Protein 1V5O (pdb70)

Secondary structure (DSSP, 8-state):
----S--EEEEEEE-IIIII--EEEEEE-TT-BHHHHHHHHHHHT---GGGB-EEETTEEE--SSSBHHHHT--TTEEEEE-B------SS--------S--

Organism: Mus musculus (NCBI:txid10090)

Radius of gyration: 17.88 Å; Cα contacts (8 Å, |Δi|>4): 171; chains: 1; bounding box: 39×61×30 Å

Sequence (102 aa):
GSSGSSGMLITVYCVRRDLTEVTFSLQVNPDFELSNFRVLCELESGVPAEEAQIVYMEQLLTDDHCSLGSYGLKDGDMVVLLQKDNVGLRTPGRTPSGPSSGGSSGSSGMLITVYCVRRDLTEVTFSLQVNPDFELSNFRVLCELESGVPAEEAQIVYMEQLLTDDHCSLGSYGLKDGDMVVLLQKDNVGLRTPGRTPSGPSSGGSSGSSGMLITVYCVRRDLTEVTFSLQVNPDFELSNFRVLCELESGVPAEEAQIVYMEQLLTDDHCSLGSYGLKDGDMVVLLQKDNVGLRTPGRTPSGPSSGGSSGSSGMLITVYCVRRDLTEVTFSLQVNPDFELSNFRVLCELESGVPAEEAQIVYMEQLLTDDHCSLGSYGLKDGDMVVLLQKDNVGLRTPGRTPSGPSSGGSSGSSGMLITVYCVRRDLTEVTFSLQVNPDFELSNFRVLCELESGVPAEEAQIVYMEQLLTDDHCSLGSYGLKDGDMVVLLQKDNVGLRTPGRTPSGPSSGGSSGSSGMLITVYCVRRDLTEVTFSLQVNPDFELSNFRVLCELESGVPAEEAQIVYMEQLLTDDHCSLGSYGLKDGDMVVLLQKDNVGLRTPGRTPSGPSSGGSSGSSGMLITVYCVRRDLTEVTFSLQVNPDFELSNFRVLCELESGVPAEEAQIVYMEQLLTDDHCSLGSYGLKDGDMVVLLQKDNVGLRTPGRTPSGPSSGGSSGSSGMLITVYCVRRDLTEVTFSLQVNPDFELSNFRVLCELESGVPAEEAQIVYMEQLLTDDHCSLGSYGLKDGDMVVLLQKDNVGLRTPGRTPSGPSSGGSSGSSGMLITVYCVRRDLTEVTFSLQVNPDFELSNFRVLCELESGVPAEEAQIVYMEQLLTDDHCSLGSYGLKDGDMVVLLQKDNVGLRTPGRTPSGPSSGGSSGSSGMLITVYCVRRDLTEVTFSLQVNPDFELSNFRVLCELESGVPAEEAQIVYMEQLLTDDHCSLGSYGLKDGDMVVLLQKDNVGLRTPGRTPSGPSSGGSSGSSGMLITVYCVRRDLTEVTFSLQVNPDFELSNFRVLCELESGVPAEEAQIVYMEQLLTDDHCSLGSYGLKDGDMVVLLQKDNVGLRTPGRTPSGPSSGGSSGSSGMLITVYCVRRDLTEVTFSLQVNPDFELSNFRVLCELESGVPAEEAQIVYMEQLLTDDHCSLGSYGLKDGDMVVLLQKDNVGLRTPGRTPSGPSSGGSSGSSGMLITVYCVRRDLTEVTFSLQVNPDFELSNFRVLCELESGVPAEEAQIVYMEQLLTDDHCSLGSYGLKDGDMVVLLQKDNVGLRTPGRTPSGPSSGGSSGSSGMLITVYCVRRDLTEVTFSLQVNPDFELSNFRVLCELESGVPAEEAQIVYMEQLLTDDHCSLGSYGLKDGDMVVLLQKDNVGLRTPGRTPSGPSSGGSSGSSGMLITVYCVRRDLTEVTFSLQVNPDFELSNFRVLCELESGVPAEEAQIVYMEQLLTDDHCSLGSYGLKDGDMVVLLQKDNVGLRTPGRTPSGPSSGGSSGSSGMLITVYCVRRDLTEVTFSLQVNPDFELSNFRVLCELESGVPAEEAQIVYMEQLLTDDHCSLGSYGLKDGDMVVLLQKDNVGLRTPGRTPSGPSSGGSSGSSGMLITVYCVRRDLTEVTFSLQVNPDFELSNFRVLCELESGVPAEEAQIVYMEQLLTDDHCSLGSYGLKDGDMVVLLQKDNVGLRTPGRTPSGPSSGGSSGSSGMLITVYCVRRDLTEVTFSLQVNPDFELSNFRVLCELESGVPAEEAQIVYMEQLLTDDHCSLGSYGLKDGDMVVLLQKDNVGLRTPGRTPSGPSSGGSSGSSGMLITVYCVRRDLTEVTFSLQVNPDFELSNFRVLCELESGVPAEEAQIVYMEQLLTDDHCSLGSYGLKDGDMVVLLQKDNVGLRTPGRTPSGPSSGGSSGSSGMLITVYCVRRDLTEVTFSLQVNPDFELSNFRVLCELESGVPAEEAQIVYMEQLLTDDHCSLGSYGLKDGDMVVLLQKDNVGLRTPGRTPSGPSSG

CATH classification: 3.10.20.90

Nearest PDB structures (foldseek):
  1v5o-assembly1_A  TM=8.174E-01  e=4.843E-19  Mus musculus
  2n7d-assembly1_A  TM=8.609E-01  e=3.732E-12  Homo sapiens
  5y3t-assembly1_A  TM=7.989E-01  e=2.681E-07  Mus musculus
  4dbg-assembly1_A  TM=8.209E-01  e=1.221E-06  Homo sapiens
  2lgy-assembly1_A  TM=7.831E-01  e=8.359E-07  Homo sapiens

Solvent-accessible surface area: 7291 Å² total; per-residue (Å²): 140,122,129,68,129,96,39,7,74,0,35,0,74,0,51,119,54,126,176,86,97,48,77,19,60,15,141,9,58,53,128,66,89,0,46,48,0,16,67,54,0,54,136,103,13,41,2,42,28,170,24,2,30,0,32,19,143,162,127,68,19,109,73,75,177,30,26,0,25,80,43,31,0,143,100,60,36,97,1,41,0,50,35,104,102,106,111,65,131,207,118,130,75,208,118,106,112,58,133,98,112,132

InterPro domains:
  IPR000626 Ubiquitin-like domain [PF00240] (12-77)
  IPR000626 Ubiquitin-like domain [PS50053] (1-81)
  IPR019103 Aspartic peptidase, DDI1-type [PF09668] (241-349)
  IPR019103 Aspartic peptidase, DDI1-type [cd05479] (235-357)
  IPR021109 Aspartic peptidase domain superfamily [G3DSA:2.40.70.10] (227-373)
  IPR021109 Aspartic peptidase domain superfamily [SSF50630] (236-350)
  IPR029071 Ubiquitin-like domain superfamily [SSF54236] (4-93)
  IPR033882 DNA damage inducible protein 1 ubiquitin-like domain [cd01796] (1-76)
  IPR057273 Ddi1/2, HDD domain [PF24669] (147-212)

Structure (mmCIF, N/CA/C/O backbone):
data_1V5O
#
_entry.id   1V5O
#
_cell.length_a   1.000
_cell.length_b   1.000
_cell.length_c   1.000
_cell.angle_alpha   90.00
_cell.angle_beta   90.00
_cell.angle_gamma   90.00
#
_symmetry.space_group_name_H-M   'P 1'
#
loop_
_atom_site.group_PDB
_atom_site.id
_atom_site.type_symbol
_atom_site.label_atom_id
_atom_site.label_alt_id
_atom_site.label_comp_id
_atom_site.label_asym_id
_atom_site.label_entity_id
_atom_site.label_seq_id
_atom_site.pdbx_PDB_ins_code
_atom_site.Cartn_x
_atom_site.Cartn_y
_atom_site.Cartn_z
_atom_site.occupancy
_atom_site.B_iso_or_equiv
_atom_site.auth_seq_id
_atom_site.auth_comp_id
_atom_site.auth_asym_id
_atom_site.auth_atom_id
_atom_site.pdbx_PDB_model_num
ATOM 1 N N . GLY A 1 1 ? 5.524 34.746 11.592 1.00 0.00 1 GLY A N 1
ATOM 2 C CA . GLY A 1 1 ? 6.602 34.244 10.758 1.00 0.00 1 GLY A CA 1
ATOM 3 C C . GLY A 1 1 ? 6.223 34.306 9.277 1.00 0.00 1 GLY A C 1
ATOM 4 O O . GLY A 1 1 ? 6.036 35.389 8.725 1.00 0.00 1 GLY A O 1
ATOM 8 N N . SER A 1 2 ? 6.121 33.129 8.675 1.00 0.00 2 SER A N 1
ATOM 9 C CA . SER A 1 2 ? 5.768 33.036 7.269 1.00 0.00 2 SER A CA 1
ATOM 10 C C . SER A 1 2 ? 4.636 32.025 7.080 1.00 0.00 2 SER A C 1
ATOM 11 O O . SER A 1 2 ? 4.446 31.138 7.911 1.00 0.00 2 SER A O 1
ATOM 19 N N . SER A 1 3 ? 3.914 32.191 5.981 1.00 0.00 3 SER A N 1
ATOM 20 C CA . SER A 1 3 ? 2.806 31.304 5.673 1.00 0.00 3 SER A CA 1
ATOM 21 C C . SER A 1 3 ? 3.068 30.581 4.350 1.00 0.00 3 SER A C 1
ATOM 22 O O . SER A 1 3 ? 3.086 29.352 4.304 1.00 0.00 3 SER A O 1
ATOM 30 N N . GLY A 1 4 ? 3.263 31.374 3.307 1.00 0.00 4 GLY A N 1
ATOM 31 C CA . GLY A 1 4 ? 3.523 30.824 1.987 1.00 0.00 4 GLY A CA 1
ATOM 32 C C . GLY A 1 4 ? 2.993 31.753 0.893 1.00 0.00 4 GLY A C 1
ATOM 33 O O . GLY A 1 4 ? 3.322 32.937 0.865 1.00 0.00 4 GLY A O 1
ATOM 37 N N . SER A 1 5 ? 2.181 31.179 0.017 1.00 0.00 5 SER A N 1
ATOM 38 C CA . SER A 1 5 ? 1.602 31.940 -1.077 1.00 0.00 5 SER A CA 1
ATOM 39 C C . SER A 1 5 ? 0.583 31.082 -1.830 1.00 0.00 5 SER A C 1
ATOM 40 O O . SER A 1 5 ? -0.578 31.465 -1.964 1.00 0.00 5 SER A O 1
ATOM 48 N N . SER A 1 6 ? 1.054 29.937 -2.301 1.00 0.00 6 SER A N 1
ATOM 49 C CA . SER A 1 6 ? 0.199 29.021 -3.036 1.00 0.00 6 SER A CA 1
ATOM 50 C C . SER A 1 6 ? -0.035 27.751 -2.217 1.00 0.00 6 SER A C 1
ATOM 51 O O . SER A 1 6 ? 0.855 27.299 -1.498 1.00 0.00 6 SER A O 1
ATOM 59 N N . GLY A 1 7 ? -1.237 27.211 -2.352 1.00 0.00 7 GLY A N 1
ATOM 60 C CA . GLY A 1 7 ? -1.600 26.001 -1.633 1.00 0.00 7 GLY A CA 1
ATOM 61 C C . GLY A 1 7 ? -3.030 25.572 -1.968 1.00 0.00 7 GLY A C 1
ATOM 62 O O . GLY A 1 7 ? -3.792 26.340 -2.553 1.00 0.00 7 GLY A O 1
ATOM 66 N N . MET A 1 8 ? -3.351 24.346 -1.582 1.00 0.00 8 MET A N 1
ATOM 67 C CA . MET A 1 8 ? -4.676 23.805 -1.834 1.00 0.00 8 MET A CA 1
ATOM 68 C C . MET A 1 8 ? -5.200 23.046 -0.613 1.00 0.00 8 MET A C 1
ATOM 69 O O . MET A 1 8 ? -4.445 22.340 0.055 1.00 0.00 8 MET A O 1
ATOM 83 N N . LEU A 1 9 ? -6.488 23.218 -0.357 1.00 0.00 9 LEU A N 1
ATOM 84 C CA . LEU A 1 9 ? -7.122 22.559 0.772 1.00 0.00 9 LEU A CA 1
ATOM 85 C C . LEU A 1 9 ? -7.370 21.089 0.425 1.00 0.00 9 LEU A C 1
ATOM 86 O O . LEU A 1 9 ? -7.943 20.782 -0.619 1.00 0.00 9 LEU A O 1
ATOM 102 N N . ILE A 1 10 ? -6.925 20.220 1.321 1.00 0.00 10 ILE A N 1
ATOM 103 C CA . ILE A 1 10 ? -7.092 18.790 1.123 1.00 0.00 10 ILE A CA 1
ATOM 104 C C . ILE A 1 10 ? -7.783 18.187 2.347 1.00 0.00 10 ILE A C 1
ATOM 105 O O . ILE A 1 10 ? -7.179 18.074 3.413 1.00 0.00 10 ILE A O 1
ATOM 121 N N . THR A 1 11 ? -9.040 17.816 2.154 1.00 0.00 11 THR A N 1
ATOM 122 C CA . THR A 1 11 ? -9.820 17.227 3.229 1.00 0.00 11 THR A CA 1
ATOM 123 C C . THR A 1 11 ? -9.590 15.716 3.290 1.00 0.00 11 THR A C 1
ATOM 124 O O . THR A 1 11 ? -9.651 15.034 2.268 1.00 0.00 11 THR A O 1
ATOM 135 N N . VAL A 1 12 ? -9.330 15.237 4.498 1.00 0.00 12 VAL A N 1
ATOM 136 C CA . VAL A 1 12 ? -9.090 13.819 4.705 1.00 0.00 12 VAL A CA 1
ATOM 137 C C . VAL A 1 12 ? -10.199 13.242 5.586 1.00 0.00 12 VAL A C 1
ATOM 138 O O . VAL A 1 12 ? -10.681 13.909 6.501 1.00 0.00 12 VAL A O 1
ATOM 151 N N . TYR A 1 13 ? -10.573 12.008 5.280 1.00 0.00 13 TYR A N 1
ATOM 152 C CA . TYR A 1 13 ? -11.617 11.334 6.033 1.00 0.00 13 TYR A CA 1
ATOM 153 C C . TYR A 1 13 ? -11.178 9.924 6.436 1.00 0.00 13 TYR A C 1
ATOM 154 O O . TYR A 1 13 ? -11.158 9.016 5.607 1.00 0.00 13 TYR A O 1
ATOM 172 N N . CYS A 1 14 ? -10.838 9.786 7.709 1.00 0.00 14 CYS A N 1
ATOM 173 C CA . CYS A 1 14 ? -10.401 8.503 8.232 1.00 0.00 14 CYS A CA 1
ATOM 174 C C . CYS A 1 14 ? -11.634 7.617 8.423 1.00 0.00 14 CYS A C 1
ATOM 175 O O . CYS A 1 14 ? -12.733 8.119 8.655 1.00 0.00 14 CYS A O 1
ATOM 183 N N . VAL A 1 15 ? -11.410 6.316 8.317 1.00 0.00 15 VAL A N 1
ATOM 184 C CA . VAL A 1 15 ? -12.489 5.355 8.475 1.00 0.00 15 VAL A CA 1
ATOM 185 C C . VAL A 1 15 ? -12.151 4.398 9.619 1.00 0.00 15 VAL A C 1
ATOM 186 O O . VAL A 1 15 ? -12.356 4.723 10.787 1.00 0.00 15 VAL A O 1
ATOM 199 N N . ARG A 1 16 ? -11.638 3.235 9.242 1.00 0.00 16 ARG A N 1
ATOM 200 C CA . ARG A 1 16 ? -11.269 2.228 10.222 1.00 0.00 16 ARG A CA 1
ATOM 201 C C . ARG A 1 16 ? -10.666 2.890 11.463 1.00 0.00 16 ARG A C 1
ATOM 202 O O . ARG A 1 16 ? -11.387 3.237 12.398 1.00 0.00 16 ARG A O 1
ATOM 223 N N . ARG A 1 17 ? -9.351 3.046 11.432 1.00 0.00 17 ARG A N 1
ATOM 224 C CA . ARG A 1 17 ? -8.644 3.660 12.543 1.00 0.00 17 ARG A CA 1
ATOM 225 C C . ARG A 1 17 ? -8.823 2.826 13.813 1.00 0.00 17 ARG A C 1
ATOM 226 O O . ARG A 1 17 ? -8.522 3.289 14.912 1.00 0.00 17 ARG A O 1
ATOM 247 N N . ASP A 1 18 ? -9.311 1.610 13.619 1.00 0.00 18 ASP A N 1
ATOM 248 C CA . ASP A 1 18 ? -9.534 0.706 14.736 1.00 0.00 18 ASP A CA 1
ATOM 249 C C . ASP A 1 18 ? -10.728 1.200 15.556 1.00 0.00 18 ASP A C 1
ATOM 250 O O . ASP A 1 18 ? -10.708 1.142 16.784 1.00 0.00 18 ASP A O 1
ATOM 259 N N . LEU A 1 19 ? -11.738 1.675 14.843 1.00 0.00 19 LEU A N 1
ATOM 260 C CA . LEU A 1 19 ? -12.938 2.179 15.489 1.00 0.00 19 LEU A CA 1
ATOM 261 C C . LEU A 1 19 ? -12.668 3.583 16.034 1.00 0.00 19 LEU A C 1
ATOM 262 O O . LEU A 1 19 ? -12.329 3.743 17.205 1.00 0.00 19 LEU A O 1
ATOM 278 N N . THR A 1 20 ? -12.829 4.563 15.157 1.00 0.00 20 THR A N 1
ATOM 279 C CA . THR A 1 20 ? -12.607 5.949 15.536 1.00 0.00 20 THR A CA 1
ATOM 280 C C . THR A 1 20 ? -13.191 6.890 14.481 1.00 0.00 20 THR A C 1
ATOM 281 O O . THR A 1 20 ? -14.108 7.658 14.769 1.00 0.00 20 THR A O 1
ATOM 292 N N . GLU A 1 21 ? -12.637 6.799 13.281 1.00 0.00 21 GLU A N 1
ATOM 293 C CA . GLU A 1 21 ? -13.092 7.633 12.181 1.00 0.00 21 GLU A CA 1
ATOM 294 C C . GLU A 1 21 ? -12.954 9.113 12.546 1.00 0.00 21 GLU A C 1
ATOM 295 O O . GLU A 1 21 ? -13.634 9.599 13.449 1.00 0.00 21 GLU A O 1
ATOM 307 N N . VAL A 1 22 ? -12.071 9.788 11.825 1.00 0.00 22 VAL A N 1
ATOM 308 C CA . VAL A 1 22 ? -11.837 11.202 12.061 1.00 0.00 22 VAL A CA 1
ATOM 309 C C . VAL A 1 22 ? -11.825 11.943 10.722 1.00 0.00 22 VAL A C 1
ATOM 310 O O . VAL A 1 22 ? -11.478 11.367 9.692 1.00 0.00 22 VAL A O 1
ATOM 323 N N . THR A 1 23 ? -12.210 13.210 10.780 1.00 0.00 23 THR A N 1
ATOM 324 C CA . THR A 1 23 ? -12.249 14.036 9.585 1.00 0.00 23 THR A CA 1
ATOM 325 C C . THR A 1 23 ? -11.560 15.377 9.842 1.00 0.00 23 THR A C 1
ATOM 326 O O . THR A 1 23 ? -11.989 16.145 10.701 1.00 0.00 23 THR A O 1
ATOM 337 N N . PHE A 1 24 ? -10.503 15.618 9.080 1.00 0.00 24 PHE A N 1
ATOM 338 C CA . PHE A 1 24 ? -9.750 16.854 9.214 1.00 0.00 24 PHE A CA 1
ATOM 339 C C . PHE A 1 24 ? -9.273 17.356 7.849 1.00 0.00 24 PHE A C 1
ATOM 340 O O . PHE A 1 24 ? -9.255 16.602 6.878 1.00 0.00 24 PHE A O 1
ATOM 357 N N . SER A 1 25 ? -8.899 18.627 7.820 1.00 0.00 25 SER A N 1
ATOM 358 C CA . SER A 1 25 ? -8.424 19.239 6.591 1.00 0.00 25 SER A CA 1
ATOM 359 C C . SER A 1 25 ? -6.912 19.462 6.668 1.00 0.00 25 SER A C 1
ATOM 360 O O . SER A 1 25 ? -6.330 19.424 7.751 1.00 0.00 25 SER A O 1
ATOM 368 N N . LEU A 1 26 ? -6.320 19.691 5.505 1.00 0.00 26 LEU A N 1
ATOM 369 C CA . LEU A 1 26 ? -4.887 19.920 5.427 1.00 0.00 26 LEU A CA 1
ATOM 370 C C . LEU A 1 26 ? -4.590 20.875 4.269 1.00 0.00 26 LEU A C 1
ATOM 371 O O . LEU A 1 26 ? -5.303 20.880 3.266 1.00 0.00 26 LEU A O 1
ATOM 387 N N . GLN A 1 27 ? -3.537 21.659 4.445 1.00 0.00 27 GLN A N 1
ATOM 388 C CA . GLN A 1 27 ? -3.137 22.615 3.427 1.00 0.00 27 GLN A CA 1
ATOM 389 C C . GLN A 1 27 ? -1.755 22.257 2.876 1.00 0.00 27 GLN A C 1
ATOM 390 O O . GLN A 1 27 ? -0.744 22.460 3.547 1.00 0.00 27 GLN A O 1
ATOM 404 N N . VAL A 1 28 ? -1.755 21.731 1.660 1.00 0.00 28 VAL A N 1
ATOM 405 C CA . VAL A 1 28 ? -0.514 21.343 1.012 1.00 0.00 28 VAL A CA 1
ATOM 406 C C . VAL A 1 28 ? -0.451 21.976 -0.380 1.00 0.00 28 VAL A C 1
ATOM 407 O O . VAL A 1 28 ? -1.304 22.788 -0.735 1.00 0.00 28 VAL A O 1
ATOM 420 N N . ASN A 1 29 ? 0.567 21.580 -1.129 1.00 0.00 29 ASN A N 1
ATOM 421 C CA . ASN A 1 29 ? 0.752 22.098 -2.474 1.00 0.00 29 ASN A CA 1
ATOM 422 C C . ASN A 1 29 ? 0.465 20.988 -3.488 1.00 0.00 29 ASN A C 1
ATOM 423 O O . ASN A 1 29 ? 0.447 19.810 -3.135 1.00 0.00 29 ASN A O 1
ATOM 434 N N . PRO A 1 30 ? 0.242 21.415 -4.759 1.00 0.00 30 PRO A N 1
ATOM 435 C CA . PRO A 1 30 ? -0.043 20.471 -5.826 1.00 0.00 30 PRO A CA 1
ATOM 436 C C . PRO A 1 30 ? 1.225 19.733 -6.260 1.00 0.00 30 PRO A C 1
ATOM 437 O O . PRO A 1 30 ? 1.151 18.695 -6.915 1.00 0.00 30 PRO A O 1
ATOM 448 N N . ASP A 1 31 ? 2.360 20.299 -5.876 1.00 0.00 31 ASP A N 1
ATOM 449 C CA . ASP A 1 31 ? 3.643 19.708 -6.216 1.00 0.00 31 ASP A CA 1
ATOM 450 C C . ASP A 1 31 ? 4.216 18.999 -4.987 1.00 0.00 31 ASP A C 1
ATOM 451 O O . ASP A 1 31 ? 5.432 18.929 -4.817 1.00 0.00 31 ASP A O 1
ATOM 460 N N . PHE A 1 32 ? 3.312 18.490 -4.163 1.00 0.00 32 PHE A N 1
ATOM 461 C CA . PHE A 1 32 ? 3.711 17.789 -2.954 1.00 0.00 32 PHE A CA 1
ATOM 462 C C . PHE A 1 32 ? 3.487 16.282 -3.095 1.00 0.00 32 PHE A C 1
ATOM 463 O O . PHE A 1 32 ? 2.355 15.833 -3.266 1.00 0.00 32 PHE A O 1
ATOM 480 N N . GLU A 1 33 ? 4.585 15.544 -3.019 1.00 0.00 33 GLU A N 1
ATOM 481 C CA . GLU A 1 33 ? 4.522 14.097 -3.136 1.00 0.00 33 GLU A CA 1
ATOM 482 C C . GLU A 1 33 ? 3.428 13.537 -2.224 1.00 0.00 33 GLU A C 1
ATOM 483 O O . GLU A 1 33 ? 3.123 14.120 -1.185 1.00 0.00 33 GLU A O 1
ATOM 495 N N . LEU A 1 34 ? 2.868 12.413 -2.647 1.00 0.00 34 LEU A N 1
ATOM 496 C CA . LEU A 1 34 ? 1.814 11.769 -1.882 1.00 0.00 34 LEU A CA 1
ATOM 497 C C . LEU A 1 34 ? 2.346 11.406 -0.494 1.00 0.00 34 LEU A C 1
ATOM 498 O O . LEU A 1 34 ? 1.683 11.653 0.512 1.00 0.00 34 LEU A O 1
ATOM 514 N N . SER A 1 35 ? 3.537 10.827 -0.485 1.00 0.00 35 SER A N 1
ATOM 515 C CA . SER A 1 35 ? 4.166 10.428 0.763 1.00 0.00 35 SER A CA 1
ATOM 516 C C . SER A 1 35 ? 4.143 11.592 1.756 1.00 0.00 35 SER A C 1
ATOM 517 O O . SER A 1 35 ? 3.935 11.389 2.951 1.00 0.00 35 SER A O 1
ATOM 525 N N . ASN A 1 36 ? 4.359 12.786 1.224 1.00 0.00 36 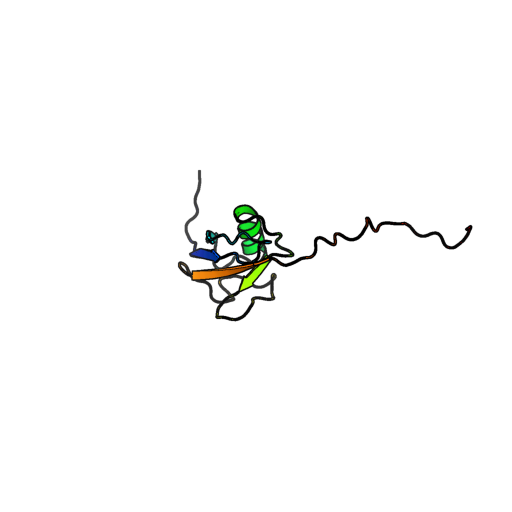ASN A N 1
ATOM 526 C CA . ASN A 1 36 ? 4.365 13.982 2.048 1.00 0.00 36 ASN A CA 1
ATOM 527 C C . ASN A 1 36 ? 2.973 14.191 2.648 1.00 0.00 36 ASN A C 1
ATOM 528 O O . ASN A 1 36 ? 2.840 14.444 3.844 1.00 0.00 36 ASN A O 1
ATOM 539 N N . PHE A 1 37 ? 1.971 14.078 1.789 1.00 0.00 37 PHE A N 1
ATOM 540 C CA . PHE A 1 37 ? 0.594 14.252 2.219 1.00 0.00 37 PHE A CA 1
ATOM 541 C C . PHE A 1 37 ? 0.223 13.230 3.295 1.00 0.00 37 PHE A C 1
ATOM 542 O O . PHE A 1 37 ? -0.671 13.473 4.105 1.00 0.00 37 PHE A O 1
ATOM 559 N N . ARG A 1 38 ? 0.928 12.109 3.270 1.00 0.00 38 ARG A N 1
ATOM 560 C CA . ARG A 1 38 ? 0.684 11.049 4.234 1.00 0.00 38 ARG A CA 1
ATOM 561 C C . ARG A 1 38 ? 1.244 11.438 5.603 1.00 0.00 38 ARG A C 1
ATOM 562 O O . ARG A 1 38 ? 0.551 11.331 6.614 1.00 0.00 38 ARG A O 1
ATOM 583 N N . VAL A 1 39 ? 2.492 11.882 5.592 1.00 0.00 39 VAL A N 1
ATOM 584 C CA . VAL A 1 39 ? 3.153 12.287 6.821 1.00 0.00 39 VAL A CA 1
ATOM 585 C C . VAL A 1 39 ? 2.289 13.324 7.541 1.00 0.00 39 VAL A C 1
ATOM 586 O O . VAL A 1 39 ? 2.239 13.350 8.770 1.00 0.00 39 VAL A O 1
ATOM 599 N N . LEU A 1 40 ? 1.630 14.154 6.746 1.00 0.00 40 LEU A N 1
ATOM 600 C CA . LEU A 1 40 ? 0.771 15.191 7.292 1.00 0.00 40 LEU A CA 1
ATOM 601 C C . LEU A 1 40 ? -0.447 14.542 7.953 1.00 0.00 40 LEU A C 1
ATOM 602 O O . LEU A 1 40 ? -0.742 14.809 9.117 1.00 0.00 40 LEU A O 1
ATOM 618 N N . CYS A 1 41 ? -1.121 13.702 7.182 1.00 0.00 41 CYS A N 1
ATOM 619 C CA . CYS A 1 41 ? -2.300 13.012 7.678 1.00 0.00 41 CYS A CA 1
ATOM 620 C C . CYS A 1 41 ? -1.875 12.101 8.831 1.00 0.00 41 CYS A C 1
ATOM 621 O O . CYS A 1 41 ? -2.700 11.712 9.656 1.00 0.00 41 CYS A O 1
ATOM 629 N N . GLU A 1 42 ? -0.588 11.787 8.851 1.00 0.00 42 GLU A N 1
ATOM 630 C CA . GLU A 1 42 ? -0.043 10.929 9.889 1.00 0.00 42 GLU A CA 1
ATOM 631 C C . GLU A 1 42 ? 0.283 11.750 11.139 1.00 0.00 42 GLU A C 1
ATOM 632 O O . GLU A 1 42 ? 0.463 11.193 12.221 1.00 0.00 42 GLU A O 1
ATOM 644 N N . LEU A 1 43 ? 0.349 13.059 10.948 1.00 0.00 43 LEU A N 1
ATOM 645 C CA . LEU A 1 43 ? 0.649 13.961 12.046 1.00 0.00 43 LEU A CA 1
ATOM 646 C C . LEU A 1 43 ? -0.659 14.449 12.672 1.00 0.00 43 LEU A C 1
ATOM 647 O O . LEU A 1 43 ? -0.712 14.728 13.869 1.00 0.00 43 LEU A O 1
ATOM 663 N N . GLU A 1 44 ? -1.682 14.537 11.835 1.00 0.00 44 GLU A N 1
ATOM 664 C CA . GLU A 1 44 ? -2.986 14.986 12.292 1.00 0.00 44 GLU A CA 1
ATOM 665 C C . GLU A 1 44 ? -3.771 13.816 12.888 1.00 0.00 44 GLU A C 1
ATOM 666 O O . GLU A 1 44 ? -4.046 13.795 14.087 1.00 0.00 44 GLU A O 1
ATOM 678 N N . SER A 1 45 ? -4.111 12.871 12.024 1.00 0.00 45 SER A N 1
ATOM 679 C CA . SER A 1 45 ? -4.859 11.701 12.451 1.00 0.00 45 SER A CA 1
ATOM 680 C C . SER A 1 45 ? -3.994 10.830 13.363 1.00 0.00 45 SER A C 1
ATOM 681 O O . SER A 1 45 ? -4.424 10.442 14.448 1.00 0.00 45 SER A O 1
ATOM 689 N N . GLY A 1 46 ? -2.789 10.547 12.889 1.00 0.00 46 GLY A N 1
ATOM 690 C CA . GLY A 1 46 ? -1.859 9.729 13.648 1.00 0.00 46 GLY A CA 1
ATOM 691 C C . GLY A 1 46 ? -1.505 8.451 12.887 1.00 0.00 46 GLY A C 1
ATOM 692 O O . GLY A 1 46 ? -0.453 7.857 13.118 1.00 0.00 46 GLY A O 1
ATOM 696 N N . VAL A 1 47 ? -2.404 8.064 11.993 1.00 0.00 47 VAL A N 1
ATOM 697 C CA . VAL A 1 47 ? -2.200 6.867 11.196 1.00 0.00 47 VAL A CA 1
ATOM 698 C C . VAL A 1 47 ? -0.794 6.895 10.591 1.00 0.00 47 VAL A C 1
ATOM 699 O O . VAL A 1 47 ? -0.318 7.947 10.168 1.00 0.00 47 VAL A O 1
ATOM 712 N N . PRO A 1 48 ? -0.154 5.696 10.570 1.00 0.00 48 PRO A N 1
ATOM 713 C CA . PRO A 1 48 ? 1.187 5.573 10.024 1.00 0.00 48 PRO A CA 1
ATOM 714 C C . PRO A 1 48 ? 1.165 5.628 8.496 1.00 0.00 48 PRO A C 1
ATOM 715 O O . PRO A 1 48 ? 0.414 4.893 7.856 1.00 0.00 48 PRO A O 1
ATOM 726 N N . ALA A 1 49 ? 1.997 6.505 7.954 1.00 0.00 49 ALA A N 1
ATOM 727 C CA . ALA A 1 49 ? 2.082 6.665 6.513 1.00 0.00 49 ALA A CA 1
ATOM 728 C C . ALA A 1 49 ? 2.065 5.287 5.849 1.00 0.00 49 ALA A C 1
ATOM 729 O O . ALA A 1 49 ? 1.466 5.112 4.789 1.00 0.00 49 ALA A O 1
ATOM 736 N N . GLU A 1 50 ? 2.729 4.344 6.500 1.00 0.00 50 GLU A N 1
ATOM 737 C CA . GLU A 1 50 ? 2.798 2.986 5.987 1.00 0.00 50 GLU A CA 1
ATOM 738 C C . GLU A 1 50 ? 1.398 2.373 5.919 1.00 0.00 50 GLU A C 1
ATOM 739 O O . GLU A 1 50 ? 1.034 1.757 4.918 1.00 0.00 50 GLU A O 1
ATOM 751 N N . GLU A 1 51 ? 0.650 2.563 6.996 1.00 0.00 51 GLU A N 1
ATOM 752 C CA . GLU A 1 51 ? -0.702 2.036 7.071 1.00 0.00 51 GLU A CA 1
ATOM 753 C C . GLU A 1 51 ? -1.718 3.135 6.755 1.00 0.00 51 GLU A C 1
ATOM 754 O O . GLU A 1 51 ? -2.881 3.040 7.144 1.00 0.00 51 GLU A O 1
ATOM 766 N N . ALA A 1 52 ? -1.242 4.152 6.052 1.00 0.00 52 ALA A N 1
ATOM 767 C CA . ALA A 1 52 ? -2.095 5.268 5.680 1.00 0.00 52 ALA A CA 1
ATOM 768 C C . ALA A 1 52 ? -2.437 5.168 4.192 1.00 0.00 52 ALA A C 1
ATOM 769 O O . ALA A 1 52 ? -1.547 5.190 3.343 1.00 0.00 52 ALA A O 1
ATOM 776 N N . GLN A 1 53 ? -3.730 5.059 3.921 1.00 0.00 53 GLN A N 1
ATOM 777 C CA . GLN A 1 53 ? -4.201 4.955 2.550 1.00 0.00 53 GLN A CA 1
ATOM 778 C C . GLN A 1 53 ? -4.860 6.265 2.115 1.00 0.00 53 GLN A C 1
ATOM 779 O O . GLN A 1 53 ? -5.312 7.045 2.952 1.00 0.00 53 GLN A O 1
ATOM 793 N N . ILE A 1 54 ? -4.894 6.467 0.806 1.00 0.00 54 ILE A N 1
ATOM 794 C CA . ILE A 1 54 ? -5.491 7.669 0.249 1.00 0.00 54 ILE A CA 1
ATOM 795 C C . ILE A 1 54 ? -6.371 7.292 -0.944 1.00 0.00 54 ILE A C 1
ATOM 796 O O . ILE A 1 54 ? -5.872 6.817 -1.963 1.00 0.00 54 ILE A O 1
ATOM 812 N N . VAL A 1 55 ? -7.666 7.517 -0.778 1.00 0.00 55 VAL A N 1
ATOM 813 C CA . VAL A 1 55 ? -8.621 7.206 -1.828 1.00 0.00 55 VAL A CA 1
ATOM 814 C C . VAL A 1 55 ? -9.043 8.499 -2.527 1.00 0.00 55 VAL A C 1
ATOM 815 O O . VAL A 1 55 ? -9.340 9.496 -1.870 1.00 0.00 55 VAL A O 1
ATOM 828 N N . TYR A 1 56 ? -9.056 8.442 -3.851 1.00 0.00 56 TYR A N 1
ATOM 829 C CA . TYR A 1 56 ? -9.437 9.597 -4.646 1.00 0.00 56 TYR A CA 1
ATOM 830 C C . TYR A 1 56 ? -10.056 9.167 -5.977 1.00 0.00 56 TYR A C 1
ATOM 831 O O . TYR A 1 56 ? -9.661 8.152 -6.550 1.00 0.00 56 TYR A O 1
ATOM 849 N N . MET A 1 57 ? -11.015 9.960 -6.432 1.00 0.00 57 MET A N 1
ATOM 850 C CA . MET A 1 57 ? -11.692 9.673 -7.685 1.00 0.00 57 MET A CA 1
ATOM 851 C C . MET A 1 57 ? -12.393 8.314 -7.632 1.00 0.00 57 MET A C 1
ATOM 852 O O . MET A 1 57 ? -12.745 7.752 -8.667 1.00 0.00 57 MET A O 1
ATOM 866 N N . GLU A 1 58 ? -12.574 7.825 -6.414 1.00 0.00 58 GLU A N 1
ATOM 867 C CA . GLU A 1 58 ? -13.226 6.543 -6.211 1.00 0.00 58 GLU A CA 1
ATOM 868 C C . GLU A 1 58 ? -12.199 5.410 -6.266 1.00 0.00 58 GLU A C 1
ATOM 869 O O . GLU A 1 58 ? -12.491 4.283 -5.868 1.00 0.00 58 GLU A O 1
ATOM 881 N N . GLN A 1 59 ? -11.017 5.749 -6.760 1.00 0.00 59 GLN A N 1
ATOM 882 C CA . GLN A 1 59 ? -9.945 4.775 -6.872 1.00 0.00 59 GLN A CA 1
ATOM 883 C C . GLN A 1 59 ? -8.895 5.014 -5.785 1.00 0.00 59 GLN A C 1
ATOM 884 O O . GLN A 1 59 ? -8.513 6.155 -5.527 1.00 0.00 59 GLN A O 1
ATOM 898 N N . LEU A 1 60 ? -8.458 3.921 -5.178 1.00 0.00 60 LEU A N 1
ATOM 899 C CA . LEU A 1 60 ? -7.460 3.998 -4.125 1.00 0.00 60 LEU A CA 1
ATOM 900 C C . LEU A 1 60 ? -6.103 4.351 -4.739 1.00 0.00 60 LEU A C 1
ATOM 901 O O . LEU A 1 60 ? -5.694 3.755 -5.734 1.00 0.00 60 LEU A O 1
ATOM 917 N N . LEU A 1 61 ? -5.444 5.320 -4.120 1.00 0.00 61 LEU A N 1
ATOM 918 C CA . LEU A 1 61 ? -4.143 5.760 -4.594 1.00 0.00 61 LEU A CA 1
ATOM 919 C C . LEU A 1 61 ? -3.064 4.818 -4.055 1.00 0.00 61 LEU A C 1
ATOM 920 O O . LEU A 1 61 ? -2.830 4.761 -2.849 1.00 0.00 61 LEU A O 1
ATOM 936 N N . THR A 1 62 ? -2.435 4.102 -4.976 1.00 0.00 62 THR A N 1
ATOM 937 C CA . THR A 1 62 ? -1.386 3.165 -4.608 1.00 0.00 62 THR A CA 1
ATOM 938 C C . THR A 1 62 ? -0.039 3.628 -5.166 1.00 0.00 62 THR A C 1
ATOM 939 O O . THR A 1 62 ? 0.620 2.892 -5.899 1.00 0.00 62 THR A O 1
ATOM 950 N N . ASP A 1 63 ? 0.331 4.846 -4.797 1.00 0.00 63 ASP A N 1
ATOM 951 C CA . ASP A 1 63 ? 1.589 5.416 -5.251 1.00 0.00 63 ASP A CA 1
ATOM 952 C C . ASP A 1 63 ? 1.988 6.564 -4.322 1.00 0.00 63 ASP A C 1
ATOM 953 O O . ASP A 1 63 ? 1.318 7.595 -4.280 1.00 0.00 63 ASP A O 1
ATOM 962 N N . ASP A 1 64 ? 3.078 6.347 -3.600 1.00 0.00 64 ASP A N 1
ATOM 963 C CA . ASP A 1 64 ? 3.574 7.351 -2.675 1.00 0.00 64 ASP A CA 1
ATOM 964 C C . ASP A 1 64 ? 4.548 8.277 -3.407 1.00 0.00 64 ASP A C 1
ATOM 965 O O . ASP A 1 64 ? 4.837 9.376 -2.938 1.00 0.00 64 ASP A O 1
ATOM 974 N N . HIS A 1 65 ? 5.028 7.797 -4.545 1.00 0.00 65 HIS A N 1
ATOM 975 C CA . HIS A 1 65 ? 5.963 8.567 -5.347 1.00 0.00 65 HIS A CA 1
ATOM 976 C C . HIS A 1 65 ? 5.207 9.655 -6.113 1.00 0.00 65 HIS A C 1
ATOM 977 O O . HIS A 1 65 ? 5.750 10.729 -6.370 1.00 0.00 65 HIS A O 1
ATOM 991 N N . CYS A 1 66 ? 3.967 9.340 -6.456 1.00 0.00 66 CYS A N 1
ATOM 992 C CA . CYS A 1 66 ? 3.132 10.277 -7.187 1.00 0.00 66 CYS A CA 1
ATOM 993 C C . CYS A 1 66 ? 2.838 11.471 -6.276 1.00 0.00 66 CYS A C 1
ATOM 994 O O . CYS A 1 66 ? 2.942 11.365 -5.055 1.00 0.00 66 CYS A O 1
ATOM 1002 N N . SER A 1 67 ? 2.478 12.580 -6.905 1.00 0.00 67 SER A N 1
ATOM 1003 C CA . SER A 1 67 ? 2.169 13.793 -6.167 1.00 0.00 67 SER A CA 1
ATOM 1004 C C . SER A 1 67 ? 0.655 14.008 -6.124 1.00 0.00 67 SER A C 1
ATOM 1005 O O . SER A 1 67 ? -0.108 13.173 -6.606 1.00 0.00 67 SER A O 1
ATOM 1013 N N . LEU A 1 68 ? 0.266 15.133 -5.543 1.00 0.00 68 LEU A N 1
ATOM 1014 C CA . LEU A 1 68 ? -1.144 15.469 -5.431 1.00 0.00 68 LEU A CA 1
ATOM 1015 C C . LEU A 1 68 ? -1.620 16.097 -6.742 1.00 0.00 68 LEU A C 1
ATOM 1016 O O . LEU A 1 68 ? -2.549 15.596 -7.373 1.00 0.00 68 LEU A O 1
ATOM 1032 N N . GLY A 1 69 ? -0.961 17.185 -7.114 1.00 0.00 69 GLY A N 1
ATOM 1033 C CA . GLY A 1 69 ? -1.305 17.886 -8.339 1.00 0.00 69 GLY A CA 1
ATOM 1034 C C . GLY A 1 69 ? -1.330 16.928 -9.531 1.00 0.00 69 GLY A C 1
ATOM 1035 O O . GLY A 1 69 ? -2.145 17.082 -10.439 1.00 0.00 69 GLY A O 1
ATOM 1039 N N . SER A 1 70 ? -0.427 15.959 -9.490 1.00 0.00 70 SER A N 1
ATOM 1040 C CA . SER A 1 70 ? -0.335 14.976 -10.555 1.00 0.00 70 SER A CA 1
ATOM 1041 C C . SER A 1 70 ? -1.644 14.190 -10.657 1.00 0.00 70 SER A C 1
ATOM 1042 O O . SER A 1 70 ? -2.246 14.115 -11.728 1.00 0.00 70 SER A O 1
ATOM 1050 N N . TYR A 1 71 ? -2.047 13.625 -9.529 1.00 0.00 71 TYR A N 1
ATOM 1051 C CA . TYR A 1 71 ? -3.274 12.848 -9.477 1.00 0.00 71 TYR A CA 1
ATOM 1052 C C . TYR A 1 71 ? -4.469 13.679 -9.950 1.00 0.00 71 TYR A C 1
ATOM 1053 O O . TYR A 1 71 ? -5.344 13.172 -10.650 1.00 0.00 71 TYR A O 1
ATOM 1071 N N . GLY A 1 72 ? -4.467 14.941 -9.548 1.00 0.00 72 GLY A N 1
ATOM 1072 C CA . GLY A 1 72 ? -5.540 15.847 -9.922 1.00 0.00 72 GLY A CA 1
ATOM 1073 C C . GLY A 1 72 ? -6.240 16.409 -8.682 1.00 0.00 72 GLY A C 1
ATOM 1074 O O . GLY A 1 72 ? -7.464 16.522 -8.654 1.00 0.00 72 GLY A O 1
ATOM 1078 N N . LEU A 1 73 ? -5.431 16.747 -7.688 1.00 0.00 73 LEU A N 1
ATOM 1079 C CA . LEU A 1 73 ? -5.957 17.295 -6.450 1.00 0.00 73 LEU A CA 1
ATOM 1080 C C . LEU A 1 73 ? -5.940 18.823 -6.525 1.00 0.00 73 LEU A C 1
ATOM 1081 O O . LEU A 1 73 ? -4.927 19.419 -6.888 1.00 0.00 73 LEU A O 1
ATOM 1097 N N . LYS A 1 74 ? -7.074 19.413 -6.177 1.00 0.00 74 LYS A N 1
ATOM 1098 C CA . LYS A 1 74 ? -7.202 20.860 -6.200 1.00 0.00 74 LYS A CA 1
ATOM 1099 C C . LYS A 1 74 ? -7.670 21.349 -4.828 1.00 0.00 74 LYS A C 1
ATOM 1100 O O . LYS A 1 74 ? -8.022 20.546 -3.966 1.00 0.00 74 LYS A O 1
ATOM 1119 N N . ASP A 1 75 ? -7.657 22.664 -4.668 1.00 0.00 75 ASP A N 1
ATOM 1120 C CA . ASP A 1 75 ? -8.075 23.270 -3.415 1.00 0.00 75 ASP A CA 1
ATOM 1121 C C . ASP A 1 75 ? -9.583 23.077 -3.238 1.00 0.00 75 ASP A C 1
ATOM 1122 O O . ASP A 1 75 ? -10.373 23.557 -4.049 1.00 0.00 75 ASP A O 1
ATOM 1131 N N . GLY A 1 76 ? -9.936 22.373 -2.173 1.00 0.00 76 GLY A N 1
ATOM 1132 C CA . GLY A 1 76 ? -11.335 22.111 -1.880 1.00 0.00 76 GLY A CA 1
ATOM 1133 C C . GLY A 1 76 ? -11.710 20.672 -2.239 1.00 0.00 76 GLY A C 1
ATOM 1134 O O . GLY A 1 76 ? -12.874 20.379 -2.510 1.00 0.00 76 GLY A O 1
ATOM 1138 N N . ASP A 1 77 ? -10.703 19.811 -2.228 1.00 0.00 77 ASP A N 1
ATOM 1139 C CA . ASP A 1 77 ? -10.912 18.410 -2.549 1.00 0.00 77 ASP A CA 1
ATOM 1140 C C . ASP A 1 77 ? -10.955 17.595 -1.255 1.00 0.00 77 ASP A C 1
ATOM 1141 O O . ASP A 1 77 ? -10.463 18.042 -0.220 1.00 0.00 77 ASP A O 1
ATOM 1150 N N . MET A 1 78 ? -11.549 16.415 -1.356 1.00 0.00 78 MET A N 1
ATOM 1151 C CA . MET A 1 78 ? -11.663 15.534 -0.206 1.00 0.00 78 MET A CA 1
ATOM 1152 C C . MET A 1 78 ? -11.158 14.129 -0.539 1.00 0.00 78 MET A C 1
ATOM 1153 O O . MET A 1 78 ? -11.340 13.649 -1.657 1.00 0.00 78 MET A O 1
ATOM 1167 N N . VAL A 1 79 ? -10.533 13.510 0.451 1.00 0.00 79 VAL A N 1
ATOM 1168 C CA . VAL A 1 79 ? -10.000 12.169 0.277 1.00 0.00 79 VAL A CA 1
ATOM 1169 C C . VAL A 1 79 ? -10.339 11.326 1.508 1.00 0.00 79 VAL A C 1
ATOM 1170 O O . VAL A 1 79 ? -10.590 11.866 2.585 1.00 0.00 79 VAL A O 1
ATOM 1183 N N . VAL A 1 80 ? -10.336 10.016 1.308 1.00 0.00 80 VAL A N 1
ATOM 1184 C CA . VAL A 1 80 ? -10.640 9.094 2.389 1.00 0.00 80 VAL A CA 1
ATOM 1185 C C . VAL A 1 80 ? -9.349 8.418 2.855 1.00 0.00 80 VAL A C 1
ATOM 1186 O O . VAL A 1 80 ? -8.538 7.990 2.036 1.00 0.00 80 VAL A O 1
ATOM 1199 N N . LEU A 1 81 ? -9.200 8.343 4.169 1.00 0.00 81 LEU A N 1
ATOM 1200 C CA . LEU A 1 81 ? -8.021 7.726 4.754 1.00 0.00 81 LEU A CA 1
ATOM 1201 C C . LEU A 1 81 ? -8.400 6.362 5.334 1.00 0.00 81 LEU A C 1
ATOM 1202 O O . LEU A 1 81 ? -9.288 6.267 6.180 1.00 0.00 81 LEU A O 1
ATOM 1218 N N . LEU A 1 82 ? -7.707 5.338 4.856 1.00 0.00 82 LEU A N 1
ATOM 1219 C CA . LEU A 1 82 ? -7.959 3.983 5.317 1.00 0.00 82 LEU A CA 1
ATOM 1220 C C . LEU A 1 82 ? -6.732 3.469 6.072 1.00 0.00 82 LEU A C 1
ATOM 1221 O O . LEU A 1 82 ? -5.626 3.458 5.533 1.00 0.00 82 LEU A O 1
ATOM 1237 N N . GLN A 1 83 ? -6.968 3.057 7.309 1.00 0.00 83 GLN A N 1
ATOM 1238 C CA . GLN A 1 83 ? -5.895 2.543 8.144 1.00 0.00 83 GLN A CA 1
ATOM 1239 C C . GLN A 1 83 ? -5.806 1.021 8.016 1.00 0.00 83 GLN A C 1
ATOM 1240 O O . GLN A 1 83 ? -6.812 0.324 8.134 1.00 0.00 83 GLN A O 1
ATOM 1254 N N . LYS A 1 84 ? -4.591 0.550 7.775 1.00 0.00 84 LYS A N 1
ATOM 1255 C CA . LYS A 1 84 ? -4.357 -0.877 7.630 1.00 0.00 84 LYS A CA 1
ATOM 1256 C C . LYS A 1 84 ? -3.775 -1.429 8.933 1.00 0.00 84 LYS A C 1
ATOM 1257 O O . LYS A 1 84 ? -3.618 -0.695 9.907 1.00 0.00 84 LYS A O 1
ATOM 1276 N N . ASP A 1 85 ? -3.472 -2.719 8.908 1.00 0.00 85 ASP A N 1
ATOM 1277 C CA . ASP A 1 85 ? -2.911 -3.378 10.075 1.00 0.00 85 ASP A CA 1
ATOM 1278 C C . ASP A 1 85 ? -1.576 -4.024 9.699 1.00 0.00 85 ASP A C 1
ATOM 1279 O O . ASP A 1 85 ? -1.533 -4.930 8.868 1.00 0.00 85 ASP A O 1
ATOM 1288 N N . ASN A 1 86 ? -0.519 -3.531 10.328 1.00 0.00 86 ASN A N 1
ATOM 1289 C CA . ASN A 1 86 ? 0.814 -4.049 10.070 1.00 0.00 86 ASN A CA 1
ATOM 1290 C C . ASN A 1 86 ? 1.656 -3.934 11.342 1.00 0.00 86 ASN A C 1
ATOM 1291 O O . ASN A 1 86 ? 2.884 -3.913 11.278 1.00 0.00 86 ASN A O 1
ATOM 1302 N N . VAL A 1 87 ? 0.962 -3.863 12.469 1.00 0.00 87 VAL A N 1
ATOM 1303 C CA . VAL A 1 87 ? 1.631 -3.751 13.754 1.00 0.00 87 VAL A CA 1
ATOM 1304 C C . VAL A 1 87 ? 2.215 -5.111 14.140 1.00 0.00 87 VAL A C 1
ATOM 1305 O O . VAL A 1 87 ? 2.995 -5.209 15.086 1.00 0.00 87 VAL A O 1
ATOM 1318 N N . GLY A 1 88 ? 1.816 -6.126 13.388 1.00 0.00 88 GLY A N 1
ATOM 1319 C CA . GLY A 1 88 ? 2.291 -7.476 13.639 1.00 0.00 88 GLY A CA 1
ATOM 1320 C C . GLY A 1 88 ? 2.416 -7.742 15.141 1.00 0.00 88 GLY A C 1
ATOM 1321 O O . GLY A 1 88 ? 3.518 -7.735 15.686 1.00 0.00 88 GLY A O 1
ATOM 1325 N N . LEU A 1 89 ? 1.270 -7.971 15.766 1.00 0.00 89 LEU A N 1
ATOM 1326 C CA . LEU A 1 89 ? 1.238 -8.239 17.194 1.00 0.00 89 LEU A CA 1
ATOM 1327 C C . LEU A 1 89 ? 1.079 -9.743 17.423 1.00 0.00 89 LEU A C 1
ATOM 1328 O O . LEU A 1 89 ? 0.034 -10.197 17.885 1.00 0.00 89 LEU A O 1
ATOM 1344 N N . ARG A 1 90 ? 2.131 -10.475 17.087 1.00 0.00 90 ARG A N 1
ATOM 1345 C CA . ARG A 1 90 ? 2.122 -11.918 17.250 1.00 0.00 90 ARG A CA 1
ATOM 1346 C C . ARG A 1 90 ? 3.483 -12.405 17.752 1.00 0.00 90 ARG A C 1
ATOM 1347 O O . ARG A 1 90 ? 4.313 -12.858 16.966 1.00 0.00 90 ARG A O 1
ATOM 1368 N N . THR A 1 91 ? 3.670 -12.295 19.059 1.00 0.00 91 THR A N 1
ATOM 1369 C CA . THR A 1 91 ? 4.916 -12.718 19.676 1.00 0.00 91 THR A CA 1
ATOM 1370 C C . THR A 1 91 ? 6.081 -11.875 19.155 1.00 0.00 91 THR A C 1
ATOM 1371 O O . THR A 1 91 ? 6.107 -11.501 17.983 1.00 0.00 91 THR A O 1
ATOM 1382 N N . PRO A 1 92 ? 7.043 -11.593 20.075 1.00 0.00 92 PRO A N 1
ATOM 1383 C CA . PRO A 1 92 ? 8.208 -10.801 19.720 1.00 0.00 92 PRO A CA 1
ATOM 1384 C C . PRO A 1 92 ? 9.196 -11.621 18.889 1.00 0.00 92 PRO A C 1
ATOM 1385 O O . PRO A 1 92 ? 10.106 -12.243 19.435 1.00 0.00 92 PRO A O 1
ATOM 1396 N N . GLY A 1 93 ? 8.984 -11.596 17.581 1.00 0.00 93 GLY A N 1
ATOM 1397 C CA . GLY A 1 93 ? 9.844 -12.329 16.669 1.00 0.00 93 GLY A CA 1
ATOM 1398 C C . GLY A 1 93 ? 11.149 -11.571 16.417 1.00 0.00 93 GLY A C 1
ATOM 1399 O O . GLY A 1 93 ? 11.145 -10.511 15.793 1.00 0.00 93 GLY A O 1
ATOM 1403 N N . ARG A 1 94 ? 12.235 -12.145 16.914 1.00 0.00 94 ARG A N 1
ATOM 1404 C CA . ARG A 1 94 ? 13.544 -11.536 16.751 1.00 0.00 94 ARG A CA 1
ATOM 1405 C C . ARG A 1 94 ? 14.625 -12.432 17.359 1.00 0.00 94 ARG A C 1
ATOM 1406 O O . ARG A 1 94 ? 14.851 -12.406 18.568 1.00 0.00 94 ARG A O 1
ATOM 1427 N N . THR A 1 95 ? 15.265 -13.204 16.493 1.00 0.00 95 THR A N 1
ATOM 1428 C CA . THR A 1 95 ? 16.317 -14.107 16.929 1.00 0.00 95 THR A CA 1
ATOM 1429 C C . THR A 1 95 ? 17.410 -14.206 15.864 1.00 0.00 95 THR A C 1
ATOM 1430 O O . THR A 1 95 ? 17.116 -14.266 14.671 1.00 0.00 95 THR A O 1
ATOM 1441 N N . PRO A 1 96 ? 18.682 -14.221 16.345 1.00 0.00 96 PRO A N 1
ATOM 1442 C CA . PRO A 1 96 ? 19.821 -14.312 15.447 1.00 0.00 96 PRO A CA 1
ATOM 1443 C C . PRO A 1 96 ? 19.975 -15.733 14.899 1.00 0.00 96 PRO A C 1
ATOM 1444 O O . PRO A 1 96 ? 19.160 -16.606 15.192 1.00 0.00 96 PRO A O 1
ATOM 1455 N N . SER A 1 97 ? 21.025 -15.918 14.113 1.00 0.00 97 SER A N 1
ATOM 1456 C CA . SER A 1 97 ? 21.296 -17.218 13.521 1.00 0.00 97 SER A CA 1
ATOM 1457 C C . SER A 1 97 ? 22.200 -18.035 14.445 1.00 0.00 97 SER A C 1
ATOM 1458 O O . SER A 1 97 ? 22.746 -17.507 15.413 1.00 0.00 97 SER A O 1
ATOM 1466 N N . GLY A 1 98 ? 22.331 -19.312 14.115 1.00 0.00 98 GLY A N 1
ATOM 1467 C CA . GLY A 1 98 ? 23.159 -20.208 14.904 1.00 0.00 98 GLY A CA 1
ATOM 1468 C C . GLY A 1 98 ? 22.735 -21.664 14.705 1.00 0.00 98 GLY A C 1
ATOM 1469 O O . GLY A 1 98 ? 22.060 -22.240 15.557 1.00 0.00 98 GLY A O 1
ATOM 1473 N N . PRO A 1 99 ? 23.160 -22.233 13.545 1.00 0.00 99 PRO A N 1
ATOM 1474 C CA . PRO A 1 99 ? 22.831 -23.611 13.223 1.00 0.00 99 PRO A CA 1
ATOM 1475 C C . PRO A 1 99 ? 23.676 -24.584 14.049 1.00 0.00 99 PRO A C 1
ATOM 1476 O O . PRO A 1 99 ? 23.139 -25.471 14.711 1.00 0.00 99 PRO A O 1
ATOM 1487 N N . SER A 1 100 ? 24.984 -24.384 13.984 1.00 0.00 100 SER A N 1
ATOM 1488 C CA . SER A 1 100 ? 25.908 -25.232 14.718 1.00 0.00 100 SER A CA 1
ATOM 1489 C C . SER A 1 100 ? 25.675 -25.080 16.222 1.00 0.00 100 SER A C 1
ATOM 1490 O O . SER A 1 100 ? 25.197 -24.043 16.679 1.00 0.00 100 SER A O 1
ATOM 1498 N N . SER A 1 101 ? 26.024 -26.130 16.952 1.00 0.00 101 SER A N 1
ATOM 1499 C CA . SER A 1 101 ? 25.858 -26.127 18.395 1.00 0.00 101 SER A CA 1
ATOM 1500 C C . SER A 1 101 ? 24.383 -25.934 18.752 1.00 0.00 101 SER A C 1
ATOM 1501 O O . SER A 1 101 ? 23.826 -24.858 18.544 1.00 0.00 101 SER A O 1
ATOM 1509 N N . GLY A 1 102 ? 23.793 -26.995 19.285 1.00 0.00 102 GLY A N 1
ATOM 1510 C CA . GLY A 1 102 ? 22.393 -26.956 19.673 1.00 0.00 102 GLY A CA 1
ATOM 1511 C C . GLY A 1 102 ? 22.150 -27.789 20.933 1.00 0.00 102 GLY A C 1
ATOM 1512 O O . GLY A 1 102 ? 21.350 -28.722 20.919 1.00 0.00 102 GLY A O 1
ATOM 1516 N N . GLY A 1 1 ? 8.148 28.255 5.481 1.00 0.00 1 GLY A N 2
ATOM 1517 C CA . GLY A 1 1 ? 7.561 26.962 5.791 1.00 0.00 1 GLY A CA 2
ATOM 1518 C C . GLY A 1 1 ? 6.038 27.062 5.891 1.00 0.00 1 GLY A C 2
ATOM 1519 O O . GLY A 1 1 ? 5.353 27.205 4.879 1.00 0.00 1 GLY A O 2
ATOM 1523 N N . SER A 1 2 ? 5.552 26.982 7.121 1.00 0.00 2 SER A N 2
ATOM 1524 C CA . SER A 1 2 ? 4.122 27.061 7.367 1.00 0.00 2 SER A CA 2
ATOM 1525 C C . SER A 1 2 ? 3.663 28.520 7.324 1.00 0.00 2 SER A C 2
ATOM 1526 O O . SER A 1 2 ? 3.561 29.173 8.361 1.00 0.00 2 SER A O 2
ATOM 1534 N N . SER A 1 3 ? 3.399 28.988 6.113 1.00 0.00 3 SER A N 2
ATOM 1535 C CA . SER A 1 3 ? 2.954 30.358 5.921 1.00 0.00 3 SER A CA 2
ATOM 1536 C C . SER A 1 3 ? 1.674 30.379 5.083 1.00 0.00 3 SER A C 2
ATOM 1537 O O . SER A 1 3 ? 0.659 30.928 5.508 1.00 0.00 3 SER A O 2
ATOM 1545 N N . GLY A 1 4 ? 1.764 29.775 3.907 1.00 0.00 4 GLY A N 2
ATOM 1546 C CA . GLY A 1 4 ? 0.625 29.718 3.006 1.00 0.00 4 GLY A CA 2
ATOM 1547 C C . GLY A 1 4 ? 0.969 30.333 1.649 1.00 0.00 4 GLY A C 2
ATOM 1548 O O . GLY A 1 4 ? 1.965 29.962 1.029 1.00 0.00 4 GLY A O 2
ATOM 1552 N N . SER A 1 5 ? 0.126 31.264 1.226 1.00 0.00 5 SER A N 2
ATOM 1553 C CA . SER A 1 5 ? 0.328 31.935 -0.047 1.00 0.00 5 SER A CA 2
ATOM 1554 C C . SER A 1 5 ? -0.082 31.012 -1.196 1.00 0.00 5 SER A C 2
ATOM 1555 O O . SER A 1 5 ? -1.045 31.292 -1.908 1.00 0.00 5 SER A O 2
ATOM 1563 N N . SER A 1 6 ? 0.669 29.930 -1.341 1.00 0.00 6 SER A N 2
ATOM 1564 C CA . SER A 1 6 ? 0.395 28.964 -2.391 1.00 0.00 6 SER A CA 2
ATOM 1565 C C . SER A 1 6 ? 0.155 27.581 -1.781 1.00 0.00 6 SER A C 2
ATOM 1566 O O . SER A 1 6 ? 0.990 27.075 -1.033 1.00 0.00 6 SER A O 2
ATOM 1574 N N . GLY A 1 7 ? -0.991 27.010 -2.122 1.00 0.00 7 GLY A N 2
ATOM 1575 C CA . GLY A 1 7 ? -1.351 25.696 -1.618 1.00 0.00 7 GLY A CA 2
ATOM 1576 C C . GLY A 1 7 ? -2.822 25.383 -1.902 1.00 0.00 7 GLY A C 2
ATOM 1577 O O . GLY A 1 7 ? -3.532 26.201 -2.484 1.00 0.00 7 GLY A O 2
ATOM 1581 N N . MET A 1 8 ? -3.234 24.198 -1.478 1.00 0.00 8 MET A N 2
ATOM 1582 C CA . MET A 1 8 ? -4.607 23.767 -1.680 1.00 0.00 8 MET A CA 2
ATOM 1583 C C . MET A 1 8 ? -5.158 23.085 -0.426 1.00 0.00 8 MET A C 2
ATOM 1584 O O . MET A 1 8 ? -4.404 22.494 0.345 1.00 0.00 8 MET A O 2
ATOM 1598 N N . LEU A 1 9 ? -6.469 23.190 -0.262 1.00 0.00 9 LEU A N 2
ATOM 1599 C CA . LEU A 1 9 ? -7.129 22.590 0.885 1.00 0.00 9 LEU A CA 2
ATOM 1600 C C . LEU A 1 9 ? -7.404 21.113 0.595 1.00 0.00 9 LEU A C 2
ATOM 1601 O O . LEU A 1 9 ? -8.000 20.778 -0.427 1.00 0.00 9 LEU A O 2
ATOM 1617 N N . ILE A 1 10 ? -6.956 20.270 1.514 1.00 0.00 10 ILE A N 2
ATOM 1618 C CA . ILE A 1 10 ? -7.146 18.836 1.370 1.00 0.00 10 ILE A CA 2
ATOM 1619 C C . ILE A 1 10 ? -7.854 18.293 2.613 1.00 0.00 10 ILE A C 2
ATOM 1620 O O . ILE A 1 10 ? -7.265 18.235 3.691 1.00 0.00 10 ILE A O 2
ATOM 1636 N N . THR A 1 11 ? -9.107 17.907 2.420 1.00 0.00 11 THR A N 2
ATOM 1637 C CA . THR A 1 11 ? -9.901 17.370 3.512 1.00 0.00 11 THR A CA 2
ATOM 1638 C C . THR A 1 11 ? -9.720 15.854 3.607 1.00 0.00 11 THR A C 2
ATOM 1639 O O . THR A 1 11 ? -10.035 15.127 2.665 1.00 0.00 11 THR A O 2
ATOM 1650 N N . VAL A 1 12 ? -9.214 15.420 4.752 1.00 0.00 12 VAL A N 2
ATOM 1651 C CA . VAL A 1 12 ? -8.989 14.004 4.982 1.00 0.00 12 VAL A CA 2
ATOM 1652 C C . VAL A 1 12 ? -10.170 13.423 5.762 1.00 0.00 12 VAL A C 2
ATOM 1653 O O . VAL A 1 12 ? -10.729 14.087 6.634 1.00 0.00 12 VAL A O 2
ATOM 1666 N N . TYR A 1 13 ? -10.516 12.191 5.420 1.00 0.00 13 TYR A N 2
ATOM 1667 C CA . TYR A 1 13 ? -11.621 11.514 6.077 1.00 0.00 13 TYR A CA 2
ATOM 1668 C C . TYR A 1 13 ? -11.207 10.117 6.545 1.00 0.00 13 TYR A C 2
ATOM 1669 O O . TYR A 1 13 ? -11.072 9.201 5.735 1.00 0.00 13 TYR A O 2
ATOM 1687 N N . CYS A 1 14 ? -11.018 9.997 7.851 1.00 0.00 14 CYS A N 2
ATOM 1688 C CA . CYS A 1 14 ? -10.622 8.728 8.437 1.00 0.00 14 CYS A CA 2
ATOM 1689 C C . CYS A 1 14 ? -11.878 7.875 8.627 1.00 0.00 14 CYS A C 2
ATOM 1690 O O . CYS A 1 14 ? -12.973 8.406 8.802 1.00 0.00 14 CYS A O 2
ATOM 1698 N N . VAL A 1 15 ? -11.677 6.566 8.586 1.00 0.00 15 VAL A N 2
ATOM 1699 C CA . VAL A 1 15 ? -12.779 5.634 8.752 1.00 0.00 15 VAL A CA 2
ATOM 1700 C C . VAL A 1 15 ? -12.616 4.887 10.077 1.00 0.00 15 VAL A C 2
ATOM 1701 O O . VAL A 1 15 ? -12.514 5.506 11.134 1.00 0.00 15 VAL A O 2
ATOM 1714 N N . ARG A 1 16 ? -12.595 3.566 9.976 1.00 0.00 16 ARG A N 2
ATOM 1715 C CA . ARG A 1 16 ? -12.445 2.728 11.153 1.00 0.00 16 ARG A CA 2
ATOM 1716 C C . ARG A 1 16 ? -11.491 3.383 12.154 1.00 0.00 16 ARG A C 2
ATOM 1717 O O . ARG A 1 16 ? -11.922 3.883 13.192 1.00 0.00 16 ARG A O 2
ATOM 1738 N N . ARG A 1 17 ? -10.213 3.359 11.806 1.00 0.00 17 ARG A N 2
ATOM 1739 C CA . ARG A 1 17 ? -9.194 3.945 12.660 1.00 0.00 17 ARG A CA 2
ATOM 1740 C C . ARG A 1 17 ? -9.281 3.357 14.070 1.00 0.00 17 ARG A C 2
ATOM 1741 O O . ARG A 1 17 ? -8.766 3.940 15.023 1.00 0.00 17 ARG A O 2
ATOM 1762 N N . ASP A 1 18 ? -9.937 2.209 14.159 1.00 0.00 18 ASP A N 2
ATOM 1763 C CA . ASP A 1 18 ? -10.098 1.536 15.436 1.00 0.00 18 ASP A CA 2
ATOM 1764 C C . ASP A 1 18 ? -11.250 2.184 16.208 1.00 0.00 18 ASP A C 2
ATOM 1765 O O . ASP A 1 18 ? -11.207 2.274 17.434 1.00 0.00 18 ASP A O 2
ATOM 1774 N N . LEU A 1 19 ? -12.251 2.620 15.457 1.00 0.00 19 LEU A N 2
ATOM 1775 C CA . LEU A 1 19 ? -13.412 3.257 16.055 1.00 0.00 19 LEU A CA 2
ATOM 1776 C C . LEU A 1 19 ? -13.069 4.706 16.406 1.00 0.00 19 LEU A C 2
ATOM 1777 O O . LEU A 1 19 ? -12.747 5.011 17.553 1.00 0.00 19 LEU A O 2
ATOM 1793 N N . THR A 1 20 ? -13.149 5.560 15.397 1.00 0.00 20 THR A N 2
ATOM 1794 C CA . THR A 1 20 ? -12.851 6.970 15.584 1.00 0.00 20 THR A CA 2
ATOM 1795 C C . THR A 1 20 ? -13.388 7.789 14.408 1.00 0.00 20 THR A C 2
ATOM 1796 O O . THR A 1 20 ? -14.181 8.710 14.600 1.00 0.00 20 THR A O 2
ATOM 1807 N N . GLU A 1 21 ? -12.935 7.425 13.218 1.00 0.00 21 GLU A N 2
ATOM 1808 C CA . GLU A 1 21 ? -13.360 8.114 12.012 1.00 0.00 21 GLU A CA 2
ATOM 1809 C C . GLU A 1 21 ? -13.313 9.629 12.222 1.00 0.00 21 GLU A C 2
ATOM 1810 O O . GLU A 1 21 ? -14.344 10.259 12.452 1.00 0.00 21 GLU A O 2
ATOM 1822 N N . VAL A 1 22 ? -12.106 10.170 12.137 1.00 0.00 22 VAL A N 2
ATOM 1823 C CA . VAL A 1 22 ? -11.912 11.598 12.315 1.00 0.00 22 VAL A CA 2
ATOM 1824 C C . VAL A 1 22 ? -11.823 12.271 10.944 1.00 0.00 22 VAL A C 2
ATOM 1825 O O . VAL A 1 22 ? -11.332 11.675 9.986 1.00 0.00 22 VAL A O 2
ATOM 1838 N N . THR A 1 23 ? -12.304 13.505 10.893 1.00 0.00 23 THR A N 2
ATOM 1839 C CA . THR A 1 23 ? -12.285 14.265 9.655 1.00 0.00 23 THR A CA 2
ATOM 1840 C C . THR A 1 23 ? -11.667 15.646 9.887 1.00 0.00 23 THR A C 2
ATOM 1841 O O . THR A 1 23 ? -12.199 16.447 10.653 1.00 0.00 23 THR A O 2
ATOM 1852 N N . PHE A 1 24 ? -10.552 15.881 9.211 1.00 0.00 24 PHE A N 2
ATOM 1853 C CA . PHE A 1 24 ? -9.856 17.150 9.333 1.00 0.00 24 PHE A CA 2
ATOM 1854 C C . PHE A 1 24 ? -9.427 17.675 7.961 1.00 0.00 24 PHE A C 2
ATOM 1855 O O . PHE A 1 24 ? -9.610 17.000 6.949 1.00 0.00 24 PHE A O 2
ATOM 1872 N N . SER A 1 25 ? -8.864 18.874 7.972 1.00 0.00 25 SER A N 2
ATOM 1873 C CA . SER A 1 25 ? -8.407 19.497 6.741 1.00 0.00 25 SER A CA 2
ATOM 1874 C C . SER A 1 25 ? -6.890 19.689 6.784 1.00 0.00 25 SER A C 2
ATOM 1875 O O . SER A 1 25 ? -6.290 19.685 7.857 1.00 0.00 25 SER A O 2
ATOM 1883 N N . LEU A 1 26 ? -6.313 19.852 5.602 1.00 0.00 26 LEU A N 2
ATOM 1884 C CA . LEU A 1 26 ? -4.877 20.046 5.491 1.00 0.00 26 LEU A CA 2
ATOM 1885 C C . LEU A 1 26 ? -4.581 20.972 4.310 1.00 0.00 26 LEU A C 2
ATOM 1886 O O . LEU A 1 26 ? -5.289 20.947 3.304 1.00 0.00 26 LEU A O 2
ATOM 1902 N N . GLN A 1 27 ? -3.534 21.768 4.471 1.00 0.00 27 GLN A N 2
ATOM 1903 C CA . GLN A 1 27 ? -3.136 22.701 3.430 1.00 0.00 27 GLN A CA 2
ATOM 1904 C C . GLN A 1 27 ? -1.763 22.320 2.873 1.00 0.00 27 GLN A C 2
ATOM 1905 O O . GLN A 1 27 ? -0.745 22.515 3.536 1.00 0.00 27 GLN A O 2
ATOM 1919 N N . VAL A 1 28 ? -1.778 21.785 1.662 1.00 0.00 28 VAL A N 2
ATOM 1920 C CA . VAL A 1 28 ? -0.547 21.375 1.008 1.00 0.00 28 VAL A CA 2
ATOM 1921 C C . VAL A 1 28 ? -0.534 21.909 -0.426 1.00 0.00 28 VAL A C 2
ATOM 1922 O O . VAL A 1 28 ? -1.539 22.429 -0.908 1.00 0.00 28 VAL A O 2
ATOM 1935 N N . ASN A 1 29 ? 0.616 21.761 -1.068 1.00 0.00 29 ASN A N 2
ATOM 1936 C CA . ASN A 1 29 ? 0.773 22.221 -2.437 1.00 0.00 29 ASN A CA 2
ATOM 1937 C C . ASN A 1 29 ? 0.428 21.081 -3.396 1.00 0.00 29 ASN A C 2
ATOM 1938 O O . ASN A 1 29 ? 0.347 19.924 -2.988 1.00 0.00 29 ASN A O 2
ATOM 1949 N N . PRO A 1 30 ? 0.228 21.457 -4.688 1.00 0.00 30 PRO A N 2
ATOM 1950 C CA . PRO A 1 30 ? -0.107 20.479 -5.709 1.00 0.00 30 PRO A CA 2
ATOM 1951 C C . PRO A 1 30 ? 1.120 19.655 -6.103 1.00 0.00 30 PRO A C 2
ATOM 1952 O O . PRO A 1 30 ? 0.989 18.575 -6.677 1.00 0.00 30 PRO A O 2
ATOM 1963 N N . ASP A 1 31 ? 2.285 20.196 -5.779 1.00 0.00 31 ASP A N 2
ATOM 1964 C CA . ASP A 1 31 ? 3.535 19.525 -6.091 1.00 0.00 31 ASP A CA 2
ATOM 1965 C C . ASP A 1 31 ? 3.895 18.570 -4.951 1.00 0.00 31 ASP A C 2
ATOM 1966 O O . ASP A 1 31 ? 4.573 17.567 -5.168 1.00 0.00 31 ASP A O 2
ATOM 1975 N N . PHE A 1 32 ? 3.427 18.917 -3.762 1.00 0.00 32 PHE A N 2
ATOM 1976 C CA . PHE A 1 32 ? 3.691 18.104 -2.587 1.00 0.00 32 PHE A CA 2
ATOM 1977 C C . PHE A 1 32 ? 3.441 16.623 -2.878 1.00 0.00 32 PHE A C 2
ATOM 1978 O O . PHE A 1 32 ? 2.310 16.221 -3.146 1.00 0.00 32 PHE A O 2
ATOM 1995 N N . GLU A 1 33 ? 4.516 15.851 -2.815 1.00 0.00 33 GLU A N 2
ATOM 1996 C CA . GLU A 1 33 ? 4.428 14.423 -3.069 1.00 0.00 33 GLU A CA 2
ATOM 1997 C C . GLU A 1 33 ? 3.337 13.795 -2.199 1.00 0.00 33 GLU A C 2
ATOM 1998 O O . GLU A 1 33 ? 2.985 14.337 -1.152 1.00 0.00 33 GLU A O 2
ATOM 2010 N N . LEU A 1 34 ? 2.832 12.662 -2.665 1.00 0.00 34 LEU A N 2
ATOM 2011 C CA . LEU A 1 34 ? 1.788 11.956 -1.942 1.00 0.00 34 LEU A CA 2
ATOM 2012 C C . LEU A 1 34 ? 2.332 11.496 -0.588 1.00 0.00 34 LEU A C 2
ATOM 2013 O O . LEU A 1 34 ? 1.645 11.596 0.427 1.00 0.00 34 LEU A O 2
ATOM 2029 N N . SER A 1 35 ? 3.561 11.002 -0.617 1.00 0.00 35 SER A N 2
ATOM 2030 C CA . SER A 1 35 ? 4.205 10.527 0.595 1.00 0.00 35 SER A CA 2
ATOM 2031 C C . SER A 1 35 ? 4.193 11.625 1.660 1.00 0.00 35 SER A C 2
ATOM 2032 O O . SER A 1 35 ? 4.063 11.340 2.849 1.00 0.00 35 SER A O 2
ATOM 2040 N N . ASN A 1 36 ? 4.329 12.858 1.194 1.00 0.00 36 ASN A N 2
ATOM 2041 C CA . ASN A 1 36 ? 4.335 14.001 2.092 1.00 0.00 36 ASN A CA 2
ATOM 2042 C C . ASN A 1 36 ? 2.957 14.139 2.743 1.00 0.00 36 ASN A C 2
ATOM 2043 O O . ASN A 1 36 ? 2.856 14.341 3.952 1.00 0.00 36 ASN A O 2
ATOM 2054 N N . PHE A 1 37 ? 1.931 14.024 1.913 1.00 0.00 37 PHE A N 2
ATOM 2055 C CA . PHE A 1 37 ? 0.564 14.134 2.393 1.00 0.00 37 PHE A CA 2
ATOM 2056 C C . PHE A 1 37 ? 0.242 13.018 3.389 1.00 0.00 37 PHE A C 2
ATOM 2057 O O . PHE A 1 37 ? -0.654 13.161 4.220 1.00 0.00 37 PHE A O 2
ATOM 2074 N N . ARG A 1 38 ? 0.989 11.930 3.272 1.00 0.00 38 ARG A N 2
ATOM 2075 C CA . ARG A 1 38 ? 0.794 10.790 4.152 1.00 0.00 38 ARG A CA 2
ATOM 2076 C C . ARG A 1 38 ? 1.459 11.045 5.506 1.00 0.00 38 ARG A C 2
ATOM 2077 O O . ARG A 1 38 ? 1.068 10.457 6.514 1.00 0.00 38 ARG A O 2
ATOM 2098 N N . VAL A 1 39 ? 2.452 11.922 5.487 1.00 0.00 39 VAL A N 2
ATOM 2099 C CA . VAL A 1 39 ? 3.174 12.261 6.701 1.00 0.00 39 VAL A CA 2
ATOM 2100 C C . VAL A 1 39 ? 2.377 13.302 7.489 1.00 0.00 39 VAL A C 2
ATOM 2101 O O . VAL A 1 39 ? 2.376 13.288 8.719 1.00 0.00 39 VAL A O 2
ATOM 2114 N N . LEU A 1 40 ? 1.716 14.180 6.749 1.00 0.00 40 LEU A N 2
ATOM 2115 C CA . LEU A 1 40 ? 0.916 15.226 7.363 1.00 0.00 40 LEU A CA 2
ATOM 2116 C C . LEU A 1 40 ? -0.368 14.615 7.926 1.00 0.00 40 LEU A C 2
ATOM 2117 O O . LEU A 1 40 ? -0.760 14.914 9.054 1.00 0.00 40 LEU A O 2
ATOM 2133 N N . CYS A 1 41 ? -0.989 13.771 7.116 1.00 0.00 41 CYS A N 2
ATOM 2134 C CA . CYS A 1 41 ? -2.222 13.116 7.519 1.00 0.00 41 CYS A CA 2
ATOM 2135 C C . CYS A 1 41 ? -1.893 12.116 8.629 1.00 0.00 41 CYS A C 2
ATOM 2136 O O . CYS A 1 41 ? -2.786 11.653 9.337 1.00 0.00 41 CYS A O 2
ATOM 2144 N N . GLU A 1 42 ? -0.609 11.812 8.747 1.00 0.00 42 GLU A N 2
ATOM 2145 C CA . GLU A 1 42 ? -0.151 10.876 9.759 1.00 0.00 42 GLU A CA 2
ATOM 2146 C C . GLU A 1 42 ? 0.063 11.597 11.092 1.00 0.00 42 GLU A C 2
ATOM 2147 O O . GLU A 1 42 ? 0.046 10.970 12.150 1.00 0.00 42 GLU A O 2
ATOM 2159 N N . LEU A 1 43 ? 0.259 12.903 10.996 1.00 0.00 43 LEU A N 2
ATOM 2160 C CA . LEU A 1 43 ? 0.476 13.716 12.180 1.00 0.00 43 LEU A CA 2
ATOM 2161 C C . LEU A 1 43 ? -0.874 14.185 12.727 1.00 0.00 43 LEU A C 2
ATOM 2162 O O . LEU A 1 43 ? -1.060 14.273 13.939 1.00 0.00 43 LEU A O 2
ATOM 2178 N N . GLU A 1 44 ? -1.782 14.472 11.805 1.00 0.00 44 GLU A N 2
ATOM 2179 C CA . GLU A 1 44 ? -3.109 14.929 12.179 1.00 0.00 44 GLU A CA 2
ATOM 2180 C C . GLU A 1 44 ? -3.930 13.769 12.746 1.00 0.00 44 GLU A C 2
ATOM 2181 O O . GLU A 1 44 ? -4.278 13.769 13.926 1.00 0.00 44 GLU A O 2
ATOM 2193 N N . SER A 1 45 ? -4.215 12.809 11.879 1.00 0.00 45 SER A N 2
ATOM 2194 C CA . SER A 1 45 ? -4.988 11.645 12.279 1.00 0.00 45 SER A CA 2
ATOM 2195 C C . SER A 1 45 ? -4.178 10.789 13.255 1.00 0.00 45 SER A C 2
ATOM 2196 O O . SER A 1 45 ? -4.679 10.400 14.309 1.00 0.00 45 SER A O 2
ATOM 2204 N N . GLY A 1 46 ? -2.940 10.520 12.868 1.00 0.00 46 GLY A N 2
ATOM 2205 C CA . GLY A 1 46 ? -2.056 9.716 13.696 1.00 0.00 46 GLY A CA 2
ATOM 2206 C C . GLY A 1 46 ? -1.689 8.406 12.995 1.00 0.00 46 GLY A C 2
ATOM 2207 O O . GLY A 1 46 ? -0.725 7.744 13.375 1.00 0.00 46 GLY A O 2
ATOM 2211 N N . VAL A 1 47 ? -2.478 8.072 11.984 1.00 0.00 47 VAL A N 2
ATOM 2212 C CA . VAL A 1 47 ? -2.248 6.854 11.227 1.00 0.00 47 VAL A CA 2
ATOM 2213 C C . VAL A 1 47 ? -0.852 6.901 10.603 1.00 0.00 47 VAL A C 2
ATOM 2214 O O . VAL A 1 47 ? -0.391 7.962 10.184 1.00 0.00 47 VAL A O 2
ATOM 2227 N N . PRO A 1 48 ? -0.201 5.708 10.560 1.00 0.00 48 PRO A N 2
ATOM 2228 C CA . PRO A 1 48 ? 1.133 5.604 9.995 1.00 0.00 48 PRO A CA 2
ATOM 2229 C C . PRO A 1 48 ? 1.088 5.674 8.467 1.00 0.00 48 PRO A C 2
ATOM 2230 O O . PRO A 1 48 ? 0.405 4.877 7.825 1.00 0.00 48 PRO A O 2
ATOM 2241 N N . ALA A 1 49 ? 1.825 6.634 7.928 1.00 0.00 49 ALA A N 2
ATOM 2242 C CA . ALA A 1 49 ? 1.878 6.818 6.488 1.00 0.00 49 ALA A CA 2
ATOM 2243 C C . ALA A 1 49 ? 1.922 5.450 5.804 1.00 0.00 49 ALA A C 2
ATOM 2244 O O . ALA A 1 49 ? 1.418 5.291 4.693 1.00 0.00 49 ALA A O 2
ATOM 2251 N N . GLU A 1 50 ? 2.528 4.497 6.497 1.00 0.00 50 GLU A N 2
ATOM 2252 C CA . GLU A 1 50 ? 2.644 3.148 5.970 1.00 0.00 50 GLU A CA 2
ATOM 2253 C C . GLU A 1 50 ? 1.266 2.487 5.895 1.00 0.00 50 GLU A C 2
ATOM 2254 O O . GLU A 1 50 ? 0.881 1.963 4.851 1.00 0.00 50 GLU A O 2
ATOM 2266 N N . GLU A 1 51 ? 0.560 2.535 7.016 1.00 0.00 51 GLU A N 2
ATOM 2267 C CA . GLU A 1 51 ? -0.767 1.948 7.090 1.00 0.00 51 GLU A CA 2
ATOM 2268 C C . GLU A 1 51 ? -1.830 2.993 6.745 1.00 0.00 51 GLU A C 2
ATOM 2269 O O . GLU A 1 51 ? -3.022 2.758 6.938 1.00 0.00 51 GLU A O 2
ATOM 2281 N N . ALA A 1 52 ? -1.360 4.124 6.240 1.00 0.00 52 ALA A N 2
ATOM 2282 C CA . ALA A 1 52 ? -2.255 5.205 5.865 1.00 0.00 52 ALA A CA 2
ATOM 2283 C C . ALA A 1 52 ? -2.384 5.251 4.341 1.00 0.00 52 ALA A C 2
ATOM 2284 O O . ALA A 1 52 ? -1.401 5.476 3.638 1.00 0.00 52 ALA A O 2
ATOM 2291 N N . GLN A 1 53 ? -3.605 5.033 3.876 1.00 0.00 53 GLN A N 2
ATOM 2292 C CA . GLN A 1 53 ? -3.876 5.046 2.449 1.00 0.00 53 GLN A CA 2
ATOM 2293 C C . GLN A 1 53 ? -4.741 6.255 2.084 1.00 0.00 53 GLN A C 2
ATOM 2294 O O . GLN A 1 53 ? -5.375 6.854 2.951 1.00 0.00 53 GLN A O 2
ATOM 2308 N N . ILE A 1 54 ? -4.738 6.577 0.798 1.00 0.00 54 ILE A N 2
ATOM 2309 C CA . ILE A 1 54 ? -5.514 7.703 0.308 1.00 0.00 54 ILE A CA 2
ATOM 2310 C C . ILE A 1 54 ? -6.272 7.284 -0.954 1.00 0.00 54 ILE A C 2
ATOM 2311 O O . ILE A 1 54 ? -5.684 6.720 -1.876 1.00 0.00 54 ILE A O 2
ATOM 2327 N N . VAL A 1 55 ? -7.564 7.576 -0.954 1.00 0.00 55 VAL A N 2
ATOM 2328 C CA . VAL A 1 55 ? -8.407 7.236 -2.088 1.00 0.00 55 VAL A CA 2
ATOM 2329 C C . VAL A 1 55 ? -8.909 8.522 -2.748 1.00 0.00 55 VAL A C 2
ATOM 2330 O O . VAL A 1 55 ? -9.169 9.513 -2.067 1.00 0.00 55 VAL A O 2
ATOM 2343 N N . TYR A 1 56 ? -9.030 8.464 -4.066 1.00 0.00 56 TYR A N 2
ATOM 2344 C CA . TYR A 1 56 ? -9.495 9.612 -4.826 1.00 0.00 56 TYR A CA 2
ATOM 2345 C C . TYR A 1 56 ? -10.233 9.169 -6.091 1.00 0.00 56 TYR A C 2
ATOM 2346 O O . TYR A 1 56 ? -9.793 8.252 -6.782 1.00 0.00 56 TYR A O 2
ATOM 2364 N N . MET A 1 57 ? -11.344 9.841 -6.356 1.00 0.00 57 MET A N 2
ATOM 2365 C CA . MET A 1 57 ? -12.147 9.529 -7.526 1.00 0.00 57 MET A CA 2
ATOM 2366 C C . MET A 1 57 ? -12.938 8.236 -7.318 1.00 0.00 57 MET A C 2
ATOM 2367 O O . MET A 1 57 ? -14.161 8.224 -7.449 1.00 0.00 57 MET A O 2
ATOM 2381 N N . GLU A 1 58 ? -12.207 7.178 -6.997 1.00 0.00 58 GLU A N 2
ATOM 2382 C CA . GLU A 1 58 ? -12.825 5.883 -6.770 1.00 0.00 58 GLU A CA 2
ATOM 2383 C C . GLU A 1 58 ? -11.753 4.818 -6.529 1.00 0.00 58 GLU A C 2
ATOM 2384 O O . GLU A 1 58 ? -11.961 3.887 -5.752 1.00 0.00 58 GLU A O 2
ATOM 2396 N N . GLN A 1 59 ? -10.629 4.991 -7.209 1.00 0.00 59 GLN A N 2
ATOM 2397 C CA . GLN A 1 59 ? -9.524 4.057 -7.078 1.00 0.00 59 GLN A CA 2
ATOM 2398 C C . GLN A 1 59 ? -8.620 4.463 -5.912 1.00 0.00 59 GLN A C 2
ATOM 2399 O O . GLN A 1 59 ? -8.469 5.650 -5.624 1.00 0.00 59 GLN A O 2
ATOM 2413 N N . LEU A 1 60 ? -8.043 3.456 -5.274 1.00 0.00 60 LEU A N 2
ATOM 2414 C CA . LEU A 1 60 ? -7.158 3.695 -4.146 1.00 0.00 60 LEU A CA 2
ATOM 2415 C C . LEU A 1 60 ? -5.751 4.002 -4.663 1.00 0.00 60 LEU A C 2
ATOM 2416 O O . LEU A 1 60 ? -5.120 3.156 -5.295 1.00 0.00 60 LEU A O 2
ATOM 2432 N N . LEU A 1 61 ? -5.302 5.215 -4.377 1.00 0.00 61 LEU A N 2
ATOM 2433 C CA . LEU A 1 61 ? -3.981 5.644 -4.805 1.00 0.00 61 LEU A CA 2
ATOM 2434 C C . LEU A 1 61 ? -2.922 4.774 -4.126 1.00 0.00 61 LEU A C 2
ATOM 2435 O O . LEU A 1 61 ? -2.885 4.678 -2.900 1.00 0.00 61 LEU A O 2
ATOM 2451 N N . THR A 1 62 ? -2.086 4.163 -4.953 1.00 0.00 62 THR A N 2
ATOM 2452 C CA . THR A 1 62 ? -1.028 3.305 -4.447 1.00 0.00 62 THR A CA 2
ATOM 2453 C C . THR A 1 62 ? 0.336 3.795 -4.936 1.00 0.00 62 THR A C 2
ATOM 2454 O O . THR A 1 62 ? 1.244 2.996 -5.160 1.00 0.00 62 THR A O 2
ATOM 2465 N N . ASP A 1 63 ? 0.438 5.108 -5.086 1.00 0.00 63 ASP A N 2
ATOM 2466 C CA . ASP A 1 63 ? 1.677 5.715 -5.543 1.00 0.00 63 ASP A CA 2
ATOM 2467 C C . ASP A 1 63 ? 2.062 6.853 -4.597 1.00 0.00 63 ASP A C 2
ATOM 2468 O O . ASP A 1 63 ? 1.287 7.788 -4.397 1.00 0.00 63 ASP A O 2
ATOM 2477 N N . ASP A 1 64 ? 3.258 6.738 -4.040 1.00 0.00 64 ASP A N 2
ATOM 2478 C CA . ASP A 1 64 ? 3.755 7.746 -3.119 1.00 0.00 64 ASP A CA 2
ATOM 2479 C C . ASP A 1 64 ? 4.652 8.726 -3.878 1.00 0.00 64 ASP A C 2
ATOM 2480 O O . ASP A 1 64 ? 4.714 9.907 -3.539 1.00 0.00 64 ASP A O 2
ATOM 2489 N N . HIS A 1 65 ? 5.324 8.201 -4.892 1.00 0.00 65 HIS A N 2
ATOM 2490 C CA . HIS A 1 65 ? 6.214 9.014 -5.702 1.00 0.00 65 HIS A CA 2
ATOM 2491 C C . HIS A 1 65 ? 5.390 9.964 -6.574 1.00 0.00 65 HIS A C 2
ATOM 2492 O O . HIS A 1 65 ? 5.942 10.846 -7.231 1.00 0.00 65 HIS A O 2
ATOM 2506 N N . CYS A 1 66 ? 4.082 9.752 -6.552 1.00 0.00 66 CYS A N 2
ATOM 2507 C CA . CYS A 1 66 ? 3.177 10.578 -7.332 1.00 0.00 66 CYS A CA 2
ATOM 2508 C C . CYS A 1 66 ? 2.797 11.799 -6.492 1.00 0.00 66 CYS A C 2
ATOM 2509 O O . CYS A 1 66 ? 2.699 11.710 -5.269 1.00 0.00 66 CYS A O 2
ATOM 2517 N N . SER A 1 67 ? 2.593 12.912 -7.182 1.00 0.00 67 SER A N 2
ATOM 2518 C CA . SER A 1 67 ? 2.226 14.150 -6.515 1.00 0.00 67 SER A CA 2
ATOM 2519 C C . SER A 1 67 ? 0.703 14.298 -6.489 1.00 0.00 67 SER A C 2
ATOM 2520 O O . SER A 1 67 ? -0.006 13.585 -7.196 1.00 0.00 67 SER A O 2
ATOM 2528 N N . LEU A 1 68 ? 0.246 15.230 -5.666 1.00 0.00 68 LEU A N 2
ATOM 2529 C CA . LEU A 1 68 ? -1.180 15.482 -5.538 1.00 0.00 68 LEU A CA 2
ATOM 2530 C C . LEU A 1 68 ? -1.693 16.141 -6.819 1.00 0.00 68 LEU A C 2
ATOM 2531 O O . LEU A 1 68 ? -2.768 15.799 -7.310 1.00 0.00 68 LEU A O 2
ATOM 2547 N N . GLY A 1 69 ? -0.901 17.076 -7.325 1.00 0.00 69 GLY A N 2
ATOM 2548 C CA . GLY A 1 69 ? -1.262 17.786 -8.539 1.00 0.00 69 GLY A CA 2
ATOM 2549 C C . GLY A 1 69 ? -1.385 16.823 -9.722 1.00 0.00 69 GLY A C 2
ATOM 2550 O O . GLY A 1 69 ? -2.258 16.988 -10.573 1.00 0.00 69 GLY A O 2
ATOM 2554 N N . SER A 1 70 ? -0.498 15.839 -9.738 1.00 0.00 70 SER A N 2
ATOM 2555 C CA . SER A 1 70 ? -0.496 14.850 -10.802 1.00 0.00 70 SER A CA 2
ATOM 2556 C C . SER A 1 70 ? -1.847 14.133 -10.852 1.00 0.00 70 SER A C 2
ATOM 2557 O O . SER A 1 70 ? -2.538 14.175 -11.868 1.00 0.00 70 SER A O 2
ATOM 2565 N N . TYR A 1 71 ? -2.182 13.491 -9.742 1.00 0.00 71 TYR A N 2
ATOM 2566 C CA . TYR A 1 71 ? -3.437 12.766 -9.647 1.00 0.00 71 TYR A CA 2
ATOM 2567 C C . TYR A 1 71 ? -4.608 13.634 -10.112 1.00 0.00 71 TYR A C 2
ATOM 2568 O O . TYR A 1 71 ? -5.523 13.146 -10.774 1.00 0.00 71 TYR A O 2
ATOM 2586 N N . GLY A 1 72 ? -4.542 14.906 -9.747 1.00 0.00 72 GLY A N 2
ATOM 2587 C CA . GLY A 1 72 ? -5.585 15.847 -10.118 1.00 0.00 72 GLY A CA 2
ATOM 2588 C C . GLY A 1 72 ? -6.311 16.378 -8.880 1.00 0.00 72 GLY A C 2
ATOM 2589 O O . GLY A 1 72 ? -7.534 16.512 -8.883 1.00 0.00 72 GLY A O 2
ATOM 2593 N N . LEU A 1 73 ? -5.527 16.665 -7.852 1.00 0.00 73 LEU A N 2
ATOM 2594 C CA . LEU A 1 73 ? -6.079 17.178 -6.610 1.00 0.00 73 LEU A CA 2
ATOM 2595 C C . LEU A 1 73 ? -6.131 18.706 -6.672 1.00 0.00 73 LEU A C 2
ATOM 2596 O O . LEU A 1 73 ? -5.160 19.348 -7.071 1.00 0.00 73 LEU A O 2
ATOM 2612 N N . LYS A 1 74 ? -7.273 19.244 -6.273 1.00 0.00 74 LYS A N 2
ATOM 2613 C CA . LYS A 1 74 ? -7.464 20.685 -6.278 1.00 0.00 74 LYS A CA 2
ATOM 2614 C C . LYS A 1 74 ? -7.904 21.142 -4.886 1.00 0.00 74 LYS A C 2
ATOM 2615 O O . LYS A 1 74 ? -8.322 20.328 -4.065 1.00 0.00 74 LYS A O 2
ATOM 2634 N N . ASP A 1 75 ? -7.793 22.444 -4.663 1.00 0.00 75 ASP A N 2
ATOM 2635 C CA . ASP A 1 75 ? -8.174 23.019 -3.384 1.00 0.00 75 ASP A CA 2
ATOM 2636 C C . ASP A 1 75 ? -9.679 22.840 -3.178 1.00 0.00 75 ASP A C 2
ATOM 2637 O O . ASP A 1 75 ? -10.471 23.122 -4.076 1.00 0.00 75 ASP A O 2
ATOM 2646 N N . GLY A 1 76 ? -10.029 22.373 -1.988 1.00 0.00 76 GLY A N 2
ATOM 2647 C CA . GLY A 1 76 ? -11.426 22.153 -1.652 1.00 0.00 76 GLY A CA 2
ATOM 2648 C C . GLY A 1 76 ? -11.847 20.717 -1.969 1.00 0.00 76 GLY A C 2
ATOM 2649 O O . GLY A 1 76 ? -13.036 20.403 -1.980 1.00 0.00 76 GLY A O 2
ATOM 2653 N N . ASP A 1 77 ? -10.848 19.883 -2.218 1.00 0.00 77 ASP A N 2
ATOM 2654 C CA . ASP A 1 77 ? -11.099 18.487 -2.534 1.00 0.00 77 ASP A CA 2
ATOM 2655 C C . ASP A 1 77 ? -11.186 17.682 -1.236 1.00 0.00 77 ASP A C 2
ATOM 2656 O O . ASP A 1 77 ? -10.913 18.206 -0.157 1.00 0.00 77 ASP A O 2
ATOM 2665 N N . MET A 1 78 ? -11.567 16.422 -1.383 1.00 0.00 78 MET A N 2
ATOM 2666 C CA . MET A 1 78 ? -11.694 15.539 -0.235 1.00 0.00 78 MET A CA 2
ATOM 2667 C C . MET A 1 78 ? -11.055 14.178 -0.517 1.00 0.00 78 MET A C 2
ATOM 2668 O O . MET A 1 78 ? -11.050 13.715 -1.657 1.00 0.00 78 MET A O 2
ATOM 2682 N N . VAL A 1 79 ? -10.531 13.576 0.540 1.00 0.00 79 VAL A N 2
ATOM 2683 C CA . VAL A 1 79 ? -9.891 12.277 0.420 1.00 0.00 79 VAL A CA 2
ATOM 2684 C C . VAL A 1 79 ? -10.264 11.416 1.629 1.00 0.00 79 VAL A C 2
ATOM 2685 O O . VAL A 1 79 ? -10.598 11.941 2.690 1.00 0.00 79 VAL A O 2
ATOM 2698 N N . VAL A 1 80 ? -10.195 10.108 1.428 1.00 0.00 80 VAL A N 2
ATOM 2699 C CA . VAL A 1 80 ? -10.521 9.170 2.488 1.00 0.00 80 VAL A CA 2
ATOM 2700 C C . VAL A 1 80 ? -9.240 8.487 2.971 1.00 0.00 80 VAL A C 2
ATOM 2701 O O . VAL A 1 80 ? -8.352 8.190 2.174 1.00 0.00 80 VAL A O 2
ATOM 2714 N N . LEU A 1 81 ? -9.185 8.259 4.275 1.00 0.00 81 LEU A N 2
ATOM 2715 C CA . LEU A 1 81 ? -8.028 7.618 4.875 1.00 0.00 81 LEU A CA 2
ATOM 2716 C C . LEU A 1 81 ? -8.378 6.171 5.229 1.00 0.00 81 LEU A C 2
ATOM 2717 O O . LEU A 1 81 ? -9.515 5.875 5.590 1.00 0.00 81 LEU A O 2
ATOM 2733 N N . LEU A 1 82 ? -7.379 5.309 5.112 1.00 0.00 82 LEU A N 2
ATOM 2734 C CA . LEU A 1 82 ? -7.567 3.900 5.415 1.00 0.00 82 LEU A CA 2
ATOM 2735 C C . LEU A 1 82 ? -6.419 3.416 6.303 1.00 0.00 82 LEU A C 2
ATOM 2736 O O . LEU A 1 82 ? -5.257 3.465 5.904 1.00 0.00 82 LEU A O 2
ATOM 2752 N N . GLN A 1 83 ? -6.786 2.960 7.492 1.00 0.00 83 GLN A N 2
ATOM 2753 C CA . GLN A 1 83 ? -5.801 2.468 8.441 1.00 0.00 83 GLN A CA 2
ATOM 2754 C C . GLN A 1 83 ? -5.661 0.949 8.319 1.00 0.00 83 GLN A C 2
ATOM 2755 O O . GLN A 1 83 ? -6.496 0.202 8.827 1.00 0.00 83 GLN A O 2
ATOM 2769 N N . LYS A 1 84 ? -4.598 0.537 7.644 1.00 0.00 84 LYS A N 2
ATOM 2770 C CA . LYS A 1 84 ? -4.337 -0.879 7.450 1.00 0.00 84 LYS A CA 2
ATOM 2771 C C . LYS A 1 84 ? -3.908 -1.501 8.780 1.00 0.00 84 LYS A C 2
ATOM 2772 O O . LYS A 1 84 ? -3.749 -0.797 9.776 1.00 0.00 84 LYS A O 2
ATOM 2791 N N . ASP A 1 85 ? -3.731 -2.814 8.753 1.00 0.00 85 ASP A N 2
ATOM 2792 C CA . ASP A 1 85 ? -3.323 -3.539 9.944 1.00 0.00 85 ASP A CA 2
ATOM 2793 C C . ASP A 1 85 ? -2.311 -4.619 9.557 1.00 0.00 85 ASP A C 2
ATOM 2794 O O . ASP A 1 85 ? -2.631 -5.529 8.793 1.00 0.00 85 ASP A O 2
ATOM 2803 N N . ASN A 1 86 ? -1.111 -4.484 10.102 1.00 0.00 86 ASN A N 2
ATOM 2804 C CA . ASN A 1 86 ? -0.051 -5.437 9.823 1.00 0.00 86 ASN A CA 2
ATOM 2805 C C . ASN A 1 86 ? 0.180 -6.312 11.057 1.00 0.00 86 ASN A C 2
ATOM 2806 O O . ASN A 1 86 ? 0.838 -7.348 10.974 1.00 0.00 86 ASN A O 2
ATOM 2817 N N . VAL A 1 87 ? -0.374 -5.862 12.174 1.00 0.00 87 VAL A N 2
ATOM 2818 C CA . VAL A 1 87 ? -0.236 -6.591 13.423 1.00 0.00 87 VAL A CA 2
ATOM 2819 C C . VAL A 1 87 ? 1.244 -6.677 13.798 1.00 0.00 87 VAL A C 2
ATOM 2820 O O . VAL A 1 87 ? 2.045 -7.240 13.053 1.00 0.00 87 VAL A O 2
ATOM 2833 N N . GLY A 1 88 ? 1.563 -6.112 14.953 1.00 0.00 88 GLY A N 2
ATOM 2834 C CA . GLY A 1 88 ? 2.934 -6.118 15.436 1.00 0.00 88 GLY A CA 2
ATOM 2835 C C . GLY A 1 88 ? 3.442 -4.692 15.660 1.00 0.00 88 GLY A C 2
ATOM 2836 O O . GLY A 1 88 ? 3.572 -3.919 14.712 1.00 0.00 88 GLY A O 2
ATOM 2840 N N . LEU A 1 89 ? 3.717 -4.387 16.920 1.00 0.00 89 LEU A N 2
ATOM 2841 C CA . LEU A 1 89 ? 4.208 -3.068 17.281 1.00 0.00 89 LEU A CA 2
ATOM 2842 C C . LEU A 1 89 ? 5.720 -3.136 17.507 1.00 0.00 89 LEU A C 2
ATOM 2843 O O . LEU A 1 89 ? 6.173 -3.456 18.605 1.00 0.00 89 LEU A O 2
ATOM 2859 N N . ARG A 1 90 ? 6.458 -2.830 16.451 1.00 0.00 90 ARG A N 2
ATOM 2860 C CA . ARG A 1 90 ? 7.909 -2.852 16.520 1.00 0.00 90 ARG A CA 2
ATOM 2861 C C . ARG A 1 90 ? 8.476 -1.458 16.242 1.00 0.00 90 ARG A C 2
ATOM 2862 O O . ARG A 1 90 ? 7.770 -0.587 15.736 1.00 0.00 90 ARG A O 2
ATOM 2883 N N . THR A 1 91 ? 9.745 -1.291 16.584 1.00 0.00 91 THR A N 2
ATOM 2884 C CA . THR A 1 91 ? 10.414 -0.018 16.377 1.00 0.00 91 THR A CA 2
ATOM 2885 C C . THR A 1 91 ? 10.768 0.164 14.900 1.00 0.00 91 THR A C 2
ATOM 2886 O O . THR A 1 91 ? 11.069 -0.805 14.206 1.00 0.00 91 THR A O 2
ATOM 2897 N N . PRO A 1 92 ? 10.720 1.447 14.451 1.00 0.00 92 PRO A N 2
ATOM 2898 C CA . PRO A 1 92 ? 11.032 1.769 13.069 1.00 0.00 92 PRO A CA 2
ATOM 2899 C C . PRO A 1 92 ? 12.540 1.702 12.818 1.00 0.00 92 PRO A C 2
ATOM 2900 O O . PRO A 1 92 ? 13.335 1.934 13.727 1.00 0.00 92 PRO A O 2
ATOM 2911 N N . GLY A 1 93 ? 12.887 1.383 11.580 1.00 0.00 93 GLY A N 2
ATOM 2912 C CA . GLY A 1 93 ? 14.286 1.282 11.197 1.00 0.00 93 GLY A CA 2
ATOM 2913 C C . GLY A 1 93 ? 14.956 2.658 11.204 1.00 0.00 93 GLY A C 2
ATOM 2914 O O . GLY A 1 93 ? 14.347 3.648 11.604 1.00 0.00 93 GLY A O 2
ATOM 2918 N N . ARG A 1 94 ? 16.203 2.675 10.756 1.00 0.00 94 ARG A N 2
ATOM 2919 C CA . ARG A 1 94 ? 16.964 3.912 10.705 1.00 0.00 94 ARG A CA 2
ATOM 2920 C C . ARG A 1 94 ? 18.274 3.699 9.945 1.00 0.00 94 ARG A C 2
ATOM 2921 O O . ARG A 1 94 ? 18.764 2.575 9.849 1.00 0.00 94 ARG A O 2
ATOM 2942 N N . THR A 1 95 ? 18.804 4.796 9.424 1.00 0.00 95 THR A N 2
ATOM 2943 C CA . THR A 1 95 ? 20.048 4.743 8.676 1.00 0.00 95 THR A CA 2
ATOM 2944 C C . THR A 1 95 ? 21.050 5.756 9.234 1.00 0.00 95 THR A C 2
ATOM 2945 O O . THR A 1 95 ? 20.661 6.722 9.888 1.00 0.00 95 THR A O 2
ATOM 2956 N N . PRO A 1 96 ? 22.353 5.494 8.947 1.00 0.00 96 PRO A N 2
ATOM 2957 C CA . PRO A 1 96 ? 23.413 6.371 9.413 1.00 0.00 96 PRO A CA 2
ATOM 2958 C C . PRO A 1 96 ? 23.457 7.662 8.592 1.00 0.00 96 PRO A C 2
ATOM 2959 O O . PRO A 1 96 ? 23.306 8.754 9.138 1.00 0.00 96 PRO A O 2
ATOM 2970 N N . SER A 1 97 ? 23.664 7.494 7.294 1.00 0.00 97 SER A N 2
ATOM 2971 C CA . SER A 1 97 ? 23.729 8.632 6.393 1.00 0.00 97 SER A CA 2
ATOM 2972 C C . SER A 1 97 ? 24.980 9.461 6.687 1.00 0.00 97 SER A C 2
ATOM 2973 O O . SER A 1 97 ? 25.573 9.338 7.758 1.00 0.00 97 SER A O 2
ATOM 2981 N N . GLY A 1 98 ? 25.345 10.287 5.718 1.00 0.00 98 GLY A N 2
ATOM 2982 C CA . GLY A 1 98 ? 26.516 11.136 5.859 1.00 0.00 98 GLY A CA 2
ATOM 2983 C C . GLY A 1 98 ? 26.877 11.798 4.528 1.00 0.00 98 GLY A C 2
ATOM 2984 O O . GLY A 1 98 ? 27.651 11.247 3.747 1.00 0.00 98 GLY A O 2
ATOM 2988 N N . PRO A 1 99 ? 26.285 13.001 4.305 1.00 0.00 99 PRO A N 2
ATOM 2989 C CA . PRO A 1 99 ? 26.537 13.744 3.081 1.00 0.00 99 PRO A CA 2
ATOM 2990 C C . PRO A 1 99 ? 27.922 14.392 3.109 1.00 0.00 99 PRO A C 2
ATOM 2991 O O . PRO A 1 99 ? 28.707 14.229 2.175 1.00 0.00 99 PRO A O 2
ATOM 3002 N N . SER A 1 100 ? 28.181 15.115 4.189 1.00 0.00 100 SER A N 2
ATOM 3003 C CA . SER A 1 100 ? 29.458 15.789 4.350 1.00 0.00 100 SER A CA 2
ATOM 3004 C C . SER A 1 100 ? 29.901 16.397 3.018 1.00 0.00 100 SER A C 2
ATOM 3005 O O . SER A 1 100 ? 30.580 15.743 2.228 1.00 0.00 100 SER A O 2
ATOM 3013 N N . SER A 1 101 ? 29.498 17.642 2.810 1.00 0.00 101 SER A N 2
ATOM 3014 C CA . SER A 1 101 ? 29.845 18.346 1.587 1.00 0.00 101 SER A CA 2
ATOM 3015 C C . SER A 1 101 ? 30.879 19.434 1.885 1.00 0.00 101 SER A C 2
ATOM 3016 O O . SER A 1 101 ? 31.969 19.431 1.316 1.00 0.00 101 SER A O 2
ATOM 3024 N N . GLY A 1 102 ? 30.500 20.338 2.776 1.00 0.00 102 GLY A N 2
ATOM 3025 C CA . GLY A 1 102 ? 31.381 21.429 3.156 1.00 0.00 102 GLY A CA 2
ATOM 3026 C C . GLY A 1 102 ? 31.526 22.439 2.016 1.00 0.00 102 GLY A C 2
ATOM 3027 O O . GLY A 1 102 ? 32.322 23.373 2.107 1.00 0.00 102 GLY A O 2
ATOM 3031 N N . GLY A 1 1 ? 1.058 34.489 11.976 1.00 0.00 1 GLY A N 3
ATOM 3032 C CA . GLY A 1 1 ? -0.332 34.453 12.398 1.00 0.00 1 GLY A CA 3
ATOM 3033 C C . GLY A 1 1 ? -1.262 34.215 11.207 1.00 0.00 1 GLY A C 3
ATOM 3034 O O . GLY A 1 1 ? -1.836 35.158 10.665 1.00 0.00 1 GLY A O 3
ATOM 3038 N N . SER A 1 2 ? -1.381 32.949 10.834 1.00 0.00 2 SER A N 3
ATOM 3039 C CA . SER A 1 2 ? -2.231 32.575 9.716 1.00 0.00 2 SER A CA 3
ATOM 3040 C C . SER A 1 2 ? -1.719 33.224 8.429 1.00 0.00 2 SER A C 3
ATOM 3041 O O . SER A 1 2 ? -1.612 34.447 8.346 1.00 0.00 2 SER A O 3
ATOM 3049 N N . SER A 1 3 ? -1.415 32.377 7.457 1.00 0.00 3 SER A N 3
ATOM 3050 C CA . SER A 1 3 ? -0.917 32.852 6.178 1.00 0.00 3 SER A CA 3
ATOM 3051 C C . SER A 1 3 ? -1.306 31.873 5.068 1.00 0.00 3 SER A C 3
ATOM 3052 O O . SER A 1 3 ? -1.805 30.784 5.344 1.00 0.00 3 SER A O 3
ATOM 3060 N N . GLY A 1 4 ? -1.062 32.298 3.837 1.00 0.00 4 GLY A N 3
ATOM 3061 C CA . GLY A 1 4 ? -1.381 31.472 2.684 1.00 0.00 4 GLY A CA 3
ATOM 3062 C C . GLY A 1 4 ? -1.268 32.275 1.387 1.00 0.00 4 GLY A C 3
ATOM 3063 O O . GLY A 1 4 ? -1.392 33.499 1.397 1.00 0.00 4 GLY A O 3
ATOM 3067 N N . SER A 1 5 ? -1.034 31.554 0.300 1.00 0.00 5 SER A N 3
ATOM 3068 C CA . SER A 1 5 ? -0.903 32.184 -1.002 1.00 0.00 5 SER A CA 3
ATOM 3069 C C . SER A 1 5 ? -1.056 31.137 -2.108 1.00 0.00 5 SER A C 3
ATOM 3070 O O . SER A 1 5 ? -1.913 31.271 -2.980 1.00 0.00 5 SER A O 3
ATOM 3078 N N . SER A 1 6 ? -0.212 30.118 -2.035 1.00 0.00 6 SER A N 3
ATOM 3079 C CA . SER A 1 6 ? -0.243 29.049 -3.018 1.00 0.00 6 SER A CA 3
ATOM 3080 C C . SER A 1 6 ? -0.366 27.695 -2.316 1.00 0.00 6 SER A C 3
ATOM 3081 O O . SER A 1 6 ? 0.603 27.200 -1.741 1.00 0.00 6 SER A O 3
ATOM 3089 N N . GLY A 1 7 ? -1.564 27.135 -2.386 1.00 0.00 7 GLY A N 3
ATOM 3090 C CA . GLY A 1 7 ? -1.826 25.848 -1.764 1.00 0.00 7 GLY A CA 3
ATOM 3091 C C . GLY A 1 7 ? -3.251 25.376 -2.060 1.00 0.00 7 GLY A C 3
ATOM 3092 O O . GLY A 1 7 ? -4.052 26.122 -2.619 1.00 0.00 7 GLY A O 3
ATOM 3096 N N . MET A 1 8 ? -3.523 24.139 -1.670 1.00 0.00 8 MET A N 3
ATOM 3097 C CA . MET A 1 8 ? -4.837 23.558 -1.887 1.00 0.00 8 MET A CA 3
ATOM 3098 C C . MET A 1 8 ? -5.362 22.898 -0.610 1.00 0.00 8 MET A C 3
ATOM 3099 O O . MET A 1 8 ? -4.592 22.320 0.156 1.00 0.00 8 MET A O 3
ATOM 3113 N N . LEU A 1 9 ? -6.669 23.007 -0.420 1.00 0.00 9 LEU A N 3
ATOM 3114 C CA . LEU A 1 9 ? -7.306 22.428 0.750 1.00 0.00 9 LEU A CA 3
ATOM 3115 C C . LEU A 1 9 ? -7.516 20.929 0.523 1.00 0.00 9 LEU A C 3
ATOM 3116 O O . LEU A 1 9 ? -8.225 20.532 -0.400 1.00 0.00 9 LEU A O 3
ATOM 3132 N N . ILE A 1 10 ? -6.887 20.139 1.380 1.00 0.00 10 ILE A N 3
ATOM 3133 C CA . ILE A 1 10 ? -6.996 18.693 1.284 1.00 0.00 10 ILE A CA 3
ATOM 3134 C C . ILE A 1 10 ? -7.708 18.156 2.527 1.00 0.00 10 ILE A C 3
ATOM 3135 O O . ILE A 1 10 ? -7.142 18.155 3.619 1.00 0.00 10 ILE A O 3
ATOM 3151 N N . THR A 1 11 ? -8.939 17.713 2.320 1.00 0.00 11 THR A N 3
ATOM 3152 C CA . THR A 1 11 ? -9.734 17.174 3.410 1.00 0.00 11 THR A CA 3
ATOM 3153 C C . THR A 1 11 ? -9.563 15.656 3.496 1.00 0.00 11 THR A C 3
ATOM 3154 O O . THR A 1 11 ? -9.739 14.951 2.504 1.00 0.00 11 THR A O 3
ATOM 3165 N N . VAL A 1 12 ? -9.221 15.198 4.692 1.00 0.00 12 VAL A N 3
ATOM 3166 C CA . VAL A 1 12 ? -9.024 13.777 4.920 1.00 0.00 12 VAL A CA 3
ATOM 3167 C C . VAL A 1 12 ? -10.233 13.213 5.668 1.00 0.00 12 VAL A C 3
ATOM 3168 O O . VAL A 1 12 ? -10.812 13.888 6.518 1.00 0.00 12 VAL A O 3
ATOM 3181 N N . TYR A 1 13 ? -10.578 11.980 5.326 1.00 0.00 13 TYR A N 3
ATOM 3182 C CA . TYR A 1 13 ? -11.708 11.317 5.955 1.00 0.00 13 TYR A CA 3
ATOM 3183 C C . TYR A 1 13 ? -11.321 9.920 6.443 1.00 0.00 13 TYR A C 3
ATOM 3184 O O . TYR A 1 13 ? -11.380 8.954 5.682 1.00 0.00 13 TYR A O 3
ATOM 3202 N N . CYS A 1 14 ? -10.935 9.855 7.709 1.00 0.00 14 CYS A N 3
ATOM 3203 C CA . CYS A 1 14 ? -10.539 8.592 8.307 1.00 0.00 14 CYS A CA 3
ATOM 3204 C C . CYS A 1 14 ? -11.793 7.735 8.493 1.00 0.00 14 CYS A C 3
ATOM 3205 O O . CYS A 1 14 ? -12.892 8.263 8.655 1.00 0.00 14 CYS A O 3
ATOM 3213 N N . VAL A 1 15 ? -11.586 6.426 8.464 1.00 0.00 15 VAL A N 3
ATOM 3214 C CA . VAL A 1 15 ? -12.686 5.491 8.628 1.00 0.00 15 VAL A CA 3
ATOM 3215 C C . VAL A 1 15 ? -12.496 4.710 9.930 1.00 0.00 15 VAL A C 3
ATOM 3216 O O . VAL A 1 15 ? -12.491 5.293 11.013 1.00 0.00 15 VAL A O 3
ATOM 3229 N N . ARG A 1 16 ? -12.344 3.402 9.781 1.00 0.00 16 ARG A N 3
ATOM 3230 C CA . ARG A 1 16 ? -12.154 2.535 10.931 1.00 0.00 16 ARG A CA 3
ATOM 3231 C C . ARG A 1 16 ? -11.272 3.223 11.975 1.00 0.00 16 ARG A C 3
ATOM 3232 O O . ARG A 1 16 ? -11.767 3.695 12.997 1.00 0.00 16 ARG A O 3
ATOM 3253 N N . ARG A 1 17 ? -9.981 3.259 11.681 1.00 0.00 17 ARG A N 3
ATOM 3254 C CA . ARG A 1 17 ? -9.025 3.881 12.581 1.00 0.00 17 ARG A CA 3
ATOM 3255 C C . ARG A 1 17 ? -9.186 3.322 13.996 1.00 0.00 17 ARG A C 3
ATOM 3256 O O . ARG A 1 17 ? -8.767 3.950 14.967 1.00 0.00 17 ARG A O 3
ATOM 3277 N N . ASP A 1 18 ? -9.794 2.147 14.068 1.00 0.00 18 ASP A N 3
ATOM 3278 C CA . ASP A 1 18 ? -10.016 1.496 15.348 1.00 0.00 18 ASP A CA 3
ATOM 3279 C C . ASP A 1 18 ? -11.115 2.239 16.109 1.00 0.00 18 ASP A C 3
ATOM 3280 O O . ASP A 1 18 ? -10.986 2.488 17.307 1.00 0.00 18 ASP A O 3
ATOM 3289 N N . LEU A 1 19 ? -12.172 2.573 15.383 1.00 0.00 19 LEU A N 3
ATOM 3290 C CA . LEU A 1 19 ? -13.293 3.282 15.976 1.00 0.00 19 LEU A CA 3
ATOM 3291 C C . LEU A 1 19 ? -12.881 4.727 16.264 1.00 0.00 19 LEU A C 3
ATOM 3292 O O . LEU A 1 19 ? -12.464 5.048 17.376 1.00 0.00 19 LEU A O 3
ATOM 3308 N N . THR A 1 20 ? -13.013 5.561 15.243 1.00 0.00 20 THR A N 3
ATOM 3309 C CA . THR A 1 20 ? -12.660 6.965 15.373 1.00 0.00 20 THR A CA 3
ATOM 3310 C C . THR A 1 20 ? -13.240 7.771 14.209 1.00 0.00 20 THR A C 3
ATOM 3311 O O . THR A 1 20 ? -13.975 8.734 14.422 1.00 0.00 20 THR A O 3
ATOM 3322 N N . GLU A 1 21 ? -12.888 7.347 13.004 1.00 0.00 21 GLU A N 3
ATOM 3323 C CA . GLU A 1 21 ? -13.365 8.017 11.806 1.00 0.00 21 GLU A CA 3
ATOM 3324 C C . GLU A 1 21 ? -13.265 9.535 11.971 1.00 0.00 21 GLU A C 3
ATOM 3325 O O . GLU A 1 21 ? -14.281 10.227 12.009 1.00 0.00 21 GLU A O 3
ATOM 3337 N N . VAL A 1 22 ? -12.031 10.007 12.066 1.00 0.00 22 VAL A N 3
ATOM 3338 C CA . VAL A 1 22 ? -11.785 11.431 12.226 1.00 0.00 22 VAL A CA 3
ATOM 3339 C C . VAL A 1 22 ? -11.746 12.095 10.849 1.00 0.00 22 VAL A C 3
ATOM 3340 O O . VAL A 1 22 ? -11.395 11.457 9.857 1.00 0.00 22 VAL A O 3
ATOM 3353 N N . THR A 1 23 ? -12.111 13.369 10.831 1.00 0.00 23 THR A N 3
ATOM 3354 C CA . THR A 1 23 ? -12.122 14.127 9.592 1.00 0.00 23 THR A CA 3
ATOM 3355 C C . THR A 1 23 ? -11.489 15.504 9.803 1.00 0.00 23 THR A C 3
ATOM 3356 O O . THR A 1 23 ? -12.016 16.325 10.551 1.00 0.00 23 THR A O 3
ATOM 3367 N N . PHE A 1 24 ? -10.367 15.713 9.130 1.00 0.00 24 PHE A N 3
ATOM 3368 C CA . PHE A 1 24 ? -9.656 16.976 9.235 1.00 0.00 24 PHE A CA 3
ATOM 3369 C C . PHE A 1 24 ? -9.197 17.463 7.859 1.00 0.00 24 PHE A C 3
ATOM 3370 O O . PHE A 1 24 ? -9.308 16.738 6.871 1.00 0.00 24 PHE A O 3
ATOM 3387 N N . SER A 1 25 ? -8.690 18.687 7.838 1.00 0.00 25 SER A N 3
ATOM 3388 C CA . SER A 1 25 ? -8.214 19.278 6.599 1.00 0.00 25 SER A CA 3
ATOM 3389 C C . SER A 1 25 ? -6.714 19.565 6.699 1.00 0.00 25 SER A C 3
ATOM 3390 O O . SER A 1 25 ? -6.158 19.607 7.796 1.00 0.00 25 SER A O 3
ATOM 3398 N N . LEU A 1 26 ? -6.102 19.755 5.540 1.00 0.00 26 LEU A N 3
ATOM 3399 C CA . LEU A 1 26 ? -4.677 20.036 5.483 1.00 0.00 26 LEU A CA 3
ATOM 3400 C C . LEU A 1 26 ? -4.387 20.932 4.277 1.00 0.00 26 LEU A C 3
ATOM 3401 O O . LEU A 1 26 ? -5.030 20.806 3.236 1.00 0.00 26 LEU A O 3
ATOM 3417 N N . GLN A 1 27 ? -3.417 21.817 4.458 1.00 0.00 27 GLN A N 3
ATOM 3418 C CA . GLN A 1 27 ? -3.033 22.733 3.398 1.00 0.00 27 GLN A CA 3
ATOM 3419 C C . GLN A 1 27 ? -1.696 22.309 2.788 1.00 0.00 27 GLN A C 3
ATOM 3420 O O . GLN A 1 27 ? -0.648 22.454 3.416 1.00 0.00 27 GLN A O 3
ATOM 3434 N N . VAL A 1 28 ? -1.775 21.792 1.570 1.00 0.00 28 VAL A N 3
ATOM 3435 C CA . VAL A 1 28 ? -0.584 21.346 0.868 1.00 0.00 28 VAL A CA 3
ATOM 3436 C C . VAL A 1 28 ? -0.550 21.980 -0.524 1.00 0.00 28 VAL A C 3
ATOM 3437 O O . VAL A 1 28 ? -1.355 22.859 -0.830 1.00 0.00 28 VAL A O 3
ATOM 3450 N N . ASN A 1 29 ? 0.389 21.509 -1.331 1.00 0.00 29 ASN A N 3
ATOM 3451 C CA . ASN A 1 29 ? 0.538 22.019 -2.684 1.00 0.00 29 ASN A CA 3
ATOM 3452 C C . ASN A 1 29 ? 0.372 20.869 -3.679 1.00 0.00 29 ASN A C 3
ATOM 3453 O O . ASN A 1 29 ? 0.419 19.701 -3.297 1.00 0.00 29 ASN A O 3
ATOM 3464 N N . PRO A 1 30 ? 0.175 21.250 -4.970 1.00 0.00 30 PRO A N 3
ATOM 3465 C CA . PRO A 1 30 ? 0.001 20.264 -6.023 1.00 0.00 30 PRO A CA 3
ATOM 3466 C C . PRO A 1 30 ? 1.335 19.607 -6.384 1.00 0.00 30 PRO A C 3
ATOM 3467 O O . PRO A 1 30 ? 1.360 18.551 -7.015 1.00 0.00 30 PRO A O 3
ATOM 3478 N N . ASP A 1 31 ? 2.411 20.259 -5.968 1.00 0.00 31 ASP A N 3
ATOM 3479 C CA . ASP A 1 31 ? 3.745 19.751 -6.240 1.00 0.00 31 ASP A CA 3
ATOM 3480 C C . ASP A 1 31 ? 4.288 19.060 -4.988 1.00 0.00 31 ASP A C 3
ATOM 3481 O O . ASP A 1 31 ? 5.499 18.924 -4.825 1.00 0.00 31 ASP A O 3
ATOM 3490 N N . PHE A 1 32 ? 3.364 18.641 -4.135 1.00 0.00 32 PHE A N 3
ATOM 3491 C CA . PHE A 1 32 ? 3.735 17.968 -2.902 1.00 0.00 32 PHE A CA 3
ATOM 3492 C C . PHE A 1 32 ? 3.565 16.453 -3.032 1.00 0.00 32 PHE A C 3
ATOM 3493 O O . PHE A 1 32 ? 2.465 15.968 -3.291 1.00 0.00 32 PHE A O 3
ATOM 3510 N N . GLU A 1 33 ? 4.671 15.747 -2.845 1.00 0.00 33 GLU A N 3
ATOM 3511 C CA . GLU A 1 33 ? 4.657 14.297 -2.939 1.00 0.00 33 GLU A CA 3
ATOM 3512 C C . GLU A 1 33 ? 3.520 13.721 -2.093 1.00 0.00 33 GLU A C 3
ATOM 3513 O O . GLU A 1 33 ? 3.136 14.306 -1.081 1.00 0.00 33 GLU A O 3
ATOM 3525 N N . LEU A 1 34 ? 3.013 12.581 -2.539 1.00 0.00 34 LEU A N 3
ATOM 3526 C CA . LEU A 1 34 ? 1.927 11.919 -1.835 1.00 0.00 34 LEU A CA 3
ATOM 3527 C C . LEU A 1 34 ? 2.404 11.507 -0.442 1.00 0.00 34 LEU A C 3
ATOM 3528 O O . LEU A 1 34 ? 1.680 11.670 0.540 1.00 0.00 34 LEU A O 3
ATOM 3544 N N . SER A 1 35 ? 3.619 10.980 -0.399 1.00 0.00 35 SER A N 3
ATOM 3545 C CA . SER A 1 35 ? 4.201 10.543 0.858 1.00 0.00 35 SER A CA 3
ATOM 3546 C C . SER A 1 35 ? 4.157 11.682 1.879 1.00 0.00 35 SER A C 3
ATOM 3547 O O . SER A 1 35 ? 3.937 11.447 3.067 1.00 0.00 35 SER A O 3
ATOM 3555 N N . ASN A 1 36 ? 4.370 12.890 1.380 1.00 0.00 36 ASN A N 3
ATOM 3556 C CA . ASN A 1 36 ? 4.357 14.066 2.234 1.00 0.00 36 ASN A CA 3
ATOM 3557 C C . ASN A 1 36 ? 2.957 14.249 2.821 1.00 0.00 36 ASN A C 3
ATOM 3558 O O . ASN A 1 36 ? 2.811 14.552 4.004 1.00 0.00 36 ASN A O 3
ATOM 3569 N N . PHE A 1 37 ? 1.962 14.058 1.967 1.00 0.00 37 PHE A N 3
ATOM 3570 C CA . PHE A 1 37 ? 0.578 14.198 2.387 1.00 0.00 37 PHE A CA 3
ATOM 3571 C C . PHE A 1 37 ? 0.208 13.134 3.423 1.00 0.00 37 PHE A C 3
ATOM 3572 O O . PHE A 1 37 ? -0.672 13.351 4.254 1.00 0.00 37 PHE A O 3
ATOM 3589 N N . ARG A 1 38 ? 0.900 12.007 3.340 1.00 0.00 38 ARG A N 3
ATOM 3590 C CA . ARG A 1 38 ? 0.656 10.910 4.259 1.00 0.00 38 ARG A CA 3
ATOM 3591 C C . ARG A 1 38 ? 1.368 11.164 5.590 1.00 0.00 38 ARG A C 3
ATOM 3592 O O . ARG A 1 38 ? 0.953 10.649 6.628 1.00 0.00 38 ARG A O 3
ATOM 3613 N N . VAL A 1 39 ? 2.426 11.957 5.516 1.00 0.00 39 VAL A N 3
ATOM 3614 C CA . VAL A 1 39 ? 3.199 12.285 6.702 1.00 0.00 39 VAL A CA 3
ATOM 3615 C C . VAL A 1 39 ? 2.468 13.368 7.498 1.00 0.00 39 VAL A C 3
ATOM 3616 O O . VAL A 1 39 ? 2.617 13.455 8.716 1.00 0.00 39 VAL A O 3
ATOM 3629 N N . LEU A 1 40 ? 1.693 14.166 6.778 1.00 0.00 40 LEU A N 3
ATOM 3630 C CA . LEU A 1 40 ? 0.939 15.239 7.403 1.00 0.00 40 LEU A CA 3
ATOM 3631 C C . LEU A 1 40 ? -0.359 14.673 7.983 1.00 0.00 40 LEU A C 3
ATOM 3632 O O . LEU A 1 40 ? -0.744 15.015 9.100 1.00 0.00 40 LEU A O 3
ATOM 3648 N N . CYS A 1 41 ? -0.997 13.818 7.199 1.00 0.00 41 CYS A N 3
ATOM 3649 C CA . CYS A 1 41 ? -2.244 13.201 7.621 1.00 0.00 41 CYS A CA 3
ATOM 3650 C C . CYS A 1 41 ? -1.927 12.175 8.711 1.00 0.00 41 CYS A C 3
ATOM 3651 O O . CYS A 1 41 ? -2.829 11.684 9.387 1.00 0.00 41 CYS A O 3
ATOM 3659 N N . GLU A 1 42 ? -0.642 11.882 8.847 1.00 0.00 42 GLU A N 3
ATOM 3660 C CA . GLU A 1 42 ? -0.195 10.923 9.843 1.00 0.00 42 GLU A CA 3
ATOM 3661 C C . GLU A 1 42 ? 0.073 11.627 11.175 1.00 0.00 42 GLU A C 3
ATOM 3662 O O . GLU A 1 42 ? 0.063 10.993 12.229 1.00 0.00 42 GLU A O 3
ATOM 3674 N N . LEU A 1 43 ? 0.307 12.928 11.083 1.00 0.00 43 LEU A N 3
ATOM 3675 C CA . LEU A 1 43 ? 0.577 13.725 12.268 1.00 0.00 43 LEU A CA 3
ATOM 3676 C C . LEU A 1 43 ? -0.747 14.163 12.895 1.00 0.00 43 LEU A C 3
ATOM 3677 O O . LEU A 1 43 ? -0.861 14.250 14.117 1.00 0.00 43 LEU A O 3
ATOM 3693 N N . GLU A 1 44 ? -1.716 14.428 12.031 1.00 0.00 44 GLU A N 3
ATOM 3694 C CA . GLU A 1 44 ? -3.028 14.856 12.486 1.00 0.00 44 GLU A CA 3
ATOM 3695 C C . GLU A 1 44 ? -3.850 13.650 12.944 1.00 0.00 44 GLU A C 3
ATOM 3696 O O . GLU A 1 44 ? -4.274 13.585 14.097 1.00 0.00 44 GLU A O 3
ATOM 3708 N N . SER A 1 45 ? -4.051 12.724 12.018 1.00 0.00 45 SER A N 3
ATOM 3709 C CA . SER A 1 45 ? -4.815 11.524 12.312 1.00 0.00 45 SER A CA 3
ATOM 3710 C C . SER A 1 45 ? -4.024 10.620 13.259 1.00 0.00 45 SER A C 3
ATOM 3711 O O . SER A 1 45 ? -4.551 10.163 14.273 1.00 0.00 45 SER A O 3
ATOM 3719 N N . GLY A 1 46 ? -2.771 10.387 12.895 1.00 0.00 46 GLY A N 3
ATOM 3720 C CA . GLY A 1 46 ? -1.902 9.545 13.699 1.00 0.00 46 GLY A CA 3
ATOM 3721 C C . GLY A 1 46 ? -1.512 8.275 12.940 1.00 0.00 46 GLY A C 3
ATOM 3722 O O . GLY A 1 46 ? -0.476 7.674 13.219 1.00 0.00 46 GLY A O 3
ATOM 3726 N N . VAL A 1 47 ? -2.364 7.905 11.994 1.00 0.00 47 VAL A N 3
ATOM 3727 C CA . VAL A 1 47 ? -2.121 6.718 11.192 1.00 0.00 47 VAL A CA 3
ATOM 3728 C C . VAL A 1 47 ? -0.768 6.848 10.491 1.00 0.00 47 VAL A C 3
ATOM 3729 O O . VAL A 1 47 ? -0.384 7.940 10.073 1.00 0.00 47 VAL A O 3
ATOM 3742 N N . PRO A 1 48 ? -0.063 5.691 10.382 1.00 0.00 48 PRO A N 3
ATOM 3743 C CA . PRO A 1 48 ? 1.240 5.665 9.739 1.00 0.00 48 PRO A CA 3
ATOM 3744 C C . PRO A 1 48 ? 1.103 5.766 8.219 1.00 0.00 48 PRO A C 3
ATOM 3745 O O . PRO A 1 48 ? 0.426 4.948 7.597 1.00 0.00 48 PRO A O 3
ATOM 3756 N N . ALA A 1 49 ? 1.757 6.775 7.663 1.00 0.00 49 ALA A N 3
ATOM 3757 C CA . ALA A 1 49 ? 1.716 6.993 6.227 1.00 0.00 49 ALA A CA 3
ATOM 3758 C C . ALA A 1 49 ? 1.801 5.645 5.508 1.00 0.00 49 ALA A C 3
ATOM 3759 O O . ALA A 1 49 ? 1.170 5.450 4.471 1.00 0.00 49 ALA A O 3
ATOM 3766 N N . GLU A 1 50 ? 2.587 4.750 6.088 1.00 0.00 50 GLU A N 3
ATOM 3767 C CA . GLU A 1 50 ? 2.763 3.426 5.516 1.00 0.00 50 GLU A CA 3
ATOM 3768 C C . GLU A 1 50 ? 1.427 2.680 5.484 1.00 0.00 50 GLU A C 3
ATOM 3769 O O . GLU A 1 50 ? 1.048 2.123 4.455 1.00 0.00 50 GLU A O 3
ATOM 3781 N N . GLU A 1 51 ? 0.751 2.694 6.623 1.00 0.00 51 GLU A N 3
ATOM 3782 C CA . GLU A 1 51 ? -0.534 2.025 6.739 1.00 0.00 51 GLU A CA 3
ATOM 3783 C C . GLU A 1 51 ? -1.671 3.004 6.438 1.00 0.00 51 GLU A C 3
ATOM 3784 O O . GLU A 1 51 ? -2.836 2.707 6.696 1.00 0.00 51 GLU A O 3
ATOM 3796 N N . ALA A 1 52 ? -1.292 4.153 5.896 1.00 0.00 52 ALA A N 3
ATOM 3797 C CA . ALA A 1 52 ? -2.265 5.177 5.557 1.00 0.00 52 ALA A CA 3
ATOM 3798 C C . ALA A 1 52 ? -2.571 5.108 4.060 1.00 0.00 52 ALA A C 3
ATOM 3799 O O . ALA A 1 52 ? -1.658 5.051 3.238 1.00 0.00 52 ALA A O 3
ATOM 3806 N N . GLN A 1 53 ? -3.860 5.116 3.751 1.00 0.00 53 GLN A N 3
ATOM 3807 C CA . GLN A 1 53 ? -4.298 5.055 2.367 1.00 0.00 53 GLN A CA 3
ATOM 3808 C C . GLN A 1 53 ? -4.963 6.372 1.962 1.00 0.00 53 GLN A C 3
ATOM 3809 O O . GLN A 1 53 ? -5.435 7.121 2.816 1.00 0.00 53 GLN A O 3
ATOM 3823 N N . ILE A 1 54 ? -4.980 6.614 0.660 1.00 0.00 54 ILE A N 3
ATOM 3824 C CA . ILE A 1 54 ? -5.580 7.827 0.131 1.00 0.00 54 ILE A CA 3
ATOM 3825 C C . ILE A 1 54 ? -6.439 7.478 -1.085 1.00 0.00 54 ILE A C 3
ATOM 3826 O O . ILE A 1 54 ? -5.914 7.134 -2.143 1.00 0.00 54 ILE A O 3
ATOM 3842 N N . VAL A 1 55 ? -7.747 7.579 -0.894 1.00 0.00 55 VAL A N 3
ATOM 3843 C CA . VAL A 1 55 ? -8.684 7.279 -1.963 1.00 0.00 55 VAL A CA 3
ATOM 3844 C C . VAL A 1 55 ? -9.241 8.586 -2.530 1.00 0.00 55 VAL A C 3
ATOM 3845 O O . VAL A 1 55 ? -9.628 9.478 -1.777 1.00 0.00 55 VAL A O 3
ATOM 3858 N N . TYR A 1 56 ? -9.264 8.658 -3.853 1.00 0.00 56 TYR A N 3
ATOM 3859 C CA . TYR A 1 56 ? -9.767 9.841 -4.529 1.00 0.00 56 TYR A CA 3
ATOM 3860 C C . TYR A 1 56 ? -10.839 9.471 -5.556 1.00 0.00 56 TYR A C 3
ATOM 3861 O O . TYR A 1 56 ? -10.666 8.530 -6.329 1.00 0.00 56 TYR A O 3
ATOM 3879 N N . MET A 1 57 ? -11.924 10.232 -5.531 1.00 0.00 57 MET A N 3
ATOM 3880 C CA . MET A 1 57 ? -13.024 9.996 -6.450 1.00 0.00 57 MET A CA 3
ATOM 3881 C C . MET A 1 57 ? -13.734 8.679 -6.129 1.00 0.00 57 MET A C 3
ATOM 3882 O O . MET A 1 57 ? -14.849 8.682 -5.608 1.00 0.00 57 MET A O 3
ATOM 3896 N N . GLU A 1 58 ? -13.060 7.586 -6.454 1.00 0.00 58 GLU A N 3
ATOM 3897 C CA . GLU A 1 58 ? -13.613 6.265 -6.207 1.00 0.00 58 GLU A CA 3
ATOM 3898 C C . GLU A 1 58 ? -12.562 5.189 -6.486 1.00 0.00 58 GLU A C 3
ATOM 3899 O O . GLU A 1 58 ? -12.893 4.097 -6.945 1.00 0.00 58 GLU A O 3
ATOM 3911 N N . GLN A 1 59 ? -11.315 5.535 -6.198 1.00 0.00 59 GLN A N 3
ATOM 3912 C CA . GLN A 1 59 ? -10.214 4.613 -6.413 1.00 0.00 59 GLN A CA 3
ATOM 3913 C C . GLN A 1 59 ? -9.221 4.692 -5.252 1.00 0.00 59 GLN A C 3
ATOM 3914 O O . GLN A 1 59 ? -9.271 5.623 -4.450 1.00 0.00 59 GLN A O 3
ATOM 3928 N N . LEU A 1 60 ? -8.341 3.703 -5.198 1.00 0.00 60 LEU A N 3
ATOM 3929 C CA . LEU A 1 60 ? -7.338 3.649 -4.149 1.00 0.00 60 LEU A CA 3
ATOM 3930 C C . LEU A 1 60 ? -5.976 4.035 -4.730 1.00 0.00 60 LEU A C 3
ATOM 3931 O O . LEU A 1 60 ? -5.411 3.299 -5.537 1.00 0.00 60 LEU A O 3
ATOM 3947 N N . LEU A 1 61 ? -5.489 5.188 -4.296 1.00 0.00 61 LEU A N 3
ATOM 3948 C CA . LEU A 1 61 ? -4.204 5.681 -4.763 1.00 0.00 61 LEU A CA 3
ATOM 3949 C C . LEU A 1 61 ? -3.085 4.844 -4.140 1.00 0.00 61 LEU A C 3
ATOM 3950 O O . LEU A 1 61 ? -2.824 4.944 -2.942 1.00 0.00 61 LEU A O 3
ATOM 3966 N N . THR A 1 62 ? -2.454 4.038 -4.981 1.00 0.00 62 THR A N 3
ATOM 3967 C CA . THR A 1 62 ? -1.369 3.184 -4.528 1.00 0.00 62 THR A CA 3
ATOM 3968 C C . THR A 1 62 ? -0.032 3.681 -5.083 1.00 0.00 62 THR A C 3
ATOM 3969 O O . THR A 1 62 ? 0.652 2.957 -5.804 1.00 0.00 62 THR A O 3
ATOM 3980 N N . ASP A 1 63 ? 0.299 4.913 -4.725 1.00 0.00 63 ASP A N 3
ATOM 3981 C CA . ASP A 1 63 ? 1.541 5.515 -5.178 1.00 0.00 63 ASP A CA 3
ATOM 3982 C C . ASP A 1 63 ? 1.921 6.660 -4.237 1.00 0.00 63 ASP A C 3
ATOM 3983 O O . ASP A 1 63 ? 1.185 7.638 -4.115 1.00 0.00 63 ASP A O 3
ATOM 3992 N N . ASP A 1 64 ? 3.069 6.501 -3.596 1.00 0.00 64 ASP A N 3
ATOM 3993 C CA . ASP A 1 64 ? 3.555 7.509 -2.669 1.00 0.00 64 ASP A CA 3
ATOM 3994 C C . ASP A 1 64 ? 4.485 8.471 -3.411 1.00 0.00 64 ASP A C 3
ATOM 3995 O O . ASP A 1 64 ? 4.334 9.687 -3.311 1.00 0.00 64 ASP A O 3
ATOM 4004 N N . HIS A 1 65 ? 5.427 7.890 -4.140 1.00 0.00 65 HIS A N 3
ATOM 4005 C CA . HIS A 1 65 ? 6.382 8.680 -4.898 1.00 0.00 65 HIS A CA 3
ATOM 4006 C C . HIS A 1 65 ? 5.636 9.725 -5.730 1.00 0.00 65 HIS A C 3
ATOM 4007 O O . HIS A 1 65 ? 6.191 10.771 -6.062 1.00 0.00 65 HIS A O 3
ATOM 4021 N N . CYS A 1 66 ? 4.389 9.405 -6.044 1.00 0.00 66 CYS A N 3
ATOM 4022 C CA . CYS A 1 66 ? 3.561 10.303 -6.831 1.00 0.00 66 CYS A CA 3
ATOM 4023 C C . CYS A 1 66 ? 3.226 11.524 -5.972 1.00 0.00 66 CYS A C 3
ATOM 4024 O O . CYS A 1 66 ? 3.392 11.495 -4.754 1.00 0.00 66 CYS A O 3
ATOM 4032 N N . SER A 1 67 ? 2.759 12.568 -6.641 1.00 0.00 67 SER A N 3
ATOM 4033 C CA . SER A 1 67 ? 2.399 13.797 -5.955 1.00 0.00 67 SER A CA 3
ATOM 4034 C C . SER A 1 67 ? 0.883 14.000 -6.005 1.00 0.00 67 SER A C 3
ATOM 4035 O O . SER A 1 67 ? 0.172 13.232 -6.651 1.00 0.00 67 SER A O 3
ATOM 4043 N N . LEU A 1 68 ? 0.434 15.038 -5.315 1.00 0.00 68 LEU A N 3
ATOM 4044 C CA . LEU A 1 68 ? -0.984 15.351 -5.274 1.00 0.00 68 LEU A CA 3
ATOM 4045 C C . LEU A 1 68 ? -1.407 15.961 -6.611 1.00 0.00 68 LEU A C 3
ATOM 4046 O O . LEU A 1 68 ? -2.211 15.378 -7.337 1.00 0.00 68 LEU A O 3
ATOM 4062 N N . GLY A 1 69 ? -0.846 17.127 -6.897 1.00 0.00 69 GLY A N 3
ATOM 4063 C CA . GLY A 1 69 ? -1.155 17.822 -8.135 1.00 0.00 69 GLY A CA 3
ATOM 4064 C C . GLY A 1 69 ? -1.058 16.877 -9.334 1.00 0.00 69 GLY A C 3
ATOM 4065 O O . GLY A 1 69 ? -1.690 17.108 -10.364 1.00 0.00 69 GLY A O 3
ATOM 4069 N N . SER A 1 70 ? -0.261 15.833 -9.161 1.00 0.00 70 SER A N 3
ATOM 4070 C CA . SER A 1 70 ? -0.073 14.852 -10.216 1.00 0.00 70 SER A CA 3
ATOM 4071 C C . SER A 1 70 ? -1.364 14.060 -10.431 1.00 0.00 70 SER A C 3
ATOM 4072 O O . SER A 1 70 ? -1.808 13.885 -11.565 1.00 0.00 70 SER A O 3
ATOM 4080 N N . TYR A 1 71 ? -1.932 13.603 -9.324 1.00 0.00 71 TYR A N 3
ATOM 4081 C CA . TYR A 1 71 ? -3.164 12.834 -9.377 1.00 0.00 71 TYR A CA 3
ATOM 4082 C C . TYR A 1 71 ? -4.328 13.698 -9.867 1.00 0.00 71 TYR A C 3
ATOM 4083 O O . TYR A 1 71 ? -5.222 13.208 -10.555 1.00 0.00 71 TYR A O 3
ATOM 4101 N N . GLY A 1 72 ? -4.279 14.968 -9.492 1.00 0.00 72 GLY A N 3
ATOM 4102 C CA . GLY A 1 72 ? -5.319 15.904 -9.884 1.00 0.00 72 GLY A CA 3
ATOM 4103 C C . GLY A 1 72 ? -6.048 16.459 -8.659 1.00 0.00 72 GLY A C 3
ATOM 4104 O O . GLY A 1 72 ? -7.267 16.625 -8.679 1.00 0.00 72 GLY A O 3
ATOM 4108 N N . LEU A 1 73 ? -5.271 16.731 -7.621 1.00 0.00 73 LEU A N 3
ATOM 4109 C CA . LEU A 1 73 ? -5.827 17.264 -6.389 1.00 0.00 73 LEU A CA 3
ATOM 4110 C C . LEU A 1 73 ? -5.808 18.793 -6.445 1.00 0.00 73 LEU A C 3
ATOM 4111 O O . LEU A 1 73 ? -4.744 19.400 -6.558 1.00 0.00 73 LEU A O 3
ATOM 4127 N N . LYS A 1 74 ? -6.997 19.371 -6.362 1.00 0.00 74 LYS A N 3
ATOM 4128 C CA . LYS A 1 74 ? -7.130 20.817 -6.402 1.00 0.00 74 LYS A CA 3
ATOM 4129 C C . LYS A 1 74 ? -7.763 21.303 -5.096 1.00 0.00 74 LYS A C 3
ATOM 4130 O O . LYS A 1 74 ? -8.379 20.522 -4.373 1.00 0.00 74 LYS A O 3
ATOM 4149 N N . ASP A 1 75 ? -7.590 22.591 -4.835 1.00 0.00 75 ASP A N 3
ATOM 4150 C CA . ASP A 1 75 ? -8.137 23.190 -3.630 1.00 0.00 75 ASP A CA 3
ATOM 4151 C C . ASP A 1 75 ? -9.642 22.923 -3.570 1.00 0.00 75 ASP A C 3
ATOM 4152 O O . ASP A 1 75 ? -10.355 23.148 -4.547 1.00 0.00 75 ASP A O 3
ATOM 4161 N N . GLY A 1 76 ? -10.082 22.447 -2.415 1.00 0.00 76 GLY A N 3
ATOM 4162 C CA . GLY A 1 76 ? -11.489 22.147 -2.215 1.00 0.00 76 GLY A CA 3
ATOM 4163 C C . GLY A 1 76 ? -11.796 20.692 -2.576 1.00 0.00 76 GLY A C 3
ATOM 4164 O O . GLY A 1 76 ? -12.924 20.364 -2.942 1.00 0.00 76 GLY A O 3
ATOM 4168 N N . ASP A 1 77 ? -10.773 19.859 -2.461 1.00 0.00 77 ASP A N 3
ATOM 4169 C CA . ASP A 1 77 ? -10.919 18.447 -2.770 1.00 0.00 77 ASP A CA 3
ATOM 4170 C C . ASP A 1 77 ? -11.167 17.668 -1.477 1.00 0.00 77 ASP A C 3
ATOM 4171 O O . ASP A 1 77 ? -11.161 18.245 -0.390 1.00 0.00 77 ASP A O 3
ATOM 4180 N N . MET A 1 78 ? -11.380 16.370 -1.636 1.00 0.00 78 MET A N 3
ATOM 4181 C CA . MET A 1 78 ? -11.629 15.507 -0.494 1.00 0.00 78 MET A CA 3
ATOM 4182 C C . MET A 1 78 ? -11.083 14.100 -0.741 1.00 0.00 78 MET A C 3
ATOM 4183 O O . MET A 1 78 ? -11.283 13.531 -1.814 1.00 0.00 78 MET A O 3
ATOM 4197 N N . VAL A 1 79 ? -10.403 13.578 0.269 1.00 0.00 79 VAL A N 3
ATOM 4198 C CA . VAL A 1 79 ? -9.826 12.247 0.175 1.00 0.00 79 VAL A CA 3
ATOM 4199 C C . VAL A 1 79 ? -10.238 11.430 1.401 1.00 0.00 79 VAL A C 3
ATOM 4200 O O . VAL A 1 79 ? -10.626 11.991 2.424 1.00 0.00 79 VAL A O 3
ATOM 4213 N N . VAL A 1 80 ? -10.140 10.116 1.257 1.00 0.00 80 VAL A N 3
ATOM 4214 C CA . VAL A 1 80 ? -10.498 9.216 2.339 1.00 0.00 80 VAL A CA 3
ATOM 4215 C C . VAL A 1 80 ? -9.242 8.499 2.837 1.00 0.00 80 VAL A C 3
ATOM 4216 O O . VAL A 1 80 ? -8.342 8.200 2.054 1.00 0.00 80 VAL A O 3
ATOM 4229 N N . LEU A 1 81 ? -9.221 8.244 4.137 1.00 0.00 81 LEU A N 3
ATOM 4230 C CA . LEU A 1 81 ? -8.089 7.568 4.749 1.00 0.00 81 LEU A CA 3
ATOM 4231 C C . LEU A 1 81 ? -8.516 6.166 5.190 1.00 0.00 81 LEU A C 3
ATOM 4232 O O . LEU A 1 81 ? -9.489 6.012 5.925 1.00 0.00 81 LEU A O 3
ATOM 4248 N N . LEU A 1 82 ? -7.766 5.180 4.721 1.00 0.00 82 LEU A N 3
ATOM 4249 C CA . LEU A 1 82 ? -8.054 3.796 5.057 1.00 0.00 82 LEU A CA 3
ATOM 4250 C C . LEU A 1 82 ? -6.853 3.193 5.789 1.00 0.00 82 LEU A C 3
ATOM 4251 O O . LEU A 1 82 ? -5.793 2.998 5.196 1.00 0.00 82 LEU A O 3
ATOM 4267 N N . GLN A 1 83 ? -7.059 2.915 7.068 1.00 0.00 83 GLN A N 3
ATOM 4268 C CA . GLN A 1 83 ? -6.007 2.338 7.888 1.00 0.00 83 GLN A CA 3
ATOM 4269 C C . GLN A 1 83 ? -6.020 0.813 7.772 1.00 0.00 83 GLN A C 3
ATOM 4270 O O . GLN A 1 83 ? -7.004 0.168 8.130 1.00 0.00 83 GLN A O 3
ATOM 4284 N N . LYS A 1 84 ? -4.915 0.280 7.270 1.00 0.00 84 LYS A N 3
ATOM 4285 C CA . LYS A 1 84 ? -4.787 -1.158 7.103 1.00 0.00 84 LYS A CA 3
ATOM 4286 C C . LYS A 1 84 ? -4.629 -1.815 8.475 1.00 0.00 84 LYS A C 3
ATOM 4287 O O . LYS A 1 84 ? -4.194 -1.171 9.429 1.00 0.00 84 LYS A O 3
ATOM 4306 N N . ASP A 1 85 ? -4.990 -3.088 8.532 1.00 0.00 85 ASP A N 3
ATOM 4307 C CA . ASP A 1 85 ? -4.894 -3.839 9.772 1.00 0.00 85 ASP A CA 3
ATOM 4308 C C . ASP A 1 85 ? -5.731 -3.147 10.849 1.00 0.00 85 ASP A C 3
ATOM 4309 O O . ASP A 1 85 ? -6.040 -1.962 10.734 1.00 0.00 85 ASP A O 3
ATOM 4318 N N . ASN A 1 86 ? -6.075 -3.916 11.872 1.00 0.00 86 ASN A N 3
ATOM 4319 C CA . ASN A 1 86 ? -6.870 -3.391 12.969 1.00 0.00 86 ASN A CA 3
ATOM 4320 C C . ASN A 1 86 ? -6.054 -3.456 14.261 1.00 0.00 86 ASN A C 3
ATOM 4321 O O . ASN A 1 86 ? -6.530 -3.052 15.321 1.00 0.00 86 ASN A O 3
ATOM 4332 N N . VAL A 1 87 ? -4.839 -3.967 14.131 1.00 0.00 87 VAL A N 3
ATOM 4333 C CA . VAL A 1 87 ? -3.952 -4.090 15.276 1.00 0.00 87 VAL A CA 3
ATOM 4334 C C . VAL A 1 87 ? -2.586 -3.497 14.924 1.00 0.00 87 VAL A C 3
ATOM 4335 O O . VAL A 1 87 ? -2.442 -2.280 14.820 1.00 0.00 87 VAL A O 3
ATOM 4348 N N . GLY A 1 88 ? -1.619 -4.385 14.749 1.00 0.00 88 GLY A N 3
ATOM 4349 C CA . GLY A 1 88 ? -0.270 -3.965 14.411 1.00 0.00 88 GLY A CA 3
ATOM 4350 C C . GLY A 1 88 ? 0.742 -5.071 14.717 1.00 0.00 88 GLY A C 3
ATOM 4351 O O . GLY A 1 88 ? 0.633 -6.179 14.195 1.00 0.00 88 GLY A O 3
ATOM 4355 N N . LEU A 1 89 ? 1.704 -4.731 15.563 1.00 0.00 89 LEU A N 3
ATOM 4356 C CA . LEU A 1 89 ? 2.735 -5.682 15.945 1.00 0.00 89 LEU A CA 3
ATOM 4357 C C . LEU A 1 89 ? 3.391 -6.249 14.685 1.00 0.00 89 LEU A C 3
ATOM 4358 O O . LEU A 1 89 ? 2.939 -7.258 14.146 1.00 0.00 89 LEU A O 3
ATOM 4374 N N . ARG A 1 90 ? 4.448 -5.577 14.253 1.00 0.00 90 ARG A N 3
ATOM 4375 C CA . ARG A 1 90 ? 5.171 -6.001 13.066 1.00 0.00 90 ARG A CA 3
ATOM 4376 C C . ARG A 1 90 ? 6.673 -6.056 13.352 1.00 0.00 90 ARG A C 3
ATOM 4377 O O . ARG A 1 90 ? 7.181 -5.292 14.171 1.00 0.00 90 ARG A O 3
ATOM 4398 N N . THR A 1 91 ? 7.342 -6.968 12.660 1.00 0.00 91 THR A N 3
ATOM 4399 C CA . THR A 1 91 ? 8.776 -7.132 12.829 1.00 0.00 91 THR A CA 3
ATOM 4400 C C . THR A 1 91 ? 9.509 -5.847 12.440 1.00 0.00 91 THR A C 3
ATOM 4401 O O . THR A 1 91 ? 8.993 -5.043 11.666 1.00 0.00 91 THR A O 3
ATOM 4412 N N . PRO A 1 92 ? 10.734 -5.690 13.009 1.00 0.00 92 PRO A N 3
ATOM 4413 C CA . PRO A 1 92 ? 11.545 -4.517 12.730 1.00 0.00 92 PRO A CA 3
ATOM 4414 C C . PRO A 1 92 ? 12.166 -4.599 11.334 1.00 0.00 92 PRO A C 3
ATOM 4415 O O . PRO A 1 92 ? 13.384 -4.511 11.186 1.00 0.00 92 PRO A O 3
ATOM 4426 N N . GLY A 1 93 ? 11.300 -4.768 10.345 1.00 0.00 93 GLY A N 3
ATOM 4427 C CA . GLY A 1 93 ? 11.748 -4.864 8.966 1.00 0.00 93 GLY A CA 3
ATOM 4428 C C . GLY A 1 93 ? 12.726 -3.736 8.628 1.00 0.00 93 GLY A C 3
ATOM 4429 O O . GLY A 1 93 ? 12.377 -2.560 8.717 1.00 0.00 93 GLY A O 3
ATOM 4433 N N . ARG A 1 94 ? 13.930 -4.135 8.247 1.00 0.00 94 ARG A N 3
ATOM 4434 C CA . ARG A 1 94 ? 14.960 -3.172 7.895 1.00 0.00 94 ARG A CA 3
ATOM 4435 C C . ARG A 1 94 ? 15.570 -3.521 6.535 1.00 0.00 94 ARG A C 3
ATOM 4436 O O . ARG A 1 94 ? 15.333 -4.604 6.004 1.00 0.00 94 ARG A O 3
ATOM 4457 N N . THR A 1 95 ? 16.344 -2.581 6.011 1.00 0.00 95 THR A N 3
ATOM 4458 C CA . THR A 1 95 ? 16.990 -2.776 4.724 1.00 0.00 95 THR A CA 3
ATOM 4459 C C . THR A 1 95 ? 18.385 -2.148 4.727 1.00 0.00 95 THR A C 3
ATOM 4460 O O . THR A 1 95 ? 18.548 -0.992 5.115 1.00 0.00 95 THR A O 3
ATOM 4471 N N . PRO A 1 96 ? 19.381 -2.958 4.278 1.00 0.00 96 PRO A N 3
ATOM 4472 C CA . PRO A 1 96 ? 20.756 -2.493 4.226 1.00 0.00 96 PRO A CA 3
ATOM 4473 C C . PRO A 1 96 ? 20.966 -1.530 3.056 1.00 0.00 96 PRO A C 3
ATOM 4474 O O . PRO A 1 96 ? 20.274 -1.619 2.043 1.00 0.00 96 PRO A O 3
ATOM 4485 N N . SER A 1 97 ? 21.923 -0.632 3.234 1.00 0.00 97 SER A N 3
ATOM 4486 C CA . SER A 1 97 ? 22.232 0.347 2.206 1.00 0.00 97 SER A CA 3
ATOM 4487 C C . SER A 1 97 ? 23.335 -0.186 1.290 1.00 0.00 97 SER A C 3
ATOM 4488 O O . SER A 1 97 ? 23.996 -1.171 1.617 1.00 0.00 97 SER A O 3
ATOM 4496 N N . GLY A 1 98 ? 23.502 0.488 0.162 1.00 0.00 98 GLY A N 3
ATOM 4497 C CA . GLY A 1 98 ? 24.514 0.094 -0.803 1.00 0.00 98 GLY A CA 3
ATOM 4498 C C . GLY A 1 98 ? 25.916 0.440 -0.298 1.00 0.00 98 GLY A C 3
ATOM 4499 O O . GLY A 1 98 ? 26.259 1.613 -0.159 1.00 0.00 98 GLY A O 3
ATOM 4503 N N . PRO A 1 99 ? 26.711 -0.632 -0.031 1.00 0.00 99 PRO A N 3
ATOM 4504 C CA . PRO A 1 99 ? 28.068 -0.454 0.455 1.00 0.00 99 PRO A CA 3
ATOM 4505 C C . PRO A 1 99 ? 28.999 -0.001 -0.671 1.00 0.00 99 PRO A C 3
ATOM 4506 O O . PRO A 1 99 ? 28.676 -0.154 -1.848 1.00 0.00 99 PRO A O 3
ATOM 4517 N N . SER A 1 100 ? 30.137 0.548 -0.271 1.00 0.00 100 SER A N 3
ATOM 4518 C CA . SER A 1 100 ? 31.117 1.024 -1.232 1.00 0.00 100 SER A CA 3
ATOM 4519 C C . SER A 1 100 ? 32.469 0.356 -0.976 1.00 0.00 100 SER A C 3
ATOM 4520 O O . SER A 1 100 ? 32.669 -0.271 0.064 1.00 0.00 100 SER A O 3
ATOM 4528 N N . SER A 1 101 ? 33.363 0.511 -1.941 1.00 0.00 101 SER A N 3
ATOM 4529 C CA . SER A 1 101 ? 34.690 -0.069 -1.833 1.00 0.00 101 SER A CA 3
ATOM 4530 C C . SER A 1 101 ? 35.717 0.843 -2.507 1.00 0.00 101 SER A C 3
ATOM 4531 O O . SER A 1 101 ? 35.366 1.649 -3.368 1.00 0.00 101 SER A O 3
ATOM 4539 N N . GLY A 1 102 ? 36.965 0.686 -2.090 1.00 0.00 102 GLY A N 3
ATOM 4540 C CA . GLY A 1 102 ? 38.045 1.485 -2.643 1.00 0.00 102 GLY A CA 3
ATOM 4541 C C . GLY A 1 102 ? 39.018 1.925 -1.547 1.00 0.00 102 GLY A C 3
ATOM 4542 O O . GLY A 1 102 ? 38.616 2.136 -0.403 1.00 0.00 102 GLY A O 3
ATOM 4546 N N . GLY A 1 1 ? 5.960 20.840 6.903 1.00 0.00 1 GLY A N 4
ATOM 4547 C CA . GLY A 1 1 ? 5.459 21.594 5.767 1.00 0.00 1 GLY A CA 4
ATOM 4548 C C . GLY A 1 1 ? 4.962 22.974 6.201 1.00 0.00 1 GLY A C 4
ATOM 4549 O O . GLY A 1 1 ? 5.388 23.496 7.230 1.00 0.00 1 GLY A O 4
ATOM 4553 N N . SER A 1 2 ? 4.067 23.526 5.395 1.00 0.00 2 SER A N 4
ATOM 4554 C CA . SER A 1 2 ? 3.507 24.836 5.683 1.00 0.00 2 SER A CA 4
ATOM 4555 C C . SER A 1 2 ? 4.606 25.898 5.626 1.00 0.00 2 SER A C 4
ATOM 4556 O O . SER A 1 2 ? 5.274 26.160 6.626 1.00 0.00 2 SER A O 4
ATOM 4564 N N . SER A 1 3 ? 4.760 26.483 4.447 1.00 0.00 3 SER A N 4
ATOM 4565 C CA . SER A 1 3 ? 5.767 27.511 4.248 1.00 0.00 3 SER A CA 4
ATOM 4566 C C . SER A 1 3 ? 5.730 28.007 2.801 1.00 0.00 3 SER A C 4
ATOM 4567 O O . SER A 1 3 ? 5.568 29.201 2.553 1.00 0.00 3 SER A O 4
ATOM 4575 N N . GLY A 1 4 ? 5.881 27.064 1.882 1.00 0.00 4 GLY A N 4
ATOM 4576 C CA . GLY A 1 4 ? 5.867 27.389 0.466 1.00 0.00 4 GLY A CA 4
ATOM 4577 C C . GLY A 1 4 ? 4.678 28.290 0.123 1.00 0.00 4 GLY A C 4
ATOM 4578 O O . GLY A 1 4 ? 3.734 28.401 0.903 1.00 0.00 4 GLY A O 4
ATOM 4582 N N . SER A 1 5 ? 4.764 28.908 -1.046 1.00 0.00 5 SER A N 4
ATOM 4583 C CA . SER A 1 5 ? 3.708 29.795 -1.502 1.00 0.00 5 SER A CA 4
ATOM 4584 C C . SER A 1 5 ? 2.559 28.978 -2.097 1.00 0.00 5 SER A C 4
ATOM 4585 O O . SER A 1 5 ? 2.768 27.865 -2.576 1.00 0.00 5 SER A O 4
ATOM 4593 N N . SER A 1 6 ? 1.371 29.563 -2.048 1.00 0.00 6 SER A N 4
ATOM 4594 C CA . SER A 1 6 ? 0.189 28.903 -2.576 1.00 0.00 6 SER A CA 4
ATOM 4595 C C . SER A 1 6 ? -0.008 27.552 -1.886 1.00 0.00 6 SER A C 4
ATOM 4596 O O . SER A 1 6 ? 0.905 27.043 -1.237 1.00 0.00 6 SER A O 4
ATOM 4604 N N . GLY A 1 7 ? -1.206 27.010 -2.049 1.00 0.00 7 GLY A N 4
ATOM 4605 C CA . GLY A 1 7 ? -1.534 25.728 -1.450 1.00 0.00 7 GLY A CA 4
ATOM 4606 C C . GLY A 1 7 ? -2.994 25.355 -1.718 1.00 0.00 7 GLY A C 4
ATOM 4607 O O . GLY A 1 7 ? -3.756 26.160 -2.251 1.00 0.00 7 GLY A O 4
ATOM 4611 N N . MET A 1 8 ? -3.339 24.133 -1.338 1.00 0.00 8 MET A N 4
ATOM 4612 C CA . MET A 1 8 ? -4.693 23.644 -1.531 1.00 0.00 8 MET A CA 4
ATOM 4613 C C . MET A 1 8 ? -5.189 22.899 -0.290 1.00 0.00 8 MET A C 4
ATOM 4614 O O . MET A 1 8 ? -4.427 22.177 0.351 1.00 0.00 8 MET A O 4
ATOM 4628 N N . LEU A 1 9 ? -6.464 23.100 0.012 1.00 0.00 9 LEU A N 4
ATOM 4629 C CA . LEU A 1 9 ? -7.070 22.457 1.164 1.00 0.00 9 LEU A CA 4
ATOM 4630 C C . LEU A 1 9 ? -7.437 21.016 0.804 1.00 0.00 9 LEU A C 4
ATOM 4631 O O . LEU A 1 9 ? -8.206 20.781 -0.127 1.00 0.00 9 LEU A O 4
ATOM 4647 N N . ILE A 1 10 ? -6.869 20.088 1.561 1.00 0.00 10 ILE A N 4
ATOM 4648 C CA . ILE A 1 10 ? -7.126 18.676 1.333 1.00 0.00 10 ILE A CA 4
ATOM 4649 C C . ILE A 1 10 ? -7.891 18.102 2.527 1.00 0.00 10 ILE A C 4
ATOM 4650 O O . ILE A 1 10 ? -7.331 17.945 3.611 1.00 0.00 10 ILE A O 4
ATOM 4666 N N . THR A 1 11 ? -9.160 17.805 2.288 1.00 0.00 11 THR A N 4
ATOM 4667 C CA . THR A 1 11 ? -10.008 17.252 3.331 1.00 0.00 11 THR A CA 4
ATOM 4668 C C . THR A 1 11 ? -9.789 15.743 3.452 1.00 0.00 11 THR A C 4
ATOM 4669 O O . THR A 1 11 ? -9.944 15.009 2.477 1.00 0.00 11 THR A O 4
ATOM 4680 N N . VAL A 1 12 ? -9.431 15.324 4.657 1.00 0.00 12 VAL A N 4
ATOM 4681 C CA . VAL A 1 12 ? -9.189 13.915 4.918 1.00 0.00 12 VAL A CA 4
ATOM 4682 C C . VAL A 1 12 ? -10.383 13.329 5.675 1.00 0.00 12 VAL A C 4
ATOM 4683 O O . VAL A 1 12 ? -11.128 14.058 6.327 1.00 0.00 12 VAL A O 4
ATOM 4696 N N . TYR A 1 13 ? -10.527 12.016 5.563 1.00 0.00 13 TYR A N 4
ATOM 4697 C CA . TYR A 1 13 ? -11.617 11.324 6.228 1.00 0.00 13 TYR A CA 4
ATOM 4698 C C . TYR A 1 13 ? -11.188 9.923 6.669 1.00 0.00 13 TYR A C 4
ATOM 4699 O O . TYR A 1 13 ? -11.200 8.986 5.872 1.00 0.00 13 TYR A O 4
ATOM 4717 N N . CYS A 1 14 ? -10.820 9.823 7.938 1.00 0.00 14 CYS A N 4
ATOM 4718 C CA . CYS A 1 14 ? -10.388 8.552 8.495 1.00 0.00 14 CYS A CA 4
ATOM 4719 C C . CYS A 1 14 ? -11.630 7.699 8.763 1.00 0.00 14 CYS A C 4
ATOM 4720 O O . CYS A 1 14 ? -12.711 8.231 9.012 1.00 0.00 14 CYS A O 4
ATOM 4728 N N . VAL A 1 15 ? -11.433 6.390 8.703 1.00 0.00 15 VAL A N 4
ATOM 4729 C CA . VAL A 1 15 ? -12.523 5.458 8.936 1.00 0.00 15 VAL A CA 4
ATOM 4730 C C . VAL A 1 15 ? -12.129 4.487 10.050 1.00 0.00 15 VAL A C 4
ATOM 4731 O O . VAL A 1 15 ? -12.226 4.819 11.231 1.00 0.00 15 VAL A O 4
ATOM 4744 N N . ARG A 1 16 ? -11.691 3.307 9.636 1.00 0.00 16 ARG A N 4
ATOM 4745 C CA . ARG A 1 16 ? -11.281 2.286 10.585 1.00 0.00 16 ARG A CA 4
ATOM 4746 C C . ARG A 1 16 ? -10.571 2.925 11.780 1.00 0.00 16 ARG A C 4
ATOM 4747 O O . ARG A 1 16 ? -11.212 3.290 12.764 1.00 0.00 16 ARG A O 4
ATOM 4768 N N . ARG A 1 17 ? -9.257 3.041 11.654 1.00 0.00 17 ARG A N 4
ATOM 4769 C CA . ARG A 1 17 ? -8.454 3.630 12.711 1.00 0.00 17 ARG A CA 4
ATOM 4770 C C . ARG A 1 17 ? -8.553 2.788 13.985 1.00 0.00 17 ARG A C 4
ATOM 4771 O O . ARG A 1 17 ? -8.143 3.229 15.058 1.00 0.00 17 ARG A O 4
ATOM 4792 N N . ASP A 1 18 ? -9.098 1.592 13.824 1.00 0.00 18 ASP A N 4
ATOM 4793 C CA . ASP A 1 18 ? -9.256 0.684 14.948 1.00 0.00 18 ASP A CA 4
ATOM 4794 C C . ASP A 1 18 ? -10.479 1.101 15.767 1.00 0.00 18 ASP A C 4
ATOM 4795 O O . ASP A 1 18 ? -10.502 0.932 16.985 1.00 0.00 18 ASP A O 4
ATOM 4804 N N . LEU A 1 19 ? -11.466 1.638 15.065 1.00 0.00 19 LEU A N 4
ATOM 4805 C CA . LEU A 1 19 ? -12.690 2.081 15.711 1.00 0.00 19 LEU A CA 4
ATOM 4806 C C . LEU A 1 19 ? -12.477 3.479 16.295 1.00 0.00 19 LEU A C 4
ATOM 4807 O O . LEU A 1 19 ? -12.033 3.619 17.433 1.00 0.00 19 LEU A O 4
ATOM 4823 N N . THR A 1 20 ? -12.803 4.478 15.488 1.00 0.00 20 THR A N 4
ATOM 4824 C CA . THR A 1 20 ? -12.652 5.860 15.910 1.00 0.00 20 THR A CA 4
ATOM 4825 C C . THR A 1 20 ? -13.267 6.804 14.874 1.00 0.00 20 THR A C 4
ATOM 4826 O O . THR A 1 20 ? -14.231 7.510 15.168 1.00 0.00 20 THR A O 4
ATOM 4837 N N . GLU A 1 21 ? -12.685 6.785 13.684 1.00 0.00 21 GLU A N 4
ATOM 4838 C CA . GLU A 1 21 ? -13.164 7.630 12.604 1.00 0.00 21 GLU A CA 4
ATOM 4839 C C . GLU A 1 21 ? -13.003 9.106 12.973 1.00 0.00 21 GLU A C 4
ATOM 4840 O O . GLU A 1 21 ? -13.591 9.574 13.947 1.00 0.00 21 GLU A O 4
ATOM 4852 N N . VAL A 1 22 ? -12.203 9.799 12.175 1.00 0.00 22 VAL A N 4
ATOM 4853 C CA . VAL A 1 22 ? -11.958 11.213 12.406 1.00 0.00 22 VAL A CA 4
ATOM 4854 C C . VAL A 1 22 ? -12.004 11.959 11.071 1.00 0.00 22 VAL A C 4
ATOM 4855 O O . VAL A 1 22 ? -11.649 11.403 10.033 1.00 0.00 22 VAL A O 4
ATOM 4868 N N . THR A 1 23 ? -12.446 13.206 11.142 1.00 0.00 23 THR A N 4
ATOM 4869 C CA . THR A 1 23 ? -12.543 14.034 9.952 1.00 0.00 23 THR A CA 4
ATOM 4870 C C . THR A 1 23 ? -11.750 15.329 10.137 1.00 0.00 23 THR A C 4
ATOM 4871 O O . THR A 1 23 ? -11.997 16.083 11.077 1.00 0.00 23 THR A O 4
ATOM 4882 N N . PHE A 1 24 ? -10.814 15.547 9.225 1.00 0.00 24 PHE A N 4
ATOM 4883 C CA . PHE A 1 24 ? -9.983 16.738 9.275 1.00 0.00 24 PHE A CA 4
ATOM 4884 C C . PHE A 1 24 ? -9.480 17.115 7.880 1.00 0.00 24 PHE A C 4
ATOM 4885 O O . PHE A 1 24 ? -9.662 16.361 6.926 1.00 0.00 24 PHE A O 4
ATOM 4902 N N . SER A 1 25 ? -8.859 18.283 7.806 1.00 0.00 25 SER A N 4
ATOM 4903 C CA . SER A 1 25 ? -8.328 18.770 6.544 1.00 0.00 25 SER A CA 4
ATOM 4904 C C . SER A 1 25 ? -6.839 19.089 6.690 1.00 0.00 25 SER A C 4
ATOM 4905 O O . SER A 1 25 ? -6.317 19.133 7.803 1.00 0.00 25 SER A O 4
ATOM 4913 N N . LEU A 1 26 ? -6.198 19.303 5.551 1.00 0.00 26 LEU A N 4
ATOM 4914 C CA . LEU A 1 26 ? -4.779 19.617 5.538 1.00 0.00 26 LEU A CA 4
ATOM 4915 C C . LEU A 1 26 ? -4.495 20.629 4.427 1.00 0.00 26 LEU A C 4
ATOM 4916 O O . LEU A 1 26 ? -5.285 20.772 3.495 1.00 0.00 26 LEU A O 4
ATOM 4932 N N . GLN A 1 27 ? -3.364 21.307 4.563 1.00 0.00 27 GLN A N 4
ATOM 4933 C CA . GLN A 1 27 ? -2.966 22.302 3.582 1.00 0.00 27 GLN A CA 4
ATOM 4934 C C . GLN A 1 27 ? -1.619 21.927 2.962 1.00 0.00 27 GLN A C 4
ATOM 4935 O O . GLN A 1 27 ? -0.586 21.987 3.628 1.00 0.00 27 GLN A O 4
ATOM 4949 N N . VAL A 1 28 ? -1.672 21.548 1.693 1.00 0.00 28 VAL A N 4
ATOM 4950 C CA . VAL A 1 28 ? -0.468 21.163 0.976 1.00 0.00 28 VAL A CA 4
ATOM 4951 C C . VAL A 1 28 ? -0.475 21.813 -0.409 1.00 0.00 28 VAL A C 4
ATOM 4952 O O . VAL A 1 28 ? -1.321 22.657 -0.698 1.00 0.00 28 VAL A O 4
ATOM 4965 N N . ASN A 1 29 ? 0.477 21.393 -1.229 1.00 0.00 29 ASN A N 4
ATOM 4966 C CA . ASN A 1 29 ? 0.591 21.923 -2.577 1.00 0.00 29 ASN A CA 4
ATOM 4967 C C . ASN A 1 29 ? 0.374 20.793 -3.585 1.00 0.00 29 ASN A C 4
ATOM 4968 O O . ASN A 1 29 ? 0.425 19.617 -3.226 1.00 0.00 29 ASN A O 4
ATOM 4979 N N . PRO A 1 30 ? 0.130 21.198 -4.860 1.00 0.00 30 PRO A N 4
ATOM 4980 C CA . PRO A 1 30 ? -0.095 20.233 -5.923 1.00 0.00 30 PRO A CA 4
ATOM 4981 C C . PRO A 1 30 ? 1.217 19.570 -6.348 1.00 0.00 30 PRO A C 4
ATOM 4982 O O . PRO A 1 30 ? 1.208 18.492 -6.939 1.00 0.00 30 PRO A O 4
ATOM 4993 N N . ASP A 1 31 ? 2.313 20.242 -6.029 1.00 0.00 31 ASP A N 4
ATOM 4994 C CA . ASP A 1 31 ? 3.630 19.732 -6.371 1.00 0.00 31 ASP A CA 4
ATOM 4995 C C . ASP A 1 31 ? 4.222 19.009 -5.159 1.00 0.00 31 ASP A C 4
ATOM 4996 O O . ASP A 1 31 ? 5.441 18.916 -5.022 1.00 0.00 31 ASP A O 4
ATOM 5005 N N . PHE A 1 32 ? 3.331 18.515 -4.312 1.00 0.00 32 PHE A N 4
ATOM 5006 C CA . PHE A 1 32 ? 3.750 17.803 -3.117 1.00 0.00 32 PHE A CA 4
ATOM 5007 C C . PHE A 1 32 ? 3.520 16.298 -3.266 1.00 0.00 32 PHE A C 4
ATOM 5008 O O . PHE A 1 32 ? 2.400 15.859 -3.520 1.00 0.00 32 PHE A O 4
ATOM 5025 N N . GLU A 1 33 ? 4.600 15.547 -3.102 1.00 0.00 33 GLU A N 4
ATOM 5026 C CA . GLU A 1 33 ? 4.530 14.100 -3.216 1.00 0.00 33 GLU A CA 4
ATOM 5027 C C . GLU A 1 33 ? 3.422 13.550 -2.316 1.00 0.00 33 GLU A C 4
ATOM 5028 O O . GLU A 1 33 ? 3.098 14.145 -1.289 1.00 0.00 33 GLU A O 4
ATOM 5040 N N . LEU A 1 34 ? 2.870 12.421 -2.735 1.00 0.00 34 LEU A N 4
ATOM 5041 C CA . LEU A 1 34 ? 1.804 11.784 -1.980 1.00 0.00 34 LEU A CA 4
ATOM 5042 C C . LEU A 1 34 ? 2.344 11.339 -0.619 1.00 0.00 34 LEU A C 4
ATOM 5043 O O . LEU A 1 34 ? 1.692 11.532 0.405 1.00 0.00 34 LEU A O 4
ATOM 5059 N N . SER A 1 35 ? 3.532 10.752 -0.653 1.00 0.00 35 SER A N 4
ATOM 5060 C CA . SER A 1 35 ? 4.167 10.278 0.565 1.00 0.00 35 SER A CA 4
ATOM 5061 C C . SER A 1 35 ? 4.256 11.415 1.585 1.00 0.00 35 SER A C 4
ATOM 5062 O O . SER A 1 35 ? 4.185 11.179 2.790 1.00 0.00 35 SER A O 4
ATOM 5070 N N . ASN A 1 36 ? 4.412 12.623 1.064 1.00 0.00 36 ASN A N 4
ATOM 5071 C CA . ASN A 1 36 ? 4.512 13.797 1.915 1.00 0.00 36 ASN A CA 4
ATOM 5072 C C . ASN A 1 36 ? 3.164 14.044 2.596 1.00 0.00 36 ASN A C 4
ATOM 5073 O O . ASN A 1 36 ? 3.112 14.319 3.794 1.00 0.00 36 ASN A O 4
ATOM 5084 N N . PHE A 1 37 ? 2.108 13.937 1.804 1.00 0.00 37 PHE A N 4
ATOM 5085 C CA . PHE A 1 37 ? 0.764 14.145 2.316 1.00 0.00 37 PHE A CA 4
ATOM 5086 C C . PHE A 1 37 ? 0.418 13.107 3.385 1.00 0.00 37 PHE A C 4
ATOM 5087 O O . PHE A 1 37 ? -0.387 13.373 4.276 1.00 0.00 37 PHE A O 4
ATOM 5104 N N . ARG A 1 38 ? 1.044 11.946 3.262 1.00 0.00 38 ARG A N 4
ATOM 5105 C CA . ARG A 1 38 ? 0.812 10.867 4.207 1.00 0.00 38 ARG A CA 4
ATOM 5106 C C . ARG A 1 38 ? 1.494 11.174 5.541 1.00 0.00 38 ARG A C 4
ATOM 5107 O O . ARG A 1 38 ? 1.075 10.677 6.586 1.00 0.00 38 ARG A O 4
ATOM 5128 N N . VAL A 1 39 ? 2.533 11.992 5.464 1.00 0.00 39 VAL A N 4
ATOM 5129 C CA . VAL A 1 39 ? 3.278 12.372 6.653 1.00 0.00 39 VAL A CA 4
ATOM 5130 C C . VAL A 1 39 ? 2.508 13.460 7.404 1.00 0.00 39 VAL A C 4
ATOM 5131 O O . VAL A 1 39 ? 2.630 13.582 8.622 1.00 0.00 39 VAL A O 4
ATOM 5144 N N . LEU A 1 40 ? 1.734 14.224 6.647 1.00 0.00 40 LEU A N 4
ATOM 5145 C CA . LEU A 1 40 ? 0.946 15.298 7.226 1.00 0.00 40 LEU A CA 4
ATOM 5146 C C . LEU A 1 40 ? -0.346 14.720 7.807 1.00 0.00 40 LEU A C 4
ATOM 5147 O O . LEU A 1 40 ? -0.753 15.083 8.910 1.00 0.00 40 LEU A O 4
ATOM 5163 N N . CYS A 1 41 ? -0.956 13.830 7.038 1.00 0.00 41 CYS A N 4
ATOM 5164 C CA . CYS A 1 41 ? -2.194 13.198 7.462 1.00 0.00 41 CYS A CA 4
ATOM 5165 C C . CYS A 1 41 ? -1.871 12.217 8.591 1.00 0.00 41 CYS A C 4
ATOM 5166 O O . CYS A 1 41 ? -2.771 11.740 9.280 1.00 0.00 41 CYS A O 4
ATOM 5174 N N . GLU A 1 42 ? -0.584 11.945 8.745 1.00 0.00 42 GLU A N 4
ATOM 5175 C CA . GLU A 1 42 ? -0.130 11.029 9.778 1.00 0.00 42 GLU A CA 4
ATOM 5176 C C . GLU A 1 42 ? 0.111 11.783 11.087 1.00 0.00 42 GLU A C 4
ATOM 5177 O O . GLU A 1 42 ? 0.196 11.174 12.152 1.00 0.00 42 GLU A O 4
ATOM 5189 N N . LEU A 1 43 ? 0.215 13.098 10.964 1.00 0.00 43 LEU A N 4
ATOM 5190 C CA . LEU A 1 43 ? 0.445 13.942 12.125 1.00 0.00 43 LEU A CA 4
ATOM 5191 C C . LEU A 1 43 ? -0.900 14.360 12.721 1.00 0.00 43 LEU A C 4
ATOM 5192 O O . LEU A 1 43 ? -1.059 14.395 13.940 1.00 0.00 43 LEU A O 4
ATOM 5208 N N . GLU A 1 44 ? -1.835 14.667 11.833 1.00 0.00 44 GLU A N 4
ATOM 5209 C CA . GLU A 1 44 ? -3.162 15.082 12.256 1.00 0.00 44 GLU A CA 4
ATOM 5210 C C . GLU A 1 44 ? -3.902 13.910 12.905 1.00 0.00 44 GLU A C 4
ATOM 5211 O O . GLU A 1 44 ? -4.187 13.938 14.101 1.00 0.00 44 GLU A O 4
ATOM 5223 N N . SER A 1 45 ? -4.192 12.909 12.087 1.00 0.00 45 SER A N 4
ATOM 5224 C CA . SER A 1 45 ? -4.893 11.730 12.567 1.00 0.00 45 SER A CA 4
ATOM 5225 C C . SER A 1 45 ? -3.981 10.917 13.488 1.00 0.00 45 SER A C 4
ATOM 5226 O O . SER A 1 45 ? -4.386 10.528 14.582 1.00 0.00 45 SER A O 4
ATOM 5234 N N . GLY A 1 46 ? -2.767 10.685 13.011 1.00 0.00 46 GLY A N 4
ATOM 5235 C CA . GLY A 1 46 ? -1.795 9.925 13.777 1.00 0.00 46 GLY A CA 4
ATOM 5236 C C . GLY A 1 46 ? -1.418 8.629 13.055 1.00 0.00 46 GLY A C 4
ATOM 5237 O O . GLY A 1 46 ? -0.380 8.035 13.340 1.00 0.00 46 GLY A O 4
ATOM 5241 N N . VAL A 1 47 ? -2.282 8.230 12.134 1.00 0.00 47 VAL A N 4
ATOM 5242 C CA . VAL A 1 47 ? -2.053 7.017 11.369 1.00 0.00 47 VAL A CA 4
ATOM 5243 C C . VAL A 1 47 ? -0.699 7.112 10.663 1.00 0.00 47 VAL A C 4
ATOM 5244 O O . VAL A 1 47 ? -0.307 8.185 10.207 1.00 0.00 47 VAL A O 4
ATOM 5257 N N . PRO A 1 48 ? -0.005 5.945 10.592 1.00 0.00 48 PRO A N 4
ATOM 5258 C CA . PRO A 1 48 ? 1.297 5.886 9.950 1.00 0.00 48 PRO A CA 4
ATOM 5259 C C . PRO A 1 48 ? 1.159 5.936 8.427 1.00 0.00 48 PRO A C 4
ATOM 5260 O O . PRO A 1 48 ? 0.388 5.175 7.844 1.00 0.00 48 PRO A O 4
ATOM 5271 N N . ALA A 1 49 ? 1.919 6.840 7.825 1.00 0.00 49 ALA A N 4
ATOM 5272 C CA . ALA A 1 49 ? 1.891 6.999 6.381 1.00 0.00 49 ALA A CA 4
ATOM 5273 C C . ALA A 1 49 ? 1.947 5.620 5.719 1.00 0.00 49 ALA A C 4
ATOM 5274 O O . ALA A 1 49 ? 1.354 5.411 4.662 1.00 0.00 49 ALA A O 4
ATOM 5281 N N . GLU A 1 50 ? 2.665 4.716 6.369 1.00 0.00 50 GLU A N 4
ATOM 5282 C CA . GLU A 1 50 ? 2.805 3.363 5.857 1.00 0.00 50 GLU A CA 4
ATOM 5283 C C . GLU A 1 50 ? 1.456 2.643 5.882 1.00 0.00 50 GLU A C 4
ATOM 5284 O O . GLU A 1 50 ? 1.115 1.922 4.946 1.00 0.00 50 GLU A O 4
ATOM 5296 N N . GLU A 1 51 ? 0.724 2.863 6.965 1.00 0.00 51 GLU A N 4
ATOM 5297 C CA . GLU A 1 51 ? -0.581 2.244 7.124 1.00 0.00 51 GLU A CA 4
ATOM 5298 C C . GLU A 1 51 ? -1.689 3.273 6.890 1.00 0.00 51 GLU A C 4
ATOM 5299 O O . GLU A 1 51 ? -2.827 3.072 7.311 1.00 0.00 51 GLU A O 4
ATOM 5311 N N . ALA A 1 52 ? -1.317 4.353 6.218 1.00 0.00 52 ALA A N 4
ATOM 5312 C CA . ALA A 1 52 ? -2.265 5.414 5.923 1.00 0.00 52 ALA A CA 4
ATOM 5313 C C . ALA A 1 52 ? -2.567 5.419 4.423 1.00 0.00 52 ALA A C 4
ATOM 5314 O O . ALA A 1 52 ? -1.730 5.825 3.619 1.00 0.00 52 ALA A O 4
ATOM 5321 N N . GLN A 1 53 ? -3.766 4.963 4.092 1.00 0.00 53 GLN A N 4
ATOM 5322 C CA . GLN A 1 53 ? -4.189 4.910 2.702 1.00 0.00 53 GLN A CA 4
ATOM 5323 C C . GLN A 1 53 ? -4.960 6.179 2.333 1.00 0.00 53 GLN A C 4
ATOM 5324 O O . GLN A 1 53 ? -5.567 6.814 3.194 1.00 0.00 53 GLN A O 4
ATOM 5338 N N . ILE A 1 54 ? -4.910 6.512 1.051 1.00 0.00 54 ILE A N 4
ATOM 5339 C CA . ILE A 1 54 ? -5.595 7.694 0.558 1.00 0.00 54 ILE A CA 4
ATOM 5340 C C . ILE A 1 54 ? -6.332 7.347 -0.738 1.00 0.00 54 ILE A C 4
ATOM 5341 O O . ILE A 1 54 ? -5.737 6.804 -1.668 1.00 0.00 54 ILE A O 4
ATOM 5357 N N . VAL A 1 55 ? -7.615 7.675 -0.757 1.00 0.00 55 VAL A N 4
ATOM 5358 C CA . VAL A 1 55 ? -8.439 7.405 -1.923 1.00 0.00 55 VAL A CA 4
ATOM 5359 C C . VAL A 1 55 ? -8.878 8.730 -2.550 1.00 0.00 55 VAL A C 4
ATOM 5360 O O . VAL A 1 55 ? -9.113 9.708 -1.842 1.00 0.00 55 VAL A O 4
ATOM 5373 N N . TYR A 1 56 ? -8.976 8.720 -3.871 1.00 0.00 56 TYR A N 4
ATOM 5374 C CA . TYR A 1 56 ? -9.383 9.908 -4.601 1.00 0.00 56 TYR A CA 4
ATOM 5375 C C . TYR A 1 56 ? -10.112 9.535 -5.894 1.00 0.00 56 TYR A C 4
ATOM 5376 O O . TYR A 1 56 ? -9.782 8.537 -6.531 1.00 0.00 56 TYR A O 4
ATOM 5394 N N . MET A 1 57 ? -11.091 10.358 -6.242 1.00 0.00 57 MET A N 4
ATOM 5395 C CA . MET A 1 57 ? -11.869 10.127 -7.447 1.00 0.00 57 MET A CA 4
ATOM 5396 C C . MET A 1 57 ? -12.778 8.907 -7.287 1.00 0.00 57 MET A C 4
ATOM 5397 O O . MET A 1 57 ? -13.996 9.013 -7.423 1.00 0.00 57 MET A O 4
ATOM 5411 N N . GLU A 1 58 ? -12.150 7.775 -7.001 1.00 0.00 58 GLU A N 4
ATOM 5412 C CA . GLU A 1 58 ? -12.887 6.536 -6.822 1.00 0.00 58 GLU A CA 4
ATOM 5413 C C . GLU A 1 58 ? -11.924 5.386 -6.516 1.00 0.00 58 GLU A C 4
ATOM 5414 O O . GLU A 1 58 ? -12.245 4.497 -5.728 1.00 0.00 58 GLU A O 4
ATOM 5426 N N . GLN A 1 59 ? -10.765 5.441 -7.154 1.00 0.00 59 GLN A N 4
ATOM 5427 C CA . GLN A 1 59 ? -9.754 4.416 -6.959 1.00 0.00 59 GLN A CA 4
ATOM 5428 C C . GLN A 1 59 ? -8.859 4.771 -5.770 1.00 0.00 59 GLN A C 4
ATOM 5429 O O . GLN A 1 59 ? -8.829 5.921 -5.333 1.00 0.00 59 GLN A O 4
ATOM 5443 N N . LEU A 1 60 ? -8.153 3.763 -5.280 1.00 0.00 60 LEU A N 4
ATOM 5444 C CA . LEU A 1 60 ? -7.260 3.955 -4.150 1.00 0.00 60 LEU A CA 4
ATOM 5445 C C . LEU A 1 60 ? -5.852 4.264 -4.664 1.00 0.00 60 LEU A C 4
ATOM 5446 O O . LEU A 1 60 ? -5.287 3.493 -5.439 1.00 0.00 60 LEU A O 4
ATOM 5462 N N . LEU A 1 61 ? -5.327 5.393 -4.212 1.00 0.00 61 LEU A N 4
ATOM 5463 C CA . LEU A 1 61 ? -3.996 5.814 -4.617 1.00 0.00 61 LEU A CA 4
ATOM 5464 C C . LEU A 1 61 ? -2.958 4.880 -3.990 1.00 0.00 61 LEU A C 4
ATOM 5465 O O . LEU A 1 61 ? -2.891 4.752 -2.768 1.00 0.00 61 LEU A O 4
ATOM 5481 N N . THR A 1 62 ? -2.175 4.253 -4.855 1.00 0.00 62 THR A N 4
ATOM 5482 C CA . THR A 1 62 ? -1.144 3.335 -4.401 1.00 0.00 62 THR A CA 4
ATOM 5483 C C . THR A 1 62 ? 0.244 3.935 -4.634 1.00 0.00 62 THR A C 4
ATOM 5484 O O . THR A 1 62 ? 1.169 3.687 -3.862 1.00 0.00 62 THR A O 4
ATOM 5495 N N . ASP A 1 63 ? 0.346 4.712 -5.702 1.00 0.00 63 ASP A N 4
ATOM 5496 C CA . ASP A 1 63 ? 1.605 5.349 -6.047 1.00 0.00 63 ASP A CA 4
ATOM 5497 C C . ASP A 1 63 ? 1.880 6.491 -5.066 1.00 0.00 63 ASP A C 4
ATOM 5498 O O . ASP A 1 63 ? 1.237 7.538 -5.131 1.00 0.00 63 ASP A O 4
ATOM 5507 N N . ASP A 1 64 ? 2.835 6.251 -4.181 1.00 0.00 64 ASP A N 4
ATOM 5508 C CA . ASP A 1 64 ? 3.203 7.247 -3.188 1.00 0.00 64 ASP A CA 4
ATOM 5509 C C . ASP A 1 64 ? 4.121 8.288 -3.831 1.00 0.00 64 ASP A C 4
ATOM 5510 O O . ASP A 1 64 ? 3.949 9.487 -3.619 1.00 0.00 64 ASP A O 4
ATOM 5519 N N . HIS A 1 65 ? 5.075 7.791 -4.604 1.00 0.00 65 HIS A N 4
ATOM 5520 C CA . HIS A 1 65 ? 6.021 8.664 -5.279 1.00 0.00 65 HIS A CA 4
ATOM 5521 C C . HIS A 1 65 ? 5.261 9.740 -6.056 1.00 0.00 65 HIS A C 4
ATOM 5522 O O . HIS A 1 65 ? 5.765 10.846 -6.248 1.00 0.00 65 HIS A O 4
ATOM 5536 N N . CYS A 1 66 ? 4.060 9.380 -6.483 1.00 0.00 66 CYS A N 4
ATOM 5537 C CA . CYS A 1 66 ? 3.225 10.301 -7.235 1.00 0.00 66 CYS A CA 4
ATOM 5538 C C . CYS A 1 66 ? 2.914 11.505 -6.344 1.00 0.00 66 CYS A C 4
ATOM 5539 O O . CYS A 1 66 ? 3.057 11.432 -5.124 1.00 0.00 66 CYS A O 4
ATOM 5547 N N . SER A 1 67 ? 2.495 12.585 -6.987 1.00 0.00 67 SER A N 4
ATOM 5548 C CA . SER A 1 67 ? 2.163 13.803 -6.267 1.00 0.00 67 SER A CA 4
ATOM 5549 C C . SER A 1 67 ? 0.644 13.970 -6.195 1.00 0.00 67 SER A C 4
ATOM 5550 O O . SER A 1 67 ? -0.102 13.097 -6.636 1.00 0.00 67 SER A O 4
ATOM 5558 N N . LEU A 1 68 ? 0.231 15.098 -5.635 1.00 0.00 68 LEU A N 4
ATOM 5559 C CA . LEU A 1 68 ? -1.186 15.391 -5.500 1.00 0.00 68 LEU A CA 4
ATOM 5560 C C . LEU A 1 68 ? -1.682 16.088 -6.768 1.00 0.00 68 LEU A C 4
ATOM 5561 O O . LEU A 1 68 ? -2.763 15.780 -7.268 1.00 0.00 68 LEU A O 4
ATOM 5577 N N . GLY A 1 69 ? -0.867 17.014 -7.253 1.00 0.00 69 GLY A N 4
ATOM 5578 C CA . GLY A 1 69 ? -1.210 17.757 -8.454 1.00 0.00 69 GLY A CA 4
ATOM 5579 C C . GLY A 1 69 ? -1.238 16.839 -9.677 1.00 0.00 69 GLY A C 4
ATOM 5580 O O . GLY A 1 69 ? -1.936 17.118 -10.651 1.00 0.00 69 GLY A O 4
ATOM 5584 N N . SER A 1 70 ? -0.471 15.763 -9.588 1.00 0.00 70 SER A N 4
ATOM 5585 C CA . SER A 1 70 ? -0.400 14.802 -10.675 1.00 0.00 70 SER A CA 4
ATOM 5586 C C . SER A 1 70 ? -1.730 14.056 -10.802 1.00 0.00 70 SER A C 4
ATOM 5587 O O . SER A 1 70 ? -2.317 14.005 -11.882 1.00 0.00 70 SER A O 4
ATOM 5595 N N . TYR A 1 71 ? -2.166 13.495 -9.684 1.00 0.00 71 TYR A N 4
ATOM 5596 C CA . TYR A 1 71 ? -3.416 12.754 -9.657 1.00 0.00 71 TYR A CA 4
ATOM 5597 C C . TYR A 1 71 ? -4.579 13.622 -10.142 1.00 0.00 71 TYR A C 4
ATOM 5598 O O . TYR A 1 71 ? -5.469 13.139 -10.841 1.00 0.00 71 TYR A O 4
ATOM 5616 N N . GLY A 1 72 ? -4.534 14.887 -9.753 1.00 0.00 72 GLY A N 4
ATOM 5617 C CA . GLY A 1 72 ? -5.572 15.827 -10.139 1.00 0.00 72 GLY A CA 4
ATOM 5618 C C . GLY A 1 72 ? -6.251 16.431 -8.908 1.00 0.00 72 GLY A C 4
ATOM 5619 O O . GLY A 1 72 ? -7.475 16.548 -8.864 1.00 0.00 72 GLY A O 4
ATOM 5623 N N . LEU A 1 73 ? -5.427 16.798 -7.938 1.00 0.00 73 LEU A N 4
ATOM 5624 C CA . LEU A 1 73 ? -5.932 17.387 -6.710 1.00 0.00 73 LEU A CA 4
ATOM 5625 C C . LEU A 1 73 ? -5.841 18.912 -6.805 1.00 0.00 73 LEU A C 4
ATOM 5626 O O . LEU A 1 73 ? -5.133 19.443 -7.659 1.00 0.00 73 LEU A O 4
ATOM 5642 N N . LYS A 1 74 ? -6.568 19.573 -5.916 1.00 0.00 74 LYS A N 4
ATOM 5643 C CA . LYS A 1 74 ? -6.578 21.025 -5.889 1.00 0.00 74 LYS A CA 4
ATOM 5644 C C . LYS A 1 74 ? -7.324 21.503 -4.642 1.00 0.00 74 LYS A C 4
ATOM 5645 O O . LYS A 1 74 ? -7.832 20.692 -3.869 1.00 0.00 74 LYS A O 4
ATOM 5664 N N . ASP A 1 75 ? -7.368 22.818 -4.484 1.00 0.00 75 ASP A N 4
ATOM 5665 C CA . ASP A 1 75 ? -8.044 23.413 -3.344 1.00 0.00 75 ASP A CA 4
ATOM 5666 C C . ASP A 1 75 ? -9.551 23.181 -3.471 1.00 0.00 75 ASP A C 4
ATOM 5667 O O . ASP A 1 75 ? -10.157 23.553 -4.475 1.00 0.00 75 ASP A O 4
ATOM 5676 N N . GLY A 1 76 ? -10.112 22.567 -2.440 1.00 0.00 76 GLY A N 4
ATOM 5677 C CA . GLY A 1 76 ? -11.537 22.282 -2.424 1.00 0.00 76 GLY A CA 4
ATOM 5678 C C . GLY A 1 76 ? -11.808 20.826 -2.810 1.00 0.00 76 GLY A C 4
ATOM 5679 O O . GLY A 1 76 ? -12.847 20.518 -3.393 1.00 0.00 76 GLY A O 4
ATOM 5683 N N . ASP A 1 77 ? -10.856 19.970 -2.470 1.00 0.00 77 ASP A N 4
ATOM 5684 C CA . ASP A 1 77 ? -10.980 18.554 -2.774 1.00 0.00 77 ASP A CA 4
ATOM 5685 C C . ASP A 1 77 ? -11.151 17.771 -1.471 1.00 0.00 77 ASP A C 4
ATOM 5686 O O . ASP A 1 77 ? -10.888 18.294 -0.389 1.00 0.00 77 ASP A O 4
ATOM 5695 N N . MET A 1 78 ? -11.589 16.529 -1.618 1.00 0.00 78 MET A N 4
ATOM 5696 C CA . MET A 1 78 ? -11.798 15.668 -0.466 1.00 0.00 78 MET A CA 4
ATOM 5697 C C . MET A 1 78 ? -11.199 14.280 -0.703 1.00 0.00 78 MET A C 4
ATOM 5698 O O . MET A 1 78 ? -11.333 13.720 -1.789 1.00 0.00 78 MET A O 4
ATOM 5712 N N . VAL A 1 79 ? -10.551 13.766 0.332 1.00 0.00 79 VAL A N 4
ATOM 5713 C CA . VAL A 1 79 ? -9.930 12.455 0.250 1.00 0.00 79 VAL A CA 4
ATOM 5714 C C . VAL A 1 79 ? -10.292 11.646 1.497 1.00 0.00 79 VAL A C 4
ATOM 5715 O O . VAL A 1 79 ? -10.537 12.213 2.561 1.00 0.00 79 VAL A O 4
ATOM 5728 N N . VAL A 1 80 ? -10.315 10.332 1.325 1.00 0.00 80 VAL A N 4
ATOM 5729 C CA . VAL A 1 80 ? -10.643 9.439 2.423 1.00 0.00 80 VAL A CA 4
ATOM 5730 C C . VAL A 1 80 ? -9.370 8.737 2.901 1.00 0.00 80 VAL A C 4
ATOM 5731 O O . VAL A 1 80 ? -8.504 8.400 2.096 1.00 0.00 80 VAL A O 4
ATOM 5744 N N . LEU A 1 81 ? -9.299 8.537 4.209 1.00 0.00 81 LEU A N 4
ATOM 5745 C CA . LEU A 1 81 ? -8.147 7.880 4.803 1.00 0.00 81 LEU A CA 4
ATOM 5746 C C . LEU A 1 81 ? -8.564 6.506 5.330 1.00 0.00 81 LEU A C 4
ATOM 5747 O O . LEU A 1 81 ? -9.581 6.380 6.011 1.00 0.00 81 LEU A O 4
ATOM 5763 N N . LEU A 1 82 ? -7.757 5.510 4.996 1.00 0.00 82 LEU A N 4
ATOM 5764 C CA . LEU A 1 82 ? -8.030 4.149 5.426 1.00 0.00 82 LEU A CA 4
ATOM 5765 C C . LEU A 1 82 ? -6.786 3.576 6.110 1.00 0.00 82 LEU A C 4
ATOM 5766 O O . LEU A 1 82 ? -5.693 3.609 5.547 1.00 0.00 82 LEU A O 4
ATOM 5782 N N . GLN A 1 83 ? -6.995 3.066 7.315 1.00 0.00 83 GLN A N 4
ATOM 5783 C CA . GLN A 1 83 ? -5.905 2.487 8.081 1.00 0.00 83 GLN A CA 4
ATOM 5784 C C . GLN A 1 83 ? -5.924 0.961 7.963 1.00 0.00 83 GLN A C 4
ATOM 5785 O O . GLN A 1 83 ? -6.973 0.336 8.113 1.00 0.00 83 GLN A O 4
ATOM 5799 N N . LYS A 1 84 ? -4.751 0.406 7.694 1.00 0.00 84 LYS A N 4
ATOM 5800 C CA . LYS A 1 84 ? -4.620 -1.034 7.553 1.00 0.00 84 LYS A CA 4
ATOM 5801 C C . LYS A 1 84 ? -4.061 -1.620 8.851 1.00 0.00 84 LYS A C 4
ATOM 5802 O O . LYS A 1 84 ? -3.943 -0.917 9.854 1.00 0.00 84 LYS A O 4
ATOM 5821 N N . ASP A 1 85 ? -3.730 -2.902 8.790 1.00 0.00 85 ASP A N 4
ATOM 5822 C CA . ASP A 1 85 ? -3.186 -3.590 9.948 1.00 0.00 85 ASP A CA 4
ATOM 5823 C C . ASP A 1 85 ? -1.833 -4.203 9.583 1.00 0.00 85 ASP A C 4
ATOM 5824 O O . ASP A 1 85 ? -1.466 -4.251 8.409 1.00 0.00 85 ASP A O 4
ATOM 5833 N N . ASN A 1 86 ? -1.128 -4.656 10.609 1.00 0.00 86 ASN A N 4
ATOM 5834 C CA . ASN A 1 86 ? 0.177 -5.264 10.410 1.00 0.00 86 ASN A CA 4
ATOM 5835 C C . ASN A 1 86 ? 0.872 -5.425 11.763 1.00 0.00 86 ASN A C 4
ATOM 5836 O O . ASN A 1 86 ? 1.640 -6.365 11.963 1.00 0.00 86 ASN A O 4
ATOM 5847 N N . VAL A 1 87 ? 0.576 -4.494 12.659 1.00 0.00 87 VAL A N 4
ATOM 5848 C CA . VAL A 1 87 ? 1.162 -4.521 13.988 1.00 0.00 87 VAL A CA 4
ATOM 5849 C C . VAL A 1 87 ? 2.624 -4.961 13.887 1.00 0.00 87 VAL A C 4
ATOM 5850 O O . VAL A 1 87 ? 3.026 -5.942 14.511 1.00 0.00 87 VAL A O 4
ATOM 5863 N N . GLY A 1 88 ? 3.380 -4.214 13.095 1.00 0.00 88 GLY A N 4
ATOM 5864 C CA . GLY A 1 88 ? 4.789 -4.514 12.905 1.00 0.00 88 GLY A CA 4
ATOM 5865 C C . GLY A 1 88 ? 5.668 -3.564 13.720 1.00 0.00 88 GLY A C 4
ATOM 5866 O O . GLY A 1 88 ? 5.312 -3.187 14.836 1.00 0.00 88 GLY A O 4
ATOM 5870 N N . LEU A 1 89 ? 6.799 -3.203 13.132 1.00 0.00 89 LEU A N 4
ATOM 5871 C CA . LEU A 1 89 ? 7.731 -2.304 13.790 1.00 0.00 89 LEU A CA 4
ATOM 5872 C C . LEU A 1 89 ? 8.708 -1.742 12.755 1.00 0.00 89 LEU A C 4
ATOM 5873 O O . LEU A 1 89 ? 9.335 -2.497 12.014 1.00 0.00 89 LEU A O 4
ATOM 5889 N N . ARG A 1 90 ? 8.806 -0.421 12.738 1.00 0.00 90 ARG A N 4
ATOM 5890 C CA . ARG A 1 90 ? 9.696 0.251 11.806 1.00 0.00 90 ARG A CA 4
ATOM 5891 C C . ARG A 1 90 ? 11.002 0.638 12.504 1.00 0.00 90 ARG A C 4
ATOM 5892 O O . ARG A 1 90 ? 11.035 0.793 13.724 1.00 0.00 90 ARG A O 4
ATOM 5913 N N . THR A 1 91 ? 12.045 0.783 11.700 1.00 0.00 91 THR A N 4
ATOM 5914 C CA . THR A 1 91 ? 13.349 1.149 12.225 1.00 0.00 91 THR A CA 4
ATOM 5915 C C . THR A 1 91 ? 13.974 2.258 11.376 1.00 0.00 91 THR A C 4
ATOM 5916 O O . THR A 1 91 ? 13.586 2.457 10.226 1.00 0.00 91 THR A O 4
ATOM 5927 N N . PRO A 1 92 ? 14.957 2.968 11.992 1.00 0.00 92 PRO A N 4
ATOM 5928 C CA . PRO A 1 92 ? 15.639 4.052 11.305 1.00 0.00 92 PRO A CA 4
ATOM 5929 C C . PRO A 1 92 ? 16.631 3.509 10.274 1.00 0.00 92 PRO A C 4
ATOM 5930 O O . PRO A 1 92 ? 16.788 2.296 10.137 1.00 0.00 92 PRO A O 4
ATOM 5941 N N . GLY A 1 93 ? 17.273 4.432 9.574 1.00 0.00 93 GLY A N 4
ATOM 5942 C CA . GLY A 1 93 ? 18.244 4.062 8.559 1.00 0.00 93 GLY A CA 4
ATOM 5943 C C . GLY A 1 93 ? 18.967 5.296 8.015 1.00 0.00 93 GLY A C 4
ATOM 5944 O O . GLY A 1 93 ? 19.334 6.190 8.775 1.00 0.00 93 GLY A O 4
ATOM 5948 N N . ARG A 1 94 ? 19.149 5.304 6.702 1.00 0.00 94 ARG A N 4
ATOM 5949 C CA . ARG A 1 94 ? 19.821 6.413 6.047 1.00 0.00 94 ARG A CA 4
ATOM 5950 C C . ARG A 1 94 ? 21.296 6.453 6.451 1.00 0.00 94 ARG A C 4
ATOM 5951 O O . ARG A 1 94 ? 21.618 6.569 7.632 1.00 0.00 94 ARG A O 4
ATOM 5972 N N . THR A 1 95 ? 22.154 6.356 5.446 1.00 0.00 95 THR A N 4
ATOM 5973 C CA . THR A 1 95 ? 23.588 6.380 5.681 1.00 0.00 95 THR A CA 4
ATOM 5974 C C . THR A 1 95 ? 24.176 7.727 5.258 1.00 0.00 95 THR A C 4
ATOM 5975 O O . THR A 1 95 ? 24.006 8.152 4.116 1.00 0.00 95 THR A O 4
ATOM 5986 N N . PRO A 1 96 ? 24.872 8.380 6.227 1.00 0.00 96 PRO A N 4
ATOM 5987 C CA . PRO A 1 96 ? 25.486 9.671 5.966 1.00 0.00 96 PRO A CA 4
ATOM 5988 C C . PRO A 1 96 ? 26.748 9.516 5.115 1.00 0.00 96 PRO A C 4
ATOM 5989 O O . PRO A 1 96 ? 27.091 8.409 4.703 1.00 0.00 96 PRO A O 4
ATOM 6000 N N . SER A 1 97 ? 27.404 10.643 4.876 1.00 0.00 97 SER A N 4
ATOM 6001 C CA . SER A 1 97 ? 28.620 10.646 4.081 1.00 0.00 97 SER A CA 4
ATOM 6002 C C . SER A 1 97 ? 28.316 10.172 2.658 1.00 0.00 97 SER A C 4
ATOM 6003 O O . SER A 1 97 ? 27.538 9.240 2.464 1.00 0.00 97 SER A O 4
ATOM 6011 N N . GLY A 1 98 ? 28.947 10.835 1.700 1.00 0.00 98 GLY A N 4
ATOM 6012 C CA . GLY A 1 98 ? 28.754 10.493 0.301 1.00 0.00 98 GLY A CA 4
ATOM 6013 C C . GLY A 1 98 ? 29.801 11.177 -0.580 1.00 0.00 98 GLY A C 4
ATOM 6014 O O . GLY A 1 98 ? 30.659 11.903 -0.081 1.00 0.00 98 GLY A O 4
ATOM 6018 N N . PRO A 1 99 ? 29.693 10.915 -1.910 1.00 0.00 99 PRO A N 4
ATOM 6019 C CA . PRO A 1 99 ? 30.619 11.497 -2.866 1.00 0.00 99 PRO A CA 4
ATOM 6020 C C . PRO A 1 99 ? 30.310 12.977 -3.097 1.00 0.00 99 PRO A C 4
ATOM 6021 O O . PRO A 1 99 ? 29.391 13.526 -2.491 1.00 0.00 99 PRO A O 4
ATOM 6032 N N . SER A 1 100 ? 31.095 13.583 -3.976 1.00 0.00 100 SER A N 4
ATOM 6033 C CA . SER A 1 100 ? 30.917 14.989 -4.296 1.00 0.00 100 SER A CA 4
ATOM 6034 C C . SER A 1 100 ? 31.876 15.397 -5.416 1.00 0.00 100 SER A C 4
ATOM 6035 O O . SER A 1 100 ? 33.029 14.968 -5.438 1.00 0.00 100 SER A O 4
ATOM 6043 N N . SER A 1 101 ? 31.365 16.221 -6.318 1.00 0.00 101 SER A N 4
ATOM 6044 C CA . SER A 1 101 ? 32.161 16.692 -7.438 1.00 0.00 101 SER A CA 4
ATOM 6045 C C . SER A 1 101 ? 31.481 17.894 -8.096 1.00 0.00 101 SER A C 4
ATOM 6046 O O . SER A 1 101 ? 32.053 18.981 -8.155 1.00 0.00 101 SER A O 4
ATOM 6054 N N . GLY A 1 102 ? 30.268 17.658 -8.575 1.00 0.00 102 GLY A N 4
ATOM 6055 C CA . GLY A 1 102 ? 29.503 18.708 -9.226 1.00 0.00 102 GLY A CA 4
ATOM 6056 C C . GLY A 1 102 ? 29.374 18.441 -10.727 1.00 0.00 102 GLY A C 4
ATOM 6057 O O . GLY A 1 102 ? 29.184 17.300 -11.145 1.00 0.00 102 GLY A O 4
ATOM 6061 N N . GLY A 1 1 ? -1.016 35.663 -13.097 1.00 0.00 1 GLY A N 5
ATOM 6062 C CA . GLY A 1 1 ? -1.377 36.910 -12.445 1.00 0.00 1 GLY A CA 5
ATOM 6063 C C . GLY A 1 1 ? -2.740 36.796 -11.759 1.00 0.00 1 GLY A C 5
ATOM 6064 O O . GLY A 1 1 ? -3.572 35.982 -12.156 1.00 0.00 1 GLY A O 5
ATOM 6068 N N . SER A 1 2 ? -2.926 37.624 -10.742 1.00 0.00 2 SER A N 5
ATOM 6069 C CA . SER A 1 2 ? -4.173 37.626 -9.997 1.00 0.00 2 SER A CA 5
ATOM 6070 C C . SER A 1 2 ? -4.498 36.211 -9.515 1.00 0.00 2 SER A C 5
ATOM 6071 O O . SER A 1 2 ? -5.311 35.516 -10.121 1.00 0.00 2 SER A O 5
ATOM 6079 N N . SER A 1 3 ? -3.844 35.827 -8.428 1.00 0.00 3 SER A N 5
ATOM 6080 C CA . SER A 1 3 ? -4.053 34.507 -7.857 1.00 0.00 3 SER A CA 5
ATOM 6081 C C . SER A 1 3 ? -4.350 34.624 -6.361 1.00 0.00 3 SER A C 5
ATOM 6082 O O . SER A 1 3 ? -3.750 35.445 -5.668 1.00 0.00 3 SER A O 5
ATOM 6090 N N . GLY A 1 4 ? -5.275 33.792 -5.906 1.00 0.00 4 GLY A N 5
ATOM 6091 C CA . GLY A 1 4 ? -5.658 33.792 -4.505 1.00 0.00 4 GLY A CA 5
ATOM 6092 C C . GLY A 1 4 ? -4.577 33.139 -3.641 1.00 0.00 4 GLY A C 5
ATOM 6093 O O . GLY A 1 4 ? -3.874 33.823 -2.898 1.00 0.00 4 GLY A O 5
ATOM 6097 N N . SER A 1 5 ? -4.479 31.824 -3.766 1.00 0.00 5 SER A N 5
ATOM 6098 C CA . SER A 1 5 ? -3.496 31.071 -3.006 1.00 0.00 5 SER A CA 5
ATOM 6099 C C . SER A 1 5 ? -2.871 29.988 -3.887 1.00 0.00 5 SER A C 5
ATOM 6100 O O . SER A 1 5 ? -3.503 29.504 -4.825 1.00 0.00 5 SER A O 5
ATOM 6108 N N . SER A 1 6 ? -1.637 29.639 -3.554 1.00 0.00 6 SER A N 5
ATOM 6109 C CA . SER A 1 6 ? -0.919 28.622 -4.304 1.00 0.00 6 SER A CA 5
ATOM 6110 C C . SER A 1 6 ? -1.239 27.235 -3.743 1.00 0.00 6 SER A C 5
ATOM 6111 O O . SER A 1 6 ? -1.534 26.309 -4.498 1.00 0.00 6 SER A O 5
ATOM 6119 N N . GLY A 1 7 ? -1.170 27.135 -2.424 1.00 0.00 7 GLY A N 5
ATOM 6120 C CA . GLY A 1 7 ? -1.449 25.876 -1.753 1.00 0.00 7 GLY A CA 5
ATOM 6121 C C . GLY A 1 7 ? -2.897 25.439 -1.987 1.00 0.00 7 GLY A C 5
ATOM 6122 O O . GLY A 1 7 ? -3.714 26.220 -2.474 1.00 0.00 7 GLY A O 5
ATOM 6126 N N . MET A 1 8 ? -3.170 24.193 -1.630 1.00 0.00 8 MET A N 5
ATOM 6127 C CA . MET A 1 8 ? -4.505 23.643 -1.795 1.00 0.00 8 MET A CA 5
ATOM 6128 C C . MET A 1 8 ? -4.966 22.932 -0.521 1.00 0.00 8 MET A C 5
ATOM 6129 O O . MET A 1 8 ? -4.148 22.397 0.226 1.00 0.00 8 MET A O 5
ATOM 6143 N N . LEU A 1 9 ? -6.274 22.950 -0.312 1.00 0.00 9 LEU A N 5
ATOM 6144 C CA . LEU A 1 9 ? -6.854 22.313 0.859 1.00 0.00 9 LEU A CA 5
ATOM 6145 C C . LEU A 1 9 ? -7.261 20.881 0.506 1.00 0.00 9 LEU A C 5
ATOM 6146 O O . LEU A 1 9 ? -7.916 20.650 -0.509 1.00 0.00 9 LEU A O 5
ATOM 6162 N N . ILE A 1 10 ? -6.855 19.956 1.364 1.00 0.00 10 ILE A N 5
ATOM 6163 C CA . ILE A 1 10 ? -7.169 18.553 1.155 1.00 0.00 10 ILE A CA 5
ATOM 6164 C C . ILE A 1 10 ? -7.917 18.015 2.377 1.00 0.00 10 ILE A C 5
ATOM 6165 O O . ILE A 1 10 ? -7.340 17.890 3.456 1.00 0.00 10 ILE A O 5
ATOM 6181 N N . THR A 1 11 ? -9.189 17.712 2.167 1.00 0.00 11 THR A N 5
ATOM 6182 C CA . THR A 1 11 ? -10.021 17.190 3.238 1.00 0.00 11 THR A CA 5
ATOM 6183 C C . THR A 1 11 ? -9.821 15.680 3.382 1.00 0.00 11 THR A C 5
ATOM 6184 O O . THR A 1 11 ? -10.183 14.915 2.489 1.00 0.00 11 THR A O 5
ATOM 6195 N N . VAL A 1 12 ? -9.246 15.297 4.512 1.00 0.00 12 VAL A N 5
ATOM 6196 C CA . VAL A 1 12 ? -8.993 13.892 4.784 1.00 0.00 12 VAL A CA 5
ATOM 6197 C C . VAL A 1 12 ? -10.161 13.315 5.586 1.00 0.00 12 VAL A C 5
ATOM 6198 O O . VAL A 1 12 ? -10.886 14.052 6.251 1.00 0.00 12 VAL A O 5
ATOM 6211 N N . TYR A 1 13 ? -10.306 12.000 5.498 1.00 0.00 13 TYR A N 5
ATOM 6212 C CA . TYR A 1 13 ? -11.373 11.316 6.208 1.00 0.00 13 TYR A CA 5
ATOM 6213 C C . TYR A 1 13 ? -10.967 9.882 6.556 1.00 0.00 13 TYR A C 5
ATOM 6214 O O . TYR A 1 13 ? -10.923 9.016 5.684 1.00 0.00 13 TYR A O 5
ATOM 6232 N N . CYS A 1 14 ? -10.682 9.676 7.834 1.00 0.00 14 CYS A N 5
ATOM 6233 C CA . CYS A 1 14 ? -10.282 8.362 8.308 1.00 0.00 14 CYS A CA 5
ATOM 6234 C C . CYS A 1 14 ? -11.546 7.546 8.585 1.00 0.00 14 CYS A C 5
ATOM 6235 O O . CYS A 1 14 ? -12.602 8.108 8.871 1.00 0.00 14 CYS A O 5
ATOM 6243 N N . VAL A 1 15 ? -11.396 6.233 8.489 1.00 0.00 15 VAL A N 5
ATOM 6244 C CA . VAL A 1 15 ? -12.513 5.333 8.725 1.00 0.00 15 VAL A CA 5
ATOM 6245 C C . VAL A 1 15 ? -12.069 4.213 9.668 1.00 0.00 15 VAL A C 5
ATOM 6246 O O . VAL A 1 15 ? -12.624 4.054 10.754 1.00 0.00 15 VAL A O 5
ATOM 6259 N N . ARG A 1 16 ? -11.073 3.464 9.218 1.00 0.00 16 ARG A N 5
ATOM 6260 C CA . ARG A 1 16 ? -10.548 2.363 10.008 1.00 0.00 16 ARG A CA 5
ATOM 6261 C C . ARG A 1 16 ? -9.990 2.880 11.335 1.00 0.00 16 ARG A C 5
ATOM 6262 O O . ARG A 1 16 ? -10.714 2.965 12.326 1.00 0.00 16 ARG A O 5
ATOM 6283 N N . ARG A 1 17 ? -8.708 3.213 11.312 1.00 0.00 17 ARG A N 5
ATOM 6284 C CA . ARG A 1 17 ? -8.045 3.720 12.501 1.00 0.00 17 ARG A CA 5
ATOM 6285 C C . ARG A 1 17 ? -8.247 2.757 13.672 1.00 0.00 17 ARG A C 5
ATOM 6286 O O . ARG A 1 17 ? -8.087 3.140 14.830 1.00 0.00 17 ARG A O 5
ATOM 6307 N N . ASP A 1 18 ? -8.594 1.525 13.331 1.00 0.00 18 ASP A N 5
ATOM 6308 C CA . ASP A 1 18 ? -8.820 0.504 14.340 1.00 0.00 18 ASP A CA 5
ATOM 6309 C C . ASP A 1 18 ? -9.999 0.917 15.223 1.00 0.00 18 ASP A C 5
ATOM 6310 O O . ASP A 1 18 ? -9.957 0.748 16.440 1.00 0.00 18 ASP A O 5
ATOM 6319 N N . LEU A 1 19 ? -11.024 1.451 14.574 1.00 0.00 19 LEU A N 5
ATOM 6320 C CA . LEU A 1 19 ? -12.213 1.890 15.285 1.00 0.00 19 LEU A CA 5
ATOM 6321 C C . LEU A 1 19 ? -11.969 3.284 15.866 1.00 0.00 19 LEU A C 5
ATOM 6322 O O . LEU A 1 19 ? -11.517 3.416 17.002 1.00 0.00 19 LEU A O 5
ATOM 6338 N N . THR A 1 20 ? -12.280 4.289 15.060 1.00 0.00 20 THR A N 5
ATOM 6339 C CA . THR A 1 20 ? -12.101 5.668 15.481 1.00 0.00 20 THR A CA 5
ATOM 6340 C C . THR A 1 20 ? -12.758 6.620 14.480 1.00 0.00 20 THR A C 5
ATOM 6341 O O . THR A 1 20 ? -13.705 7.327 14.819 1.00 0.00 20 THR A O 5
ATOM 6352 N N . GLU A 1 21 ? -12.228 6.608 13.265 1.00 0.00 21 GLU A N 5
ATOM 6353 C CA . GLU A 1 21 ? -12.751 7.462 12.212 1.00 0.00 21 GLU A CA 5
ATOM 6354 C C . GLU A 1 21 ? -12.606 8.935 12.602 1.00 0.00 21 GLU A C 5
ATOM 6355 O O . GLU A 1 21 ? -13.090 9.353 13.652 1.00 0.00 21 GLU A O 5
ATOM 6367 N N . VAL A 1 22 ? -11.937 9.680 11.734 1.00 0.00 22 VAL A N 5
ATOM 6368 C CA . VAL A 1 22 ? -11.721 11.097 11.974 1.00 0.00 22 VAL A CA 5
ATOM 6369 C C . VAL A 1 22 ? -11.807 11.853 10.647 1.00 0.00 22 VAL A C 5
ATOM 6370 O O . VAL A 1 22 ? -11.466 11.312 9.596 1.00 0.00 22 VAL A O 5
ATOM 6383 N N . THR A 1 23 ? -12.264 13.093 10.738 1.00 0.00 23 THR A N 5
ATOM 6384 C CA . THR A 1 23 ? -12.399 13.930 9.557 1.00 0.00 23 THR A CA 5
ATOM 6385 C C . THR A 1 23 ? -11.679 15.264 9.764 1.00 0.00 23 THR A C 5
ATOM 6386 O O . THR A 1 23 ? -12.118 16.093 10.560 1.00 0.00 23 THR A O 5
ATOM 6397 N N . PHE A 1 24 ? -10.587 15.430 9.034 1.00 0.00 24 PHE A N 5
ATOM 6398 C CA . PHE A 1 24 ? -9.802 16.649 9.127 1.00 0.00 24 PHE A CA 5
ATOM 6399 C C . PHE A 1 24 ? -9.228 17.037 7.763 1.00 0.00 24 PHE A C 5
ATOM 6400 O O . PHE A 1 24 ? -9.067 16.187 6.888 1.00 0.00 24 PHE A O 5
ATOM 6417 N N . SER A 1 25 ? -8.935 18.322 7.623 1.00 0.00 25 SER A N 5
ATOM 6418 C CA . SER A 1 25 ? -8.383 18.833 6.381 1.00 0.00 25 SER A CA 5
ATOM 6419 C C . SER A 1 25 ? -6.924 19.248 6.588 1.00 0.00 25 SER A C 5
ATOM 6420 O O . SER A 1 25 ? -6.469 19.384 7.722 1.00 0.00 25 SER A O 5
ATOM 6428 N N . LEU A 1 26 ? -6.232 19.436 5.474 1.00 0.00 26 LEU A N 5
ATOM 6429 C CA . LEU A 1 26 ? -4.835 19.833 5.519 1.00 0.00 26 LEU A CA 5
ATOM 6430 C C . LEU A 1 26 ? -4.525 20.731 4.320 1.00 0.00 26 LEU A C 5
ATOM 6431 O O . LEU A 1 26 ? -5.182 20.638 3.284 1.00 0.00 26 LEU A O 5
ATOM 6447 N N . GLN A 1 27 ? -3.524 21.579 4.499 1.00 0.00 27 GLN A N 5
ATOM 6448 C CA . GLN A 1 27 ? -3.119 22.493 3.445 1.00 0.00 27 GLN A CA 5
ATOM 6449 C C . GLN A 1 27 ? -1.773 22.063 2.858 1.00 0.00 27 GLN A C 5
ATOM 6450 O O . GLN A 1 27 ? -0.736 22.202 3.506 1.00 0.00 27 GLN A O 5
ATOM 6464 N N . VAL A 1 28 ? -1.832 21.550 1.638 1.00 0.00 28 VAL A N 5
ATOM 6465 C CA . VAL A 1 28 ? -0.630 21.098 0.957 1.00 0.00 28 VAL A CA 5
ATOM 6466 C C . VAL A 1 28 ? -0.526 21.798 -0.400 1.00 0.00 28 VAL A C 5
ATOM 6467 O O . VAL A 1 28 ? -1.311 22.695 -0.702 1.00 0.00 28 VAL A O 5
ATOM 6480 N N . ASN A 1 29 ? 0.451 21.360 -1.181 1.00 0.00 29 ASN A N 5
ATOM 6481 C CA . ASN A 1 29 ? 0.668 21.933 -2.499 1.00 0.00 29 ASN A CA 5
ATOM 6482 C C . ASN A 1 29 ? 0.364 20.879 -3.565 1.00 0.00 29 ASN A C 5
ATOM 6483 O O . ASN A 1 29 ? 0.446 19.681 -3.300 1.00 0.00 29 ASN A O 5
ATOM 6494 N N . PRO A 1 30 ? 0.010 21.376 -4.780 1.00 0.00 30 PRO A N 5
ATOM 6495 C CA . PRO A 1 30 ? -0.307 20.491 -5.888 1.00 0.00 30 PRO A CA 5
ATOM 6496 C C . PRO A 1 30 ? 0.962 19.869 -6.473 1.00 0.00 30 PRO A C 5
ATOM 6497 O O . PRO A 1 30 ? 0.895 18.875 -7.195 1.00 0.00 30 PRO A O 5
ATOM 6508 N N . ASP A 1 31 ? 2.090 20.479 -6.140 1.00 0.00 31 ASP A N 5
ATOM 6509 C CA . ASP A 1 31 ? 3.373 19.998 -6.624 1.00 0.00 31 ASP A CA 5
ATOM 6510 C C . ASP A 1 31 ? 4.108 19.287 -5.486 1.00 0.00 31 ASP A C 5
ATOM 6511 O O . ASP A 1 31 ? 5.332 19.363 -5.390 1.00 0.00 31 ASP A O 5
ATOM 6520 N N . PHE A 1 32 ? 3.330 18.613 -4.652 1.00 0.00 32 PHE A N 5
ATOM 6521 C CA . PHE A 1 32 ? 3.892 17.889 -3.525 1.00 0.00 32 PHE A CA 5
ATOM 6522 C C . PHE A 1 32 ? 3.849 16.378 -3.766 1.00 0.00 32 PHE A C 5
ATOM 6523 O O . PHE A 1 32 ? 3.353 15.925 -4.797 1.00 0.00 32 PHE A O 5
ATOM 6540 N N . GLU A 1 33 ? 4.374 15.641 -2.798 1.00 0.00 33 GLU A N 5
ATOM 6541 C CA . GLU A 1 33 ? 4.401 14.192 -2.893 1.00 0.00 33 GLU A CA 5
ATOM 6542 C C . GLU A 1 33 ? 3.361 13.579 -1.953 1.00 0.00 33 GLU A C 5
ATOM 6543 O O . GLU A 1 33 ? 3.129 14.091 -0.859 1.00 0.00 33 GLU A O 5
ATOM 6555 N N . LEU A 1 34 ? 2.762 12.491 -2.414 1.00 0.00 34 LEU A N 5
ATOM 6556 C CA . LEU A 1 34 ? 1.752 11.803 -1.628 1.00 0.00 34 LEU A CA 5
ATOM 6557 C C . LEU A 1 34 ? 2.321 11.477 -0.246 1.00 0.00 34 LEU A C 5
ATOM 6558 O O . LEU A 1 34 ? 1.690 11.760 0.772 1.00 0.00 34 LEU A O 5
ATOM 6574 N N . SER A 1 35 ? 3.508 10.888 -0.253 1.00 0.00 35 SER A N 5
ATOM 6575 C CA . SER A 1 35 ? 4.169 10.521 0.987 1.00 0.00 35 SER A CA 5
ATOM 6576 C C . SER A 1 35 ? 4.162 11.707 1.954 1.00 0.00 35 SER A C 5
ATOM 6577 O O . SER A 1 35 ? 3.932 11.535 3.150 1.00 0.00 35 SER A O 5
ATOM 6585 N N . ASN A 1 36 ? 4.416 12.883 1.400 1.00 0.00 36 ASN A N 5
ATOM 6586 C CA . ASN A 1 36 ? 4.442 14.096 2.199 1.00 0.00 36 ASN A CA 5
ATOM 6587 C C . ASN A 1 36 ? 3.059 14.328 2.812 1.00 0.00 36 ASN A C 5
ATOM 6588 O O . ASN A 1 36 ? 2.945 14.648 3.994 1.00 0.00 36 ASN A O 5
ATOM 6599 N N . PHE A 1 37 ? 2.042 14.156 1.979 1.00 0.00 37 PHE A N 5
ATOM 6600 C CA . PHE A 1 37 ? 0.671 14.342 2.424 1.00 0.00 37 PHE A CA 5
ATOM 6601 C C . PHE A 1 37 ? 0.296 13.311 3.490 1.00 0.00 37 PHE A C 5
ATOM 6602 O O . PHE A 1 37 ? -0.532 13.584 4.358 1.00 0.00 37 PHE A O 5
ATOM 6619 N N . ARG A 1 38 ? 0.923 12.148 3.390 1.00 0.00 38 ARG A N 5
ATOM 6620 C CA . ARG A 1 38 ? 0.666 11.075 4.335 1.00 0.00 38 ARG A CA 5
ATOM 6621 C C . ARG A 1 38 ? 1.253 11.421 5.705 1.00 0.00 38 ARG A C 5
ATOM 6622 O O . ARG A 1 38 ? 0.577 11.293 6.724 1.00 0.00 38 ARG A O 5
ATOM 6643 N N . VAL A 1 39 ? 2.506 11.853 5.684 1.00 0.00 39 VAL A N 5
ATOM 6644 C CA . VAL A 1 39 ? 3.192 12.218 6.911 1.00 0.00 39 VAL A CA 5
ATOM 6645 C C . VAL A 1 39 ? 2.367 13.268 7.658 1.00 0.00 39 VAL A C 5
ATOM 6646 O O . VAL A 1 39 ? 2.340 13.282 8.888 1.00 0.00 39 VAL A O 5
ATOM 6659 N N . LEU A 1 40 ? 1.715 14.123 6.884 1.00 0.00 40 LEU A N 5
ATOM 6660 C CA . LEU A 1 40 ? 0.892 15.174 7.456 1.00 0.00 40 LEU A CA 5
ATOM 6661 C C . LEU A 1 40 ? -0.347 14.551 8.104 1.00 0.00 40 LEU A C 5
ATOM 6662 O O . LEU A 1 40 ? -0.635 14.804 9.272 1.00 0.00 40 LEU A O 5
ATOM 6678 N N . CYS A 1 41 ? -1.046 13.747 7.315 1.00 0.00 41 CYS A N 5
ATOM 6679 C CA . CYS A 1 41 ? -2.247 13.086 7.797 1.00 0.00 41 CYS A CA 5
ATOM 6680 C C . CYS A 1 41 ? -1.847 12.115 8.910 1.00 0.00 41 CYS A C 5
ATOM 6681 O O . CYS A 1 41 ? -2.697 11.652 9.670 1.00 0.00 41 CYS A O 5
ATOM 6689 N N . GLU A 1 42 ? -0.554 11.836 8.972 1.00 0.00 42 GLU A N 5
ATOM 6690 C CA . GLU A 1 42 ? -0.031 10.929 9.979 1.00 0.00 42 GLU A CA 5
ATOM 6691 C C . GLU A 1 42 ? 0.224 11.679 11.288 1.00 0.00 42 GLU A C 5
ATOM 6692 O O . GLU A 1 42 ? 0.376 11.063 12.342 1.00 0.00 42 GLU A O 5
ATOM 6704 N N . LEU A 1 43 ? 0.263 12.999 11.178 1.00 0.00 43 LEU A N 5
ATOM 6705 C CA . LEU A 1 43 ? 0.497 13.840 12.340 1.00 0.00 43 LEU A CA 5
ATOM 6706 C C . LEU A 1 43 ? -0.843 14.192 12.988 1.00 0.00 43 LEU A C 5
ATOM 6707 O O . LEU A 1 43 ? -0.969 14.176 14.211 1.00 0.00 43 LEU A O 5
ATOM 6723 N N . GLU A 1 44 ? -1.812 14.501 12.138 1.00 0.00 44 GLU A N 5
ATOM 6724 C CA . GLU A 1 44 ? -3.138 14.857 12.613 1.00 0.00 44 GLU A CA 5
ATOM 6725 C C . GLU A 1 44 ? -3.891 13.605 13.069 1.00 0.00 44 GLU A C 5
ATOM 6726 O O . GLU A 1 44 ? -4.213 13.466 14.248 1.00 0.00 44 GLU A O 5
ATOM 6738 N N . SER A 1 45 ? -4.151 12.727 12.111 1.00 0.00 45 SER A N 5
ATOM 6739 C CA . SER A 1 45 ? -4.860 11.493 12.400 1.00 0.00 45 SER A CA 5
ATOM 6740 C C . SER A 1 45 ? -4.026 10.617 13.338 1.00 0.00 45 SER A C 5
ATOM 6741 O O . SER A 1 45 ? -4.526 10.140 14.356 1.00 0.00 45 SER A O 5
ATOM 6749 N N . GLY A 1 46 ? -2.769 10.433 12.962 1.00 0.00 46 GLY A N 5
ATOM 6750 C CA . GLY A 1 46 ? -1.862 9.624 13.757 1.00 0.00 46 GLY A CA 5
ATOM 6751 C C . GLY A 1 46 ? -1.436 8.368 12.994 1.00 0.00 46 GLY A C 5
ATOM 6752 O O . GLY A 1 46 ? -0.374 7.806 13.259 1.00 0.00 46 GLY A O 5
ATOM 6756 N N . VAL A 1 47 ? -2.286 7.964 12.062 1.00 0.00 47 VAL A N 5
ATOM 6757 C CA . VAL A 1 47 ? -2.012 6.784 11.259 1.00 0.00 47 VAL A CA 5
ATOM 6758 C C . VAL A 1 47 ? -0.654 6.945 10.573 1.00 0.00 47 VAL A C 5
ATOM 6759 O O . VAL A 1 47 ? -0.294 8.042 10.150 1.00 0.00 47 VAL A O 5
ATOM 6772 N N . PRO A 1 48 ? 0.082 5.805 10.481 1.00 0.00 48 PRO A N 5
ATOM 6773 C CA . PRO A 1 48 ? 1.393 5.808 9.854 1.00 0.00 48 PRO A CA 5
ATOM 6774 C C . PRO A 1 48 ? 1.271 5.893 8.331 1.00 0.00 48 PRO A C 5
ATOM 6775 O O . PRO A 1 48 ? 0.541 5.115 7.719 1.00 0.00 48 PRO A O 5
ATOM 6786 N N . ALA A 1 49 ? 1.998 6.844 7.763 1.00 0.00 49 ALA A N 5
ATOM 6787 C CA . ALA A 1 49 ? 1.981 7.040 6.324 1.00 0.00 49 ALA A CA 5
ATOM 6788 C C . ALA A 1 49 ? 2.022 5.679 5.627 1.00 0.00 49 ALA A C 5
ATOM 6789 O O . ALA A 1 49 ? 1.290 5.447 4.666 1.00 0.00 49 ALA A O 5
ATOM 6796 N N . GLU A 1 50 ? 2.885 4.814 6.139 1.00 0.00 50 GLU A N 5
ATOM 6797 C CA . GLU A 1 50 ? 3.031 3.481 5.578 1.00 0.00 50 GLU A CA 5
ATOM 6798 C C . GLU A 1 50 ? 1.687 2.750 5.590 1.00 0.00 50 GLU A C 5
ATOM 6799 O O . GLU A 1 50 ? 1.315 2.113 4.606 1.00 0.00 50 GLU A O 5
ATOM 6811 N N . GLU A 1 51 ? 0.996 2.867 6.714 1.00 0.00 51 GLU A N 5
ATOM 6812 C CA . GLU A 1 51 ? -0.299 2.225 6.866 1.00 0.00 51 GLU A CA 5
ATOM 6813 C C . GLU A 1 51 ? -1.422 3.249 6.692 1.00 0.00 51 GLU A C 5
ATOM 6814 O O . GLU A 1 51 ? -2.502 3.093 7.260 1.00 0.00 51 GLU A O 5
ATOM 6826 N N . ALA A 1 52 ? -1.130 4.274 5.905 1.00 0.00 52 ALA A N 5
ATOM 6827 C CA . ALA A 1 52 ? -2.102 5.323 5.649 1.00 0.00 52 ALA A CA 5
ATOM 6828 C C . ALA A 1 52 ? -2.413 5.369 4.152 1.00 0.00 52 ALA A C 5
ATOM 6829 O O . ALA A 1 52 ? -1.566 5.760 3.350 1.00 0.00 52 ALA A O 5
ATOM 6836 N N . GLN A 1 53 ? -3.630 4.965 3.820 1.00 0.00 53 GLN A N 5
ATOM 6837 C CA . GLN A 1 53 ? -4.064 4.956 2.433 1.00 0.00 53 GLN A CA 5
ATOM 6838 C C . GLN A 1 53 ? -4.820 6.245 2.105 1.00 0.00 53 GLN A C 5
ATOM 6839 O O . GLN A 1 53 ? -5.339 6.909 3.000 1.00 0.00 53 GLN A O 5
ATOM 6853 N N . ILE A 1 54 ? -4.857 6.561 0.818 1.00 0.00 54 ILE A N 5
ATOM 6854 C CA . ILE A 1 54 ? -5.540 7.758 0.361 1.00 0.00 54 ILE A CA 5
ATOM 6855 C C . ILE A 1 54 ? -6.381 7.421 -0.872 1.00 0.00 54 ILE A C 5
ATOM 6856 O O . ILE A 1 54 ? -5.895 6.779 -1.802 1.00 0.00 54 ILE A O 5
ATOM 6872 N N . VAL A 1 55 ? -7.627 7.869 -0.840 1.00 0.00 55 VAL A N 5
ATOM 6873 C CA . VAL A 1 55 ? -8.540 7.623 -1.943 1.00 0.00 55 VAL A CA 5
ATOM 6874 C C . VAL A 1 55 ? -8.888 8.951 -2.618 1.00 0.00 55 VAL A C 5
ATOM 6875 O O . VAL A 1 55 ? -8.978 9.984 -1.955 1.00 0.00 55 VAL A O 5
ATOM 6888 N N . TYR A 1 56 ? -9.074 8.882 -3.928 1.00 0.00 56 TYR A N 5
ATOM 6889 C CA . TYR A 1 56 ? -9.410 10.067 -4.699 1.00 0.00 56 TYR A CA 5
ATOM 6890 C C . TYR A 1 56 ? -10.237 9.701 -5.933 1.00 0.00 56 TYR A C 5
ATOM 6891 O O . TYR A 1 56 ? -9.950 8.712 -6.607 1.00 0.00 56 TYR A O 5
ATOM 6909 N N . MET A 1 57 ? -11.247 10.518 -6.193 1.00 0.00 57 MET A N 5
ATOM 6910 C CA . MET A 1 57 ? -12.118 10.292 -7.334 1.00 0.00 57 MET A CA 5
ATOM 6911 C C . MET A 1 57 ? -13.032 9.088 -7.097 1.00 0.00 57 MET A C 5
ATOM 6912 O O . MET A 1 57 ? -14.253 9.205 -7.183 1.00 0.00 57 MET A O 5
ATOM 6926 N N . GLU A 1 58 ? -12.405 7.959 -6.803 1.00 0.00 58 GLU A N 5
ATOM 6927 C CA . GLU A 1 58 ? -13.146 6.734 -6.554 1.00 0.00 58 GLU A CA 5
ATOM 6928 C C . GLU A 1 58 ? -12.183 5.565 -6.340 1.00 0.00 58 GLU A C 5
ATOM 6929 O O . GLU A 1 58 ? -12.465 4.658 -5.558 1.00 0.00 58 GLU A O 5
ATOM 6941 N N . GLN A 1 59 ? -11.065 5.623 -7.049 1.00 0.00 59 GLN A N 5
ATOM 6942 C CA . GLN A 1 59 ? -10.059 4.580 -6.947 1.00 0.00 59 GLN A CA 5
ATOM 6943 C C . GLN A 1 59 ? -9.089 4.888 -5.804 1.00 0.00 59 GLN A C 5
ATOM 6944 O O . GLN A 1 59 ? -8.786 6.051 -5.539 1.00 0.00 59 GLN A O 5
ATOM 6958 N N . LEU A 1 60 ? -8.628 3.827 -5.159 1.00 0.00 60 LEU A N 5
ATOM 6959 C CA . LEU A 1 60 ? -7.699 3.970 -4.051 1.00 0.00 60 LEU A CA 5
ATOM 6960 C C . LEU A 1 60 ? -6.277 4.104 -4.599 1.00 0.00 60 LEU A C 5
ATOM 6961 O O . LEU A 1 60 ? -5.782 3.206 -5.278 1.00 0.00 60 LEU A O 5
ATOM 6977 N N . LEU A 1 61 ? -5.659 5.233 -4.282 1.00 0.00 61 LEU A N 5
ATOM 6978 C CA . LEU A 1 61 ? -4.304 5.496 -4.734 1.00 0.00 61 LEU A CA 5
ATOM 6979 C C . LEU A 1 61 ? -3.332 4.592 -3.972 1.00 0.00 61 LEU A C 5
ATOM 6980 O O . LEU A 1 61 ? -3.278 4.628 -2.744 1.00 0.00 61 LEU A O 5
ATOM 6996 N N . THR A 1 62 ? -2.589 3.803 -4.734 1.00 0.00 62 THR A N 5
ATOM 6997 C CA . THR A 1 62 ? -1.622 2.890 -4.146 1.00 0.00 62 THR A CA 5
ATOM 6998 C C . THR A 1 62 ? -0.198 3.318 -4.506 1.00 0.00 62 THR A C 5
ATOM 6999 O O . THR A 1 62 ? 0.569 2.533 -5.060 1.00 0.00 62 THR A O 5
ATOM 7010 N N . ASP A 1 63 ? 0.113 4.563 -4.175 1.00 0.00 63 ASP A N 5
ATOM 7011 C CA . ASP A 1 63 ? 1.431 5.105 -4.456 1.00 0.00 63 ASP A CA 5
ATOM 7012 C C . ASP A 1 63 ? 1.789 6.145 -3.392 1.00 0.00 63 ASP A C 5
ATOM 7013 O O . ASP A 1 63 ? 0.915 6.628 -2.673 1.00 0.00 63 ASP A O 5
ATOM 7022 N N . ASP A 1 64 ? 3.074 6.458 -3.325 1.00 0.00 64 ASP A N 5
ATOM 7023 C CA . ASP A 1 64 ? 3.557 7.431 -2.360 1.00 0.00 64 ASP A CA 5
ATOM 7024 C C . ASP A 1 64 ? 4.416 8.473 -3.080 1.00 0.00 64 ASP A C 5
ATOM 7025 O O . ASP A 1 64 ? 4.222 9.674 -2.899 1.00 0.00 64 ASP A O 5
ATOM 7034 N N . HIS A 1 65 ? 5.347 7.975 -3.880 1.00 0.00 65 HIS A N 5
ATOM 7035 C CA . HIS A 1 65 ? 6.236 8.848 -4.628 1.00 0.00 65 HIS A CA 5
ATOM 7036 C C . HIS A 1 65 ? 5.413 9.752 -5.548 1.00 0.00 65 HIS A C 5
ATOM 7037 O O . HIS A 1 65 ? 5.855 10.841 -5.911 1.00 0.00 65 HIS A O 5
ATOM 7051 N N . CYS A 1 66 ? 4.232 9.266 -5.900 1.00 0.00 66 CYS A N 5
ATOM 7052 C CA . CYS A 1 66 ? 3.343 10.016 -6.771 1.00 0.00 66 CYS A CA 5
ATOM 7053 C C . CYS A 1 66 ? 3.028 11.354 -6.099 1.00 0.00 66 CYS A C 5
ATOM 7054 O O . CYS A 1 66 ? 3.084 11.467 -4.875 1.00 0.00 66 CYS A O 5
ATOM 7062 N N . SER A 1 67 ? 2.703 12.335 -6.928 1.00 0.00 67 SER A N 5
ATOM 7063 C CA . SER A 1 67 ? 2.379 13.661 -6.429 1.00 0.00 67 SER A CA 5
ATOM 7064 C C . SER A 1 67 ? 0.871 13.778 -6.197 1.00 0.00 67 SER A C 5
ATOM 7065 O O . SER A 1 67 ? 0.124 12.837 -6.460 1.00 0.00 67 SER A O 5
ATOM 7073 N N . LEU A 1 68 ? 0.469 14.941 -5.707 1.00 0.00 68 LEU A N 5
ATOM 7074 C CA . LEU A 1 68 ? -0.936 15.194 -5.436 1.00 0.00 68 LEU A CA 5
ATOM 7075 C C . LEU A 1 68 ? -1.586 15.816 -6.674 1.00 0.00 68 LEU A C 5
ATOM 7076 O O . LEU A 1 68 ? -2.558 15.281 -7.204 1.00 0.00 68 LEU A O 5
ATOM 7092 N N . GLY A 1 69 ? -1.022 16.937 -7.099 1.00 0.00 69 GLY A N 5
ATOM 7093 C CA . GLY A 1 69 ? -1.534 17.637 -8.265 1.00 0.00 69 GLY A CA 5
ATOM 7094 C C . GLY A 1 69 ? -1.720 16.678 -9.443 1.00 0.00 69 GLY A C 5
ATOM 7095 O O . GLY A 1 69 ? -2.752 16.705 -10.112 1.00 0.00 69 GLY A O 5
ATOM 7099 N N . SER A 1 70 ? -0.706 15.854 -9.659 1.00 0.00 70 SER A N 5
ATOM 7100 C CA . SER A 1 70 ? -0.745 14.888 -10.744 1.00 0.00 70 SER A CA 5
ATOM 7101 C C . SER A 1 70 ? -2.055 14.100 -10.697 1.00 0.00 70 SER A C 5
ATOM 7102 O O . SER A 1 70 ? -2.830 14.119 -11.651 1.00 0.00 70 SER A O 5
ATOM 7110 N N . TYR A 1 71 ? -2.262 13.426 -9.575 1.00 0.00 71 TYR A N 5
ATOM 7111 C CA . TYR A 1 71 ? -3.465 12.632 -9.390 1.00 0.00 71 TYR A CA 5
ATOM 7112 C C . TYR A 1 71 ? -4.716 13.447 -9.726 1.00 0.00 71 TYR A C 5
ATOM 7113 O O . TYR A 1 71 ? -5.649 12.933 -10.343 1.00 0.00 71 TYR A O 5
ATOM 7131 N N . GLY A 1 72 ? -4.696 14.703 -9.306 1.00 0.00 72 GLY A N 5
ATOM 7132 C CA . GLY A 1 72 ? -5.817 15.593 -9.555 1.00 0.00 72 GLY A CA 5
ATOM 7133 C C . GLY A 1 72 ? -6.145 16.423 -8.312 1.00 0.00 72 GLY A C 5
ATOM 7134 O O . GLY A 1 72 ? -6.921 17.374 -8.383 1.00 0.00 72 GLY A O 5
ATOM 7138 N N . LEU A 1 73 ? -5.537 16.032 -7.201 1.00 0.00 73 LEU A N 5
ATOM 7139 C CA . LEU A 1 73 ? -5.754 16.727 -5.944 1.00 0.00 73 LEU A CA 5
ATOM 7140 C C . LEU A 1 73 ? -5.556 18.230 -6.157 1.00 0.00 73 LEU A C 5
ATOM 7141 O O . LEU A 1 73 ? -4.522 18.656 -6.670 1.00 0.00 73 LEU A O 5
ATOM 7157 N N . LYS A 1 74 ? -6.561 18.990 -5.750 1.00 0.00 74 LYS A N 5
ATOM 7158 C CA . LYS A 1 74 ? -6.510 20.436 -5.890 1.00 0.00 74 LYS A CA 5
ATOM 7159 C C . LYS A 1 74 ? -7.185 21.084 -4.679 1.00 0.00 74 LYS A C 5
ATOM 7160 O O . LYS A 1 74 ? -7.628 20.391 -3.765 1.00 0.00 74 LYS A O 5
ATOM 7179 N N . ASP A 1 75 ? -7.241 22.408 -4.712 1.00 0.00 75 ASP A N 5
ATOM 7180 C CA . ASP A 1 75 ? -7.854 23.158 -3.629 1.00 0.00 75 ASP A CA 5
ATOM 7181 C C . ASP A 1 75 ? -9.371 22.963 -3.675 1.00 0.00 75 ASP A C 5
ATOM 7182 O O . ASP A 1 75 ? -10.005 23.233 -4.694 1.00 0.00 75 ASP A O 5
ATOM 7191 N N . GLY A 1 76 ? -9.909 22.498 -2.557 1.00 0.00 76 GLY A N 5
ATOM 7192 C CA . GLY A 1 76 ? -11.340 22.264 -2.457 1.00 0.00 76 GLY A CA 5
ATOM 7193 C C . GLY A 1 76 ? -11.685 20.816 -2.809 1.00 0.00 76 GLY A C 5
ATOM 7194 O O . GLY A 1 76 ? -12.734 20.548 -3.393 1.00 0.00 76 GLY A O 5
ATOM 7198 N N . ASP A 1 77 ? -10.783 19.919 -2.439 1.00 0.00 77 ASP A N 5
ATOM 7199 C CA . ASP A 1 77 ? -10.979 18.505 -2.708 1.00 0.00 77 ASP A CA 5
ATOM 7200 C C . ASP A 1 77 ? -11.184 17.762 -1.386 1.00 0.00 77 ASP A C 5
ATOM 7201 O O . ASP A 1 77 ? -10.987 18.330 -0.314 1.00 0.00 77 ASP A O 5
ATOM 7210 N N . MET A 1 78 ? -11.578 16.503 -1.507 1.00 0.00 78 MET A N 5
ATOM 7211 C CA . MET A 1 78 ? -11.813 15.676 -0.335 1.00 0.00 78 MET A CA 5
ATOM 7212 C C . MET A 1 78 ? -11.347 14.239 -0.576 1.00 0.00 78 MET A C 5
ATOM 7213 O O . MET A 1 78 ? -11.842 13.564 -1.477 1.00 0.00 78 MET A O 5
ATOM 7227 N N . VAL A 1 79 ? -10.399 13.813 0.246 1.00 0.00 79 VAL A N 5
ATOM 7228 C CA . VAL A 1 79 ? -9.860 12.468 0.134 1.00 0.00 79 VAL A CA 5
ATOM 7229 C C . VAL A 1 79 ? -10.235 11.668 1.383 1.00 0.00 79 VAL A C 5
ATOM 7230 O O . VAL A 1 79 ? -10.612 12.242 2.403 1.00 0.00 79 VAL A O 5
ATOM 7243 N N . VAL A 1 80 ? -10.118 10.353 1.262 1.00 0.00 80 VAL A N 5
ATOM 7244 C CA . VAL A 1 80 ? -10.440 9.468 2.368 1.00 0.00 80 VAL A CA 5
ATOM 7245 C C . VAL A 1 80 ? -9.174 8.732 2.811 1.00 0.00 80 VAL A C 5
ATOM 7246 O O . VAL A 1 80 ? -8.384 8.292 1.978 1.00 0.00 80 VAL A O 5
ATOM 7259 N N . LEU A 1 81 ? -9.022 8.620 4.122 1.00 0.00 81 LEU A N 5
ATOM 7260 C CA . LEU A 1 81 ? -7.865 7.944 4.686 1.00 0.00 81 LEU A CA 5
ATOM 7261 C C . LEU A 1 81 ? -8.287 6.567 5.204 1.00 0.00 81 LEU A C 5
ATOM 7262 O O . LEU A 1 81 ? -9.273 6.448 5.928 1.00 0.00 81 LEU A O 5
ATOM 7278 N N . LEU A 1 82 ? -7.518 5.562 4.811 1.00 0.00 82 LEU A N 5
ATOM 7279 C CA . LEU A 1 82 ? -7.799 4.199 5.226 1.00 0.00 82 LEU A CA 5
ATOM 7280 C C . LEU A 1 82 ? -6.535 3.583 5.830 1.00 0.00 82 LEU A C 5
ATOM 7281 O O . LEU A 1 82 ? -5.481 3.573 5.197 1.00 0.00 82 LEU A O 5
ATOM 7297 N N . GLN A 1 83 ? -6.683 3.085 7.049 1.00 0.00 83 GLN A N 5
ATOM 7298 C CA . GLN A 1 83 ? -5.567 2.470 7.747 1.00 0.00 83 GLN A CA 5
ATOM 7299 C C . GLN A 1 83 ? -5.479 0.982 7.398 1.00 0.00 83 GLN A C 5
ATOM 7300 O O . GLN A 1 83 ? -6.492 0.286 7.374 1.00 0.00 83 GLN A O 5
ATOM 7314 N N . LYS A 1 84 ? -4.257 0.540 7.137 1.00 0.00 84 LYS A N 5
ATOM 7315 C CA . LYS A 1 84 ? -4.024 -0.852 6.791 1.00 0.00 84 LYS A CA 5
ATOM 7316 C C . LYS A 1 84 ? -3.689 -1.639 8.060 1.00 0.00 84 LYS A C 5
ATOM 7317 O O . LYS A 1 84 ? -3.091 -1.099 8.990 1.00 0.00 84 LYS A O 5
ATOM 7336 N N . ASP A 1 85 ? -4.088 -2.902 8.057 1.00 0.00 85 ASP A N 5
ATOM 7337 C CA . ASP A 1 85 ? -3.837 -3.769 9.196 1.00 0.00 85 ASP A CA 5
ATOM 7338 C C . ASP A 1 85 ? -2.864 -4.876 8.785 1.00 0.00 85 ASP A C 5
ATOM 7339 O O . ASP A 1 85 ? -3.128 -5.621 7.842 1.00 0.00 85 ASP A O 5
ATOM 7348 N N . ASN A 1 86 ? -1.759 -4.949 9.512 1.00 0.00 86 ASN A N 5
ATOM 7349 C CA . ASN A 1 86 ? -0.745 -5.952 9.235 1.00 0.00 86 ASN A CA 5
ATOM 7350 C C . ASN A 1 86 ? -0.672 -6.934 10.406 1.00 0.00 86 ASN A C 5
ATOM 7351 O O . ASN A 1 86 ? -0.271 -8.084 10.232 1.00 0.00 86 ASN A O 5
ATOM 7362 N N . VAL A 1 87 ? -1.065 -6.444 11.572 1.00 0.00 87 VAL A N 5
ATOM 7363 C CA . VAL A 1 87 ? -1.049 -7.264 12.772 1.00 0.00 87 VAL A CA 5
ATOM 7364 C C . VAL A 1 87 ? 0.155 -8.206 12.724 1.00 0.00 87 VAL A C 5
ATOM 7365 O O . VAL A 1 87 ? 0.015 -9.411 12.931 1.00 0.00 87 VAL A O 5
ATOM 7378 N N . GLY A 1 88 ? 1.313 -7.622 12.450 1.00 0.00 88 GLY A N 5
ATOM 7379 C CA . GLY A 1 88 ? 2.541 -8.394 12.373 1.00 0.00 88 GLY A CA 5
ATOM 7380 C C . GLY A 1 88 ? 3.620 -7.632 11.602 1.00 0.00 88 GLY A C 5
ATOM 7381 O O . GLY A 1 88 ? 3.434 -7.297 10.433 1.00 0.00 88 GLY A O 5
ATOM 7385 N N . LEU A 1 89 ? 4.726 -7.380 12.288 1.00 0.00 89 LEU A N 5
ATOM 7386 C CA . LEU A 1 89 ? 5.835 -6.663 11.682 1.00 0.00 89 LEU A CA 5
ATOM 7387 C C . LEU A 1 89 ? 7.076 -7.558 11.682 1.00 0.00 89 LEU A C 5
ATOM 7388 O O . LEU A 1 89 ? 7.950 -7.414 12.536 1.00 0.00 89 LEU A O 5
ATOM 7404 N N . ARG A 1 90 ? 7.114 -8.463 10.715 1.00 0.00 90 ARG A N 5
ATOM 7405 C CA . ARG A 1 90 ? 8.234 -9.381 10.594 1.00 0.00 90 ARG A CA 5
ATOM 7406 C C . ARG A 1 90 ? 9.202 -8.898 9.512 1.00 0.00 90 ARG A C 5
ATOM 7407 O O . ARG A 1 90 ? 8.807 -8.177 8.597 1.00 0.00 90 ARG A O 5
ATOM 7428 N N . THR A 1 91 ? 10.452 -9.313 9.653 1.00 0.00 91 THR A N 5
ATOM 7429 C CA . THR A 1 91 ? 11.480 -8.932 8.700 1.00 0.00 91 THR A CA 5
ATOM 7430 C C . THR A 1 91 ? 12.260 -10.163 8.235 1.00 0.00 91 THR A C 5
ATOM 7431 O O . THR A 1 91 ? 12.435 -11.115 8.994 1.00 0.00 91 THR A O 5
ATOM 7442 N N . PRO A 1 92 ? 12.721 -10.102 6.957 1.00 0.00 92 PRO A N 5
ATOM 7443 C CA . PRO A 1 92 ? 13.478 -11.201 6.382 1.00 0.00 92 PRO A CA 5
ATOM 7444 C C . PRO A 1 92 ? 14.906 -11.229 6.931 1.00 0.00 92 PRO A C 5
ATOM 7445 O O . PRO A 1 92 ? 15.464 -10.188 7.273 1.00 0.00 92 PRO A O 5
ATOM 7456 N N . GLY A 1 93 ? 15.456 -12.433 6.999 1.00 0.00 93 GLY A N 5
ATOM 7457 C CA . GLY A 1 93 ? 16.808 -12.611 7.501 1.00 0.00 93 GLY A CA 5
ATOM 7458 C C . GLY A 1 93 ? 17.778 -12.929 6.363 1.00 0.00 93 GLY A C 5
ATOM 7459 O O . GLY A 1 93 ? 18.404 -12.029 5.805 1.00 0.00 93 GLY A O 5
ATOM 7463 N N . ARG A 1 94 ? 17.873 -14.213 6.050 1.00 0.00 94 ARG A N 5
ATOM 7464 C CA . ARG A 1 94 ? 18.757 -14.662 4.988 1.00 0.00 94 ARG A CA 5
ATOM 7465 C C . ARG A 1 94 ? 18.530 -13.832 3.723 1.00 0.00 94 ARG A C 5
ATOM 7466 O O . ARG A 1 94 ? 17.478 -13.217 3.560 1.00 0.00 94 ARG A O 5
ATOM 7487 N N . THR A 1 95 ? 19.535 -13.841 2.859 1.00 0.00 95 THR A N 5
ATOM 7488 C CA . THR A 1 95 ? 19.458 -13.097 1.614 1.00 0.00 95 THR A CA 5
ATOM 7489 C C . THR A 1 95 ? 18.950 -13.997 0.485 1.00 0.00 95 THR A C 5
ATOM 7490 O O . THR A 1 95 ? 19.244 -15.191 0.459 1.00 0.00 95 THR A O 5
ATOM 7501 N N . PRO A 1 96 ? 18.178 -13.373 -0.444 1.00 0.00 96 PRO A N 5
ATOM 7502 C CA . PRO A 1 96 ? 17.626 -14.104 -1.572 1.00 0.00 96 PRO A CA 5
ATOM 7503 C C . PRO A 1 96 ? 18.705 -14.396 -2.616 1.00 0.00 96 PRO A C 5
ATOM 7504 O O . PRO A 1 96 ? 19.494 -13.518 -2.962 1.00 0.00 96 PRO A O 5
ATOM 7515 N N . SER A 1 97 ? 18.706 -15.634 -3.089 1.00 0.00 97 SER A N 5
ATOM 7516 C CA . SER A 1 97 ? 19.675 -16.053 -4.087 1.00 0.00 97 SER A CA 5
ATOM 7517 C C . SER A 1 97 ? 19.164 -17.291 -4.827 1.00 0.00 97 SER A C 5
ATOM 7518 O O . SER A 1 97 ? 18.778 -18.277 -4.200 1.00 0.00 97 SER A O 5
ATOM 7526 N N . GLY A 1 98 ? 19.176 -17.199 -6.148 1.00 0.00 98 GLY A N 5
ATOM 7527 C CA . GLY A 1 98 ? 18.718 -18.299 -6.979 1.00 0.00 98 GLY A CA 5
ATOM 7528 C C . GLY A 1 98 ? 19.432 -18.298 -8.333 1.00 0.00 98 GLY A C 5
ATOM 7529 O O . GLY A 1 98 ? 19.009 -17.610 -9.261 1.00 0.00 98 GLY A O 5
ATOM 7533 N N . PRO A 1 99 ? 20.530 -19.096 -8.404 1.00 0.00 99 PRO A N 5
ATOM 7534 C CA . PRO A 1 99 ? 21.306 -19.193 -9.629 1.00 0.00 99 PRO A CA 5
ATOM 7535 C C . PRO A 1 99 ? 20.579 -20.042 -10.673 1.00 0.00 99 PRO A C 5
ATOM 7536 O O . PRO A 1 99 ? 20.400 -19.613 -11.812 1.00 0.00 99 PRO A O 5
ATOM 7547 N N . SER A 1 100 ? 20.179 -21.232 -10.248 1.00 0.00 100 SER A N 5
ATOM 7548 C CA . SER A 1 100 ? 19.475 -22.145 -11.133 1.00 0.00 100 SER A CA 5
ATOM 7549 C C . SER A 1 100 ? 18.293 -22.779 -10.397 1.00 0.00 100 SER A C 5
ATOM 7550 O O . SER A 1 100 ? 18.201 -22.694 -9.173 1.00 0.00 100 SER A O 5
ATOM 7558 N N . SER A 1 101 ? 17.417 -23.399 -11.174 1.00 0.00 101 SER A N 5
ATOM 7559 C CA . SER A 1 101 ? 16.244 -24.047 -10.611 1.00 0.00 101 SER A CA 5
ATOM 7560 C C . SER A 1 101 ? 16.365 -25.565 -10.758 1.00 0.00 101 SER A C 5
ATOM 7561 O O . SER A 1 101 ? 16.076 -26.115 -11.820 1.00 0.00 101 SER A O 5
ATOM 7569 N N . GLY A 1 102 ? 16.791 -26.200 -9.676 1.00 0.00 102 GLY A N 5
ATOM 7570 C CA . GLY A 1 102 ? 16.953 -27.644 -9.671 1.00 0.00 102 GLY A CA 5
ATOM 7571 C C . GLY A 1 102 ? 18.433 -28.030 -9.711 1.00 0.00 102 GLY A C 5
ATOM 7572 O O . GLY A 1 102 ? 19.237 -27.358 -10.355 1.00 0.00 102 GLY A O 5
ATOM 7576 N N . GLY A 1 1 ? 4.760 29.015 7.381 1.00 0.00 1 GLY A N 6
ATOM 7577 C CA . GLY A 1 1 ? 4.885 30.433 7.675 1.00 0.00 1 GLY A CA 6
ATOM 7578 C C . GLY A 1 1 ? 4.351 31.281 6.519 1.00 0.00 1 GLY A C 6
ATOM 7579 O O . GLY A 1 1 ? 5.054 31.511 5.536 1.00 0.00 1 GLY A O 6
ATOM 7583 N N . SER A 1 2 ? 3.111 31.723 6.675 1.00 0.00 2 SER A N 6
ATOM 7584 C CA . SER A 1 2 ? 2.475 32.541 5.656 1.00 0.00 2 SER A CA 6
ATOM 7585 C C . SER A 1 2 ? 2.380 31.761 4.343 1.00 0.00 2 SER A C 6
ATOM 7586 O O . SER A 1 2 ? 3.276 30.986 4.011 1.00 0.00 2 SER A O 6
ATOM 7594 N N . SER A 1 3 ? 1.287 31.994 3.631 1.00 0.00 3 SER A N 6
ATOM 7595 C CA . SER A 1 3 ? 1.064 31.323 2.362 1.00 0.00 3 SER A CA 6
ATOM 7596 C C . SER A 1 3 ? -0.098 31.985 1.618 1.00 0.00 3 SER A C 6
ATOM 7597 O O . SER A 1 3 ? -1.243 31.918 2.061 1.00 0.00 3 SER A O 6
ATOM 7605 N N . GLY A 1 4 ? 0.238 32.609 0.498 1.00 0.00 4 GLY A N 6
ATOM 7606 C CA . GLY A 1 4 ? -0.763 33.283 -0.312 1.00 0.00 4 GLY A CA 6
ATOM 7607 C C . GLY A 1 4 ? -1.639 32.271 -1.054 1.00 0.00 4 GLY A C 6
ATOM 7608 O O . GLY A 1 4 ? -2.258 31.408 -0.434 1.00 0.00 4 GLY A O 6
ATOM 7612 N N . SER A 1 5 ? -1.664 32.412 -2.371 1.00 0.00 5 SER A N 6
ATOM 7613 C CA . SER A 1 5 ? -2.454 31.521 -3.204 1.00 0.00 5 SER A CA 6
ATOM 7614 C C . SER A 1 5 ? -1.533 30.586 -3.990 1.00 0.00 5 SER A C 6
ATOM 7615 O O . SER A 1 5 ? -0.759 31.036 -4.833 1.00 0.00 5 SER A O 6
ATOM 7623 N N . SER A 1 6 ? -1.648 29.302 -3.687 1.00 0.00 6 SER A N 6
ATOM 7624 C CA . SER A 1 6 ? -0.835 28.299 -4.355 1.00 0.00 6 SER A CA 6
ATOM 7625 C C . SER A 1 6 ? -1.158 26.910 -3.801 1.00 0.00 6 SER A C 6
ATOM 7626 O O . SER A 1 6 ? -1.310 25.955 -4.562 1.00 0.00 6 SER A O 6
ATOM 7634 N N . GLY A 1 7 ? -1.255 26.841 -2.482 1.00 0.00 7 GLY A N 6
ATOM 7635 C CA . GLY A 1 7 ? -1.557 25.584 -1.818 1.00 0.00 7 GLY A CA 6
ATOM 7636 C C . GLY A 1 7 ? -3.010 25.171 -2.062 1.00 0.00 7 GLY A C 6
ATOM 7637 O O . GLY A 1 7 ? -3.791 25.938 -2.623 1.00 0.00 7 GLY A O 6
ATOM 7641 N N . MET A 1 8 ? -3.328 23.961 -1.628 1.00 0.00 8 MET A N 6
ATOM 7642 C CA . MET A 1 8 ? -4.673 23.436 -1.792 1.00 0.00 8 MET A CA 6
ATOM 7643 C C . MET A 1 8 ? -5.142 22.721 -0.524 1.00 0.00 8 MET A C 6
ATOM 7644 O O . MET A 1 8 ? -4.386 21.960 0.079 1.00 0.00 8 MET A O 6
ATOM 7658 N N . LEU A 1 9 ? -6.386 22.990 -0.156 1.00 0.00 9 LEU A N 6
ATOM 7659 C CA . LEU A 1 9 ? -6.964 22.381 1.030 1.00 0.00 9 LEU A CA 6
ATOM 7660 C C . LEU A 1 9 ? -7.375 20.943 0.711 1.00 0.00 9 LEU A C 6
ATOM 7661 O O . LEU A 1 9 ? -8.126 20.703 -0.233 1.00 0.00 9 LEU A O 6
ATOM 7677 N N . ILE A 1 10 ? -6.864 20.023 1.516 1.00 0.00 10 ILE A N 6
ATOM 7678 C CA . ILE A 1 10 ? -7.169 18.614 1.331 1.00 0.00 10 ILE A CA 6
ATOM 7679 C C . ILE A 1 10 ? -7.917 18.093 2.560 1.00 0.00 10 ILE A C 6
ATOM 7680 O O . ILE A 1 10 ? -7.331 17.945 3.631 1.00 0.00 10 ILE A O 6
ATOM 7696 N N . THR A 1 11 ? -9.200 17.828 2.364 1.00 0.00 11 THR A N 6
ATOM 7697 C CA . THR A 1 11 ? -10.034 17.326 3.443 1.00 0.00 11 THR A CA 6
ATOM 7698 C C . THR A 1 11 ? -9.887 15.809 3.570 1.00 0.00 11 THR A C 6
ATOM 7699 O O . THR A 1 11 ? -10.355 15.062 2.711 1.00 0.00 11 THR A O 6
ATOM 7710 N N . VAL A 1 12 ? -9.234 15.397 4.647 1.00 0.00 12 VAL A N 6
ATOM 7711 C CA . VAL A 1 12 ? -9.019 13.982 4.897 1.00 0.00 12 VAL A CA 6
ATOM 7712 C C . VAL A 1 12 ? -10.206 13.421 5.683 1.00 0.00 12 VAL A C 6
ATOM 7713 O O . VAL A 1 12 ? -10.927 14.169 6.343 1.00 0.00 12 VAL A O 6
ATOM 7726 N N . TYR A 1 13 ? -10.373 12.110 5.587 1.00 0.00 13 TYR A N 6
ATOM 7727 C CA . TYR A 1 13 ? -11.460 11.441 6.281 1.00 0.00 13 TYR A CA 6
ATOM 7728 C C . TYR A 1 13 ? -11.063 10.018 6.677 1.00 0.00 13 TYR A C 6
ATOM 7729 O O . TYR A 1 13 ? -11.053 9.116 5.841 1.00 0.00 13 TYR A O 6
ATOM 7747 N N . CYS A 1 14 ? -10.745 9.860 7.954 1.00 0.00 14 CYS A N 6
ATOM 7748 C CA . CYS A 1 14 ? -10.348 8.562 8.472 1.00 0.00 14 CYS A CA 6
ATOM 7749 C C . CYS A 1 14 ? -11.612 7.735 8.716 1.00 0.00 14 CYS A C 6
ATOM 7750 O O . CYS A 1 14 ? -12.679 8.289 8.977 1.00 0.00 14 CYS A O 6
ATOM 7758 N N . VAL A 1 15 ? -11.450 6.424 8.621 1.00 0.00 15 VAL A N 6
ATOM 7759 C CA . VAL A 1 15 ? -12.565 5.515 8.828 1.00 0.00 15 VAL A CA 6
ATOM 7760 C C . VAL A 1 15 ? -12.196 4.500 9.912 1.00 0.00 15 VAL A C 6
ATOM 7761 O O . VAL A 1 15 ? -12.907 4.362 10.906 1.00 0.00 15 VAL A O 6
ATOM 7774 N N . ARG A 1 16 ? -11.085 3.817 9.683 1.00 0.00 16 ARG A N 6
ATOM 7775 C CA . ARG A 1 16 ? -10.612 2.818 10.628 1.00 0.00 16 ARG A CA 6
ATOM 7776 C C . ARG A 1 16 ? -9.635 3.449 11.622 1.00 0.00 16 ARG A C 6
ATOM 7777 O O . ARG A 1 16 ? -10.047 3.982 12.650 1.00 0.00 16 ARG A O 6
ATOM 7798 N N . ARG A 1 17 ? -8.357 3.366 11.280 1.00 0.00 17 ARG A N 6
ATOM 7799 C CA . ARG A 1 17 ? -7.318 3.922 12.129 1.00 0.00 17 ARG A CA 6
ATOM 7800 C C . ARG A 1 17 ? -7.765 3.910 13.592 1.00 0.00 17 ARG A C 6
ATOM 7801 O O . ARG A 1 17 ? -7.817 4.955 14.238 1.00 0.00 17 ARG A O 6
ATOM 7822 N N . ASP A 1 18 ? -8.076 2.715 14.072 1.00 0.00 18 ASP A N 6
ATOM 7823 C CA . ASP A 1 18 ? -8.517 2.552 15.447 1.00 0.00 18 ASP A CA 6
ATOM 7824 C C . ASP A 1 18 ? -9.916 3.152 15.604 1.00 0.00 18 ASP A C 6
ATOM 7825 O O . ASP A 1 18 ? -10.137 4.316 15.271 1.00 0.00 18 ASP A O 6
ATOM 7834 N N . LEU A 1 19 ? -10.824 2.331 16.111 1.00 0.00 19 LEU A N 6
ATOM 7835 C CA . LEU A 1 19 ? -12.195 2.767 16.316 1.00 0.00 19 LEU A CA 6
ATOM 7836 C C . LEU A 1 19 ? -12.197 4.210 16.824 1.00 0.00 19 LEU A C 6
ATOM 7837 O O . LEU A 1 19 ? -11.874 4.464 17.983 1.00 0.00 19 LEU A O 6
ATOM 7853 N N . THR A 1 20 ? -12.565 5.117 15.932 1.00 0.00 20 THR A N 6
ATOM 7854 C CA . THR A 1 20 ? -12.614 6.528 16.275 1.00 0.00 20 THR A CA 6
ATOM 7855 C C . THR A 1 20 ? -13.172 7.343 15.107 1.00 0.00 20 THR A C 6
ATOM 7856 O O . THR A 1 20 ? -14.147 8.076 15.267 1.00 0.00 20 THR A O 6
ATOM 7867 N N . GLU A 1 21 ? -12.530 7.187 13.958 1.00 0.00 21 GLU A N 6
ATOM 7868 C CA . GLU A 1 21 ? -12.951 7.899 12.764 1.00 0.00 21 GLU A CA 6
ATOM 7869 C C . GLU A 1 21 ? -12.958 9.407 13.020 1.00 0.00 21 GLU A C 6
ATOM 7870 O O . GLU A 1 21 ? -13.873 9.928 13.655 1.00 0.00 21 GLU A O 6
ATOM 7882 N N . VAL A 1 22 ? -11.927 10.066 12.512 1.00 0.00 22 VAL A N 6
ATOM 7883 C CA . VAL A 1 22 ? -11.803 11.505 12.677 1.00 0.00 22 VAL A CA 6
ATOM 7884 C C . VAL A 1 22 ? -11.828 12.176 11.303 1.00 0.00 22 VAL A C 6
ATOM 7885 O O . VAL A 1 22 ? -11.394 11.588 10.313 1.00 0.00 22 VAL A O 6
ATOM 7898 N N . THR A 1 23 ? -12.340 13.398 11.286 1.00 0.00 23 THR A N 6
ATOM 7899 C CA . THR A 1 23 ? -12.427 14.156 10.049 1.00 0.00 23 THR A CA 6
ATOM 7900 C C . THR A 1 23 ? -11.700 15.494 10.191 1.00 0.00 23 THR A C 6
ATOM 7901 O O . THR A 1 23 ? -12.087 16.332 11.004 1.00 0.00 23 THR A O 6
ATOM 7912 N N . PHE A 1 24 ? -10.658 15.653 9.388 1.00 0.00 24 PHE A N 6
ATOM 7913 C CA . PHE A 1 24 ? -9.872 16.875 9.414 1.00 0.00 24 PHE A CA 6
ATOM 7914 C C . PHE A 1 24 ? -9.327 17.206 8.024 1.00 0.00 24 PHE A C 6
ATOM 7915 O O . PHE A 1 24 ? -9.322 16.355 7.136 1.00 0.00 24 PHE A O 6
ATOM 7932 N N . SER A 1 25 ? -8.881 18.445 7.877 1.00 0.00 25 SER A N 6
ATOM 7933 C CA . SER A 1 25 ? -8.335 18.899 6.610 1.00 0.00 25 SER A CA 6
ATOM 7934 C C . SER A 1 25 ? -6.853 19.244 6.772 1.00 0.00 25 SER A C 6
ATOM 7935 O O . SER A 1 25 ? -6.347 19.312 7.891 1.00 0.00 25 SER A O 6
ATOM 7943 N N . LEU A 1 26 ? -6.200 19.453 5.639 1.00 0.00 26 LEU A N 6
ATOM 7944 C CA . LEU A 1 26 ? -4.786 19.790 5.641 1.00 0.00 26 LEU A CA 6
ATOM 7945 C C . LEU A 1 26 ? -4.483 20.708 4.456 1.00 0.00 26 LEU A C 6
ATOM 7946 O O . LEU A 1 26 ? -5.097 20.585 3.397 1.00 0.00 26 LEU A O 6
ATOM 7962 N N . GLN A 1 27 ? -3.535 21.608 4.673 1.00 0.00 27 GLN A N 6
ATOM 7963 C CA . GLN A 1 27 ? -3.143 22.547 3.635 1.00 0.00 27 GLN A CA 6
ATOM 7964 C C . GLN A 1 27 ? -1.784 22.156 3.052 1.00 0.00 27 GLN A C 6
ATOM 7965 O O . GLN A 1 27 ? -0.754 22.319 3.704 1.00 0.00 27 GLN A O 6
ATOM 7979 N N . VAL A 1 28 ? -1.824 21.647 1.829 1.00 0.00 28 VAL A N 6
ATOM 7980 C CA . VAL A 1 28 ? -0.609 21.231 1.151 1.00 0.00 28 VAL A CA 6
ATOM 7981 C C . VAL A 1 28 ? -0.535 21.912 -0.217 1.00 0.00 28 VAL A C 6
ATOM 7982 O O . VAL A 1 28 ? -1.346 22.785 -0.525 1.00 0.00 28 VAL A O 6
ATOM 7995 N N . ASN A 1 29 ? 0.445 21.488 -1.002 1.00 0.00 29 ASN A N 6
ATOM 7996 C CA . ASN A 1 29 ? 0.635 22.047 -2.330 1.00 0.00 29 ASN A CA 6
ATOM 7997 C C . ASN A 1 29 ? 0.347 20.970 -3.377 1.00 0.00 29 ASN A C 6
ATOM 7998 O O . ASN A 1 29 ? 0.331 19.781 -3.062 1.00 0.00 29 ASN A O 6
ATOM 8009 N N . PRO A 1 30 ? 0.122 21.436 -4.635 1.00 0.00 30 PRO A N 6
ATOM 8010 C CA . PRO A 1 30 ? -0.165 20.526 -5.731 1.00 0.00 30 PRO A CA 6
ATOM 8011 C C . PRO A 1 30 ? 1.103 19.804 -6.189 1.00 0.00 30 PRO A C 6
ATOM 8012 O O . PRO A 1 30 ? 1.029 18.740 -6.802 1.00 0.00 30 PRO A O 6
ATOM 8023 N N . ASP A 1 31 ? 2.238 20.411 -5.875 1.00 0.00 31 ASP A N 6
ATOM 8024 C CA . ASP A 1 31 ? 3.521 19.839 -6.247 1.00 0.00 31 ASP A CA 6
ATOM 8025 C C . ASP A 1 31 ? 4.118 19.109 -5.042 1.00 0.00 31 ASP A C 6
ATOM 8026 O O . ASP A 1 31 ? 5.336 19.082 -4.868 1.00 0.00 31 ASP A O 6
ATOM 8035 N N . PHE A 1 32 ? 3.233 18.535 -4.240 1.00 0.00 32 PHE A N 6
ATOM 8036 C CA . PHE A 1 32 ? 3.657 17.807 -3.056 1.00 0.00 32 PHE A CA 6
ATOM 8037 C C . PHE A 1 32 ? 3.414 16.306 -3.219 1.00 0.00 32 PHE A C 6
ATOM 8038 O O . PHE A 1 32 ? 2.302 15.883 -3.530 1.00 0.00 32 PHE A O 6
ATOM 8055 N N . GLU A 1 33 ? 4.474 15.540 -3.003 1.00 0.00 33 GLU A N 6
ATOM 8056 C CA . GLU A 1 33 ? 4.390 14.095 -3.122 1.00 0.00 33 GLU A CA 6
ATOM 8057 C C . GLU A 1 33 ? 3.283 13.551 -2.216 1.00 0.00 33 GLU A C 6
ATOM 8058 O O . GLU A 1 33 ? 2.951 14.161 -1.201 1.00 0.00 33 GLU A O 6
ATOM 8070 N N . LEU A 1 34 ? 2.743 12.409 -2.615 1.00 0.00 34 LEU A N 6
ATOM 8071 C CA . LEU A 1 34 ? 1.680 11.776 -1.852 1.00 0.00 34 LEU A CA 6
ATOM 8072 C C . LEU A 1 34 ? 2.211 11.391 -0.470 1.00 0.00 34 LEU A C 6
ATOM 8073 O O . LEU A 1 34 ? 1.560 11.646 0.542 1.00 0.00 34 LEU A O 6
ATOM 8089 N N . SER A 1 35 ? 3.389 10.784 -0.471 1.00 0.00 35 SER A N 6
ATOM 8090 C CA . SER A 1 35 ? 4.015 10.361 0.770 1.00 0.00 35 SER A CA 6
ATOM 8091 C C . SER A 1 35 ? 4.097 11.540 1.742 1.00 0.00 35 SER A C 6
ATOM 8092 O O . SER A 1 35 ? 3.977 11.359 2.953 1.00 0.00 35 SER A O 6
ATOM 8100 N N . ASN A 1 36 ? 4.301 12.720 1.176 1.00 0.00 36 ASN A N 6
ATOM 8101 C CA . ASN A 1 36 ? 4.400 13.928 1.977 1.00 0.00 36 ASN A CA 6
ATOM 8102 C C . ASN A 1 36 ? 3.043 14.221 2.620 1.00 0.00 36 ASN A C 6
ATOM 8103 O O . ASN A 1 36 ? 2.972 14.558 3.801 1.00 0.00 36 ASN A O 6
ATOM 8114 N N . PHE A 1 37 ? 2.000 14.082 1.815 1.00 0.00 37 PHE A N 6
ATOM 8115 C CA . PHE A 1 37 ? 0.650 14.328 2.291 1.00 0.00 37 PHE A CA 6
ATOM 8116 C C . PHE A 1 37 ? 0.277 13.354 3.411 1.00 0.00 37 PHE A C 6
ATOM 8117 O O . PHE A 1 37 ? -0.509 13.691 4.295 1.00 0.00 37 PHE A O 6
ATOM 8134 N N . ARG A 1 38 ? 0.858 12.166 3.336 1.00 0.00 38 ARG A N 6
ATOM 8135 C CA . ARG A 1 38 ? 0.597 11.141 4.332 1.00 0.00 38 ARG A CA 6
ATOM 8136 C C . ARG A 1 38 ? 1.261 11.510 5.660 1.00 0.00 38 ARG A C 6
ATOM 8137 O O . ARG A 1 38 ? 0.623 11.464 6.711 1.00 0.00 38 ARG A O 6
ATOM 8158 N N . VAL A 1 39 ? 2.533 11.869 5.570 1.00 0.00 39 VAL A N 6
ATOM 8159 C CA . VAL A 1 39 ? 3.290 12.246 6.751 1.00 0.00 39 VAL A CA 6
ATOM 8160 C C . VAL A 1 39 ? 2.526 13.326 7.518 1.00 0.00 39 VAL A C 6
ATOM 8161 O O . VAL A 1 39 ? 2.610 13.400 8.743 1.00 0.00 39 VAL A O 6
ATOM 8174 N N . LEU A 1 40 ? 1.797 14.138 6.766 1.00 0.00 40 LEU A N 6
ATOM 8175 C CA . LEU A 1 40 ? 1.018 15.211 7.360 1.00 0.00 40 LEU A CA 6
ATOM 8176 C C . LEU A 1 40 ? -0.215 14.621 8.046 1.00 0.00 40 LEU A C 6
ATOM 8177 O O . LEU A 1 40 ? -0.430 14.837 9.238 1.00 0.00 40 LEU A O 6
ATOM 8193 N N . CYS A 1 41 ? -0.994 13.887 7.264 1.00 0.00 41 CYS A N 6
ATOM 8194 C CA . CYS A 1 41 ? -2.200 13.265 7.782 1.00 0.00 41 CYS A CA 6
ATOM 8195 C C . CYS A 1 41 ? -1.805 12.328 8.925 1.00 0.00 41 CYS A C 6
ATOM 8196 O O . CYS A 1 41 ? -2.622 12.019 9.791 1.00 0.00 41 CYS A O 6
ATOM 8204 N N . GLU A 1 42 ? -0.551 11.901 8.890 1.00 0.00 42 GLU A N 6
ATOM 8205 C CA . GLU A 1 42 ? -0.037 11.005 9.913 1.00 0.00 42 GLU A CA 6
ATOM 8206 C C . GLU A 1 42 ? 0.181 11.765 11.223 1.00 0.00 42 GLU A C 6
ATOM 8207 O O . GLU A 1 42 ? 0.291 11.156 12.286 1.00 0.00 42 GLU A O 6
ATOM 8219 N N . LEU A 1 43 ? 0.238 13.083 11.103 1.00 0.00 43 LEU A N 6
ATOM 8220 C CA . LEU A 1 43 ? 0.441 13.932 12.265 1.00 0.00 43 LEU A CA 6
ATOM 8221 C C . LEU A 1 43 ? -0.918 14.369 12.815 1.00 0.00 43 LEU A C 6
ATOM 8222 O O . LEU A 1 43 ? -1.025 14.756 13.978 1.00 0.00 43 LEU A O 6
ATOM 8238 N N . GLU A 1 44 ? -1.922 14.293 11.954 1.00 0.00 44 GLU A N 6
ATOM 8239 C CA . GLU A 1 44 ? -3.269 14.676 12.340 1.00 0.00 44 GLU A CA 6
ATOM 8240 C C . GLU A 1 44 ? -4.031 13.465 12.881 1.00 0.00 44 GLU A C 6
ATOM 8241 O O . GLU A 1 44 ? -4.374 13.420 14.062 1.00 0.00 44 GLU A O 6
ATOM 8253 N N . SER A 1 45 ? -4.274 12.513 11.993 1.00 0.00 45 SER A N 6
ATOM 8254 C CA . SER A 1 45 ? -4.989 11.304 12.367 1.00 0.00 45 SER A CA 6
ATOM 8255 C C . SER A 1 45 ? -4.119 10.445 13.287 1.00 0.00 45 SER A C 6
ATOM 8256 O O . SER A 1 45 ? -4.622 9.827 14.224 1.00 0.00 45 SER A O 6
ATOM 8264 N N . GLY A 1 46 ? -2.829 10.434 12.987 1.00 0.00 46 GLY A N 6
ATOM 8265 C CA . GLY A 1 46 ? -1.884 9.661 13.776 1.00 0.00 46 GLY A CA 6
ATOM 8266 C C . GLY A 1 46 ? -1.471 8.385 13.040 1.00 0.00 46 GLY A C 6
ATOM 8267 O O . GLY A 1 46 ? -0.485 7.745 13.404 1.00 0.00 46 GLY A O 6
ATOM 8271 N N . VAL A 1 47 ? -2.245 8.052 12.018 1.00 0.00 47 VAL A N 6
ATOM 8272 C CA . VAL A 1 47 ? -1.972 6.864 11.227 1.00 0.00 47 VAL A CA 6
ATOM 8273 C C . VAL A 1 47 ? -0.591 6.992 10.582 1.00 0.00 47 VAL A C 6
ATOM 8274 O O . VAL A 1 47 ? -0.200 8.077 10.155 1.00 0.00 47 VAL A O 6
ATOM 8287 N N . PRO A 1 48 ? 0.129 5.839 10.530 1.00 0.00 48 PRO A N 6
ATOM 8288 C CA . PRO A 1 48 ? 1.458 5.812 9.944 1.00 0.00 48 PRO A CA 6
ATOM 8289 C C . PRO A 1 48 ? 1.385 5.876 8.417 1.00 0.00 48 PRO A C 6
ATOM 8290 O O . PRO A 1 48 ? 0.687 5.080 7.791 1.00 0.00 48 PRO A O 6
ATOM 8301 N N . ALA A 1 49 ? 2.116 6.832 7.861 1.00 0.00 49 ALA A N 6
ATOM 8302 C CA . ALA A 1 49 ? 2.144 7.010 6.420 1.00 0.00 49 ALA A CA 6
ATOM 8303 C C . ALA A 1 49 ? 2.176 5.639 5.741 1.00 0.00 49 ALA A C 6
ATOM 8304 O O . ALA A 1 49 ? 1.618 5.465 4.659 1.00 0.00 49 ALA A O 6
ATOM 8311 N N . GLU A 1 50 ? 2.835 4.701 6.405 1.00 0.00 50 GLU A N 6
ATOM 8312 C CA . GLU A 1 50 ? 2.948 3.351 5.879 1.00 0.00 50 GLU A CA 6
ATOM 8313 C C . GLU A 1 50 ? 1.580 2.666 5.879 1.00 0.00 50 GLU A C 6
ATOM 8314 O O . GLU A 1 50 ? 1.148 2.134 4.858 1.00 0.00 50 GLU A O 6
ATOM 8326 N N . GLU A 1 51 ? 0.936 2.701 7.037 1.00 0.00 51 GLU A N 6
ATOM 8327 C CA . GLU A 1 51 ? -0.374 2.090 7.183 1.00 0.00 51 GLU A CA 6
ATOM 8328 C C . GLU A 1 51 ? -1.473 3.131 6.965 1.00 0.00 51 GLU A C 6
ATOM 8329 O O . GLU A 1 51 ? -2.558 3.023 7.534 1.00 0.00 51 GLU A O 6
ATOM 8341 N N . ALA A 1 52 ? -1.154 4.118 6.140 1.00 0.00 52 ALA A N 6
ATOM 8342 C CA . ALA A 1 52 ? -2.101 5.178 5.839 1.00 0.00 52 ALA A CA 6
ATOM 8343 C C . ALA A 1 52 ? -2.361 5.212 4.332 1.00 0.00 52 ALA A C 6
ATOM 8344 O O . ALA A 1 52 ? -1.459 5.505 3.549 1.00 0.00 52 ALA A O 6
ATOM 8351 N N . GLN A 1 53 ? -3.599 4.909 3.971 1.00 0.00 53 GLN A N 6
ATOM 8352 C CA . GLN A 1 53 ? -3.989 4.901 2.571 1.00 0.00 53 GLN A CA 6
ATOM 8353 C C . GLN A 1 53 ? -4.809 6.150 2.242 1.00 0.00 53 GLN A C 6
ATOM 8354 O O . GLN A 1 53 ? -5.389 6.769 3.132 1.00 0.00 53 GLN A O 6
ATOM 8368 N N . ILE A 1 54 ? -4.830 6.484 0.959 1.00 0.00 54 ILE A N 6
ATOM 8369 C CA . ILE A 1 54 ? -5.568 7.648 0.501 1.00 0.00 54 ILE A CA 6
ATOM 8370 C C . ILE A 1 54 ? -6.359 7.283 -0.757 1.00 0.00 54 ILE A C 6
ATOM 8371 O O . ILE A 1 54 ? -5.828 6.644 -1.664 1.00 0.00 54 ILE A O 6
ATOM 8387 N N . VAL A 1 55 ? -7.615 7.705 -0.771 1.00 0.00 55 VAL A N 6
ATOM 8388 C CA . VAL A 1 55 ? -8.484 7.430 -1.903 1.00 0.00 55 VAL A CA 6
ATOM 8389 C C . VAL A 1 55 ? -8.933 8.752 -2.528 1.00 0.00 55 VAL A C 6
ATOM 8390 O O . VAL A 1 55 ? -9.095 9.750 -1.828 1.00 0.00 55 VAL A O 6
ATOM 8403 N N . TYR A 1 56 ? -9.122 8.716 -3.839 1.00 0.00 56 TYR A N 6
ATOM 8404 C CA . TYR A 1 56 ? -9.550 9.899 -4.566 1.00 0.00 56 TYR A CA 6
ATOM 8405 C C . TYR A 1 56 ? -10.358 9.517 -5.808 1.00 0.00 56 TYR A C 6
ATOM 8406 O O . TYR A 1 56 ? -10.112 8.478 -6.417 1.00 0.00 56 TYR A O 6
ATOM 8424 N N . MET A 1 57 ? -11.306 10.378 -6.145 1.00 0.00 57 MET A N 6
ATOM 8425 C CA . MET A 1 57 ? -12.152 10.144 -7.303 1.00 0.00 57 MET A CA 6
ATOM 8426 C C . MET A 1 57 ? -13.076 8.946 -7.074 1.00 0.00 57 MET A C 6
ATOM 8427 O O . MET A 1 57 ? -14.297 9.082 -7.117 1.00 0.00 57 MET A O 6
ATOM 8441 N N . GLU A 1 58 ? -12.456 7.799 -6.837 1.00 0.00 58 GLU A N 6
ATOM 8442 C CA . GLU A 1 58 ? -13.208 6.578 -6.601 1.00 0.00 58 GLU A CA 6
ATOM 8443 C C . GLU A 1 58 ? -12.254 5.413 -6.327 1.00 0.00 58 GLU A C 6
ATOM 8444 O O . GLU A 1 58 ? -12.546 4.549 -5.501 1.00 0.00 58 GLU A O 6
ATOM 8456 N N . GLN A 1 59 ? -11.134 5.427 -7.035 1.00 0.00 59 GLN A N 6
ATOM 8457 C CA . GLN A 1 59 ? -10.137 4.382 -6.878 1.00 0.00 59 GLN A CA 6
ATOM 8458 C C . GLN A 1 59 ? -9.161 4.744 -5.756 1.00 0.00 59 GLN A C 6
ATOM 8459 O O . GLN A 1 59 ? -9.103 5.896 -5.327 1.00 0.00 59 GLN A O 6
ATOM 8473 N N . LEU A 1 60 ? -8.420 3.740 -5.313 1.00 0.00 60 LEU A N 6
ATOM 8474 C CA . LEU A 1 60 ? -7.450 3.938 -4.249 1.00 0.00 60 LEU A CA 6
ATOM 8475 C C . LEU A 1 60 ? -6.082 4.247 -4.863 1.00 0.00 60 LEU A C 6
ATOM 8476 O O . LEU A 1 60 ? -5.597 3.501 -5.712 1.00 0.00 60 LEU A O 6
ATOM 8492 N N . LEU A 1 61 ? -5.500 5.347 -4.409 1.00 0.00 61 LEU A N 6
ATOM 8493 C CA . LEU A 1 61 ? -4.199 5.763 -4.902 1.00 0.00 61 LEU A CA 6
ATOM 8494 C C . LEU A 1 61 ? -3.125 4.823 -4.352 1.00 0.00 61 LEU A C 6
ATOM 8495 O O . LEU A 1 61 ? -2.777 4.893 -3.174 1.00 0.00 61 LEU A O 6
ATOM 8511 N N . THR A 1 62 ? -2.629 3.964 -5.231 1.00 0.00 62 THR A N 6
ATOM 8512 C CA . THR A 1 62 ? -1.602 3.011 -4.847 1.00 0.00 62 THR A CA 6
ATOM 8513 C C . THR A 1 62 ? -0.224 3.502 -5.295 1.00 0.00 62 THR A C 6
ATOM 8514 O O . THR A 1 62 ? 0.570 2.731 -5.832 1.00 0.00 62 THR A O 6
ATOM 8525 N N . ASP A 1 63 ? 0.018 4.784 -5.059 1.00 0.00 63 ASP A N 6
ATOM 8526 C CA . ASP A 1 63 ? 1.286 5.387 -5.431 1.00 0.00 63 ASP A CA 6
ATOM 8527 C C . ASP A 1 63 ? 1.622 6.508 -4.445 1.00 0.00 63 ASP A C 6
ATOM 8528 O O . ASP A 1 63 ? 0.891 7.492 -4.346 1.00 0.00 63 ASP A O 6
ATOM 8537 N N . ASP A 1 64 ? 2.728 6.320 -3.740 1.00 0.00 64 ASP A N 6
ATOM 8538 C CA . ASP A 1 64 ? 3.169 7.302 -2.764 1.00 0.00 64 ASP A CA 6
ATOM 8539 C C . ASP A 1 64 ? 4.157 8.264 -3.427 1.00 0.00 64 ASP A C 6
ATOM 8540 O O . ASP A 1 64 ? 4.161 9.458 -3.129 1.00 0.00 64 ASP A O 6
ATOM 8549 N N . HIS A 1 65 ? 4.970 7.709 -4.314 1.00 0.00 65 HIS A N 6
ATOM 8550 C CA . HIS A 1 65 ? 5.960 8.503 -5.022 1.00 0.00 65 HIS A CA 6
ATOM 8551 C C . HIS A 1 65 ? 5.254 9.519 -5.922 1.00 0.00 65 HIS A C 6
ATOM 8552 O O . HIS A 1 65 ? 5.843 10.528 -6.306 1.00 0.00 65 HIS A O 6
ATOM 8566 N N . CYS A 1 66 ? 4.003 9.216 -6.234 1.00 0.00 66 CYS A N 6
ATOM 8567 C CA . CYS A 1 66 ? 3.211 10.090 -7.083 1.00 0.00 66 CYS A CA 6
ATOM 8568 C C . CYS A 1 66 ? 2.896 11.366 -6.299 1.00 0.00 66 CYS A C 6
ATOM 8569 O O . CYS A 1 66 ? 2.943 11.370 -5.069 1.00 0.00 66 CYS A O 6
ATOM 8577 N N . SER A 1 67 ? 2.584 12.417 -7.042 1.00 0.00 67 SER A N 6
ATOM 8578 C CA . SER A 1 67 ? 2.262 13.696 -6.431 1.00 0.00 67 SER A CA 6
ATOM 8579 C C . SER A 1 67 ? 0.753 13.942 -6.497 1.00 0.00 67 SER A C 6
ATOM 8580 O O . SER A 1 67 ? 0.039 13.250 -7.221 1.00 0.00 67 SER A O 6
ATOM 8588 N N . LEU A 1 68 ? 0.313 14.930 -5.732 1.00 0.00 68 LEU A N 6
ATOM 8589 C CA . LEU A 1 68 ? -1.097 15.277 -5.694 1.00 0.00 68 LEU A CA 6
ATOM 8590 C C . LEU A 1 68 ? -1.493 15.929 -7.020 1.00 0.00 68 LEU A C 6
ATOM 8591 O O . LEU A 1 68 ? -2.316 15.390 -7.760 1.00 0.00 68 LEU A O 6
ATOM 8607 N N . GLY A 1 69 ? -0.890 17.079 -7.281 1.00 0.00 69 GLY A N 6
ATOM 8608 C CA . GLY A 1 69 ? -1.170 17.811 -8.505 1.00 0.00 69 GLY A CA 6
ATOM 8609 C C . GLY A 1 69 ? -1.243 16.864 -9.704 1.00 0.00 69 GLY A C 6
ATOM 8610 O O . GLY A 1 69 ? -2.111 17.010 -10.563 1.00 0.00 69 GLY A O 6
ATOM 8614 N N . SER A 1 70 ? -0.319 15.914 -9.725 1.00 0.00 70 SER A N 6
ATOM 8615 C CA . SER A 1 70 ? -0.268 14.944 -10.805 1.00 0.00 70 SER A CA 6
ATOM 8616 C C . SER A 1 70 ? -1.601 14.199 -10.904 1.00 0.00 70 SER A C 6
ATOM 8617 O O . SER A 1 70 ? -2.222 14.169 -11.965 1.00 0.00 70 SER A O 6
ATOM 8625 N N . TYR A 1 71 ? -2.002 13.618 -9.783 1.00 0.00 71 TYR A N 6
ATOM 8626 C CA . TYR A 1 71 ? -3.250 12.876 -9.730 1.00 0.00 71 TYR A CA 6
ATOM 8627 C C . TYR A 1 71 ? -4.427 13.750 -10.166 1.00 0.00 71 TYR A C 6
ATOM 8628 O O . TYR A 1 71 ? -5.308 13.294 -10.894 1.00 0.00 71 TYR A O 6
ATOM 8646 N N . GLY A 1 72 ? -4.404 14.992 -9.703 1.00 0.00 72 GLY A N 6
ATOM 8647 C CA . GLY A 1 72 ? -5.458 15.934 -10.037 1.00 0.00 72 GLY A CA 6
ATOM 8648 C C . GLY A 1 72 ? -6.116 16.491 -8.772 1.00 0.00 72 GLY A C 6
ATOM 8649 O O . GLY A 1 72 ? -7.333 16.666 -8.726 1.00 0.00 72 GLY A O 6
ATOM 8653 N N . LEU A 1 73 ? -5.282 16.755 -7.777 1.00 0.00 73 LEU A N 6
ATOM 8654 C CA . LEU A 1 73 ? -5.767 17.288 -6.516 1.00 0.00 73 LEU A CA 6
ATOM 8655 C C . LEU A 1 73 ? -5.552 18.803 -6.491 1.00 0.00 73 LEU A C 6
ATOM 8656 O O . LEU A 1 73 ? -4.444 19.280 -6.731 1.00 0.00 73 LEU A O 6
ATOM 8672 N N . LYS A 1 74 ? -6.629 19.517 -6.199 1.00 0.00 74 LYS A N 6
ATOM 8673 C CA . LYS A 1 74 ? -6.572 20.967 -6.140 1.00 0.00 74 LYS A CA 6
ATOM 8674 C C . LYS A 1 74 ? -7.294 21.451 -4.880 1.00 0.00 74 LYS A C 6
ATOM 8675 O O . LYS A 1 74 ? -7.851 20.648 -4.132 1.00 0.00 74 LYS A O 6
ATOM 8694 N N . ASP A 1 75 ? -7.261 22.761 -4.684 1.00 0.00 75 ASP A N 6
ATOM 8695 C CA . ASP A 1 75 ? -7.905 23.361 -3.528 1.00 0.00 75 ASP A CA 6
ATOM 8696 C C . ASP A 1 75 ? -9.422 23.206 -3.657 1.00 0.00 75 ASP A C 6
ATOM 8697 O O . ASP A 1 75 ? -10.028 23.743 -4.583 1.00 0.00 75 ASP A O 6
ATOM 8706 N N . GLY A 1 76 ? -9.992 22.470 -2.714 1.00 0.00 76 GLY A N 6
ATOM 8707 C CA . GLY A 1 76 ? -11.426 22.238 -2.711 1.00 0.00 76 GLY A CA 6
ATOM 8708 C C . GLY A 1 76 ? -11.747 20.783 -3.062 1.00 0.00 76 GLY A C 6
ATOM 8709 O O . GLY A 1 76 ? -12.723 20.510 -3.760 1.00 0.00 76 GLY A O 6
ATOM 8713 N N . ASP A 1 77 ? -10.907 19.888 -2.563 1.00 0.00 77 ASP A N 6
ATOM 8714 C CA . ASP A 1 77 ? -11.090 18.469 -2.815 1.00 0.00 77 ASP A CA 6
ATOM 8715 C C . ASP A 1 77 ? -11.155 17.723 -1.481 1.00 0.00 77 ASP A C 6
ATOM 8716 O O . ASP A 1 77 ? -10.757 18.257 -0.447 1.00 0.00 77 ASP A O 6
ATOM 8725 N N . MET A 1 78 ? -11.658 16.499 -1.548 1.00 0.00 78 MET A N 6
ATOM 8726 C CA . MET A 1 78 ? -11.781 15.674 -0.358 1.00 0.00 78 MET A CA 6
ATOM 8727 C C . MET A 1 78 ? -11.251 14.262 -0.614 1.00 0.00 78 MET A C 6
ATOM 8728 O O . MET A 1 78 ? -11.634 13.618 -1.590 1.00 0.00 78 MET A O 6
ATOM 8742 N N . VAL A 1 79 ? -10.378 13.821 0.280 1.00 0.00 79 VAL A N 6
ATOM 8743 C CA . VAL A 1 79 ? -9.791 12.497 0.163 1.00 0.00 79 VAL A CA 6
ATOM 8744 C C . VAL A 1 79 ? -10.156 11.671 1.399 1.00 0.00 79 VAL A C 6
ATOM 8745 O O . VAL A 1 79 ? -10.440 12.227 2.459 1.00 0.00 79 VAL A O 6
ATOM 8758 N N . VAL A 1 80 ? -10.137 10.359 1.221 1.00 0.00 80 VAL A N 6
ATOM 8759 C CA . VAL A 1 80 ? -10.463 9.451 2.308 1.00 0.00 80 VAL A CA 6
ATOM 8760 C C . VAL A 1 80 ? -9.185 8.761 2.791 1.00 0.00 80 VAL A C 6
ATOM 8761 O O . VAL A 1 80 ? -8.252 8.563 2.015 1.00 0.00 80 VAL A O 6
ATOM 8774 N N . LEU A 1 81 ? -9.185 8.414 4.069 1.00 0.00 81 LEU A N 6
ATOM 8775 C CA . LEU A 1 81 ? -8.038 7.750 4.664 1.00 0.00 81 LEU A CA 6
ATOM 8776 C C . LEU A 1 81 ? -8.429 6.326 5.065 1.00 0.00 81 LEU A C 6
ATOM 8777 O O . LEU A 1 81 ? -9.544 6.092 5.529 1.00 0.00 81 LEU A O 6
ATOM 8793 N N . LEU A 1 82 ? -7.490 5.412 4.871 1.00 0.00 82 LEU A N 6
ATOM 8794 C CA . LEU A 1 82 ? -7.723 4.017 5.206 1.00 0.00 82 LEU A CA 6
ATOM 8795 C C . LEU A 1 82 ? -6.450 3.424 5.815 1.00 0.00 82 LEU A C 6
ATOM 8796 O O . LEU A 1 82 ? -5.361 3.588 5.268 1.00 0.00 82 LEU A O 6
ATOM 8812 N N . GLN A 1 83 ? -6.630 2.748 6.940 1.00 0.00 83 GLN A N 6
ATOM 8813 C CA . GLN A 1 83 ? -5.510 2.130 7.629 1.00 0.00 83 GLN A CA 6
ATOM 8814 C C . GLN A 1 83 ? -5.619 0.605 7.557 1.00 0.00 83 GLN A C 6
ATOM 8815 O O . GLN A 1 83 ? -6.647 0.035 7.920 1.00 0.00 83 GLN A O 6
ATOM 8829 N N . LYS A 1 84 ? -4.544 -0.011 7.088 1.00 0.00 84 LYS A N 6
ATOM 8830 C CA . LYS A 1 84 ? -4.506 -1.459 6.964 1.00 0.00 84 LYS A CA 6
ATOM 8831 C C . LYS A 1 84 ? -4.464 -2.084 8.360 1.00 0.00 84 LYS A C 6
ATOM 8832 O O . LYS A 1 84 ? -4.630 -1.389 9.361 1.00 0.00 84 LYS A O 6
ATOM 8851 N N . ASP A 1 85 ? -4.240 -3.390 8.381 1.00 0.00 85 ASP A N 6
ATOM 8852 C CA . ASP A 1 85 ? -4.174 -4.118 9.637 1.00 0.00 85 ASP A CA 6
ATOM 8853 C C . ASP A 1 85 ? -2.710 -4.269 10.058 1.00 0.00 85 ASP A C 6
ATOM 8854 O O . ASP A 1 85 ? -1.804 -4.039 9.258 1.00 0.00 85 ASP A O 6
ATOM 8863 N N . ASN A 1 86 ? -2.525 -4.654 11.312 1.00 0.00 86 ASN A N 6
ATOM 8864 C CA . ASN A 1 86 ? -1.187 -4.838 11.848 1.00 0.00 86 ASN A CA 6
ATOM 8865 C C . ASN A 1 86 ? -0.872 -6.334 11.918 1.00 0.00 86 ASN A C 6
ATOM 8866 O O . ASN A 1 86 ? -0.047 -6.761 12.725 1.00 0.00 86 ASN A O 6
ATOM 8877 N N . VAL A 1 87 ? -1.546 -7.089 11.063 1.00 0.00 87 VAL A N 6
ATOM 8878 C CA . VAL A 1 87 ? -1.348 -8.527 11.018 1.00 0.00 87 VAL A CA 6
ATOM 8879 C C . VAL A 1 87 ? -0.188 -8.849 10.074 1.00 0.00 87 VAL A C 6
ATOM 8880 O O . VAL A 1 87 ? 0.231 -10.001 9.970 1.00 0.00 87 VAL A O 6
ATOM 8893 N N . GLY A 1 88 ? 0.297 -7.811 9.409 1.00 0.00 88 GLY A N 6
ATOM 8894 C CA . GLY A 1 88 ? 1.401 -7.969 8.477 1.00 0.00 88 GLY A CA 6
ATOM 8895 C C . GLY A 1 88 ? 2.180 -6.661 8.323 1.00 0.00 88 GLY A C 6
ATOM 8896 O O . GLY A 1 88 ? 1.634 -5.659 7.865 1.00 0.00 88 GLY A O 6
ATOM 8900 N N . LEU A 1 89 ? 3.445 -6.714 8.715 1.00 0.00 89 LEU A N 6
ATOM 8901 C CA . LEU A 1 89 ? 4.305 -5.546 8.626 1.00 0.00 89 LEU A CA 6
ATOM 8902 C C . LEU A 1 89 ? 5.373 -5.785 7.558 1.00 0.00 89 LEU A C 6
ATOM 8903 O O . LEU A 1 89 ? 6.047 -4.850 7.129 1.00 0.00 89 LEU A O 6
ATOM 8919 N N . ARG A 1 90 ? 5.495 -7.042 7.158 1.00 0.00 90 ARG A N 6
ATOM 8920 C CA . ARG A 1 90 ? 6.470 -7.416 6.148 1.00 0.00 90 ARG A CA 6
ATOM 8921 C C . ARG A 1 90 ? 6.555 -8.939 6.030 1.00 0.00 90 ARG A C 6
ATOM 8922 O O . ARG A 1 90 ? 5.867 -9.661 6.751 1.00 0.00 90 ARG A O 6
ATOM 8943 N N . THR A 1 91 ? 7.405 -9.383 5.116 1.00 0.00 91 THR A N 6
ATOM 8944 C CA . THR A 1 91 ? 7.588 -10.807 4.894 1.00 0.00 91 THR A CA 6
ATOM 8945 C C . THR A 1 91 ? 9.073 -11.132 4.716 1.00 0.00 91 THR A C 6
ATOM 8946 O O . THR A 1 91 ? 9.832 -10.319 4.193 1.00 0.00 91 THR A O 6
ATOM 8957 N N . PRO A 1 92 ? 9.452 -12.356 5.174 1.00 0.00 92 PRO A N 6
ATOM 8958 C CA . PRO A 1 92 ? 10.832 -12.798 5.071 1.00 0.00 92 PRO A CA 6
ATOM 8959 C C . PRO A 1 92 ? 11.176 -13.192 3.633 1.00 0.00 92 PRO A C 6
ATOM 8960 O O . PRO A 1 92 ? 12.142 -12.689 3.062 1.00 0.00 92 PRO A O 6
ATOM 8971 N N . GLY A 1 93 ? 10.366 -14.088 3.089 1.00 0.00 93 GLY A N 6
ATOM 8972 C CA . GLY A 1 93 ? 10.572 -14.555 1.728 1.00 0.00 93 GLY A CA 6
ATOM 8973 C C . GLY A 1 93 ? 11.325 -15.886 1.714 1.00 0.00 93 GLY A C 6
ATOM 8974 O O . GLY A 1 93 ? 10.714 -16.951 1.788 1.00 0.00 93 GLY A O 6
ATOM 8978 N N . ARG A 1 94 ? 12.643 -15.783 1.618 1.00 0.00 94 ARG A N 6
ATOM 8979 C CA . ARG A 1 94 ? 13.486 -16.966 1.593 1.00 0.00 94 ARG A CA 6
ATOM 8980 C C . ARG A 1 94 ? 13.279 -17.793 2.863 1.00 0.00 94 ARG A C 6
ATOM 8981 O O . ARG A 1 94 ? 13.220 -17.245 3.963 1.00 0.00 94 ARG A O 6
ATOM 9002 N N . THR A 1 95 ? 13.174 -19.100 2.670 1.00 0.00 95 THR A N 6
ATOM 9003 C CA . THR A 1 95 ? 12.974 -20.008 3.786 1.00 0.00 95 THR A CA 6
ATOM 9004 C C . THR A 1 95 ? 14.116 -21.024 3.858 1.00 0.00 95 THR A C 6
ATOM 9005 O O . THR A 1 95 ? 14.631 -21.457 2.830 1.00 0.00 95 THR A O 6
ATOM 9016 N N . PRO A 1 96 ? 14.487 -21.382 5.117 1.00 0.00 96 PRO A N 6
ATOM 9017 C CA . PRO A 1 96 ? 15.558 -22.339 5.337 1.00 0.00 96 PRO A CA 6
ATOM 9018 C C . PRO A 1 96 ? 15.093 -23.764 5.030 1.00 0.00 96 PRO A C 6
ATOM 9019 O O . PRO A 1 96 ? 14.093 -24.226 5.579 1.00 0.00 96 PRO A O 6
ATOM 9030 N N . SER A 1 97 ? 15.840 -24.421 4.155 1.00 0.00 97 SER A N 6
ATOM 9031 C CA . SER A 1 97 ? 15.516 -25.784 3.769 1.00 0.00 97 SER A CA 6
ATOM 9032 C C . SER A 1 97 ? 16.179 -26.772 4.731 1.00 0.00 97 SER A C 6
ATOM 9033 O O . SER A 1 97 ? 17.111 -26.413 5.449 1.00 0.00 97 SER A O 6
ATOM 9041 N N . GLY A 1 98 ? 15.673 -27.996 4.713 1.00 0.00 98 GLY A N 6
ATOM 9042 C CA . GLY A 1 98 ? 16.205 -29.038 5.575 1.00 0.00 98 GLY A CA 6
ATOM 9043 C C . GLY A 1 98 ? 15.843 -30.427 5.044 1.00 0.00 98 GLY A C 6
ATOM 9044 O O . GLY A 1 98 ? 14.878 -30.577 4.296 1.00 0.00 98 GLY A O 6
ATOM 9048 N N . PRO A 1 99 ? 16.657 -31.432 5.463 1.00 0.00 99 PRO A N 6
ATOM 9049 C CA . PRO A 1 99 ? 16.432 -32.803 5.037 1.00 0.00 99 PRO A CA 6
ATOM 9050 C C . PRO A 1 99 ? 15.238 -33.417 5.772 1.00 0.00 99 PRO A C 6
ATOM 9051 O O . PRO A 1 99 ? 15.009 -33.123 6.945 1.00 0.00 99 PRO A O 6
ATOM 9062 N N . SER A 1 100 ? 14.510 -34.258 5.053 1.00 0.00 100 SER A N 6
ATOM 9063 C CA . SER A 1 100 ? 13.345 -34.915 5.622 1.00 0.00 100 SER A CA 6
ATOM 9064 C C . SER A 1 100 ? 13.521 -36.433 5.564 1.00 0.00 100 SER A C 6
ATOM 9065 O O . SER A 1 100 ? 14.101 -36.959 4.615 1.00 0.00 100 SER A O 6
ATOM 9073 N N . SER A 1 101 ? 13.009 -37.096 6.591 1.00 0.00 101 SER A N 6
ATOM 9074 C CA . SER A 1 101 ? 13.103 -38.544 6.669 1.00 0.00 101 SER A CA 6
ATOM 9075 C C . SER A 1 101 ? 11.886 -39.108 7.406 1.00 0.00 101 SER A C 6
ATOM 9076 O O . SER A 1 101 ? 11.259 -38.410 8.202 1.00 0.00 101 SER A O 6
ATOM 9084 N N . GLY A 1 102 ? 11.588 -40.366 7.115 1.00 0.00 102 GLY A N 6
ATOM 9085 C CA . GLY A 1 102 ? 10.458 -41.031 7.740 1.00 0.00 102 GLY A CA 6
ATOM 9086 C C . GLY A 1 102 ? 10.479 -40.838 9.257 1.00 0.00 102 GLY A C 6
ATOM 9087 O O . GLY A 1 102 ? 9.486 -41.103 9.934 1.00 0.00 102 GLY A O 6
ATOM 9091 N N . GLY A 1 1 ? 9.857 24.429 6.907 1.00 0.00 1 GLY A N 7
ATOM 9092 C CA . GLY A 1 1 ? 8.582 24.470 6.210 1.00 0.00 1 GLY A CA 7
ATOM 9093 C C . GLY A 1 1 ? 8.782 24.380 4.696 1.00 0.00 1 GLY A C 7
ATOM 9094 O O . GLY A 1 1 ? 9.796 23.864 4.229 1.00 0.00 1 GLY A O 7
ATOM 9098 N N . SER A 1 2 ? 7.798 24.891 3.971 1.00 0.00 2 SER A N 7
ATOM 9099 C CA . SER A 1 2 ? 7.852 24.875 2.519 1.00 0.00 2 SER A CA 7
ATOM 9100 C C . SER A 1 2 ? 7.991 26.302 1.985 1.00 0.00 2 SER A C 7
ATOM 9101 O O . SER A 1 2 ? 8.959 26.619 1.294 1.00 0.00 2 SER A O 7
ATOM 9109 N N . SER A 1 3 ? 7.011 27.126 2.325 1.00 0.00 3 SER A N 7
ATOM 9110 C CA . SER A 1 3 ? 7.011 28.511 1.888 1.00 0.00 3 SER A CA 7
ATOM 9111 C C . SER A 1 3 ? 7.124 28.580 0.364 1.00 0.00 3 SER A C 7
ATOM 9112 O O . SER A 1 3 ? 8.222 28.506 -0.185 1.00 0.00 3 SER A O 7
ATOM 9120 N N . GLY A 1 4 ? 5.973 28.720 -0.277 1.00 0.00 4 GLY A N 7
ATOM 9121 C CA . GLY A 1 4 ? 5.928 28.799 -1.727 1.00 0.00 4 GLY A CA 7
ATOM 9122 C C . GLY A 1 4 ? 4.534 29.200 -2.212 1.00 0.00 4 GLY A C 7
ATOM 9123 O O . GLY A 1 4 ? 3.911 30.099 -1.648 1.00 0.00 4 GLY A O 7
ATOM 9127 N N . SER A 1 5 ? 4.084 28.514 -3.252 1.00 0.00 5 SER A N 7
ATOM 9128 C CA . SER A 1 5 ? 2.774 28.788 -3.819 1.00 0.00 5 SER A CA 7
ATOM 9129 C C . SER A 1 5 ? 1.719 28.811 -2.712 1.00 0.00 5 SER A C 7
ATOM 9130 O O . SER A 1 5 ? 1.987 28.395 -1.585 1.00 0.00 5 SER A O 7
ATOM 9138 N N . SER A 1 6 ? 0.541 29.300 -3.071 1.00 0.00 6 SER A N 7
ATOM 9139 C CA . SER A 1 6 ? -0.556 29.382 -2.122 1.00 0.00 6 SER A CA 7
ATOM 9140 C C . SER A 1 6 ? -0.807 28.010 -1.492 1.00 0.00 6 SER A C 7
ATOM 9141 O O . SER A 1 6 ? -0.630 27.834 -0.288 1.00 0.00 6 SER A O 7
ATOM 9149 N N . GLY A 1 7 ? -1.217 27.074 -2.336 1.00 0.00 7 GLY A N 7
ATOM 9150 C CA . GLY A 1 7 ? -1.495 25.724 -1.877 1.00 0.00 7 GLY A CA 7
ATOM 9151 C C . GLY A 1 7 ? -2.970 25.370 -2.077 1.00 0.00 7 GLY A C 7
ATOM 9152 O O . GLY A 1 7 ? -3.759 26.205 -2.516 1.00 0.00 7 GLY A O 7
ATOM 9156 N N . MET A 1 8 ? -3.299 24.130 -1.743 1.00 0.00 8 MET A N 7
ATOM 9157 C CA . MET A 1 8 ? -4.665 23.655 -1.880 1.00 0.00 8 MET A CA 7
ATOM 9158 C C . MET A 1 8 ? -5.113 22.906 -0.624 1.00 0.00 8 MET A C 7
ATOM 9159 O O . MET A 1 8 ? -4.323 22.195 -0.005 1.00 0.00 8 MET A O 7
ATOM 9173 N N . LEU A 1 9 ? -6.381 23.091 -0.284 1.00 0.00 9 LEU A N 7
ATOM 9174 C CA . LEU A 1 9 ? -6.943 22.441 0.888 1.00 0.00 9 LEU A CA 7
ATOM 9175 C C . LEU A 1 9 ? -7.332 21.005 0.532 1.00 0.00 9 LEU A C 7
ATOM 9176 O O . LEU A 1 9 ? -7.932 20.762 -0.514 1.00 0.00 9 LEU A O 7
ATOM 9192 N N . ILE A 1 10 ? -6.975 20.091 1.422 1.00 0.00 10 ILE A N 7
ATOM 9193 C CA . ILE A 1 10 ? -7.279 18.685 1.214 1.00 0.00 10 ILE A CA 7
ATOM 9194 C C . ILE A 1 10 ? -7.979 18.131 2.457 1.00 0.00 10 ILE A C 7
ATOM 9195 O O . ILE A 1 10 ? -7.349 17.945 3.497 1.00 0.00 10 ILE A O 7
ATOM 9211 N N . THR A 1 11 ? -9.271 17.882 2.307 1.00 0.00 11 THR A N 7
ATOM 9212 C CA . THR A 1 11 ? -10.063 17.352 3.404 1.00 0.00 11 THR A CA 7
ATOM 9213 C C . THR A 1 11 ? -9.899 15.834 3.496 1.00 0.00 11 THR A C 7
ATOM 9214 O O . THR A 1 11 ? -10.330 15.104 2.604 1.00 0.00 11 THR A O 7
ATOM 9225 N N . VAL A 1 12 ? -9.275 15.403 4.582 1.00 0.00 12 VAL A N 7
ATOM 9226 C CA . VAL A 1 12 ? -9.049 13.985 4.802 1.00 0.00 12 VAL A CA 7
ATOM 9227 C C . VAL A 1 12 ? -10.172 13.423 5.677 1.00 0.00 12 VAL A C 7
ATOM 9228 O O . VAL A 1 12 ? -10.703 14.124 6.537 1.00 0.00 12 VAL A O 7
ATOM 9241 N N . TYR A 1 13 ? -10.499 12.164 5.427 1.00 0.00 13 TYR A N 7
ATOM 9242 C CA . TYR A 1 13 ? -11.549 11.500 6.182 1.00 0.00 13 TYR A CA 7
ATOM 9243 C C . TYR A 1 13 ? -11.098 10.114 6.646 1.00 0.00 13 TYR A C 7
ATOM 9244 O O . TYR A 1 13 ? -11.121 9.158 5.872 1.00 0.00 13 TYR A O 7
ATOM 9262 N N . CYS A 1 14 ? -10.698 10.048 7.907 1.00 0.00 14 CYS A N 7
ATOM 9263 C CA . CYS A 1 14 ? -10.242 8.795 8.484 1.00 0.00 14 CYS A CA 7
ATOM 9264 C C . CYS A 1 14 ? -11.459 7.892 8.694 1.00 0.00 14 CYS A C 7
ATOM 9265 O O . CYS A 1 14 ? -12.573 8.379 8.881 1.00 0.00 14 CYS A O 7
ATOM 9273 N N . VAL A 1 15 ? -11.205 6.592 8.655 1.00 0.00 15 VAL A N 7
ATOM 9274 C CA . VAL A 1 15 ? -12.266 5.617 8.839 1.00 0.00 15 VAL A CA 7
ATOM 9275 C C . VAL A 1 15 ? -11.888 4.666 9.977 1.00 0.00 15 VAL A C 7
ATOM 9276 O O . VAL A 1 15 ? -12.007 5.017 11.149 1.00 0.00 15 VAL A O 7
ATOM 9289 N N . ARG A 1 16 ? -11.440 3.481 9.590 1.00 0.00 16 ARG A N 7
ATOM 9290 C CA . ARG A 1 16 ? -11.044 2.477 10.562 1.00 0.00 16 ARG A CA 7
ATOM 9291 C C . ARG A 1 16 ? -10.351 3.138 11.756 1.00 0.00 16 ARG A C 7
ATOM 9292 O O . ARG A 1 16 ? -10.997 3.466 12.750 1.00 0.00 16 ARG A O 7
ATOM 9313 N N . ARG A 1 17 ? -9.045 3.315 11.617 1.00 0.00 17 ARG A N 7
ATOM 9314 C CA . ARG A 1 17 ? -8.258 3.931 12.672 1.00 0.00 17 ARG A CA 7
ATOM 9315 C C . ARG A 1 17 ? -8.382 3.126 13.967 1.00 0.00 17 ARG A C 7
ATOM 9316 O O . ARG A 1 17 ? -8.098 3.637 15.049 1.00 0.00 17 ARG A O 7
ATOM 9337 N N . ASP A 1 18 ? -8.805 1.880 13.813 1.00 0.00 18 ASP A N 7
ATOM 9338 C CA . ASP A 1 18 ? -8.970 0.999 14.957 1.00 0.00 18 ASP A CA 7
ATOM 9339 C C . ASP A 1 18 ? -10.153 1.481 15.800 1.00 0.00 18 ASP A C 7
ATOM 9340 O O . ASP A 1 18 ? -10.051 1.575 17.022 1.00 0.00 18 ASP A O 7
ATOM 9349 N N . LEU A 1 19 ? -11.247 1.775 15.114 1.00 0.00 19 LEU A N 7
ATOM 9350 C CA . LEU A 1 19 ? -12.448 2.245 15.784 1.00 0.00 19 LEU A CA 7
ATOM 9351 C C . LEU A 1 19 ? -12.199 3.647 16.342 1.00 0.00 19 LEU A C 7
ATOM 9352 O O . LEU A 1 19 ? -11.856 3.801 17.514 1.00 0.00 19 LEU A O 7
ATOM 9368 N N . THR A 1 20 ? -12.381 4.635 15.478 1.00 0.00 20 THR A N 7
ATOM 9369 C CA . THR A 1 20 ? -12.180 6.019 15.870 1.00 0.00 20 THR A CA 7
ATOM 9370 C C . THR A 1 20 ? -12.799 6.961 14.835 1.00 0.00 20 THR A C 7
ATOM 9371 O O . THR A 1 20 ? -13.754 7.677 15.134 1.00 0.00 20 THR A O 7
ATOM 9382 N N . GLU A 1 21 ? -12.229 6.931 13.639 1.00 0.00 21 GLU A N 7
ATOM 9383 C CA . GLU A 1 21 ? -12.712 7.773 12.558 1.00 0.00 21 GLU A CA 7
ATOM 9384 C C . GLU A 1 21 ? -12.602 9.249 12.946 1.00 0.00 21 GLU A C 7
ATOM 9385 O O . GLU A 1 21 ? -13.146 9.670 13.966 1.00 0.00 21 GLU A O 7
ATOM 9397 N N . VAL A 1 22 ? -11.894 9.996 12.111 1.00 0.00 22 VAL A N 7
ATOM 9398 C CA . VAL A 1 22 ? -11.705 11.416 12.354 1.00 0.00 22 VAL A CA 7
ATOM 9399 C C . VAL A 1 22 ? -11.791 12.172 11.026 1.00 0.00 22 VAL A C 7
ATOM 9400 O O . VAL A 1 22 ? -11.532 11.603 9.966 1.00 0.00 22 VAL A O 7
ATOM 9413 N N . THR A 1 23 ? -12.156 13.441 11.127 1.00 0.00 23 THR A N 7
ATOM 9414 C CA . THR A 1 23 ? -12.279 14.280 9.947 1.00 0.00 23 THR A CA 7
ATOM 9415 C C . THR A 1 23 ? -11.531 15.600 10.150 1.00 0.00 23 THR A C 7
ATOM 9416 O O . THR A 1 23 ? -11.832 16.352 11.076 1.00 0.00 23 THR A O 7
ATOM 9427 N N . PHE A 1 24 ? -10.571 15.840 9.270 1.00 0.00 24 PHE A N 7
ATOM 9428 C CA . PHE A 1 24 ? -9.778 17.056 9.341 1.00 0.00 24 PHE A CA 7
ATOM 9429 C C . PHE A 1 24 ? -9.260 17.454 7.958 1.00 0.00 24 PHE A C 7
ATOM 9430 O O . PHE A 1 24 ? -9.193 16.624 7.053 1.00 0.00 24 PHE A O 7
ATOM 9447 N N . SER A 1 25 ? -8.907 18.726 7.837 1.00 0.00 25 SER A N 7
ATOM 9448 C CA . SER A 1 25 ? -8.397 19.244 6.579 1.00 0.00 25 SER A CA 7
ATOM 9449 C C . SER A 1 25 ? -6.901 19.543 6.704 1.00 0.00 25 SER A C 7
ATOM 9450 O O . SER A 1 25 ? -6.373 19.634 7.811 1.00 0.00 25 SER A O 7
ATOM 9458 N N . LEU A 1 26 ? -6.261 19.686 5.552 1.00 0.00 26 LEU A N 7
ATOM 9459 C CA . LEU A 1 26 ? -4.837 19.972 5.519 1.00 0.00 26 LEU A CA 7
ATOM 9460 C C . LEU A 1 26 ? -4.527 20.856 4.309 1.00 0.00 26 LEU A C 7
ATOM 9461 O O . LEU A 1 26 ? -5.170 20.736 3.267 1.00 0.00 26 LEU A O 7
ATOM 9477 N N . GLN A 1 27 ? -3.542 21.724 4.487 1.00 0.00 27 GLN A N 7
ATOM 9478 C CA . GLN A 1 27 ? -3.139 22.628 3.423 1.00 0.00 27 GLN A CA 7
ATOM 9479 C C . GLN A 1 27 ? -1.757 22.240 2.893 1.00 0.00 27 GLN A C 7
ATOM 9480 O O . GLN A 1 27 ? -0.756 22.391 3.592 1.00 0.00 27 GLN A O 7
ATOM 9494 N N . VAL A 1 28 ? -1.747 21.749 1.663 1.00 0.00 28 VAL A N 7
ATOM 9495 C CA . VAL A 1 28 ? -0.504 21.340 1.031 1.00 0.00 28 VAL A CA 7
ATOM 9496 C C . VAL A 1 28 ? -0.473 21.858 -0.408 1.00 0.00 28 VAL A C 7
ATOM 9497 O O . VAL A 1 28 ? -1.472 22.374 -0.907 1.00 0.00 28 VAL A O 7
ATOM 9510 N N . ASN A 1 29 ? 0.684 21.703 -1.035 1.00 0.00 29 ASN A N 7
ATOM 9511 C CA . ASN A 1 29 ? 0.857 22.149 -2.407 1.00 0.00 29 ASN A CA 7
ATOM 9512 C C . ASN A 1 29 ? 0.490 21.009 -3.359 1.00 0.00 29 ASN A C 7
ATOM 9513 O O . ASN A 1 29 ? 0.374 19.858 -2.941 1.00 0.00 29 ASN A O 7
ATOM 9524 N N . PRO A 1 30 ? 0.312 21.378 -4.656 1.00 0.00 30 PRO A N 7
ATOM 9525 C CA . PRO A 1 30 ? -0.040 20.400 -5.671 1.00 0.00 30 PRO A CA 7
ATOM 9526 C C . PRO A 1 30 ? 1.168 19.540 -6.046 1.00 0.00 30 PRO A C 7
ATOM 9527 O O . PRO A 1 30 ? 1.017 18.482 -6.656 1.00 0.00 30 PRO A O 7
ATOM 9538 N N . ASP A 1 31 ? 2.341 20.025 -5.666 1.00 0.00 31 ASP A N 7
ATOM 9539 C CA . ASP A 1 31 ? 3.575 19.314 -5.954 1.00 0.00 31 ASP A CA 7
ATOM 9540 C C . ASP A 1 31 ? 3.853 18.309 -4.834 1.00 0.00 31 ASP A C 7
ATOM 9541 O O . ASP A 1 31 ? 4.361 17.218 -5.086 1.00 0.00 31 ASP A O 7
ATOM 9550 N N . PHE A 1 32 ? 3.508 18.714 -3.620 1.00 0.00 32 PHE A N 7
ATOM 9551 C CA . PHE A 1 32 ? 3.714 17.864 -2.461 1.00 0.00 32 PHE A CA 7
ATOM 9552 C C . PHE A 1 32 ? 3.433 16.398 -2.799 1.00 0.00 32 PHE A C 7
ATOM 9553 O O . PHE A 1 32 ? 2.312 16.045 -3.160 1.00 0.00 32 PHE A O 7
ATOM 9570 N N . GLU A 1 33 ? 4.471 15.585 -2.669 1.00 0.00 33 GLU A N 7
ATOM 9571 C CA . GLU A 1 33 ? 4.350 14.166 -2.956 1.00 0.00 33 GLU A CA 7
ATOM 9572 C C . GLU A 1 33 ? 3.268 13.536 -2.076 1.00 0.00 33 GLU A C 7
ATOM 9573 O O . GLU A 1 33 ? 2.923 14.078 -1.027 1.00 0.00 33 GLU A O 7
ATOM 9585 N N . LEU A 1 34 ? 2.763 12.401 -2.536 1.00 0.00 34 LEU A N 7
ATOM 9586 C CA . LEU A 1 34 ? 1.727 11.692 -1.804 1.00 0.00 34 LEU A CA 7
ATOM 9587 C C . LEU A 1 34 ? 2.239 11.354 -0.402 1.00 0.00 34 LEU A C 7
ATOM 9588 O O . LEU A 1 34 ? 1.622 11.726 0.594 1.00 0.00 34 LEU A O 7
ATOM 9604 N N . SER A 1 35 ? 3.363 10.654 -0.371 1.00 0.00 35 SER A N 7
ATOM 9605 C CA . SER A 1 35 ? 3.965 10.261 0.892 1.00 0.00 35 SER A CA 7
ATOM 9606 C C . SER A 1 35 ? 3.904 11.424 1.884 1.00 0.00 35 SER A C 7
ATOM 9607 O O . SER A 1 35 ? 3.544 11.236 3.045 1.00 0.00 35 SER A O 7
ATOM 9615 N N . ASN A 1 36 ? 4.262 12.601 1.391 1.00 0.00 36 ASN A N 7
ATOM 9616 C CA . ASN A 1 36 ? 4.253 13.794 2.220 1.00 0.00 36 ASN A CA 7
ATOM 9617 C C . ASN A 1 36 ? 2.856 13.986 2.814 1.00 0.00 36 ASN A C 7
ATOM 9618 O O . ASN A 1 36 ? 2.703 14.091 4.030 1.00 0.00 36 ASN A O 7
ATOM 9629 N N . PHE A 1 37 ? 1.871 14.026 1.928 1.00 0.00 37 PHE A N 7
ATOM 9630 C CA . PHE A 1 37 ? 0.492 14.203 2.349 1.00 0.00 37 PHE A CA 7
ATOM 9631 C C . PHE A 1 37 ? 0.112 13.184 3.425 1.00 0.00 37 PHE A C 7
ATOM 9632 O O . PHE A 1 37 ? -0.799 13.422 4.216 1.00 0.00 37 PHE A O 7
ATOM 9649 N N . ARG A 1 38 ? 0.830 12.071 3.420 1.00 0.00 38 ARG A N 7
ATOM 9650 C CA . ARG A 1 38 ? 0.580 11.015 4.386 1.00 0.00 38 ARG A CA 7
ATOM 9651 C C . ARG A 1 38 ? 1.200 11.374 5.738 1.00 0.00 38 ARG A C 7
ATOM 9652 O O . ARG A 1 38 ? 0.512 11.388 6.757 1.00 0.00 38 ARG A O 7
ATOM 9673 N N . VAL A 1 39 ? 2.495 11.654 5.703 1.00 0.00 39 VAL A N 7
ATOM 9674 C CA . VAL A 1 39 ? 3.216 12.012 6.913 1.00 0.00 39 VAL A CA 7
ATOM 9675 C C . VAL A 1 39 ? 2.427 13.079 7.675 1.00 0.00 39 VAL A C 7
ATOM 9676 O O . VAL A 1 39 ? 2.328 13.025 8.900 1.00 0.00 39 VAL A O 7
ATOM 9689 N N . LEU A 1 40 ? 1.886 14.022 6.919 1.00 0.00 40 LEU A N 7
ATOM 9690 C CA . LEU A 1 40 ? 1.109 15.100 7.508 1.00 0.00 40 LEU A CA 7
ATOM 9691 C C . LEU A 1 40 ? -0.114 14.512 8.216 1.00 0.00 40 LEU A C 7
ATOM 9692 O O . LEU A 1 40 ? -0.291 14.706 9.418 1.00 0.00 40 LEU A O 7
ATOM 9708 N N . CYS A 1 41 ? -0.925 13.807 7.442 1.00 0.00 41 CYS A N 7
ATOM 9709 C CA . CYS A 1 41 ? -2.125 13.191 7.980 1.00 0.00 41 CYS A CA 7
ATOM 9710 C C . CYS A 1 41 ? -1.716 12.258 9.122 1.00 0.00 41 CYS A C 7
ATOM 9711 O O . CYS A 1 41 ? -2.509 11.987 10.022 1.00 0.00 41 CYS A O 7
ATOM 9719 N N . GLU A 1 42 ? -0.477 11.793 9.048 1.00 0.00 42 GLU A N 7
ATOM 9720 C CA . GLU A 1 42 ? 0.047 10.897 10.065 1.00 0.00 42 GLU A CA 7
ATOM 9721 C C . GLU A 1 42 ? 0.408 11.680 11.329 1.00 0.00 42 GLU A C 7
ATOM 9722 O O . GLU A 1 42 ? 0.560 11.099 12.401 1.00 0.00 42 GLU A O 7
ATOM 9734 N N . LEU A 1 43 ? 0.533 12.988 11.160 1.00 0.00 43 LEU A N 7
ATOM 9735 C CA . LEU A 1 43 ? 0.873 13.858 12.274 1.00 0.00 43 LEU A CA 7
ATOM 9736 C C . LEU A 1 43 ? -0.413 14.401 12.901 1.00 0.00 43 LEU A C 7
ATOM 9737 O O . LEU A 1 43 ? -0.438 14.731 14.085 1.00 0.00 43 LEU A O 7
ATOM 9753 N N . GLU A 1 44 ? -1.448 14.477 12.078 1.00 0.00 44 GLU A N 7
ATOM 9754 C CA . GLU A 1 44 ? -2.734 14.975 12.537 1.00 0.00 44 GLU A CA 7
ATOM 9755 C C . GLU A 1 44 ? -3.552 13.841 13.158 1.00 0.00 44 GLU A C 7
ATOM 9756 O O . GLU A 1 44 ? -3.811 13.844 14.360 1.00 0.00 44 GLU A O 7
ATOM 9768 N N . SER A 1 45 ? -3.935 12.898 12.310 1.00 0.00 45 SER A N 7
ATOM 9769 C CA . SER A 1 45 ? -4.718 11.760 12.760 1.00 0.00 45 SER A CA 7
ATOM 9770 C C . SER A 1 45 ? -3.844 10.820 13.592 1.00 0.00 45 SER A C 7
ATOM 9771 O O . SER A 1 45 ? -4.275 10.323 14.631 1.00 0.00 45 SER A O 7
ATOM 9779 N N . GLY A 1 46 ? -2.631 10.604 13.104 1.00 0.00 46 GLY A N 7
ATOM 9780 C CA . GLY A 1 46 ? -1.693 9.732 13.790 1.00 0.00 46 GLY A CA 7
ATOM 9781 C C . GLY A 1 46 ? -1.442 8.455 12.985 1.00 0.00 46 GLY A C 7
ATOM 9782 O O . GLY A 1 46 ? -0.413 7.802 13.155 1.00 0.00 46 GLY A O 7
ATOM 9786 N N . VAL A 1 47 ? -2.399 8.137 12.127 1.00 0.00 47 VAL A N 7
ATOM 9787 C CA . VAL A 1 47 ? -2.295 6.950 11.295 1.00 0.00 47 VAL A CA 7
ATOM 9788 C C . VAL A 1 47 ? -0.895 6.882 10.684 1.00 0.00 47 VAL A C 7
ATOM 9789 O O . VAL A 1 47 ? -0.315 7.910 10.337 1.00 0.00 47 VAL A O 7
ATOM 9802 N N . PRO A 1 48 ? -0.378 5.630 10.567 1.00 0.00 48 PRO A N 7
ATOM 9803 C CA . PRO A 1 48 ? 0.943 5.414 10.003 1.00 0.00 48 PRO A CA 7
ATOM 9804 C C . PRO A 1 48 ? 0.925 5.586 8.483 1.00 0.00 48 PRO A C 7
ATOM 9805 O O . PRO A 1 48 ? 0.273 4.819 7.776 1.00 0.00 48 PRO A O 7
ATOM 9816 N N . ALA A 1 49 ? 1.650 6.596 8.025 1.00 0.00 49 ALA A N 7
ATOM 9817 C CA . ALA A 1 49 ? 1.725 6.878 6.602 1.00 0.00 49 ALA A CA 7
ATOM 9818 C C . ALA A 1 49 ? 1.796 5.560 5.828 1.00 0.00 49 ALA A C 7
ATOM 9819 O O . ALA A 1 49 ? 1.281 5.461 4.715 1.00 0.00 49 ALA A O 7
ATOM 9826 N N . GLU A 1 50 ? 2.437 4.581 6.449 1.00 0.00 50 GLU A N 7
ATOM 9827 C CA . GLU A 1 50 ? 2.581 3.273 5.832 1.00 0.00 50 GLU A CA 7
ATOM 9828 C C . GLU A 1 50 ? 1.206 2.653 5.575 1.00 0.00 50 GLU A C 7
ATOM 9829 O O . GLU A 1 50 ? 0.905 2.245 4.454 1.00 0.00 50 GLU A O 7
ATOM 9841 N N . GLU A 1 51 ? 0.409 2.601 6.631 1.00 0.00 51 GLU A N 7
ATOM 9842 C CA . GLU A 1 51 ? -0.927 2.037 6.534 1.00 0.00 51 GLU A CA 7
ATOM 9843 C C . GLU A 1 51 ? -1.907 3.084 6.000 1.00 0.00 51 GLU A C 7
ATOM 9844 O O . GLU A 1 51 ? -2.979 2.740 5.504 1.00 0.00 51 GLU A O 7
ATOM 9856 N N . ALA A 1 52 ? -1.504 4.341 6.119 1.00 0.00 52 ALA A N 7
ATOM 9857 C CA . ALA A 1 52 ? -2.333 5.440 5.655 1.00 0.00 52 ALA A CA 7
ATOM 9858 C C . ALA A 1 52 ? -2.510 5.335 4.138 1.00 0.00 52 ALA A C 7
ATOM 9859 O O . ALA A 1 52 ? -1.529 5.277 3.398 1.00 0.00 52 ALA A O 7
ATOM 9866 N N . GLN A 1 53 ? -3.767 5.313 3.721 1.00 0.00 53 GLN A N 7
ATOM 9867 C CA . GLN A 1 53 ? -4.084 5.216 2.306 1.00 0.00 53 GLN A CA 7
ATOM 9868 C C . GLN A 1 53 ? -4.806 6.481 1.836 1.00 0.00 53 GLN A C 7
ATOM 9869 O O . GLN A 1 53 ? -5.330 7.239 2.650 1.00 0.00 53 GLN A O 7
ATOM 9883 N N . ILE A 1 54 ? -4.810 6.668 0.525 1.00 0.00 54 ILE A N 7
ATOM 9884 C CA . ILE A 1 54 ? -5.459 7.828 -0.063 1.00 0.00 54 ILE A CA 7
ATOM 9885 C C . ILE A 1 54 ? -6.285 7.386 -1.272 1.00 0.00 54 ILE A C 7
ATOM 9886 O O . ILE A 1 54 ? -5.754 6.787 -2.206 1.00 0.00 54 ILE A O 7
ATOM 9902 N N . VAL A 1 55 ? -7.572 7.698 -1.215 1.00 0.00 55 VAL A N 7
ATOM 9903 C CA . VAL A 1 55 ? -8.477 7.340 -2.294 1.00 0.00 55 VAL A CA 7
ATOM 9904 C C . VAL A 1 55 ? -8.937 8.611 -3.011 1.00 0.00 55 VAL A C 7
ATOM 9905 O O . VAL A 1 55 ? -9.244 9.614 -2.368 1.00 0.00 55 VAL A O 7
ATOM 9918 N N . TYR A 1 56 ? -8.970 8.528 -4.333 1.00 0.00 56 TYR A N 7
ATOM 9919 C CA . TYR A 1 56 ? -9.387 9.659 -5.144 1.00 0.00 56 TYR A CA 7
ATOM 9920 C C . TYR A 1 56 ? -10.023 9.190 -6.454 1.00 0.00 56 TYR A C 7
ATOM 9921 O O . TYR A 1 56 ? -9.606 8.183 -7.024 1.00 0.00 56 TYR A O 7
ATOM 9939 N N . MET A 1 57 ? -11.021 9.942 -6.893 1.00 0.00 57 MET A N 7
ATOM 9940 C CA . MET A 1 57 ? -11.718 9.616 -8.125 1.00 0.00 57 MET A CA 7
ATOM 9941 C C . MET A 1 57 ? -12.390 8.244 -8.028 1.00 0.00 57 MET A C 7
ATOM 9942 O O . MET A 1 57 ? -12.779 7.667 -9.042 1.00 0.00 57 MET A O 7
ATOM 9956 N N . GLU A 1 58 ? -12.504 7.762 -6.799 1.00 0.00 58 GLU A N 7
ATOM 9957 C CA . GLU A 1 58 ? -13.122 6.470 -6.557 1.00 0.00 58 GLU A CA 7
ATOM 9958 C C . GLU A 1 58 ? -12.122 5.344 -6.833 1.00 0.00 58 GLU A C 7
ATOM 9959 O O . GLU A 1 58 ? -12.502 4.275 -7.309 1.00 0.00 58 GLU A O 7
ATOM 9971 N N . GLN A 1 59 ? -10.865 5.623 -6.522 1.00 0.00 59 GLN A N 7
ATOM 9972 C CA . GLN A 1 59 ? -9.809 4.647 -6.730 1.00 0.00 59 GLN A CA 7
ATOM 9973 C C . GLN A 1 59 ? -8.855 4.635 -5.534 1.00 0.00 59 GLN A C 7
ATOM 9974 O O . GLN A 1 59 ? -8.951 5.484 -4.649 1.00 0.00 59 GLN A O 7
ATOM 9988 N N . LEU A 1 60 ? -7.955 3.662 -5.546 1.00 0.00 60 LEU A N 7
ATOM 9989 C CA . LEU A 1 60 ? -6.984 3.528 -4.473 1.00 0.00 60 LEU A CA 7
ATOM 9990 C C . LEU A 1 60 ? -5.586 3.834 -5.014 1.00 0.00 60 LEU A C 7
ATOM 9991 O O . LEU A 1 60 ? -4.945 2.970 -5.611 1.00 0.00 60 LEU A O 7
ATOM 10007 N N . LEU A 1 61 ? -5.155 5.066 -4.787 1.00 0.00 61 LEU A N 7
ATOM 10008 C CA . LEU A 1 61 ? -3.845 5.497 -5.244 1.00 0.00 61 LEU A CA 7
ATOM 10009 C C . LEU A 1 61 ? -2.780 4.541 -4.702 1.00 0.00 61 LEU A C 7
ATOM 10010 O O . LEU A 1 61 ? -2.707 4.307 -3.497 1.00 0.00 61 LEU A O 7
ATOM 10026 N N . THR A 1 62 ? -1.981 4.015 -5.619 1.00 0.00 62 THR A N 7
ATOM 10027 C CA . THR A 1 62 ? -0.924 3.090 -5.248 1.00 0.00 62 THR A CA 7
ATOM 10028 C C . THR A 1 62 ? 0.417 3.556 -5.818 1.00 0.00 62 THR A C 7
ATOM 10029 O O . THR A 1 62 ? 1.064 2.825 -6.567 1.00 0.00 62 THR A O 7
ATOM 10040 N N . ASP A 1 63 ? 0.794 4.769 -5.443 1.00 0.00 63 ASP A N 7
ATOM 10041 C CA . ASP A 1 63 ? 2.046 5.341 -5.909 1.00 0.00 63 ASP A CA 7
ATOM 10042 C C . ASP A 1 63 ? 2.370 6.587 -5.083 1.00 0.00 63 ASP A C 7
ATOM 10043 O O . ASP A 1 63 ? 1.897 7.681 -5.391 1.00 0.00 63 ASP A O 7
ATOM 10052 N N . ASP A 1 64 ? 3.174 6.381 -4.050 1.00 0.00 64 ASP A N 7
ATOM 10053 C CA . ASP A 1 64 ? 3.567 7.475 -3.178 1.00 0.00 64 ASP A CA 7
ATOM 10054 C C . ASP A 1 64 ? 4.444 8.455 -3.960 1.00 0.00 64 ASP A C 7
ATOM 10055 O O . ASP A 1 64 ? 4.370 9.664 -3.748 1.00 0.00 64 ASP A O 7
ATOM 10064 N N . HIS A 1 65 ? 5.255 7.896 -4.846 1.00 0.00 65 HIS A N 7
ATOM 10065 C CA . HIS A 1 65 ? 6.145 8.706 -5.661 1.00 0.00 65 HIS A CA 7
ATOM 10066 C C . HIS A 1 65 ? 5.327 9.721 -6.462 1.00 0.00 65 HIS A C 7
ATOM 10067 O O . HIS A 1 65 ? 5.871 10.704 -6.964 1.00 0.00 65 HIS A O 7
ATOM 10081 N N . CYS A 1 66 ? 4.034 9.448 -6.557 1.00 0.00 66 CYS A N 7
ATOM 10082 C CA . CYS A 1 66 ? 3.136 10.325 -7.288 1.00 0.00 66 CYS A CA 7
ATOM 10083 C C . CYS A 1 66 ? 2.823 11.536 -6.407 1.00 0.00 66 CYS A C 7
ATOM 10084 O O . CYS A 1 66 ? 2.938 11.464 -5.184 1.00 0.00 66 CYS A O 7
ATOM 10092 N N . SER A 1 67 ? 2.435 12.620 -7.063 1.00 0.00 67 SER A N 7
ATOM 10093 C CA . SER A 1 67 ? 2.105 13.844 -6.354 1.00 0.00 67 SER A CA 7
ATOM 10094 C C . SER A 1 67 ? 0.590 14.063 -6.363 1.00 0.00 67 SER A C 7
ATOM 10095 O O . SER A 1 67 ? -0.146 13.301 -6.989 1.00 0.00 67 SER A O 7
ATOM 10103 N N . LEU A 1 68 ? 0.171 15.106 -5.663 1.00 0.00 68 LEU A N 7
ATOM 10104 C CA . LEU A 1 68 ? -1.243 15.434 -5.583 1.00 0.00 68 LEU A CA 7
ATOM 10105 C C . LEU A 1 68 ? -1.682 16.100 -6.888 1.00 0.00 68 LEU A C 7
ATOM 10106 O O . LEU A 1 68 ? -2.509 15.557 -7.619 1.00 0.00 68 LEU A O 7
ATOM 10122 N N . GLY A 1 69 ? -1.109 17.268 -7.141 1.00 0.00 69 GLY A N 7
ATOM 10123 C CA . GLY A 1 69 ? -1.431 18.014 -8.345 1.00 0.00 69 GLY A CA 7
ATOM 10124 C C . GLY A 1 69 ? -1.551 17.081 -9.553 1.00 0.00 69 GLY A C 7
ATOM 10125 O O . GLY A 1 69 ? -2.455 17.234 -10.372 1.00 0.00 69 GLY A O 7
ATOM 10129 N N . SER A 1 70 ? -0.625 16.136 -9.624 1.00 0.00 70 SER A N 7
ATOM 10130 C CA . SER A 1 70 ? -0.615 15.179 -10.717 1.00 0.00 70 SER A CA 7
ATOM 10131 C C . SER A 1 70 ? -1.821 14.244 -10.605 1.00 0.00 70 SER A C 7
ATOM 10132 O O . SER A 1 70 ? -2.528 14.017 -11.585 1.00 0.00 70 SER A O 7
ATOM 10140 N N . TYR A 1 71 ? -2.018 13.726 -9.401 1.00 0.00 71 TYR A N 7
ATOM 10141 C CA . TYR A 1 71 ? -3.126 12.821 -9.148 1.00 0.00 71 TYR A CA 7
ATOM 10142 C C . TYR A 1 71 ? -4.458 13.461 -9.544 1.00 0.00 71 TYR A C 7
ATOM 10143 O O . TYR A 1 71 ? -5.452 12.763 -9.743 1.00 0.00 71 TYR A O 7
ATOM 10161 N N . GLY A 1 72 ? -4.437 14.782 -9.646 1.00 0.00 72 GLY A N 7
ATOM 10162 C CA . GLY A 1 72 ? -5.630 15.524 -10.015 1.00 0.00 72 GLY A CA 7
ATOM 10163 C C . GLY A 1 72 ? -6.179 16.308 -8.821 1.00 0.00 72 GLY A C 7
ATOM 10164 O O . GLY A 1 72 ? -7.157 17.042 -8.952 1.00 0.00 72 GLY A O 7
ATOM 10168 N N . LEU A 1 73 ? -5.525 16.125 -7.683 1.00 0.00 73 LEU A N 7
ATOM 10169 C CA . LEU A 1 73 ? -5.935 16.806 -6.467 1.00 0.00 73 LEU A CA 7
ATOM 10170 C C . LEU A 1 73 ? -5.867 18.319 -6.686 1.00 0.00 73 LEU A C 7
ATOM 10171 O O . LEU A 1 73 ? -4.907 18.823 -7.267 1.00 0.00 73 LEU A O 7
ATOM 10187 N N . LYS A 1 74 ? -6.898 19.001 -6.210 1.00 0.00 74 LYS A N 7
ATOM 10188 C CA . LYS A 1 74 ? -6.967 20.446 -6.347 1.00 0.00 74 LYS A CA 7
ATOM 10189 C C . LYS A 1 74 ? -7.670 21.037 -5.124 1.00 0.00 74 LYS A C 7
ATOM 10190 O O . LYS A 1 74 ? -8.272 20.308 -4.336 1.00 0.00 74 LYS A O 7
ATOM 10209 N N . ASP A 1 75 ? -7.570 22.352 -5.002 1.00 0.00 75 ASP A N 7
ATOM 10210 C CA . ASP A 1 75 ? -8.189 23.050 -3.887 1.00 0.00 75 ASP A CA 7
ATOM 10211 C C . ASP A 1 75 ? -9.699 22.806 -3.913 1.00 0.00 75 ASP A C 7
ATOM 10212 O O . ASP A 1 75 ? -10.352 23.042 -4.929 1.00 0.00 75 ASP A O 7
ATOM 10221 N N . GLY A 1 76 ? -10.210 22.336 -2.785 1.00 0.00 76 GLY A N 7
ATOM 10222 C CA . GLY A 1 76 ? -11.631 22.058 -2.665 1.00 0.00 76 GLY A CA 7
ATOM 10223 C C . GLY A 1 76 ? -11.934 20.597 -3.003 1.00 0.00 76 GLY A C 7
ATOM 10224 O O . GLY A 1 76 ? -12.887 20.307 -3.724 1.00 0.00 76 GLY A O 7
ATOM 10228 N N . ASP A 1 77 ? -11.104 19.714 -2.466 1.00 0.00 77 ASP A N 7
ATOM 10229 C CA . ASP A 1 77 ? -11.271 18.290 -2.702 1.00 0.00 77 ASP A CA 7
ATOM 10230 C C . ASP A 1 77 ? -11.541 17.586 -1.371 1.00 0.00 77 ASP A C 7
ATOM 10231 O O . ASP A 1 77 ? -11.630 18.233 -0.328 1.00 0.00 77 ASP A O 7
ATOM 10240 N N . MET A 1 78 ? -11.664 16.269 -1.449 1.00 0.00 78 MET A N 7
ATOM 10241 C CA . MET A 1 78 ? -11.923 15.470 -0.263 1.00 0.00 78 MET A CA 7
ATOM 10242 C C . MET A 1 78 ? -11.477 14.021 -0.471 1.00 0.00 78 MET A C 7
ATOM 10243 O O . MET A 1 78 ? -12.010 13.321 -1.331 1.00 0.00 78 MET A O 7
ATOM 10257 N N . VAL A 1 79 ? -10.505 13.613 0.331 1.00 0.00 79 VAL A N 7
ATOM 10258 C CA . VAL A 1 79 ? -9.981 12.261 0.246 1.00 0.00 79 VAL A CA 7
ATOM 10259 C C . VAL A 1 79 ? -10.301 11.512 1.541 1.00 0.00 79 VAL A C 7
ATOM 10260 O O . VAL A 1 79 ? -10.615 12.130 2.558 1.00 0.00 79 VAL A O 7
ATOM 10273 N N . VAL A 1 80 ? -10.211 10.193 1.463 1.00 0.00 80 VAL A N 7
ATOM 10274 C CA . VAL A 1 80 ? -10.487 9.353 2.616 1.00 0.00 80 VAL A CA 7
ATOM 10275 C C . VAL A 1 80 ? -9.192 8.677 3.071 1.00 0.00 80 VAL A C 7
ATOM 10276 O O . VAL A 1 80 ? -8.375 8.275 2.245 1.00 0.00 80 VAL A O 7
ATOM 10289 N N . LEU A 1 81 ? -9.046 8.574 4.384 1.00 0.00 81 LEU A N 7
ATOM 10290 C CA . LEU A 1 81 ? -7.865 7.953 4.959 1.00 0.00 81 LEU A CA 7
ATOM 10291 C C . LEU A 1 81 ? -8.228 6.563 5.484 1.00 0.00 81 LEU A C 7
ATOM 10292 O O . LEU A 1 81 ? -9.072 6.431 6.369 1.00 0.00 81 LEU A O 7
ATOM 10308 N N . LEU A 1 82 ? -7.573 5.561 4.916 1.00 0.00 82 LEU A N 7
ATOM 10309 C CA . LEU A 1 82 ? -7.817 4.185 5.315 1.00 0.00 82 LEU A CA 7
ATOM 10310 C C . LEU A 1 82 ? -6.585 3.645 6.045 1.00 0.00 82 LEU A C 7
ATOM 10311 O O . LEU A 1 82 ? -5.470 3.728 5.533 1.00 0.00 82 LEU A O 7
ATOM 10327 N N . GLN A 1 83 ? -6.829 3.104 7.230 1.00 0.00 83 GLN A N 7
ATOM 10328 C CA . GLN A 1 83 ? -5.754 2.550 8.035 1.00 0.00 83 GLN A CA 7
ATOM 10329 C C . GLN A 1 83 ? -5.774 1.022 7.969 1.00 0.00 83 GLN A C 7
ATOM 10330 O O . GLN A 1 83 ? -6.662 0.384 8.534 1.00 0.00 83 GLN A O 7
ATOM 10344 N N . LYS A 1 84 ? -4.786 0.478 7.275 1.00 0.00 84 LYS A N 7
ATOM 10345 C CA . LYS A 1 84 ? -4.679 -0.964 7.128 1.00 0.00 84 LYS A CA 7
ATOM 10346 C C . LYS A 1 84 ? -4.247 -1.577 8.461 1.00 0.00 84 LYS A C 7
ATOM 10347 O O . LYS A 1 84 ? -3.675 -0.892 9.307 1.00 0.00 84 LYS A O 7
ATOM 10366 N N . ASP A 1 85 ? -4.536 -2.862 8.606 1.00 0.00 85 ASP A N 7
ATOM 10367 C CA . ASP A 1 85 ? -4.184 -3.576 9.822 1.00 0.00 85 ASP A CA 7
ATOM 10368 C C . ASP A 1 85 ? -3.500 -4.894 9.455 1.00 0.00 85 ASP A C 7
ATOM 10369 O O . ASP A 1 85 ? -3.904 -5.563 8.505 1.00 0.00 85 ASP A O 7
ATOM 10378 N N . ASN A 1 86 ? -2.476 -5.227 10.226 1.00 0.00 86 ASN A N 7
ATOM 10379 C CA . ASN A 1 86 ? -1.732 -6.453 9.994 1.00 0.00 86 ASN A CA 7
ATOM 10380 C C . ASN A 1 86 ? -1.288 -7.038 11.337 1.00 0.00 86 ASN A C 7
ATOM 10381 O O . ASN A 1 86 ? -0.379 -7.865 11.387 1.00 0.00 86 ASN A O 7
ATOM 10392 N N . VAL A 1 87 ? -1.949 -6.584 12.391 1.00 0.00 87 VAL A N 7
ATOM 10393 C CA . VAL A 1 87 ? -1.634 -7.051 13.730 1.00 0.00 87 VAL A CA 7
ATOM 10394 C C . VAL A 1 87 ? -0.235 -6.569 14.118 1.00 0.00 87 VAL A C 7
ATOM 10395 O O . VAL A 1 87 ? 0.481 -7.253 14.849 1.00 0.00 87 VAL A O 7
ATOM 10408 N N . GLY A 1 88 ? 0.114 -5.396 13.610 1.00 0.00 88 GLY A N 7
ATOM 10409 C CA . GLY A 1 88 ? 1.415 -4.815 13.894 1.00 0.00 88 GLY A CA 7
ATOM 10410 C C . GLY A 1 88 ? 2.300 -4.817 12.646 1.00 0.00 88 GLY A C 7
ATOM 10411 O O . GLY A 1 88 ? 2.564 -5.871 12.069 1.00 0.00 88 GLY A O 7
ATOM 10415 N N . LEU A 1 89 ? 2.735 -3.625 12.266 1.00 0.00 89 LEU A N 7
ATOM 10416 C CA . LEU A 1 89 ? 3.585 -3.475 11.097 1.00 0.00 89 LEU A CA 7
ATOM 10417 C C . LEU A 1 89 ? 4.549 -2.308 11.318 1.00 0.00 89 LEU A C 7
ATOM 10418 O O . LEU A 1 89 ? 4.229 -1.165 10.996 1.00 0.00 89 LEU A O 7
ATOM 10434 N N . ARG A 1 90 ? 5.710 -2.636 11.866 1.00 0.00 90 ARG A N 7
ATOM 10435 C CA . ARG A 1 90 ? 6.722 -1.629 12.134 1.00 0.00 90 ARG A CA 7
ATOM 10436 C C . ARG A 1 90 ? 8.035 -1.997 11.439 1.00 0.00 90 ARG A C 7
ATOM 10437 O O . ARG A 1 90 ? 8.758 -2.880 11.899 1.00 0.00 90 ARG A O 7
ATOM 10458 N N . THR A 1 91 ? 8.303 -1.303 10.343 1.00 0.00 91 THR A N 7
ATOM 10459 C CA . THR A 1 91 ? 9.515 -1.546 9.581 1.00 0.00 91 THR A CA 7
ATOM 10460 C C . THR A 1 91 ? 10.543 -0.444 9.847 1.00 0.00 91 THR A C 7
ATOM 10461 O O . THR A 1 91 ? 10.193 0.632 10.330 1.00 0.00 91 THR A O 7
ATOM 10472 N N . PRO A 1 92 ? 11.823 -0.758 9.511 1.00 0.00 92 PRO A N 7
ATOM 10473 C CA . PRO A 1 92 ? 12.903 0.193 9.708 1.00 0.00 92 PRO A CA 7
ATOM 10474 C C . PRO A 1 92 ? 12.860 1.299 8.652 1.00 0.00 92 PRO A C 7
ATOM 10475 O O . PRO A 1 92 ? 12.062 1.240 7.718 1.00 0.00 92 PRO A O 7
ATOM 10486 N N . GLY A 1 93 ? 13.730 2.282 8.834 1.00 0.00 93 GLY A N 7
ATOM 10487 C CA . GLY A 1 93 ? 13.801 3.399 7.908 1.00 0.00 93 GLY A CA 7
ATOM 10488 C C . GLY A 1 93 ? 15.250 3.843 7.695 1.00 0.00 93 GLY A C 7
ATOM 10489 O O . GLY A 1 93 ? 16.008 3.981 8.654 1.00 0.00 93 GLY A O 7
ATOM 10493 N N . ARG A 1 94 ? 15.591 4.054 6.433 1.00 0.00 94 ARG A N 7
ATOM 10494 C CA . ARG A 1 94 ? 16.935 4.480 6.081 1.00 0.00 94 ARG A CA 7
ATOM 10495 C C . ARG A 1 94 ? 17.073 4.602 4.563 1.00 0.00 94 ARG A C 7
ATOM 10496 O O . ARG A 1 94 ? 16.449 3.849 3.816 1.00 0.00 94 ARG A O 7
ATOM 10517 N N . THR A 1 95 ? 17.895 5.556 4.150 1.00 0.00 95 THR A N 7
ATOM 10518 C CA . THR A 1 95 ? 18.123 5.787 2.734 1.00 0.00 95 THR A CA 7
ATOM 10519 C C . THR A 1 95 ? 19.614 5.676 2.409 1.00 0.00 95 THR A C 7
ATOM 10520 O O . THR A 1 95 ? 20.460 6.007 3.239 1.00 0.00 95 THR A O 7
ATOM 10531 N N . PRO A 1 96 ? 19.898 5.199 1.168 1.00 0.00 96 PRO A N 7
ATOM 10532 C CA . PRO A 1 96 ? 21.272 5.041 0.723 1.00 0.00 96 PRO A CA 7
ATOM 10533 C C . PRO A 1 96 ? 21.897 6.395 0.382 1.00 0.00 96 PRO A C 7
ATOM 10534 O O . PRO A 1 96 ? 21.226 7.425 0.440 1.00 0.00 96 PRO A O 7
ATOM 10545 N N . SER A 1 97 ? 23.175 6.351 0.035 1.00 0.00 97 SER A N 7
ATOM 10546 C CA . SER A 1 97 ? 23.898 7.562 -0.314 1.00 0.00 97 SER A CA 7
ATOM 10547 C C . SER A 1 97 ? 23.890 7.757 -1.832 1.00 0.00 97 SER A C 7
ATOM 10548 O O . SER A 1 97 ? 23.440 8.789 -2.326 1.00 0.00 97 SER A O 7
ATOM 10556 N N . GLY A 1 98 ? 24.392 6.748 -2.529 1.00 0.00 98 GLY A N 7
ATOM 10557 C CA . GLY A 1 98 ? 24.448 6.796 -3.980 1.00 0.00 98 GLY A CA 7
ATOM 10558 C C . GLY A 1 98 ? 25.890 6.948 -4.469 1.00 0.00 98 GLY A C 7
ATOM 10559 O O . GLY A 1 98 ? 26.688 6.018 -4.358 1.00 0.00 98 GLY A O 7
ATOM 10563 N N . PRO A 1 99 ? 26.188 8.158 -5.012 1.00 0.00 99 PRO A N 7
ATOM 10564 C CA . PRO A 1 99 ? 27.520 8.444 -5.518 1.00 0.00 99 PRO A CA 7
ATOM 10565 C C . PRO A 1 99 ? 28.504 8.679 -4.370 1.00 0.00 99 PRO A C 7
ATOM 10566 O O . PRO A 1 99 ? 28.114 8.677 -3.203 1.00 0.00 99 PRO A O 7
ATOM 10577 N N . SER A 1 100 ? 29.760 8.875 -4.741 1.00 0.00 100 SER A N 7
ATOM 10578 C CA . SER A 1 100 ? 30.803 9.111 -3.756 1.00 0.00 100 SER A CA 7
ATOM 10579 C C . SER A 1 100 ? 32.094 9.542 -4.455 1.00 0.00 100 SER A C 7
ATOM 10580 O O . SER A 1 100 ? 32.355 9.141 -5.588 1.00 0.00 100 SER A O 7
ATOM 10588 N N . SER A 1 101 ? 32.868 10.354 -3.749 1.00 0.00 101 SER A N 7
ATOM 10589 C CA . SER A 1 101 ? 34.126 10.844 -4.287 1.00 0.00 101 SER A CA 7
ATOM 10590 C C . SER A 1 101 ? 33.859 11.801 -5.452 1.00 0.00 101 SER A C 7
ATOM 10591 O O . SER A 1 101 ? 32.831 11.701 -6.119 1.00 0.00 101 SER A O 7
ATOM 10599 N N . GLY A 1 102 ? 34.804 12.706 -5.660 1.00 0.00 102 GLY A N 7
ATOM 10600 C CA . GLY A 1 102 ? 34.684 13.679 -6.732 1.00 0.00 102 GLY A CA 7
ATOM 10601 C C . GLY A 1 102 ? 35.977 14.482 -6.891 1.00 0.00 102 GLY A C 7
ATOM 10602 O O . GLY A 1 102 ? 36.317 15.295 -6.034 1.00 0.00 102 GLY A O 7
ATOM 10606 N N . GLY A 1 1 ? 8.262 28.260 7.406 1.00 0.00 1 GLY A N 8
ATOM 10607 C CA . GLY A 1 1 ? 7.415 28.260 6.226 1.00 0.00 1 GLY A CA 8
ATOM 10608 C C . GLY A 1 1 ? 5.961 27.961 6.594 1.00 0.00 1 GLY A C 8
ATOM 10609 O O . GLY A 1 1 ? 5.676 26.959 7.249 1.00 0.00 1 GLY A O 8
ATOM 10613 N N . SER A 1 2 ? 5.078 28.847 6.157 1.00 0.00 2 SER A N 8
ATOM 10614 C CA . SER A 1 2 ? 3.660 28.690 6.433 1.00 0.00 2 SER A CA 8
ATOM 10615 C C . SER A 1 2 ? 2.839 29.129 5.219 1.00 0.00 2 SER A C 8
ATOM 10616 O O . SER A 1 2 ? 2.072 28.342 4.667 1.00 0.00 2 SER A O 8
ATOM 10624 N N . SER A 1 3 ? 3.029 30.384 4.839 1.00 0.00 3 SER A N 8
ATOM 10625 C CA . SER A 1 3 ? 2.316 30.937 3.700 1.00 0.00 3 SER A CA 8
ATOM 10626 C C . SER A 1 3 ? 3.310 31.399 2.633 1.00 0.00 3 SER A C 8
ATOM 10627 O O . SER A 1 3 ? 4.034 32.373 2.835 1.00 0.00 3 SER A O 8
ATOM 10635 N N . GLY A 1 4 ? 3.314 30.678 1.522 1.00 0.00 4 GLY A N 8
ATOM 10636 C CA . GLY A 1 4 ? 4.208 31.001 0.423 1.00 0.00 4 GLY A CA 8
ATOM 10637 C C . GLY A 1 4 ? 3.433 31.585 -0.761 1.00 0.00 4 GLY A C 8
ATOM 10638 O O . GLY A 1 4 ? 3.580 32.763 -1.083 1.00 0.00 4 GLY A O 8
ATOM 10642 N N . SER A 1 5 ? 2.626 30.733 -1.376 1.00 0.00 5 SER A N 8
ATOM 10643 C CA . SER A 1 5 ? 1.828 31.149 -2.517 1.00 0.00 5 SER A CA 8
ATOM 10644 C C . SER A 1 5 ? 0.342 31.118 -2.155 1.00 0.00 5 SER A C 8
ATOM 10645 O O . SER A 1 5 ? -0.334 32.145 -2.204 1.00 0.00 5 SER A O 8
ATOM 10653 N N . SER A 1 6 ? -0.123 29.930 -1.800 1.00 0.00 6 SER A N 8
ATOM 10654 C CA . SER A 1 6 ? -1.517 29.751 -1.431 1.00 0.00 6 SER A CA 8
ATOM 10655 C C . SER A 1 6 ? -1.749 28.322 -0.937 1.00 0.00 6 SER A C 8
ATOM 10656 O O . SER A 1 6 ? -2.151 28.114 0.206 1.00 0.00 6 SER A O 8
ATOM 10664 N N . GLY A 1 7 ? -1.485 27.373 -1.824 1.00 0.00 7 GLY A N 8
ATOM 10665 C CA . GLY A 1 7 ? -1.660 25.970 -1.493 1.00 0.00 7 GLY A CA 8
ATOM 10666 C C . GLY A 1 7 ? -3.113 25.535 -1.695 1.00 0.00 7 GLY A C 8
ATOM 10667 O O . GLY A 1 7 ? -3.967 26.352 -2.038 1.00 0.00 7 GLY A O 8
ATOM 10671 N N . MET A 1 8 ? -3.349 24.250 -1.475 1.00 0.00 8 MET A N 8
ATOM 10672 C CA . MET A 1 8 ? -4.684 23.698 -1.628 1.00 0.00 8 MET A CA 8
ATOM 10673 C C . MET A 1 8 ? -5.138 22.996 -0.347 1.00 0.00 8 MET A C 8
ATOM 10674 O O . MET A 1 8 ? -4.316 22.466 0.399 1.00 0.00 8 MET A O 8
ATOM 10688 N N . LEU A 1 9 ? -6.445 23.014 -0.131 1.00 0.00 9 LEU A N 8
ATOM 10689 C CA . LEU A 1 9 ? -7.018 22.385 1.047 1.00 0.00 9 LEU A CA 8
ATOM 10690 C C . LEU A 1 9 ? -7.396 20.940 0.716 1.00 0.00 9 LEU A C 8
ATOM 10691 O O . LEU A 1 9 ? -8.124 20.690 -0.244 1.00 0.00 9 LEU A O 8
ATOM 10707 N N . ILE A 1 10 ? -6.886 20.027 1.529 1.00 0.00 10 ILE A N 8
ATOM 10708 C CA . ILE A 1 10 ? -7.161 18.614 1.334 1.00 0.00 10 ILE A CA 8
ATOM 10709 C C . ILE A 1 10 ? -7.950 18.082 2.532 1.00 0.00 10 ILE A C 8
ATOM 10710 O O . ILE A 1 10 ? -7.437 18.040 3.649 1.00 0.00 10 ILE A O 8
ATOM 10726 N N . THR A 1 11 ? -9.186 17.691 2.259 1.00 0.00 11 THR A N 8
ATOM 10727 C CA . THR A 1 11 ? -10.052 17.164 3.301 1.00 0.00 11 THR A CA 8
ATOM 10728 C C . THR A 1 11 ? -9.866 15.651 3.434 1.00 0.00 11 THR A C 8
ATOM 10729 O O . THR A 1 11 ? -10.157 14.902 2.503 1.00 0.00 11 THR A O 8
ATOM 10740 N N . VAL A 1 12 ? -9.383 15.247 4.599 1.00 0.00 12 VAL A N 8
ATOM 10741 C CA . VAL A 1 12 ? -9.155 13.837 4.866 1.00 0.00 12 VAL A CA 8
ATOM 10742 C C . VAL A 1 12 ? -10.346 13.270 5.642 1.00 0.00 12 VAL A C 8
ATOM 10743 O O . VAL A 1 12 ? -11.084 14.016 6.285 1.00 0.00 12 VAL A O 8
ATOM 10756 N N . TYR A 1 13 ? -10.496 11.957 5.557 1.00 0.00 13 TYR A N 8
ATOM 10757 C CA . TYR A 1 13 ? -11.584 11.282 6.243 1.00 0.00 13 TYR A CA 8
ATOM 10758 C C . TYR A 1 13 ? -11.188 9.855 6.629 1.00 0.00 13 TYR A C 8
ATOM 10759 O O . TYR A 1 13 ? -11.135 8.970 5.777 1.00 0.00 13 TYR A O 8
ATOM 10777 N N . CYS A 1 14 ? -10.921 9.678 7.915 1.00 0.00 14 CYS A N 8
ATOM 10778 C CA . CYS A 1 14 ? -10.531 8.374 8.425 1.00 0.00 14 CYS A CA 8
ATOM 10779 C C . CYS A 1 14 ? -11.797 7.623 8.842 1.00 0.00 14 CYS A C 8
ATOM 10780 O O . CYS A 1 14 ? -12.792 8.239 9.221 1.00 0.00 14 CYS A O 8
ATOM 10788 N N . VAL A 1 15 ? -11.719 6.303 8.758 1.00 0.00 15 VAL A N 8
ATOM 10789 C CA . VAL A 1 15 ? -12.846 5.462 9.122 1.00 0.00 15 VAL A CA 8
ATOM 10790 C C . VAL A 1 15 ? -12.373 4.373 10.088 1.00 0.00 15 VAL A C 8
ATOM 10791 O O . VAL A 1 15 ? -12.972 4.173 11.144 1.00 0.00 15 VAL A O 8
ATOM 10804 N N . ARG A 1 16 ? -11.304 3.699 9.692 1.00 0.00 16 ARG A N 8
ATOM 10805 C CA . ARG A 1 16 ? -10.744 2.636 10.509 1.00 0.00 16 ARG A CA 8
ATOM 10806 C C . ARG A 1 16 ? -10.126 3.216 11.783 1.00 0.00 16 ARG A C 8
ATOM 10807 O O . ARG A 1 16 ? -10.825 3.434 12.772 1.00 0.00 16 ARG A O 8
ATOM 10828 N N . ARG A 1 17 ? -8.823 3.448 11.718 1.00 0.00 17 ARG A N 8
ATOM 10829 C CA . ARG A 1 17 ? -8.104 3.997 12.855 1.00 0.00 17 ARG A CA 8
ATOM 10830 C C . ARG A 1 17 ? -8.357 3.151 14.104 1.00 0.00 17 ARG A C 8
ATOM 10831 O O . ARG A 1 17 ? -8.157 3.616 15.225 1.00 0.00 17 ARG A O 8
ATOM 10852 N N . ASP A 1 18 ? -8.794 1.922 13.868 1.00 0.00 18 ASP A N 8
ATOM 10853 C CA . ASP A 1 18 ? -9.077 1.006 14.960 1.00 0.00 18 ASP A CA 8
ATOM 10854 C C . ASP A 1 18 ? -10.379 1.425 15.647 1.00 0.00 18 ASP A C 8
ATOM 10855 O O . ASP A 1 18 ? -10.384 1.738 16.837 1.00 0.00 18 ASP A O 8
ATOM 10864 N N . LEU A 1 19 ? -11.450 1.418 14.868 1.00 0.00 19 LEU A N 8
ATOM 10865 C CA . LEU A 1 19 ? -12.755 1.793 15.387 1.00 0.00 19 LEU A CA 8
ATOM 10866 C C . LEU A 1 19 ? -12.678 3.203 15.976 1.00 0.00 19 LEU A C 8
ATOM 10867 O O . LEU A 1 19 ? -12.460 3.368 17.176 1.00 0.00 19 LEU A O 8
ATOM 10883 N N . THR A 1 20 ? -12.861 4.185 15.106 1.00 0.00 20 THR A N 8
ATOM 10884 C CA . THR A 1 20 ? -12.816 5.575 15.525 1.00 0.00 20 THR A CA 8
ATOM 10885 C C . THR A 1 20 ? -13.419 6.478 14.446 1.00 0.00 20 THR A C 8
ATOM 10886 O O . THR A 1 20 ? -14.448 7.114 14.668 1.00 0.00 20 THR A O 8
ATOM 10897 N N . GLU A 1 21 ? -12.753 6.504 13.301 1.00 0.00 21 GLU A N 8
ATOM 10898 C CA . GLU A 1 21 ? -13.210 7.317 12.188 1.00 0.00 21 GLU A CA 8
ATOM 10899 C C . GLU A 1 21 ? -13.130 8.802 12.547 1.00 0.00 21 GLU A C 8
ATOM 10900 O O . GLU A 1 21 ? -13.905 9.288 13.370 1.00 0.00 21 GLU A O 8
ATOM 10912 N N . VAL A 1 22 ? -12.186 9.482 11.913 1.00 0.00 22 VAL A N 8
ATOM 10913 C CA . VAL A 1 22 ? -11.995 10.902 12.156 1.00 0.00 22 VAL A CA 8
ATOM 10914 C C . VAL A 1 22 ? -12.061 11.656 10.827 1.00 0.00 22 VAL A C 8
ATOM 10915 O O . VAL A 1 22 ? -11.902 11.060 9.762 1.00 0.00 22 VAL A O 8
ATOM 10928 N N . THR A 1 23 ? -12.296 12.956 10.931 1.00 0.00 23 THR A N 8
ATOM 10929 C CA . THR A 1 23 ? -12.385 13.797 9.750 1.00 0.00 23 THR A CA 8
ATOM 10930 C C . THR A 1 23 ? -11.641 15.115 9.976 1.00 0.00 23 THR A C 8
ATOM 10931 O O . THR A 1 23 ? -11.953 15.856 10.907 1.00 0.00 23 THR A O 8
ATOM 10942 N N . PHE A 1 24 ? -10.672 15.366 9.109 1.00 0.00 24 PHE A N 8
ATOM 10943 C CA . PHE A 1 24 ? -9.880 16.581 9.203 1.00 0.00 24 PHE A CA 8
ATOM 10944 C C . PHE A 1 24 ? -9.331 16.985 7.833 1.00 0.00 24 PHE A C 8
ATOM 10945 O O . PHE A 1 24 ? -9.263 16.163 6.921 1.00 0.00 24 PHE A O 8
ATOM 10962 N N . SER A 1 25 ? -8.954 18.251 7.732 1.00 0.00 25 SER A N 8
ATOM 10963 C CA . SER A 1 25 ? -8.413 18.774 6.489 1.00 0.00 25 SER A CA 8
ATOM 10964 C C . SER A 1 25 ? -6.939 19.140 6.672 1.00 0.00 25 SER A C 8
ATOM 10965 O O . SER A 1 25 ? -6.441 19.179 7.796 1.00 0.00 25 SER A O 8
ATOM 10973 N N . LEU A 1 26 ? -6.282 19.398 5.551 1.00 0.00 26 LEU A N 8
ATOM 10974 C CA . LEU A 1 26 ? -4.875 19.759 5.574 1.00 0.00 26 LEU A CA 8
ATOM 10975 C C . LEU A 1 26 ? -4.589 20.753 4.446 1.00 0.00 26 LEU A C 8
ATOM 10976 O O . LEU A 1 26 ? -5.409 20.928 3.546 1.00 0.00 26 LEU A O 8
ATOM 10992 N N . GLN A 1 27 ? -3.424 21.377 4.532 1.00 0.00 27 GLN A N 8
ATOM 10993 C CA . GLN A 1 27 ? -3.020 22.349 3.530 1.00 0.00 27 GLN A CA 8
ATOM 10994 C C . GLN A 1 27 ? -1.665 21.965 2.934 1.00 0.00 27 GLN A C 8
ATOM 10995 O O . GLN A 1 27 ? -0.636 22.074 3.600 1.00 0.00 27 GLN A O 8
ATOM 11009 N N . VAL A 1 28 ? -1.707 21.522 1.686 1.00 0.00 28 VAL A N 8
ATOM 11010 C CA . VAL A 1 28 ? -0.495 21.121 0.993 1.00 0.00 28 VAL A CA 8
ATOM 11011 C C . VAL A 1 28 ? -0.430 21.828 -0.363 1.00 0.00 28 VAL A C 8
ATOM 11012 O O . VAL A 1 28 ? -1.235 22.715 -0.644 1.00 0.00 28 VAL A O 8
ATOM 11025 N N . ASN A 1 29 ? 0.536 21.410 -1.167 1.00 0.00 29 ASN A N 8
ATOM 11026 C CA . ASN A 1 29 ? 0.717 21.992 -2.486 1.00 0.00 29 ASN A CA 8
ATOM 11027 C C . ASN A 1 29 ? 0.479 20.918 -3.549 1.00 0.00 29 ASN A C 8
ATOM 11028 O O . ASN A 1 29 ? 0.459 19.727 -3.241 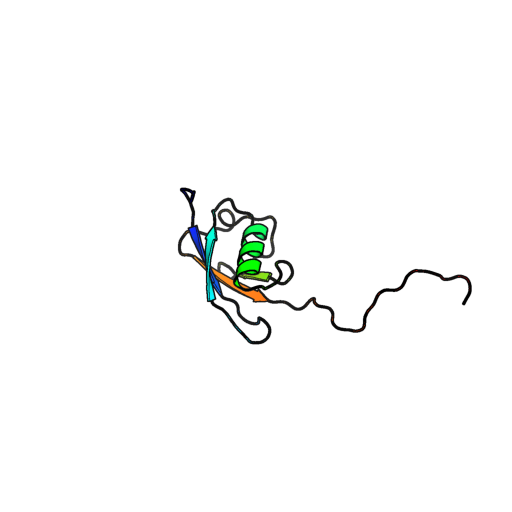1.00 0.00 29 ASN A O 8
ATOM 11039 N N . PRO A 1 30 ? 0.299 21.390 -4.812 1.00 0.00 30 PRO A N 8
ATOM 11040 C CA . PRO A 1 30 ? 0.063 20.483 -5.923 1.00 0.00 30 PRO A CA 8
ATOM 11041 C C . PRO A 1 30 ? 1.354 19.773 -6.335 1.00 0.00 30 PRO A C 8
ATOM 11042 O O . PRO A 1 30 ? 1.314 18.765 -7.039 1.00 0.00 30 PRO A O 8
ATOM 11053 N N . ASP A 1 31 ? 2.468 20.327 -5.879 1.00 0.00 31 ASP A N 8
ATOM 11054 C CA . ASP A 1 31 ? 3.768 19.758 -6.191 1.00 0.00 31 ASP A CA 8
ATOM 11055 C C . ASP A 1 31 ? 4.308 19.026 -4.961 1.00 0.00 31 ASP A C 8
ATOM 11056 O O . ASP A 1 31 ? 5.517 18.997 -4.732 1.00 0.00 31 ASP A O 8
ATOM 11065 N N . PHE A 1 32 ? 3.387 18.451 -4.203 1.00 0.00 32 PHE A N 8
ATOM 11066 C CA . PHE A 1 32 ? 3.756 17.720 -3.002 1.00 0.00 32 PHE A CA 8
ATOM 11067 C C . PHE A 1 32 ? 3.514 16.219 -3.178 1.00 0.00 32 PHE A C 8
ATOM 11068 O O . PHE A 1 32 ? 2.394 15.796 -3.460 1.00 0.00 32 PHE A O 8
ATOM 11085 N N . GLU A 1 33 ? 4.582 15.456 -3.003 1.00 0.00 33 GLU A N 8
ATOM 11086 C CA . GLU A 1 33 ? 4.500 14.011 -3.139 1.00 0.00 33 GLU A CA 8
ATOM 11087 C C . GLU A 1 33 ? 3.429 13.450 -2.201 1.00 0.00 33 GLU A C 8
ATOM 11088 O O . GLU A 1 33 ? 3.256 13.941 -1.087 1.00 0.00 33 GLU A O 8
ATOM 11100 N N . LEU A 1 34 ? 2.739 12.429 -2.686 1.00 0.00 34 LEU A N 8
ATOM 11101 C CA . LEU A 1 34 ? 1.690 11.795 -1.905 1.00 0.00 34 LEU A CA 8
ATOM 11102 C C . LEU A 1 34 ? 2.230 11.457 -0.514 1.00 0.00 34 LEU A C 8
ATOM 11103 O O . LEU A 1 34 ? 1.513 11.573 0.479 1.00 0.00 34 LEU A O 8
ATOM 11119 N N . SER A 1 35 ? 3.489 11.045 -0.487 1.00 0.00 35 SER A N 8
ATOM 11120 C CA . SER A 1 35 ? 4.133 10.688 0.765 1.00 0.00 35 SER A CA 8
ATOM 11121 C C . SER A 1 35 ? 4.151 11.895 1.706 1.00 0.00 35 SER A C 8
ATOM 11122 O O . SER A 1 35 ? 3.952 11.750 2.911 1.00 0.00 35 SER A O 8
ATOM 11130 N N . ASN A 1 36 ? 4.392 13.058 1.120 1.00 0.00 36 ASN A N 8
ATOM 11131 C CA . ASN A 1 36 ? 4.439 14.289 1.891 1.00 0.00 36 ASN A CA 8
ATOM 11132 C C . ASN A 1 36 ? 3.062 14.556 2.502 1.00 0.00 36 ASN A C 8
ATOM 11133 O O . ASN A 1 36 ? 2.962 15.076 3.612 1.00 0.00 36 ASN A O 8
ATOM 11144 N N . PHE A 1 37 ? 2.035 14.187 1.750 1.00 0.00 37 PHE A N 8
ATOM 11145 C CA . PHE A 1 37 ? 0.669 14.381 2.204 1.00 0.00 37 PHE A CA 8
ATOM 11146 C C . PHE A 1 37 ? 0.310 13.381 3.305 1.00 0.00 37 PHE A C 8
ATOM 11147 O O . PHE A 1 37 ? -0.487 13.687 4.191 1.00 0.00 37 PHE A O 8
ATOM 11164 N N . ARG A 1 38 ? 0.915 12.206 3.213 1.00 0.00 38 ARG A N 8
ATOM 11165 C CA . ARG A 1 38 ? 0.669 11.159 4.190 1.00 0.00 38 ARG A CA 8
ATOM 11166 C C . ARG A 1 38 ? 1.270 11.545 5.544 1.00 0.00 38 ARG A C 8
ATOM 11167 O O . ARG A 1 38 ? 0.546 11.710 6.524 1.00 0.00 38 ARG A O 8
ATOM 11188 N N . VAL A 1 39 ? 2.588 11.677 5.554 1.00 0.00 39 VAL A N 8
ATOM 11189 C CA . VAL A 1 39 ? 3.295 12.040 6.770 1.00 0.00 39 VAL A CA 8
ATOM 11190 C C . VAL A 1 39 ? 2.491 13.101 7.524 1.00 0.00 39 VAL A C 8
ATOM 11191 O O . VAL A 1 39 ? 2.411 13.069 8.751 1.00 0.00 39 VAL A O 8
ATOM 11204 N N . LEU A 1 40 ? 1.915 14.016 6.759 1.00 0.00 40 LEU A N 8
ATOM 11205 C CA . LEU A 1 40 ? 1.120 15.085 7.339 1.00 0.00 40 LEU A CA 8
ATOM 11206 C C . LEU A 1 40 ? -0.123 14.488 8.001 1.00 0.00 40 LEU A C 8
ATOM 11207 O O . LEU A 1 40 ? -0.344 14.675 9.197 1.00 0.00 40 LEU A O 8
ATOM 11223 N N . CYS A 1 41 ? -0.903 13.782 7.195 1.00 0.00 41 CYS A N 8
ATOM 11224 C CA . CYS A 1 41 ? -2.118 13.157 7.688 1.00 0.00 41 CYS A CA 8
ATOM 11225 C C . CYS A 1 41 ? -1.742 12.207 8.827 1.00 0.00 41 CYS A C 8
ATOM 11226 O O . CYS A 1 41 ? -2.593 11.823 9.627 1.00 0.00 41 CYS A O 8
ATOM 11234 N N . GLU A 1 42 ? -0.465 11.854 8.863 1.00 0.00 42 GLU A N 8
ATOM 11235 C CA . GLU A 1 42 ? 0.035 10.956 9.890 1.00 0.00 42 GLU A CA 8
ATOM 11236 C C . GLU A 1 42 ? 0.344 11.734 11.171 1.00 0.00 42 GLU A C 8
ATOM 11237 O O . GLU A 1 42 ? 0.514 11.142 12.235 1.00 0.00 42 GLU A O 8
ATOM 11249 N N . LEU A 1 43 ? 0.409 13.050 11.025 1.00 0.00 43 LEU A N 8
ATOM 11250 C CA . LEU A 1 43 ? 0.695 13.915 12.157 1.00 0.00 43 LEU A CA 8
ATOM 11251 C C . LEU A 1 43 ? -0.621 14.389 12.776 1.00 0.00 43 LEU A C 8
ATOM 11252 O O . LEU A 1 43 ? -0.783 14.361 13.995 1.00 0.00 43 LEU A O 8
ATOM 11268 N N . GLU A 1 44 ? -1.527 14.814 11.908 1.00 0.00 44 GLU A N 8
ATOM 11269 C CA . GLU A 1 44 ? -2.824 15.294 12.355 1.00 0.00 44 GLU A CA 8
ATOM 11270 C C . GLU A 1 44 ? -3.606 14.163 13.026 1.00 0.00 44 GLU A C 8
ATOM 11271 O O . GLU A 1 44 ? -3.862 14.209 14.228 1.00 0.00 44 GLU A O 8
ATOM 11283 N N . SER A 1 45 ? -3.964 13.175 12.220 1.00 0.00 45 SER A N 8
ATOM 11284 C CA . SER A 1 45 ? -4.711 12.034 12.721 1.00 0.00 45 SER A CA 8
ATOM 11285 C C . SER A 1 45 ? -3.813 11.167 13.606 1.00 0.00 45 SER A C 8
ATOM 11286 O O . SER A 1 45 ? -4.188 10.820 14.725 1.00 0.00 45 SER A O 8
ATOM 11294 N N . GLY A 1 46 ? -2.645 10.843 13.071 1.00 0.00 46 GLY A N 8
ATOM 11295 C CA . GLY A 1 46 ? -1.691 10.023 13.799 1.00 0.00 46 GLY A CA 8
ATOM 11296 C C . GLY A 1 46 ? -1.434 8.703 13.070 1.00 0.00 46 GLY A C 8
ATOM 11297 O O . GLY A 1 46 ? -0.453 8.016 13.350 1.00 0.00 46 GLY A O 8
ATOM 11301 N N . VAL A 1 47 ? -2.332 8.388 12.148 1.00 0.00 47 VAL A N 8
ATOM 11302 C CA . VAL A 1 47 ? -2.215 7.163 11.377 1.00 0.00 47 VAL A CA 8
ATOM 11303 C C . VAL A 1 47 ? -0.828 7.099 10.735 1.00 0.00 47 VAL A C 8
ATOM 11304 O O . VAL A 1 47 ? -0.283 8.122 10.323 1.00 0.00 47 VAL A O 8
ATOM 11317 N N . PRO A 1 48 ? -0.281 5.856 10.669 1.00 0.00 48 PRO A N 8
ATOM 11318 C CA . PRO A 1 48 ? 1.033 5.646 10.085 1.00 0.00 48 PRO A CA 8
ATOM 11319 C C . PRO A 1 48 ? 0.975 5.739 8.559 1.00 0.00 48 PRO A C 8
ATOM 11320 O O . PRO A 1 48 ? 0.342 4.911 7.906 1.00 0.00 48 PRO A O 8
ATOM 11331 N N . ALA A 1 49 ? 1.645 6.755 8.034 1.00 0.00 49 ALA A N 8
ATOM 11332 C CA . ALA A 1 49 ? 1.678 6.967 6.597 1.00 0.00 49 ALA A CA 8
ATOM 11333 C C . ALA A 1 49 ? 1.772 5.615 5.888 1.00 0.00 49 ALA A C 8
ATOM 11334 O O . ALA A 1 49 ? 1.262 5.454 4.781 1.00 0.00 49 ALA A O 8
ATOM 11341 N N . GLU A 1 50 ? 2.429 4.677 6.556 1.00 0.00 50 GLU A N 8
ATOM 11342 C CA . GLU A 1 50 ? 2.597 3.344 6.003 1.00 0.00 50 GLU A CA 8
ATOM 11343 C C . GLU A 1 50 ? 1.235 2.674 5.810 1.00 0.00 50 GLU A C 8
ATOM 11344 O O . GLU A 1 50 ? 0.918 2.208 4.717 1.00 0.00 50 GLU A O 8
ATOM 11356 N N . GLU A 1 51 ? 0.466 2.648 6.889 1.00 0.00 51 GLU A N 8
ATOM 11357 C CA . GLU A 1 51 ? -0.855 2.043 6.852 1.00 0.00 51 GLU A CA 8
ATOM 11358 C C . GLU A 1 51 ? -1.881 3.041 6.311 1.00 0.00 51 GLU A C 8
ATOM 11359 O O . GLU A 1 51 ? -2.883 2.646 5.717 1.00 0.00 51 GLU A O 8
ATOM 11371 N N . ALA A 1 52 ? -1.596 4.315 6.537 1.00 0.00 52 ALA A N 8
ATOM 11372 C CA . ALA A 1 52 ? -2.481 5.372 6.080 1.00 0.00 52 ALA A CA 8
ATOM 11373 C C . ALA A 1 52 ? -2.577 5.327 4.553 1.00 0.00 52 ALA A C 8
ATOM 11374 O O . ALA A 1 52 ? -1.560 5.353 3.863 1.00 0.00 52 ALA A O 8
ATOM 11381 N N . GLN A 1 53 ? -3.810 5.259 4.072 1.00 0.00 53 GLN A N 8
ATOM 11382 C CA . GLN A 1 53 ? -4.052 5.210 2.640 1.00 0.00 53 GLN A CA 8
ATOM 11383 C C . GLN A 1 53 ? -4.801 6.464 2.185 1.00 0.00 53 GLN A C 8
ATOM 11384 O O . GLN A 1 53 ? -5.347 7.198 3.007 1.00 0.00 53 GLN A O 8
ATOM 11398 N N . ILE A 1 54 ? -4.804 6.670 0.876 1.00 0.00 54 ILE A N 8
ATOM 11399 C CA . ILE A 1 54 ? -5.477 7.823 0.301 1.00 0.00 54 ILE A CA 8
ATOM 11400 C C . ILE A 1 54 ? -6.321 7.372 -0.892 1.00 0.00 54 ILE A C 8
ATOM 11401 O O . ILE A 1 54 ? -5.851 6.612 -1.738 1.00 0.00 54 ILE A O 8
ATOM 11417 N N . VAL A 1 55 ? -7.552 7.860 -0.924 1.00 0.00 55 VAL A N 8
ATOM 11418 C CA . VAL A 1 55 ? -8.466 7.517 -2.000 1.00 0.00 55 VAL A CA 8
ATOM 11419 C C . VAL A 1 55 ? -8.872 8.791 -2.744 1.00 0.00 55 VAL A C 8
ATOM 11420 O O . VAL A 1 55 ? -8.982 9.858 -2.141 1.00 0.00 55 VAL A O 8
ATOM 11433 N N . TYR A 1 56 ? -9.085 8.638 -4.043 1.00 0.00 56 TYR A N 8
ATOM 11434 C CA . TYR A 1 56 ? -9.477 9.763 -4.875 1.00 0.00 56 TYR A CA 8
ATOM 11435 C C . TYR A 1 56 ? -10.314 9.297 -6.067 1.00 0.00 56 TYR A C 8
ATOM 11436 O O . TYR A 1 56 ? -10.096 8.208 -6.596 1.00 0.00 56 TYR A O 8
ATOM 11454 N N . MET A 1 57 ? -11.255 10.145 -6.456 1.00 0.00 57 MET A N 8
ATOM 11455 C CA . MET A 1 57 ? -12.127 9.834 -7.576 1.00 0.00 57 MET A CA 8
ATOM 11456 C C . MET A 1 57 ? -13.054 8.664 -7.241 1.00 0.00 57 MET A C 8
ATOM 11457 O O . MET A 1 57 ? -14.275 8.804 -7.281 1.00 0.00 57 MET A O 8
ATOM 11471 N N . GLU A 1 58 ? -12.438 7.536 -6.919 1.00 0.00 58 GLU A N 8
ATOM 11472 C CA . GLU A 1 58 ? -13.193 6.342 -6.578 1.00 0.00 58 GLU A CA 8
ATOM 11473 C C . GLU A 1 58 ? -12.243 5.192 -6.239 1.00 0.00 58 GLU A C 8
ATOM 11474 O O . GLU A 1 58 ? -12.537 4.374 -5.369 1.00 0.00 58 GLU A O 8
ATOM 11486 N N . GLN A 1 59 ? -11.122 5.165 -6.945 1.00 0.00 59 GLN A N 8
ATOM 11487 C CA . GLN A 1 59 ? -10.126 4.129 -6.731 1.00 0.00 59 GLN A CA 8
ATOM 11488 C C . GLN A 1 59 ? -9.164 4.540 -5.615 1.00 0.00 59 GLN A C 8
ATOM 11489 O O . GLN A 1 59 ? -9.010 5.727 -5.329 1.00 0.00 59 GLN A O 8
ATOM 11503 N N . LEU A 1 60 ? -8.541 3.537 -5.015 1.00 0.00 60 LEU A N 8
ATOM 11504 C CA . LEU A 1 60 ? -7.597 3.779 -3.937 1.00 0.00 60 LEU A CA 8
ATOM 11505 C C . LEU A 1 60 ? -6.196 3.959 -4.522 1.00 0.00 60 LEU A C 8
ATOM 11506 O O . LEU A 1 60 ? -5.651 3.040 -5.132 1.00 0.00 60 LEU A O 8
ATOM 11522 N N . LEU A 1 61 ? -5.652 5.150 -4.317 1.00 0.00 61 LEU A N 8
ATOM 11523 C CA . LEU A 1 61 ? -4.324 5.462 -4.817 1.00 0.00 61 LEU A CA 8
ATOM 11524 C C . LEU A 1 61 ? -3.291 4.607 -4.080 1.00 0.00 61 LEU A C 8
ATOM 11525 O O . LEU A 1 61 ? -3.225 4.629 -2.852 1.00 0.00 61 LEU A O 8
ATOM 11541 N N . THR A 1 62 ? -2.512 3.873 -4.860 1.00 0.00 62 THR A N 8
ATOM 11542 C CA . THR A 1 62 ? -1.486 3.012 -4.297 1.00 0.00 62 THR A CA 8
ATOM 11543 C C . THR A 1 62 ? -0.100 3.454 -4.770 1.00 0.00 62 THR A C 8
ATOM 11544 O O . THR A 1 62 ? 0.739 2.621 -5.110 1.00 0.00 62 THR A O 8
ATOM 11555 N N . ASP A 1 63 ? 0.098 4.764 -4.777 1.00 0.00 63 ASP A N 8
ATOM 11556 C CA . ASP A 1 63 ? 1.368 5.327 -5.203 1.00 0.00 63 ASP A CA 8
ATOM 11557 C C . ASP A 1 63 ? 1.740 6.490 -4.281 1.00 0.00 63 ASP A C 8
ATOM 11558 O O . ASP A 1 63 ? 1.044 7.504 -4.244 1.00 0.00 63 ASP A O 8
ATOM 11567 N N . ASP A 1 64 ? 2.837 6.306 -3.561 1.00 0.00 64 ASP A N 8
ATOM 11568 C CA . ASP A 1 64 ? 3.310 7.328 -2.643 1.00 0.00 64 ASP A CA 8
ATOM 11569 C C . ASP A 1 64 ? 4.271 8.263 -3.378 1.00 0.00 64 ASP A C 8
ATOM 11570 O O . ASP A 1 64 ? 4.327 9.457 -3.086 1.00 0.00 64 ASP A O 8
ATOM 11579 N N . HIS A 1 65 ? 5.004 7.686 -4.319 1.00 0.00 65 HIS A N 8
ATOM 11580 C CA . HIS A 1 65 ? 5.961 8.453 -5.098 1.00 0.00 65 HIS A CA 8
ATOM 11581 C C . HIS A 1 65 ? 5.218 9.479 -5.956 1.00 0.00 65 HIS A C 8
ATOM 11582 O O . HIS A 1 65 ? 5.783 10.506 -6.331 1.00 0.00 65 HIS A O 8
ATOM 11596 N N . CYS A 1 66 ? 3.963 9.166 -6.243 1.00 0.00 66 CYS A N 8
ATOM 11597 C CA . CYS A 1 66 ? 3.137 10.048 -7.050 1.00 0.00 66 CYS A CA 8
ATOM 11598 C C . CYS A 1 66 ? 2.869 11.322 -6.248 1.00 0.00 66 CYS A C 8
ATOM 11599 O O . CYS A 1 66 ? 2.954 11.317 -5.021 1.00 0.00 66 CYS A O 8
ATOM 11607 N N . SER A 1 67 ? 2.550 12.384 -6.973 1.00 0.00 67 SER A N 8
ATOM 11608 C CA . SER A 1 67 ? 2.269 13.663 -6.344 1.00 0.00 67 SER A CA 8
ATOM 11609 C C . SER A 1 67 ? 0.770 13.960 -6.410 1.00 0.00 67 SER A C 8
ATOM 11610 O O . SER A 1 67 ? 0.040 13.326 -7.170 1.00 0.00 67 SER A O 8
ATOM 11618 N N . LEU A 1 68 ? 0.354 14.925 -5.603 1.00 0.00 68 LEU A N 8
ATOM 11619 C CA . LEU A 1 68 ? -1.046 15.314 -5.560 1.00 0.00 68 LEU A CA 8
ATOM 11620 C C . LEU A 1 68 ? -1.436 15.948 -6.896 1.00 0.00 68 LEU A C 8
ATOM 11621 O O . LEU A 1 68 ? -2.327 15.454 -7.585 1.00 0.00 68 LEU A O 8
ATOM 11637 N N . GLY A 1 69 ? -0.749 17.033 -7.223 1.00 0.00 69 GLY A N 8
ATOM 11638 C CA . GLY A 1 69 ? -1.013 17.740 -8.465 1.00 0.00 69 GLY A CA 8
ATOM 11639 C C . GLY A 1 69 ? -0.968 16.785 -9.659 1.00 0.00 69 GLY A C 8
ATOM 11640 O O . GLY A 1 69 ? -1.602 17.035 -10.683 1.00 0.00 69 GLY A O 8
ATOM 11644 N N . SER A 1 70 ? -0.212 15.710 -9.489 1.00 0.00 70 SER A N 8
ATOM 11645 C CA . SER A 1 70 ? -0.077 14.716 -10.540 1.00 0.00 70 SER A CA 8
ATOM 11646 C C . SER A 1 70 ? -1.393 13.957 -10.715 1.00 0.00 70 SER A C 8
ATOM 11647 O O . SER A 1 70 ? -1.757 13.586 -11.831 1.00 0.00 70 SER A O 8
ATOM 11655 N N . TYR A 1 71 ? -2.073 13.748 -9.597 1.00 0.00 71 TYR A N 8
ATOM 11656 C CA . TYR A 1 71 ? -3.341 13.039 -9.613 1.00 0.00 71 TYR A CA 8
ATOM 11657 C C . TYR A 1 71 ? -4.480 13.964 -10.049 1.00 0.00 71 TYR A C 8
ATOM 11658 O O . TYR A 1 71 ? -5.467 13.509 -10.626 1.00 0.00 71 TYR A O 8
ATOM 11676 N N . GLY A 1 72 ? -4.305 15.244 -9.757 1.00 0.00 72 GLY A N 8
ATOM 11677 C CA . GLY A 1 72 ? -5.305 16.236 -10.112 1.00 0.00 72 GLY A CA 8
ATOM 11678 C C . GLY A 1 72 ? -5.961 16.824 -8.861 1.00 0.00 72 GLY A C 8
ATOM 11679 O O . GLY A 1 72 ? -7.141 17.171 -8.879 1.00 0.00 72 GLY A O 8
ATOM 11683 N N . LEU A 1 73 ? -5.168 16.920 -7.804 1.00 0.00 73 LEU A N 8
ATOM 11684 C CA . LEU A 1 73 ? -5.657 17.460 -6.547 1.00 0.00 73 LEU A CA 8
ATOM 11685 C C . LEU A 1 73 ? -5.543 18.985 -6.574 1.00 0.00 73 LEU A C 8
ATOM 11686 O O . LEU A 1 73 ? -4.522 19.528 -6.995 1.00 0.00 73 LEU A O 8
ATOM 11702 N N . LYS A 1 74 ? -6.604 19.634 -6.119 1.00 0.00 74 LYS A N 8
ATOM 11703 C CA . LYS A 1 74 ? -6.636 21.087 -6.086 1.00 0.00 74 LYS A CA 8
ATOM 11704 C C . LYS A 1 74 ? -7.343 21.548 -4.810 1.00 0.00 74 LYS A C 8
ATOM 11705 O O . LYS A 1 74 ? -7.826 20.726 -4.032 1.00 0.00 74 LYS A O 8
ATOM 11724 N N . ASP A 1 75 ? -7.383 22.861 -4.635 1.00 0.00 75 ASP A N 8
ATOM 11725 C CA . ASP A 1 75 ? -8.023 23.441 -3.466 1.00 0.00 75 ASP A CA 8
ATOM 11726 C C . ASP A 1 75 ? -9.532 23.199 -3.545 1.00 0.00 75 ASP A C 8
ATOM 11727 O O . ASP A 1 75 ? -10.170 23.555 -4.534 1.00 0.00 75 ASP A O 8
ATOM 11736 N N . GLY A 1 76 ? -10.058 22.596 -2.489 1.00 0.00 76 GLY A N 8
ATOM 11737 C CA . GLY A 1 76 ? -11.479 22.303 -2.425 1.00 0.00 76 GLY A CA 8
ATOM 11738 C C . GLY A 1 76 ? -11.757 20.849 -2.812 1.00 0.00 76 GLY A C 8
ATOM 11739 O O . GLY A 1 76 ? -12.742 20.561 -3.491 1.00 0.00 76 GLY A O 8
ATOM 11743 N N . ASP A 1 77 ? -10.872 19.971 -2.364 1.00 0.00 77 ASP A N 8
ATOM 11744 C CA . ASP A 1 77 ? -11.009 18.554 -2.655 1.00 0.00 77 ASP A CA 8
ATOM 11745 C C . ASP A 1 77 ? -11.231 17.789 -1.348 1.00 0.00 77 ASP A C 8
ATOM 11746 O O . ASP A 1 77 ? -11.157 18.368 -0.266 1.00 0.00 77 ASP A O 8
ATOM 11755 N N . MET A 1 78 ? -11.499 16.500 -1.493 1.00 0.00 78 MET A N 8
ATOM 11756 C CA . MET A 1 78 ? -11.732 15.649 -0.339 1.00 0.00 78 MET A CA 8
ATOM 11757 C C . MET A 1 78 ? -11.264 14.218 -0.608 1.00 0.00 78 MET A C 8
ATOM 11758 O O . MET A 1 78 ? -11.719 13.581 -1.557 1.00 0.00 78 MET A O 8
ATOM 11772 N N . VAL A 1 79 ? -10.362 13.754 0.244 1.00 0.00 79 VAL A N 8
ATOM 11773 C CA . VAL A 1 79 ? -9.827 12.410 0.109 1.00 0.00 79 VAL A CA 8
ATOM 11774 C C . VAL A 1 79 ? -10.210 11.588 1.341 1.00 0.00 79 VAL A C 8
ATOM 11775 O O . VAL A 1 79 ? -10.507 12.146 2.397 1.00 0.00 79 VAL A O 8
ATOM 11788 N N . VAL A 1 80 ? -10.191 10.274 1.167 1.00 0.00 80 VAL A N 8
ATOM 11789 C CA . VAL A 1 80 ? -10.533 9.370 2.251 1.00 0.00 80 VAL A CA 8
ATOM 11790 C C . VAL A 1 80 ? -9.264 8.670 2.745 1.00 0.00 80 VAL A C 8
ATOM 11791 O O . VAL A 1 80 ? -8.407 8.296 1.946 1.00 0.00 80 VAL A O 8
ATOM 11804 N N . LEU A 1 81 ? -9.186 8.515 4.058 1.00 0.00 81 LEU A N 8
ATOM 11805 C CA . LEU A 1 81 ? -8.037 7.867 4.668 1.00 0.00 81 LEU A CA 8
ATOM 11806 C C . LEU A 1 81 ? -8.428 6.455 5.109 1.00 0.00 81 LEU A C 8
ATOM 11807 O O . LEU A 1 81 ? -9.585 6.203 5.442 1.00 0.00 81 LEU A O 8
ATOM 11823 N N . LEU A 1 82 ? -7.441 5.571 5.098 1.00 0.00 82 LEU A N 8
ATOM 11824 C CA . LEU A 1 82 ? -7.667 4.192 5.494 1.00 0.00 82 LEU A CA 8
ATOM 11825 C C . LEU A 1 82 ? -6.411 3.650 6.179 1.00 0.00 82 LEU A C 8
ATOM 11826 O O . LEU A 1 82 ? -5.329 3.656 5.595 1.00 0.00 82 LEU A O 8
ATOM 11842 N N . GLN A 1 83 ? -6.598 3.194 7.409 1.00 0.00 83 GLN A N 8
ATOM 11843 C CA . GLN A 1 83 ? -5.493 2.649 8.181 1.00 0.00 83 GLN A CA 8
ATOM 11844 C C . GLN A 1 83 ? -5.470 1.123 8.070 1.00 0.00 83 GLN A C 8
ATOM 11845 O O . GLN A 1 83 ? -6.353 0.446 8.594 1.00 0.00 83 GLN A O 8
ATOM 11859 N N . LYS A 1 84 ? -4.451 0.627 7.384 1.00 0.00 84 LYS A N 8
ATOM 11860 C CA . LYS A 1 84 ? -4.301 -0.806 7.198 1.00 0.00 84 LYS A CA 8
ATOM 11861 C C . LYS A 1 84 ? -4.144 -1.480 8.563 1.00 0.00 84 LYS A C 8
ATOM 11862 O O . LYS A 1 84 ? -4.158 -0.810 9.595 1.00 0.00 84 LYS A O 8
ATOM 11881 N N . ASP A 1 85 ? -3.998 -2.796 8.524 1.00 0.00 85 ASP A N 8
ATOM 11882 C CA . ASP A 1 85 ? -3.838 -3.567 9.745 1.00 0.00 85 ASP A CA 8
ATOM 11883 C C . ASP A 1 85 ? -2.828 -2.869 10.657 1.00 0.00 85 ASP A C 8
ATOM 11884 O O . ASP A 1 85 ? -2.086 -1.993 10.212 1.00 0.00 85 ASP A O 8
ATOM 11893 N N . ASN A 1 86 ? -2.830 -3.281 11.916 1.00 0.00 86 ASN A N 8
ATOM 11894 C CA . ASN A 1 86 ? -1.922 -2.706 12.894 1.00 0.00 86 ASN A CA 8
ATOM 11895 C C . ASN A 1 86 ? -0.706 -3.620 13.054 1.00 0.00 86 ASN A C 8
ATOM 11896 O O . ASN A 1 86 ? -0.041 -3.599 14.089 1.00 0.00 86 ASN A O 8
ATOM 11907 N N . VAL A 1 87 ? -0.452 -4.401 12.014 1.00 0.00 87 VAL A N 8
ATOM 11908 C CA . VAL A 1 87 ? 0.673 -5.321 12.027 1.00 0.00 87 VAL A CA 8
ATOM 11909 C C . VAL A 1 87 ? 1.161 -5.542 10.594 1.00 0.00 87 VAL A C 8
ATOM 11910 O O . VAL A 1 87 ? 0.414 -6.032 9.749 1.00 0.00 87 VAL A O 8
ATOM 11923 N N . GLY A 1 88 ? 2.412 -5.170 10.365 1.00 0.00 88 GLY A N 8
ATOM 11924 C CA . GLY A 1 88 ? 3.009 -5.322 9.048 1.00 0.00 88 GLY A CA 8
ATOM 11925 C C . GLY A 1 88 ? 4.536 -5.295 9.132 1.00 0.00 88 GLY A C 8
ATOM 11926 O O . GLY A 1 88 ? 5.137 -4.226 9.228 1.00 0.00 88 GLY A O 8
ATOM 11930 N N . LEU A 1 89 ? 5.121 -6.484 9.094 1.00 0.00 89 LEU A N 8
ATOM 11931 C CA . LEU A 1 89 ? 6.566 -6.609 9.164 1.00 0.00 89 LEU A CA 8
ATOM 11932 C C . LEU A 1 89 ? 7.101 -7.065 7.805 1.00 0.00 89 LEU A C 8
ATOM 11933 O O . LEU A 1 89 ? 7.357 -8.251 7.601 1.00 0.00 89 LEU A O 8
ATOM 11949 N N . ARG A 1 90 ? 7.254 -6.100 6.911 1.00 0.00 90 ARG A N 8
ATOM 11950 C CA . ARG A 1 90 ? 7.754 -6.387 5.577 1.00 0.00 90 ARG A CA 8
ATOM 11951 C C . ARG A 1 90 ? 8.629 -5.235 5.079 1.00 0.00 90 ARG A C 8
ATOM 11952 O O . ARG A 1 90 ? 8.203 -4.448 4.235 1.00 0.00 90 ARG A O 8
ATOM 11973 N N . THR A 1 91 ? 9.836 -5.173 5.622 1.00 0.00 91 THR A N 8
ATOM 11974 C CA . THR A 1 91 ? 10.774 -4.131 5.243 1.00 0.00 91 THR A CA 8
ATOM 11975 C C . THR A 1 91 ? 12.147 -4.734 4.938 1.00 0.00 91 THR A C 8
ATOM 11976 O O . THR A 1 91 ? 12.875 -5.122 5.850 1.00 0.00 91 THR A O 8
ATOM 11987 N N . PRO A 1 92 ? 12.467 -4.796 3.618 1.00 0.00 92 PRO A N 8
ATOM 11988 C CA . PRO A 1 92 ? 13.740 -5.345 3.181 1.00 0.00 92 PRO A CA 8
ATOM 11989 C C . PRO A 1 92 ? 14.882 -4.362 3.448 1.00 0.00 92 PRO A C 8
ATOM 11990 O O . PRO A 1 92 ? 14.681 -3.149 3.419 1.00 0.00 92 PRO A O 8
ATOM 12001 N N . GLY A 1 93 ? 16.055 -4.923 3.701 1.00 0.00 93 GLY A N 8
ATOM 12002 C CA . GLY A 1 93 ? 17.229 -4.111 3.973 1.00 0.00 93 GLY A CA 8
ATOM 12003 C C . GLY A 1 93 ? 18.463 -4.678 3.267 1.00 0.00 93 GLY A C 8
ATOM 12004 O O . GLY A 1 93 ? 18.634 -4.491 2.063 1.00 0.00 93 GLY A O 8
ATOM 12008 N N . ARG A 1 94 ? 19.290 -5.359 4.045 1.00 0.00 94 ARG A N 8
ATOM 12009 C CA . ARG A 1 94 ? 20.503 -5.954 3.509 1.00 0.00 94 ARG A CA 8
ATOM 12010 C C . ARG A 1 94 ? 21.588 -4.888 3.342 1.00 0.00 94 ARG A C 8
ATOM 12011 O O . ARG A 1 94 ? 22.676 -5.012 3.902 1.00 0.00 94 ARG A O 8
ATOM 12032 N N . THR A 1 95 ? 21.254 -3.865 2.570 1.00 0.00 95 THR A N 8
ATOM 12033 C CA . THR A 1 95 ? 22.186 -2.778 2.322 1.00 0.00 95 THR A CA 8
ATOM 12034 C C . THR A 1 95 ? 23.553 -3.331 1.914 1.00 0.00 95 THR A C 8
ATOM 12035 O O . THR A 1 95 ? 24.415 -3.555 2.762 1.00 0.00 95 THR A O 8
ATOM 12046 N N . PRO A 1 96 ? 23.713 -3.541 0.580 1.00 0.00 96 PRO A N 8
ATOM 12047 C CA . PRO A 1 96 ? 24.960 -4.064 0.048 1.00 0.00 96 PRO A CA 8
ATOM 12048 C C . PRO A 1 96 ? 26.048 -2.988 0.044 1.00 0.00 96 PRO A C 8
ATOM 12049 O O . PRO A 1 96 ? 25.747 -1.796 0.088 1.00 0.00 96 PRO A O 8
ATOM 12060 N N . SER A 1 97 ? 27.289 -3.447 -0.008 1.00 0.00 97 SER A N 8
ATOM 12061 C CA . SER A 1 97 ? 28.423 -2.538 -0.018 1.00 0.00 97 SER A CA 8
ATOM 12062 C C . SER A 1 97 ? 29.108 -2.571 -1.386 1.00 0.00 97 SER A C 8
ATOM 12063 O O . SER A 1 97 ? 29.271 -3.637 -1.977 1.00 0.00 97 SER A O 8
ATOM 12071 N N . GLY A 1 98 ? 29.490 -1.390 -1.850 1.00 0.00 98 GLY A N 8
ATOM 12072 C CA . GLY A 1 98 ? 30.153 -1.270 -3.137 1.00 0.00 98 GLY A CA 8
ATOM 12073 C C . GLY A 1 98 ? 31.246 -0.200 -3.094 1.00 0.00 98 GLY A C 8
ATOM 12074 O O . GLY A 1 98 ? 30.975 0.978 -3.320 1.00 0.00 98 GLY A O 8
ATOM 12078 N N . PRO A 1 99 ? 32.490 -0.661 -2.794 1.00 0.00 99 PRO A N 8
ATOM 12079 C CA . PRO A 1 99 ? 33.625 0.243 -2.718 1.00 0.00 99 PRO A CA 8
ATOM 12080 C C . PRO A 1 99 ? 34.081 0.669 -4.114 1.00 0.00 99 PRO A C 8
ATOM 12081 O O . PRO A 1 99 ? 34.678 -0.122 -4.844 1.00 0.00 99 PRO A O 8
ATOM 12092 N N . SER A 1 100 ? 33.784 1.917 -4.445 1.00 0.00 100 SER A N 8
ATOM 12093 C CA . SER A 1 100 ? 34.156 2.457 -5.741 1.00 0.00 100 SER A CA 8
ATOM 12094 C C . SER A 1 100 ? 35.577 3.021 -5.685 1.00 0.00 100 SER A C 8
ATOM 12095 O O . SER A 1 100 ? 36.019 3.496 -4.639 1.00 0.00 100 SER A O 8
ATOM 12103 N N . SER A 1 101 ? 36.254 2.950 -6.822 1.00 0.00 101 SER A N 8
ATOM 12104 C CA . SER A 1 101 ? 37.616 3.447 -6.914 1.00 0.00 101 SER A CA 8
ATOM 12105 C C . SER A 1 101 ? 37.938 3.825 -8.362 1.00 0.00 101 SER A C 8
ATOM 12106 O O . SER A 1 101 ? 37.186 3.490 -9.276 1.00 0.00 101 SER A O 8
ATOM 12114 N N . GLY A 1 102 ? 39.056 4.517 -8.525 1.00 0.00 102 GLY A N 8
ATOM 12115 C CA . GLY A 1 102 ? 39.486 4.943 -9.845 1.00 0.00 102 GLY A CA 8
ATOM 12116 C C . GLY A 1 102 ? 38.619 6.094 -10.359 1.00 0.00 102 GLY A C 8
ATOM 12117 O O . GLY A 1 102 ? 38.811 6.569 -11.478 1.00 0.00 102 GLY A O 8
ATOM 12121 N N . GLY A 1 1 ? 2.852 29.528 4.142 1.00 0.00 1 GLY A N 9
ATOM 12122 C CA . GLY A 1 1 ? 2.039 29.854 2.983 1.00 0.00 1 GLY A CA 9
ATOM 12123 C C . GLY A 1 1 ? 2.622 31.046 2.221 1.00 0.00 1 GLY A C 9
ATOM 12124 O O . GLY A 1 1 ? 3.650 31.595 2.614 1.00 0.00 1 GLY A O 9
ATOM 12128 N N . SER A 1 2 ? 1.941 31.410 1.145 1.00 0.00 2 SER A N 9
ATOM 12129 C CA . SER A 1 2 ? 2.379 32.526 0.324 1.00 0.00 2 SER A CA 9
ATOM 12130 C C . SER A 1 2 ? 3.895 32.466 0.125 1.00 0.00 2 SER A C 9
ATOM 12131 O O . SER A 1 2 ? 4.643 33.155 0.816 1.00 0.00 2 SER A O 9
ATOM 12139 N N . SER A 1 3 ? 4.302 31.635 -0.823 1.00 0.00 3 SER A N 9
ATOM 12140 C CA . SER A 1 3 ? 5.715 31.476 -1.122 1.00 0.00 3 SER A CA 9
ATOM 12141 C C . SER A 1 3 ? 5.895 30.538 -2.317 1.00 0.00 3 SER A C 9
ATOM 12142 O O . SER A 1 3 ? 6.058 29.331 -2.145 1.00 0.00 3 SER A O 9
ATOM 12150 N N . GLY A 1 4 ? 5.858 31.128 -3.503 1.00 0.00 4 GLY A N 9
ATOM 12151 C CA . GLY A 1 4 ? 6.014 30.359 -4.727 1.00 0.00 4 GLY A CA 9
ATOM 12152 C C . GLY A 1 4 ? 4.655 29.938 -5.287 1.00 0.00 4 GLY A C 9
ATOM 12153 O O . GLY A 1 4 ? 3.915 30.766 -5.818 1.00 0.00 4 GLY A O 9
ATOM 12157 N N . SER A 1 5 ? 4.366 28.652 -5.151 1.00 0.00 5 SER A N 9
ATOM 12158 C CA . SER A 1 5 ? 3.108 28.112 -5.637 1.00 0.00 5 SER A CA 9
ATOM 12159 C C . SER A 1 5 ? 2.019 28.284 -4.577 1.00 0.00 5 SER A C 9
ATOM 12160 O O . SER A 1 5 ? 2.315 28.357 -3.385 1.00 0.00 5 SER A O 9
ATOM 12168 N N . SER A 1 6 ? 0.783 28.345 -5.048 1.00 0.00 6 SER A N 9
ATOM 12169 C CA . SER A 1 6 ? -0.352 28.507 -4.155 1.00 0.00 6 SER A CA 9
ATOM 12170 C C . SER A 1 6 ? -0.748 27.154 -3.560 1.00 0.00 6 SER A C 9
ATOM 12171 O O . SER A 1 6 ? -0.763 26.144 -4.262 1.00 0.00 6 SER A O 9
ATOM 12179 N N . GLY A 1 7 ? -1.058 27.178 -2.273 1.00 0.00 7 GLY A N 9
ATOM 12180 C CA . GLY A 1 7 ? -1.453 25.966 -1.576 1.00 0.00 7 GLY A CA 9
ATOM 12181 C C . GLY A 1 7 ? -2.896 25.585 -1.913 1.00 0.00 7 GLY A C 9
ATOM 12182 O O . GLY A 1 7 ? -3.637 26.386 -2.482 1.00 0.00 7 GLY A O 9
ATOM 12186 N N . MET A 1 8 ? -3.253 24.362 -1.547 1.00 0.00 8 MET A N 9
ATOM 12187 C CA . MET A 1 8 ? -4.594 23.866 -1.804 1.00 0.00 8 MET A CA 9
ATOM 12188 C C . MET A 1 8 ? -5.121 23.069 -0.608 1.00 0.00 8 MET A C 9
ATOM 12189 O O . MET A 1 8 ? -4.376 22.319 0.020 1.00 0.00 8 MET A O 9
ATOM 12203 N N . LEU A 1 9 ? -6.403 23.260 -0.330 1.00 0.00 9 LEU A N 9
ATOM 12204 C CA . LEU A 1 9 ? -7.039 22.569 0.778 1.00 0.00 9 LEU A CA 9
ATOM 12205 C C . LEU A 1 9 ? -7.292 21.111 0.387 1.00 0.00 9 LEU A C 9
ATOM 12206 O O . LEU A 1 9 ? -7.841 20.837 -0.679 1.00 0.00 9 LEU A O 9
ATOM 12222 N N . ILE A 1 10 ? -6.879 20.215 1.272 1.00 0.00 10 ILE A N 9
ATOM 12223 C CA . ILE A 1 10 ? -7.054 18.792 1.032 1.00 0.00 10 ILE A CA 9
ATOM 12224 C C . ILE A 1 10 ? -7.723 18.153 2.251 1.00 0.00 10 ILE A C 9
ATOM 12225 O O . ILE A 1 10 ? -7.100 18.008 3.301 1.00 0.00 10 ILE A O 9
ATOM 12241 N N . THR A 1 11 ? -8.984 17.788 2.070 1.00 0.00 11 THR A N 9
ATOM 12242 C CA . THR A 1 11 ? -9.745 17.168 3.141 1.00 0.00 11 THR A CA 9
ATOM 12243 C C . THR A 1 11 ? -9.506 15.657 3.159 1.00 0.00 11 THR A C 9
ATOM 12244 O O . THR A 1 11 ? -9.461 15.019 2.108 1.00 0.00 11 THR A O 9
ATOM 12255 N N . VAL A 1 12 ? -9.358 15.128 4.365 1.00 0.00 12 VAL A N 9
ATOM 12256 C CA . VAL A 1 12 ? -9.125 13.703 4.534 1.00 0.00 12 VAL A CA 9
ATOM 12257 C C . VAL A 1 12 ? -10.240 13.107 5.395 1.00 0.00 12 VAL A C 9
ATOM 12258 O O . VAL A 1 12 ? -10.902 13.824 6.143 1.00 0.00 12 VAL A O 9
ATOM 12271 N N . TYR A 1 13 ? -10.413 11.800 5.260 1.00 0.00 13 TYR A N 9
ATOM 12272 C CA . TYR A 1 13 ? -11.437 11.099 6.016 1.00 0.00 13 TYR A CA 9
ATOM 12273 C C . TYR A 1 13 ? -10.958 9.704 6.424 1.00 0.00 13 TYR A C 9
ATOM 12274 O O . TYR A 1 13 ? -10.938 8.787 5.605 1.00 0.00 13 TYR A O 9
ATOM 12292 N N . CYS A 1 14 ? -10.585 9.588 7.690 1.00 0.00 14 CYS A N 9
ATOM 12293 C CA . CYS A 1 14 ? -10.108 8.320 8.216 1.00 0.00 14 CYS A CA 9
ATOM 12294 C C . CYS A 1 14 ? -11.304 7.376 8.351 1.00 0.00 14 CYS A C 9
ATOM 12295 O O . CYS A 1 14 ? -12.438 7.824 8.519 1.00 0.00 14 CYS A O 9
ATOM 12303 N N . VAL A 1 15 ? -11.011 6.086 8.273 1.00 0.00 15 VAL A N 9
ATOM 12304 C CA . VAL A 1 15 ? -12.048 5.075 8.384 1.00 0.00 15 VAL A CA 9
ATOM 12305 C C . VAL A 1 15 ? -11.621 4.023 9.411 1.00 0.00 15 VAL A C 9
ATOM 12306 O O . VAL A 1 15 ? -11.836 4.198 10.609 1.00 0.00 15 VAL A O 9
ATOM 12319 N N . ARG A 1 16 ? -11.024 2.955 8.903 1.00 0.00 16 ARG A N 9
ATOM 12320 C CA . ARG A 1 16 ? -10.565 1.876 9.760 1.00 0.00 16 ARG A CA 9
ATOM 12321 C C . ARG A 1 16 ? -10.031 2.437 11.080 1.00 0.00 16 ARG A C 9
ATOM 12322 O O . ARG A 1 16 ? -10.762 2.517 12.066 1.00 0.00 16 ARG A O 9
ATOM 12343 N N . ARG A 1 17 ? -8.760 2.810 11.056 1.00 0.00 17 ARG A N 9
ATOM 12344 C CA . ARG A 1 17 ? -8.119 3.362 12.238 1.00 0.00 17 ARG A CA 9
ATOM 12345 C C . ARG A 1 17 ? -8.599 2.628 13.492 1.00 0.00 17 ARG A C 9
ATOM 12346 O O . ARG A 1 17 ? -8.651 3.210 14.575 1.00 0.00 17 ARG A O 9
ATOM 12367 N N . ASP A 1 18 ? -8.938 1.361 13.305 1.00 0.00 18 ASP A N 9
ATOM 12368 C CA . ASP A 1 18 ? -9.411 0.542 14.408 1.00 0.00 18 ASP A CA 9
ATOM 12369 C C . ASP A 1 18 ? -10.594 1.238 15.084 1.00 0.00 18 ASP A C 9
ATOM 12370 O O . ASP A 1 18 ? -10.625 1.371 16.306 1.00 0.00 18 ASP A O 9
ATOM 12379 N N . LEU A 1 19 ? -11.539 1.665 14.258 1.00 0.00 19 LEU A N 9
ATOM 12380 C CA . LEU A 1 19 ? -12.720 2.345 14.761 1.00 0.00 19 LEU A CA 9
ATOM 12381 C C . LEU A 1 19 ? -12.330 3.739 15.256 1.00 0.00 19 LEU A C 9
ATOM 12382 O O . LEU A 1 19 ? -11.610 3.872 16.245 1.00 0.00 19 LEU A O 9
ATOM 12398 N N . THR A 1 20 ? -12.822 4.744 14.546 1.00 0.00 20 THR A N 9
ATOM 12399 C CA . THR A 1 20 ? -12.533 6.123 14.901 1.00 0.00 20 THR A CA 9
ATOM 12400 C C . THR A 1 20 ? -13.306 7.080 13.992 1.00 0.00 20 THR A C 9
ATOM 12401 O O . THR A 1 20 ? -14.126 7.866 14.465 1.00 0.00 20 THR A O 9
ATOM 12412 N N . GLU A 1 21 ? -13.018 6.983 12.702 1.00 0.00 21 GLU A N 9
ATOM 12413 C CA . GLU A 1 21 ? -13.676 7.831 11.722 1.00 0.00 21 GLU A CA 9
ATOM 12414 C C . GLU A 1 21 ? -13.521 9.304 12.105 1.00 0.00 21 GLU A C 9
ATOM 12415 O O . GLU A 1 21 ? -14.159 9.775 13.046 1.00 0.00 21 GLU A O 9
ATOM 12427 N N . VAL A 1 22 ? -12.670 9.990 11.358 1.00 0.00 22 VAL A N 9
ATOM 12428 C CA . VAL A 1 22 ? -12.423 11.400 11.607 1.00 0.00 22 VAL A CA 9
ATOM 12429 C C . VAL A 1 22 ? -12.186 12.115 10.276 1.00 0.00 22 VAL A C 9
ATOM 12430 O O . VAL A 1 22 ? -11.602 11.545 9.356 1.00 0.00 22 VAL A O 9
ATOM 12443 N N . THR A 1 23 ? -12.652 13.354 10.215 1.00 0.00 23 THR A N 9
ATOM 12444 C CA . THR A 1 23 ? -12.499 14.154 9.012 1.00 0.00 23 THR A CA 9
ATOM 12445 C C . THR A 1 23 ? -11.773 15.463 9.330 1.00 0.00 23 THR A C 9
ATOM 12446 O O . THR A 1 23 ? -12.326 16.337 9.995 1.00 0.00 23 THR A O 9
ATOM 12457 N N . PHE A 1 24 ? -10.545 15.555 8.839 1.00 0.00 24 PHE A N 9
ATOM 12458 C CA . PHE A 1 24 ? -9.738 16.743 9.063 1.00 0.00 24 PHE A CA 9
ATOM 12459 C C . PHE A 1 24 ? -9.163 17.270 7.747 1.00 0.00 24 PHE A C 9
ATOM 12460 O O . PHE A 1 24 ? -8.917 16.500 6.820 1.00 0.00 24 PHE A O 9
ATOM 12477 N N . SER A 1 25 ? -8.966 18.580 7.707 1.00 0.00 25 SER A N 9
ATOM 12478 C CA . SER A 1 25 ? -8.424 19.219 6.520 1.00 0.00 25 SER A CA 9
ATOM 12479 C C . SER A 1 25 ? -6.913 19.409 6.671 1.00 0.00 25 SER A C 9
ATOM 12480 O O . SER A 1 25 ? -6.383 19.339 7.779 1.00 0.00 25 SER A O 9
ATOM 12488 N N . LEU A 1 26 ? -6.263 19.646 5.541 1.00 0.00 26 LEU A N 9
ATOM 12489 C CA . LEU A 1 26 ? -4.824 19.846 5.534 1.00 0.00 26 LEU A CA 9
ATOM 12490 C C . LEU A 1 26 ? -4.453 20.809 4.404 1.00 0.00 26 LEU A C 9
ATOM 12491 O O . LEU A 1 26 ? -5.099 20.822 3.358 1.00 0.00 26 LEU A O 9
ATOM 12507 N N . GLN A 1 27 ? -3.414 21.591 4.654 1.00 0.00 27 GLN A N 9
ATOM 12508 C CA . GLN A 1 27 ? -2.949 22.555 3.671 1.00 0.00 27 GLN A CA 9
ATOM 12509 C C . GLN A 1 27 ? -1.622 22.096 3.064 1.00 0.00 27 GLN A C 9
ATOM 12510 O O . GLN A 1 27 ? -0.590 22.111 3.733 1.00 0.00 27 GLN A O 9
ATOM 12524 N N . VAL A 1 28 ? -1.691 21.698 1.802 1.00 0.00 28 VAL A N 9
ATOM 12525 C CA . VAL A 1 28 ? -0.508 21.235 1.097 1.00 0.00 28 VAL A CA 9
ATOM 12526 C C . VAL A 1 28 ? -0.458 21.884 -0.288 1.00 0.00 28 VAL A C 9
ATOM 12527 O O . VAL A 1 28 ? -1.253 22.773 -0.590 1.00 0.00 28 VAL A O 9
ATOM 12540 N N . ASN A 1 29 ? 0.483 21.414 -1.093 1.00 0.00 29 ASN A N 9
ATOM 12541 C CA . ASN A 1 29 ? 0.647 21.937 -2.439 1.00 0.00 29 ASN A CA 9
ATOM 12542 C C . ASN A 1 29 ? 0.357 20.827 -3.452 1.00 0.00 29 ASN A C 9
ATOM 12543 O O . ASN A 1 29 ? 0.342 19.649 -3.099 1.00 0.00 29 ASN A O 9
ATOM 12554 N N . PRO A 1 30 ? 0.130 21.254 -4.723 1.00 0.00 30 PRO A N 9
ATOM 12555 C CA . PRO A 1 30 ? -0.158 20.310 -5.789 1.00 0.00 30 PRO A CA 9
ATOM 12556 C C . PRO A 1 30 ? 1.110 19.573 -6.226 1.00 0.00 30 PRO A C 9
ATOM 12557 O O . PRO A 1 30 ? 1.034 18.513 -6.845 1.00 0.00 30 PRO A O 9
ATOM 12568 N N . ASP A 1 31 ? 2.246 20.165 -5.887 1.00 0.00 31 ASP A N 9
ATOM 12569 C CA . ASP A 1 31 ? 3.528 19.578 -6.237 1.00 0.00 31 ASP A CA 9
ATOM 12570 C C . ASP A 1 31 ? 4.122 18.889 -5.007 1.00 0.00 31 ASP A C 9
ATOM 12571 O O . ASP A 1 31 ? 5.339 18.866 -4.830 1.00 0.00 31 ASP A O 9
ATOM 12580 N N . PHE A 1 32 ? 3.234 18.343 -4.189 1.00 0.00 32 PHE A N 9
ATOM 12581 C CA . PHE A 1 32 ? 3.654 17.654 -2.980 1.00 0.00 32 PHE A CA 9
ATOM 12582 C C . PHE A 1 32 ? 3.455 16.143 -3.113 1.00 0.00 32 PHE A C 9
ATOM 12583 O O . PHE A 1 32 ? 2.332 15.675 -3.291 1.00 0.00 32 PHE A O 9
ATOM 12600 N N . GLU A 1 33 ? 4.563 15.422 -3.022 1.00 0.00 33 GLU A N 9
ATOM 12601 C CA . GLU A 1 33 ? 4.525 13.974 -3.130 1.00 0.00 33 GLU A CA 9
ATOM 12602 C C . GLU A 1 33 ? 3.456 13.400 -2.196 1.00 0.00 33 GLU A C 9
ATOM 12603 O O . GLU A 1 33 ? 3.261 13.901 -1.090 1.00 0.00 33 GLU A O 9
ATOM 12615 N N . LEU A 1 34 ? 2.793 12.359 -2.677 1.00 0.00 34 LEU A N 9
ATOM 12616 C CA . LEU A 1 34 ? 1.750 11.712 -1.900 1.00 0.00 34 LEU A CA 9
ATOM 12617 C C . LEU A 1 34 ? 2.300 11.349 -0.519 1.00 0.00 34 LEU A C 9
ATOM 12618 O O . LEU A 1 34 ? 1.697 11.681 0.500 1.00 0.00 34 LEU A O 9
ATOM 12634 N N . SER A 1 35 ? 3.439 10.672 -0.530 1.00 0.00 35 SER A N 9
ATOM 12635 C CA . SER A 1 35 ? 4.077 10.259 0.709 1.00 0.00 35 SER A CA 9
ATOM 12636 C C . SER A 1 35 ? 4.124 11.433 1.689 1.00 0.00 35 SER A C 9
ATOM 12637 O O . SER A 1 35 ? 3.968 11.247 2.894 1.00 0.00 35 SER A O 9
ATOM 12645 N N . ASN A 1 36 ? 4.340 12.617 1.134 1.00 0.00 36 ASN A N 9
ATOM 12646 C CA . ASN A 1 36 ? 4.409 13.821 1.944 1.00 0.00 36 ASN A CA 9
ATOM 12647 C C . ASN A 1 36 ? 3.039 14.089 2.571 1.00 0.00 36 ASN A C 9
ATOM 12648 O O . ASN A 1 36 ? 2.948 14.427 3.750 1.00 0.00 36 ASN A O 9
ATOM 12659 N N . PHE A 1 37 ? 2.009 13.929 1.754 1.00 0.00 37 PHE A N 9
ATOM 12660 C CA . PHE A 1 37 ? 0.648 14.149 2.213 1.00 0.00 37 PHE A CA 9
ATOM 12661 C C . PHE A 1 37 ? 0.273 13.155 3.314 1.00 0.00 37 PHE A C 9
ATOM 12662 O O . PHE A 1 37 ? -0.563 13.452 4.166 1.00 0.00 37 PHE A O 9
ATOM 12679 N N . ARG A 1 38 ? 0.910 11.994 3.260 1.00 0.00 38 ARG A N 9
ATOM 12680 C CA . ARG A 1 38 ? 0.653 10.954 4.241 1.00 0.00 38 ARG A CA 9
ATOM 12681 C C . ARG A 1 38 ? 1.191 11.372 5.611 1.00 0.00 38 ARG A C 9
ATOM 12682 O O . ARG A 1 38 ? 0.470 11.322 6.607 1.00 0.00 38 ARG A O 9
ATOM 12703 N N . VAL A 1 39 ? 2.453 11.776 5.618 1.00 0.00 39 VAL A N 9
ATOM 12704 C CA . VAL A 1 39 ? 3.095 12.203 6.850 1.00 0.00 39 VAL A CA 9
ATOM 12705 C C . VAL A 1 39 ? 2.192 13.208 7.569 1.00 0.00 39 VAL A C 9
ATOM 12706 O O . VAL A 1 39 ? 2.034 13.144 8.787 1.00 0.00 39 VAL A O 9
ATOM 12719 N N . LEU A 1 40 ? 1.625 14.112 6.784 1.00 0.00 40 LEU A N 9
ATOM 12720 C CA . LEU A 1 40 ? 0.742 15.129 7.330 1.00 0.00 40 LEU A CA 9
ATOM 12721 C C . LEU A 1 40 ? -0.461 14.453 7.990 1.00 0.00 40 LEU A C 9
ATOM 12722 O O . LEU A 1 40 ? -0.707 14.639 9.181 1.00 0.00 40 LEU A O 9
ATOM 12738 N N . CYS A 1 41 ? -1.180 13.681 7.188 1.00 0.00 41 CYS A N 9
ATOM 12739 C CA . CYS A 1 41 ? -2.351 12.976 7.679 1.00 0.00 41 CYS A CA 9
ATOM 12740 C C . CYS A 1 41 ? -1.925 12.100 8.858 1.00 0.00 41 CYS A C 9
ATOM 12741 O O . CYS A 1 41 ? -2.753 11.719 9.685 1.00 0.00 41 CYS A O 9
ATOM 12749 N N . GLU A 1 42 ? -0.634 11.805 8.899 1.00 0.00 42 GLU A N 9
ATOM 12750 C CA . GLU A 1 42 ? -0.088 10.980 9.964 1.00 0.00 42 GLU A CA 9
ATOM 12751 C C . GLU A 1 42 ? 0.109 11.813 11.232 1.00 0.00 42 GLU A C 9
ATOM 12752 O O . GLU A 1 42 ? 0.245 11.264 12.324 1.00 0.00 42 GLU A O 9
ATOM 12764 N N . LEU A 1 43 ? 0.116 13.124 11.046 1.00 0.00 43 LEU A N 9
ATOM 12765 C CA . LEU A 1 43 ? 0.294 14.038 12.161 1.00 0.00 43 LEU A CA 9
ATOM 12766 C C . LEU A 1 43 ? -1.077 14.424 12.721 1.00 0.00 43 LEU A C 9
ATOM 12767 O O . LEU A 1 43 ? -1.209 14.699 13.913 1.00 0.00 43 LEU A O 9
ATOM 12783 N N . GLU A 1 44 ? -2.062 14.433 11.835 1.00 0.00 44 GLU A N 9
ATOM 12784 C CA . GLU A 1 44 ? -3.417 14.782 12.226 1.00 0.00 44 GLU A CA 9
ATOM 12785 C C . GLU A 1 44 ? -4.168 13.537 12.705 1.00 0.00 44 GLU A C 9
ATOM 12786 O O . GLU A 1 44 ? -4.522 13.435 13.878 1.00 0.00 44 GLU A O 9
ATOM 12798 N N . SER A 1 45 ? -4.387 12.623 11.772 1.00 0.00 45 SER A N 9
ATOM 12799 C CA . SER A 1 45 ? -5.089 11.389 12.083 1.00 0.00 45 SER A CA 9
ATOM 12800 C C . SER A 1 45 ? -4.270 10.556 13.070 1.00 0.00 45 SER A C 9
ATOM 12801 O O . SER A 1 45 ? -4.788 10.110 14.093 1.00 0.00 45 SER A O 9
ATOM 12809 N N . GLY A 1 46 ? -3.003 10.370 12.729 1.00 0.00 46 GLY A N 9
ATOM 12810 C CA . GLY A 1 46 ? -2.107 9.597 13.572 1.00 0.00 46 GLY A CA 9
ATOM 12811 C C . GLY A 1 46 ? -1.607 8.349 12.842 1.00 0.00 46 GLY A C 9
ATOM 12812 O O . GLY A 1 46 ? -0.544 7.820 13.165 1.00 0.00 46 GLY A O 9
ATOM 12816 N N . VAL A 1 47 ? -2.397 7.914 11.872 1.00 0.00 47 VAL A N 9
ATOM 12817 C CA . VAL A 1 47 ? -2.048 6.738 11.093 1.00 0.00 47 VAL A CA 9
ATOM 12818 C C . VAL A 1 47 ? -0.627 6.895 10.548 1.00 0.00 47 VAL A C 9
ATOM 12819 O O . VAL A 1 47 ? -0.221 7.993 10.171 1.00 0.00 47 VAL A O 9
ATOM 12832 N N . PRO A 1 48 ? 0.109 5.752 10.523 1.00 0.00 48 PRO A N 9
ATOM 12833 C CA . PRO A 1 48 ? 1.476 5.753 10.030 1.00 0.00 48 PRO A CA 9
ATOM 12834 C C . PRO A 1 48 ? 1.508 5.848 8.503 1.00 0.00 48 PRO A C 9
ATOM 12835 O O . PRO A 1 48 ? 0.850 5.070 7.815 1.00 0.00 48 PRO A O 9
ATOM 12846 N N . ALA A 1 49 ? 2.281 6.809 8.019 1.00 0.00 49 ALA A N 9
ATOM 12847 C CA . ALA A 1 49 ? 2.407 7.017 6.586 1.00 0.00 49 ALA A CA 9
ATOM 12848 C C . ALA A 1 49 ? 2.480 5.660 5.883 1.00 0.00 49 ALA A C 9
ATOM 12849 O O . ALA A 1 49 ? 1.879 5.472 4.826 1.00 0.00 49 ALA A O 9
ATOM 12856 N N . GLU A 1 50 ? 3.220 4.749 6.498 1.00 0.00 50 GLU A N 9
ATOM 12857 C CA . GLU A 1 50 ? 3.379 3.415 5.944 1.00 0.00 50 GLU A CA 9
ATOM 12858 C C . GLU A 1 50 ? 2.020 2.721 5.835 1.00 0.00 50 GLU A C 9
ATOM 12859 O O . GLU A 1 50 ? 1.686 2.163 4.791 1.00 0.00 50 GLU A O 9
ATOM 12871 N N . GLU A 1 51 ? 1.272 2.777 6.928 1.00 0.00 51 GLU A N 9
ATOM 12872 C CA . GLU A 1 51 ? -0.043 2.161 6.968 1.00 0.00 51 GLU A CA 9
ATOM 12873 C C . GLU A 1 51 ? -1.129 3.212 6.729 1.00 0.00 51 GLU A C 9
ATOM 12874 O O . GLU A 1 51 ? -2.259 3.058 7.191 1.00 0.00 51 GLU A O 9
ATOM 12886 N N . ALA A 1 52 ? -0.749 4.256 6.008 1.00 0.00 52 ALA A N 9
ATOM 12887 C CA . ALA A 1 52 ? -1.677 5.332 5.702 1.00 0.00 52 ALA A CA 9
ATOM 12888 C C . ALA A 1 52 ? -1.975 5.331 4.201 1.00 0.00 52 ALA A C 9
ATOM 12889 O O . ALA A 1 52 ? -1.069 5.491 3.385 1.00 0.00 52 ALA A O 9
ATOM 12896 N N . GLN A 1 53 ? -3.248 5.149 3.884 1.00 0.00 53 GLN A N 9
ATOM 12897 C CA . GLN A 1 53 ? -3.677 5.126 2.496 1.00 0.00 53 GLN A CA 9
ATOM 12898 C C . GLN A 1 53 ? -4.554 6.342 2.190 1.00 0.00 53 GLN A C 9
ATOM 12899 O O . GLN A 1 53 ? -5.083 6.975 3.102 1.00 0.00 53 GLN A O 9
ATOM 12913 N N . ILE A 1 54 ? -4.680 6.632 0.903 1.00 0.00 54 ILE A N 9
ATOM 12914 C CA . ILE A 1 54 ? -5.483 7.762 0.466 1.00 0.00 54 ILE A CA 9
ATOM 12915 C C . ILE A 1 54 ? -6.365 7.331 -0.707 1.00 0.00 54 ILE A C 9
ATOM 12916 O O . ILE A 1 54 ? -5.893 6.678 -1.636 1.00 0.00 54 ILE A O 9
ATOM 12932 N N . VAL A 1 55 ? -7.631 7.714 -0.626 1.00 0.00 55 VAL A N 9
ATOM 12933 C CA . VAL A 1 55 ? -8.583 7.375 -1.670 1.00 0.00 55 VAL A CA 9
ATOM 12934 C C . VAL A 1 55 ? -9.167 8.662 -2.258 1.00 0.00 55 VAL A C 9
ATOM 12935 O O . VAL A 1 55 ? -9.436 9.616 -1.530 1.00 0.00 55 VAL A O 9
ATOM 12948 N N . TYR A 1 56 ? -9.346 8.646 -3.571 1.00 0.00 56 TYR A N 9
ATOM 12949 C CA . TYR A 1 56 ? -9.893 9.799 -4.265 1.00 0.00 56 TYR A CA 9
ATOM 12950 C C . TYR A 1 56 ? -11.031 9.386 -5.201 1.00 0.00 56 TYR A C 9
ATOM 12951 O O . TYR A 1 56 ? -10.793 8.775 -6.241 1.00 0.00 56 TYR A O 9
ATOM 12969 N N . MET A 1 57 ? -12.243 9.738 -4.798 1.00 0.00 57 MET A N 9
ATOM 12970 C CA . MET A 1 57 ? -13.419 9.412 -5.587 1.00 0.00 57 MET A CA 9
ATOM 12971 C C . MET A 1 57 ? -13.340 7.980 -6.122 1.00 0.00 57 MET A C 9
ATOM 12972 O O . MET A 1 57 ? -12.723 7.733 -7.156 1.00 0.00 57 MET A O 9
ATOM 12986 N N . GLU A 1 58 ? -13.975 7.075 -5.392 1.00 0.00 58 GLU A N 9
ATOM 12987 C CA . GLU A 1 58 ? -13.985 5.674 -5.780 1.00 0.00 58 GLU A CA 9
ATOM 12988 C C . GLU A 1 58 ? -12.655 5.295 -6.434 1.00 0.00 58 GLU A C 9
ATOM 12989 O O . GLU A 1 58 ? -12.634 4.605 -7.452 1.00 0.00 58 GLU A O 9
ATOM 13001 N N . GLN A 1 59 ? -11.577 5.763 -5.822 1.00 0.00 59 GLN A N 9
ATOM 13002 C CA . GLN A 1 59 ? -10.246 5.482 -6.332 1.00 0.00 59 GLN A CA 9
ATOM 13003 C C . GLN A 1 59 ? -9.246 5.379 -5.179 1.00 0.00 59 GLN A C 9
ATOM 13004 O O . GLN A 1 59 ? -9.127 6.299 -4.371 1.00 0.00 59 GLN A O 9
ATOM 13018 N N . LEU A 1 60 ? -8.552 4.251 -5.138 1.00 0.00 60 LEU A N 9
ATOM 13019 C CA . LEU A 1 60 ? -7.566 4.015 -4.097 1.00 0.00 60 LEU A CA 9
ATOM 13020 C C . LEU A 1 60 ? -6.166 4.265 -4.661 1.00 0.00 60 LEU A C 9
ATOM 13021 O O . LEU A 1 60 ? -5.629 3.432 -5.389 1.00 0.00 60 LEU A O 9
ATOM 13037 N N . LEU A 1 61 ? -5.614 5.415 -4.302 1.00 0.00 61 LEU A N 9
ATOM 13038 C CA . LEU A 1 61 ? -4.287 5.784 -4.763 1.00 0.00 61 LEU A CA 9
ATOM 13039 C C . LEU A 1 61 ? -3.260 4.812 -4.178 1.00 0.00 61 LEU A C 9
ATOM 13040 O O . LEU A 1 61 ? -3.073 4.758 -2.963 1.00 0.00 61 LEU A O 9
ATOM 13056 N N . THR A 1 62 ? -2.620 4.070 -5.069 1.00 0.00 62 THR A N 9
ATOM 13057 C CA . THR A 1 62 ? -1.617 3.103 -4.657 1.00 0.00 62 THR A CA 9
ATOM 13058 C C . THR A 1 62 ? -0.230 3.538 -5.133 1.00 0.00 62 THR A C 9
ATOM 13059 O O . THR A 1 62 ? 0.493 2.755 -5.748 1.00 0.00 62 THR A O 9
ATOM 13070 N N . ASP A 1 63 ? 0.101 4.785 -4.830 1.00 0.00 63 ASP A N 9
ATOM 13071 C CA . ASP A 1 63 ? 1.389 5.333 -5.220 1.00 0.00 63 ASP A CA 9
ATOM 13072 C C . ASP A 1 63 ? 1.763 6.469 -4.266 1.00 0.00 63 ASP A C 9
ATOM 13073 O O . ASP A 1 63 ? 1.086 7.495 -4.220 1.00 0.00 63 ASP A O 9
ATOM 13082 N N . ASP A 1 64 ? 2.842 6.249 -3.529 1.00 0.00 64 ASP A N 9
ATOM 13083 C CA . ASP A 1 64 ? 3.315 7.242 -2.579 1.00 0.00 64 ASP A CA 9
ATOM 13084 C C . ASP A 1 64 ? 4.249 8.221 -3.294 1.00 0.00 64 ASP A C 9
ATOM 13085 O O . ASP A 1 64 ? 4.268 9.409 -2.977 1.00 0.00 64 ASP A O 9
ATOM 13094 N N . HIS A 1 65 ? 5.000 7.685 -4.246 1.00 0.00 65 HIS A N 9
ATOM 13095 C CA . HIS A 1 65 ? 5.933 8.497 -5.008 1.00 0.00 65 HIS A CA 9
ATOM 13096 C C . HIS A 1 65 ? 5.165 9.569 -5.784 1.00 0.00 65 HIS A C 9
ATOM 13097 O O . HIS A 1 65 ? 5.634 10.699 -5.917 1.00 0.00 65 HIS A O 9
ATOM 13111 N N . CYS A 1 66 ? 3.999 9.177 -6.276 1.00 0.00 66 CYS A N 9
ATOM 13112 C CA . CYS A 1 66 ? 3.162 10.091 -7.035 1.00 0.00 66 CYS A CA 9
ATOM 13113 C C . CYS A 1 66 ? 2.873 11.314 -6.163 1.00 0.00 66 CYS A C 9
ATOM 13114 O O . CYS A 1 66 ? 3.036 11.265 -4.945 1.00 0.00 66 CYS A O 9
ATOM 13122 N N . SER A 1 67 ? 2.448 12.383 -6.821 1.00 0.00 67 SER A N 9
ATOM 13123 C CA . SER A 1 67 ? 2.134 13.617 -6.121 1.00 0.00 67 SER A CA 9
ATOM 13124 C C . SER A 1 67 ? 0.620 13.827 -6.084 1.00 0.00 67 SER A C 9
ATOM 13125 O O . SER A 1 67 ? -0.138 12.996 -6.582 1.00 0.00 67 SER A O 9
ATOM 13133 N N . LEU A 1 68 ? 0.223 14.943 -5.490 1.00 0.00 68 LEU A N 9
ATOM 13134 C CA . LEU A 1 68 ? -1.188 15.272 -5.381 1.00 0.00 68 LEU A CA 9
ATOM 13135 C C . LEU A 1 68 ? -1.647 15.959 -6.669 1.00 0.00 68 LEU A C 9
ATOM 13136 O O . LEU A 1 68 ? -2.547 15.471 -7.350 1.00 0.00 68 LEU A O 9
ATOM 13152 N N . GLY A 1 69 ? -1.008 17.082 -6.963 1.00 0.00 69 GLY A N 9
ATOM 13153 C CA . GLY A 1 69 ? -1.340 17.841 -8.156 1.00 0.00 69 GLY A CA 9
ATOM 13154 C C . GLY A 1 69 ? -1.344 16.942 -9.394 1.00 0.00 69 GLY A C 9
ATOM 13155 O O . GLY A 1 69 ? -2.095 17.184 -10.338 1.00 0.00 69 GLY A O 9
ATOM 13159 N N . SER A 1 70 ? -0.498 15.924 -9.350 1.00 0.00 70 SER A N 9
ATOM 13160 C CA . SER A 1 70 ? -0.395 14.988 -10.456 1.00 0.00 70 SER A CA 9
ATOM 13161 C C . SER A 1 70 ? -1.710 14.224 -10.620 1.00 0.00 70 SER A C 9
ATOM 13162 O O . SER A 1 70 ? -2.291 14.206 -11.704 1.00 0.00 70 SER A O 9
ATOM 13170 N N . TYR A 1 71 ? -2.141 13.611 -9.527 1.00 0.00 71 TYR A N 9
ATOM 13171 C CA . TYR A 1 71 ? -3.377 12.848 -9.535 1.00 0.00 71 TYR A CA 9
ATOM 13172 C C . TYR A 1 71 ? -4.558 13.720 -9.967 1.00 0.00 71 TYR A C 9
ATOM 13173 O O . TYR A 1 71 ? -5.373 13.304 -10.789 1.00 0.00 71 TYR A O 9
ATOM 13191 N N . GLY A 1 72 ? -4.612 14.913 -9.394 1.00 0.00 72 GLY A N 9
ATOM 13192 C CA . GLY A 1 72 ? -5.679 15.848 -9.710 1.00 0.00 72 GLY A CA 9
ATOM 13193 C C . GLY A 1 72 ? -6.317 16.402 -8.435 1.00 0.00 72 GLY A C 9
ATOM 13194 O O . GLY A 1 72 ? -7.540 16.489 -8.336 1.00 0.00 72 GLY A O 9
ATOM 13198 N N . LEU A 1 73 ? -5.460 16.763 -7.491 1.00 0.00 73 LEU A N 9
ATOM 13199 C CA . LEU A 1 73 ? -5.926 17.306 -6.226 1.00 0.00 73 LEU A CA 9
ATOM 13200 C C . LEU A 1 73 ? -5.721 18.823 -6.222 1.00 0.00 73 LEU A C 9
ATOM 13201 O O . LEU A 1 73 ? -4.589 19.300 -6.288 1.00 0.00 73 LEU A O 9
ATOM 13217 N N . LYS A 1 74 ? -6.833 19.538 -6.142 1.00 0.00 74 LYS A N 9
ATOM 13218 C CA . LYS A 1 74 ? -6.790 20.990 -6.128 1.00 0.00 74 LYS A CA 9
ATOM 13219 C C . LYS A 1 74 ? -7.409 21.502 -4.826 1.00 0.00 74 LYS A C 9
ATOM 13220 O O . LYS A 1 74 ? -7.857 20.713 -3.995 1.00 0.00 74 LYS A O 9
ATOM 13239 N N . ASP A 1 75 ? -7.415 22.819 -4.689 1.00 0.00 75 ASP A N 9
ATOM 13240 C CA . ASP A 1 75 ? -7.971 23.446 -3.501 1.00 0.00 75 ASP A CA 9
ATOM 13241 C C . ASP A 1 75 ? -9.483 23.210 -3.467 1.00 0.00 75 ASP A C 9
ATOM 13242 O O . ASP A 1 75 ? -10.208 23.681 -4.342 1.00 0.00 75 ASP A O 9
ATOM 13251 N N . GLY A 1 76 ? -9.913 22.481 -2.448 1.00 0.00 76 GLY A N 9
ATOM 13252 C CA . GLY A 1 76 ? -11.325 22.178 -2.288 1.00 0.00 76 GLY A CA 9
ATOM 13253 C C . GLY A 1 76 ? -11.623 20.730 -2.684 1.00 0.00 76 GLY A C 9
ATOM 13254 O O . GLY A 1 76 ? -12.657 20.448 -3.287 1.00 0.00 76 GLY A O 9
ATOM 13258 N N . ASP A 1 77 ? -10.698 19.851 -2.327 1.00 0.00 77 ASP A N 9
ATOM 13259 C CA . ASP A 1 77 ? -10.848 18.439 -2.637 1.00 0.00 77 ASP A CA 9
ATOM 13260 C C . ASP A 1 77 ? -10.924 17.641 -1.335 1.00 0.00 77 ASP A C 9
ATOM 13261 O O . ASP A 1 77 ? -10.528 18.131 -0.278 1.00 0.00 77 ASP A O 9
ATOM 13270 N N . MET A 1 78 ? -11.434 16.424 -1.452 1.00 0.00 78 MET A N 9
ATOM 13271 C CA . MET A 1 78 ? -11.567 15.552 -0.297 1.00 0.00 78 MET A CA 9
ATOM 13272 C C . MET A 1 78 ? -11.110 14.130 -0.628 1.00 0.00 78 MET A C 9
ATOM 13273 O O . MET A 1 78 ? -11.319 13.650 -1.741 1.00 0.00 78 MET A O 9
ATOM 13287 N N . VAL A 1 79 ? -10.494 13.496 0.359 1.00 0.00 79 VAL A N 9
ATOM 13288 C CA . VAL A 1 79 ? -10.006 12.139 0.187 1.00 0.00 79 VAL A CA 9
ATOM 13289 C C . VAL A 1 79 ? -10.288 11.335 1.458 1.00 0.00 79 VAL A C 9
ATOM 13290 O O . VAL A 1 79 ? -10.559 11.908 2.512 1.00 0.00 79 VAL A O 9
ATOM 13303 N N . VAL A 1 80 ? -10.214 10.020 1.317 1.00 0.00 80 VAL A N 9
ATOM 13304 C CA . VAL A 1 80 ? -10.457 9.132 2.441 1.00 0.00 80 VAL A CA 9
ATOM 13305 C C . VAL A 1 80 ? -9.147 8.450 2.840 1.00 0.00 80 VAL A C 9
ATOM 13306 O O . VAL A 1 80 ? -8.361 8.055 1.980 1.00 0.00 80 VAL A O 9
ATOM 13319 N N . LEU A 1 81 ? -8.952 8.332 4.145 1.00 0.00 81 LEU A N 9
ATOM 13320 C CA . LEU A 1 81 ? -7.751 7.705 4.669 1.00 0.00 81 LEU A CA 9
ATOM 13321 C C . LEU A 1 81 ? -8.092 6.302 5.176 1.00 0.00 81 LEU A C 9
ATOM 13322 O O . LEU A 1 81 ? -9.017 6.133 5.969 1.00 0.00 81 LEU A O 9
ATOM 13338 N N . LEU A 1 82 ? -7.327 5.332 4.697 1.00 0.00 82 LEU A N 9
ATOM 13339 C CA . LEU A 1 82 ? -7.537 3.949 5.091 1.00 0.00 82 LEU A CA 9
ATOM 13340 C C . LEU A 1 82 ? -6.271 3.418 5.766 1.00 0.00 82 LEU A C 9
ATOM 13341 O O . LEU A 1 82 ? -5.170 3.578 5.242 1.00 0.00 82 LEU A O 9
ATOM 13357 N N . GLN A 1 83 ? -6.470 2.797 6.919 1.00 0.00 83 GLN A N 9
ATOM 13358 C CA . GLN A 1 83 ? -5.358 2.241 7.672 1.00 0.00 83 GLN A CA 9
ATOM 13359 C C . GLN A 1 83 ? -5.231 0.741 7.400 1.00 0.00 83 GLN A C 9
ATOM 13360 O O . GLN A 1 83 ? -6.188 -0.010 7.583 1.00 0.00 83 GLN A O 9
ATOM 13374 N N . LYS A 1 84 ? -4.041 0.348 6.969 1.00 0.00 84 LYS A N 9
ATOM 13375 C CA . LYS A 1 84 ? -3.777 -1.049 6.671 1.00 0.00 84 LYS A CA 9
ATOM 13376 C C . LYS A 1 84 ? -4.112 -1.900 7.897 1.00 0.00 84 LYS A C 9
ATOM 13377 O O . LYS A 1 84 ? -4.544 -1.375 8.922 1.00 0.00 84 LYS A O 9
ATOM 13396 N N . ASP A 1 85 ? -3.900 -3.200 7.752 1.00 0.00 85 ASP A N 9
ATOM 13397 C CA . ASP A 1 85 ? -4.175 -4.129 8.835 1.00 0.00 85 ASP A CA 9
ATOM 13398 C C . ASP A 1 85 ? -3.679 -3.530 10.153 1.00 0.00 85 ASP A C 9
ATOM 13399 O O . ASP A 1 85 ? -2.877 -2.597 10.152 1.00 0.00 85 ASP A O 9
ATOM 13408 N N . ASN A 1 86 ? -4.176 -4.091 11.245 1.00 0.00 86 ASN A N 9
ATOM 13409 C CA . ASN A 1 86 ? -3.793 -3.624 12.567 1.00 0.00 86 ASN A CA 9
ATOM 13410 C C . ASN A 1 86 ? -2.673 -4.513 13.112 1.00 0.00 86 ASN A C 9
ATOM 13411 O O . ASN A 1 86 ? -2.509 -4.636 14.325 1.00 0.00 86 ASN A O 9
ATOM 13422 N N . VAL A 1 87 ? -1.931 -5.108 12.190 1.00 0.00 87 VAL A N 9
ATOM 13423 C CA . VAL A 1 87 ? -0.832 -5.982 12.563 1.00 0.00 87 VAL A CA 9
ATOM 13424 C C . VAL A 1 87 ? 0.096 -6.168 11.361 1.00 0.00 87 VAL A C 9
ATOM 13425 O O . VAL A 1 87 ? -0.348 -6.570 10.286 1.00 0.00 87 VAL A O 9
ATOM 13438 N N . GLY A 1 88 ? 1.367 -5.868 11.583 1.00 0.00 88 GLY A N 9
ATOM 13439 C CA . GLY A 1 88 ? 2.362 -5.998 10.531 1.00 0.00 88 GLY A CA 9
ATOM 13440 C C . GLY A 1 88 ? 3.628 -6.679 11.054 1.00 0.00 88 GLY A C 9
ATOM 13441 O O . GLY A 1 88 ? 4.410 -6.069 11.782 1.00 0.00 88 GLY A O 9
ATOM 13445 N N . LEU A 1 89 ? 3.790 -7.935 10.664 1.00 0.00 89 LEU A N 9
ATOM 13446 C CA . LEU A 1 89 ? 4.948 -8.705 11.084 1.00 0.00 89 LEU A CA 9
ATOM 13447 C C . LEU A 1 89 ? 6.217 -8.051 10.536 1.00 0.00 89 LEU A C 9
ATOM 13448 O O . LEU A 1 89 ? 6.698 -7.063 11.087 1.00 0.00 89 LEU A O 9
ATOM 13464 N N . ARG A 1 90 ? 6.724 -8.630 9.457 1.00 0.00 90 ARG A N 9
ATOM 13465 C CA . ARG A 1 90 ? 7.928 -8.115 8.828 1.00 0.00 90 ARG A CA 9
ATOM 13466 C C . ARG A 1 90 ? 9.156 -8.452 9.676 1.00 0.00 90 ARG A C 9
ATOM 13467 O O . ARG A 1 90 ? 9.164 -8.217 10.883 1.00 0.00 90 ARG A O 9
ATOM 13488 N N . THR A 1 91 ? 10.163 -8.998 9.011 1.00 0.00 91 THR A N 9
ATOM 13489 C CA . THR A 1 91 ? 11.394 -9.370 9.689 1.00 0.00 91 THR A CA 9
ATOM 13490 C C . THR A 1 91 ? 11.760 -8.322 10.742 1.00 0.00 91 THR A C 9
ATOM 13491 O O . THR A 1 91 ? 11.315 -7.178 10.666 1.00 0.00 91 THR A O 9
ATOM 13502 N N . PRO A 1 92 ? 12.589 -8.762 11.727 1.00 0.00 92 PRO A N 9
ATOM 13503 C CA . PRO A 1 92 ? 13.020 -7.875 12.794 1.00 0.00 92 PRO A CA 9
ATOM 13504 C C . PRO A 1 92 ? 14.079 -6.890 12.294 1.00 0.00 92 PRO A C 9
ATOM 13505 O O . PRO A 1 92 ? 14.651 -7.080 11.222 1.00 0.00 92 PRO A O 9
ATOM 13516 N N . GLY A 1 93 ? 14.308 -5.860 13.096 1.00 0.00 93 GLY A N 9
ATOM 13517 C CA . GLY A 1 93 ? 15.288 -4.846 12.748 1.00 0.00 93 GLY A CA 9
ATOM 13518 C C . GLY A 1 93 ? 16.546 -4.980 13.610 1.00 0.00 93 GLY A C 9
ATOM 13519 O O . GLY A 1 93 ? 16.472 -5.417 14.758 1.00 0.00 93 GLY A O 9
ATOM 13523 N N . ARG A 1 94 ? 17.670 -4.597 13.023 1.00 0.00 94 ARG A N 9
ATOM 13524 C CA . ARG A 1 94 ? 18.942 -4.669 13.723 1.00 0.00 94 ARG A CA 9
ATOM 13525 C C . ARG A 1 94 ? 19.054 -5.992 14.483 1.00 0.00 94 ARG A C 9
ATOM 13526 O O . ARG A 1 94 ? 18.275 -6.915 14.251 1.00 0.00 94 ARG A O 9
ATOM 13547 N N . THR A 1 95 ? 20.031 -6.043 15.377 1.00 0.00 95 THR A N 9
ATOM 13548 C CA . THR A 1 95 ? 20.256 -7.238 16.173 1.00 0.00 95 THR A CA 9
ATOM 13549 C C . THR A 1 95 ? 21.181 -6.927 17.352 1.00 0.00 95 THR A C 9
ATOM 13550 O O . THR A 1 95 ? 22.399 -7.059 17.241 1.00 0.00 95 THR A O 9
ATOM 13561 N N . PRO A 1 96 ? 20.551 -6.508 18.482 1.00 0.00 96 PRO A N 9
ATOM 13562 C CA . PRO A 1 96 ? 21.304 -6.178 19.680 1.00 0.00 96 PRO A CA 9
ATOM 13563 C C . PRO A 1 96 ? 21.799 -7.443 20.383 1.00 0.00 96 PRO A C 9
ATOM 13564 O O . PRO A 1 96 ? 21.088 -8.020 21.204 1.00 0.00 96 PRO A O 9
ATOM 13575 N N . SER A 1 97 ? 23.015 -7.837 20.035 1.00 0.00 97 SER A N 9
ATOM 13576 C CA . SER A 1 97 ? 23.614 -9.023 20.623 1.00 0.00 97 SER A CA 9
ATOM 13577 C C . SER A 1 97 ? 25.004 -9.258 20.027 1.00 0.00 97 SER A C 9
ATOM 13578 O O . SER A 1 97 ? 25.270 -8.869 18.891 1.00 0.00 97 SER A O 9
ATOM 13586 N N . GLY A 1 98 ? 25.853 -9.894 20.821 1.00 0.00 98 GLY A N 9
ATOM 13587 C CA . GLY A 1 98 ? 27.209 -10.185 20.386 1.00 0.00 98 GLY A CA 9
ATOM 13588 C C . GLY A 1 98 ? 27.481 -11.690 20.412 1.00 0.00 98 GLY A C 9
ATOM 13589 O O . GLY A 1 98 ? 27.796 -12.249 21.462 1.00 0.00 98 GLY A O 9
ATOM 13593 N N . PRO A 1 99 ? 27.347 -12.319 19.214 1.00 0.00 99 PRO A N 9
ATOM 13594 C CA . PRO A 1 99 ? 27.575 -13.749 19.090 1.00 0.00 99 PRO A CA 9
ATOM 13595 C C . PRO A 1 99 ? 29.071 -14.071 19.130 1.00 0.00 99 PRO A C 9
ATOM 13596 O O . PRO A 1 99 ? 29.905 -13.183 18.959 1.00 0.00 99 PRO A O 9
ATOM 13607 N N . SER A 1 100 ? 29.363 -15.343 19.357 1.00 0.00 100 SER A N 9
ATOM 13608 C CA . SER A 1 100 ? 30.743 -15.793 19.422 1.00 0.00 100 SER A CA 9
ATOM 13609 C C . SER A 1 100 ? 30.810 -17.308 19.220 1.00 0.00 100 SER A C 9
ATOM 13610 O O . SER A 1 100 ? 30.111 -18.059 19.898 1.00 0.00 100 SER A O 9
ATOM 13618 N N . SER A 1 101 ? 31.657 -17.711 18.284 1.00 0.00 101 SER A N 9
ATOM 13619 C CA . SER A 1 101 ? 31.823 -19.123 17.984 1.00 0.00 101 SER A CA 9
ATOM 13620 C C . SER A 1 101 ? 32.936 -19.714 18.851 1.00 0.00 101 SER A C 9
ATOM 13621 O O . SER A 1 101 ? 34.118 -19.512 18.575 1.00 0.00 101 SER A O 9
ATOM 13629 N N . GLY A 1 102 ? 32.520 -20.434 19.882 1.00 0.00 102 GLY A N 9
ATOM 13630 C CA . GLY A 1 102 ? 33.466 -21.057 20.792 1.00 0.00 102 GLY A CA 9
ATOM 13631 C C . GLY A 1 102 ? 32.996 -22.454 21.202 1.00 0.00 102 GLY A C 9
ATOM 13632 O O . GLY A 1 102 ? 32.064 -22.591 21.993 1.00 0.00 102 GLY A O 9
ATOM 13636 N N . GLY A 1 1 ? 0.279 23.022 16.125 1.00 0.00 1 GLY A N 10
ATOM 13637 C CA . GLY A 1 1 ? 0.223 24.154 15.216 1.00 0.00 1 GLY A CA 10
ATOM 13638 C C . GLY A 1 1 ? 1.179 23.958 14.037 1.00 0.00 1 GLY A C 10
ATOM 13639 O O . GLY A 1 1 ? 2.327 23.559 14.224 1.00 0.00 1 GLY A O 10
ATOM 13643 N N . SER A 1 2 ? 0.669 24.248 12.849 1.00 0.00 2 SER A N 10
ATOM 13644 C CA . SER A 1 2 ? 1.463 24.109 11.640 1.00 0.00 2 SER A CA 10
ATOM 13645 C C . SER A 1 2 ? 0.867 24.964 10.521 1.00 0.00 2 SER A C 10
ATOM 13646 O O . SER A 1 2 ? -0.119 24.576 9.896 1.00 0.00 2 SER A O 10
ATOM 13654 N N . SER A 1 3 ? 1.489 26.113 10.302 1.00 0.00 3 SER A N 10
ATOM 13655 C CA . SER A 1 3 ? 1.032 27.027 9.269 1.00 0.00 3 SER A CA 10
ATOM 13656 C C . SER A 1 3 ? 2.214 27.478 8.408 1.00 0.00 3 SER A C 10
ATOM 13657 O O . SER A 1 3 ? 3.361 27.433 8.850 1.00 0.00 3 SER A O 10
ATOM 13665 N N . GLY A 1 4 ? 1.893 27.901 7.194 1.00 0.00 4 GLY A N 10
ATOM 13666 C CA . GLY A 1 4 ? 2.915 28.359 6.268 1.00 0.00 4 GLY A CA 10
ATOM 13667 C C . GLY A 1 4 ? 2.765 27.678 4.906 1.00 0.00 4 GLY A C 10
ATOM 13668 O O . GLY A 1 4 ? 2.059 26.678 4.783 1.00 0.00 4 GLY A O 10
ATOM 13672 N N . SER A 1 5 ? 3.441 28.246 3.918 1.00 0.00 5 SER A N 10
ATOM 13673 C CA . SER A 1 5 ? 3.392 27.706 2.570 1.00 0.00 5 SER A CA 10
ATOM 13674 C C . SER A 1 5 ? 2.043 28.031 1.925 1.00 0.00 5 SER A C 10
ATOM 13675 O O . SER A 1 5 ? 1.984 28.751 0.930 1.00 0.00 5 SER A O 10
ATOM 13683 N N . SER A 1 6 ? 0.992 27.482 2.518 1.00 0.00 6 SER A N 10
ATOM 13684 C CA . SER A 1 6 ? -0.352 27.704 2.014 1.00 0.00 6 SER A CA 10
ATOM 13685 C C . SER A 1 6 ? -0.470 27.170 0.585 1.00 0.00 6 SER A C 10
ATOM 13686 O O . SER A 1 6 ? -0.006 27.807 -0.360 1.00 0.00 6 SER A O 10
ATOM 13694 N N . GLY A 1 7 ? -1.092 26.006 0.472 1.00 0.00 7 GLY A N 10
ATOM 13695 C CA . GLY A 1 7 ? -1.276 25.378 -0.826 1.00 0.00 7 GLY A CA 10
ATOM 13696 C C . GLY A 1 7 ? -2.759 25.130 -1.109 1.00 0.00 7 GLY A C 10
ATOM 13697 O O . GLY A 1 7 ? -3.564 26.061 -1.085 1.00 0.00 7 GLY A O 10
ATOM 13701 N N . MET A 1 8 ? -3.076 23.871 -1.371 1.00 0.00 8 MET A N 10
ATOM 13702 C CA . MET A 1 8 ? -4.448 23.489 -1.659 1.00 0.00 8 MET A CA 10
ATOM 13703 C C . MET A 1 8 ? -5.084 22.783 -0.459 1.00 0.00 8 MET A C 10
ATOM 13704 O O . MET A 1 8 ? -4.405 22.067 0.275 1.00 0.00 8 MET A O 10
ATOM 13718 N N . LEU A 1 9 ? -6.379 23.009 -0.298 1.00 0.00 9 LEU A N 10
ATOM 13719 C CA . LEU A 1 9 ? -7.114 22.403 0.799 1.00 0.00 9 LEU A CA 10
ATOM 13720 C C . LEU A 1 9 ? -7.331 20.918 0.504 1.00 0.00 9 LEU A C 10
ATOM 13721 O O . LEU A 1 9 ? -7.841 20.560 -0.556 1.00 0.00 9 LEU A O 10
ATOM 13737 N N . ILE A 1 10 ? -6.932 20.093 1.461 1.00 0.00 10 ILE A N 10
ATOM 13738 C CA . ILE A 1 10 ? -7.076 18.654 1.317 1.00 0.00 10 ILE A CA 10
ATOM 13739 C C . ILE A 1 10 ? -7.820 18.096 2.532 1.00 0.00 10 ILE A C 10
ATOM 13740 O O . ILE A 1 10 ? -7.289 18.094 3.642 1.00 0.00 10 ILE A O 10
ATOM 13756 N N . THR A 1 11 ? -9.037 17.638 2.281 1.00 0.00 11 THR A N 10
ATOM 13757 C CA . THR A 1 11 ? -9.859 17.078 3.341 1.00 0.00 11 THR A CA 10
ATOM 13758 C C . THR A 1 11 ? -9.665 15.563 3.424 1.00 0.00 11 THR A C 10
ATOM 13759 O O . THR A 1 11 ? -9.572 14.889 2.399 1.00 0.00 11 THR A O 10
ATOM 13770 N N . VAL A 1 12 ? -9.608 15.072 4.653 1.00 0.00 12 VAL A N 10
ATOM 13771 C CA . VAL A 1 12 ? -9.426 13.649 4.883 1.00 0.00 12 VAL A CA 10
ATOM 13772 C C . VAL A 1 12 ? -10.684 13.078 5.541 1.00 0.00 12 VAL A C 10
ATOM 13773 O O . VAL A 1 12 ? -11.408 13.795 6.231 1.00 0.00 12 VAL A O 10
ATOM 13786 N N . TYR A 1 13 ? -10.906 11.794 5.305 1.00 0.00 13 TYR A N 10
ATOM 13787 C CA . TYR A 1 13 ? -12.064 11.119 5.866 1.00 0.00 13 TYR A CA 10
ATOM 13788 C C . TYR A 1 13 ? -11.686 9.736 6.401 1.00 0.00 13 TYR A C 10
ATOM 13789 O O . TYR A 1 13 ? -11.605 8.773 5.640 1.00 0.00 13 TYR A O 10
ATOM 13807 N N . CYS A 1 14 ? -11.465 9.682 7.707 1.00 0.00 14 CYS A N 10
ATOM 13808 C CA . CYS A 1 14 ? -11.098 8.433 8.352 1.00 0.00 14 CYS A CA 10
ATOM 13809 C C . CYS A 1 14 ? -12.336 7.534 8.399 1.00 0.00 14 CYS A C 10
ATOM 13810 O O . CYS A 1 14 ? -13.464 8.025 8.407 1.00 0.00 14 CYS A O 10
ATOM 13818 N N . VAL A 1 15 ? -12.083 6.234 8.429 1.00 0.00 15 VAL A N 10
ATOM 13819 C CA . VAL A 1 15 ? -13.162 5.263 8.475 1.00 0.00 15 VAL A CA 10
ATOM 13820 C C . VAL A 1 15 ? -12.868 4.231 9.566 1.00 0.00 15 VAL A C 10
ATOM 13821 O O . VAL A 1 15 ? -13.654 4.064 10.497 1.00 0.00 15 VAL A O 10
ATOM 13834 N N . ARG A 1 16 ? -11.733 3.564 9.414 1.00 0.00 16 ARG A N 10
ATOM 13835 C CA . ARG A 1 16 ? -11.324 2.553 10.374 1.00 0.00 16 ARG A CA 10
ATOM 13836 C C . ARG A 1 16 ? -10.777 3.214 11.640 1.00 0.00 16 ARG A C 10
ATOM 13837 O O . ARG A 1 16 ? -11.541 3.602 12.522 1.00 0.00 16 ARG A O 10
ATOM 13858 N N . ARG A 1 17 ? -9.457 3.321 11.691 1.00 0.00 17 ARG A N 10
ATOM 13859 C CA . ARG A 1 17 ? -8.799 3.928 12.835 1.00 0.00 17 ARG A CA 10
ATOM 13860 C C . ARG A 1 17 ? -9.416 3.414 14.137 1.00 0.00 17 ARG A C 10
ATOM 13861 O O . ARG A 1 17 ? -9.494 4.146 15.122 1.00 0.00 17 ARG A O 10
ATOM 13882 N N . ASP A 1 18 ? -9.838 2.158 14.099 1.00 0.00 18 ASP A N 10
ATOM 13883 C CA . ASP A 1 18 ? -10.446 1.538 15.264 1.00 0.00 18 ASP A CA 10
ATOM 13884 C C . ASP A 1 18 ? -11.702 2.319 15.655 1.00 0.00 18 ASP A C 10
ATOM 13885 O O . ASP A 1 18 ? -11.937 2.571 16.836 1.00 0.00 18 ASP A O 10
ATOM 13894 N N . LEU A 1 19 ? -12.475 2.679 14.642 1.00 0.00 19 LEU A N 10
ATOM 13895 C CA . LEU A 1 19 ? -13.701 3.426 14.866 1.00 0.00 19 LEU A CA 10
ATOM 13896 C C . LEU A 1 19 ? -13.354 4.841 15.334 1.00 0.00 19 LEU A C 10
ATOM 13897 O O . LEU A 1 19 ? -12.682 5.014 16.350 1.00 0.00 19 LEU A O 10
ATOM 13913 N N . THR A 1 20 ? -13.826 5.815 14.571 1.00 0.00 20 THR A N 10
ATOM 13914 C CA . THR A 1 20 ? -13.574 7.209 14.896 1.00 0.00 20 THR A CA 10
ATOM 13915 C C . THR A 1 20 ? -14.119 8.120 13.795 1.00 0.00 20 THR A C 10
ATOM 13916 O O . THR A 1 20 ? -14.742 9.141 14.081 1.00 0.00 20 THR A O 10
ATOM 13927 N N . GLU A 1 21 ? -13.864 7.718 12.558 1.00 0.00 21 GLU A N 10
ATOM 13928 C CA . GLU A 1 21 ? -14.322 8.486 11.412 1.00 0.00 21 GLU A CA 10
ATOM 13929 C C . GLU A 1 21 ? -14.095 9.980 11.650 1.00 0.00 21 GLU A C 10
ATOM 13930 O O . GLU A 1 21 ? -15.051 10.745 11.773 1.00 0.00 21 GLU A O 10
ATOM 13942 N N . VAL A 1 22 ? -12.825 10.352 11.707 1.00 0.00 22 VAL A N 10
ATOM 13943 C CA . VAL A 1 22 ? -12.461 11.741 11.928 1.00 0.00 22 VAL A CA 10
ATOM 13944 C C . VAL A 1 22 ? -12.232 12.425 10.579 1.00 0.00 22 VAL A C 10
ATOM 13945 O O . VAL A 1 22 ? -11.630 11.842 9.678 1.00 0.00 22 VAL A O 10
ATOM 13958 N N . THR A 1 23 ? -12.724 13.651 10.481 1.00 0.00 23 THR A N 10
ATOM 13959 C CA . THR A 1 23 ? -12.581 14.420 9.257 1.00 0.00 23 THR A CA 10
ATOM 13960 C C . THR A 1 23 ? -11.824 15.721 9.530 1.00 0.00 23 THR A C 10
ATOM 13961 O O . THR A 1 23 ? -12.348 16.624 10.179 1.00 0.00 23 THR A O 10
ATOM 13972 N N . PHE A 1 24 ? -10.602 15.775 9.020 1.00 0.00 24 PHE A N 10
ATOM 13973 C CA . PHE A 1 24 ? -9.767 16.951 9.201 1.00 0.00 24 PHE A CA 10
ATOM 13974 C C . PHE A 1 24 ? -9.193 17.426 7.864 1.00 0.00 24 PHE A C 10
ATOM 13975 O O . PHE A 1 24 ? -8.907 16.616 6.984 1.00 0.00 24 PHE A O 10
ATOM 13992 N N . SER A 1 25 ? -9.042 18.738 7.755 1.00 0.00 25 SER A N 10
ATOM 13993 C CA . SER A 1 25 ? -8.508 19.331 6.541 1.00 0.00 25 SER A CA 10
ATOM 13994 C C . SER A 1 25 ? -6.990 19.483 6.657 1.00 0.00 25 SER A C 10
ATOM 13995 O O . SER A 1 25 ? -6.443 19.461 7.758 1.00 0.00 25 SER A O 10
ATOM 14003 N N . LEU A 1 26 ? -6.353 19.633 5.505 1.00 0.00 26 LEU A N 10
ATOM 14004 C CA . LEU A 1 26 ? -4.909 19.788 5.464 1.00 0.00 26 LEU A CA 10
ATOM 14005 C C . LEU A 1 26 ? -4.529 20.672 4.274 1.00 0.00 26 LEU A C 10
ATOM 14006 O O . LEU A 1 26 ? -5.193 20.645 3.239 1.00 0.00 26 LEU A O 10
ATOM 14022 N N . GLN A 1 27 ? -3.463 21.436 4.462 1.00 0.00 27 GLN A N 10
ATOM 14023 C CA . GLN A 1 27 ? -2.987 22.327 3.417 1.00 0.00 27 GLN A CA 10
ATOM 14024 C C . GLN A 1 27 ? -1.648 21.832 2.866 1.00 0.00 27 GLN A C 10
ATOM 14025 O O . GLN A 1 27 ? -0.655 21.781 3.591 1.00 0.00 27 GLN A O 10
ATOM 14039 N N . VAL A 1 28 ? -1.663 21.478 1.589 1.00 0.00 28 VAL A N 10
ATOM 14040 C CA . VAL A 1 28 ? -0.463 20.989 0.933 1.00 0.00 28 VAL A CA 10
ATOM 14041 C C . VAL A 1 28 ? -0.368 21.598 -0.467 1.00 0.00 28 VAL A C 10
ATOM 14042 O O . VAL A 1 28 ? -1.360 22.090 -1.002 1.00 0.00 28 VAL A O 10
ATOM 14055 N N . ASN A 1 29 ? 0.835 21.544 -1.020 1.00 0.00 29 ASN A N 10
ATOM 14056 C CA . ASN A 1 29 ? 1.072 22.084 -2.348 1.00 0.00 29 ASN A CA 10
ATOM 14057 C C . ASN A 1 29 ? 0.739 21.019 -3.395 1.00 0.00 29 ASN A C 10
ATOM 14058 O O . ASN A 1 29 ? 0.674 19.832 -3.078 1.00 0.00 29 ASN A O 10
ATOM 14069 N N . PRO A 1 30 ? 0.530 21.494 -4.652 1.00 0.00 30 PRO A N 10
ATOM 14070 C CA . PRO A 1 30 ? 0.204 20.596 -5.746 1.00 0.00 30 PRO A CA 10
ATOM 14071 C C . PRO A 1 30 ? 1.441 19.822 -6.207 1.00 0.00 30 PRO A C 10
ATOM 14072 O O . PRO A 1 30 ? 1.322 18.780 -6.850 1.00 0.00 30 PRO A O 10
ATOM 14083 N N . ASP A 1 31 ? 2.600 20.361 -5.860 1.00 0.00 31 ASP A N 10
ATOM 14084 C CA . ASP A 1 31 ? 3.858 19.734 -6.230 1.00 0.00 31 ASP A CA 10
ATOM 14085 C C . ASP A 1 31 ? 4.411 18.964 -5.029 1.00 0.00 31 ASP A C 10
ATOM 14086 O O . ASP A 1 31 ? 5.625 18.846 -4.868 1.00 0.00 31 ASP A O 10
ATOM 14095 N N . PHE A 1 32 ? 3.494 18.459 -4.217 1.00 0.00 32 PHE A N 10
ATOM 14096 C CA . PHE A 1 32 ? 3.875 17.703 -3.036 1.00 0.00 32 PHE A CA 10
ATOM 14097 C C . PHE A 1 32 ? 3.584 16.212 -3.222 1.00 0.00 32 PHE A C 10
ATOM 14098 O O . PHE A 1 32 ? 2.433 15.818 -3.403 1.00 0.00 32 PHE A O 10
ATOM 14115 N N . GLU A 1 33 ? 4.648 15.424 -3.171 1.00 0.00 33 GLU A N 10
ATOM 14116 C CA . GLU A 1 33 ? 4.522 13.986 -3.332 1.00 0.00 33 GLU A CA 10
ATOM 14117 C C . GLU A 1 33 ? 3.404 13.447 -2.435 1.00 0.00 33 GLU A C 10
ATOM 14118 O O . GLU A 1 33 ? 3.181 13.961 -1.340 1.00 0.00 33 GLU A O 10
ATOM 14130 N N . LEU A 1 34 ? 2.732 12.420 -2.934 1.00 0.00 34 LEU A N 10
ATOM 14131 C CA . LEU A 1 34 ? 1.644 11.807 -2.192 1.00 0.00 34 LEU A CA 10
ATOM 14132 C C . LEU A 1 34 ? 2.150 11.377 -0.814 1.00 0.00 34 LEU A C 10
ATOM 14133 O O . LEU A 1 34 ? 1.503 11.640 0.199 1.00 0.00 34 LEU A O 10
ATOM 14149 N N . SER A 1 35 ? 3.303 10.724 -0.819 1.00 0.00 35 SER A N 10
ATOM 14150 C CA . SER A 1 35 ? 3.904 10.256 0.418 1.00 0.00 35 SER A CA 10
ATOM 14151 C C . SER A 1 35 ? 4.029 11.413 1.410 1.00 0.00 35 SER A C 10
ATOM 14152 O O . SER A 1 35 ? 3.950 11.210 2.620 1.00 0.00 35 SER A O 10
ATOM 14160 N N . ASN A 1 36 ? 4.224 12.603 0.860 1.00 0.00 36 ASN A N 10
ATOM 14161 C CA . ASN A 1 36 ? 4.362 13.794 1.682 1.00 0.00 36 ASN A CA 10
ATOM 14162 C C . ASN A 1 36 ? 3.027 14.092 2.367 1.00 0.00 36 ASN A C 10
ATOM 14163 O O . ASN A 1 36 ? 2.990 14.383 3.562 1.00 0.00 36 ASN A O 10
ATOM 14174 N N . PHE A 1 37 ? 1.963 14.010 1.581 1.00 0.00 37 PHE A N 10
ATOM 14175 C CA . PHE A 1 37 ? 0.630 14.268 2.097 1.00 0.00 37 PHE A CA 10
ATOM 14176 C C . PHE A 1 37 ? 0.292 13.313 3.244 1.00 0.00 37 PHE A C 10
ATOM 14177 O O . PHE A 1 37 ? -0.451 13.672 4.157 1.00 0.00 37 PHE A O 10
ATOM 14194 N N . ARG A 1 38 ? 0.853 12.116 3.159 1.00 0.00 38 ARG A N 10
ATOM 14195 C CA . ARG A 1 38 ? 0.620 11.107 4.179 1.00 0.00 38 ARG A CA 10
ATOM 14196 C C . ARG A 1 38 ? 1.203 11.561 5.518 1.00 0.00 38 ARG A C 10
ATOM 14197 O O . ARG A 1 38 ? 0.496 11.605 6.524 1.00 0.00 38 ARG A O 10
ATOM 14218 N N . VAL A 1 39 ? 2.486 11.887 5.489 1.00 0.00 39 VAL A N 10
ATOM 14219 C CA . VAL A 1 39 ? 3.172 12.337 6.688 1.00 0.00 39 VAL A CA 10
ATOM 14220 C C . VAL A 1 39 ? 2.297 13.357 7.419 1.00 0.00 39 VAL A C 10
ATOM 14221 O O . VAL A 1 39 ? 2.197 13.329 8.645 1.00 0.00 39 VAL A O 10
ATOM 14234 N N . LEU A 1 40 ? 1.686 14.234 6.636 1.00 0.00 40 LEU A N 10
ATOM 14235 C CA . LEU A 1 40 ? 0.823 15.261 7.193 1.00 0.00 40 LEU A CA 10
ATOM 14236 C C . LEU A 1 40 ? -0.373 14.599 7.879 1.00 0.00 40 LEU A C 10
ATOM 14237 O O . LEU A 1 40 ? -0.606 14.810 9.068 1.00 0.00 40 LEU A O 10
ATOM 14253 N N . CYS A 1 41 ? -1.100 13.811 7.100 1.00 0.00 41 CYS A N 10
ATOM 14254 C CA . CYS A 1 41 ? -2.267 13.117 7.618 1.00 0.00 41 CYS A CA 10
ATOM 14255 C C . CYS A 1 41 ? -1.818 12.219 8.772 1.00 0.00 41 CYS A C 10
ATOM 14256 O O . CYS A 1 41 ? -2.638 11.783 9.579 1.00 0.00 41 CYS A O 10
ATOM 14264 N N . GLU A 1 42 ? -0.518 11.968 8.813 1.00 0.00 42 GLU A N 10
ATOM 14265 C CA . GLU A 1 42 ? 0.050 11.129 9.855 1.00 0.00 42 GLU A CA 10
ATOM 14266 C C . GLU A 1 42 ? 0.284 11.948 11.127 1.00 0.00 42 GLU A C 10
ATOM 14267 O O . GLU A 1 42 ? 0.471 11.386 12.205 1.00 0.00 42 GLU A O 10
ATOM 14279 N N . LEU A 1 43 ? 0.267 13.262 10.958 1.00 0.00 43 LEU A N 10
ATOM 14280 C CA . LEU A 1 43 ? 0.476 14.163 12.078 1.00 0.00 43 LEU A CA 10
ATOM 14281 C C . LEU A 1 43 ? -0.879 14.558 12.669 1.00 0.00 43 LEU A C 10
ATOM 14282 O O . LEU A 1 43 ? -1.039 14.603 13.888 1.00 0.00 43 LEU A O 10
ATOM 14298 N N . GLU A 1 44 ? -1.820 14.832 11.777 1.00 0.00 44 GLU A N 10
ATOM 14299 C CA . GLU A 1 44 ? -3.156 15.222 12.195 1.00 0.00 44 GLU A CA 10
ATOM 14300 C C . GLU A 1 44 ? -3.888 14.028 12.811 1.00 0.00 44 GLU A C 10
ATOM 14301 O O . GLU A 1 44 ? -4.183 14.025 14.005 1.00 0.00 44 GLU A O 10
ATOM 14313 N N . SER A 1 45 ? -4.161 13.042 11.968 1.00 0.00 45 SER A N 10
ATOM 14314 C CA . SER A 1 45 ? -4.853 11.846 12.415 1.00 0.00 45 SER A CA 10
ATOM 14315 C C . SER A 1 45 ? -3.937 11.017 13.317 1.00 0.00 45 SER A C 10
ATOM 14316 O O . SER A 1 45 ? -4.328 10.629 14.417 1.00 0.00 45 SER A O 10
ATOM 14324 N N . GLY A 1 46 ? -2.734 10.770 12.819 1.00 0.00 46 GLY A N 10
ATOM 14325 C CA . GLY A 1 46 ? -1.759 9.995 13.566 1.00 0.00 46 GLY A CA 10
ATOM 14326 C C . GLY A 1 46 ? -1.368 8.726 12.806 1.00 0.00 46 GLY A C 10
ATOM 14327 O O . GLY A 1 46 ? -0.288 8.178 13.019 1.00 0.00 46 GLY A O 10
ATOM 14331 N N . VAL A 1 47 ? -2.269 8.296 11.934 1.00 0.00 47 VAL A N 10
ATOM 14332 C CA . VAL A 1 47 ? -2.031 7.102 11.141 1.00 0.00 47 VAL A CA 10
ATOM 14333 C C . VAL A 1 47 ? -0.625 7.164 10.541 1.00 0.00 47 VAL A C 10
ATOM 14334 O O . VAL A 1 47 ? -0.165 8.231 10.138 1.00 0.00 47 VAL A O 10
ATOM 14347 N N . PRO A 1 48 ? 0.035 5.976 10.500 1.00 0.00 48 PRO A N 10
ATOM 14348 C CA . PRO A 1 48 ? 1.380 5.885 9.956 1.00 0.00 48 PRO A CA 10
ATOM 14349 C C . PRO A 1 48 ? 1.360 5.966 8.429 1.00 0.00 48 PRO A C 10
ATOM 14350 O O . PRO A 1 48 ? 0.582 5.271 7.776 1.00 0.00 48 PRO A O 10
ATOM 14361 N N . ALA A 1 49 ? 2.225 6.821 7.902 1.00 0.00 49 ALA A N 10
ATOM 14362 C CA . ALA A 1 49 ? 2.316 7.002 6.463 1.00 0.00 49 ALA A CA 10
ATOM 14363 C C . ALA A 1 49 ? 2.345 5.632 5.782 1.00 0.00 49 ALA A C 10
ATOM 14364 O O . ALA A 1 49 ? 1.819 5.471 4.682 1.00 0.00 49 ALA A O 10
ATOM 14371 N N . GLU A 1 50 ? 2.965 4.681 6.465 1.00 0.00 50 GLU A N 10
ATOM 14372 C CA . GLU A 1 50 ? 3.069 3.330 5.939 1.00 0.00 50 GLU A CA 10
ATOM 14373 C C . GLU A 1 50 ? 1.687 2.675 5.881 1.00 0.00 50 GLU A C 10
ATOM 14374 O O . GLU A 1 50 ? 1.382 1.943 4.940 1.00 0.00 50 GLU A O 10
ATOM 14386 N N . GLU A 1 51 ? 0.889 2.961 6.899 1.00 0.00 51 GLU A N 10
ATOM 14387 C CA . GLU A 1 51 ? -0.453 2.409 6.975 1.00 0.00 51 GLU A CA 10
ATOM 14388 C C . GLU A 1 51 ? -1.493 3.511 6.765 1.00 0.00 51 GLU A C 10
ATOM 14389 O O . GLU A 1 51 ? -2.623 3.401 7.239 1.00 0.00 51 GLU A O 10
ATOM 14401 N N . ALA A 1 52 ? -1.075 4.548 6.055 1.00 0.00 52 ALA A N 10
ATOM 14402 C CA . ALA A 1 52 ? -1.956 5.669 5.776 1.00 0.00 52 ALA A CA 10
ATOM 14403 C C . ALA A 1 52 ? -2.341 5.654 4.296 1.00 0.00 52 ALA A C 10
ATOM 14404 O O . ALA A 1 52 ? -1.598 6.156 3.453 1.00 0.00 52 ALA A O 10
ATOM 14411 N N . GLN A 1 53 ? -3.500 5.074 4.024 1.00 0.00 53 GLN A N 10
ATOM 14412 C CA . GLN A 1 53 ? -3.992 4.987 2.659 1.00 0.00 53 GLN A CA 10
ATOM 14413 C C . GLN A 1 53 ? -4.851 6.208 2.326 1.00 0.00 53 GLN A C 10
ATOM 14414 O O . GLN A 1 53 ? -5.452 6.810 3.215 1.00 0.00 53 GLN A O 10
ATOM 14428 N N . ILE A 1 54 ? -4.883 6.538 1.043 1.00 0.00 54 ILE A N 10
ATOM 14429 C CA . ILE A 1 54 ? -5.659 7.677 0.582 1.00 0.00 54 ILE A CA 10
ATOM 14430 C C . ILE A 1 54 ? -6.432 7.284 -0.678 1.00 0.00 54 ILE A C 10
ATOM 14431 O O . ILE A 1 54 ? -5.872 6.679 -1.591 1.00 0.00 54 ILE A O 10
ATOM 14447 N N . VAL A 1 55 ? -7.707 7.645 -0.688 1.00 0.00 55 VAL A N 10
ATOM 14448 C CA . VAL A 1 55 ? -8.563 7.338 -1.822 1.00 0.00 55 VAL A CA 10
ATOM 14449 C C . VAL A 1 55 ? -9.035 8.643 -2.466 1.00 0.00 55 VAL A C 10
ATOM 14450 O O . VAL A 1 55 ? -9.218 9.648 -1.781 1.00 0.00 55 VAL A O 10
ATOM 14463 N N . TYR A 1 56 ? -9.219 8.586 -3.777 1.00 0.00 56 TYR A N 10
ATOM 14464 C CA . TYR A 1 56 ? -9.667 9.750 -4.522 1.00 0.00 56 TYR A CA 10
ATOM 14465 C C . TYR A 1 56 ? -10.473 9.336 -5.755 1.00 0.00 56 TYR A C 10
ATOM 14466 O O . TYR A 1 56 ? -10.165 8.332 -6.394 1.00 0.00 56 TYR A O 10
ATOM 14484 N N . MET A 1 57 ? -11.491 10.131 -6.051 1.00 0.00 57 MET A N 10
ATOM 14485 C CA . MET A 1 57 ? -12.343 9.860 -7.196 1.00 0.00 57 MET A CA 10
ATOM 14486 C C . MET A 1 57 ? -13.184 8.602 -6.968 1.00 0.00 57 MET A C 10
ATOM 14487 O O . MET A 1 57 ? -14.412 8.656 -7.008 1.00 0.00 57 MET A O 10
ATOM 14501 N N . GLU A 1 58 ? -12.488 7.499 -6.734 1.00 0.00 58 GLU A N 10
ATOM 14502 C CA . GLU A 1 58 ? -13.155 6.229 -6.499 1.00 0.00 58 GLU A CA 10
ATOM 14503 C C . GLU A 1 58 ? -12.124 5.124 -6.263 1.00 0.00 58 GLU A C 10
ATOM 14504 O O . GLU A 1 58 ? -12.348 4.223 -5.456 1.00 0.00 58 GLU A O 10
ATOM 14516 N N . GLN A 1 59 ? -11.016 5.229 -6.982 1.00 0.00 59 GLN A N 10
ATOM 14517 C CA . GLN A 1 59 ? -9.950 4.249 -6.861 1.00 0.00 59 GLN A CA 10
ATOM 14518 C C . GLN A 1 59 ? -8.993 4.643 -5.735 1.00 0.00 59 GLN A C 10
ATOM 14519 O O . GLN A 1 59 ? -8.832 5.825 -5.437 1.00 0.00 59 GLN A O 10
ATOM 14533 N N . LEU A 1 60 ? -8.381 3.629 -5.139 1.00 0.00 60 LEU A N 10
ATOM 14534 C CA . LEU A 1 60 ? -7.444 3.855 -4.052 1.00 0.00 60 LEU A CA 10
ATOM 14535 C C . LEU A 1 60 ? -6.069 4.192 -4.631 1.00 0.00 60 LEU A C 10
ATOM 14536 O O . LEU A 1 60 ? -5.538 3.446 -5.453 1.00 0.00 60 LEU A O 10
ATOM 14552 N N . LEU A 1 61 ? -5.532 5.316 -4.181 1.00 0.00 61 LEU A N 10
ATOM 14553 C CA . LEU A 1 61 ? -4.229 5.761 -4.644 1.00 0.00 61 LEU A CA 10
ATOM 14554 C C . LEU A 1 61 ? -3.141 4.906 -3.992 1.00 0.00 61 LEU A C 10
ATOM 14555 O O . LEU A 1 61 ? -2.928 4.983 -2.783 1.00 0.00 61 LEU A O 10
ATOM 14571 N N . THR A 1 62 ? -2.481 4.112 -4.821 1.00 0.00 62 THR A N 10
ATOM 14572 C CA . THR A 1 62 ? -1.420 3.243 -4.340 1.00 0.00 62 THR A CA 10
ATOM 14573 C C . THR A 1 62 ? -0.051 3.818 -4.710 1.00 0.00 62 THR A C 10
ATOM 14574 O O . THR A 1 62 ? 0.973 3.371 -4.196 1.00 0.00 62 THR A O 10
ATOM 14585 N N . ASP A 1 63 ? -0.078 4.800 -5.598 1.00 0.00 63 ASP A N 10
ATOM 14586 C CA . ASP A 1 63 ? 1.148 5.441 -6.043 1.00 0.00 63 ASP A CA 10
ATOM 14587 C C . ASP A 1 63 ? 1.509 6.569 -5.075 1.00 0.00 63 ASP A C 10
ATOM 14588 O O . ASP A 1 63 ? 0.757 7.531 -4.929 1.00 0.00 63 ASP A O 10
ATOM 14597 N N . ASP A 1 64 ? 2.661 6.412 -4.437 1.00 0.00 64 ASP A N 10
ATOM 14598 C CA . ASP A 1 64 ? 3.131 7.406 -3.487 1.00 0.00 64 ASP A CA 10
ATOM 14599 C C . ASP A 1 64 ? 4.075 8.378 -4.197 1.00 0.00 64 ASP A C 10
ATOM 14600 O O . ASP A 1 64 ? 4.056 9.577 -3.926 1.00 0.00 64 ASP A O 10
ATOM 14609 N N . HIS A 1 65 ? 4.880 7.823 -5.092 1.00 0.00 65 HIS A N 10
ATOM 14610 C CA . HIS A 1 65 ? 5.831 8.626 -5.842 1.00 0.00 65 HIS A CA 10
ATOM 14611 C C . HIS A 1 65 ? 5.089 9.739 -6.584 1.00 0.00 65 HIS A C 10
ATOM 14612 O O . HIS A 1 65 ? 5.654 10.801 -6.844 1.00 0.00 65 HIS A O 10
ATOM 14626 N N . CYS A 1 66 ? 3.834 9.459 -6.904 1.00 0.00 66 CYS A N 10
ATOM 14627 C CA . CYS A 1 66 ? 3.009 10.424 -7.611 1.00 0.00 66 CYS A CA 10
ATOM 14628 C C . CYS A 1 66 ? 2.702 11.582 -6.660 1.00 0.00 66 CYS A C 10
ATOM 14629 O O . CYS A 1 66 ? 2.628 11.391 -5.447 1.00 0.00 66 CYS A O 10
ATOM 14637 N N . SER A 1 67 ? 2.531 12.758 -7.247 1.00 0.00 67 SER A N 10
ATOM 14638 C CA . SER A 1 67 ? 2.234 13.947 -6.466 1.00 0.00 67 SER A CA 10
ATOM 14639 C C . SER A 1 67 ? 0.727 14.211 -6.468 1.00 0.00 67 SER A C 10
ATOM 14640 O O . SER A 1 67 ? -0.030 13.506 -7.134 1.00 0.00 67 SER A O 10
ATOM 14648 N N . LEU A 1 68 ? 0.335 15.229 -5.715 1.00 0.00 68 LEU A N 10
ATOM 14649 C CA . LEU A 1 68 ? -1.068 15.594 -5.622 1.00 0.00 68 LEU A CA 10
ATOM 14650 C C . LEU A 1 68 ? -1.493 16.302 -6.910 1.00 0.00 68 LEU A C 10
ATOM 14651 O O . LEU A 1 68 ? -2.521 15.968 -7.496 1.00 0.00 68 LEU A O 10
ATOM 14667 N N . GLY A 1 69 ? -0.679 17.267 -7.314 1.00 0.00 69 GLY A N 10
ATOM 14668 C CA . GLY A 1 69 ? -0.958 18.025 -8.522 1.00 0.00 69 GLY A CA 10
ATOM 14669 C C . GLY A 1 69 ? -1.032 17.104 -9.741 1.00 0.00 69 GLY A C 10
ATOM 14670 O O . GLY A 1 69 ? -1.842 17.324 -10.641 1.00 0.00 69 GLY A O 10
ATOM 14674 N N . SER A 1 70 ? -0.176 16.093 -9.733 1.00 0.00 70 SER A N 10
ATOM 14675 C CA . SER A 1 70 ? -0.134 15.138 -10.827 1.00 0.00 70 SER A CA 10
ATOM 14676 C C . SER A 1 70 ? -1.475 14.411 -10.939 1.00 0.00 70 SER A C 10
ATOM 14677 O O . SER A 1 70 ? -2.092 14.399 -12.003 1.00 0.00 70 SER A O 10
ATOM 14685 N N . TYR A 1 71 ? -1.887 13.822 -9.826 1.00 0.00 71 TYR A N 10
ATOM 14686 C CA . TYR A 1 71 ? -3.144 13.095 -9.785 1.00 0.00 71 TYR A CA 10
ATOM 14687 C C . TYR A 1 71 ? -4.298 13.964 -10.289 1.00 0.00 71 TYR A C 10
ATOM 14688 O O . TYR A 1 71 ? -5.194 13.476 -10.975 1.00 0.00 71 TYR A O 10
ATOM 14706 N N . GLY A 1 72 ? -4.238 15.238 -9.927 1.00 0.00 72 GLY A N 10
ATOM 14707 C CA . GLY A 1 72 ? -5.267 16.180 -10.334 1.00 0.00 72 GLY A CA 10
ATOM 14708 C C . GLY A 1 72 ? -6.029 16.716 -9.121 1.00 0.00 72 GLY A C 10
ATOM 14709 O O . GLY A 1 72 ? -7.247 16.885 -9.174 1.00 0.00 72 GLY A O 10
ATOM 14713 N N . LEU A 1 73 ? -5.282 16.969 -8.057 1.00 0.00 73 LEU A N 10
ATOM 14714 C CA . LEU A 1 73 ? -5.873 17.483 -6.833 1.00 0.00 73 LEU A CA 10
ATOM 14715 C C . LEU A 1 73 ? -5.846 19.013 -6.862 1.00 0.00 73 LEU A C 10
ATOM 14716 O O . LEU A 1 73 ? -4.859 19.612 -7.284 1.00 0.00 73 LEU A O 10
ATOM 14732 N N . LYS A 1 74 ? -6.944 19.600 -6.407 1.00 0.00 74 LYS A N 10
ATOM 14733 C CA . LYS A 1 74 ? -7.059 21.048 -6.376 1.00 0.00 74 LYS A CA 10
ATOM 14734 C C . LYS A 1 74 ? -7.646 21.480 -5.030 1.00 0.00 74 LYS A C 10
ATOM 14735 O O . LYS A 1 74 ? -8.312 20.693 -4.359 1.00 0.00 74 LYS A O 10
ATOM 14754 N N . ASP A 1 75 ? -7.378 22.728 -4.677 1.00 0.00 75 ASP A N 10
ATOM 14755 C CA . ASP A 1 75 ? -7.871 23.273 -3.424 1.00 0.00 75 ASP A CA 10
ATOM 14756 C C . ASP A 1 75 ? -9.387 23.080 -3.350 1.00 0.00 75 ASP A C 10
ATOM 14757 O O . ASP A 1 75 ? -10.116 23.522 -4.237 1.00 0.00 75 ASP A O 10
ATOM 14766 N N . GLY A 1 76 ? -9.817 22.420 -2.285 1.00 0.00 76 GLY A N 10
ATOM 14767 C CA . GLY A 1 76 ? -11.232 22.163 -2.084 1.00 0.00 76 GLY A CA 10
ATOM 14768 C C . GLY A 1 76 ? -11.590 20.727 -2.475 1.00 0.00 76 GLY A C 10
ATOM 14769 O O . GLY A 1 76 ? -12.665 20.477 -3.017 1.00 0.00 76 GLY A O 10
ATOM 14773 N N . ASP A 1 77 ? -10.668 19.822 -2.184 1.00 0.00 77 ASP A N 10
ATOM 14774 C CA . ASP A 1 77 ? -10.872 18.418 -2.498 1.00 0.00 77 ASP A CA 10
ATOM 14775 C C . ASP A 1 77 ? -11.115 17.640 -1.203 1.00 0.00 77 ASP A C 10
ATOM 14776 O O . ASP A 1 77 ? -11.068 18.210 -0.114 1.00 0.00 77 ASP A O 10
ATOM 14785 N N . MET A 1 78 ? -11.371 16.350 -1.364 1.00 0.00 78 MET A N 10
ATOM 14786 C CA . MET A 1 78 ? -11.622 15.489 -0.221 1.00 0.00 78 MET A CA 10
ATOM 14787 C C . MET A 1 78 ? -11.107 14.071 -0.480 1.00 0.00 78 MET A C 10
ATOM 14788 O O . MET A 1 78 ? -11.259 13.543 -1.580 1.00 0.00 78 MET A O 10
ATOM 14802 N N . VAL A 1 79 ? -10.508 13.496 0.552 1.00 0.00 79 VAL A N 10
ATOM 14803 C CA . VAL A 1 79 ? -9.970 12.150 0.451 1.00 0.00 79 VAL A CA 10
ATOM 14804 C C . VAL A 1 79 ? -10.373 11.349 1.691 1.00 0.00 79 VAL A C 10
ATOM 14805 O O . VAL A 1 79 ? -10.766 11.924 2.705 1.00 0.00 79 VAL A O 10
ATOM 14818 N N . VAL A 1 80 ? -10.263 10.034 1.568 1.00 0.00 80 VAL A N 10
ATOM 14819 C CA . VAL A 1 80 ? -10.611 9.149 2.667 1.00 0.00 80 VAL A CA 10
ATOM 14820 C C . VAL A 1 80 ? -9.343 8.471 3.191 1.00 0.00 80 VAL A C 10
ATOM 14821 O O . VAL A 1 80 ? -8.449 8.135 2.416 1.00 0.00 80 VAL A O 10
ATOM 14834 N N . LEU A 1 81 ? -9.306 8.291 4.503 1.00 0.00 81 LEU A N 10
ATOM 14835 C CA . LEU A 1 81 ? -8.163 7.660 5.140 1.00 0.00 81 LEU A CA 10
ATOM 14836 C C . LEU A 1 81 ? -8.530 6.228 5.533 1.00 0.00 81 LEU A C 10
ATOM 14837 O O . LEU A 1 81 ? -9.603 5.987 6.084 1.00 0.00 81 LEU A O 10
ATOM 14853 N N . LEU A 1 82 ? -7.619 5.314 5.233 1.00 0.00 82 LEU A N 10
ATOM 14854 C CA . LEU A 1 82 ? -7.833 3.912 5.547 1.00 0.00 82 LEU A CA 10
ATOM 14855 C C . LEU A 1 82 ? -6.575 3.343 6.207 1.00 0.00 82 LEU A C 10
ATOM 14856 O O . LEU A 1 82 ? -5.549 3.174 5.551 1.00 0.00 82 LEU A O 10
ATOM 14872 N N . GLN A 1 83 ? -6.697 3.064 7.496 1.00 0.00 83 GLN A N 10
ATOM 14873 C CA . GLN A 1 83 ? -5.582 2.518 8.252 1.00 0.00 83 GLN A CA 10
ATOM 14874 C C . GLN A 1 83 ? -5.515 1.000 8.076 1.00 0.00 83 GLN A C 10
ATOM 14875 O O . GLN A 1 83 ? -6.460 0.289 8.417 1.00 0.00 83 GLN A O 10
ATOM 14889 N N . LYS A 1 84 ? -4.388 0.546 7.545 1.00 0.00 84 LYS A N 10
ATOM 14890 C CA . LYS A 1 84 ? -4.186 -0.875 7.321 1.00 0.00 84 LYS A CA 10
ATOM 14891 C C . LYS A 1 84 ? -3.987 -1.576 8.666 1.00 0.00 84 LYS A C 10
ATOM 14892 O O . LYS A 1 84 ? -3.998 -0.932 9.714 1.00 0.00 84 LYS A O 10
ATOM 14911 N N . ASP A 1 85 ? -3.810 -2.887 8.593 1.00 0.00 85 ASP A N 10
ATOM 14912 C CA . ASP A 1 85 ? -3.609 -3.683 9.792 1.00 0.00 85 ASP A CA 10
ATOM 14913 C C . ASP A 1 85 ? -2.824 -4.947 9.434 1.00 0.00 85 ASP A C 10
ATOM 14914 O O . ASP A 1 85 ? -3.223 -5.699 8.546 1.00 0.00 85 ASP A O 10
ATOM 14923 N N . ASN A 1 86 ? -1.723 -5.142 10.144 1.00 0.00 86 ASN A N 10
ATOM 14924 C CA . ASN A 1 86 ? -0.879 -6.302 9.913 1.00 0.00 86 ASN A CA 10
ATOM 14925 C C . ASN A 1 86 ? -0.055 -6.587 11.171 1.00 0.00 86 ASN A C 10
ATOM 14926 O O . ASN A 1 86 ? 1.014 -7.189 11.093 1.00 0.00 86 ASN A O 10
ATOM 14937 N N . VAL A 1 87 ? -0.586 -6.141 12.300 1.00 0.00 87 VAL A N 10
ATOM 14938 C CA . VAL A 1 87 ? 0.087 -6.341 13.573 1.00 0.00 87 VAL A CA 10
ATOM 14939 C C . VAL A 1 87 ? 1.598 -6.205 13.373 1.00 0.00 87 VAL A C 10
ATOM 14940 O O . VAL A 1 87 ? 2.349 -7.144 13.632 1.00 0.00 87 VAL A O 10
ATOM 14953 N N . GLY A 1 88 ? 1.998 -5.028 12.915 1.00 0.00 88 GLY A N 10
ATOM 14954 C CA . GLY A 1 88 ? 3.406 -4.757 12.677 1.00 0.00 88 GLY A CA 10
ATOM 14955 C C . GLY A 1 88 ? 3.679 -3.252 12.659 1.00 0.00 88 GLY A C 10
ATOM 14956 O O . GLY A 1 88 ? 3.103 -2.523 11.853 1.00 0.00 88 GLY A O 10
ATOM 14960 N N . LEU A 1 89 ? 4.558 -2.831 13.556 1.00 0.00 89 LEU A N 10
ATOM 14961 C CA . LEU A 1 89 ? 4.914 -1.426 13.653 1.00 0.00 89 LEU A CA 10
ATOM 14962 C C . LEU A 1 89 ? 6.435 -1.296 13.757 1.00 0.00 89 LEU A C 10
ATOM 14963 O O . LEU A 1 89 ? 6.976 -1.156 14.853 1.00 0.00 89 LEU A O 10
ATOM 14979 N N . ARG A 1 90 ? 7.082 -1.346 12.602 1.00 0.00 90 ARG A N 10
ATOM 14980 C CA . ARG A 1 90 ? 8.530 -1.236 12.549 1.00 0.00 90 ARG A CA 10
ATOM 14981 C C . ARG A 1 90 ? 8.963 -0.553 11.250 1.00 0.00 90 ARG A C 10
ATOM 14982 O O . ARG A 1 90 ? 8.229 -0.566 10.263 1.00 0.00 90 ARG A O 10
ATOM 15003 N N . THR A 1 91 ? 10.153 0.027 11.292 1.00 0.00 91 THR A N 10
ATOM 15004 C CA . THR A 1 91 ? 10.693 0.714 10.131 1.00 0.00 91 THR A CA 10
ATOM 15005 C C . THR A 1 91 ? 12.217 0.803 10.225 1.00 0.00 91 THR A C 10
ATOM 15006 O O . THR A 1 91 ? 12.769 0.923 11.317 1.00 0.00 91 THR A O 10
ATOM 15017 N N . PRO A 1 92 ? 12.871 0.740 9.034 1.00 0.00 92 PRO A N 10
ATOM 15018 C CA . PRO A 1 92 ? 14.321 0.812 8.972 1.00 0.00 92 PRO A CA 10
ATOM 15019 C C . PRO A 1 92 ? 14.809 2.244 9.202 1.00 0.00 92 PRO A C 10
ATOM 15020 O O . PRO A 1 92 ? 14.008 3.175 9.255 1.00 0.00 92 PRO A O 10
ATOM 15031 N N . GLY A 1 93 ? 16.121 2.373 9.334 1.00 0.00 93 GLY A N 10
ATOM 15032 C CA . GLY A 1 93 ? 16.725 3.676 9.558 1.00 0.00 93 GLY A CA 10
ATOM 15033 C C . GLY A 1 93 ? 17.836 3.947 8.541 1.00 0.00 93 GLY A C 10
ATOM 15034 O O . GLY A 1 93 ? 18.083 3.132 7.654 1.00 0.00 93 GLY A O 10
ATOM 15038 N N . ARG A 1 94 ? 18.475 5.096 8.704 1.00 0.00 94 ARG A N 10
ATOM 15039 C CA . ARG A 1 94 ? 19.554 5.485 7.811 1.00 0.00 94 ARG A CA 10
ATOM 15040 C C . ARG A 1 94 ? 20.160 6.816 8.260 1.00 0.00 94 ARG A C 10
ATOM 15041 O O . ARG A 1 94 ? 19.550 7.550 9.035 1.00 0.00 94 ARG A O 10
ATOM 15062 N N . THR A 1 95 ? 21.354 7.086 7.754 1.00 0.00 95 THR A N 10
ATOM 15063 C CA . THR A 1 95 ? 22.050 8.316 8.093 1.00 0.00 95 THR A CA 10
ATOM 15064 C C . THR A 1 95 ? 23.019 8.707 6.974 1.00 0.00 95 THR A C 10
ATOM 15065 O O . THR A 1 95 ? 24.193 8.344 7.011 1.00 0.00 95 THR A O 10
ATOM 15076 N N . PRO A 1 96 ? 22.476 9.460 5.981 1.00 0.00 96 PRO A N 10
ATOM 15077 C CA . PRO A 1 96 ? 23.279 9.904 4.854 1.00 0.00 96 PRO A CA 10
ATOM 15078 C C . PRO A 1 96 ? 24.210 11.048 5.261 1.00 0.00 96 PRO A C 10
ATOM 15079 O O . PRO A 1 96 ? 23.760 12.055 5.805 1.00 0.00 96 PRO A O 10
ATOM 15090 N N . SER A 1 97 ? 25.490 10.854 4.982 1.00 0.00 97 SER A N 10
ATOM 15091 C CA . SER A 1 97 ? 26.488 11.858 5.312 1.00 0.00 97 SER A CA 10
ATOM 15092 C C . SER A 1 97 ? 26.886 12.633 4.054 1.00 0.00 97 SER A C 10
ATOM 15093 O O . SER A 1 97 ? 26.376 12.365 2.968 1.00 0.00 97 SER A O 10
ATOM 15101 N N . GLY A 1 98 ? 27.794 13.579 4.244 1.00 0.00 98 GLY A N 10
ATOM 15102 C CA . GLY A 1 98 ? 28.267 14.396 3.139 1.00 0.00 98 GLY A CA 10
ATOM 15103 C C . GLY A 1 98 ? 29.402 13.698 2.388 1.00 0.00 98 GLY A C 10
ATOM 15104 O O . GLY A 1 98 ? 30.152 12.919 2.974 1.00 0.00 98 GLY A O 10
ATOM 15108 N N . PRO A 1 99 ? 29.495 14.010 1.067 1.00 0.00 99 PRO A N 10
ATOM 15109 C CA . PRO A 1 99 ? 30.526 13.421 0.230 1.00 0.00 99 PRO A CA 10
ATOM 15110 C C . PRO A 1 99 ? 31.889 14.056 0.511 1.00 0.00 99 PRO A C 10
ATOM 15111 O O . PRO A 1 99 ? 32.832 13.366 0.895 1.00 0.00 99 PRO A O 10
ATOM 15122 N N . SER A 1 100 ? 31.950 15.364 0.309 1.00 0.00 100 SER A N 10
ATOM 15123 C CA . SER A 1 100 ? 33.182 16.100 0.536 1.00 0.00 100 SER A CA 10
ATOM 15124 C C . SER A 1 100 ? 32.955 17.592 0.286 1.00 0.00 100 SER A C 10
ATOM 15125 O O . SER A 1 100 ? 31.885 17.992 -0.170 1.00 0.00 100 SER A O 10
ATOM 15133 N N . SER A 1 101 ? 33.979 18.374 0.595 1.00 0.00 101 SER A N 10
ATOM 15134 C CA . SER A 1 101 ? 33.904 19.813 0.409 1.00 0.00 101 SER A CA 10
ATOM 15135 C C . SER A 1 101 ? 34.607 20.211 -0.890 1.00 0.00 101 SER A C 10
ATOM 15136 O O . SER A 1 101 ? 35.393 19.438 -1.436 1.00 0.00 101 SER A O 10
ATOM 15144 N N . GLY A 1 102 ? 34.299 21.415 -1.348 1.00 0.00 102 GLY A N 10
ATOM 15145 C CA . GLY A 1 102 ? 34.892 21.925 -2.573 1.00 0.00 102 GLY A CA 10
ATOM 15146 C C . GLY A 1 102 ? 36.404 22.101 -2.418 1.00 0.00 102 GLY A C 10
ATOM 15147 O O . GLY A 1 102 ? 36.860 22.860 -1.564 1.00 0.00 102 GLY A O 10
ATOM 15151 N N . GLY A 1 1 ? 3.637 30.640 13.183 1.00 0.00 1 GLY A N 11
ATOM 15152 C CA . GLY A 1 1 ? 3.539 31.741 12.240 1.00 0.00 1 GLY A CA 11
ATOM 15153 C C . GLY A 1 1 ? 3.414 31.225 10.805 1.00 0.00 1 GLY A C 11
ATOM 15154 O O . GLY A 1 1 ? 2.840 30.163 10.572 1.00 0.00 1 GLY A O 11
ATOM 15158 N N . SER A 1 2 ? 3.962 32.001 9.881 1.00 0.00 2 SER A N 11
ATOM 15159 C CA . SER A 1 2 ? 3.919 31.636 8.476 1.00 0.00 2 SER A CA 11
ATOM 15160 C C . SER A 1 2 ? 2.467 31.469 8.022 1.00 0.00 2 SER A C 11
ATOM 15161 O O . SER A 1 2 ? 1.940 30.358 8.013 1.00 0.00 2 SER A O 11
ATOM 15169 N N . SER A 1 3 ? 1.863 32.590 7.657 1.00 0.00 3 SER A N 11
ATOM 15170 C CA . SER A 1 3 ? 0.482 32.583 7.204 1.00 0.00 3 SER A CA 11
ATOM 15171 C C . SER A 1 3 ? 0.397 31.990 5.796 1.00 0.00 3 SER A C 11
ATOM 15172 O O . SER A 1 3 ? 0.965 32.539 4.852 1.00 0.00 3 SER A O 11
ATOM 15180 N N . GLY A 1 4 ? -0.316 30.878 5.699 1.00 0.00 4 GLY A N 11
ATOM 15181 C CA . GLY A 1 4 ? -0.482 30.205 4.422 1.00 0.00 4 GLY A CA 11
ATOM 15182 C C . GLY A 1 4 ? -0.762 31.211 3.304 1.00 0.00 4 GLY A C 11
ATOM 15183 O O . GLY A 1 4 ? -1.735 31.961 3.368 1.00 0.00 4 GLY A O 11
ATOM 15187 N N . SER A 1 5 ? 0.108 31.195 2.306 1.00 0.00 5 SER A N 11
ATOM 15188 C CA . SER A 1 5 ? -0.033 32.097 1.175 1.00 0.00 5 SER A CA 11
ATOM 15189 C C . SER A 1 5 ? -0.648 31.355 -0.013 1.00 0.00 5 SER A C 11
ATOM 15190 O O . SER A 1 5 ? -1.684 31.763 -0.536 1.00 0.00 5 SER A O 11
ATOM 15198 N N . SER A 1 6 ? 0.017 30.277 -0.405 1.00 0.00 6 SER A N 11
ATOM 15199 C CA . SER A 1 6 ? -0.452 29.474 -1.521 1.00 0.00 6 SER A CA 11
ATOM 15200 C C . SER A 1 6 ? -0.580 28.010 -1.096 1.00 0.00 6 SER A C 11
ATOM 15201 O O . SER A 1 6 ? -0.007 27.601 -0.087 1.00 0.00 6 SER A O 11
ATOM 15209 N N . GLY A 1 7 ? -1.336 27.262 -1.886 1.00 0.00 7 GLY A N 11
ATOM 15210 C CA . GLY A 1 7 ? -1.547 25.852 -1.603 1.00 0.00 7 GLY A CA 11
ATOM 15211 C C . GLY A 1 7 ? -3.006 25.457 -1.844 1.00 0.00 7 GLY A C 11
ATOM 15212 O O . GLY A 1 7 ? -3.817 26.285 -2.256 1.00 0.00 7 GLY A O 11
ATOM 15216 N N . MET A 1 8 ? -3.294 24.192 -1.577 1.00 0.00 8 MET A N 11
ATOM 15217 C CA . MET A 1 8 ? -4.641 23.677 -1.759 1.00 0.00 8 MET A CA 11
ATOM 15218 C C . MET A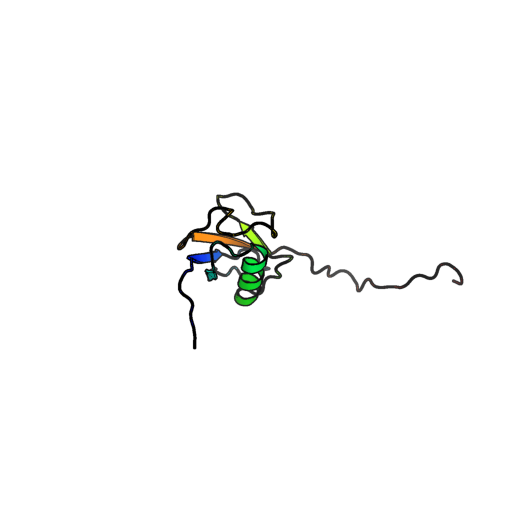 1 8 ? -5.112 22.922 -0.515 1.00 0.00 8 MET A C 11
ATOM 15219 O O . MET A 1 8 ? -4.341 22.186 0.098 1.00 0.00 8 MET A O 11
ATOM 15233 N N . LEU A 1 9 ? -6.377 23.131 -0.179 1.00 0.00 9 LEU A N 11
ATOM 15234 C CA . LEU A 1 9 ? -6.961 22.480 0.981 1.00 0.00 9 LEU A CA 11
ATOM 15235 C C . LEU A 1 9 ? -7.368 21.053 0.608 1.00 0.00 9 LEU A C 11
ATOM 15236 O O . LEU A 1 9 ? -8.020 20.836 -0.412 1.00 0.00 9 LEU A O 11
ATOM 15252 N N . ILE A 1 10 ? -6.967 20.116 1.455 1.00 0.00 10 ILE A N 11
ATOM 15253 C CA . ILE A 1 10 ? -7.282 18.716 1.227 1.00 0.00 10 ILE A CA 11
ATOM 15254 C C . ILE A 1 10 ? -7.959 18.141 2.473 1.00 0.00 10 ILE A C 11
ATOM 15255 O O . ILE A 1 10 ? -7.342 18.048 3.532 1.00 0.00 10 ILE A O 11
ATOM 15271 N N . THR A 1 11 ? -9.220 17.770 2.304 1.00 0.00 11 THR A N 11
ATOM 15272 C CA . THR A 1 11 ? -9.988 17.207 3.401 1.00 0.00 11 THR A CA 11
ATOM 15273 C C . THR A 1 11 ? -9.812 15.688 3.450 1.00 0.00 11 THR A C 11
ATOM 15274 O O . THR A 1 11 ? -10.049 14.999 2.458 1.00 0.00 11 THR A O 11
ATOM 15285 N N . VAL A 1 12 ? -9.398 15.209 4.614 1.00 0.00 12 VAL A N 11
ATOM 15286 C CA . VAL A 1 12 ? -9.188 13.784 4.805 1.00 0.00 12 VAL A CA 11
ATOM 15287 C C . VAL A 1 12 ? -10.338 13.210 5.635 1.00 0.00 12 VAL A C 11
ATOM 15288 O O . VAL A 1 12 ? -10.899 13.900 6.485 1.00 0.00 12 VAL A O 11
ATOM 15301 N N . TYR A 1 13 ? -10.655 11.954 5.358 1.00 0.00 13 TYR A N 11
ATOM 15302 C CA . TYR A 1 13 ? -11.728 11.280 6.069 1.00 0.00 13 TYR A CA 11
ATOM 15303 C C . TYR A 1 13 ? -11.278 9.904 6.565 1.00 0.00 13 TYR A C 11
ATOM 15304 O O . TYR A 1 13 ? -11.108 8.979 5.773 1.00 0.00 13 TYR A O 11
ATOM 15322 N N . CYS A 1 14 ? -11.096 9.813 7.875 1.00 0.00 14 CYS A N 11
ATOM 15323 C CA . CYS A 1 14 ? -10.669 8.567 8.486 1.00 0.00 14 CYS A CA 11
ATOM 15324 C C . CYS A 1 14 ? -11.909 7.708 8.744 1.00 0.00 14 CYS A C 11
ATOM 15325 O O . CYS A 1 14 ? -13.004 8.234 8.933 1.00 0.00 14 CYS A O 11
ATOM 15333 N N . VAL A 1 15 ? -11.694 6.400 8.743 1.00 0.00 15 VAL A N 11
ATOM 15334 C CA . VAL A 1 15 ? -12.781 5.464 8.974 1.00 0.00 15 VAL A CA 11
ATOM 15335 C C . VAL A 1 15 ? -12.527 4.707 10.279 1.00 0.00 15 VAL A C 11
ATOM 15336 O O . VAL A 1 15 ? -12.518 5.304 11.355 1.00 0.00 15 VAL A O 11
ATOM 15349 N N . ARG A 1 16 ? -12.328 3.405 10.142 1.00 0.00 16 ARG A N 11
ATOM 15350 C CA . ARG A 1 16 ? -12.075 2.561 11.297 1.00 0.00 16 ARG A CA 11
ATOM 15351 C C . ARG A 1 16 ? -11.196 3.297 12.311 1.00 0.00 16 ARG A C 11
ATOM 15352 O O . ARG A 1 16 ? -11.699 3.853 13.285 1.00 0.00 16 ARG A O 11
ATOM 15373 N N . ARG A 1 17 ? -9.898 3.276 12.045 1.00 0.00 17 ARG A N 11
ATOM 15374 C CA . ARG A 1 17 ? -8.944 3.935 12.922 1.00 0.00 17 ARG A CA 11
ATOM 15375 C C . ARG A 1 17 ? -9.079 3.402 14.349 1.00 0.00 17 ARG A C 11
ATOM 15376 O O . ARG A 1 17 ? -8.608 4.029 15.297 1.00 0.00 17 ARG A O 11
ATOM 15397 N N . ASP A 1 18 ? -9.725 2.250 14.458 1.00 0.00 18 ASP A N 11
ATOM 15398 C CA . ASP A 1 18 ? -9.927 1.625 15.754 1.00 0.00 18 ASP A CA 11
ATOM 15399 C C . ASP A 1 18 ? -11.035 2.367 16.505 1.00 0.00 18 ASP A C 11
ATOM 15400 O O . ASP A 1 18 ? -10.883 2.689 17.682 1.00 0.00 18 ASP A O 11
ATOM 15409 N N . LEU A 1 19 ? -12.125 2.615 15.793 1.00 0.00 19 LEU A N 11
ATOM 15410 C CA . LEU A 1 19 ? -13.257 3.313 16.378 1.00 0.00 19 LEU A CA 11
ATOM 15411 C C . LEU A 1 19 ? -12.862 4.761 16.673 1.00 0.00 19 LEU A C 11
ATOM 15412 O O . LEU A 1 19 ? -12.481 5.087 17.796 1.00 0.00 19 LEU A O 11
ATOM 15428 N N . THR A 1 20 ? -12.967 5.591 15.645 1.00 0.00 20 THR A N 11
ATOM 15429 C CA . THR A 1 20 ? -12.625 6.996 15.780 1.00 0.00 20 THR A CA 11
ATOM 15430 C C . THR A 1 20 ? -13.237 7.806 14.636 1.00 0.00 20 THR A C 11
ATOM 15431 O O . THR A 1 20 ? -13.963 8.771 14.873 1.00 0.00 20 THR A O 11
ATOM 15442 N N . GLU A 1 21 ? -12.923 7.385 13.420 1.00 0.00 21 GLU A N 11
ATOM 15443 C CA . GLU A 1 21 ? -13.433 8.059 12.239 1.00 0.00 21 GLU A CA 11
ATOM 15444 C C . GLU A 1 21 ? -13.370 9.576 12.425 1.00 0.00 21 GLU A C 11
ATOM 15445 O O . GLU A 1 21 ? -14.402 10.236 12.527 1.00 0.00 21 GLU A O 11
ATOM 15457 N N . VAL A 1 22 ? -12.147 10.085 12.462 1.00 0.00 22 VAL A N 11
ATOM 15458 C CA . VAL A 1 22 ? -11.935 11.512 12.634 1.00 0.00 22 VAL A CA 11
ATOM 15459 C C . VAL A 1 22 ? -11.810 12.174 11.260 1.00 0.00 22 VAL A C 11
ATOM 15460 O O . VAL A 1 22 ? -11.359 11.546 10.303 1.00 0.00 22 VAL A O 11
ATOM 15473 N N . THR A 1 23 ? -12.218 13.433 11.205 1.00 0.00 23 THR A N 11
ATOM 15474 C CA . THR A 1 23 ? -12.158 14.187 9.965 1.00 0.00 23 THR A CA 11
ATOM 15475 C C . THR A 1 23 ? -11.458 15.529 10.189 1.00 0.00 23 THR A C 11
ATOM 15476 O O . THR A 1 23 ? -11.838 16.290 11.077 1.00 0.00 23 THR A O 11
ATOM 15487 N N . PHE A 1 24 ? -10.447 15.777 9.369 1.00 0.00 24 PHE A N 11
ATOM 15488 C CA . PHE A 1 24 ? -9.691 17.014 9.467 1.00 0.00 24 PHE A CA 11
ATOM 15489 C C . PHE A 1 24 ? -9.188 17.459 8.092 1.00 0.00 24 PHE A C 11
ATOM 15490 O O . PHE A 1 24 ? -9.077 16.647 7.175 1.00 0.00 24 PHE A O 11
ATOM 15507 N N . SER A 1 25 ? -8.899 18.749 7.992 1.00 0.00 25 SER A N 11
ATOM 15508 C CA . SER A 1 25 ? -8.411 19.312 6.745 1.00 0.00 25 SER A CA 11
ATOM 15509 C C . SER A 1 25 ? -6.901 19.539 6.828 1.00 0.00 25 SER A C 11
ATOM 15510 O O . SER A 1 25 ? -6.336 19.587 7.920 1.00 0.00 25 SER A O 11
ATOM 15518 N N . LEU A 1 26 ? -6.289 19.672 5.661 1.00 0.00 26 LEU A N 11
ATOM 15519 C CA . LEU A 1 26 ? -4.855 19.892 5.588 1.00 0.00 26 LEU A CA 11
ATOM 15520 C C . LEU A 1 26 ? -4.541 20.794 4.392 1.00 0.00 26 LEU A C 11
ATOM 15521 O O . LEU A 1 26 ? -5.228 20.741 3.373 1.00 0.00 26 LEU A O 11
ATOM 15537 N N . GLN A 1 27 ? -3.504 21.601 4.556 1.00 0.00 27 GLN A N 11
ATOM 15538 C CA . GLN A 1 27 ? -3.091 22.513 3.503 1.00 0.00 27 GLN A CA 11
ATOM 15539 C C . GLN A 1 27 ? -1.759 22.061 2.901 1.00 0.00 27 GLN A C 11
ATOM 15540 O O . GLN A 1 27 ? -0.715 22.170 3.543 1.00 0.00 27 GLN A O 11
ATOM 15554 N N . VAL A 1 28 ? -1.839 21.564 1.675 1.00 0.00 28 VAL A N 11
ATOM 15555 C CA . VAL A 1 28 ? -0.653 21.095 0.980 1.00 0.00 28 VAL A CA 11
ATOM 15556 C C . VAL A 1 28 ? -0.562 21.781 -0.385 1.00 0.00 28 VAL A C 11
ATOM 15557 O O . VAL A 1 28 ? -1.429 22.577 -0.742 1.00 0.00 28 VAL A O 11
ATOM 15570 N N . ASN A 1 29 ? 0.495 21.448 -1.110 1.00 0.00 29 ASN A N 11
ATOM 15571 C CA . ASN A 1 29 ? 0.710 22.022 -2.427 1.00 0.00 29 ASN A CA 11
ATOM 15572 C C . ASN A 1 29 ? 0.479 20.947 -3.492 1.00 0.00 29 ASN A C 11
ATOM 15573 O O . ASN A 1 29 ? 0.463 19.757 -3.183 1.00 0.00 29 ASN A O 11
ATOM 15584 N N . PRO A 1 30 ? 0.300 21.418 -4.755 1.00 0.00 30 PRO A N 11
ATOM 15585 C CA . PRO A 1 30 ? 0.070 20.511 -5.866 1.00 0.00 30 PRO A CA 11
ATOM 15586 C C . PRO A 1 30 ? 1.365 19.805 -6.275 1.00 0.00 30 PRO A C 11
ATOM 15587 O O . PRO A 1 30 ? 1.331 18.797 -6.979 1.00 0.00 30 PRO A O 11
ATOM 15598 N N . ASP A 1 31 ? 2.476 20.363 -5.816 1.00 0.00 31 ASP A N 11
ATOM 15599 C CA . ASP A 1 31 ? 3.779 19.800 -6.125 1.00 0.00 31 ASP A CA 11
ATOM 15600 C C . ASP A 1 31 ? 4.305 19.043 -4.904 1.00 0.00 31 ASP A C 11
ATOM 15601 O O . ASP A 1 31 ? 5.511 19.005 -4.665 1.00 0.00 31 ASP A O 11
ATOM 15610 N N . PHE A 1 32 ? 3.375 18.460 -4.162 1.00 0.00 32 PHE A N 11
ATOM 15611 C CA . PHE A 1 32 ? 3.729 17.707 -2.972 1.00 0.00 32 PHE A CA 11
ATOM 15612 C C . PHE A 1 32 ? 3.505 16.208 -3.184 1.00 0.00 32 PHE A C 11
ATOM 15613 O O . PHE A 1 32 ? 2.414 15.788 -3.564 1.00 0.00 32 PHE A O 11
ATOM 15630 N N . GLU A 1 33 ? 4.556 15.443 -2.929 1.00 0.00 33 GLU A N 11
ATOM 15631 C CA . GLU A 1 33 ? 4.488 14.000 -3.088 1.00 0.00 33 GLU A CA 11
ATOM 15632 C C . GLU A 1 33 ? 3.306 13.435 -2.298 1.00 0.00 33 GLU A C 11
ATOM 15633 O O . GLU A 1 33 ? 2.895 14.011 -1.291 1.00 0.00 33 GLU A O 11
ATOM 15645 N N . LEU A 1 34 ? 2.792 12.314 -2.784 1.00 0.00 34 LEU A N 11
ATOM 15646 C CA . LEU A 1 34 ? 1.666 11.665 -2.136 1.00 0.00 34 LEU A CA 11
ATOM 15647 C C . LEU A 1 34 ? 2.053 11.290 -0.704 1.00 0.00 34 LEU A C 11
ATOM 15648 O O . LEU A 1 34 ? 1.346 11.630 0.244 1.00 0.00 34 LEU A O 11
ATOM 15664 N N . SER A 1 35 ? 3.175 10.594 -0.591 1.00 0.00 35 SER A N 11
ATOM 15665 C CA . SER A 1 35 ? 3.665 10.169 0.709 1.00 0.00 35 SER A CA 11
ATOM 15666 C C . SER A 1 35 ? 3.765 11.372 1.649 1.00 0.00 35 SER A C 11
ATOM 15667 O O . SER A 1 35 ? 3.627 11.229 2.863 1.00 0.00 35 SER A O 11
ATOM 15675 N N . ASN A 1 36 ? 4.005 12.530 1.052 1.00 0.00 36 ASN A N 11
ATOM 15676 C CA . ASN A 1 36 ? 4.126 13.757 1.821 1.00 0.00 36 ASN A CA 11
ATOM 15677 C C . ASN A 1 36 ? 2.768 14.104 2.436 1.00 0.00 36 ASN A C 11
ATOM 15678 O O . ASN A 1 36 ? 2.695 14.537 3.585 1.00 0.00 36 ASN A O 11
ATOM 15689 N N . PHE A 1 37 ? 1.726 13.902 1.642 1.00 0.00 37 PHE A N 11
ATOM 15690 C CA . PHE A 1 37 ? 0.375 14.188 2.094 1.00 0.00 37 PHE A CA 11
ATOM 15691 C C . PHE A 1 37 ? -0.031 13.253 3.234 1.00 0.00 37 PHE A C 11
ATOM 15692 O O . PHE A 1 37 ? -0.690 13.676 4.184 1.00 0.00 37 PHE A O 11
ATOM 15709 N N . ARG A 1 38 ? 0.377 12.000 3.103 1.00 0.00 38 ARG A N 11
ATOM 15710 C CA . ARG A 1 38 ? 0.064 11.001 4.111 1.00 0.00 38 ARG A CA 11
ATOM 15711 C C . ARG A 1 38 ? 0.761 11.341 5.430 1.00 0.00 38 ARG A C 11
ATOM 15712 O O . ARG A 1 38 ? 0.165 11.224 6.500 1.00 0.00 38 ARG A O 11
ATOM 15733 N N . VAL A 1 39 ? 2.014 11.754 5.311 1.00 0.00 39 VAL A N 11
ATOM 15734 C CA . VAL A 1 39 ? 2.799 12.112 6.480 1.00 0.00 39 VAL A CA 11
ATOM 15735 C C . VAL A 1 39 ? 2.067 13.201 7.267 1.00 0.00 39 VAL A C 11
ATOM 15736 O O . VAL A 1 39 ? 2.144 13.243 8.494 1.00 0.00 39 VAL A O 11
ATOM 15749 N N . LEU A 1 40 ? 1.373 14.055 6.529 1.00 0.00 40 LEU A N 11
ATOM 15750 C CA . LEU A 1 40 ? 0.628 15.141 7.142 1.00 0.00 40 LEU A CA 11
ATOM 15751 C C . LEU A 1 40 ? -0.533 14.562 7.954 1.00 0.00 40 LEU A C 11
ATOM 15752 O O . LEU A 1 40 ? -0.751 14.956 9.099 1.00 0.00 40 LEU A O 11
ATOM 15768 N N . CYS A 1 41 ? -1.247 13.638 7.329 1.00 0.00 41 CYS A N 11
ATOM 15769 C CA . CYS A 1 41 ? -2.380 13.001 7.980 1.00 0.00 41 CYS A CA 11
ATOM 15770 C C . CYS A 1 41 ? -1.851 12.128 9.120 1.00 0.00 41 CYS A C 11
ATOM 15771 O O . CYS A 1 41 ? -2.611 11.714 9.993 1.00 0.00 41 CYS A O 11
ATOM 15779 N N . GLU A 1 42 ? -0.551 11.874 9.074 1.00 0.00 42 GLU A N 11
ATOM 15780 C CA . GLU A 1 42 ? 0.088 11.058 10.092 1.00 0.00 42 GLU A CA 11
ATOM 15781 C C . GLU A 1 42 ? 0.422 11.907 11.321 1.00 0.00 42 GLU A C 11
ATOM 15782 O O . GLU A 1 42 ? 0.574 11.379 12.421 1.00 0.00 42 GLU A O 11
ATOM 15794 N N . LEU A 1 43 ? 0.525 13.208 11.091 1.00 0.00 43 LEU A N 11
ATOM 15795 C CA . LEU A 1 43 ? 0.837 14.135 12.166 1.00 0.00 43 LEU A CA 11
ATOM 15796 C C . LEU A 1 43 ? -0.463 14.616 12.812 1.00 0.00 43 LEU A C 11
ATOM 15797 O O . LEU A 1 43 ? -0.480 14.972 13.990 1.00 0.00 43 LEU A O 11
ATOM 15813 N N . GLU A 1 44 ? -1.520 14.612 12.014 1.00 0.00 44 GLU A N 11
ATOM 15814 C CA . GLU A 1 44 ? -2.822 15.045 12.493 1.00 0.00 44 GLU A CA 11
ATOM 15815 C C . GLU A 1 44 ? -3.578 13.866 13.110 1.00 0.00 44 GLU A C 11
ATOM 15816 O O . GLU A 1 44 ? -3.848 13.857 14.310 1.00 0.00 44 GLU A O 11
ATOM 15828 N N . SER A 1 45 ? -3.900 12.901 12.261 1.00 0.00 45 SER A N 11
ATOM 15829 C CA . SER A 1 45 ? -4.620 11.721 12.707 1.00 0.00 45 SER A CA 11
ATOM 15830 C C . SER A 1 45 ? -3.720 10.865 13.600 1.00 0.00 45 SER A C 11
ATOM 15831 O O . SER A 1 45 ? -4.158 10.372 14.638 1.00 0.00 45 SER A O 11
ATOM 15839 N N . GLY A 1 46 ? -2.478 10.714 13.163 1.00 0.00 46 GLY A N 11
ATOM 15840 C CA . GLY A 1 46 ? -1.513 9.926 13.909 1.00 0.00 46 GLY A CA 11
ATOM 15841 C C . GLY A 1 46 ? -1.182 8.625 13.175 1.00 0.00 46 GLY A C 11
ATOM 15842 O O . GLY A 1 46 ? -0.108 8.057 13.365 1.00 0.00 46 GLY A O 11
ATOM 15846 N N . VAL A 1 47 ? -2.125 8.191 12.352 1.00 0.00 47 VAL A N 11
ATOM 15847 C CA . VAL A 1 47 ? -1.948 6.968 11.589 1.00 0.00 47 VAL A CA 11
ATOM 15848 C C . VAL A 1 47 ? -0.630 7.041 10.815 1.00 0.00 47 VAL A C 11
ATOM 15849 O O . VAL A 1 47 ? -0.243 8.107 10.340 1.00 0.00 47 VAL A O 11
ATOM 15862 N N . PRO A 1 48 ? 0.041 5.863 10.711 1.00 0.00 48 PRO A N 11
ATOM 15863 C CA . PRO A 1 48 ? 1.308 5.783 10.003 1.00 0.00 48 PRO A CA 11
ATOM 15864 C C . PRO A 1 48 ? 1.094 5.836 8.489 1.00 0.00 48 PRO A C 11
ATOM 15865 O O . PRO A 1 48 ? 0.492 4.932 7.912 1.00 0.00 48 PRO A O 11
ATOM 15876 N N . ALA A 1 49 ? 1.600 6.903 7.889 1.00 0.00 49 ALA A N 11
ATOM 15877 C CA . ALA A 1 49 ? 1.472 7.086 6.453 1.00 0.00 49 ALA A CA 11
ATOM 15878 C C . ALA A 1 49 ? 1.647 5.736 5.754 1.00 0.00 49 ALA A C 11
ATOM 15879 O O . ALA A 1 49 ? 1.024 5.481 4.725 1.00 0.00 49 ALA A O 11
ATOM 15886 N N . GLU A 1 50 ? 2.498 4.907 6.342 1.00 0.00 50 GLU A N 11
ATOM 15887 C CA . GLU A 1 50 ? 2.762 3.590 5.789 1.00 0.00 50 GLU A CA 11
ATOM 15888 C C . GLU A 1 50 ? 1.473 2.768 5.734 1.00 0.00 50 GLU A C 11
ATOM 15889 O O . GLU A 1 50 ? 1.112 2.242 4.683 1.00 0.00 50 GLU A O 11
ATOM 15901 N N . GLU A 1 51 ? 0.814 2.684 6.881 1.00 0.00 51 GLU A N 11
ATOM 15902 C CA . GLU A 1 51 ? -0.428 1.935 6.977 1.00 0.00 51 GLU A CA 11
ATOM 15903 C C . GLU A 1 51 ? -1.603 2.793 6.504 1.00 0.00 51 GLU A C 11
ATOM 15904 O O . GLU A 1 51 ? -2.644 2.266 6.114 1.00 0.00 51 GLU A O 11
ATOM 15916 N N . ALA A 1 52 ? -1.397 4.101 6.554 1.00 0.00 52 ALA A N 11
ATOM 15917 C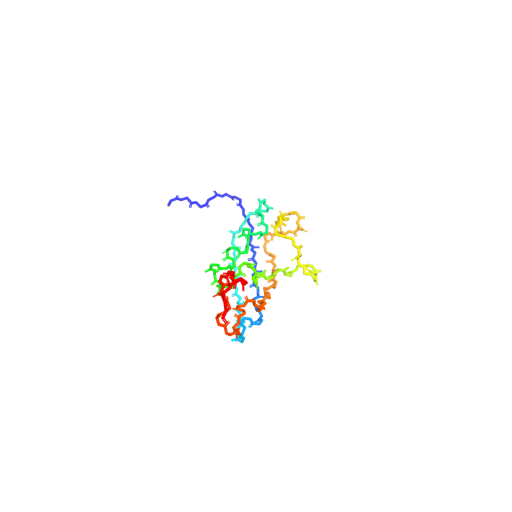 CA . ALA A 1 52 ? -2.427 5.037 6.136 1.00 0.00 52 ALA A CA 11
ATOM 15918 C C . ALA A 1 52 ? -2.553 5.003 4.611 1.00 0.00 52 ALA A C 11
ATOM 15919 O O . ALA A 1 52 ? -1.548 5.005 3.902 1.00 0.00 52 ALA A O 11
ATOM 15926 N N . GLN A 1 53 ? -3.795 4.971 4.153 1.00 0.00 53 GLN A N 11
ATOM 15927 C CA . GLN A 1 53 ? -4.066 4.936 2.726 1.00 0.00 53 GLN A CA 11
ATOM 15928 C C . GLN A 1 53 ? -4.877 6.165 2.309 1.00 0.00 53 GLN A C 11
ATOM 15929 O O . GLN A 1 53 ? -5.488 6.824 3.149 1.00 0.00 53 GLN A O 11
ATOM 15943 N N . ILE A 1 54 ? -4.857 6.435 1.012 1.00 0.00 54 ILE A N 11
ATOM 15944 C CA . ILE A 1 54 ? -5.583 7.573 0.473 1.00 0.00 54 ILE A CA 11
ATOM 15945 C C . ILE A 1 54 ? -6.571 7.085 -0.588 1.00 0.00 54 ILE A C 11
ATOM 15946 O O . ILE A 1 54 ? -6.460 5.961 -1.075 1.00 0.00 54 ILE A O 11
ATOM 15962 N N . VAL A 1 55 ? -7.515 7.956 -0.916 1.00 0.00 55 VAL A N 11
ATOM 15963 C CA . VAL A 1 55 ? -8.522 7.628 -1.911 1.00 0.00 55 VAL A CA 11
ATOM 15964 C C . VAL A 1 55 ? -8.948 8.905 -2.639 1.00 0.00 55 VAL A C 11
ATOM 15965 O O . VAL A 1 55 ? -9.284 9.903 -2.004 1.00 0.00 55 VAL A O 11
ATOM 15978 N N . TYR A 1 56 ? -8.919 8.831 -3.961 1.00 0.00 56 TYR A N 11
ATOM 15979 C CA . TYR A 1 56 ? -9.298 9.969 -4.782 1.00 0.00 56 TYR A CA 11
ATOM 15980 C C . TYR A 1 56 ? -9.861 9.510 -6.129 1.00 0.00 56 TYR A C 11
ATOM 15981 O O . TYR A 1 56 ? -9.451 8.478 -6.658 1.00 0.00 56 TYR A O 11
ATOM 15999 N N . MET A 1 57 ? -10.793 10.299 -6.644 1.00 0.00 57 MET A N 11
ATOM 16000 C CA . MET A 1 57 ? -11.417 9.986 -7.919 1.00 0.00 57 MET A CA 11
ATOM 16001 C C . MET A 1 57 ? -12.093 8.614 -7.877 1.00 0.00 57 MET A C 11
ATOM 16002 O O . MET A 1 57 ? -12.368 8.021 -8.919 1.00 0.00 57 MET A O 11
ATOM 16016 N N . GLU A 1 58 ? -12.341 8.150 -6.661 1.00 0.00 58 GLU A N 11
ATOM 16017 C CA . GLU A 1 58 ? -12.980 6.859 -6.469 1.00 0.00 58 GLU A CA 11
ATOM 16018 C C . GLU A 1 58 ? -11.977 5.729 -6.711 1.00 0.00 58 GLU A C 11
ATOM 16019 O O . GLU A 1 58 ? -12.361 4.622 -7.086 1.00 0.00 58 GLU A O 11
ATOM 16031 N N . GLN A 1 59 ? -10.711 6.047 -6.486 1.00 0.00 59 GLN A N 11
ATOM 16032 C CA . GLN A 1 59 ? -9.649 5.073 -6.675 1.00 0.00 59 GLN A CA 11
ATOM 16033 C C . GLN A 1 59 ? -8.732 5.043 -5.451 1.00 0.00 59 GLN A C 11
ATOM 16034 O O . GLN A 1 59 ? -8.561 6.056 -4.774 1.00 0.00 59 GLN A O 11
ATOM 16048 N N . LEU A 1 60 ? -8.167 3.870 -5.203 1.00 0.00 60 LEU A N 11
ATOM 16049 C CA . LEU A 1 60 ? -7.272 3.695 -4.072 1.00 0.00 60 LEU A CA 11
ATOM 16050 C C . LEU A 1 60 ? -5.842 4.032 -4.502 1.00 0.00 60 LEU A C 11
ATOM 16051 O O . LEU A 1 60 ? -5.172 3.217 -5.134 1.00 0.00 60 LEU A O 11
ATOM 16067 N N . LEU A 1 61 ? -5.418 5.235 -4.142 1.00 0.00 61 LEU A N 11
ATOM 16068 C CA . LEU A 1 61 ? -4.081 5.689 -4.482 1.00 0.00 61 LEU A CA 11
ATOM 16069 C C . LEU A 1 61 ? -3.051 4.813 -3.766 1.00 0.00 61 LEU A C 11
ATOM 16070 O O . LEU A 1 61 ? -3.052 4.725 -2.539 1.00 0.00 61 LEU A O 11
ATOM 16086 N N . THR A 1 62 ? -2.197 4.187 -4.563 1.00 0.00 62 THR A N 11
ATOM 16087 C CA . THR A 1 62 ? -1.165 3.321 -4.020 1.00 0.00 62 THR A CA 11
ATOM 16088 C C . THR A 1 62 ? 0.213 3.969 -4.179 1.00 0.00 62 THR A C 11
ATOM 16089 O O . THR A 1 62 ? 1.032 3.925 -3.263 1.00 0.00 62 THR A O 11
ATOM 16100 N N . ASP A 1 63 ? 0.424 4.554 -5.349 1.00 0.00 63 ASP A N 11
ATOM 16101 C CA . ASP A 1 63 ? 1.688 5.210 -5.640 1.00 0.00 63 ASP A CA 11
ATOM 16102 C C . ASP A 1 63 ? 1.910 6.346 -4.640 1.00 0.00 63 ASP A C 11
ATOM 16103 O O . ASP A 1 63 ? 1.026 7.176 -4.432 1.00 0.00 63 ASP A O 11
ATOM 16112 N N . ASP A 1 64 ? 3.095 6.348 -4.048 1.00 0.00 64 ASP A N 11
ATOM 16113 C CA . ASP A 1 64 ? 3.445 7.369 -3.075 1.00 0.00 64 ASP A CA 11
ATOM 16114 C C . ASP A 1 64 ? 4.329 8.423 -3.744 1.00 0.00 64 ASP A C 11
ATOM 16115 O O . ASP A 1 64 ? 4.106 9.621 -3.580 1.00 0.00 64 ASP A O 11
ATOM 16124 N N . HIS A 1 65 ? 5.316 7.938 -4.484 1.00 0.00 65 HIS A N 11
ATOM 16125 C CA . HIS A 1 65 ? 6.235 8.823 -5.178 1.00 0.00 65 HIS A CA 11
ATOM 16126 C C . HIS A 1 65 ? 5.444 9.836 -6.008 1.00 0.00 65 HIS A C 11
ATOM 16127 O O . HIS A 1 65 ? 5.894 10.963 -6.213 1.00 0.00 65 HIS A O 11
ATOM 16141 N N . CYS A 1 66 ? 4.280 9.398 -6.465 1.00 0.00 66 CYS A N 11
ATOM 16142 C CA . CYS A 1 66 ? 3.422 10.252 -7.268 1.00 0.00 66 CYS A CA 11
ATOM 16143 C C . CYS A 1 66 ? 3.030 11.468 -6.426 1.00 0.00 66 CYS A C 11
ATOM 16144 O O . CYS A 1 66 ? 2.883 11.363 -5.209 1.00 0.00 66 CYS A O 11
ATOM 16152 N N . SER A 1 67 ? 2.871 12.593 -7.107 1.00 0.00 67 SER A N 11
ATOM 16153 C CA . SER A 1 67 ? 2.498 13.827 -6.436 1.00 0.00 67 SER A CA 11
ATOM 16154 C C . SER A 1 67 ? 0.987 14.042 -6.536 1.00 0.00 67 SER A C 11
ATOM 16155 O O . SER A 1 67 ? 0.294 13.291 -7.222 1.00 0.00 67 SER A O 11
ATOM 16163 N N . LEU A 1 68 ? 0.520 15.069 -5.842 1.00 0.00 68 LEU A N 11
ATOM 16164 C CA . LEU A 1 68 ? -0.897 15.392 -5.845 1.00 0.00 68 LEU A CA 11
ATOM 16165 C C . LEU A 1 68 ? -1.252 16.104 -7.151 1.00 0.00 68 LEU A C 11
ATOM 16166 O O . LEU A 1 68 ? -2.054 15.603 -7.938 1.00 0.00 68 LEU A O 11
ATOM 16182 N N . GLY A 1 69 ? -0.637 17.262 -7.342 1.00 0.00 69 GLY A N 11
ATOM 16183 C CA . GLY A 1 69 ? -0.877 18.049 -8.540 1.00 0.00 69 GLY A CA 11
ATOM 16184 C C . GLY A 1 69 ? -1.050 17.146 -9.763 1.00 0.00 69 GLY A C 11
ATOM 16185 O O . GLY A 1 69 ? -1.947 17.363 -10.577 1.00 0.00 69 GLY A O 11
ATOM 16189 N N . SER A 1 70 ? -0.177 16.153 -9.854 1.00 0.00 70 SER A N 11
ATOM 16190 C CA . SER A 1 70 ? -0.222 15.217 -10.964 1.00 0.00 70 SER A CA 11
ATOM 16191 C C . SER A 1 70 ? -1.549 14.455 -10.953 1.00 0.00 70 SER A C 11
ATOM 16192 O O . SER A 1 70 ? -2.317 14.523 -11.911 1.00 0.00 70 SER A O 11
ATOM 16200 N N . TYR A 1 71 ? -1.777 13.746 -9.857 1.00 0.00 71 TYR A N 11
ATOM 16201 C CA . TYR A 1 71 ? -2.997 12.971 -9.708 1.00 0.00 71 TYR A CA 11
ATOM 16202 C C . TYR A 1 71 ? -4.220 13.786 -10.134 1.00 0.00 71 TYR A C 11
ATOM 16203 O O . TYR A 1 71 ? -5.173 13.239 -10.686 1.00 0.00 71 TYR A O 11
ATOM 16221 N N . GLY A 1 72 ? -4.152 15.081 -9.862 1.00 0.00 72 GLY A N 11
ATOM 16222 C CA . GLY A 1 72 ? -5.242 15.977 -10.210 1.00 0.00 72 GLY A CA 11
ATOM 16223 C C . GLY A 1 72 ? -5.954 16.487 -8.956 1.00 0.00 72 GLY A C 11
ATOM 16224 O O . GLY A 1 72 ? -7.179 16.605 -8.938 1.00 0.00 72 GLY A O 11
ATOM 16228 N N . LEU A 1 73 ? -5.157 16.777 -7.938 1.00 0.00 73 LEU A N 11
ATOM 16229 C CA . LEU A 1 73 ? -5.697 17.272 -6.683 1.00 0.00 73 LEU A CA 11
ATOM 16230 C C . LEU A 1 73 ? -5.586 18.798 -6.652 1.00 0.00 73 LEU A C 11
ATOM 16231 O O . LEU A 1 73 ? -4.521 19.352 -6.917 1.00 0.00 73 LEU A O 11
ATOM 16247 N N . LYS A 1 74 ? -6.702 19.433 -6.326 1.00 0.00 74 LYS A N 11
ATOM 16248 C CA . LYS A 1 74 ? -6.745 20.884 -6.257 1.00 0.00 74 LYS A CA 11
ATOM 16249 C C . LYS A 1 74 ? -7.481 21.309 -4.985 1.00 0.00 74 LYS A C 11
ATOM 16250 O O . LYS A 1 74 ? -8.096 20.481 -4.314 1.00 0.00 74 LYS A O 11
ATOM 16269 N N . ASP A 1 75 ? -7.393 22.597 -4.691 1.00 0.00 75 ASP A N 11
ATOM 16270 C CA . ASP A 1 75 ? -8.044 23.142 -3.511 1.00 0.00 75 ASP A CA 11
ATOM 16271 C C . ASP A 1 75 ? -9.546 22.862 -3.587 1.00 0.00 75 ASP A C 11
ATOM 16272 O O . ASP A 1 75 ? -10.185 23.155 -4.596 1.00 0.00 75 ASP A O 11
ATOM 16281 N N . GLY A 1 76 ? -10.066 22.298 -2.507 1.00 0.00 76 GLY A N 11
ATOM 16282 C CA . GLY A 1 76 ? -11.481 21.975 -2.439 1.00 0.00 76 GLY A CA 11
ATOM 16283 C C . GLY A 1 76 ? -11.725 20.504 -2.779 1.00 0.00 76 GLY A C 11
ATOM 16284 O O . GLY A 1 76 ? -12.762 20.156 -3.341 1.00 0.00 76 GLY A O 11
ATOM 16288 N N . ASP A 1 77 ? -10.752 19.678 -2.423 1.00 0.00 77 ASP A N 11
ATOM 16289 C CA . ASP A 1 77 ? -10.847 18.252 -2.683 1.00 0.00 77 ASP A CA 11
ATOM 16290 C C . ASP A 1 77 ? -10.965 17.502 -1.354 1.00 0.00 77 ASP A C 11
ATOM 16291 O O . ASP A 1 77 ? -10.847 18.102 -0.287 1.00 0.00 77 ASP A O 11
ATOM 16300 N N . MET A 1 78 ? -11.195 16.202 -1.463 1.00 0.00 78 MET A N 11
ATOM 16301 C CA . MET A 1 78 ? -11.330 15.364 -0.284 1.00 0.00 78 MET A CA 11
ATOM 16302 C C . MET A 1 78 ? -10.895 13.927 -0.579 1.00 0.00 78 MET A C 11
ATOM 16303 O O . MET A 1 78 ? -11.189 13.394 -1.648 1.00 0.00 78 MET A O 11
ATOM 16317 N N . VAL A 1 79 ? -10.203 13.342 0.387 1.00 0.00 79 VAL A N 11
ATOM 16318 C CA . VAL A 1 79 ? -9.725 11.977 0.244 1.00 0.00 79 VAL A CA 11
ATOM 16319 C C . VAL A 1 79 ? -10.070 11.185 1.506 1.00 0.00 79 VAL A C 11
ATOM 16320 O O . VAL A 1 79 ? -10.126 11.746 2.599 1.00 0.00 79 VAL A O 11
ATOM 16333 N N . VAL A 1 80 ? -10.293 9.893 1.314 1.00 0.00 80 VAL A N 11
ATOM 16334 C CA . VAL A 1 80 ? -10.631 9.019 2.423 1.00 0.00 80 VAL A CA 11
ATOM 16335 C C . VAL A 1 80 ? -9.364 8.323 2.923 1.00 0.00 80 VAL A C 11
ATOM 16336 O O . VAL A 1 80 ? -8.480 7.992 2.134 1.00 0.00 80 VAL A O 11
ATOM 16349 N N . LEU A 1 81 ? -9.315 8.121 4.232 1.00 0.00 81 LEU A N 11
ATOM 16350 C CA . LEU A 1 81 ? -8.170 7.470 4.846 1.00 0.00 81 LEU A CA 11
ATOM 16351 C C . LEU A 1 81 ? -8.557 6.047 5.255 1.00 0.00 81 LEU A C 11
ATOM 16352 O O . LEU A 1 81 ? -9.713 5.783 5.580 1.00 0.00 81 LEU A O 11
ATOM 16368 N N . LEU A 1 82 ? -7.566 5.167 5.223 1.00 0.00 82 LEU A N 11
ATOM 16369 C CA . LEU A 1 82 ? -7.788 3.778 5.586 1.00 0.00 82 LEU A CA 11
ATOM 16370 C C . LEU A 1 82 ? -6.584 3.263 6.378 1.00 0.00 82 LEU A C 11
ATOM 16371 O O . LEU A 1 82 ? -5.489 3.130 5.833 1.00 0.00 82 LEU A O 11
ATOM 16387 N N . GLN A 1 83 ? -6.827 2.988 7.651 1.00 0.00 83 GLN A N 11
ATOM 16388 C CA . GLN A 1 83 ? -5.776 2.492 8.523 1.00 0.00 83 GLN A CA 11
ATOM 16389 C C . GLN A 1 83 ? -5.703 0.965 8.449 1.00 0.00 83 GLN A C 11
ATOM 16390 O O . GLN A 1 83 ? -6.727 0.287 8.509 1.00 0.00 83 GLN A O 11
ATOM 16404 N N . LYS A 1 84 ? -4.481 0.469 8.319 1.00 0.00 84 LYS A N 11
ATOM 16405 C CA . LYS A 1 84 ? -4.260 -0.965 8.236 1.00 0.00 84 LYS A CA 11
ATOM 16406 C C . LYS A 1 84 ? -3.490 -1.430 9.474 1.00 0.00 84 LYS A C 11
ATOM 16407 O O . LYS A 1 84 ? -3.086 -0.614 10.301 1.00 0.00 84 LYS A O 11
ATOM 16426 N N . ASP A 1 85 ? -3.309 -2.739 9.561 1.00 0.00 85 ASP A N 11
ATOM 16427 C CA . ASP A 1 85 ? -2.594 -3.323 10.683 1.00 0.00 85 ASP A CA 11
ATOM 16428 C C . ASP A 1 85 ? -2.231 -4.772 10.353 1.00 0.00 85 ASP A C 11
ATOM 16429 O O . ASP A 1 85 ? -3.022 -5.491 9.744 1.00 0.00 85 ASP A O 11
ATOM 16438 N N . ASN A 1 86 ? -1.034 -5.159 10.770 1.00 0.00 86 ASN A N 11
ATOM 16439 C CA . ASN A 1 86 ? -0.557 -6.509 10.526 1.00 0.00 86 ASN A CA 11
ATOM 16440 C C . ASN A 1 86 ? 0.166 -7.023 11.773 1.00 0.00 86 ASN A C 11
ATOM 16441 O O . ASN A 1 86 ? 0.938 -7.977 11.698 1.00 0.00 86 ASN A O 11
ATOM 16452 N N . VAL A 1 87 ? -0.111 -6.367 12.891 1.00 0.00 87 VAL A N 11
ATOM 16453 C CA . VAL A 1 87 ? 0.504 -6.746 14.152 1.00 0.00 87 VAL A CA 11
ATOM 16454 C C . VAL A 1 87 ? 2.019 -6.558 14.052 1.00 0.00 87 VAL A C 11
ATOM 16455 O O . VAL A 1 87 ? 2.662 -7.125 13.171 1.00 0.00 87 VAL A O 11
ATOM 16468 N N . GLY A 1 88 ? 2.546 -5.760 14.970 1.00 0.00 88 GLY A N 11
ATOM 16469 C CA . GLY A 1 88 ? 3.973 -5.491 14.996 1.00 0.00 88 GLY A CA 11
ATOM 16470 C C . GLY A 1 88 ? 4.260 -4.020 14.688 1.00 0.00 88 GLY A C 11
ATOM 16471 O O . GLY A 1 88 ? 4.579 -3.244 15.587 1.00 0.00 88 GLY A O 11
ATOM 16475 N N . LEU A 1 89 ? 4.135 -3.680 13.413 1.00 0.00 89 LEU A N 11
ATOM 16476 C CA . LEU A 1 89 ? 4.376 -2.316 12.974 1.00 0.00 89 LEU A CA 11
ATOM 16477 C C . LEU A 1 89 ? 5.870 -2.129 12.703 1.00 0.00 89 LEU A C 11
ATOM 16478 O O . LEU A 1 89 ? 6.302 -1.049 12.305 1.00 0.00 89 LEU A O 11
ATOM 16494 N N . ARG A 1 90 ? 6.619 -3.199 12.929 1.00 0.00 90 ARG A N 11
ATOM 16495 C CA . ARG A 1 90 ? 8.055 -3.166 12.714 1.00 0.00 90 ARG A CA 11
ATOM 16496 C C . ARG A 1 90 ? 8.639 -1.848 13.227 1.00 0.00 90 ARG A C 11
ATOM 16497 O O . ARG A 1 90 ? 8.686 -0.860 12.496 1.00 0.00 90 ARG A O 11
ATOM 16518 N N . THR A 1 91 ? 9.069 -1.877 14.480 1.00 0.00 91 THR A N 11
ATOM 16519 C CA . THR A 1 91 ? 9.648 -0.697 15.099 1.00 0.00 91 THR A CA 11
ATOM 16520 C C . THR A 1 91 ? 10.518 0.061 14.094 1.00 0.00 91 THR A C 11
ATOM 16521 O O . THR A 1 91 ? 11.003 -0.521 13.125 1.00 0.00 91 THR A O 11
ATOM 16532 N N . PRO A 1 92 ? 10.693 1.382 14.366 1.00 0.00 92 PRO A N 11
ATOM 16533 C CA . PRO A 1 92 ? 11.496 2.225 13.497 1.00 0.00 92 PRO A CA 11
ATOM 16534 C C . PRO A 1 92 ? 12.988 1.951 13.693 1.00 0.00 92 PRO A C 11
ATOM 16535 O O . PRO A 1 92 ? 13.424 1.629 14.797 1.00 0.00 92 PRO A O 11
ATOM 16546 N N . GLY A 1 93 ? 13.731 2.090 12.605 1.00 0.00 93 GLY A N 11
ATOM 16547 C CA . GLY A 1 93 ? 15.165 1.862 12.643 1.00 0.00 93 GLY A CA 11
ATOM 16548 C C . GLY A 1 93 ? 15.915 2.953 11.877 1.00 0.00 93 GLY A C 11
ATOM 16549 O O . GLY A 1 93 ? 15.950 4.105 12.306 1.00 0.00 93 GLY A O 11
ATOM 16553 N N . ARG A 1 94 ? 16.496 2.552 10.756 1.00 0.00 94 ARG A N 11
ATOM 16554 C CA . ARG A 1 94 ? 17.243 3.481 9.926 1.00 0.00 94 ARG A CA 11
ATOM 16555 C C . ARG A 1 94 ? 17.577 2.839 8.578 1.00 0.00 94 ARG A C 11
ATOM 16556 O O . ARG A 1 94 ? 17.199 3.358 7.529 1.00 0.00 94 ARG A O 11
ATOM 16577 N N . THR A 1 95 ? 18.283 1.720 8.651 1.00 0.00 95 THR A N 11
ATOM 16578 C CA . THR A 1 95 ? 18.672 1.001 7.449 1.00 0.00 95 THR A CA 11
ATOM 16579 C C . THR A 1 95 ? 19.211 1.973 6.398 1.00 0.00 95 THR A C 11
ATOM 16580 O O . THR A 1 95 ? 18.507 2.323 5.452 1.00 0.00 95 THR A O 11
ATOM 16591 N N . PRO A 1 96 ? 20.488 2.392 6.603 1.00 0.00 96 PRO A N 11
ATOM 16592 C CA . PRO A 1 96 ? 21.130 3.317 5.684 1.00 0.00 96 PRO A CA 11
ATOM 16593 C C . PRO A 1 96 ? 21.534 2.611 4.389 1.00 0.00 96 PRO A C 11
ATOM 16594 O O . PRO A 1 96 ? 21.561 1.382 4.330 1.00 0.00 96 PRO A O 11
ATOM 16605 N N . SER A 1 97 ? 21.838 3.417 3.383 1.00 0.00 97 SER A N 11
ATOM 16606 C CA . SER A 1 97 ? 22.239 2.885 2.092 1.00 0.00 97 SER A CA 11
ATOM 16607 C C . SER A 1 97 ? 23.740 3.095 1.883 1.00 0.00 97 SER A C 11
ATOM 16608 O O . SER A 1 97 ? 24.302 4.087 2.344 1.00 0.00 97 SER A O 11
ATOM 16616 N N . GLY A 1 98 ? 24.347 2.145 1.187 1.00 0.00 98 GLY A N 11
ATOM 16617 C CA . GLY A 1 98 ? 25.772 2.213 0.912 1.00 0.00 98 GLY A CA 11
ATOM 16618 C C . GLY A 1 98 ? 26.043 2.160 -0.593 1.00 0.00 98 GLY A C 11
ATOM 16619 O O . GLY A 1 98 ? 25.216 1.667 -1.359 1.00 0.00 98 GLY A O 11
ATOM 16623 N N . PRO A 1 99 ? 27.235 2.687 -0.982 1.00 0.00 99 PRO A N 11
ATOM 16624 C CA . PRO A 1 99 ? 27.625 2.704 -2.382 1.00 0.00 99 PRO A CA 11
ATOM 16625 C C . PRO A 1 99 ? 28.049 1.311 -2.850 1.00 0.00 99 PRO A C 11
ATOM 16626 O O . PRO A 1 99 ? 28.235 0.408 -2.035 1.00 0.00 99 PRO A O 11
ATOM 16637 N N . SER A 1 100 ? 28.191 1.179 -4.160 1.00 0.00 100 SER A N 11
ATOM 16638 C CA . SER A 1 100 ? 28.590 -0.089 -4.746 1.00 0.00 100 SER A CA 11
ATOM 16639 C C . SER A 1 100 ? 29.831 0.106 -5.620 1.00 0.00 100 SER A C 11
ATOM 16640 O O . SER A 1 100 ? 30.867 -0.512 -5.380 1.00 0.00 100 SER A O 11
ATOM 16648 N N . SER A 1 101 ? 29.685 0.967 -6.616 1.00 0.00 101 SER A N 11
ATOM 16649 C CA . SER A 1 101 ? 30.781 1.251 -7.526 1.00 0.00 101 SER A CA 11
ATOM 16650 C C . SER A 1 101 ? 31.659 2.368 -6.957 1.00 0.00 101 SER A C 11
ATOM 16651 O O . SER A 1 101 ? 31.254 3.070 -6.032 1.00 0.00 101 SER A O 11
ATOM 16659 N N . GLY A 1 102 ? 32.845 2.496 -7.533 1.00 0.00 102 GLY A N 11
ATOM 16660 C CA . GLY A 1 102 ? 33.784 3.515 -7.094 1.00 0.00 102 GLY A CA 11
ATOM 16661 C C . GLY A 1 102 ? 34.010 3.438 -5.583 1.00 0.00 102 GLY A C 11
ATOM 16662 O O . GLY A 1 102 ? 34.590 2.473 -5.087 1.00 0.00 102 GLY A O 11
ATOM 16666 N N . GLY A 1 1 ? 7.257 26.578 11.892 1.00 0.00 1 GLY A N 12
ATOM 16667 C CA . GLY A 1 1 ? 6.790 27.923 11.600 1.00 0.00 1 GLY A CA 12
ATOM 16668 C C . GLY A 1 1 ? 7.336 28.414 10.258 1.00 0.00 1 GLY A C 12
ATOM 16669 O O . GLY A 1 1 ? 8.373 29.072 10.209 1.00 0.00 1 GLY A O 12
ATOM 16673 N N . SER A 1 2 ? 6.611 28.074 9.201 1.00 0.00 2 SER A N 12
ATOM 16674 C CA . SER A 1 2 ? 7.010 28.472 7.862 1.00 0.00 2 SER A CA 12
ATOM 16675 C C . SER A 1 2 ? 5.956 29.402 7.257 1.00 0.00 2 SER A C 12
ATOM 16676 O O . SER A 1 2 ? 4.759 29.211 7.470 1.00 0.00 2 SER A O 12
ATOM 16684 N N . SER A 1 3 ? 6.438 30.388 6.515 1.00 0.00 3 SER A N 12
ATOM 16685 C CA . SER A 1 3 ? 5.553 31.347 5.878 1.00 0.00 3 SER A CA 12
ATOM 16686 C C . SER A 1 3 ? 5.307 30.946 4.422 1.00 0.00 3 SER A C 12
ATOM 16687 O O . SER A 1 3 ? 6.233 30.932 3.613 1.00 0.00 3 SER A O 12
ATOM 16695 N N . GLY A 1 4 ? 4.053 30.630 4.132 1.00 0.00 4 GLY A N 12
ATOM 16696 C CA . GLY A 1 4 ? 3.674 30.229 2.788 1.00 0.00 4 GLY A CA 12
ATOM 16697 C C . GLY A 1 4 ? 2.507 31.074 2.273 1.00 0.00 4 GLY A C 12
ATOM 16698 O O . GLY A 1 4 ? 2.246 32.160 2.789 1.00 0.00 4 GLY A O 12
ATOM 16702 N N . SER A 1 5 ? 1.835 30.543 1.262 1.00 0.00 5 SER A N 12
ATOM 16703 C CA . SER A 1 5 ? 0.701 31.235 0.671 1.00 0.00 5 SER A CA 12
ATOM 16704 C C . SER A 1 5 ? -0.028 30.308 -0.302 1.00 0.00 5 SER A C 12
ATOM 16705 O O . SER A 1 5 ? -1.212 30.025 -0.126 1.00 0.00 5 SER A O 12
ATOM 16713 N N . SER A 1 6 ? 0.709 29.860 -1.308 1.00 0.00 6 SER A N 12
ATOM 16714 C CA . SER A 1 6 ? 0.147 28.971 -2.310 1.00 0.00 6 SER A CA 12
ATOM 16715 C C . SER A 1 6 ? -0.098 27.587 -1.704 1.00 0.00 6 SER A C 12
ATOM 16716 O O . SER A 1 6 ? 0.681 27.124 -0.872 1.00 0.00 6 SER A O 12
ATOM 16724 N N . GLY A 1 7 ? -1.182 26.967 -2.144 1.00 0.00 7 GLY A N 12
ATOM 16725 C CA . GLY A 1 7 ? -1.539 25.646 -1.655 1.00 0.00 7 GLY A CA 12
ATOM 16726 C C . GLY A 1 7 ? -3.005 25.327 -1.954 1.00 0.00 7 GLY A C 12
ATOM 16727 O O . GLY A 1 7 ? -3.736 26.174 -2.467 1.00 0.00 7 GLY A O 12
ATOM 16731 N N . MET A 1 8 ? -3.392 24.105 -1.622 1.00 0.00 8 MET A N 12
ATOM 16732 C CA . MET A 1 8 ? -4.758 23.664 -1.849 1.00 0.00 8 MET A CA 12
ATOM 16733 C C . MET A 1 8 ? -5.299 22.909 -0.633 1.00 0.00 8 MET A C 12
ATOM 16734 O O . MET A 1 8 ? -4.587 22.111 -0.026 1.00 0.00 8 MET A O 12
ATOM 16748 N N . LEU A 1 9 ? -6.555 23.188 -0.314 1.00 0.00 9 LEU A N 12
ATOM 16749 C CA . LEU A 1 9 ? -7.200 22.545 0.818 1.00 0.00 9 LEU A CA 12
ATOM 16750 C C . LEU A 1 9 ? -7.515 21.091 0.461 1.00 0.00 9 LEU A C 12
ATOM 16751 O O . LEU A 1 9 ? -8.132 20.820 -0.567 1.00 0.00 9 LEU A O 12
ATOM 16767 N N . ILE A 1 10 ? -7.076 20.194 1.332 1.00 0.00 10 ILE A N 12
ATOM 16768 C CA . ILE A 1 10 ? -7.303 18.774 1.122 1.00 0.00 10 ILE A CA 12
ATOM 16769 C C . ILE A 1 10 ? -7.986 18.183 2.357 1.00 0.00 10 ILE A C 12
ATOM 16770 O O . ILE A 1 10 ? -7.361 18.036 3.406 1.00 0.00 10 ILE A O 12
ATOM 16786 N N . THR A 1 11 ? -9.261 17.861 2.192 1.00 0.00 11 THR A N 12
ATOM 16787 C CA . THR A 1 11 ? -10.036 17.290 3.280 1.00 0.00 11 THR A CA 12
ATOM 16788 C C . THR A 1 11 ? -9.795 15.782 3.372 1.00 0.00 11 THR A C 12
ATOM 16789 O O . THR A 1 11 ? -9.782 15.089 2.356 1.00 0.00 11 THR A O 12
ATOM 16800 N N . VAL A 1 12 ? -9.610 15.318 4.599 1.00 0.00 12 VAL A N 12
ATOM 16801 C CA . VAL A 1 12 ? -9.370 13.905 4.837 1.00 0.00 12 VAL A CA 12
ATOM 16802 C C . VAL A 1 12 ? -10.537 13.321 5.636 1.00 0.00 12 VAL A C 12
ATOM 16803 O O . VAL A 1 12 ? -11.234 14.047 6.343 1.00 0.00 12 VAL A O 12
ATOM 16816 N N . TYR A 1 13 ? -10.713 12.015 5.498 1.00 0.00 13 TYR A N 12
ATOM 16817 C CA . TYR A 1 13 ? -11.783 11.326 6.199 1.00 0.00 13 TYR A CA 12
ATOM 16818 C C . TYR A 1 13 ? -11.335 9.936 6.653 1.00 0.00 13 TYR A C 12
ATOM 16819 O O . TYR A 1 13 ? -11.257 9.010 5.846 1.00 0.00 13 TYR A O 12
ATOM 16837 N N . CYS A 1 14 ? -11.052 9.833 7.943 1.00 0.00 14 CYS A N 12
ATOM 16838 C CA . CYS A 1 14 ? -10.613 8.571 8.514 1.00 0.00 14 CYS A CA 12
ATOM 16839 C C . CYS A 1 14 ? -11.835 7.663 8.670 1.00 0.00 14 CYS A C 12
ATOM 16840 O O . CYS A 1 14 ? -12.955 8.146 8.828 1.00 0.00 14 CYS A O 12
ATOM 16848 N N . VAL A 1 15 ? -11.578 6.364 8.619 1.00 0.00 15 VAL A N 12
ATOM 16849 C CA . VAL A 1 15 ? -12.643 5.385 8.752 1.00 0.00 15 VAL A CA 12
ATOM 16850 C C . VAL A 1 15 ? -12.262 4.367 9.829 1.00 0.00 15 VAL A C 12
ATOM 16851 O O . VAL A 1 15 ? -12.325 4.665 11.020 1.00 0.00 15 VAL A O 12
ATOM 16864 N N . ARG A 1 16 ? -11.875 3.185 9.370 1.00 0.00 16 ARG A N 12
ATOM 16865 C CA . ARG A 1 16 ? -11.484 2.121 10.279 1.00 0.00 16 ARG A CA 12
ATOM 16866 C C . ARG A 1 16 ? -10.691 2.693 11.456 1.00 0.00 16 ARG A C 12
ATOM 16867 O O . ARG A 1 16 ? -11.235 2.881 12.543 1.00 0.00 16 ARG A O 12
ATOM 16888 N N . ARG A 1 17 ? -9.418 2.954 11.199 1.00 0.00 17 ARG A N 12
ATOM 16889 C CA . ARG A 1 17 ? -8.545 3.501 12.224 1.00 0.00 17 ARG A CA 12
ATOM 16890 C C . ARG A 1 17 ? -8.820 2.828 13.570 1.00 0.00 17 ARG A C 12
ATOM 16891 O O . ARG A 1 17 ? -8.626 3.435 14.622 1.00 0.00 17 ARG A O 12
ATOM 16912 N N . ASP A 1 18 ? -9.269 1.584 13.493 1.00 0.00 18 ASP A N 12
ATOM 16913 C CA . ASP A 1 18 ? -9.573 0.823 14.693 1.00 0.00 18 ASP A CA 12
ATOM 16914 C C . ASP A 1 18 ? -10.633 1.566 15.508 1.00 0.00 18 ASP A C 12
ATOM 16915 O O . ASP A 1 18 ? -10.480 1.743 16.716 1.00 0.00 18 ASP A O 12
ATOM 16924 N N . LEU A 1 19 ? -11.684 1.980 14.815 1.00 0.00 19 LEU A N 12
ATOM 16925 C CA . LEU A 1 19 ? -12.769 2.700 15.460 1.00 0.00 19 LEU A CA 12
ATOM 16926 C C . LEU A 1 19 ? -12.282 4.093 15.863 1.00 0.00 19 LEU A C 12
ATOM 16927 O O . LEU A 1 19 ? -11.602 4.248 16.876 1.00 0.00 19 LEU A O 12
ATOM 16943 N N . THR A 1 20 ? -12.649 5.072 15.048 1.00 0.00 20 THR A N 12
ATOM 16944 C CA . THR A 1 20 ? -12.258 6.447 15.307 1.00 0.00 20 THR A CA 12
ATOM 16945 C C . THR A 1 20 ? -13.029 7.401 14.393 1.00 0.00 20 THR A C 12
ATOM 16946 O O . THR A 1 20 ? -13.760 8.268 14.870 1.00 0.00 20 THR A O 12
ATOM 16957 N N . GLU A 1 21 ? -12.839 7.210 13.096 1.00 0.00 21 GLU A N 12
ATOM 16958 C CA . GLU A 1 21 ? -13.507 8.043 12.111 1.00 0.00 21 GLU A CA 12
ATOM 16959 C C . GLU A 1 21 ? -13.321 9.523 12.453 1.00 0.00 21 GLU A C 12
ATOM 16960 O O . GLU A 1 21 ? -14.032 10.062 13.300 1.00 0.00 21 GLU A O 12
ATOM 16972 N N . VAL A 1 22 ? -12.362 10.138 11.777 1.00 0.00 22 VAL A N 12
ATOM 16973 C CA . VAL A 1 22 ? -12.074 11.545 11.999 1.00 0.00 22 VAL A CA 12
ATOM 16974 C C . VAL A 1 22 ? -11.962 12.257 10.650 1.00 0.00 22 VAL A C 12
ATOM 16975 O O . VAL A 1 22 ? -11.455 11.689 9.684 1.00 0.00 22 VAL A O 12
ATOM 16988 N N . THR A 1 23 ? -12.445 13.491 10.626 1.00 0.00 23 THR A N 12
ATOM 16989 C CA . THR A 1 23 ? -12.407 14.287 9.411 1.00 0.00 23 THR A CA 12
ATOM 16990 C C . THR A 1 23 ? -11.704 15.621 9.670 1.00 0.00 23 THR A C 12
ATOM 16991 O O . THR A 1 23 ? -12.236 16.480 10.372 1.00 0.00 23 THR A O 12
ATOM 17002 N N . PHE A 1 24 ? -10.521 15.753 9.090 1.00 0.00 24 PHE A N 12
ATOM 17003 C CA . PHE A 1 24 ? -9.740 16.968 9.249 1.00 0.00 24 PHE A CA 12
ATOM 17004 C C . PHE A 1 24 ? -9.145 17.416 7.912 1.00 0.00 24 PHE A C 12
ATOM 17005 O O . PHE A 1 24 ? -8.793 16.586 7.076 1.00 0.00 24 PHE A O 12
ATOM 17022 N N . SER A 1 25 ? -9.051 18.728 7.753 1.00 0.00 25 SER A N 12
ATOM 17023 C CA . SER A 1 25 ? -8.505 19.296 6.533 1.00 0.00 25 SER A CA 12
ATOM 17024 C C . SER A 1 25 ? -7.000 19.525 6.690 1.00 0.00 25 SER A C 12
ATOM 17025 O O . SER A 1 25 ? -6.488 19.566 7.808 1.00 0.00 25 SER A O 12
ATOM 17033 N N . LEU A 1 26 ? -6.334 19.668 5.554 1.00 0.00 26 LEU A N 12
ATOM 17034 C CA . LEU A 1 26 ? -4.898 19.891 5.551 1.00 0.00 26 LEU A CA 12
ATOM 17035 C C . LEU A 1 26 ? -4.522 20.749 4.342 1.00 0.00 26 LEU A C 12
ATOM 17036 O O . LEU A 1 26 ? -5.120 20.620 3.274 1.00 0.00 26 LEU A O 12
ATOM 17052 N N . GLN A 1 27 ? -3.532 21.606 4.548 1.00 0.00 27 GLN A N 12
ATOM 17053 C CA . GLN A 1 27 ? -3.069 22.485 3.488 1.00 0.00 27 GLN A CA 12
ATOM 17054 C C . GLN A 1 27 ? -1.725 21.997 2.944 1.00 0.00 27 GLN A C 12
ATOM 17055 O O . GLN A 1 27 ? -0.699 22.122 3.610 1.00 0.00 27 GLN A O 12
ATOM 17069 N N . VAL A 1 28 ? -1.775 21.452 1.737 1.00 0.00 28 VAL A N 12
ATOM 17070 C CA . VAL A 1 28 ? -0.573 20.945 1.096 1.00 0.00 28 VAL A CA 12
ATOM 17071 C C . VAL A 1 28 ? -0.485 21.503 -0.326 1.00 0.00 28 VAL A C 12
ATOM 17072 O O . VAL A 1 28 ? -1.507 21.773 -0.955 1.00 0.00 28 VAL A O 12
ATOM 17085 N N . ASN A 1 29 ? 0.745 21.661 -0.791 1.00 0.00 29 ASN A N 12
ATOM 17086 C CA . ASN A 1 29 ? 0.980 22.182 -2.126 1.00 0.00 29 ASN A CA 12
ATOM 17087 C C . ASN A 1 29 ? 0.607 21.116 -3.158 1.00 0.00 29 ASN A C 12
ATOM 17088 O O . ASN A 1 29 ? 0.571 19.928 -2.843 1.00 0.00 29 ASN A O 12
ATOM 17099 N N . PRO A 1 30 ? 0.332 21.592 -4.402 1.00 0.00 30 PRO A N 12
ATOM 17100 C CA . PRO A 1 30 ? -0.037 20.693 -5.483 1.00 0.00 30 PRO A CA 12
ATOM 17101 C C . PRO A 1 30 ? 1.184 19.934 -6.005 1.00 0.00 30 PRO A C 12
ATOM 17102 O O . PRO A 1 30 ? 1.044 18.931 -6.704 1.00 0.00 30 PRO A O 12
ATOM 17113 N N . ASP A 1 31 ? 2.355 20.440 -5.646 1.00 0.00 31 ASP A N 12
ATOM 17114 C CA . ASP A 1 31 ? 3.600 19.822 -6.070 1.00 0.00 31 ASP A CA 12
ATOM 17115 C C . ASP A 1 31 ? 4.223 19.078 -4.887 1.00 0.00 31 ASP A C 12
ATOM 17116 O O . ASP A 1 31 ? 5.445 19.001 -4.773 1.00 0.00 31 ASP A O 12
ATOM 17125 N N . PHE A 1 32 ? 3.355 18.549 -4.037 1.00 0.00 32 PHE A N 12
ATOM 17126 C CA . PHE A 1 32 ? 3.805 17.814 -2.868 1.00 0.00 32 PHE A CA 12
ATOM 17127 C C . PHE A 1 32 ? 3.579 16.311 -3.044 1.00 0.00 32 PHE A C 12
ATOM 17128 O O . PHE A 1 32 ? 2.455 15.873 -3.284 1.00 0.00 32 PHE A O 12
ATOM 17145 N N . GLU A 1 33 ? 4.665 15.563 -2.919 1.00 0.00 33 GLU A N 12
ATOM 17146 C CA . GLU A 1 33 ? 4.599 14.119 -3.061 1.00 0.00 33 GLU A CA 12
ATOM 17147 C C . GLU A 1 33 ? 3.501 13.546 -2.163 1.00 0.00 33 GLU A C 12
ATOM 17148 O O . GLU A 1 33 ? 3.277 14.040 -1.059 1.00 0.00 33 GLU A O 12
ATOM 17160 N N . LEU A 1 34 ? 2.846 12.512 -2.669 1.00 0.00 34 LEU A N 12
ATOM 17161 C CA . LEU A 1 34 ? 1.776 11.867 -1.926 1.00 0.00 34 LEU A CA 12
ATOM 17162 C C . LEU A 1 34 ? 2.288 11.481 -0.537 1.00 0.00 34 LEU A C 12
ATOM 17163 O O . LEU A 1 34 ? 1.688 11.846 0.473 1.00 0.00 34 LEU A O 12
ATOM 17179 N N . SER A 1 35 ? 3.391 10.747 -0.530 1.00 0.00 35 SER A N 12
ATOM 17180 C CA . SER A 1 35 ? 3.989 10.307 0.719 1.00 0.00 35 SER A CA 12
ATOM 17181 C C . SER A 1 35 ? 4.059 11.475 1.706 1.00 0.00 35 SER A C 12
ATOM 17182 O O . SER A 1 35 ? 3.895 11.285 2.910 1.00 0.00 35 SER A O 12
ATOM 17190 N N . ASN A 1 36 ? 4.302 12.657 1.159 1.00 0.00 36 ASN A N 12
ATOM 17191 C CA . ASN A 1 36 ? 4.395 13.855 1.975 1.00 0.00 36 ASN A CA 12
ATOM 17192 C C . ASN A 1 36 ? 3.037 14.130 2.625 1.00 0.00 36 ASN A C 12
ATOM 17193 O O . ASN A 1 36 ? 2.959 14.371 3.829 1.00 0.00 36 ASN A O 12
ATOM 17204 N N . PHE A 1 37 ? 2.002 14.086 1.800 1.00 0.00 37 PHE A N 12
ATOM 17205 C CA . PHE A 1 37 ? 0.652 14.327 2.279 1.00 0.00 37 PHE A CA 12
ATOM 17206 C C . PHE A 1 37 ? 0.279 13.342 3.389 1.00 0.00 37 PHE A C 12
ATOM 17207 O O . PHE A 1 37 ? -0.501 13.673 4.281 1.00 0.00 37 PHE A O 12
ATOM 17224 N N . ARG A 1 38 ? 0.854 12.152 3.298 1.00 0.00 38 ARG A N 12
ATOM 17225 C CA . ARG A 1 38 ? 0.593 11.117 4.283 1.00 0.00 38 ARG A CA 12
ATOM 17226 C C . ARG A 1 38 ? 1.223 11.491 5.626 1.00 0.00 38 ARG A C 12
ATOM 17227 O O . ARG A 1 38 ? 0.541 11.521 6.649 1.00 0.00 38 ARG A O 12
ATOM 17248 N N . VAL A 1 39 ? 2.519 11.766 5.579 1.00 0.00 39 VAL A N 12
ATOM 17249 C CA . VAL A 1 39 ? 3.249 12.136 6.779 1.00 0.00 39 VAL A CA 12
ATOM 17250 C C . VAL A 1 39 ? 2.449 13.186 7.554 1.00 0.00 39 VAL A C 12
ATOM 17251 O O . VAL A 1 39 ? 2.435 13.177 8.784 1.00 0.00 39 VAL A O 12
ATOM 17264 N N . LEU A 1 40 ? 1.804 14.066 6.802 1.00 0.00 40 LEU A N 12
ATOM 17265 C CA . LEU A 1 40 ? 1.005 15.120 7.403 1.00 0.00 40 LEU A CA 12
ATOM 17266 C C . LEU A 1 40 ? -0.209 14.500 8.098 1.00 0.00 40 LEU A C 12
ATOM 17267 O O . LEU A 1 40 ? -0.404 14.688 9.298 1.00 0.00 40 LEU A O 12
ATOM 17283 N N . CYS A 1 41 ? -0.993 13.773 7.315 1.00 0.00 41 CYS A N 12
ATOM 17284 C CA . CYS A 1 41 ? -2.182 13.124 7.841 1.00 0.00 41 CYS A CA 12
ATOM 17285 C C . CYS A 1 41 ? -1.756 12.185 8.971 1.00 0.00 41 CYS A C 12
ATOM 17286 O O . CYS A 1 41 ? -2.559 11.852 9.842 1.00 0.00 41 CYS A O 12
ATOM 17294 N N . GLU A 1 42 ? -0.495 11.784 8.921 1.00 0.00 42 GLU A N 12
ATOM 17295 C CA . GLU A 1 42 ? 0.047 10.889 9.930 1.00 0.00 42 GLU A CA 12
ATOM 17296 C C . GLU A 1 42 ? 0.387 11.668 11.203 1.00 0.00 42 GLU A C 12
ATOM 17297 O O . GLU A 1 42 ? 0.616 11.075 12.255 1.00 0.00 42 GLU A O 12
ATOM 17309 N N . LEU A 1 43 ? 0.408 12.986 11.064 1.00 0.00 43 LEU A N 12
ATOM 17310 C CA . LEU A 1 43 ? 0.717 13.852 12.189 1.00 0.00 43 LEU A CA 12
ATOM 17311 C C . LEU A 1 43 ? -0.585 14.273 12.874 1.00 0.00 43 LEU A C 12
ATOM 17312 O O . LEU A 1 43 ? -0.634 14.401 14.096 1.00 0.00 43 LEU A O 12
ATOM 17328 N N . GLU A 1 44 ? -1.607 14.479 12.056 1.00 0.00 44 GLU A N 12
ATOM 17329 C CA . GLU A 1 44 ? -2.905 14.883 12.568 1.00 0.00 44 GLU A CA 12
ATOM 17330 C C . GLU A 1 44 ? -3.650 13.676 13.140 1.00 0.00 44 GLU A C 12
ATOM 17331 O O . GLU A 1 44 ? -3.889 13.602 14.344 1.00 0.00 44 GLU A O 12
ATOM 17343 N N . SER A 1 45 ? -3.998 12.758 12.249 1.00 0.00 45 SER A N 12
ATOM 17344 C CA . SER A 1 45 ? -4.711 11.558 12.650 1.00 0.00 45 SER A CA 12
ATOM 17345 C C . SER A 1 45 ? -3.793 10.657 13.480 1.00 0.00 45 SER A C 12
ATOM 17346 O O . SER A 1 45 ? -4.205 10.127 14.511 1.00 0.00 45 SER A O 12
ATOM 17354 N N . GLY A 1 46 ? -2.568 10.511 12.998 1.00 0.00 46 GLY A N 12
ATOM 17355 C CA . GLY A 1 46 ? -1.589 9.683 13.683 1.00 0.00 46 GLY A CA 12
ATOM 17356 C C . GLY A 1 46 ? -1.291 8.413 12.884 1.00 0.00 46 GLY A C 12
ATOM 17357 O O . GLY A 1 46 ? -0.225 7.817 13.033 1.00 0.00 46 GLY A O 12
ATOM 17361 N N . VAL A 1 47 ? -2.252 8.035 12.053 1.00 0.00 47 VAL A N 12
ATOM 17362 C CA . VAL A 1 47 ? -2.105 6.846 11.231 1.00 0.00 47 VAL A CA 12
ATOM 17363 C C . VAL A 1 47 ? -0.733 6.865 10.554 1.00 0.00 47 VAL A C 12
ATOM 17364 O O . VAL A 1 47 ? -0.240 7.925 10.172 1.00 0.00 47 VAL A O 12
ATOM 17377 N N . PRO A 1 48 ? -0.140 5.648 10.423 1.00 0.00 48 PRO A N 12
ATOM 17378 C CA . PRO A 1 48 ? 1.165 5.515 9.799 1.00 0.00 48 PRO A CA 12
ATOM 17379 C C . PRO A 1 48 ? 1.065 5.669 8.280 1.00 0.00 48 PRO A C 12
ATOM 17380 O O . PRO A 1 48 ? 0.451 4.841 7.608 1.00 0.00 48 PRO A O 12
ATOM 17391 N N . ALA A 1 49 ? 1.677 6.734 7.783 1.00 0.00 49 ALA A N 12
ATOM 17392 C CA . ALA A 1 49 ? 1.664 7.006 6.356 1.00 0.00 49 ALA A CA 12
ATOM 17393 C C . ALA A 1 49 ? 1.798 5.690 5.588 1.00 0.00 49 ALA A C 12
ATOM 17394 O O . ALA A 1 49 ? 1.258 5.548 4.492 1.00 0.00 49 ALA A O 12
ATOM 17401 N N . GLU A 1 50 ? 2.522 4.760 6.194 1.00 0.00 50 GLU A N 12
ATOM 17402 C CA . GLU A 1 50 ? 2.734 3.459 5.581 1.00 0.00 50 GLU A CA 12
ATOM 17403 C C . GLU A 1 50 ? 1.398 2.738 5.391 1.00 0.00 50 GLU A C 12
ATOM 17404 O O . GLU A 1 50 ? 1.076 2.302 4.286 1.00 0.00 50 GLU A O 12
ATOM 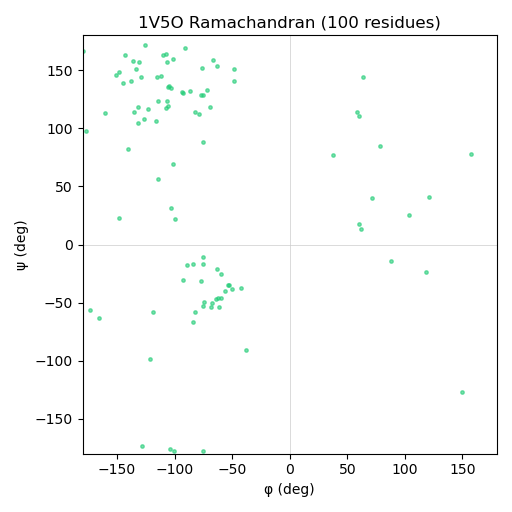17416 N N . GLU A 1 51 ? 0.656 2.635 6.483 1.00 0.00 51 GLU A N 12
ATOM 17417 C CA . GLU A 1 51 ? -0.638 1.975 6.450 1.00 0.00 51 GLU A CA 12
ATOM 17418 C C . GLU A 1 51 ? -1.715 2.942 5.957 1.00 0.00 51 GLU A C 12
ATOM 17419 O O . GLU A 1 51 ? -2.693 2.524 5.338 1.00 0.00 51 GLU A O 12
ATOM 17431 N N . ALA A 1 52 ? -1.500 4.216 6.249 1.00 0.00 52 ALA A N 12
ATOM 17432 C CA . ALA A 1 52 ? -2.441 5.246 5.843 1.00 0.00 52 ALA A CA 12
ATOM 17433 C C . ALA A 1 52 ? -2.657 5.165 4.330 1.00 0.00 52 ALA A C 12
ATOM 17434 O O . ALA A 1 52 ? -1.698 5.068 3.567 1.00 0.00 52 ALA A O 12
ATOM 17441 N N . GLN A 1 53 ? -3.924 5.209 3.943 1.00 0.00 53 GLN A N 12
ATOM 17442 C CA . GLN A 1 53 ? -4.278 5.142 2.535 1.00 0.00 53 GLN A CA 12
ATOM 17443 C C . GLN A 1 53 ? -4.947 6.445 2.093 1.00 0.00 53 GLN A C 12
ATOM 17444 O O . GLN A 1 53 ? -5.425 7.215 2.926 1.00 0.00 53 GLN A O 12
ATOM 17458 N N . ILE A 1 54 ? -4.960 6.652 0.785 1.00 0.00 54 ILE A N 12
ATOM 17459 C CA . ILE A 1 54 ? -5.562 7.849 0.223 1.00 0.00 54 ILE A CA 12
ATOM 17460 C C . ILE A 1 54 ? -6.423 7.464 -0.982 1.00 0.00 54 ILE A C 12
ATOM 17461 O O . ILE A 1 54 ? -5.919 6.909 -1.958 1.00 0.00 54 ILE A O 12
ATOM 17477 N N . VAL A 1 55 ? -7.707 7.774 -0.875 1.00 0.00 55 VAL A N 12
ATOM 17478 C CA . VAL A 1 55 ? -8.642 7.467 -1.944 1.00 0.00 55 VAL A CA 12
ATOM 17479 C C . VAL A 1 55 ? -9.146 8.771 -2.565 1.00 0.00 55 VAL A C 12
ATOM 17480 O O . VAL A 1 55 ? -9.414 9.738 -1.854 1.00 0.00 55 VAL A O 12
ATOM 17493 N N . TYR A 1 56 ? -9.259 8.755 -3.885 1.00 0.00 56 TYR A N 12
ATOM 17494 C CA . TYR A 1 56 ? -9.726 9.925 -4.610 1.00 0.00 56 TYR A CA 12
ATOM 17495 C C . TYR A 1 56 ? -10.738 9.534 -5.689 1.00 0.00 56 TYR A C 12
ATOM 17496 O O . TYR A 1 56 ? -10.506 8.598 -6.453 1.00 0.00 56 TYR A O 12
ATOM 17514 N N . MET A 1 57 ? -11.839 10.270 -5.717 1.00 0.00 57 MET A N 12
ATOM 17515 C CA . MET A 1 57 ? -12.887 10.012 -6.689 1.00 0.00 57 MET A CA 12
ATOM 17516 C C . MET A 1 57 ? -13.573 8.672 -6.414 1.00 0.00 57 MET A C 12
ATOM 17517 O O . MET A 1 57 ? -14.752 8.635 -6.064 1.00 0.00 57 MET A O 12
ATOM 17531 N N . GLU A 1 58 ? -12.805 7.605 -6.581 1.00 0.00 58 GLU A N 12
ATOM 17532 C CA . GLU A 1 58 ? -13.324 6.267 -6.355 1.00 0.00 58 GLU A CA 12
ATOM 17533 C C . GLU A 1 58 ? -12.249 5.222 -6.659 1.00 0.00 58 GLU A C 12
ATOM 17534 O O . GLU A 1 58 ? -12.542 4.175 -7.234 1.00 0.00 58 GLU A O 12
ATOM 17546 N N . GLN A 1 59 ? -11.027 5.544 -6.261 1.00 0.00 59 GLN A N 12
ATOM 17547 C CA . GLN A 1 59 ? -9.907 4.646 -6.485 1.00 0.00 59 GLN A CA 12
ATOM 17548 C C . GLN A 1 59 ? -8.999 4.613 -5.253 1.00 0.00 59 GLN A C 12
ATOM 17549 O O . GLN A 1 59 ? -9.112 5.463 -4.371 1.00 0.00 59 GLN A O 12
ATOM 17563 N N . LEU A 1 60 ? -8.119 3.622 -5.233 1.00 0.00 60 LEU A N 12
ATOM 17564 C CA . LEU A 1 60 ? -7.193 3.468 -4.124 1.00 0.00 60 LEU A CA 12
ATOM 17565 C C . LEU A 1 60 ? -5.786 3.856 -4.583 1.00 0.00 60 LEU A C 12
ATOM 17566 O O . LEU A 1 60 ? -5.061 3.032 -5.138 1.00 0.00 60 LEU A O 12
ATOM 17582 N N . LEU A 1 61 ? -5.442 5.111 -4.333 1.00 0.00 61 LEU A N 12
ATOM 17583 C CA . LEU A 1 61 ? -4.135 5.619 -4.714 1.00 0.00 61 LEU A CA 12
ATOM 17584 C C . LEU A 1 61 ? -3.050 4.778 -4.038 1.00 0.00 61 LEU A C 12
ATOM 17585 O O . LEU A 1 61 ? -2.837 4.886 -2.832 1.00 0.00 61 LEU A O 12
ATOM 17601 N N . THR A 1 62 ? -2.392 3.959 -4.846 1.00 0.00 62 THR A N 12
ATOM 17602 C CA . THR A 1 62 ? -1.334 3.100 -4.341 1.00 0.00 62 THR A CA 12
ATOM 17603 C C . THR A 1 62 ? 0.027 3.573 -4.855 1.00 0.00 62 THR A C 12
ATOM 17604 O O . THR A 1 62 ? 0.756 2.809 -5.487 1.00 0.00 62 THR A O 12
ATOM 17615 N N . ASP A 1 63 ? 0.329 4.830 -4.566 1.00 0.00 63 ASP A N 12
ATOM 17616 C CA . ASP A 1 63 ? 1.590 5.414 -4.991 1.00 0.00 63 ASP A CA 12
ATOM 17617 C C . ASP A 1 63 ? 1.937 6.590 -4.076 1.00 0.00 63 ASP A C 12
ATOM 17618 O O . ASP A 1 63 ? 1.182 7.557 -3.989 1.00 0.00 63 ASP A O 12
ATOM 17627 N N . ASP A 1 64 ? 3.079 6.469 -3.417 1.00 0.00 64 ASP A N 12
ATOM 17628 C CA . ASP A 1 64 ? 3.535 7.510 -2.511 1.00 0.00 64 ASP A CA 12
ATOM 17629 C C . ASP A 1 64 ? 4.473 8.457 -3.262 1.00 0.00 64 ASP A C 12
ATOM 17630 O O . ASP A 1 64 ? 4.514 9.652 -2.974 1.00 0.00 64 ASP A O 12
ATOM 17639 N N . HIS A 1 65 ? 5.203 7.888 -4.210 1.00 0.00 65 HIS A N 12
ATOM 17640 C CA . HIS A 1 65 ? 6.138 8.667 -5.004 1.00 0.00 65 HIS A CA 12
ATOM 17641 C C . HIS A 1 65 ? 5.374 9.719 -5.811 1.00 0.00 65 HIS A C 12
ATOM 17642 O O . HIS A 1 65 ? 5.853 10.837 -5.992 1.00 0.00 65 HIS A O 12
ATOM 17656 N N . CYS A 1 66 ? 4.197 9.322 -6.275 1.00 0.00 66 CYS A N 12
ATOM 17657 C CA . CYS A 1 66 ? 3.362 10.216 -7.058 1.00 0.00 66 CYS A CA 12
ATOM 17658 C C . CYS A 1 66 ? 3.084 11.468 -6.224 1.00 0.00 66 CYS A C 12
ATOM 17659 O O . CYS A 1 66 ? 3.266 11.461 -5.008 1.00 0.00 66 CYS A O 12
ATOM 17667 N N . SER A 1 67 ? 2.646 12.513 -6.911 1.00 0.00 67 SER A N 12
ATOM 17668 C CA . SER A 1 67 ? 2.341 13.770 -6.249 1.00 0.00 67 SER A CA 12
ATOM 17669 C C . SER A 1 67 ? 0.830 14.009 -6.251 1.00 0.00 67 SER A C 12
ATOM 17670 O O . SER A 1 67 ? 0.075 13.229 -6.829 1.00 0.00 67 SER A O 12
ATOM 17678 N N . LEU A 1 68 ? 0.433 15.091 -5.597 1.00 0.00 68 LEU A N 12
ATOM 17679 C CA . LEU A 1 68 ? -0.974 15.443 -5.516 1.00 0.00 68 LEU A CA 12
ATOM 17680 C C . LEU A 1 68 ? -1.399 16.129 -6.816 1.00 0.00 68 LEU A C 12
ATOM 17681 O O . LEU A 1 68 ? -2.248 15.616 -7.544 1.00 0.00 68 LEU A O 12
ATOM 17697 N N . GLY A 1 69 ? -0.791 17.279 -7.067 1.00 0.00 69 GLY A N 12
ATOM 17698 C CA . GLY A 1 69 ? -1.096 18.040 -8.266 1.00 0.00 69 GLY A CA 12
ATOM 17699 C C . GLY A 1 69 ? -1.093 17.140 -9.503 1.00 0.00 69 GLY A C 12
ATOM 17700 O O . GLY A 1 69 ? -1.802 17.409 -10.472 1.00 0.00 69 GLY A O 12
ATOM 17704 N N . SER A 1 70 ? -0.288 16.090 -9.430 1.00 0.00 70 SER A N 12
ATOM 17705 C CA . SER A 1 70 ? -0.184 15.149 -10.532 1.00 0.00 70 SER A CA 12
ATOM 17706 C C . SER A 1 70 ? -1.475 14.336 -10.649 1.00 0.00 70 SER A C 12
ATOM 17707 O O . SER A 1 70 ? -2.102 14.311 -11.707 1.00 0.00 70 SER A O 12
ATOM 17715 N N . TYR A 1 71 ? -1.832 13.691 -9.549 1.00 0.00 71 TYR A N 12
ATOM 17716 C CA . TYR A 1 71 ? -3.037 12.879 -9.515 1.00 0.00 71 TYR A CA 12
ATOM 17717 C C . TYR A 1 71 ? -4.245 13.669 -10.023 1.00 0.00 71 TYR A C 12
ATOM 17718 O O . TYR A 1 71 ? -5.159 13.099 -10.616 1.00 0.00 71 TYR A O 12
ATOM 17736 N N . GLY A 1 72 ? -4.209 14.970 -9.772 1.00 0.00 72 GLY A N 12
ATOM 17737 C CA . GLY A 1 72 ? -5.290 15.844 -10.196 1.00 0.00 72 GLY A CA 12
ATOM 17738 C C . GLY A 1 72 ? -6.033 16.421 -8.990 1.00 0.00 72 GLY A C 12
ATOM 17739 O O . GLY A 1 72 ? -7.255 16.560 -9.018 1.00 0.00 72 GLY A O 12
ATOM 17743 N N . LEU A 1 73 ? -5.265 16.742 -7.959 1.00 0.00 73 LEU A N 12
ATOM 17744 C CA . LEU A 1 73 ? -5.836 17.302 -6.746 1.00 0.00 73 LEU A CA 12
ATOM 17745 C C . LEU A 1 73 ? -5.747 18.828 -6.802 1.00 0.00 73 LEU A C 12
ATOM 17746 O O . LEU A 1 73 ? -4.738 19.379 -7.239 1.00 0.00 73 LEU A O 12
ATOM 17762 N N . LYS A 1 74 ? -6.817 19.468 -6.354 1.00 0.00 74 LYS A N 12
ATOM 17763 C CA . LYS A 1 74 ? -6.873 20.920 -6.348 1.00 0.00 74 LYS A CA 12
ATOM 17764 C C . LYS A 1 74 ? -7.622 21.392 -5.100 1.00 0.00 74 LYS A C 12
ATOM 17765 O O . LYS A 1 74 ? -8.253 20.592 -4.410 1.00 0.00 74 LYS A O 12
ATOM 17784 N N . ASP A 1 75 ? -7.527 22.689 -4.847 1.00 0.00 75 ASP A N 12
ATOM 17785 C CA . ASP A 1 75 ? -8.188 23.277 -3.694 1.00 0.00 75 ASP A CA 12
ATOM 17786 C C . ASP A 1 75 ? -9.685 22.967 -3.757 1.00 0.00 75 ASP A C 12
ATOM 17787 O O . ASP A 1 75 ? -10.345 23.273 -4.749 1.00 0.00 75 ASP A O 12
ATOM 17796 N N . GLY A 1 76 ? -10.177 22.364 -2.685 1.00 0.00 76 GLY A N 12
ATOM 17797 C CA . GLY A 1 76 ? -11.584 22.010 -2.605 1.00 0.00 76 GLY A CA 12
ATOM 17798 C C . GLY A 1 76 ? -11.798 20.535 -2.951 1.00 0.00 76 GLY A C 12
ATOM 17799 O O . GLY A 1 76 ? -12.762 20.186 -3.631 1.00 0.00 76 GLY A O 12
ATOM 17803 N N . ASP A 1 77 ? -10.883 19.708 -2.468 1.00 0.00 77 ASP A N 12
ATOM 17804 C CA . ASP A 1 77 ? -10.959 18.278 -2.717 1.00 0.00 77 ASP A CA 12
ATOM 17805 C C . ASP A 1 77 ? -11.285 17.554 -1.410 1.00 0.00 77 ASP A C 12
ATOM 17806 O O . ASP A 1 77 ? -11.468 18.189 -0.372 1.00 0.00 77 ASP A O 12
ATOM 17815 N N . MET A 1 78 ? -11.349 16.233 -1.502 1.00 0.00 78 MET A N 12
ATOM 17816 C CA . MET A 1 78 ? -11.650 15.415 -0.340 1.00 0.00 78 MET A CA 12
ATOM 17817 C C . MET A 1 78 ? -11.107 13.996 -0.513 1.00 0.00 78 MET A C 12
ATOM 17818 O O . MET A 1 78 ? -11.491 13.290 -1.444 1.00 0.00 78 MET A O 12
ATOM 17832 N N . VAL A 1 79 ? -10.222 13.619 0.399 1.00 0.00 79 VAL A N 12
ATOM 17833 C CA . VAL A 1 79 ? -9.623 12.296 0.359 1.00 0.00 79 VAL A CA 12
ATOM 17834 C C . VAL A 1 79 ? -10.102 11.487 1.566 1.00 0.00 79 VAL A C 12
ATOM 17835 O O . VAL A 1 79 ? -10.612 12.051 2.533 1.00 0.00 79 VAL A O 12
ATOM 17848 N N . VAL A 1 80 ? -9.920 10.178 1.470 1.00 0.00 80 VAL A N 12
ATOM 17849 C CA . VAL A 1 80 ? -10.327 9.286 2.542 1.00 0.00 80 VAL A CA 12
ATOM 17850 C C . VAL A 1 80 ? -9.093 8.582 3.110 1.00 0.00 80 VAL A C 12
ATOM 17851 O O . VAL A 1 80 ? -8.198 8.190 2.362 1.00 0.00 80 VAL A O 12
ATOM 17864 N N . LEU A 1 81 ? -9.085 8.442 4.427 1.00 0.00 81 LEU A N 12
ATOM 17865 C CA . LEU A 1 81 ? -7.976 7.792 5.104 1.00 0.00 81 LEU A CA 12
ATOM 17866 C C . LEU A 1 81 ? -8.400 6.386 5.535 1.00 0.00 81 LEU A C 12
ATOM 17867 O O . LEU A 1 81 ? -9.454 6.212 6.144 1.00 0.00 81 LEU A O 12
ATOM 17883 N N . LEU A 1 82 ? -7.556 5.420 5.202 1.00 0.00 82 LEU A N 12
ATOM 17884 C CA . LEU A 1 82 ? -7.831 4.036 5.546 1.00 0.00 82 LEU A CA 12
ATOM 17885 C C . LEU A 1 82 ? -6.581 3.414 6.174 1.00 0.00 82 LEU A C 12
ATOM 17886 O O . LEU A 1 82 ? -5.561 3.254 5.506 1.00 0.00 82 LEU A O 12
ATOM 17902 N N . GLN A 1 83 ? -6.703 3.080 7.450 1.00 0.00 83 GLN A N 12
ATOM 17903 C CA . GLN A 1 83 ? -5.596 2.480 8.175 1.00 0.00 83 GLN A CA 12
ATOM 17904 C C . GLN A 1 83 ? -5.591 0.963 7.975 1.00 0.00 83 GLN A C 12
ATOM 17905 O O . GLN A 1 83 ? -6.431 0.257 8.531 1.00 0.00 83 GLN A O 12
ATOM 17919 N N . LYS A 1 84 ? -4.636 0.506 7.179 1.00 0.00 84 LYS A N 12
ATOM 17920 C CA . LYS A 1 84 ? -4.511 -0.914 6.898 1.00 0.00 84 LYS A CA 12
ATOM 17921 C C . LYS A 1 84 ? -4.208 -1.661 8.198 1.00 0.00 84 LYS A C 12
ATOM 17922 O O . LYS A 1 84 ? -4.062 -1.046 9.253 1.00 0.00 84 LYS A O 12
ATOM 17941 N N . ASP A 1 85 ? -4.121 -2.978 8.080 1.00 0.00 85 ASP A N 12
ATOM 17942 C CA . ASP A 1 85 ? -3.838 -3.816 9.232 1.00 0.00 85 ASP A CA 12
ATOM 17943 C C . ASP A 1 85 ? -2.541 -3.345 9.894 1.00 0.00 85 ASP A C 12
ATOM 17944 O O . ASP A 1 85 ? -1.802 -2.547 9.320 1.00 0.00 85 ASP A O 12
ATOM 17953 N N . ASN A 1 86 ? -2.304 -3.860 11.091 1.00 0.00 86 ASN A N 12
ATOM 17954 C CA . ASN A 1 86 ? -1.110 -3.502 11.837 1.00 0.00 86 ASN A CA 12
ATOM 17955 C C . ASN A 1 86 ? -0.291 -4.764 12.117 1.00 0.00 86 ASN A C 12
ATOM 17956 O O . ASN A 1 86 ? 0.493 -4.802 13.064 1.00 0.00 86 ASN A O 12
ATOM 17967 N N . VAL A 1 87 ? -0.502 -5.766 11.276 1.00 0.00 87 VAL A N 12
ATOM 17968 C CA . VAL A 1 87 ? 0.207 -7.026 11.422 1.00 0.00 87 VAL A CA 12
ATOM 17969 C C . VAL A 1 87 ? 0.456 -7.629 10.038 1.00 0.00 87 VAL A C 12
ATOM 17970 O O . VAL A 1 87 ? -0.487 -7.922 9.305 1.00 0.00 87 VAL A O 12
ATOM 17983 N N . GLY A 1 88 ? 1.732 -7.795 9.721 1.00 0.00 88 GLY A N 12
ATOM 17984 C CA . GLY A 1 88 ? 2.118 -8.357 8.438 1.00 0.00 88 GLY A CA 12
ATOM 17985 C C . GLY A 1 88 ? 3.002 -7.383 7.656 1.00 0.00 88 GLY A C 12
ATOM 17986 O O . GLY A 1 88 ? 2.666 -6.208 7.518 1.00 0.00 88 GLY A O 12
ATOM 17990 N N . LEU A 1 89 ? 4.115 -7.908 7.166 1.00 0.00 89 LEU A N 12
ATOM 17991 C CA . LEU A 1 89 ? 5.050 -7.100 6.401 1.00 0.00 89 LEU A CA 12
ATOM 17992 C C . LEU A 1 89 ? 6.137 -8.002 5.814 1.00 0.00 89 LEU A C 12
ATOM 17993 O O . LEU A 1 89 ? 7.121 -8.311 6.484 1.00 0.00 89 LEU A O 12
ATOM 18009 N N . ARG A 1 90 ? 5.921 -8.401 4.569 1.00 0.00 90 ARG A N 12
ATOM 18010 C CA . ARG A 1 90 ? 6.870 -9.262 3.884 1.00 0.00 90 ARG A CA 12
ATOM 18011 C C . ARG A 1 90 ? 8.103 -8.461 3.459 1.00 0.00 90 ARG A C 12
ATOM 18012 O O . ARG A 1 90 ? 7.991 -7.296 3.081 1.00 0.00 90 ARG A O 12
ATOM 18033 N N . THR A 1 91 ? 9.251 -9.118 3.535 1.00 0.00 91 THR A N 12
ATOM 18034 C CA . THR A 1 91 ? 10.503 -8.482 3.162 1.00 0.00 91 THR A CA 12
ATOM 18035 C C . THR A 1 91 ? 10.691 -8.522 1.644 1.00 0.00 91 THR A C 12
ATOM 18036 O O . THR A 1 91 ? 10.117 -9.373 0.966 1.00 0.00 91 THR A O 12
ATOM 18047 N N . PRO A 1 92 ? 11.517 -7.566 1.142 1.00 0.00 92 PRO A N 12
ATOM 18048 C CA . PRO A 1 92 ? 11.788 -7.484 -0.283 1.00 0.00 92 PRO A CA 12
ATOM 18049 C C . PRO A 1 92 ? 12.745 -8.593 -0.724 1.00 0.00 92 PRO A C 12
ATOM 18050 O O . PRO A 1 92 ? 12.426 -9.374 -1.618 1.00 0.00 92 PRO A O 12
ATOM 18061 N N . GLY A 1 93 ? 13.901 -8.626 -0.076 1.00 0.00 93 GLY A N 12
ATOM 18062 C CA . GLY A 1 93 ? 14.907 -9.626 -0.391 1.00 0.00 93 GLY A CA 12
ATOM 18063 C C . GLY A 1 93 ? 15.970 -9.057 -1.333 1.00 0.00 93 GLY A C 12
ATOM 18064 O O . GLY A 1 93 ? 15.659 -8.259 -2.216 1.00 0.00 93 GLY A O 12
ATOM 18068 N N . ARG A 1 94 ? 17.203 -9.489 -1.112 1.00 0.00 94 ARG A N 12
ATOM 18069 C CA . ARG A 1 94 ? 18.313 -9.033 -1.931 1.00 0.00 94 ARG A CA 12
ATOM 18070 C C . ARG A 1 94 ? 19.390 -10.116 -2.016 1.00 0.00 94 ARG A C 12
ATOM 18071 O O . ARG A 1 94 ? 19.609 -10.856 -1.058 1.00 0.00 94 ARG A O 12
ATOM 18092 N N . THR A 1 95 ? 20.034 -10.176 -3.172 1.00 0.00 95 THR A N 12
ATOM 18093 C CA . THR A 1 95 ? 21.083 -11.157 -3.395 1.00 0.00 95 THR A CA 12
ATOM 18094 C C . THR A 1 95 ? 22.232 -10.537 -4.193 1.00 0.00 95 THR A C 12
ATOM 18095 O O . THR A 1 95 ? 22.113 -10.329 -5.399 1.00 0.00 95 THR A O 12
ATOM 18106 N N . PRO A 1 96 ? 23.347 -10.253 -3.468 1.00 0.00 96 PRO A N 12
ATOM 18107 C CA . PRO A 1 96 ? 24.516 -9.661 -4.095 1.00 0.00 96 PRO A CA 12
ATOM 18108 C C . PRO A 1 96 ? 25.278 -10.698 -4.924 1.00 0.00 96 PRO A C 12
ATOM 18109 O O . PRO A 1 96 ? 25.143 -11.899 -4.697 1.00 0.00 96 PRO A O 12
ATOM 18120 N N . SER A 1 97 ? 26.060 -10.195 -5.867 1.00 0.00 97 SER A N 12
ATOM 18121 C CA . SER A 1 97 ? 26.843 -11.063 -6.731 1.00 0.00 97 SER A CA 12
ATOM 18122 C C . SER A 1 97 ? 25.914 -11.920 -7.592 1.00 0.00 97 SER A C 12
ATOM 18123 O O . SER A 1 97 ? 24.756 -12.134 -7.238 1.00 0.00 97 SER A O 12
ATOM 18131 N N . GLY A 1 98 ? 26.457 -12.388 -8.706 1.00 0.00 98 GLY A N 12
ATOM 18132 C CA . GLY A 1 98 ? 25.691 -13.218 -9.620 1.00 0.00 98 GLY A CA 12
ATOM 18133 C C . GLY A 1 98 ? 26.568 -13.725 -10.767 1.00 0.00 98 GLY A C 12
ATOM 18134 O O . GLY A 1 98 ? 26.787 -13.014 -11.747 1.00 0.00 98 GLY A O 12
ATOM 18138 N N . PRO A 1 99 ? 27.059 -14.982 -10.603 1.00 0.00 99 PRO A N 12
ATOM 18139 C CA . PRO A 1 99 ? 27.908 -15.592 -11.612 1.00 0.00 99 PRO A CA 12
ATOM 18140 C C . PRO A 1 99 ? 27.086 -16.034 -12.825 1.00 0.00 99 PRO A C 12
ATOM 18141 O O . PRO A 1 99 ? 25.862 -16.135 -12.747 1.00 0.00 99 PRO A O 12
ATOM 18152 N N . SER A 1 100 ? 27.791 -16.286 -13.917 1.00 0.00 100 SER A N 12
ATOM 18153 C CA . SER A 1 100 ? 27.143 -16.715 -15.145 1.00 0.00 100 SER A CA 12
ATOM 18154 C C . SER A 1 100 ? 28.196 -17.086 -16.191 1.00 0.00 100 SER A C 12
ATOM 18155 O O . SER A 1 100 ? 29.303 -16.550 -16.180 1.00 0.00 100 SER A O 12
ATOM 18163 N N . SER A 1 101 ? 27.813 -17.999 -17.072 1.00 0.00 101 SER A N 12
ATOM 18164 C CA . SER A 1 101 ? 28.710 -18.447 -18.123 1.00 0.00 101 SER A CA 12
ATOM 18165 C C . SER A 1 101 ? 27.961 -19.360 -19.096 1.00 0.00 101 SER A C 12
ATOM 18166 O O . SER A 1 101 ? 26.958 -19.971 -18.732 1.00 0.00 101 SER A O 12
ATOM 18174 N N . GLY A 1 102 ? 28.478 -19.423 -20.315 1.00 0.00 102 GLY A N 12
ATOM 18175 C CA . GLY A 1 102 ? 27.871 -20.251 -21.343 1.00 0.00 102 GLY A CA 12
ATOM 18176 C C . GLY A 1 102 ? 28.660 -20.167 -22.651 1.00 0.00 102 GLY A C 12
ATOM 18177 O O . GLY A 1 102 ? 29.657 -19.453 -22.734 1.00 0.00 102 GLY A O 12
ATOM 18181 N N . GLY A 1 1 ? 12.148 37.867 -4.720 1.00 0.00 1 GLY A N 13
ATOM 18182 C CA . GLY A 1 1 ? 11.062 38.640 -5.300 1.00 0.00 1 GLY A CA 13
ATOM 18183 C C . GLY A 1 1 ? 9.894 38.765 -4.319 1.00 0.00 1 GLY A C 13
ATOM 18184 O O . GLY A 1 1 ? 9.856 39.689 -3.508 1.00 0.00 1 GLY A O 13
ATOM 18188 N N . SER A 1 2 ? 8.970 37.821 -4.425 1.00 0.00 2 SER A N 13
ATOM 18189 C CA . SER A 1 2 ? 7.805 37.815 -3.558 1.00 0.00 2 SER A CA 13
ATOM 18190 C C . SER A 1 2 ? 7.519 36.391 -3.077 1.00 0.00 2 SER A C 13
ATOM 18191 O O . SER A 1 2 ? 7.137 35.529 -3.868 1.00 0.00 2 SER A O 13
ATOM 18199 N N . SER A 1 3 ? 7.714 36.187 -1.782 1.00 0.00 3 SER A N 13
ATOM 18200 C CA . SER A 1 3 ? 7.482 34.883 -1.186 1.00 0.00 3 SER A CA 13
ATOM 18201 C C . SER A 1 3 ? 5.994 34.708 -0.873 1.00 0.00 3 SER A C 13
ATOM 18202 O O . SER A 1 3 ? 5.537 35.074 0.209 1.00 0.00 3 SER A O 13
ATOM 18210 N N . GLY A 1 4 ? 5.281 34.147 -1.838 1.00 0.00 4 GLY A N 13
ATOM 18211 C CA . GLY A 1 4 ? 3.855 33.919 -1.679 1.00 0.00 4 GLY A CA 13
ATOM 18212 C C . GLY A 1 4 ? 3.526 32.427 -1.753 1.00 0.00 4 GLY A C 13
ATOM 18213 O O . GLY A 1 4 ? 4.388 31.613 -2.082 1.00 0.00 4 GLY A O 13
ATOM 18217 N N . SER A 1 5 ? 2.278 32.112 -1.440 1.00 0.00 5 SER A N 13
ATOM 18218 C CA . SER A 1 5 ? 1.825 30.732 -1.467 1.00 0.00 5 SER A CA 13
ATOM 18219 C C . SER A 1 5 ? 0.316 30.681 -1.713 1.00 0.00 5 SER A C 13
ATOM 18220 O O . SER A 1 5 ? -0.349 31.715 -1.734 1.00 0.00 5 SER A O 13
ATOM 18228 N N . SER A 1 6 ? -0.181 29.466 -1.894 1.00 0.00 6 SER A N 13
ATOM 18229 C CA . SER A 1 6 ? -1.599 29.266 -2.138 1.00 0.00 6 SER A CA 13
ATOM 18230 C C . SER A 1 6 ? -2.031 27.893 -1.621 1.00 0.00 6 SER A C 13
ATOM 18231 O O . SER A 1 6 ? -3.003 27.785 -0.873 1.00 0.00 6 SER A O 13
ATOM 18239 N N . GLY A 1 7 ? -1.289 26.878 -2.039 1.00 0.00 7 GLY A N 13
ATOM 18240 C CA . GLY A 1 7 ? -1.584 25.516 -1.626 1.00 0.00 7 GLY A CA 13
ATOM 18241 C C . GLY A 1 7 ? -3.035 25.149 -1.943 1.00 0.00 7 GLY A C 13
ATOM 18242 O O . GLY A 1 7 ? -3.783 25.966 -2.477 1.00 0.00 7 GLY A O 13
ATOM 18246 N N . MET A 1 8 ? -3.389 23.919 -1.599 1.00 0.00 8 MET A N 13
ATOM 18247 C CA . MET A 1 8 ? -4.737 23.434 -1.839 1.00 0.00 8 MET A CA 13
ATOM 18248 C C . MET A 1 8 ? -5.305 22.752 -0.593 1.00 0.00 8 MET A C 13
ATOM 18249 O O . MET A 1 8 ? -4.570 22.113 0.159 1.00 0.00 8 MET A O 13
ATOM 18263 N N . LEU A 1 9 ? -6.608 22.912 -0.412 1.00 0.00 9 LEU A N 13
ATOM 18264 C CA . LEU A 1 9 ? -7.283 22.320 0.731 1.00 0.00 9 LEU A CA 13
ATOM 18265 C C . LEU A 1 9 ? -7.502 20.828 0.471 1.00 0.00 9 LEU A C 13
ATOM 18266 O O . LEU A 1 9 ? -8.072 20.449 -0.551 1.00 0.00 9 LEU A O 13
ATOM 18282 N N . ILE A 1 10 ? -7.038 20.022 1.415 1.00 0.00 10 ILE A N 13
ATOM 18283 C CA . ILE A 1 10 ? -7.176 18.580 1.301 1.00 0.00 10 ILE A CA 13
ATOM 18284 C C . ILE A 1 10 ? -7.898 18.042 2.538 1.00 0.00 10 ILE A C 13
ATOM 18285 O O . ILE A 1 10 ? -7.339 18.036 3.634 1.00 0.00 10 ILE A O 13
ATOM 18301 N N . THR A 1 11 ? -9.129 17.603 2.321 1.00 0.00 11 THR A N 13
ATOM 18302 C CA . THR A 1 11 ? -9.933 17.064 3.404 1.00 0.00 11 THR A CA 13
ATOM 18303 C C . THR A 1 11 ? -9.743 15.550 3.508 1.00 0.00 11 THR A C 13
ATOM 18304 O O . THR A 1 11 ? -9.949 14.827 2.534 1.00 0.00 11 THR A O 13
ATOM 18315 N N . VAL A 1 12 ? -9.353 15.114 4.696 1.00 0.00 12 VAL A N 13
ATOM 18316 C CA . VAL A 1 12 ? -9.133 13.698 4.939 1.00 0.00 12 VAL A CA 13
ATOM 18317 C C . VAL A 1 12 ? -10.334 13.122 5.692 1.00 0.00 12 VAL A C 13
ATOM 18318 O O . VAL A 1 12 ? -11.024 13.842 6.412 1.00 0.00 12 VAL A O 13
ATOM 18331 N N . TYR A 1 13 ? -10.548 11.829 5.499 1.00 0.00 13 TYR A N 13
ATOM 18332 C CA . TYR A 1 13 ? -11.654 11.147 6.150 1.00 0.00 13 TYR A CA 13
ATOM 18333 C C . TYR A 1 13 ? -11.219 9.779 6.680 1.00 0.00 13 TYR A C 13
ATOM 18334 O O . TYR A 1 13 ? -11.163 8.807 5.928 1.00 0.00 13 TYR A O 13
ATOM 18352 N N . CYS A 1 14 ? -10.922 9.748 7.971 1.00 0.00 14 CYS A N 13
ATOM 18353 C CA . CYS A 1 14 ? -10.494 8.515 8.611 1.00 0.00 14 CYS A CA 13
ATOM 18354 C C . CYS A 1 14 ? -11.736 7.672 8.909 1.00 0.00 14 CYS A C 13
ATOM 18355 O O . CYS A 1 14 ? -12.828 8.210 9.086 1.00 0.00 14 CYS A O 13
ATOM 18363 N N . VAL A 1 15 ? -11.528 6.365 8.956 1.00 0.00 15 VAL A N 13
ATOM 18364 C CA . VAL A 1 15 ? -12.617 5.443 9.229 1.00 0.00 15 VAL A CA 13
ATOM 18365 C C . VAL A 1 15 ? -12.187 4.463 10.324 1.00 0.00 15 VAL A C 13
ATOM 18366 O O . VAL A 1 15 ? -12.835 4.366 11.364 1.00 0.00 15 VAL A O 13
ATOM 18379 N N . ARG A 1 16 ? -11.096 3.762 10.051 1.00 0.00 16 ARG A N 13
ATOM 18380 C CA . ARG A 1 16 ? -10.572 2.794 10.999 1.00 0.00 16 ARG A CA 13
ATOM 18381 C C . ARG A 1 16 ? -9.542 3.455 11.918 1.00 0.00 16 ARG A C 13
ATOM 18382 O O . ARG A 1 16 ? -9.873 3.877 13.025 1.00 0.00 16 ARG A O 13
ATOM 18403 N N . ARG A 1 17 ? -8.314 3.524 11.425 1.00 0.00 17 ARG A N 13
ATOM 18404 C CA . ARG A 1 17 ? -7.234 4.126 12.187 1.00 0.00 17 ARG A CA 13
ATOM 18405 C C . ARG A 1 17 ? -7.469 3.929 13.687 1.00 0.00 17 ARG A C 13
ATOM 18406 O O . ARG A 1 17 ? -7.528 4.898 14.441 1.00 0.00 17 ARG A O 13
ATOM 18427 N N . ASP A 1 18 ? -7.597 2.668 14.073 1.00 0.00 18 ASP A N 13
ATOM 18428 C CA . ASP A 1 18 ? -7.825 2.332 15.468 1.00 0.00 18 ASP A CA 13
ATOM 18429 C C . ASP A 1 18 ? -9.255 2.714 15.853 1.00 0.00 18 ASP A C 13
ATOM 18430 O O . ASP A 1 18 ? -9.481 3.303 16.909 1.00 0.00 18 ASP A O 13
ATOM 18439 N N . LEU A 1 19 ? -10.184 2.363 14.976 1.00 0.00 19 LEU A N 13
ATOM 18440 C CA . LEU A 1 19 ? -11.587 2.662 15.212 1.00 0.00 19 LEU A CA 13
ATOM 18441 C C . LEU A 1 19 ? -11.710 4.058 15.826 1.00 0.00 19 LEU A C 13
ATOM 18442 O O . LEU A 1 19 ? -11.646 4.212 17.044 1.00 0.00 19 LEU A O 13
ATOM 18458 N N . THR A 1 20 ? -11.884 5.040 14.953 1.00 0.00 20 THR A N 13
ATOM 18459 C CA . THR A 1 20 ? -12.017 6.418 15.394 1.00 0.00 20 THR A CA 13
ATOM 18460 C C . THR A 1 20 ? -12.832 7.226 14.382 1.00 0.00 20 THR A C 13
ATOM 18461 O O . THR A 1 20 ? -13.855 7.813 14.731 1.00 0.00 20 THR A O 13
ATOM 18472 N N . GLU A 1 21 ? -12.348 7.229 13.149 1.00 0.00 21 GLU A N 13
ATOM 18473 C CA . GLU A 1 21 ? -13.018 7.955 12.084 1.00 0.00 21 GLU A CA 13
ATOM 18474 C C . GLU A 1 21 ? -12.992 9.459 12.367 1.00 0.00 21 GLU A C 13
ATOM 18475 O O . GLU A 1 21 ? -14.006 10.039 12.752 1.00 0.00 21 GLU A O 13
ATOM 18487 N N . VAL A 1 22 ? -11.821 10.046 12.166 1.00 0.00 22 VAL A N 13
ATOM 18488 C CA . VAL A 1 22 ? -11.649 11.470 12.396 1.00 0.00 22 VAL A CA 13
ATOM 18489 C C . VAL A 1 22 ? -11.862 12.223 11.081 1.00 0.00 22 VAL A C 13
ATOM 18490 O O . VAL A 1 22 ? -11.833 11.625 10.007 1.00 0.00 22 VAL A O 13
ATOM 18503 N N . THR A 1 23 ? -12.072 13.525 11.209 1.00 0.00 23 THR A N 13
ATOM 18504 C CA . THR A 1 23 ? -12.290 14.366 10.045 1.00 0.00 23 THR A CA 13
ATOM 18505 C C . THR A 1 23 ? -11.561 15.702 10.208 1.00 0.00 23 THR A C 13
ATOM 18506 O O . THR A 1 23 ? -11.945 16.526 11.036 1.00 0.00 23 THR A O 13
ATOM 18517 N N . PHE A 1 24 ? -10.522 15.874 9.404 1.00 0.00 24 PHE A N 13
ATOM 18518 C CA . PHE A 1 24 ? -9.735 17.095 9.448 1.00 0.00 24 PHE A CA 13
ATOM 18519 C C . PHE A 1 24 ? -9.168 17.432 8.067 1.00 0.00 24 PHE A C 13
ATOM 18520 O O . PHE A 1 24 ? -8.903 16.537 7.266 1.00 0.00 24 PHE A O 13
ATOM 18537 N N . SER A 1 25 ? -8.997 18.724 7.832 1.00 0.00 25 SER A N 13
ATOM 18538 C CA . SER A 1 25 ? -8.466 19.190 6.563 1.00 0.00 25 SER A CA 13
ATOM 18539 C C . SER A 1 25 ? -6.972 19.491 6.700 1.00 0.00 25 SER A C 13
ATOM 18540 O O . SER A 1 25 ? -6.453 19.583 7.811 1.00 0.00 25 SER A O 13
ATOM 18548 N N . LEU A 1 26 ? -6.322 19.636 5.554 1.00 0.00 26 LEU A N 13
ATOM 18549 C CA . LEU A 1 26 ? -4.898 19.924 5.532 1.00 0.00 26 LEU A CA 13
ATOM 18550 C C . LEU A 1 26 ? -4.575 20.779 4.305 1.00 0.00 26 LEU A C 13
ATOM 18551 O O . LEU A 1 26 ? -5.196 20.625 3.255 1.00 0.00 26 LEU A O 13
ATOM 18567 N N . GLN A 1 27 ? -3.603 21.663 4.480 1.00 0.00 27 GLN A N 13
ATOM 18568 C CA . GLN A 1 27 ? -3.189 22.543 3.400 1.00 0.00 27 GLN A CA 13
ATOM 18569 C C . GLN A 1 27 ? -1.825 22.112 2.857 1.00 0.00 27 GLN A C 13
ATOM 18570 O O . GLN A 1 27 ? -0.816 22.213 3.553 1.00 0.00 27 GLN A O 13
ATOM 18584 N N . VAL A 1 28 ? -1.839 21.640 1.619 1.00 0.00 28 VAL A N 13
ATOM 18585 C CA . VAL A 1 28 ? -0.616 21.193 0.975 1.00 0.00 28 VAL A CA 13
ATOM 18586 C C . VAL A 1 28 ? -0.517 21.824 -0.416 1.00 0.00 28 VAL A C 13
ATOM 18587 O O . VAL A 1 28 ? -1.336 22.667 -0.778 1.00 0.00 28 VAL A O 13
ATOM 18600 N N . ASN A 1 29 ? 0.493 21.392 -1.156 1.00 0.00 29 ASN A N 13
ATOM 18601 C CA . ASN A 1 29 ? 0.710 21.904 -2.498 1.00 0.00 29 ASN A CA 13
ATOM 18602 C C . ASN A 1 29 ? 0.524 20.770 -3.509 1.00 0.00 29 ASN A C 13
ATOM 18603 O O . ASN A 1 29 ? 0.538 19.597 -3.140 1.00 0.00 29 ASN A O 13
ATOM 18614 N N . PRO A 1 30 ? 0.349 21.171 -4.797 1.00 0.00 30 PRO A N 13
ATOM 18615 C CA . PRO A 1 30 ? 0.161 20.202 -5.863 1.00 0.00 30 PRO A CA 13
ATOM 18616 C C . PRO A 1 30 ? 1.480 19.515 -6.219 1.00 0.00 30 PRO A C 13
ATOM 18617 O O . PRO A 1 30 ? 1.483 18.405 -6.748 1.00 0.00 30 PRO A O 13
ATOM 18628 N N . ASP A 1 31 ? 2.570 20.204 -5.914 1.00 0.00 31 ASP A N 13
ATOM 18629 C CA . ASP A 1 31 ? 3.894 19.674 -6.195 1.00 0.00 31 ASP A CA 13
ATOM 18630 C C . ASP A 1 31 ? 4.418 18.940 -4.959 1.00 0.00 31 ASP A C 13
ATOM 18631 O O . ASP A 1 31 ? 5.624 18.749 -4.811 1.00 0.00 31 ASP A O 13
ATOM 18640 N N . PHE A 1 32 ? 3.485 18.547 -4.104 1.00 0.00 32 PHE A N 13
ATOM 18641 C CA . PHE A 1 32 ? 3.838 17.838 -2.886 1.00 0.00 32 PHE A CA 13
ATOM 18642 C C . PHE A 1 32 ? 3.593 16.335 -3.035 1.00 0.00 32 PHE A C 13
ATOM 18643 O O . PHE A 1 32 ? 2.466 15.908 -3.285 1.00 0.00 32 PHE A O 13
ATOM 18660 N N . GLU A 1 33 ? 4.666 15.574 -2.877 1.00 0.00 33 GLU A N 13
ATOM 18661 C CA . GLU A 1 33 ? 4.581 14.128 -2.991 1.00 0.00 33 GLU A CA 13
ATOM 18662 C C . GLU A 1 33 ? 3.378 13.603 -2.205 1.00 0.00 33 GLU A C 13
ATOM 18663 O O . GLU A 1 33 ? 2.927 14.240 -1.254 1.00 0.00 33 GLU A O 13
ATOM 18675 N N . LEU A 1 34 ? 2.893 12.446 -2.631 1.00 0.00 34 LEU A N 13
ATOM 18676 C CA . LEU A 1 34 ? 1.751 11.828 -1.979 1.00 0.00 34 LEU A CA 13
ATOM 18677 C C . LEU A 1 34 ? 2.147 11.399 -0.565 1.00 0.00 34 LEU A C 13
ATOM 18678 O O . LEU A 1 34 ? 1.408 11.636 0.389 1.00 0.00 34 LEU A O 13
ATOM 18694 N N . SER A 1 35 ? 3.313 10.775 -0.476 1.00 0.00 35 SER A N 13
ATOM 18695 C CA . SER A 1 35 ? 3.816 10.311 0.806 1.00 0.00 35 SER A CA 13
ATOM 18696 C C . SER A 1 35 ? 3.897 11.478 1.791 1.00 0.00 35 SER A C 13
ATOM 18697 O O . SER A 1 35 ? 3.784 11.284 3.000 1.00 0.00 35 SER A O 13
ATOM 18705 N N . ASN A 1 36 ? 4.092 12.666 1.237 1.00 0.00 36 ASN A N 13
ATOM 18706 C CA . ASN A 1 36 ? 4.189 13.865 2.052 1.00 0.00 36 ASN A CA 13
ATOM 18707 C C . ASN A 1 36 ? 2.823 14.166 2.673 1.00 0.00 36 ASN A C 13
ATOM 18708 O O . ASN A 1 36 ? 2.736 14.521 3.847 1.00 0.00 36 ASN A O 13
ATOM 18719 N N . PHE A 1 37 ? 1.791 14.014 1.856 1.00 0.00 37 PHE A N 13
ATOM 18720 C CA . PHE A 1 37 ? 0.434 14.266 2.311 1.00 0.00 37 PHE A CA 13
ATOM 18721 C C . PHE A 1 37 ? 0.049 13.310 3.442 1.00 0.00 37 PHE A C 13
ATOM 18722 O O . PHE A 1 37 ? -0.771 13.649 4.294 1.00 0.00 37 PHE A O 13
ATOM 18739 N N . ARG A 1 38 ? 0.658 12.134 3.413 1.00 0.00 38 ARG A N 13
ATOM 18740 C CA . ARG A 1 38 ? 0.389 11.126 4.425 1.00 0.00 38 ARG A CA 13
ATOM 18741 C C . ARG A 1 38 ? 1.078 11.498 5.740 1.00 0.00 38 ARG A C 13
ATOM 18742 O O . ARG A 1 38 ? 0.427 11.596 6.779 1.00 0.00 38 ARG A O 13
ATOM 18763 N N . VAL A 1 39 ? 2.385 11.696 5.652 1.00 0.00 39 VAL A N 13
ATOM 18764 C CA . VAL A 1 39 ? 3.168 12.055 6.821 1.00 0.00 39 VAL A CA 13
ATOM 18765 C C . VAL A 1 39 ? 2.441 13.153 7.599 1.00 0.00 39 VAL A C 13
ATOM 18766 O O . VAL A 1 39 ? 2.470 13.171 8.829 1.00 0.00 39 VAL A O 13
ATOM 18779 N N . LEU A 1 40 ? 1.806 14.043 6.850 1.00 0.00 40 LEU A N 13
ATOM 18780 C CA . LEU A 1 40 ? 1.073 15.143 7.454 1.00 0.00 40 LEU A CA 13
ATOM 18781 C C . LEU A 1 40 ? -0.137 14.589 8.210 1.00 0.00 40 LEU A C 13
ATOM 18782 O O . LEU A 1 40 ? -0.320 14.876 9.392 1.00 0.00 40 LEU A O 13
ATOM 18798 N N . CYS A 1 41 ? -0.932 13.805 7.496 1.00 0.00 41 CYS A N 13
ATOM 18799 C CA . CYS A 1 41 ? -2.119 13.209 8.084 1.00 0.00 41 CYS A CA 13
ATOM 18800 C C . CYS A 1 41 ? -1.678 12.270 9.209 1.00 0.00 41 CYS A C 13
ATOM 18801 O O . CYS A 1 41 ? -2.484 11.891 10.057 1.00 0.00 41 CYS A O 13
ATOM 18809 N N . GLU A 1 42 ? -0.400 11.923 9.180 1.00 0.00 42 GLU A N 13
ATOM 18810 C CA . GLU A 1 42 ? 0.158 11.035 10.186 1.00 0.00 42 GLU A CA 13
ATOM 18811 C C . GLU A 1 42 ? 0.499 11.820 11.454 1.00 0.00 42 GLU A C 13
ATOM 18812 O O . GLU A 1 42 ? 0.629 11.239 12.531 1.00 0.00 42 GLU A O 13
ATOM 18824 N N . LEU A 1 43 ? 0.635 13.127 11.285 1.00 0.00 43 LEU A N 13
ATOM 18825 C CA . LEU A 1 43 ? 0.959 13.997 12.403 1.00 0.00 43 LEU A CA 13
ATOM 18826 C C . LEU A 1 43 ? -0.335 14.531 13.020 1.00 0.00 43 LEU A C 13
ATOM 18827 O O . LEU A 1 43 ? -0.364 14.889 14.196 1.00 0.00 43 LEU A O 13
ATOM 18843 N N . GLU A 1 44 ? -1.374 14.567 12.198 1.00 0.00 44 GLU A N 13
ATOM 18844 C CA . GLU A 1 44 ? -2.667 15.051 12.648 1.00 0.00 44 GLU A CA 13
ATOM 18845 C C . GLU A 1 44 ? -3.478 13.908 13.261 1.00 0.00 44 GLU A C 13
ATOM 18846 O O . GLU A 1 44 ? -3.761 13.915 14.458 1.00 0.00 44 GLU A O 13
ATOM 18858 N N . SER A 1 45 ? -3.830 12.953 12.413 1.00 0.00 45 SER A N 13
ATOM 18859 C CA . SER A 1 45 ? -4.602 11.805 12.856 1.00 0.00 45 SER A CA 13
ATOM 18860 C C . SER A 1 45 ? -3.722 10.872 13.689 1.00 0.00 45 SER A C 13
ATOM 18861 O O . SER A 1 45 ? -4.116 10.447 14.774 1.00 0.00 45 SER A O 13
ATOM 18869 N N . GLY A 1 46 ? -2.547 10.581 13.151 1.00 0.00 46 GLY A N 13
ATOM 18870 C CA . GLY A 1 46 ? -1.608 9.706 13.832 1.00 0.00 46 GLY A CA 13
ATOM 18871 C C . GLY A 1 46 ? -1.353 8.436 13.018 1.00 0.00 46 GLY A C 13
ATOM 18872 O O . GLY A 1 46 ? -0.354 7.749 13.229 1.00 0.00 46 GLY A O 13
ATOM 18876 N N . VAL A 1 47 ? -2.272 8.162 12.104 1.00 0.00 47 VAL A N 13
ATOM 18877 C CA . VAL A 1 47 ? -2.159 6.987 11.257 1.00 0.00 47 VAL A CA 13
ATOM 18878 C C . VAL A 1 47 ? -0.774 6.962 10.609 1.00 0.00 47 VAL A C 13
ATOM 18879 O O . VAL A 1 47 ? -0.231 8.008 10.255 1.00 0.00 47 VAL A O 13
ATOM 18892 N N . PRO A 1 48 ? -0.227 5.725 10.468 1.00 0.00 48 PRO A N 13
ATOM 18893 C CA . PRO A 1 48 ? 1.085 5.550 9.868 1.00 0.00 48 PRO A CA 13
ATOM 18894 C C . PRO A 1 48 ? 1.022 5.733 8.350 1.00 0.00 48 PRO A C 13
ATOM 18895 O O . PRO A 1 48 ? 0.392 4.941 7.651 1.00 0.00 48 PRO A O 13
ATOM 18906 N N . ALA A 1 49 ? 1.684 6.782 7.885 1.00 0.00 49 ALA A N 13
ATOM 18907 C CA . ALA A 1 49 ? 1.712 7.079 6.462 1.00 0.00 49 ALA A CA 13
ATOM 18908 C C . ALA A 1 49 ? 1.822 5.771 5.675 1.00 0.00 49 ALA A C 13
ATOM 18909 O O . ALA A 1 49 ? 1.310 5.669 4.561 1.00 0.00 49 ALA A O 13
ATOM 18916 N N . GLU A 1 50 ? 2.492 4.805 6.285 1.00 0.00 50 GLU A N 13
ATOM 18917 C CA . GLU A 1 50 ? 2.676 3.509 5.655 1.00 0.00 50 GLU A CA 13
ATOM 18918 C C . GLU A 1 50 ? 1.322 2.836 5.420 1.00 0.00 50 GLU A C 13
ATOM 18919 O O . GLU A 1 50 ? 1.012 2.432 4.300 1.00 0.00 50 GLU A O 13
ATOM 18931 N N . GLU A 1 51 ? 0.552 2.738 6.494 1.00 0.00 51 GLU A N 13
ATOM 18932 C CA . GLU A 1 51 ? -0.762 2.121 6.418 1.00 0.00 51 GLU A CA 13
ATOM 18933 C C . GLU A 1 51 ? -1.792 3.128 5.901 1.00 0.00 51 GLU A C 13
ATOM 18934 O O . GLU A 1 51 ? -2.762 2.748 5.248 1.00 0.00 51 GLU A O 13
ATOM 18946 N N . ALA A 1 52 ? -1.545 4.392 6.214 1.00 0.00 52 ALA A N 13
ATOM 18947 C CA . ALA A 1 52 ? -2.439 5.456 5.789 1.00 0.00 52 ALA A CA 13
ATOM 18948 C C . ALA A 1 52 ? -2.640 5.373 4.275 1.00 0.00 52 ALA A C 13
ATOM 18949 O O . ALA A 1 52 ? -1.675 5.418 3.513 1.00 0.00 52 ALA A O 13
ATOM 18956 N N . GLN A 1 53 ? -3.900 5.253 3.883 1.00 0.00 53 GLN A N 13
ATOM 18957 C CA . GLN A 1 53 ? -4.240 5.163 2.473 1.00 0.00 53 GLN A CA 13
ATOM 18958 C C . GLN A 1 53 ? -4.986 6.422 2.026 1.00 0.00 53 GLN A C 13
ATOM 18959 O O . GLN A 1 53 ? -5.519 7.159 2.854 1.00 0.00 53 GLN A O 13
ATOM 18973 N N . ILE A 1 54 ? -4.999 6.630 0.717 1.00 0.00 54 ILE A N 13
ATOM 18974 C CA . ILE A 1 54 ? -5.670 7.787 0.150 1.00 0.00 54 ILE A CA 13
ATOM 18975 C C . ILE A 1 54 ? -6.505 7.347 -1.054 1.00 0.00 54 ILE A C 13
ATOM 18976 O O . ILE A 1 54 ? -6.022 6.613 -1.915 1.00 0.00 54 ILE A O 13
ATOM 18992 N N . VAL A 1 55 ? -7.744 7.815 -1.077 1.00 0.00 55 VAL A N 13
ATOM 18993 C CA . VAL A 1 55 ? -8.651 7.480 -2.161 1.00 0.00 55 VAL A CA 13
ATOM 18994 C C . VAL A 1 55 ? -9.172 8.768 -2.803 1.00 0.00 55 VAL A C 13
ATOM 18995 O O . VAL A 1 55 ? -9.506 9.722 -2.103 1.00 0.00 55 VAL A O 13
ATOM 19008 N N . TYR A 1 56 ? -9.224 8.753 -4.126 1.00 0.00 56 TYR A N 13
ATOM 19009 C CA . TYR A 1 56 ? -9.698 9.908 -4.870 1.00 0.00 56 TYR A CA 13
ATOM 19010 C C . TYR A 1 56 ? -10.683 9.490 -5.963 1.00 0.00 56 TYR A C 13
ATOM 19011 O O . TYR A 1 56 ? -10.434 8.534 -6.696 1.00 0.00 56 TYR A O 13
ATOM 19029 N N . MET A 1 57 ? -11.783 10.226 -6.037 1.00 0.00 57 MET A N 13
ATOM 19030 C CA . MET A 1 57 ? -12.807 9.944 -7.028 1.00 0.00 57 MET A CA 13
ATOM 19031 C C . MET A 1 57 ? -13.485 8.601 -6.748 1.00 0.00 57 MET A C 13
ATOM 19032 O O . MET A 1 57 ? -14.660 8.557 -6.388 1.00 0.00 57 MET A O 13
ATOM 19046 N N . GLU A 1 58 ? -12.715 7.537 -6.925 1.00 0.00 58 GLU A N 13
ATOM 19047 C CA . GLU A 1 58 ? -13.226 6.196 -6.697 1.00 0.00 58 GLU A CA 13
ATOM 19048 C C . GLU A 1 58 ? -12.130 5.160 -6.952 1.00 0.00 58 GLU A C 13
ATOM 19049 O O . GLU A 1 58 ? -12.402 4.078 -7.470 1.00 0.00 58 GLU A O 13
ATOM 19061 N N . GLN A 1 59 ? -10.914 5.527 -6.576 1.00 0.00 59 GLN A N 13
ATOM 19062 C CA . GLN A 1 59 ? -9.775 4.642 -6.757 1.00 0.00 59 GLN A CA 13
ATOM 19063 C C . GLN A 1 59 ? -8.902 4.636 -5.501 1.00 0.00 59 GLN A C 13
ATOM 19064 O O . GLN A 1 59 ? -9.056 5.491 -4.630 1.00 0.00 59 GLN A O 13
ATOM 19078 N N . LEU A 1 60 ? -8.005 3.663 -5.447 1.00 0.00 60 LEU A N 13
ATOM 19079 C CA . LEU A 1 60 ? -7.107 3.535 -4.312 1.00 0.00 60 LEU A CA 13
ATOM 19080 C C . LEU A 1 60 ? -5.683 3.882 -4.751 1.00 0.00 60 LEU A C 13
ATOM 19081 O O . LEU A 1 60 ? -4.964 3.030 -5.271 1.00 0.00 60 LEU A O 13
ATOM 19097 N N . LEU A 1 61 ? -5.318 5.136 -4.527 1.00 0.00 61 LEU A N 13
ATOM 19098 C CA . LEU A 1 61 ? -3.993 5.607 -4.893 1.00 0.00 61 LEU A CA 13
ATOM 19099 C C . LEU A 1 61 ? -2.939 4.725 -4.221 1.00 0.00 61 LEU A C 13
ATOM 19100 O O . LEU A 1 61 ? -2.981 4.515 -3.010 1.00 0.00 61 LEU A O 13
ATOM 19116 N N . THR A 1 62 ? -2.020 4.231 -5.037 1.00 0.00 62 THR A N 13
ATOM 19117 C CA . THR A 1 62 ? -0.957 3.376 -4.537 1.00 0.00 62 THR A CA 13
ATOM 19118 C C . THR A 1 62 ? 0.401 3.851 -5.059 1.00 0.00 62 THR A C 13
ATOM 19119 O O . THR A 1 62 ? 1.251 3.039 -5.418 1.00 0.00 62 THR A O 13
ATOM 19130 N N . ASP A 1 63 ? 0.561 5.166 -5.085 1.00 0.00 63 ASP A N 13
ATOM 19131 C CA . ASP A 1 63 ? 1.800 5.760 -5.557 1.00 0.00 63 ASP A CA 13
ATOM 19132 C C . ASP A 1 63 ? 2.217 6.883 -4.606 1.00 0.00 63 ASP A C 13
ATOM 19133 O O . ASP A 1 63 ? 1.690 7.992 -4.679 1.00 0.00 63 ASP A O 13
ATOM 19142 N N . ASP A 1 64 ? 3.161 6.558 -3.734 1.00 0.00 64 ASP A N 13
ATOM 19143 C CA . ASP A 1 64 ? 3.655 7.526 -2.770 1.00 0.00 64 ASP A CA 13
ATOM 19144 C C . ASP A 1 64 ? 4.719 8.402 -3.433 1.00 0.00 64 ASP A C 13
ATOM 19145 O O . ASP A 1 64 ? 5.025 9.489 -2.944 1.00 0.00 64 ASP A O 13
ATOM 19154 N N . HIS A 1 65 ? 5.253 7.898 -4.535 1.00 0.00 65 HIS A N 13
ATOM 19155 C CA . HIS A 1 65 ? 6.277 8.621 -5.270 1.00 0.00 65 HIS A CA 13
ATOM 19156 C C . HIS A 1 65 ? 5.619 9.676 -6.162 1.00 0.00 65 HIS A C 13
ATOM 19157 O O . HIS A 1 65 ? 6.286 10.589 -6.645 1.00 0.00 65 HIS A O 13
ATOM 19171 N N . CYS A 1 66 ? 4.318 9.514 -6.354 1.00 0.00 66 CYS A N 13
ATOM 19172 C CA . CYS A 1 66 ? 3.562 10.440 -7.180 1.00 0.00 66 CYS A CA 13
ATOM 19173 C C . CYS A 1 66 ? 3.104 11.604 -6.300 1.00 0.00 66 CYS A C 13
ATOM 19174 O O . CYS A 1 66 ? 2.913 11.439 -5.096 1.00 0.00 66 CYS A O 13
ATOM 19182 N N . SER A 1 67 ? 2.940 12.756 -6.935 1.00 0.00 67 SER A N 13
ATOM 19183 C CA . SER A 1 67 ? 2.508 13.947 -6.224 1.00 0.00 67 SER A CA 13
ATOM 19184 C C . SER A 1 67 ? 0.987 14.086 -6.313 1.00 0.00 67 SER A C 13
ATOM 19185 O O . SER A 1 67 ? 0.327 13.299 -6.989 1.00 0.00 67 SER A O 13
ATOM 19193 N N . LEU A 1 68 ? 0.475 15.094 -5.622 1.00 0.00 68 LEU A N 13
ATOM 19194 C CA . LEU A 1 68 ? -0.956 15.346 -5.614 1.00 0.00 68 LEU A CA 13
ATOM 19195 C C . LEU A 1 68 ? -1.359 16.008 -6.933 1.00 0.00 68 LEU A C 13
ATOM 19196 O O . LEU A 1 68 ? -2.256 15.527 -7.624 1.00 0.00 68 LEU A O 13
ATOM 19212 N N . GLY A 1 69 ? -0.677 17.101 -7.243 1.00 0.00 69 GLY A N 13
ATOM 19213 C CA . GLY A 1 69 ? -0.954 17.834 -8.467 1.00 0.00 69 GLY A CA 13
ATOM 19214 C C . GLY A 1 69 ? -0.946 16.900 -9.679 1.00 0.00 69 GLY A C 13
ATOM 19215 O O . GLY A 1 69 ? -1.658 17.137 -10.654 1.00 0.00 69 GLY A O 13
ATOM 19219 N N . SER A 1 70 ? -0.134 15.858 -9.577 1.00 0.00 70 SER A N 13
ATOM 19220 C CA . SER A 1 70 ? -0.025 14.887 -10.653 1.00 0.00 70 SER A CA 13
ATOM 19221 C C . SER A 1 70 ? -1.370 14.190 -10.867 1.00 0.00 70 SER A C 13
ATOM 19222 O O . SER A 1 70 ? -1.871 14.132 -11.989 1.00 0.00 70 SER A O 13
ATOM 19230 N N . TYR A 1 71 ? -1.915 13.677 -9.774 1.00 0.00 71 TYR A N 13
ATOM 19231 C CA . TYR A 1 71 ? -3.193 12.986 -9.829 1.00 0.00 71 TYR A CA 13
ATOM 19232 C C . TYR A 1 71 ? -4.302 13.921 -10.315 1.00 0.00 71 TYR A C 13
ATOM 19233 O O . TYR A 1 71 ? -5.222 13.491 -11.009 1.00 0.00 71 TYR A O 13
ATOM 19251 N N . GLY A 1 72 ? -4.178 15.184 -9.932 1.00 0.00 72 GLY A N 13
ATOM 19252 C CA . GLY A 1 72 ? -5.158 16.183 -10.320 1.00 0.00 72 GLY A CA 13
ATOM 19253 C C . GLY A 1 72 ? -5.953 16.672 -9.108 1.00 0.00 72 GLY A C 13
ATOM 19254 O O . GLY A 1 72 ? -7.170 16.836 -9.183 1.00 0.00 72 GLY A O 13
ATOM 19258 N N . LEU A 1 73 ? -5.233 16.891 -8.017 1.00 0.00 73 LEU A N 13
ATOM 19259 C CA . LEU A 1 73 ? -5.855 17.357 -6.790 1.00 0.00 73 LEU A CA 13
ATOM 19260 C C . LEU A 1 73 ? -5.752 18.882 -6.719 1.00 0.00 73 LEU A C 13
ATOM 19261 O O . LEU A 1 73 ? -4.669 19.443 -6.879 1.00 0.00 73 LEU A O 13
ATOM 19277 N N . LYS A 1 74 ? -6.894 19.510 -6.478 1.00 0.00 74 LYS A N 13
ATOM 19278 C CA . LYS A 1 74 ? -6.946 20.959 -6.383 1.00 0.00 74 LYS A CA 13
ATOM 19279 C C . LYS A 1 74 ? -7.525 21.356 -5.024 1.00 0.00 74 LYS A C 13
ATOM 19280 O O . LYS A 1 74 ? -7.895 20.496 -4.227 1.00 0.00 74 LYS A O 13
ATOM 19299 N N . ASP A 1 75 ? -7.584 22.661 -4.801 1.00 0.00 75 ASP A N 13
ATOM 19300 C CA . ASP A 1 75 ? -8.112 23.183 -3.552 1.00 0.00 75 ASP A CA 13
ATOM 19301 C C . ASP A 1 75 ? -9.622 22.943 -3.501 1.00 0.00 75 ASP A C 13
ATOM 19302 O O . ASP A 1 75 ? -10.335 23.247 -4.457 1.00 0.00 75 ASP A O 13
ATOM 19311 N N . GLY A 1 76 ? -10.065 22.401 -2.376 1.00 0.00 76 GLY A N 13
ATOM 19312 C CA . GLY A 1 76 ? -11.478 22.117 -2.189 1.00 0.00 76 GLY A CA 13
ATOM 19313 C C . GLY A 1 76 ? -11.793 20.658 -2.524 1.00 0.00 76 GLY A C 13
ATOM 19314 O O . GLY A 1 76 ? -12.941 20.315 -2.800 1.00 0.00 76 GLY A O 13
ATOM 19318 N N . ASP A 1 77 ? -10.753 19.838 -2.488 1.00 0.00 77 ASP A N 13
ATOM 19319 C CA . ASP A 1 77 ? -10.904 18.423 -2.784 1.00 0.00 77 ASP A CA 13
ATOM 19320 C C . ASP A 1 77 ? -11.139 17.656 -1.481 1.00 0.00 77 ASP A C 13
ATOM 19321 O O . ASP A 1 77 ? -10.919 18.189 -0.395 1.00 0.00 77 ASP A O 13
ATOM 19330 N N . MET A 1 78 ? -11.582 16.417 -1.634 1.00 0.00 78 MET A N 13
ATOM 19331 C CA . MET A 1 78 ? -11.850 15.571 -0.483 1.00 0.00 78 MET A CA 13
ATOM 19332 C C . MET A 1 78 ? -11.356 14.143 -0.725 1.00 0.00 78 MET A C 13
ATOM 19333 O O . MET A 1 78 ? -11.707 13.523 -1.728 1.00 0.00 78 MET A O 13
ATOM 19347 N N . VAL A 1 79 ? -10.549 13.664 0.210 1.00 0.00 79 VAL A N 13
ATOM 19348 C CA . VAL A 1 79 ? -10.003 12.320 0.110 1.00 0.00 79 VAL A CA 13
ATOM 19349 C C . VAL A 1 79 ? -10.396 11.522 1.355 1.00 0.00 79 VAL A C 13
ATOM 19350 O O . VAL A 1 79 ? -10.793 12.097 2.366 1.00 0.00 79 VAL A O 13
ATOM 19363 N N . VAL A 1 80 ? -10.272 10.208 1.239 1.00 0.00 80 VAL A N 13
ATOM 19364 C CA . VAL A 1 80 ? -10.609 9.324 2.342 1.00 0.00 80 VAL A CA 13
ATOM 19365 C C . VAL A 1 80 ? -9.344 8.609 2.821 1.00 0.00 80 VAL A C 13
ATOM 19366 O O . VAL A 1 80 ? -8.483 8.256 2.017 1.00 0.00 80 VAL A O 13
ATOM 19379 N N . LEU A 1 81 ? -9.272 8.416 4.130 1.00 0.00 81 LEU A N 13
ATOM 19380 C CA . LEU A 1 81 ? -8.127 7.749 4.726 1.00 0.00 81 LEU A CA 13
ATOM 19381 C C . LEU A 1 81 ? -8.529 6.335 5.150 1.00 0.00 81 LEU A C 13
ATOM 19382 O O . LEU A 1 81 ? -9.679 6.096 5.516 1.00 0.00 81 LEU A O 13
ATOM 19398 N N . LEU A 1 82 ? -7.560 5.434 5.085 1.00 0.00 82 LEU A N 13
ATOM 19399 C CA . LEU A 1 82 ? -7.799 4.050 5.457 1.00 0.00 82 LEU A CA 13
ATOM 19400 C C . LEU A 1 82 ? -6.510 3.449 6.023 1.00 0.00 82 LEU A C 13
ATOM 19401 O O . LEU A 1 82 ? -5.478 3.443 5.354 1.00 0.00 82 LEU A O 13
ATOM 19417 N N . GLN A 1 83 ? -6.612 2.957 7.249 1.00 0.00 83 GLN A N 13
ATOM 19418 C CA . GLN A 1 83 ? -5.468 2.355 7.911 1.00 0.00 83 GLN A CA 13
ATOM 19419 C C . GLN A 1 83 ? -5.565 0.829 7.857 1.00 0.00 83 GLN A C 13
ATOM 19420 O O . GLN A 1 83 ? -6.496 0.243 8.408 1.00 0.00 83 GLN A O 13
ATOM 19434 N N . LYS A 1 84 ? -4.591 0.230 7.189 1.00 0.00 84 LYS A N 13
ATOM 19435 C CA . LYS A 1 84 ? -4.556 -1.217 7.055 1.00 0.00 84 LYS A CA 13
ATOM 19436 C C . LYS A 1 84 ? -4.306 -1.845 8.428 1.00 0.00 84 LYS A C 13
ATOM 19437 O O . LYS A 1 84 ? -4.258 -1.143 9.436 1.00 0.00 84 LYS A O 13
ATOM 19456 N N . ASP A 1 85 ? -4.154 -3.161 8.422 1.00 0.00 85 ASP A N 13
ATOM 19457 C CA . ASP A 1 85 ? -3.910 -3.892 9.654 1.00 0.00 85 ASP A CA 13
ATOM 19458 C C . ASP A 1 85 ? -2.755 -3.236 10.411 1.00 0.00 85 ASP A C 13
ATOM 19459 O O . ASP A 1 85 ? -1.984 -2.471 9.833 1.00 0.00 85 ASP A O 13
ATOM 19468 N N . ASN A 1 86 ? -2.671 -3.558 11.694 1.00 0.00 86 ASN A N 13
ATOM 19469 C CA . ASN A 1 86 ? -1.622 -3.009 12.536 1.00 0.00 86 ASN A CA 13
ATOM 19470 C C . ASN A 1 86 ? -0.445 -3.985 12.579 1.00 0.00 86 ASN A C 13
ATOM 19471 O O . ASN A 1 86 ? 0.320 -3.999 13.542 1.00 0.00 86 ASN A O 13
ATOM 19482 N N . VAL A 1 87 ? -0.336 -4.778 11.523 1.00 0.00 87 VAL A N 13
ATOM 19483 C CA . VAL A 1 87 ? 0.735 -5.755 11.427 1.00 0.00 87 VAL A CA 13
ATOM 19484 C C . VAL A 1 87 ? 0.692 -6.421 10.050 1.00 0.00 87 VAL A C 13
ATOM 19485 O O . VAL A 1 87 ? -0.374 -6.819 9.583 1.00 0.00 87 VAL A O 13
ATOM 19498 N N . GLY A 1 88 ? 1.863 -6.520 9.439 1.00 0.00 88 GLY A N 13
ATOM 19499 C CA . GLY A 1 88 ? 1.972 -7.131 8.125 1.00 0.00 88 GLY A CA 13
ATOM 19500 C C . GLY A 1 88 ? 2.845 -6.283 7.198 1.00 0.00 88 GLY A C 13
ATOM 19501 O O . GLY A 1 88 ? 2.330 -5.539 6.364 1.00 0.00 88 GLY A O 13
ATOM 19505 N N . LEU A 1 89 ? 4.150 -6.424 7.373 1.00 0.00 89 LEU A N 13
ATOM 19506 C CA . LEU A 1 89 ? 5.099 -5.680 6.562 1.00 0.00 89 LEU A CA 13
ATOM 19507 C C . LEU A 1 89 ? 6.474 -6.344 6.656 1.00 0.00 89 LEU A C 13
ATOM 19508 O O . LEU A 1 89 ? 7.041 -6.455 7.742 1.00 0.00 89 LEU A O 13
ATOM 19524 N N . ARG A 1 90 ? 6.970 -6.768 5.503 1.00 0.00 90 ARG A N 13
ATOM 19525 C CA . ARG A 1 90 ? 8.268 -7.419 5.441 1.00 0.00 90 ARG A CA 13
ATOM 19526 C C . ARG A 1 90 ? 9.206 -6.646 4.511 1.00 0.00 90 ARG A C 13
ATOM 19527 O O . ARG A 1 90 ? 8.799 -6.213 3.434 1.00 0.00 90 ARG A O 13
ATOM 19548 N N . THR A 1 91 ? 10.443 -6.496 4.961 1.00 0.00 91 THR A N 13
ATOM 19549 C CA . THR A 1 91 ? 11.441 -5.782 4.183 1.00 0.00 91 THR A CA 13
ATOM 19550 C C . THR A 1 91 ? 12.547 -6.738 3.731 1.00 0.00 91 THR A C 13
ATOM 19551 O O . THR A 1 91 ? 12.804 -7.748 4.383 1.00 0.00 91 THR A O 13
ATOM 19562 N N . PRO A 1 92 ? 13.189 -6.374 2.588 1.00 0.00 92 PRO A N 13
ATOM 19563 C CA . PRO A 1 92 ? 14.262 -7.187 2.042 1.00 0.00 92 PRO A CA 13
ATOM 19564 C C . PRO A 1 92 ? 15.546 -7.021 2.857 1.00 0.00 92 PRO A C 13
ATOM 19565 O O . PRO A 1 92 ? 15.661 -6.095 3.659 1.00 0.00 92 PRO A O 13
ATOM 19576 N N . GLY A 1 93 ? 16.480 -7.932 2.624 1.00 0.00 93 GLY A N 13
ATOM 19577 C CA . GLY A 1 93 ? 17.751 -7.898 3.327 1.00 0.00 93 GLY A CA 13
ATOM 19578 C C . GLY A 1 93 ? 18.844 -7.278 2.453 1.00 0.00 93 GLY A C 13
ATOM 19579 O O . GLY A 1 93 ? 18.924 -7.561 1.259 1.00 0.00 93 GLY A O 13
ATOM 19583 N N . ARG A 1 94 ? 19.659 -6.445 3.083 1.00 0.00 94 ARG A N 13
ATOM 19584 C CA . ARG A 1 94 ? 20.743 -5.783 2.379 1.00 0.00 94 ARG A CA 13
ATOM 19585 C C . ARG A 1 94 ? 22.042 -6.576 2.539 1.00 0.00 94 ARG A C 13
ATOM 19586 O O . ARG A 1 94 ? 22.211 -7.307 3.514 1.00 0.00 94 ARG A O 13
ATOM 19607 N N . THR A 1 95 ? 22.926 -6.404 1.567 1.00 0.00 95 THR A N 13
ATOM 19608 C CA . THR A 1 95 ? 24.205 -7.095 1.588 1.00 0.00 95 THR A CA 13
ATOM 19609 C C . THR A 1 95 ? 25.355 -6.086 1.604 1.00 0.00 95 THR A C 13
ATOM 19610 O O . THR A 1 95 ? 25.702 -5.518 0.570 1.00 0.00 95 THR A O 13
ATOM 19621 N N . PRO A 1 96 ? 25.930 -5.890 2.821 1.00 0.00 96 PRO A N 13
ATOM 19622 C CA . PRO A 1 96 ? 27.035 -4.960 2.985 1.00 0.00 96 PRO A CA 13
ATOM 19623 C C . PRO A 1 96 ? 28.333 -5.546 2.427 1.00 0.00 96 PRO A C 13
ATOM 19624 O O . PRO A 1 96 ? 28.818 -6.566 2.916 1.00 0.00 96 PRO A O 13
ATOM 19635 N N . SER A 1 97 ? 28.859 -4.878 1.411 1.00 0.00 97 SER A N 13
ATOM 19636 C CA . SER A 1 97 ? 30.091 -5.320 0.782 1.00 0.00 97 SER A CA 13
ATOM 19637 C C . SER A 1 97 ? 30.721 -4.167 -0.002 1.00 0.00 97 SER A C 13
ATOM 19638 O O . SER A 1 97 ? 30.062 -3.167 -0.280 1.00 0.00 97 SER A O 13
ATOM 19646 N N . GLY A 1 98 ? 31.991 -4.345 -0.336 1.00 0.00 98 GLY A N 13
ATOM 19647 C CA . GLY A 1 98 ? 32.718 -3.332 -1.083 1.00 0.00 98 GLY A CA 13
ATOM 19648 C C . GLY A 1 98 ? 34.229 -3.518 -0.931 1.00 0.00 98 GLY A C 13
ATOM 19649 O O . GLY A 1 98 ? 34.832 -2.993 0.003 1.00 0.00 98 GLY A O 13
ATOM 19653 N N . PRO A 1 99 ? 34.812 -4.287 -1.890 1.00 0.00 99 PRO A N 13
ATOM 19654 C CA . PRO A 1 99 ? 36.241 -4.549 -1.872 1.00 0.00 99 PRO A CA 13
ATOM 19655 C C . PRO A 1 99 ? 37.030 -3.320 -2.329 1.00 0.00 99 PRO A C 13
ATOM 19656 O O . PRO A 1 99 ? 36.443 -2.314 -2.726 1.00 0.00 99 PRO A O 13
ATOM 19667 N N . SER A 1 100 ? 38.347 -3.442 -2.259 1.00 0.00 100 SER A N 13
ATOM 19668 C CA . SER A 1 100 ? 39.222 -2.353 -2.660 1.00 0.00 100 SER A CA 13
ATOM 19669 C C . SER A 1 100 ? 40.646 -2.874 -2.864 1.00 0.00 100 SER A C 13
ATOM 19670 O O . SER A 1 100 ? 41.025 -3.895 -2.291 1.00 0.00 100 SER A O 13
ATOM 19678 N N . SER A 1 101 ? 41.395 -2.150 -3.682 1.00 0.00 101 SER A N 13
ATOM 19679 C CA . SER A 1 101 ? 42.769 -2.526 -3.969 1.00 0.00 101 SER A CA 13
ATOM 19680 C C . SER A 1 101 ? 42.800 -3.849 -4.738 1.00 0.00 101 SER A C 13
ATOM 19681 O O . SER A 1 101 ? 41.931 -4.700 -4.552 1.00 0.00 101 SER A O 13
ATOM 19689 N N . GLY A 1 102 ? 43.810 -3.980 -5.585 1.00 0.00 102 GLY A N 13
ATOM 19690 C CA . GLY A 1 102 ? 43.965 -5.184 -6.383 1.00 0.00 102 GLY A CA 13
ATOM 19691 C C . GLY A 1 102 ? 44.594 -4.865 -7.741 1.00 0.00 102 GLY A C 13
ATOM 19692 O O . GLY A 1 102 ? 43.962 -5.048 -8.780 1.00 0.00 102 GLY A O 13
ATOM 19696 N N . GLY A 1 1 ? 1.328 24.426 12.443 1.00 0.00 1 GLY A N 14
ATOM 19697 C CA . GLY A 1 1 ? 1.170 25.868 12.533 1.00 0.00 1 GLY A CA 14
ATOM 19698 C C . GLY A 1 1 ? 0.288 26.394 11.398 1.00 0.00 1 GLY A C 14
ATOM 19699 O O . GLY A 1 1 ? -0.454 25.633 10.779 1.00 0.00 1 GLY A O 14
ATOM 19703 N N . SER A 1 2 ? 0.398 27.693 11.160 1.00 0.00 2 SER A N 14
ATOM 19704 C CA . SER A 1 2 ? -0.380 28.330 10.112 1.00 0.00 2 SER A CA 14
ATOM 19705 C C . SER A 1 2 ? 0.412 29.489 9.504 1.00 0.00 2 SER A C 14
ATOM 19706 O O . SER A 1 2 ? 0.645 30.500 10.165 1.00 0.00 2 SER A O 14
ATOM 19714 N N . SER A 1 3 ? 0.804 29.304 8.252 1.00 0.00 3 SER A N 14
ATOM 19715 C CA . SER A 1 3 ? 1.564 30.323 7.547 1.00 0.00 3 SER A CA 14
ATOM 19716 C C . SER A 1 3 ? 1.869 29.856 6.123 1.00 0.00 3 SER A C 14
ATOM 19717 O O . SER A 1 3 ? 2.616 28.899 5.925 1.00 0.00 3 SER A O 14
ATOM 19725 N N . GLY A 1 4 ? 1.275 30.554 5.166 1.00 0.00 4 GLY A N 14
ATOM 19726 C CA . GLY A 1 4 ? 1.473 30.223 3.765 1.00 0.00 4 GLY A CA 14
ATOM 19727 C C . GLY A 1 4 ? 0.549 31.051 2.870 1.00 0.00 4 GLY A C 14
ATOM 19728 O O . GLY A 1 4 ? -0.276 31.818 3.364 1.00 0.00 4 GLY A O 14
ATOM 19732 N N . SER A 1 5 ? 0.718 30.867 1.568 1.00 0.00 5 SER A N 14
ATOM 19733 C CA . SER A 1 5 ? -0.091 31.587 0.600 1.00 0.00 5 SER A CA 14
ATOM 19734 C C . SER A 1 5 ? -0.559 30.634 -0.502 1.00 0.00 5 SER A C 14
ATOM 19735 O O . SER A 1 5 ? -1.759 30.457 -0.706 1.00 0.00 5 SER A O 14
ATOM 19743 N N . SER A 1 6 ? 0.413 30.046 -1.184 1.00 0.00 6 SER A N 14
ATOM 19744 C CA . SER A 1 6 ? 0.115 29.117 -2.261 1.00 0.00 6 SER A CA 14
ATOM 19745 C C . SER A 1 6 ? -0.106 27.713 -1.693 1.00 0.00 6 SER A C 14
ATOM 19746 O O . SER A 1 6 ? 0.636 27.269 -0.818 1.00 0.00 6 SER A O 14
ATOM 19754 N N . GLY A 1 7 ? -1.130 27.053 -2.215 1.00 0.00 7 GLY A N 14
ATOM 19755 C CA . GLY A 1 7 ? -1.458 25.709 -1.771 1.00 0.00 7 GLY A CA 14
ATOM 19756 C C . GLY A 1 7 ? -2.944 25.411 -1.978 1.00 0.00 7 GLY A C 14
ATOM 19757 O O . GLY A 1 7 ? -3.709 26.290 -2.373 1.00 0.00 7 GLY A O 14
ATOM 19761 N N . MET A 1 8 ? -3.310 24.168 -1.702 1.00 0.00 8 MET A N 14
ATOM 19762 C CA . MET A 1 8 ? -4.691 23.743 -1.853 1.00 0.00 8 MET A CA 14
ATOM 19763 C C . MET A 1 8 ? -5.162 22.963 -0.623 1.00 0.00 8 MET A C 14
ATOM 19764 O O . MET A 1 8 ? -4.417 22.154 -0.074 1.00 0.00 8 MET A O 14
ATOM 19778 N N . LEU A 1 9 ? -6.398 23.234 -0.228 1.00 0.00 9 LEU A N 14
ATOM 19779 C CA . LEU A 1 9 ? -6.977 22.569 0.926 1.00 0.00 9 LEU A CA 14
ATOM 19780 C C . LEU A 1 9 ? -7.307 21.120 0.561 1.00 0.00 9 LEU A C 14
ATOM 19781 O O . LEU A 1 9 ? -7.921 20.861 -0.472 1.00 0.00 9 LEU A O 14
ATOM 19797 N N . ILE A 1 10 ? -6.885 20.214 1.431 1.00 0.00 10 ILE A N 14
ATOM 19798 C CA . ILE A 1 10 ? -7.128 18.798 1.213 1.00 0.00 10 ILE A CA 14
ATOM 19799 C C . ILE A 1 10 ? -7.835 18.212 2.437 1.00 0.00 10 ILE A C 14
ATOM 19800 O O . ILE A 1 10 ? -7.244 18.113 3.511 1.00 0.00 10 ILE A O 14
ATOM 19816 N N . THR A 1 11 ? -9.090 17.839 2.233 1.00 0.00 11 THR A N 14
ATOM 19817 C CA . THR A 1 11 ? -9.884 17.266 3.306 1.00 0.00 11 THR A CA 14
ATOM 19818 C C . THR A 1 11 ? -9.616 15.764 3.425 1.00 0.00 11 THR A C 14
ATOM 19819 O O . THR A 1 11 ? -9.729 15.030 2.444 1.00 0.00 11 THR A O 14
ATOM 19830 N N . VAL A 1 12 ? -9.266 15.351 4.634 1.00 0.00 12 VAL A N 14
ATOM 19831 C CA . VAL A 1 12 ? -8.981 13.950 4.893 1.00 0.00 12 VAL A CA 14
ATOM 19832 C C . VAL A 1 12 ? -10.110 13.351 5.733 1.00 0.00 12 VAL A C 14
ATOM 19833 O O . VAL A 1 12 ? -10.357 13.794 6.854 1.00 0.00 12 VAL A O 14
ATOM 19846 N N . TYR A 1 13 ? -10.767 12.353 5.159 1.00 0.00 13 TYR A N 14
ATOM 19847 C CA . TYR A 1 13 ? -11.864 11.689 5.841 1.00 0.00 13 TYR A CA 14
ATOM 19848 C C . TYR A 1 13 ? -11.454 10.291 6.308 1.00 0.00 13 TYR A C 14
ATOM 19849 O O . TYR A 1 13 ? -11.559 9.325 5.553 1.00 0.00 13 TYR A O 14
ATOM 19867 N N . CYS A 1 14 ? -10.996 10.227 7.550 1.00 0.00 14 CYS A N 14
ATOM 19868 C CA . CYS A 1 14 ? -10.570 8.963 8.126 1.00 0.00 14 CYS A CA 14
ATOM 19869 C C . CYS A 1 14 ? -11.815 8.119 8.407 1.00 0.00 14 CYS A C 14
ATOM 19870 O O . CYS A 1 14 ? -12.893 8.659 8.649 1.00 0.00 14 CYS A O 14
ATOM 19878 N N . VAL A 1 15 ? -11.624 6.809 8.365 1.00 0.00 15 VAL A N 14
ATOM 19879 C CA . VAL A 1 15 ? -12.718 5.885 8.612 1.00 0.00 15 VAL A CA 14
ATOM 19880 C C . VAL A 1 15 ? -12.458 5.131 9.917 1.00 0.00 15 VAL A C 14
ATOM 19881 O O . VAL A 1 15 ? -12.121 5.738 10.933 1.00 0.00 15 VAL A O 14
ATOM 19894 N N . ARG A 1 16 ? -12.624 3.818 9.848 1.00 0.00 16 ARG A N 14
ATOM 19895 C CA . ARG A 1 16 ? -12.412 2.975 11.012 1.00 0.00 16 ARG A CA 14
ATOM 19896 C C . ARG A 1 16 ? -11.290 3.544 11.883 1.00 0.00 16 ARG A C 14
ATOM 19897 O O . ARG A 1 16 ? -11.549 4.114 12.941 1.00 0.00 16 ARG A O 14
ATOM 19918 N N . ARG A 1 17 ? -10.066 3.370 11.404 1.00 0.00 17 ARG A N 14
ATOM 19919 C CA . ARG A 1 17 ? -8.904 3.859 12.125 1.00 0.00 17 ARG A CA 14
ATOM 19920 C C . ARG A 1 17 ? -8.706 3.062 13.416 1.00 0.00 17 ARG A C 14
ATOM 19921 O O . ARG A 1 17 ? -7.628 2.520 13.656 1.00 0.00 17 ARG A O 14
ATOM 19942 N N . ASP A 1 18 ? -9.763 3.017 14.214 1.00 0.00 18 ASP A N 14
ATOM 19943 C CA . ASP A 1 18 ? -9.719 2.295 15.474 1.00 0.00 18 ASP A CA 14
ATOM 19944 C C . ASP A 1 18 ? -10.965 2.634 16.295 1.00 0.00 18 ASP A C 14
ATOM 19945 O O . ASP A 1 18 ? -10.883 2.814 17.509 1.00 0.00 18 ASP A O 14
ATOM 19954 N N . LEU A 1 19 ? -12.090 2.712 15.599 1.00 0.00 19 LEU A N 14
ATOM 19955 C CA . LEU A 1 19 ? -13.351 3.026 16.248 1.00 0.00 19 LEU A CA 14
ATOM 19956 C C . LEU A 1 19 ? -13.364 4.506 16.637 1.00 0.00 19 LEU A C 14
ATOM 19957 O O . LEU A 1 19 ? -13.456 4.840 17.818 1.00 0.00 19 LEU A O 14
ATOM 19973 N N . THR A 1 20 ? -13.272 5.352 15.623 1.00 0.00 20 THR A N 14
ATOM 19974 C CA . THR A 1 20 ? -13.272 6.789 15.844 1.00 0.00 20 THR A CA 14
ATOM 19975 C C . THR A 1 20 ? -13.713 7.523 14.576 1.00 0.00 20 THR A C 14
ATOM 19976 O O . THR A 1 20 ? -14.766 8.158 14.556 1.00 0.00 20 THR A O 14
ATOM 19987 N N . GLU A 1 21 ? -12.883 7.413 13.548 1.00 0.00 21 GLU A N 14
ATOM 19988 C CA . GLU A 1 21 ? -13.174 8.059 12.280 1.00 0.00 21 GLU A CA 14
ATOM 19989 C C . GLU A 1 21 ? -13.229 9.577 12.458 1.00 0.00 21 GLU A C 14
ATOM 19990 O O . GLU A 1 21 ? -14.289 10.135 12.738 1.00 0.00 21 GLU A O 14
ATOM 20002 N N . VAL A 1 22 ? -12.074 10.203 12.288 1.00 0.00 22 VAL A N 14
ATOM 20003 C CA . VAL A 1 22 ? -11.977 11.647 12.426 1.00 0.00 22 VAL A CA 14
ATOM 20004 C C . VAL A 1 22 ? -11.951 12.287 11.037 1.00 0.00 22 VAL A C 14
ATOM 20005 O O . VAL A 1 22 ? -11.504 11.668 10.072 1.00 0.00 22 VAL A O 14
ATOM 20018 N N . THR A 1 23 ? -12.434 13.519 10.979 1.00 0.00 23 THR A N 14
ATOM 20019 C CA . THR A 1 23 ? -12.471 14.250 9.724 1.00 0.00 23 THR A CA 14
ATOM 20020 C C . THR A 1 23 ? -11.830 15.630 9.891 1.00 0.00 23 THR A C 14
ATOM 20021 O O . THR A 1 23 ? -12.351 16.477 10.614 1.00 0.00 23 THR A O 14
ATOM 20032 N N . PHE A 1 24 ? -10.708 15.812 9.209 1.00 0.00 24 PHE A N 14
ATOM 20033 C CA . PHE A 1 24 ? -9.991 17.074 9.273 1.00 0.00 24 PHE A CA 14
ATOM 20034 C C . PHE A 1 24 ? -9.519 17.507 7.883 1.00 0.00 24 PHE A C 14
ATOM 20035 O O . PHE A 1 24 ? -9.693 16.777 6.909 1.00 0.00 24 PHE A O 14
ATOM 20052 N N . SER A 1 25 ? -8.931 18.694 7.836 1.00 0.00 25 SER A N 14
ATOM 20053 C CA . SER A 1 25 ? -8.434 19.233 6.582 1.00 0.00 25 SER A CA 14
ATOM 20054 C C . SER A 1 25 ? -6.934 19.518 6.694 1.00 0.00 25 SER A C 14
ATOM 20055 O O . SER A 1 25 ? -6.393 19.592 7.796 1.00 0.00 25 SER A O 14
ATOM 20063 N N . LEU A 1 26 ? -6.306 19.669 5.537 1.00 0.00 26 LEU A N 14
ATOM 20064 C CA . LEU A 1 26 ? -4.880 19.944 5.491 1.00 0.00 26 LEU A CA 14
ATOM 20065 C C . LEU A 1 26 ? -4.578 20.849 4.294 1.00 0.00 26 LEU A C 14
ATOM 20066 O O . LEU A 1 26 ? -5.254 20.774 3.269 1.00 0.00 26 LEU A O 14
ATOM 20082 N N . GLN A 1 27 ? -3.562 21.682 4.465 1.00 0.00 27 GLN A N 14
ATOM 20083 C CA . GLN A 1 27 ? -3.162 22.600 3.412 1.00 0.00 27 GLN A CA 14
ATOM 20084 C C . GLN A 1 27 ? -1.781 22.222 2.874 1.00 0.00 27 GLN A C 14
ATOM 20085 O O . GLN A 1 27 ? -0.788 22.297 3.596 1.00 0.00 27 GLN A O 14
ATOM 20099 N N . VAL A 1 28 ? -1.761 21.824 1.611 1.00 0.00 28 VAL A N 14
ATOM 20100 C CA . VAL A 1 28 ? -0.518 21.434 0.968 1.00 0.00 28 VAL A CA 14
ATOM 20101 C C . VAL A 1 28 ? -0.510 21.949 -0.473 1.00 0.00 28 VAL A C 14
ATOM 20102 O O . VAL A 1 28 ? -1.553 22.320 -1.009 1.00 0.00 28 VAL A O 14
ATOM 20115 N N . ASN A 1 29 ? 0.679 21.954 -1.059 1.00 0.00 29 ASN A N 14
ATOM 20116 C CA . ASN A 1 29 ? 0.836 22.417 -2.427 1.00 0.00 29 ASN A CA 14
ATOM 20117 C C . ASN A 1 29 ? 0.503 21.275 -3.389 1.00 0.00 29 ASN A C 14
ATOM 20118 O O . ASN A 1 29 ? 0.427 20.117 -2.981 1.00 0.00 29 ASN A O 14
ATOM 20129 N N . PRO A 1 30 ? 0.309 21.651 -4.682 1.00 0.00 30 PRO A N 14
ATOM 20130 C CA . PRO A 1 30 ? -0.014 20.671 -5.705 1.00 0.00 30 PRO A CA 14
ATOM 20131 C C . PRO A 1 30 ? 1.221 19.855 -6.092 1.00 0.00 30 PRO A C 14
ATOM 20132 O O . PRO A 1 30 ? 1.103 18.806 -6.724 1.00 0.00 30 PRO A O 14
ATOM 20143 N N . ASP A 1 31 ? 2.377 20.367 -5.696 1.00 0.00 31 ASP A N 14
ATOM 20144 C CA . ASP A 1 31 ? 3.632 19.698 -5.993 1.00 0.00 31 ASP A CA 14
ATOM 20145 C C . ASP A 1 31 ? 3.908 18.641 -4.922 1.00 0.00 31 ASP A C 14
ATOM 20146 O O . ASP A 1 31 ? 4.464 17.584 -5.217 1.00 0.00 31 ASP A O 14
ATOM 20155 N N . PHE A 1 32 ? 3.507 18.963 -3.701 1.00 0.00 32 PHE A N 14
ATOM 20156 C CA . PHE A 1 32 ? 3.704 18.054 -2.585 1.00 0.00 32 PHE A CA 14
ATOM 20157 C C . PHE A 1 32 ? 3.414 16.609 -2.996 1.00 0.00 32 PHE A C 14
ATOM 20158 O O . PHE A 1 32 ? 2.355 16.319 -3.551 1.00 0.00 32 PHE A O 14
ATOM 20175 N N . GLU A 1 33 ? 4.373 15.742 -2.708 1.00 0.00 33 GLU A N 14
ATOM 20176 C CA . GLU A 1 33 ? 4.234 14.334 -3.041 1.00 0.00 33 GLU A CA 14
ATOM 20177 C C . GLU A 1 33 ? 3.172 13.682 -2.154 1.00 0.00 33 GLU A C 14
ATOM 20178 O O . GLU A 1 33 ? 2.775 14.247 -1.136 1.00 0.00 33 GLU A O 14
ATOM 20190 N N . LEU A 1 34 ? 2.742 12.500 -2.572 1.00 0.00 34 LEU A N 14
ATOM 20191 C CA . LEU A 1 34 ? 1.734 11.764 -1.828 1.00 0.00 34 LEU A CA 14
ATOM 20192 C C . LEU A 1 34 ? 2.301 11.367 -0.464 1.00 0.00 34 LEU A C 14
ATOM 20193 O O . LEU A 1 34 ? 1.638 11.528 0.559 1.00 0.00 34 LEU A O 14
ATOM 20209 N N . SER A 1 35 ? 3.523 10.856 -0.493 1.00 0.00 35 SER A N 14
ATOM 20210 C CA . SER A 1 35 ? 4.188 10.435 0.728 1.00 0.00 35 SER A CA 14
ATOM 20211 C C . SER A 1 35 ? 4.198 11.582 1.741 1.00 0.00 35 SER A C 14
ATOM 20212 O O . SER A 1 35 ? 4.000 11.362 2.935 1.00 0.00 35 SER A O 14
ATOM 20220 N N . ASN A 1 36 ? 4.429 12.781 1.227 1.00 0.00 36 ASN A N 14
ATOM 20221 C CA . ASN A 1 36 ? 4.468 13.962 2.072 1.00 0.00 36 ASN A CA 14
ATOM 20222 C C . ASN A 1 36 ? 3.092 14.175 2.707 1.00 0.00 36 ASN A C 14
ATOM 20223 O O . ASN A 1 36 ? 2.993 14.489 3.892 1.00 0.00 36 ASN A O 14
ATOM 20234 N N . PHE A 1 37 ? 2.064 13.995 1.889 1.00 0.00 37 PHE A N 14
ATOM 20235 C CA . PHE A 1 37 ? 0.699 14.163 2.356 1.00 0.00 37 PHE A CA 14
ATOM 20236 C C . PHE A 1 37 ? 0.341 13.101 3.398 1.00 0.00 37 PHE A C 14
ATOM 20237 O O . PHE A 1 37 ? -0.512 13.330 4.255 1.00 0.00 37 PHE A O 14
ATOM 20254 N N . ARG A 1 38 ? 1.009 11.963 3.289 1.00 0.00 38 ARG A N 14
ATOM 20255 C CA . ARG A 1 38 ? 0.772 10.864 4.210 1.00 0.00 38 ARG A CA 14
ATOM 20256 C C . ARG A 1 38 ? 1.444 11.146 5.556 1.00 0.00 38 ARG A C 14
ATOM 20257 O O . ARG A 1 38 ? 1.016 10.631 6.587 1.00 0.00 38 ARG A O 14
ATOM 20278 N N . VAL A 1 39 ? 2.486 11.962 5.501 1.00 0.00 39 VAL A N 14
ATOM 20279 C CA . VAL A 1 39 ? 3.222 12.318 6.703 1.00 0.00 39 VAL A CA 14
ATOM 20280 C C . VAL A 1 39 ? 2.440 13.381 7.478 1.00 0.00 39 VAL A C 14
ATOM 20281 O O . VAL A 1 39 ? 2.563 13.481 8.697 1.00 0.00 39 VAL A O 14
ATOM 20294 N N . LEU A 1 40 ? 1.654 14.149 6.737 1.00 0.00 40 LEU A N 14
ATOM 20295 C CA . LEU A 1 40 ? 0.853 15.201 7.339 1.00 0.00 40 LEU A CA 14
ATOM 20296 C C . LEU A 1 40 ? -0.437 14.597 7.898 1.00 0.00 40 LEU A C 14
ATOM 20297 O O . LEU A 1 40 ? -0.860 14.939 9.001 1.00 0.00 40 LEU A O 14
ATOM 20313 N N . CYS A 1 41 ? -1.026 13.708 7.111 1.00 0.00 41 CYS A N 14
ATOM 20314 C CA . CYS A 1 41 ? -2.259 13.054 7.512 1.00 0.00 41 CYS A CA 14
ATOM 20315 C C . CYS A 1 41 ? -1.927 12.026 8.596 1.00 0.00 41 CYS A C 14
ATOM 20316 O O . CYS A 1 41 ? -2.823 11.499 9.253 1.00 0.00 41 CYS A O 14
ATOM 20324 N N . GLU A 1 42 ? -0.635 11.773 8.750 1.00 0.00 42 GLU A N 14
ATOM 20325 C CA . GLU A 1 42 ? -0.173 10.818 9.743 1.00 0.00 42 GLU A CA 14
ATOM 20326 C C . GLU A 1 42 ? -0.003 11.504 11.100 1.00 0.00 42 GLU A C 14
ATOM 20327 O O . GLU A 1 42 ? -0.078 10.855 12.142 1.00 0.00 42 GLU A O 14
ATOM 20339 N N . LEU A 1 43 ? 0.223 12.809 11.044 1.00 0.00 43 LEU A N 14
ATOM 20340 C CA . LEU A 1 43 ? 0.404 13.590 12.256 1.00 0.00 43 LEU A CA 14
ATOM 20341 C C . LEU A 1 43 ? -0.964 14.008 12.797 1.00 0.00 43 LEU A C 14
ATOM 20342 O O . LEU A 1 43 ? -1.188 13.992 14.007 1.00 0.00 43 LEU A O 14
ATOM 20358 N N . GLU A 1 44 ? -1.843 14.373 11.876 1.00 0.00 44 GLU A N 14
ATOM 20359 C CA . GLU A 1 44 ? -3.184 14.794 12.246 1.00 0.00 44 GLU A CA 14
ATOM 20360 C C . GLU A 1 44 ? -3.958 13.625 12.858 1.00 0.00 44 GLU A C 14
ATOM 20361 O O . GLU A 1 44 ? -4.293 13.649 14.041 1.00 0.00 44 GLU A O 14
ATOM 20373 N N . SER A 1 45 ? -4.220 12.630 12.023 1.00 0.00 45 SER A N 14
ATOM 20374 C CA . SER A 1 45 ? -4.949 11.454 12.467 1.00 0.00 45 SER A CA 14
ATOM 20375 C C . SER A 1 45 ? -4.084 10.633 13.426 1.00 0.00 45 SER A C 14
ATOM 20376 O O . SER A 1 45 ? -4.533 10.264 14.510 1.00 0.00 45 SER A O 14
ATOM 20384 N N . GLY A 1 46 ? -2.860 10.372 12.992 1.00 0.00 46 GLY A N 14
ATOM 20385 C CA . GLY A 1 46 ? -1.929 9.602 13.798 1.00 0.00 46 GLY A CA 14
ATOM 20386 C C . GLY A 1 46 ? -1.525 8.310 13.085 1.00 0.00 46 GLY A C 14
ATOM 20387 O O . GLY A 1 46 ? -0.518 7.693 13.433 1.00 0.00 46 GLY A O 14
ATOM 20391 N N . VAL A 1 47 ? -2.330 7.938 12.101 1.00 0.00 47 VAL A N 14
ATOM 20392 C CA . VAL A 1 47 ? -2.069 6.730 11.337 1.00 0.00 47 VAL A CA 14
ATOM 20393 C C . VAL A 1 47 ? -0.715 6.858 10.635 1.00 0.00 47 VAL A C 14
ATOM 20394 O O . VAL A 1 47 ? -0.349 7.939 10.178 1.00 0.00 47 VAL A O 14
ATOM 20407 N N . PRO A 1 48 ? 0.010 5.709 10.572 1.00 0.00 48 PRO A N 14
ATOM 20408 C CA . PRO A 1 48 ? 1.315 5.683 9.934 1.00 0.00 48 PRO A CA 14
ATOM 20409 C C . PRO A 1 48 ? 1.182 5.724 8.410 1.00 0.00 48 PRO A C 14
ATOM 20410 O O . PRO A 1 48 ? 0.461 4.918 7.824 1.00 0.00 48 PRO A O 14
ATOM 20421 N N . ALA A 1 49 ? 1.888 6.672 7.812 1.00 0.00 49 ALA A N 14
ATOM 20422 C CA . ALA A 1 49 ? 1.858 6.829 6.368 1.00 0.00 49 ALA A CA 14
ATOM 20423 C C . ALA A 1 49 ? 1.923 5.450 5.708 1.00 0.00 49 ALA A C 14
ATOM 20424 O O . ALA A 1 49 ? 1.337 5.238 4.647 1.00 0.00 49 ALA A O 14
ATOM 20431 N N . GLU A 1 50 ? 2.640 4.549 6.363 1.00 0.00 50 GLU A N 14
ATOM 20432 C CA . GLU A 1 50 ? 2.789 3.197 5.853 1.00 0.00 50 GLU A CA 14
ATOM 20433 C C . GLU A 1 50 ? 1.442 2.470 5.875 1.00 0.00 50 GLU A C 14
ATOM 20434 O O . GLU A 1 50 ? 1.053 1.848 4.888 1.00 0.00 50 GLU A O 14
ATOM 20446 N N . GLU A 1 51 ? 0.769 2.573 7.011 1.00 0.00 51 GLU A N 14
ATOM 20447 C CA . GLU A 1 51 ? -0.525 1.933 7.175 1.00 0.00 51 GLU A CA 14
ATOM 20448 C C . GLU A 1 51 ? -1.650 2.941 6.932 1.00 0.00 51 GLU A C 14
ATOM 20449 O O . GLU A 1 51 ? -2.772 2.749 7.398 1.00 0.00 51 GLU A O 14
ATOM 20461 N N . ALA A 1 52 ? -1.311 3.994 6.203 1.00 0.00 52 ALA A N 14
ATOM 20462 C CA . ALA A 1 52 ? -2.278 5.033 5.893 1.00 0.00 52 ALA A CA 14
ATOM 20463 C C . ALA A 1 52 ? -2.445 5.132 4.375 1.00 0.00 52 ALA A C 14
ATOM 20464 O O . ALA A 1 52 ? -1.498 5.461 3.663 1.00 0.00 52 ALA A O 14
ATOM 20471 N N . GLN A 1 53 ? -3.657 4.841 3.925 1.00 0.00 53 GLN A N 14
ATOM 20472 C CA . GLN A 1 53 ? -3.960 4.893 2.505 1.00 0.00 53 GLN A CA 14
ATOM 20473 C C . GLN A 1 53 ? -4.770 6.150 2.181 1.00 0.00 53 GLN A C 14
ATOM 20474 O O . GLN A 1 53 ? -5.338 6.774 3.075 1.00 0.00 53 GLN A O 14
ATOM 20488 N N . ILE A 1 54 ? -4.798 6.483 0.899 1.00 0.00 54 ILE A N 14
ATOM 20489 C CA . ILE A 1 54 ? -5.529 7.654 0.446 1.00 0.00 54 ILE A CA 14
ATOM 20490 C C . ILE A 1 54 ? -6.328 7.297 -0.810 1.00 0.00 54 ILE A C 14
ATOM 20491 O O . ILE A 1 54 ? -5.779 6.747 -1.763 1.00 0.00 54 ILE A O 14
ATOM 20507 N N . VAL A 1 55 ? -7.611 7.624 -0.768 1.00 0.00 55 VAL A N 14
ATOM 20508 C CA . VAL A 1 55 ? -8.491 7.344 -1.890 1.00 0.00 55 VAL A CA 14
ATOM 20509 C C . VAL A 1 55 ? -9.084 8.657 -2.407 1.00 0.00 55 VAL A C 14
ATOM 20510 O O . VAL A 1 55 ? -9.503 9.505 -1.620 1.00 0.00 55 VAL A O 14
ATOM 20523 N N . TYR A 1 56 ? -9.100 8.783 -3.726 1.00 0.00 56 TYR A N 14
ATOM 20524 C CA . TYR A 1 56 ? -9.635 9.978 -4.356 1.00 0.00 56 TYR A CA 14
ATOM 20525 C C . TYR A 1 56 ? -10.760 9.626 -5.332 1.00 0.00 56 TYR A C 14
ATOM 20526 O O . TYR A 1 56 ? -10.574 8.807 -6.230 1.00 0.00 56 TYR A O 14
ATOM 20544 N N . MET A 1 57 ? -11.903 10.263 -5.121 1.00 0.00 57 MET A N 14
ATOM 20545 C CA . MET A 1 57 ? -13.058 10.027 -5.971 1.00 0.00 57 MET A CA 14
ATOM 20546 C C . MET A 1 57 ? -13.553 8.586 -5.836 1.00 0.00 57 MET A C 14
ATOM 20547 O O . MET A 1 57 ? -14.600 8.338 -5.238 1.00 0.00 57 MET A O 14
ATOM 20561 N N . GLU A 1 58 ? -12.778 7.672 -6.401 1.00 0.00 58 GLU A N 14
ATOM 20562 C CA . GLU A 1 58 ? -13.124 6.262 -6.352 1.00 0.00 58 GLU A CA 14
ATOM 20563 C C . GLU A 1 58 ? -11.928 5.407 -6.774 1.00 0.00 58 GLU A C 14
ATOM 20564 O O . GLU A 1 58 ? -12.098 4.356 -7.391 1.00 0.00 58 GLU A O 14
ATOM 20576 N N . GLN A 1 59 ? -10.744 5.888 -6.424 1.00 0.00 59 GLN A N 14
ATOM 20577 C CA . GLN A 1 59 ? -9.520 5.180 -6.759 1.00 0.00 59 GLN A CA 14
ATOM 20578 C C . GLN A 1 59 ? -8.599 5.107 -5.540 1.00 0.00 59 GLN A C 14
ATOM 20579 O O . GLN A 1 59 ? -8.426 6.095 -4.827 1.00 0.00 59 GLN A O 14
ATOM 20593 N N . LEU A 1 60 ? -8.031 3.927 -5.336 1.00 0.00 60 LEU A N 14
ATOM 20594 C CA . LEU A 1 60 ? -7.132 3.712 -4.216 1.00 0.00 60 LEU A CA 14
ATOM 20595 C C . LEU A 1 60 ? -5.703 4.058 -4.640 1.00 0.00 60 LEU A C 14
ATOM 20596 O O . LEU A 1 60 ? -5.049 3.275 -5.327 1.00 0.00 60 LEU A O 14
ATOM 20612 N N . LEU A 1 61 ? -5.261 5.232 -4.213 1.00 0.00 61 LEU A N 14
ATOM 20613 C CA . LEU A 1 61 ? -3.922 5.691 -4.541 1.00 0.00 61 LEU A CA 14
ATOM 20614 C C . LEU A 1 61 ? -2.896 4.726 -3.941 1.00 0.00 61 LEU A C 14
ATOM 20615 O O . LEU A 1 61 ? -2.726 4.673 -2.724 1.00 0.00 61 LEU A O 14
ATOM 20631 N N . THR A 1 62 ? -2.239 3.988 -4.823 1.00 0.00 62 THR A N 14
ATOM 20632 C CA . THR A 1 62 ? -1.235 3.029 -4.396 1.00 0.00 62 THR A CA 14
ATOM 20633 C C . THR A 1 62 ? 0.169 3.554 -4.703 1.00 0.00 62 THR A C 14
ATOM 20634 O O . THR A 1 62 ? 1.133 2.790 -4.714 1.00 0.00 62 THR A O 14
ATOM 20645 N N . ASP A 1 63 ? 0.240 4.855 -4.946 1.00 0.00 63 ASP A N 14
ATOM 20646 C CA . ASP A 1 63 ? 1.509 5.491 -5.252 1.00 0.00 63 ASP A CA 14
ATOM 20647 C C . ASP A 1 63 ? 1.826 6.532 -4.177 1.00 0.00 63 ASP A C 14
ATOM 20648 O O . ASP A 1 63 ? 0.981 7.361 -3.842 1.00 0.00 63 ASP A O 14
ATOM 20657 N N . ASP A 1 64 ? 3.045 6.456 -3.665 1.00 0.00 64 ASP A N 14
ATOM 20658 C CA . ASP A 1 64 ? 3.484 7.381 -2.634 1.00 0.00 64 ASP A CA 14
ATOM 20659 C C . ASP A 1 64 ? 4.470 8.382 -3.239 1.00 0.00 64 ASP A C 14
ATOM 20660 O O . ASP A 1 64 ? 4.643 9.482 -2.717 1.00 0.00 64 ASP A O 14
ATOM 20669 N N . HIS A 1 65 ? 5.092 7.964 -4.333 1.00 0.00 65 HIS A N 14
ATOM 20670 C CA . HIS A 1 65 ? 6.056 8.810 -5.015 1.00 0.00 65 HIS A CA 14
ATOM 20671 C C . HIS A 1 65 ? 5.352 9.610 -6.112 1.00 0.00 65 HIS A C 14
ATOM 20672 O O . HIS A 1 65 ? 5.998 10.115 -7.029 1.00 0.00 65 HIS A O 14
ATOM 20686 N N . CYS A 1 66 ? 4.036 9.700 -5.983 1.00 0.00 66 CYS A N 14
ATOM 20687 C CA . CYS A 1 66 ? 3.237 10.430 -6.952 1.00 0.00 66 CYS A CA 14
ATOM 20688 C C . CYS A 1 66 ? 2.833 11.769 -6.332 1.00 0.00 66 CYS A C 14
ATOM 20689 O O . CYS A 1 66 ? 2.590 11.852 -5.129 1.00 0.00 66 CYS A O 14
ATOM 20697 N N . SER A 1 67 ? 2.775 12.784 -7.181 1.00 0.00 67 SER A N 14
ATOM 20698 C CA . SER A 1 67 ? 2.405 14.116 -6.731 1.00 0.00 67 SER A CA 14
ATOM 20699 C C . SER A 1 67 ? 0.882 14.234 -6.642 1.00 0.00 67 SER A C 14
ATOM 20700 O O . SER A 1 67 ? 0.159 13.372 -7.139 1.00 0.00 67 SER A O 14
ATOM 20708 N N . LEU A 1 68 ? 0.440 15.308 -6.006 1.00 0.00 68 LEU A N 14
ATOM 20709 C CA . LEU A 1 68 ? -0.984 15.550 -5.846 1.00 0.00 68 LEU A CA 14
ATOM 20710 C C . LEU A 1 68 ? -1.522 16.248 -7.096 1.00 0.00 68 LEU A C 14
ATOM 20711 O O . LEU A 1 68 ? -2.581 15.886 -7.607 1.00 0.00 68 LEU A O 14
ATOM 20727 N N . GLY A 1 69 ? -0.768 17.237 -7.554 1.00 0.00 69 GLY A N 14
ATOM 20728 C CA . GLY A 1 69 ? -1.156 17.989 -8.735 1.00 0.00 69 GLY A CA 14
ATOM 20729 C C . GLY A 1 69 ? -1.277 17.072 -9.954 1.00 0.00 69 GLY A C 14
ATOM 20730 O O . GLY A 1 69 ? -1.989 17.388 -10.905 1.00 0.00 69 GLY A O 14
ATOM 20734 N N . SER A 1 70 ? -0.569 15.954 -9.885 1.00 0.00 70 SER A N 14
ATOM 20735 C CA . SER A 1 70 ? -0.587 14.988 -10.971 1.00 0.00 70 SER A CA 14
ATOM 20736 C C . SER A 1 70 ? -1.876 14.166 -10.919 1.00 0.00 70 SER A C 14
ATOM 20737 O O . SER A 1 70 ? -2.594 14.066 -11.913 1.00 0.00 70 SER A O 14
ATOM 20745 N N . TYR A 1 71 ? -2.132 13.599 -9.749 1.00 0.00 71 TYR A N 14
ATOM 20746 C CA . TYR A 1 71 ? -3.322 12.789 -9.554 1.00 0.00 71 TYR A CA 14
ATOM 20747 C C . TYR A 1 71 ? -4.575 13.536 -10.013 1.00 0.00 71 TYR A C 14
ATOM 20748 O O . TYR A 1 71 ? -5.442 12.959 -10.668 1.00 0.00 71 TYR A O 14
ATOM 20766 N N . GLY A 1 72 ? -4.632 14.810 -9.651 1.00 0.00 72 GLY A N 14
ATOM 20767 C CA . GLY A 1 72 ? -5.765 15.642 -10.017 1.00 0.00 72 GLY A CA 14
ATOM 20768 C C . GLY A 1 72 ? -6.423 16.250 -8.777 1.00 0.00 72 GLY A C 14
ATOM 20769 O O . GLY A 1 72 ? -7.648 16.271 -8.667 1.00 0.00 72 GLY A O 14
ATOM 20773 N N . LEU A 1 73 ? -5.580 16.729 -7.874 1.00 0.00 73 LEU A N 14
ATOM 20774 C CA . LEU A 1 73 ? -6.064 17.336 -6.646 1.00 0.00 73 LEU A CA 14
ATOM 20775 C C . LEU A 1 73 ? -6.140 18.853 -6.827 1.00 0.00 73 LEU A C 14
ATOM 20776 O O . LEU A 1 73 ? -5.395 19.425 -7.621 1.00 0.00 73 LEU A O 14
ATOM 20792 N N . LYS A 1 74 ? -7.047 19.462 -6.077 1.00 0.00 74 LYS A N 14
ATOM 20793 C CA . LYS A 1 74 ? -7.229 20.902 -6.144 1.00 0.00 74 LYS A CA 14
ATOM 20794 C C . LYS A 1 74 ? -7.825 21.399 -4.825 1.00 0.00 74 LYS A C 14
ATOM 20795 O O . LYS A 1 74 ? -8.361 20.612 -4.047 1.00 0.00 74 LYS A O 14
ATOM 20814 N N . ASP A 1 75 ? -7.711 22.702 -4.615 1.00 0.00 75 ASP A N 14
ATOM 20815 C CA . ASP A 1 75 ? -8.231 23.313 -3.404 1.00 0.00 75 ASP A CA 14
ATOM 20816 C C . ASP A 1 75 ? -9.740 23.072 -3.325 1.00 0.00 75 ASP A C 14
ATOM 20817 O O . ASP A 1 75 ? -10.489 23.510 -4.197 1.00 0.00 75 ASP A O 14
ATOM 20826 N N . GLY A 1 76 ? -10.142 22.377 -2.271 1.00 0.00 76 GLY A N 14
ATOM 20827 C CA . GLY A 1 76 ? -11.548 22.073 -2.067 1.00 0.00 76 GLY A CA 14
ATOM 20828 C C . GLY A 1 76 ? -11.853 20.619 -2.430 1.00 0.00 76 GLY A C 14
ATOM 20829 O O . GLY A 1 76 ? -12.955 20.305 -2.879 1.00 0.00 76 GLY A O 14
ATOM 20833 N N . ASP A 1 77 ? -10.858 19.769 -2.222 1.00 0.00 77 ASP A N 14
ATOM 20834 C CA . ASP A 1 77 ? -11.006 18.355 -2.522 1.00 0.00 77 ASP A CA 14
ATOM 20835 C C . ASP A 1 77 ? -11.235 17.583 -1.220 1.00 0.00 77 ASP A C 14
ATOM 20836 O O . ASP A 1 77 ? -11.299 18.178 -0.145 1.00 0.00 77 ASP A O 14
ATOM 20845 N N . MET A 1 78 ? -11.353 16.271 -1.361 1.00 0.00 78 MET A N 14
ATOM 20846 C CA . MET A 1 78 ? -11.573 15.412 -0.210 1.00 0.00 78 MET A CA 14
ATOM 20847 C C . MET A 1 78 ? -11.062 13.995 -0.477 1.00 0.00 78 MET A C 14
ATOM 20848 O O . MET A 1 78 ? -11.319 13.429 -1.538 1.00 0.00 78 MET A O 14
ATOM 20862 N N . VAL A 1 79 ? -10.347 13.463 0.503 1.00 0.00 79 VAL A N 14
ATOM 20863 C CA . VAL A 1 79 ? -9.798 12.123 0.387 1.00 0.00 79 VAL A CA 14
ATOM 20864 C C . VAL A 1 79 ? -10.204 11.302 1.612 1.00 0.00 79 VAL A C 14
ATOM 20865 O O . VAL A 1 79 ? -10.597 11.860 2.636 1.00 0.00 79 VAL A O 14
ATOM 20878 N N . VAL A 1 80 ? -10.096 9.989 1.468 1.00 0.00 80 VAL A N 14
ATOM 20879 C CA . VAL A 1 80 ? -10.447 9.086 2.550 1.00 0.00 80 VAL A CA 14
ATOM 20880 C C . VAL A 1 80 ? -9.183 8.387 3.056 1.00 0.00 80 VAL A C 14
ATOM 20881 O O . VAL A 1 80 ? -8.288 8.073 2.273 1.00 0.00 80 VAL A O 14
ATOM 20894 N N . LEU A 1 81 ? -9.151 8.164 4.361 1.00 0.00 81 LEU A N 14
ATOM 20895 C CA . LEU A 1 81 ? -8.012 7.508 4.981 1.00 0.00 81 LEU A CA 14
ATOM 20896 C C . LEU A 1 81 ? -8.388 6.067 5.333 1.00 0.00 81 LEU A C 14
ATOM 20897 O O . LEU A 1 81 ? -9.492 5.809 5.812 1.00 0.00 81 LEU A O 14
ATOM 20913 N N . LEU A 1 82 ? -7.450 5.166 5.082 1.00 0.00 82 LEU A N 14
ATOM 20914 C CA . LEU A 1 82 ? -7.669 3.758 5.366 1.00 0.00 82 LEU A CA 14
ATOM 20915 C C . LEU A 1 82 ? -6.504 3.223 6.201 1.00 0.00 82 LEU A C 14
ATOM 20916 O O . LEU A 1 82 ? -5.381 3.117 5.710 1.00 0.00 82 LEU A O 14
ATOM 20932 N N . GLN A 1 83 ? -6.810 2.901 7.449 1.00 0.00 83 GLN A N 14
ATOM 20933 C CA . GLN A 1 83 ? -5.802 2.380 8.357 1.00 0.00 83 GLN A CA 14
ATOM 20934 C C . GLN A 1 83 ? -5.692 0.861 8.212 1.00 0.00 83 GLN A C 14
ATOM 20935 O O . GLN A 1 83 ? -6.567 0.126 8.667 1.00 0.00 83 GLN A O 14
ATOM 20949 N N . LYS A 1 84 ? -4.610 0.436 7.578 1.00 0.00 84 LYS A N 14
ATOM 20950 C CA . LYS A 1 84 ? -4.374 -0.982 7.368 1.00 0.00 84 LYS A CA 14
ATOM 20951 C C . LYS A 1 84 ? -3.992 -1.634 8.698 1.00 0.00 84 LYS A C 14
ATOM 20952 O O . LYS A 1 84 ? -3.359 -1.003 9.543 1.00 0.00 84 LYS A O 14
ATOM 20971 N N . ASP A 1 85 ? -4.394 -2.888 8.843 1.00 0.00 85 ASP A N 14
ATOM 20972 C CA . ASP A 1 85 ? -4.102 -3.632 10.057 1.00 0.00 85 ASP A CA 14
ATOM 20973 C C . ASP A 1 85 ? -3.270 -4.867 9.705 1.00 0.00 85 ASP A C 14
ATOM 20974 O O . ASP A 1 85 ? -3.689 -5.692 8.895 1.00 0.00 85 ASP A O 14
ATOM 20983 N N . ASN A 1 86 ? -2.106 -4.955 10.331 1.00 0.00 86 ASN A N 14
ATOM 20984 C CA . ASN A 1 86 ? -1.211 -6.076 10.094 1.00 0.00 86 ASN A CA 14
ATOM 20985 C C . ASN A 1 86 ? -1.012 -6.848 11.400 1.00 0.00 86 ASN A C 14
ATOM 20986 O O . ASN A 1 86 ? -0.386 -7.907 11.409 1.00 0.00 86 ASN A O 14
ATOM 20997 N N . VAL A 1 87 ? -1.556 -6.288 12.471 1.00 0.00 87 VAL A N 14
ATOM 20998 C CA . VAL A 1 87 ? -1.446 -6.911 13.779 1.00 0.00 87 VAL A CA 14
ATOM 20999 C C . VAL A 1 87 ? -0.064 -7.554 13.918 1.00 0.00 87 VAL A C 14
ATOM 21000 O O . VAL A 1 87 ? 0.083 -8.579 14.582 1.00 0.00 87 VAL A O 14
ATOM 21013 N N . GLY A 1 88 ? 0.913 -6.926 13.280 1.00 0.00 88 GLY A N 14
ATOM 21014 C CA . GLY A 1 88 ? 2.277 -7.424 13.324 1.00 0.00 88 GLY A CA 14
ATOM 21015 C C . GLY A 1 88 ? 3.277 -6.312 13.004 1.00 0.00 88 GLY A C 14
ATOM 21016 O O . GLY A 1 88 ? 3.490 -5.411 13.814 1.00 0.00 88 GLY A O 14
ATOM 21020 N N . LEU A 1 89 ? 3.865 -6.411 11.821 1.00 0.00 89 LEU A N 14
ATOM 21021 C CA . LEU A 1 89 ? 4.838 -5.425 11.383 1.00 0.00 89 LEU A CA 14
ATOM 21022 C C . LEU A 1 89 ? 5.986 -5.364 12.393 1.00 0.00 89 LEU A C 14
ATOM 21023 O O . LEU A 1 89 ? 5.873 -4.710 13.429 1.00 0.00 89 LEU A O 14
ATOM 21039 N N . ARG A 1 90 ? 7.065 -6.055 12.056 1.00 0.00 90 ARG A N 14
ATOM 21040 C CA . ARG A 1 90 ? 8.233 -6.088 12.921 1.00 0.00 90 ARG A CA 14
ATOM 21041 C C . ARG A 1 90 ? 9.513 -6.089 12.083 1.00 0.00 90 ARG A C 14
ATOM 21042 O O . ARG A 1 90 ? 9.641 -6.866 11.139 1.00 0.00 90 ARG A O 14
ATOM 21063 N N . THR A 1 91 ? 10.429 -5.209 12.460 1.00 0.00 91 THR A N 14
ATOM 21064 C CA . THR A 1 91 ? 11.695 -5.098 11.756 1.00 0.00 91 THR A CA 14
ATOM 21065 C C . THR A 1 91 ? 12.858 -5.430 12.693 1.00 0.00 91 THR A C 14
ATOM 21066 O O . THR A 1 91 ? 13.199 -4.637 13.569 1.00 0.00 91 THR A O 14
ATOM 21077 N N . PRO A 1 92 ? 13.449 -6.635 12.471 1.00 0.00 92 PRO A N 14
ATOM 21078 C CA . PRO A 1 92 ? 14.566 -7.081 13.286 1.00 0.00 92 PRO A CA 14
ATOM 21079 C C . PRO A 1 92 ? 15.851 -6.342 12.907 1.00 0.00 92 PRO A C 14
ATOM 21080 O O . PRO A 1 92 ? 15.944 -5.767 11.824 1.00 0.00 92 PRO A O 14
ATOM 21091 N N . GLY A 1 93 ? 16.810 -6.381 13.821 1.00 0.00 93 GLY A N 14
ATOM 21092 C CA . GLY A 1 93 ? 18.085 -5.722 13.597 1.00 0.00 93 GLY A CA 14
ATOM 21093 C C . GLY A 1 93 ? 18.765 -6.259 12.336 1.00 0.00 93 GLY A C 14
ATOM 21094 O O . GLY A 1 93 ? 18.520 -7.393 11.929 1.00 0.00 93 GLY A O 14
ATOM 21098 N N . ARG A 1 94 ? 19.607 -5.418 11.753 1.00 0.00 94 ARG A N 14
ATOM 21099 C CA . ARG A 1 94 ? 20.324 -5.793 10.546 1.00 0.00 94 ARG A CA 14
ATOM 21100 C C . ARG A 1 94 ? 21.149 -7.058 10.792 1.00 0.00 94 ARG A C 14
ATOM 21101 O O . ARG A 1 94 ? 21.920 -7.125 11.747 1.00 0.00 94 ARG A O 14
ATOM 21122 N N . THR A 1 95 ? 20.958 -8.030 9.912 1.00 0.00 95 THR A N 14
ATOM 21123 C CA . THR A 1 95 ? 21.675 -9.290 10.021 1.00 0.00 95 THR A CA 14
ATOM 21124 C C . THR A 1 95 ? 22.565 -9.504 8.795 1.00 0.00 95 THR A C 14
ATOM 21125 O O . THR A 1 95 ? 22.201 -9.122 7.684 1.00 0.00 95 THR A O 14
ATOM 21136 N N . PRO A 1 96 ? 23.746 -10.132 9.045 1.00 0.00 96 PRO A N 14
ATOM 21137 C CA . PRO A 1 96 ? 24.691 -10.402 7.975 1.00 0.00 96 PRO A CA 14
ATOM 21138 C C . PRO A 1 96 ? 24.216 -11.568 7.105 1.00 0.00 96 PRO A C 14
ATOM 21139 O O . PRO A 1 96 ? 24.452 -11.582 5.898 1.00 0.00 96 PRO A O 14
ATOM 21150 N N . SER A 1 97 ? 23.555 -12.516 7.752 1.00 0.00 97 SER A N 14
ATOM 21151 C CA . SER A 1 97 ? 23.045 -13.683 7.053 1.00 0.00 97 SER A CA 14
ATOM 21152 C C . SER A 1 97 ? 24.203 -14.479 6.448 1.00 0.00 97 SER A C 14
ATOM 21153 O O . SER A 1 97 ? 25.134 -13.900 5.890 1.00 0.00 97 SER A O 14
ATOM 21161 N N . GLY A 1 98 ? 24.108 -15.794 6.579 1.00 0.00 98 GLY A N 14
ATOM 21162 C CA . GLY A 1 98 ? 25.136 -16.675 6.052 1.00 0.00 98 GLY A CA 14
ATOM 21163 C C . GLY A 1 98 ? 24.878 -18.126 6.462 1.00 0.00 98 GLY A C 14
ATOM 21164 O O . GLY A 1 98 ? 25.552 -18.655 7.344 1.00 0.00 98 GLY A O 14
ATOM 21168 N N . PRO A 1 99 ? 23.874 -18.745 5.785 1.00 0.00 99 PRO A N 14
ATOM 21169 C CA . PRO A 1 99 ? 23.518 -20.124 6.070 1.00 0.00 99 PRO A CA 14
ATOM 21170 C C . PRO A 1 99 ? 24.552 -21.089 5.486 1.00 0.00 99 PRO A C 14
ATOM 21171 O O . PRO A 1 99 ? 25.497 -20.665 4.824 1.00 0.00 99 PRO A O 14
ATOM 21182 N N . SER A 1 100 ? 24.338 -22.369 5.754 1.00 0.00 100 SER A N 14
ATOM 21183 C CA . SER A 1 100 ? 25.240 -23.397 5.264 1.00 0.00 100 SER A CA 14
ATOM 21184 C C . SER A 1 100 ? 24.616 -24.780 5.465 1.00 0.00 100 SER A C 14
ATOM 21185 O O . SER A 1 100 ? 24.177 -25.113 6.565 1.00 0.00 100 SER A O 14
ATOM 21193 N N . SER A 1 101 ? 24.596 -25.547 4.385 1.00 0.00 101 SER A N 14
ATOM 21194 C CA . SER A 1 101 ? 24.033 -26.886 4.428 1.00 0.00 101 SER A CA 14
ATOM 21195 C C . SER A 1 101 ? 24.512 -27.695 3.222 1.00 0.00 101 SER A C 14
ATOM 21196 O O . SER A 1 101 ? 24.979 -27.127 2.235 1.00 0.00 101 SER A O 14
ATOM 21204 N N . GLY A 1 102 ? 24.381 -29.008 3.340 1.00 0.00 102 GLY A N 14
ATOM 21205 C CA . GLY A 1 102 ? 24.795 -29.900 2.271 1.00 0.00 102 GLY A CA 14
ATOM 21206 C C . GLY A 1 102 ? 26.313 -30.094 2.275 1.00 0.00 102 GLY A C 14
ATOM 21207 O O . GLY A 1 102 ? 26.975 -29.856 1.266 1.00 0.00 102 GLY A O 14
ATOM 21211 N N . GLY A 1 1 ? 13.188 32.138 2.692 1.00 0.00 1 GLY A N 15
ATOM 21212 C CA . GLY A 1 1 ? 12.062 31.966 1.790 1.00 0.00 1 GLY A CA 15
ATOM 21213 C C . GLY A 1 1 ? 11.491 33.320 1.362 1.00 0.00 1 GLY A C 15
ATOM 21214 O O . GLY A 1 1 ? 11.760 33.790 0.257 1.00 0.00 1 GLY A O 15
ATOM 21218 N N . SER A 1 2 ? 10.714 33.908 2.259 1.00 0.00 2 SER A N 15
ATOM 21219 C CA . SER A 1 2 ? 10.103 35.199 1.988 1.00 0.00 2 SER A CA 15
ATOM 21220 C C . SER A 1 2 ? 9.618 35.254 0.538 1.00 0.00 2 SER A C 15
ATOM 21221 O O . SER A 1 2 ? 10.309 35.782 -0.332 1.00 0.00 2 SER A O 15
ATOM 21229 N N . SER A 1 3 ? 8.434 34.701 0.322 1.00 0.00 3 SER A N 15
ATOM 21230 C CA . SER A 1 3 ? 7.848 34.681 -1.008 1.00 0.00 3 SER A CA 15
ATOM 21231 C C . SER A 1 3 ? 6.477 34.003 -0.966 1.00 0.00 3 SER A C 15
ATOM 21232 O O . SER A 1 3 ? 6.100 33.419 0.049 1.00 0.00 3 SER A O 15
ATOM 21240 N N . GLY A 1 4 ? 5.768 34.104 -2.080 1.00 0.00 4 GLY A N 15
ATOM 21241 C CA . GLY A 1 4 ? 4.447 33.508 -2.184 1.00 0.00 4 GLY A CA 15
ATOM 21242 C C . GLY A 1 4 ? 4.543 32.007 -2.467 1.00 0.00 4 GLY A C 15
ATOM 21243 O O . GLY A 1 4 ? 5.550 31.534 -2.992 1.00 0.00 4 GLY A O 15
ATOM 21247 N N . SER A 1 5 ? 3.481 31.301 -2.109 1.00 0.00 5 SER A N 15
ATOM 21248 C CA . SER A 1 5 ? 3.433 29.864 -2.318 1.00 0.00 5 SER A CA 15
ATOM 21249 C C . SER A 1 5 ? 1.979 29.397 -2.409 1.00 0.00 5 SER A C 15
ATOM 21250 O O . SER A 1 5 ? 1.188 29.637 -1.499 1.00 0.00 5 SER A O 15
ATOM 21258 N N . SER A 1 6 ? 1.671 28.737 -3.516 1.00 0.00 6 SER A N 15
ATOM 21259 C CA . SER A 1 6 ? 0.326 28.234 -3.738 1.00 0.00 6 SER A CA 15
ATOM 21260 C C . SER A 1 6 ? 0.073 27.010 -2.856 1.00 0.00 6 SER A C 15
ATOM 21261 O O . SER A 1 6 ? 1.010 26.310 -2.477 1.00 0.00 6 SER A O 15
ATOM 21269 N N . GLY A 1 7 ? -1.198 26.790 -2.556 1.00 0.00 7 GLY A N 15
ATOM 21270 C CA . GLY A 1 7 ? -1.586 25.662 -1.725 1.00 0.00 7 GLY A CA 15
ATOM 21271 C C . GLY A 1 7 ? -3.054 25.293 -1.953 1.00 0.00 7 GLY A C 15
ATOM 21272 O O . GLY A 1 7 ? -3.850 26.131 -2.374 1.00 0.00 7 GLY A O 15
ATOM 21276 N N . MET A 1 8 ? -3.367 24.038 -1.664 1.00 0.00 8 MET A N 15
ATOM 21277 C CA . MET A 1 8 ? -4.724 23.548 -1.832 1.00 0.00 8 MET A CA 15
ATOM 21278 C C . MET A 1 8 ? -5.230 22.883 -0.550 1.00 0.00 8 MET A C 15
ATOM 21279 O O . MET A 1 8 ? -4.444 22.326 0.216 1.00 0.00 8 MET A O 15
ATOM 21293 N N . LEU A 1 9 ? -6.538 22.964 -0.356 1.00 0.00 9 LEU A N 15
ATOM 21294 C CA . LEU A 1 9 ? -7.157 22.377 0.820 1.00 0.00 9 LEU A CA 15
ATOM 21295 C C . LEU A 1 9 ? -7.453 20.900 0.552 1.00 0.00 9 LEU A C 15
ATOM 21296 O O . LEU A 1 9 ? -8.157 20.567 -0.400 1.00 0.00 9 LEU A O 15
ATOM 21312 N N . ILE A 1 10 ? -6.901 20.054 1.409 1.00 0.00 10 ILE A N 15
ATOM 21313 C CA . ILE A 1 10 ? -7.097 18.620 1.277 1.00 0.00 10 ILE A CA 15
ATOM 21314 C C . ILE A 1 10 ? -7.868 18.100 2.492 1.00 0.00 10 ILE A C 15
ATOM 21315 O O . ILE A 1 10 ? -7.324 18.028 3.592 1.00 0.00 10 ILE A O 15
ATOM 21331 N N . THR A 1 11 ? -9.124 17.752 2.251 1.00 0.00 11 THR A N 15
ATOM 21332 C CA . THR A 1 11 ? -9.975 17.242 3.312 1.00 0.00 11 THR A CA 15
ATOM 21333 C C . THR A 1 11 ? -9.824 15.724 3.433 1.00 0.00 11 THR A C 15
ATOM 21334 O O . THR A 1 11 ? -10.195 14.985 2.523 1.00 0.00 11 THR A O 15
ATOM 21345 N N . VAL A 1 12 ? -9.279 15.304 4.566 1.00 0.00 12 VAL A N 15
ATOM 21346 C CA . VAL A 1 12 ? -9.074 13.888 4.818 1.00 0.00 12 VAL A CA 15
ATOM 21347 C C . VAL A 1 12 ? -10.257 13.341 5.619 1.00 0.00 12 VAL A C 15
ATOM 21348 O O . VAL A 1 12 ? -10.952 14.094 6.299 1.00 0.00 12 VAL A O 15
ATOM 21361 N N . TYR A 1 13 ? -10.448 12.034 5.513 1.00 0.00 13 TYR A N 15
ATOM 21362 C CA . TYR A 1 13 ? -11.535 11.378 6.220 1.00 0.00 13 TYR A CA 15
ATOM 21363 C C . TYR A 1 13 ? -11.163 9.938 6.582 1.00 0.00 13 TYR A C 15
ATOM 21364 O O . TYR A 1 13 ? -11.183 9.054 5.727 1.00 0.00 13 TYR A O 15
ATOM 21382 N N . CYS A 1 14 ? -10.833 9.748 7.851 1.00 0.00 14 CYS A N 15
ATOM 21383 C CA . CYS A 1 14 ? -10.457 8.431 8.337 1.00 0.00 14 CYS A CA 15
ATOM 21384 C C . CYS A 1 14 ? -11.734 7.615 8.551 1.00 0.00 14 CYS A C 15
ATOM 21385 O O . CYS A 1 14 ? -12.795 8.176 8.817 1.00 0.00 14 CYS A O 15
ATOM 21393 N N . VAL A 1 15 ? -11.588 6.304 8.426 1.00 0.00 15 VAL A N 15
ATOM 21394 C CA . VAL A 1 15 ? -12.716 5.406 8.603 1.00 0.00 15 VAL A CA 15
ATOM 21395 C C . VAL A 1 15 ? -12.367 4.358 9.661 1.00 0.00 15 VAL A C 15
ATOM 21396 O O . VAL A 1 15 ? -13.087 4.202 10.646 1.00 0.00 15 VAL A O 15
ATOM 21409 N N . ARG A 1 16 ? -11.263 3.666 9.421 1.00 0.00 16 ARG A N 15
ATOM 21410 C CA . ARG A 1 16 ? -10.810 2.637 10.342 1.00 0.00 16 ARG A CA 15
ATOM 21411 C C . ARG A 1 16 ? -9.850 3.233 11.374 1.00 0.00 16 ARG A C 15
ATOM 21412 O O . ARG A 1 16 ? -10.283 3.765 12.395 1.00 0.00 16 ARG A O 15
ATOM 21433 N N . ARG A 1 17 ? -8.565 3.124 11.072 1.00 0.00 17 ARG A N 15
ATOM 21434 C CA . ARG A 1 17 ? -7.540 3.645 11.960 1.00 0.00 17 ARG A CA 15
ATOM 21435 C C . ARG A 1 17 ? -8.031 3.620 13.409 1.00 0.00 17 ARG A C 15
ATOM 21436 O O . ARG A 1 17 ? -8.004 4.640 14.096 1.00 0.00 17 ARG A O 15
ATOM 21457 N N . ASP A 1 18 ? -8.469 2.443 13.831 1.00 0.00 18 ASP A N 15
ATOM 21458 C CA . ASP A 1 18 ? -8.965 2.271 15.186 1.00 0.00 18 ASP A CA 15
ATOM 21459 C C . ASP A 1 18 ? -10.339 2.933 15.309 1.00 0.00 18 ASP A C 15
ATOM 21460 O O . ASP A 1 18 ? -10.502 4.102 14.965 1.00 0.00 18 ASP A O 15
ATOM 21469 N N . LEU A 1 19 ? -11.293 2.156 15.801 1.00 0.00 19 LEU A N 15
ATOM 21470 C CA . LEU A 1 19 ? -12.648 2.652 15.974 1.00 0.00 19 LEU A CA 15
ATOM 21471 C C . LEU A 1 19 ? -12.597 4.099 16.466 1.00 0.00 19 LEU A C 15
ATOM 21472 O O . LEU A 1 19 ? -12.137 4.366 17.575 1.00 0.00 19 LEU A O 15
ATOM 21488 N N . THR A 1 20 ? -13.077 4.996 15.617 1.00 0.00 20 THR A N 15
ATOM 21489 C CA . THR A 1 20 ? -13.093 6.410 15.951 1.00 0.00 20 THR A CA 15
ATOM 21490 C C . THR A 1 20 ? -13.608 7.233 14.768 1.00 0.00 20 THR A C 15
ATOM 21491 O O . THR A 1 20 ? -14.565 7.992 14.906 1.00 0.00 20 THR A O 15
ATOM 21502 N N . GLU A 1 21 ? -12.949 7.053 13.632 1.00 0.00 21 GLU A N 15
ATOM 21503 C CA . GLU A 1 21 ? -13.328 7.769 12.426 1.00 0.00 21 GLU A CA 15
ATOM 21504 C C . GLU A 1 21 ? -13.241 9.279 12.655 1.00 0.00 21 GLU A C 15
ATOM 21505 O O . GLU A 1 21 ? -14.149 9.877 13.230 1.00 0.00 21 GLU A O 15
ATOM 21517 N N . VAL A 1 22 ? -12.139 9.852 12.195 1.00 0.00 22 VAL A N 15
ATOM 21518 C CA . VAL A 1 22 ? -11.921 11.281 12.342 1.00 0.00 22 VAL A CA 15
ATOM 21519 C C . VAL A 1 22 ? -11.741 11.911 10.960 1.00 0.00 22 VAL A C 15
ATOM 21520 O O . VAL A 1 22 ? -11.181 11.289 10.058 1.00 0.00 22 VAL A O 15
ATOM 21533 N N . THR A 1 23 ? -12.226 13.137 10.835 1.00 0.00 23 THR A N 15
ATOM 21534 C CA . THR A 1 23 ? -12.127 13.858 9.578 1.00 0.00 23 THR A CA 15
ATOM 21535 C C . THR A 1 23 ? -11.497 15.235 9.800 1.00 0.00 23 THR A C 15
ATOM 21536 O O . THR A 1 23 ? -12.010 16.038 10.578 1.00 0.00 23 THR A O 15
ATOM 21547 N N . PHE A 1 24 ? -10.394 15.465 9.104 1.00 0.00 24 PHE A N 15
ATOM 21548 C CA . PHE A 1 24 ? -9.689 16.731 9.215 1.00 0.00 24 PHE A CA 15
ATOM 21549 C C . PHE A 1 24 ? -9.201 17.210 7.846 1.00 0.00 24 PHE A C 15
ATOM 21550 O O . PHE A 1 24 ? -9.154 16.433 6.894 1.00 0.00 24 PHE A O 15
ATOM 21567 N N . SER A 1 25 ? -8.851 18.486 7.792 1.00 0.00 25 SER A N 15
ATOM 21568 C CA . SER A 1 25 ? -8.369 19.078 6.556 1.00 0.00 25 SER A CA 15
ATOM 21569 C C . SER A 1 25 ? -6.877 19.394 6.674 1.00 0.00 25 SER A C 15
ATOM 21570 O O . SER A 1 25 ? -6.338 19.462 7.778 1.00 0.00 25 SER A O 15
ATOM 21578 N N . LEU A 1 26 ? -6.250 19.577 5.521 1.00 0.00 26 LEU A N 15
ATOM 21579 C CA . LEU A 1 26 ? -4.831 19.884 5.481 1.00 0.00 26 LEU A CA 15
ATOM 21580 C C . LEU A 1 26 ? -4.541 20.784 4.278 1.00 0.00 26 LEU A C 15
ATOM 21581 O O . LEU A 1 26 ? -5.178 20.654 3.234 1.00 0.00 26 LEU A O 15
ATOM 21597 N N . GLN A 1 27 ? -3.580 21.677 4.464 1.00 0.00 27 GLN A N 15
ATOM 21598 C CA . GLN A 1 27 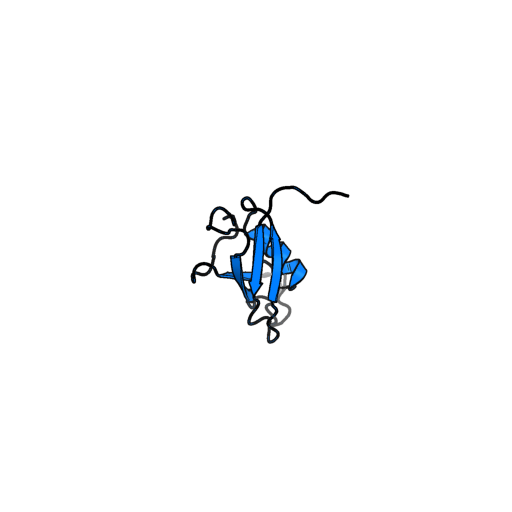? -3.199 22.598 3.407 1.00 0.00 27 GLN A CA 15
ATOM 21599 C C . GLN A 1 27 ? -1.793 22.271 2.900 1.00 0.00 27 GLN A C 15
ATOM 21600 O O . GLN A 1 27 ? -0.807 22.503 3.599 1.00 0.00 27 GLN A O 15
ATOM 21614 N N . VAL A 1 28 ? -1.745 21.737 1.688 1.00 0.00 28 VAL A N 15
ATOM 21615 C CA . VAL A 1 28 ? -0.476 21.376 1.080 1.00 0.00 28 VAL A CA 15
ATOM 21616 C C . VAL A 1 28 ? -0.460 21.849 -0.376 1.00 0.00 28 VAL A C 15
ATOM 21617 O O . VAL A 1 28 ? -1.513 22.083 -0.967 1.00 0.00 28 VAL A O 15
ATOM 21630 N N . ASN A 1 29 ? 0.745 21.974 -0.911 1.00 0.00 29 ASN A N 15
ATOM 21631 C CA . ASN A 1 29 ? 0.912 22.415 -2.285 1.00 0.00 29 ASN A CA 15
ATOM 21632 C C . ASN A 1 29 ? 0.554 21.267 -3.231 1.00 0.00 29 ASN A C 15
ATOM 21633 O O . ASN A 1 29 ? 0.560 20.103 -2.831 1.00 0.00 29 ASN A O 15
ATOM 21644 N N . PRO A 1 30 ? 0.241 21.644 -4.500 1.00 0.00 30 PRO A N 15
ATOM 21645 C CA . PRO A 1 30 ? -0.119 20.659 -5.506 1.00 0.00 30 PRO A CA 15
ATOM 21646 C C . PRO A 1 30 ? 1.116 19.901 -5.998 1.00 0.00 30 PRO A C 15
ATOM 21647 O O . PRO A 1 30 ? 0.997 18.939 -6.755 1.00 0.00 30 PRO A O 15
ATOM 21658 N N . ASP A 1 31 ? 2.273 20.364 -5.548 1.00 0.00 31 ASP A N 15
ATOM 21659 C CA . ASP A 1 31 ? 3.528 19.742 -5.933 1.00 0.00 31 ASP A CA 15
ATOM 21660 C C . ASP A 1 31 ? 4.043 18.883 -4.776 1.00 0.00 31 ASP A C 15
ATOM 21661 O O . ASP A 1 31 ? 5.246 18.654 -4.656 1.00 0.00 31 ASP A O 15
ATOM 21670 N N . PHE A 1 32 ? 3.108 18.433 -3.953 1.00 0.00 32 PHE A N 15
ATOM 21671 C CA . PHE A 1 32 ? 3.452 17.605 -2.810 1.00 0.00 32 PHE A CA 15
ATOM 21672 C C . PHE A 1 32 ? 3.304 16.119 -3.144 1.00 0.00 32 PHE A C 15
ATOM 21673 O O . PHE A 1 32 ? 2.336 15.718 -3.789 1.00 0.00 32 PHE A O 15
ATOM 21690 N N . GLU A 1 33 ? 4.277 15.343 -2.690 1.00 0.00 33 GLU A N 15
ATOM 21691 C CA . GLU A 1 33 ? 4.267 13.911 -2.933 1.00 0.00 33 GLU A CA 15
ATOM 21692 C C . GLU A 1 33 ? 3.267 13.222 -2.002 1.00 0.00 33 GLU A C 15
ATOM 21693 O O . GLU A 1 33 ? 3.201 13.536 -0.815 1.00 0.00 33 GLU A O 15
ATOM 21705 N N . LEU A 1 34 ? 2.514 12.295 -2.576 1.00 0.00 34 LEU A N 15
ATOM 21706 C CA . LEU A 1 34 ? 1.521 11.558 -1.812 1.00 0.00 34 LEU A CA 15
ATOM 21707 C C . LEU A 1 34 ? 2.110 11.177 -0.453 1.00 0.00 34 LEU A C 15
ATOM 21708 O O . LEU A 1 34 ? 1.471 11.368 0.580 1.00 0.00 34 LEU A O 15
ATOM 21724 N N . SER A 1 35 ? 3.322 10.644 -0.497 1.00 0.00 35 SER A N 15
ATOM 21725 C CA . SER A 1 35 ? 4.004 10.234 0.718 1.00 0.00 35 SER A CA 15
ATOM 21726 C C . SER A 1 35 ? 4.095 11.411 1.690 1.00 0.00 35 SER A C 15
ATOM 21727 O O . SER A 1 35 ? 3.889 11.247 2.892 1.00 0.00 35 SER A O 15
ATOM 21735 N N . ASN A 1 36 ? 4.404 12.574 1.134 1.00 0.00 36 ASN A N 15
ATOM 21736 C CA . ASN A 1 36 ? 4.525 13.779 1.937 1.00 0.00 36 ASN A CA 15
ATOM 21737 C C . ASN A 1 36 ? 3.172 14.099 2.576 1.00 0.00 36 ASN A C 15
ATOM 21738 O O . ASN A 1 36 ? 3.106 14.467 3.748 1.00 0.00 36 ASN A O 15
ATOM 21749 N N . PHE A 1 37 ? 2.125 13.946 1.778 1.00 0.00 37 PHE A N 15
ATOM 21750 C CA . PHE A 1 37 ? 0.778 14.213 2.250 1.00 0.00 37 PHE A CA 15
ATOM 21751 C C . PHE A 1 37 ? 0.383 13.239 3.362 1.00 0.00 37 PHE A C 15
ATOM 21752 O O . PHE A 1 37 ? -0.392 13.588 4.251 1.00 0.00 37 PHE A O 15
ATOM 21769 N N . ARG A 1 38 ? 0.935 12.038 3.276 1.00 0.00 38 ARG A N 15
ATOM 21770 C CA . ARG A 1 38 ? 0.650 11.011 4.263 1.00 0.00 38 ARG A CA 15
ATOM 21771 C C . ARG A 1 38 ? 1.253 11.394 5.616 1.00 0.00 38 ARG A C 15
ATOM 21772 O O . ARG A 1 38 ? 0.572 11.346 6.640 1.00 0.00 38 ARG A O 15
ATOM 21793 N N . VAL A 1 39 ? 2.525 11.765 5.578 1.00 0.00 39 VAL A N 15
ATOM 21794 C CA . VAL A 1 39 ? 3.228 12.155 6.788 1.00 0.00 39 VAL A CA 15
ATOM 21795 C C . VAL A 1 39 ? 2.412 13.219 7.525 1.00 0.00 39 VAL A C 15
ATOM 21796 O O . VAL A 1 39 ? 2.368 13.231 8.754 1.00 0.00 39 VAL A O 15
ATOM 21809 N N . LEU A 1 40 ? 1.785 14.086 6.743 1.00 0.00 40 LEU A N 15
ATOM 21810 C CA . LEU A 1 40 ? 0.974 15.151 7.307 1.00 0.00 40 LEU A CA 15
ATOM 21811 C C . LEU A 1 40 ? -0.272 14.547 7.958 1.00 0.00 40 LEU A C 15
ATOM 21812 O O . LEU A 1 40 ? -0.530 14.772 9.140 1.00 0.00 40 LEU A O 15
ATOM 21828 N N . CYS A 1 41 ? -1.011 13.792 7.160 1.00 0.00 41 CYS A N 15
ATOM 21829 C CA . CYS A 1 41 ? -2.223 13.153 7.644 1.00 0.00 41 CYS A CA 15
ATOM 21830 C C . CYS A 1 41 ? -1.849 12.229 8.804 1.00 0.00 41 CYS A C 15
ATOM 21831 O O . CYS A 1 41 ? -2.699 11.874 9.619 1.00 0.00 41 CYS A O 15
ATOM 21839 N N . GLU A 1 42 ? -0.575 11.866 8.842 1.00 0.00 42 GLU A N 15
ATOM 21840 C CA . GLU A 1 42 ? -0.078 10.990 9.889 1.00 0.00 42 GLU A CA 15
ATOM 21841 C C . GLU A 1 42 ? 0.161 11.783 11.176 1.00 0.00 42 GLU A C 15
ATOM 21842 O O . GLU A 1 42 ? 0.337 11.200 12.245 1.00 0.00 42 GLU A O 15
ATOM 21854 N N . LEU A 1 43 ? 0.160 13.100 11.030 1.00 0.00 43 LEU A N 15
ATOM 21855 C CA . LEU A 1 43 ? 0.375 13.978 12.167 1.00 0.00 43 LEU A CA 15
ATOM 21856 C C . LEU A 1 43 ? -0.977 14.368 12.768 1.00 0.00 43 LEU A C 15
ATOM 21857 O O . LEU A 1 43 ? -1.122 14.438 13.987 1.00 0.00 43 LEU A O 15
ATOM 21873 N N . GLU A 1 44 ? -1.933 14.611 11.883 1.00 0.00 44 GLU A N 15
ATOM 21874 C CA . GLU A 1 44 ? -3.269 14.992 12.311 1.00 0.00 44 GLU A CA 15
ATOM 21875 C C . GLU A 1 44 ? -4.010 13.780 12.879 1.00 0.00 44 GLU A C 15
ATOM 21876 O O . GLU A 1 44 ? -4.312 13.735 14.070 1.00 0.00 44 GLU A O 15
ATOM 21888 N N . SER A 1 45 ? -4.282 12.827 11.999 1.00 0.00 45 SER A N 15
ATOM 21889 C CA . SER A 1 45 ? -4.982 11.618 12.398 1.00 0.00 45 SER A CA 15
ATOM 21890 C C . SER A 1 45 ? -4.123 10.814 13.376 1.00 0.00 45 SER A C 15
ATOM 21891 O O . SER A 1 45 ? -4.596 10.412 14.438 1.00 0.00 45 SER A O 15
ATOM 21899 N N . GLY A 1 46 ? -2.875 10.604 12.983 1.00 0.00 46 GLY A N 15
ATOM 21900 C CA . GLY A 1 46 ? -1.946 9.855 13.812 1.00 0.00 46 GLY A CA 15
ATOM 21901 C C . GLY A 1 46 ? -1.513 8.562 13.119 1.00 0.00 46 GLY A C 15
ATOM 21902 O O . GLY A 1 46 ? -0.482 7.985 13.461 1.00 0.00 46 GLY A O 15
ATOM 21906 N N . VAL A 1 47 ? -2.323 8.144 12.157 1.00 0.00 47 VAL A N 15
ATOM 21907 C CA . VAL A 1 47 ? -2.036 6.929 11.413 1.00 0.00 47 VAL A CA 15
ATOM 21908 C C . VAL A 1 47 ? -0.673 7.062 10.732 1.00 0.00 47 VAL A C 15
ATOM 21909 O O . VAL A 1 47 ? -0.313 8.140 10.261 1.00 0.00 47 VAL A O 15
ATOM 21922 N N . PRO A 1 48 ? 0.068 5.922 10.701 1.00 0.00 48 PRO A N 15
ATOM 21923 C CA . PRO A 1 48 ? 1.384 5.902 10.085 1.00 0.00 48 PRO A CA 15
ATOM 21924 C C . PRO A 1 48 ? 1.276 5.915 8.559 1.00 0.00 48 PRO A C 15
ATOM 21925 O O . PRO A 1 48 ? 0.512 5.143 7.980 1.00 0.00 48 PRO A O 15
ATOM 21936 N N . ALA A 1 49 ? 2.052 6.800 7.950 1.00 0.00 49 ALA A N 15
ATOM 21937 C CA . ALA A 1 49 ? 2.053 6.923 6.502 1.00 0.00 49 ALA A CA 15
ATOM 21938 C C . ALA A 1 49 ? 2.069 5.528 5.876 1.00 0.00 49 ALA A C 15
ATOM 21939 O O . ALA A 1 49 ? 1.352 5.269 4.910 1.00 0.00 49 ALA A O 15
ATOM 21946 N N . GLU A 1 50 ? 2.894 4.665 6.450 1.00 0.00 50 GLU A N 15
ATOM 21947 C CA . GLU A 1 50 ? 3.013 3.303 5.960 1.00 0.00 50 GLU A CA 15
ATOM 21948 C C . GLU A 1 50 ? 1.655 2.601 6.009 1.00 0.00 50 GLU A C 15
ATOM 21949 O O . GLU A 1 50 ? 1.254 1.949 5.045 1.00 0.00 50 GLU A O 15
ATOM 21961 N N . GLU A 1 51 ? 0.984 2.757 7.140 1.00 0.00 51 GLU A N 15
ATOM 21962 C CA . GLU A 1 51 ? -0.321 2.146 7.327 1.00 0.00 51 GLU A CA 15
ATOM 21963 C C . GLU A 1 51 ? -1.428 3.180 7.109 1.00 0.00 51 GLU A C 15
ATOM 21964 O O . GLU A 1 51 ? -2.493 3.092 7.717 1.00 0.00 51 GLU A O 15
ATOM 21976 N N . ALA A 1 52 ? -1.137 4.136 6.238 1.00 0.00 52 ALA A N 15
ATOM 21977 C CA . ALA A 1 52 ? -2.093 5.186 5.932 1.00 0.00 52 ALA A CA 15
ATOM 21978 C C . ALA A 1 52 ? -2.354 5.208 4.425 1.00 0.00 52 ALA A C 15
ATOM 21979 O O . ALA A 1 52 ? -1.449 5.483 3.639 1.00 0.00 52 ALA A O 15
ATOM 21986 N N . GLN A 1 53 ? -3.596 4.915 4.067 1.00 0.00 53 GLN A N 15
ATOM 21987 C CA . GLN A 1 53 ? -3.988 4.898 2.668 1.00 0.00 53 GLN A CA 15
ATOM 21988 C C . GLN A 1 53 ? -4.789 6.156 2.326 1.00 0.00 53 GLN A C 15
ATOM 21989 O O . GLN A 1 53 ? -5.354 6.796 3.211 1.00 0.00 53 GLN A O 15
ATOM 22003 N N . ILE A 1 54 ? -4.813 6.472 1.039 1.00 0.00 54 ILE A N 15
ATOM 22004 C CA . ILE A 1 54 ? -5.535 7.642 0.569 1.00 0.00 54 ILE A CA 15
ATOM 22005 C C . ILE A 1 54 ? -6.340 7.271 -0.678 1.00 0.00 54 ILE A C 15
ATOM 22006 O O . ILE A 1 54 ? -5.874 6.500 -1.516 1.00 0.00 54 ILE A O 15
ATOM 22022 N N . VAL A 1 55 ? -7.534 7.838 -0.763 1.00 0.00 55 VAL A N 15
ATOM 22023 C CA . VAL A 1 55 ? -8.408 7.577 -1.894 1.00 0.00 55 VAL A CA 15
ATOM 22024 C C . VAL A 1 55 ? -8.898 8.907 -2.472 1.00 0.00 55 VAL A C 15
ATOM 22025 O O . VAL A 1 55 ? -9.134 9.860 -1.732 1.00 0.00 55 VAL A O 15
ATOM 22038 N N . TYR A 1 56 ? -9.037 8.927 -3.790 1.00 0.00 56 TYR A N 15
ATOM 22039 C CA . TYR A 1 56 ? -9.494 10.124 -4.476 1.00 0.00 56 TYR A CA 15
ATOM 22040 C C . TYR A 1 56 ? -10.247 9.766 -5.759 1.00 0.00 56 TYR A C 15
ATOM 22041 O O . TYR A 1 56 ? -9.942 8.763 -6.402 1.00 0.00 56 TYR A O 15
ATOM 22059 N N . MET A 1 57 ? -11.215 10.607 -6.092 1.00 0.00 57 MET A N 15
ATOM 22060 C CA . MET A 1 57 ? -12.014 10.392 -7.287 1.00 0.00 57 MET A CA 15
ATOM 22061 C C . MET A 1 57 ? -12.957 9.200 -7.109 1.00 0.00 57 MET A C 15
ATOM 22062 O O . MET A 1 57 ? -14.171 9.338 -7.251 1.00 0.00 57 MET A O 15
ATOM 22076 N N . GLU A 1 58 ? -12.362 8.057 -6.801 1.00 0.00 58 GLU A N 15
ATOM 22077 C CA . GLU A 1 58 ? -13.134 6.842 -6.603 1.00 0.00 58 GLU A CA 15
ATOM 22078 C C . GLU A 1 58 ? -12.201 5.652 -6.372 1.00 0.00 58 GLU A C 15
ATOM 22079 O O . GLU A 1 58 ? -12.528 4.739 -5.616 1.00 0.00 58 GLU A O 15
ATOM 22091 N N . GLN A 1 59 ? -11.056 5.701 -7.038 1.00 0.00 59 GLN A N 15
ATOM 22092 C CA . GLN A 1 59 ? -10.073 4.638 -6.915 1.00 0.00 59 GLN A CA 15
ATOM 22093 C C . GLN A 1 59 ? -9.139 4.913 -5.735 1.00 0.00 59 GLN A C 15
ATOM 22094 O O . GLN A 1 59 ? -9.035 6.048 -5.272 1.00 0.00 59 GLN A O 15
ATOM 22108 N N . LEU A 1 60 ? -8.483 3.855 -5.282 1.00 0.00 60 LEU A N 15
ATOM 22109 C CA . LEU A 1 60 ? -7.561 3.967 -4.164 1.00 0.00 60 LEU A CA 15
ATOM 22110 C C . LEU A 1 60 ? -6.145 4.192 -4.698 1.00 0.00 60 LEU A C 15
ATOM 22111 O O . LEU A 1 60 ? -5.632 3.382 -5.468 1.00 0.00 60 LEU A O 15
ATOM 22127 N N . LEU A 1 61 ? -5.553 5.296 -4.266 1.00 0.00 61 LEU A N 15
ATOM 22128 C CA . LEU A 1 61 ? -4.206 5.637 -4.690 1.00 0.00 61 LEU A CA 15
ATOM 22129 C C . LEU A 1 61 ? -3.209 4.684 -4.027 1.00 0.00 61 LEU A C 15
ATOM 22130 O O . LEU A 1 61 ? -3.037 4.709 -2.810 1.00 0.00 61 LEU A O 15
ATOM 22146 N N . THR A 1 62 ? -2.580 3.865 -4.858 1.00 0.00 62 THR A N 15
ATOM 22147 C CA . THR A 1 62 ? -1.606 2.905 -4.367 1.00 0.00 62 THR A CA 15
ATOM 22148 C C . THR A 1 62 ? -0.195 3.308 -4.802 1.00 0.00 62 THR A C 15
ATOM 22149 O O . THR A 1 62 ? 0.635 2.450 -5.101 1.00 0.00 62 THR A O 15
ATOM 22160 N N . ASP A 1 63 ? 0.033 4.613 -4.824 1.00 0.00 63 ASP A N 15
ATOM 22161 C CA . ASP A 1 63 ? 1.329 5.139 -5.217 1.00 0.00 63 ASP A CA 15
ATOM 22162 C C . ASP A 1 63 ? 1.711 6.291 -4.285 1.00 0.00 63 ASP A C 15
ATOM 22163 O O . ASP A 1 63 ? 0.912 7.196 -4.052 1.00 0.00 63 ASP A O 15
ATOM 22172 N N . ASP A 1 64 ? 2.933 6.219 -3.778 1.00 0.00 64 ASP A N 15
ATOM 22173 C CA . ASP A 1 64 ? 3.431 7.245 -2.877 1.00 0.00 64 ASP A CA 15
ATOM 22174 C C . ASP A 1 64 ? 4.320 8.215 -3.657 1.00 0.00 64 ASP A C 15
ATOM 22175 O O . ASP A 1 64 ? 4.331 9.413 -3.379 1.00 0.00 64 ASP A O 15
ATOM 22184 N N . HIS A 1 65 ? 5.045 7.661 -4.618 1.00 0.00 65 HIS A N 15
ATOM 22185 C CA . HIS A 1 65 ? 5.935 8.462 -5.440 1.00 0.00 65 HIS A CA 15
ATOM 22186 C C . HIS A 1 65 ? 5.117 9.463 -6.259 1.00 0.00 65 HIS A C 15
ATOM 22187 O O . HIS A 1 65 ? 5.648 10.469 -6.727 1.00 0.00 65 HIS A O 15
ATOM 22201 N N . CYS A 1 66 ? 3.837 9.152 -6.406 1.00 0.00 66 CYS A N 15
ATOM 22202 C CA . CYS A 1 66 ? 2.940 10.012 -7.159 1.00 0.00 66 CYS A CA 15
ATOM 22203 C C . CYS A 1 66 ? 2.669 11.268 -6.330 1.00 0.00 66 CYS A C 15
ATOM 22204 O O . CYS A 1 66 ? 2.662 11.216 -5.101 1.00 0.00 66 CYS A O 15
ATOM 22212 N N . SER A 1 67 ? 2.452 12.369 -7.035 1.00 0.00 67 SER A N 15
ATOM 22213 C CA . SER A 1 67 ? 2.181 13.637 -6.379 1.00 0.00 67 SER A CA 15
ATOM 22214 C C . SER A 1 67 ? 0.678 13.921 -6.390 1.00 0.00 67 SER A C 15
ATOM 22215 O O . SER A 1 67 ? -0.089 13.201 -7.028 1.00 0.00 67 SER A O 15
ATOM 22223 N N . LEU A 1 68 ? 0.301 14.972 -5.676 1.00 0.00 68 LEU A N 15
ATOM 22224 C CA . LEU A 1 68 ? -1.097 15.360 -5.596 1.00 0.00 68 LEU A CA 15
ATOM 22225 C C . LEU A 1 68 ? -1.501 16.066 -6.891 1.00 0.00 68 LEU A C 15
ATOM 22226 O O . LEU A 1 68 ? -2.375 15.591 -7.615 1.00 0.00 68 LEU A O 15
ATOM 22242 N N . GLY A 1 69 ? -0.845 17.189 -7.145 1.00 0.00 69 GLY A N 15
ATOM 22243 C CA . GLY A 1 69 ? -1.125 17.965 -8.341 1.00 0.00 69 GLY A CA 15
ATOM 22244 C C . GLY A 1 69 ? -1.175 17.067 -9.578 1.00 0.00 69 GLY A C 15
ATOM 22245 O O . GLY A 1 69 ? -1.952 17.316 -10.499 1.00 0.00 69 GLY A O 15
ATOM 22249 N N . SER A 1 70 ? -0.336 16.042 -9.560 1.00 0.00 70 SER A N 15
ATOM 22250 C CA . SER A 1 70 ? -0.275 15.105 -10.669 1.00 0.00 70 SER A CA 15
ATOM 22251 C C . SER A 1 70 ? -1.588 14.327 -10.771 1.00 0.00 70 SER A C 15
ATOM 22252 O O . SER A 1 70 ? -2.223 14.309 -11.824 1.00 0.00 70 SER A O 15
ATOM 22260 N N . TYR A 1 71 ? -1.957 13.704 -9.662 1.00 0.00 71 TYR A N 15
ATOM 22261 C CA . TYR A 1 71 ? -3.184 12.926 -9.612 1.00 0.00 71 TYR A CA 15
ATOM 22262 C C . TYR A 1 71 ? -4.371 13.742 -10.129 1.00 0.00 71 TYR A C 15
ATOM 22263 O O . TYR A 1 71 ? -5.225 13.218 -10.842 1.00 0.00 71 TYR A O 15
ATOM 22281 N N . GLY A 1 72 ? -4.386 15.011 -9.748 1.00 0.00 72 GLY A N 15
ATOM 22282 C CA . GLY A 1 72 ? -5.454 15.904 -10.163 1.00 0.00 72 GLY A CA 15
ATOM 22283 C C . GLY A 1 72 ? -6.236 16.423 -8.955 1.00 0.00 72 GLY A C 15
ATOM 22284 O O . GLY A 1 72 ? -7.466 16.466 -8.978 1.00 0.00 72 GLY A O 15
ATOM 22288 N N . LEU A 1 73 ? -5.492 16.803 -7.927 1.00 0.00 73 LEU A N 15
ATOM 22289 C CA . LEU A 1 73 ? -6.100 17.317 -6.712 1.00 0.00 73 LEU A CA 15
ATOM 22290 C C . LEU A 1 73 ? -6.091 18.847 -6.750 1.00 0.00 73 LEU A C 15
ATOM 22291 O O . LEU A 1 73 ? -5.087 19.456 -7.117 1.00 0.00 73 LEU A O 15
ATOM 22307 N N . LYS A 1 74 ? -7.220 19.423 -6.366 1.00 0.00 74 LYS A N 15
ATOM 22308 C CA . LYS A 1 74 ? -7.355 20.869 -6.352 1.00 0.00 74 LYS A CA 15
ATOM 22309 C C . LYS A 1 74 ? -7.868 21.316 -4.981 1.00 0.00 74 LYS A C 15
ATOM 22310 O O . LYS A 1 74 ? -8.338 20.497 -4.193 1.00 0.00 74 LYS A O 15
ATOM 22329 N N . ASP A 1 75 ? -7.760 22.614 -4.738 1.00 0.00 75 ASP A N 15
ATOM 22330 C CA . ASP A 1 75 ? -8.207 23.179 -3.476 1.00 0.00 75 ASP A CA 15
ATOM 22331 C C . ASP A 1 75 ? -9.717 22.975 -3.337 1.00 0.00 75 ASP A C 15
ATOM 22332 O O . ASP A 1 75 ? -10.478 23.307 -4.245 1.00 0.00 75 ASP A O 15
ATOM 22341 N N . GLY A 1 76 ? -10.105 22.430 -2.194 1.00 0.00 76 GLY A N 15
ATOM 22342 C CA . GLY A 1 76 ? -11.511 22.177 -1.925 1.00 0.00 76 GLY A CA 15
ATOM 22343 C C . GLY A 1 76 ? -11.880 20.729 -2.252 1.00 0.00 76 GLY A C 15
ATOM 22344 O O . GLY A 1 76 ? -13.051 20.416 -2.464 1.00 0.00 76 GLY A O 15
ATOM 22348 N N . ASP A 1 77 ? -10.860 19.884 -2.283 1.00 0.00 77 ASP A N 15
ATOM 22349 C CA . ASP A 1 77 ? -11.063 18.477 -2.580 1.00 0.00 77 ASP A CA 15
ATOM 22350 C C . ASP A 1 77 ? -11.187 17.695 -1.271 1.00 0.00 77 ASP A C 15
ATOM 22351 O O . ASP A 1 77 ? -10.880 18.218 -0.200 1.00 0.00 77 ASP A O 15
ATOM 22360 N N . MET A 1 78 ? -11.637 16.456 -1.398 1.00 0.00 78 MET A N 15
ATOM 22361 C CA . MET A 1 78 ? -11.805 15.597 -0.238 1.00 0.00 78 MET A CA 15
ATOM 22362 C C . MET A 1 78 ? -11.330 14.174 -0.536 1.00 0.00 78 MET A C 15
ATOM 22363 O O . MET A 1 78 ? -11.796 13.546 -1.486 1.00 0.00 78 MET A O 15
ATOM 22377 N N . VAL A 1 79 ? -10.409 13.706 0.293 1.00 0.00 79 VAL A N 15
ATOM 22378 C CA . VAL A 1 79 ? -9.866 12.368 0.130 1.00 0.00 79 VAL A CA 15
ATOM 22379 C C . VAL A 1 79 ? -10.272 11.508 1.329 1.00 0.00 79 VAL A C 15
ATOM 22380 O O . VAL A 1 79 ? -10.664 12.033 2.370 1.00 0.00 79 VAL A O 15
ATOM 22393 N N . VAL A 1 80 ? -10.164 10.200 1.142 1.00 0.00 80 VAL A N 15
ATOM 22394 C CA . VAL A 1 80 ? -10.516 9.263 2.195 1.00 0.00 80 VAL A CA 15
ATOM 22395 C C . VAL A 1 80 ? -9.249 8.564 2.693 1.00 0.00 80 VAL A C 15
ATOM 22396 O O . VAL A 1 80 ? -8.382 8.202 1.899 1.00 0.00 80 VAL A O 15
ATOM 22409 N N . LEU A 1 81 ? -9.182 8.394 4.005 1.00 0.00 81 LEU A N 15
ATOM 22410 C CA . LEU A 1 81 ? -8.036 7.745 4.619 1.00 0.00 81 LEU A CA 15
ATOM 22411 C C . LEU A 1 81 ? -8.425 6.327 5.043 1.00 0.00 81 LEU A C 15
ATOM 22412 O O . LEU A 1 81 ? -9.562 6.086 5.446 1.00 0.00 81 LEU A O 15
ATOM 22428 N N . LEU A 1 82 ? -7.459 5.427 4.938 1.00 0.00 82 LEU A N 15
ATOM 22429 C CA . LEU A 1 82 ? -7.687 4.039 5.306 1.00 0.00 82 LEU A CA 15
ATOM 22430 C C . LEU A 1 82 ? -6.413 3.466 5.930 1.00 0.00 82 LEU A C 15
ATOM 22431 O O . LEU A 1 82 ? -5.320 3.648 5.395 1.00 0.00 82 LEU A O 15
ATOM 22447 N N . GLN A 1 83 ? -6.596 2.786 7.052 1.00 0.00 83 GLN A N 15
ATOM 22448 C CA . GLN A 1 83 ? -5.474 2.185 7.754 1.00 0.00 83 GLN A CA 15
ATOM 22449 C C . GLN A 1 83 ? -5.505 0.663 7.600 1.00 0.00 83 GLN A C 15
ATOM 22450 O O . GLN A 1 83 ? -6.556 0.042 7.750 1.00 0.00 83 GLN A O 15
ATOM 22464 N N . LYS A 1 84 ? -4.341 0.107 7.302 1.00 0.00 84 LYS A N 15
ATOM 22465 C CA . LYS A 1 84 ? -4.221 -1.331 7.127 1.00 0.00 84 LYS A CA 15
ATOM 22466 C C . LYS A 1 84 ? -3.956 -1.986 8.484 1.00 0.00 84 LYS A C 15
ATOM 22467 O O . LYS A 1 84 ? -4.115 -1.351 9.525 1.00 0.00 84 LYS A O 15
ATOM 22486 N N . ASP A 1 85 ? -3.557 -3.248 8.427 1.00 0.00 85 ASP A N 15
ATOM 22487 C CA . ASP A 1 85 ? -3.268 -3.996 9.639 1.00 0.00 85 ASP A CA 15
ATOM 22488 C C . ASP A 1 85 ? -1.795 -4.410 9.639 1.00 0.00 85 ASP A C 15
ATOM 22489 O O . ASP A 1 85 ? -1.239 -4.737 8.592 1.00 0.00 85 ASP A O 15
ATOM 22498 N N . ASN A 1 86 ? -1.206 -4.383 10.825 1.00 0.00 86 ASN A N 15
ATOM 22499 C CA . ASN A 1 86 ? 0.191 -4.752 10.975 1.00 0.00 86 ASN A CA 15
ATOM 22500 C C . ASN A 1 86 ? 0.296 -6.264 11.188 1.00 0.00 86 ASN A C 15
ATOM 22501 O O . ASN A 1 86 ? 1.387 -6.828 11.130 1.00 0.00 86 ASN A O 15
ATOM 22512 N N . VAL A 1 87 ? -0.854 -6.876 11.429 1.00 0.00 87 VAL A N 15
ATOM 22513 C CA . VAL A 1 87 ? -0.906 -8.311 11.651 1.00 0.00 87 VAL A CA 15
ATOM 22514 C C . VAL A 1 87 ? -0.053 -8.665 12.870 1.00 0.00 87 VAL A C 15
ATOM 22515 O O . VAL A 1 87 ? 0.303 -9.826 13.067 1.00 0.00 87 VAL A O 15
ATOM 22528 N N . GLY A 1 88 ? 0.251 -7.644 13.657 1.00 0.00 88 GLY A N 15
ATOM 22529 C CA . GLY A 1 88 ? 1.057 -7.833 14.852 1.00 0.00 88 GLY A CA 15
ATOM 22530 C C . GLY A 1 88 ? 2.479 -7.311 14.642 1.00 0.00 88 GLY A C 15
ATOM 22531 O O . GLY A 1 88 ? 2.799 -6.193 15.042 1.00 0.00 88 GLY A O 15
ATOM 22535 N N . LEU A 1 89 ? 3.296 -8.146 14.016 1.00 0.00 89 LEU A N 15
ATOM 22536 C CA . LEU A 1 89 ? 4.677 -7.782 13.749 1.00 0.00 89 LEU A CA 15
ATOM 22537 C C . LEU A 1 89 ? 5.174 -8.551 12.523 1.00 0.00 89 LEU A C 15
ATOM 22538 O O . LEU A 1 89 ? 5.457 -9.745 12.607 1.00 0.00 89 LEU A O 15
ATOM 22554 N N . ARG A 1 90 ? 5.266 -7.835 11.412 1.00 0.00 90 ARG A N 15
ATOM 22555 C CA . ARG A 1 90 ? 5.724 -8.434 10.171 1.00 0.00 90 ARG A CA 15
ATOM 22556 C C . ARG A 1 90 ? 6.496 -7.408 9.339 1.00 0.00 90 ARG A C 15
ATOM 22557 O O . ARG A 1 90 ? 5.999 -6.314 9.078 1.00 0.00 90 ARG A O 15
ATOM 22578 N N . THR A 1 91 ? 7.700 -7.798 8.945 1.00 0.00 91 THR A N 15
ATOM 22579 C CA . THR A 1 91 ? 8.546 -6.926 8.148 1.00 0.00 91 THR A CA 15
ATOM 22580 C C . THR A 1 91 ? 9.595 -7.745 7.394 1.00 0.00 91 THR A C 15
ATOM 22581 O O . THR A 1 91 ? 10.015 -8.803 7.860 1.00 0.00 91 THR A O 15
ATOM 22592 N N . PRO A 1 92 ? 9.999 -7.211 6.210 1.00 0.00 92 PRO A N 15
ATOM 22593 C CA . PRO A 1 92 ? 10.991 -7.880 5.387 1.00 0.00 92 PRO A CA 15
ATOM 22594 C C . PRO A 1 92 ? 12.393 -7.719 5.978 1.00 0.00 92 PRO A C 15
ATOM 22595 O O . PRO A 1 92 ? 12.542 -7.322 7.133 1.00 0.00 92 PRO A O 15
ATOM 22606 N N . GLY A 1 93 ? 13.386 -8.034 5.159 1.00 0.00 93 GLY A N 15
ATOM 22607 C CA . GLY A 1 93 ? 14.771 -7.929 5.586 1.00 0.00 93 GLY A CA 15
ATOM 22608 C C . GLY A 1 93 ? 15.725 -8.111 4.404 1.00 0.00 93 GLY A C 15
ATOM 22609 O O . GLY A 1 93 ? 15.786 -9.187 3.811 1.00 0.00 93 GLY A O 15
ATOM 22613 N N . ARG A 1 94 ? 16.445 -7.042 4.096 1.00 0.00 94 ARG A N 15
ATOM 22614 C CA . ARG A 1 94 ? 17.393 -7.070 2.995 1.00 0.00 94 ARG A CA 15
ATOM 22615 C C . ARG A 1 94 ? 18.494 -6.031 3.216 1.00 0.00 94 ARG A C 15
ATOM 22616 O O . ARG A 1 94 ? 18.242 -4.963 3.772 1.00 0.00 94 ARG A O 15
ATOM 22637 N N . THR A 1 95 ? 19.692 -6.381 2.770 1.00 0.00 95 THR A N 15
ATOM 22638 C CA . THR A 1 95 ? 20.832 -5.492 2.913 1.00 0.00 95 THR A CA 15
ATOM 22639 C C . THR A 1 95 ? 21.831 -5.720 1.776 1.00 0.00 95 THR A C 15
ATOM 22640 O O . THR A 1 95 ? 21.897 -6.811 1.212 1.00 0.00 95 THR A O 15
ATOM 22651 N N . PRO A 1 96 ? 22.602 -4.644 1.465 1.00 0.00 96 PRO A N 15
ATOM 22652 C CA . PRO A 1 96 ? 23.594 -4.715 0.405 1.00 0.00 96 PRO A CA 15
ATOM 22653 C C . PRO A 1 96 ? 24.822 -5.509 0.856 1.00 0.00 96 PRO A C 15
ATOM 22654 O O . PRO A 1 96 ? 25.645 -5.006 1.619 1.00 0.00 96 PRO A O 15
ATOM 22665 N N . SER A 1 97 ? 24.906 -6.737 0.365 1.00 0.00 97 SER A N 15
ATOM 22666 C CA . SER A 1 97 ? 26.020 -7.605 0.707 1.00 0.00 97 SER A CA 15
ATOM 22667 C C . SER A 1 97 ? 25.729 -9.035 0.247 1.00 0.00 97 SER A C 15
ATOM 22668 O O . SER A 1 97 ? 24.681 -9.593 0.566 1.00 0.00 97 SER A O 15
ATOM 22676 N N . GLY A 1 98 ? 26.677 -9.587 -0.496 1.00 0.00 98 GLY A N 15
ATOM 22677 C CA . GLY A 1 98 ? 26.536 -10.941 -1.004 1.00 0.00 98 GLY A CA 15
ATOM 22678 C C . GLY A 1 98 ? 27.413 -11.158 -2.239 1.00 0.00 98 GLY A C 15
ATOM 22679 O O . GLY A 1 98 ? 27.530 -10.273 -3.085 1.00 0.00 98 GLY A O 15
ATOM 22683 N N . PRO A 1 99 ? 28.024 -12.371 -2.304 1.00 0.00 99 PRO A N 15
ATOM 22684 C CA . PRO A 1 99 ? 28.887 -12.716 -3.421 1.00 0.00 99 PRO A CA 15
ATOM 22685 C C . PRO A 1 99 ? 28.065 -13.023 -4.674 1.00 0.00 99 PRO A C 15
ATOM 22686 O O . PRO A 1 99 ? 26.837 -12.973 -4.643 1.00 0.00 99 PRO A O 15
ATOM 22697 N N . SER A 1 100 ? 28.777 -13.334 -5.748 1.00 0.00 100 SER A N 15
ATOM 22698 C CA . SER A 1 100 ? 28.129 -13.649 -7.010 1.00 0.00 100 SER A CA 15
ATOM 22699 C C . SER A 1 100 ? 27.868 -15.154 -7.102 1.00 0.00 100 SER A C 15
ATOM 22700 O O . SER A 1 100 ? 26.722 -15.582 -7.233 1.00 0.00 100 SER A O 15
ATOM 22708 N N . SER A 1 101 ? 28.950 -15.916 -7.030 1.00 0.00 101 SER A N 15
ATOM 22709 C CA . SER A 1 101 ? 28.852 -17.363 -7.104 1.00 0.00 101 SER A CA 15
ATOM 22710 C C . SER A 1 101 ? 29.803 -18.005 -6.092 1.00 0.00 101 SER A C 15
ATOM 22711 O O . SER A 1 101 ? 30.770 -17.379 -5.661 1.00 0.00 101 SER A O 15
ATOM 22719 N N . GLY A 1 102 ? 29.494 -19.245 -5.741 1.00 0.00 102 GLY A N 15
ATOM 22720 C CA . GLY A 1 102 ? 30.309 -19.977 -4.787 1.00 0.00 102 GLY A CA 15
ATOM 22721 C C . GLY A 1 102 ? 31.151 -21.044 -5.490 1.00 0.00 102 GLY A C 15
ATOM 22722 O O . GLY A 1 102 ? 32.012 -21.668 -4.872 1.00 0.00 102 GLY A O 15
ATOM 22726 N N . GLY A 1 1 ? 3.131 22.462 4.344 1.00 0.00 1 GLY A N 16
ATOM 22727 C CA . GLY A 1 1 ? 3.828 22.457 5.619 1.00 0.00 1 GLY A CA 16
ATOM 22728 C C . GLY A 1 1 ? 2.936 23.007 6.733 1.00 0.00 1 GLY A C 16
ATOM 22729 O O . GLY A 1 1 ? 1.717 22.845 6.694 1.00 0.00 1 GLY A O 16
ATOM 22733 N N . SER A 1 2 ? 3.577 23.645 7.701 1.00 0.00 2 SER A N 16
ATOM 22734 C CA . SER A 1 2 ? 2.857 24.220 8.824 1.00 0.00 2 SER A CA 16
ATOM 22735 C C . SER A 1 2 ? 2.462 25.664 8.509 1.00 0.00 2 SER A C 16
ATOM 22736 O O . SER A 1 2 ? 1.278 25.989 8.453 1.00 0.00 2 SER A O 16
ATOM 22744 N N . SER A 1 3 ? 3.478 26.492 8.313 1.00 0.00 3 SER A N 16
ATOM 22745 C CA . SER A 1 3 ? 3.252 27.894 8.006 1.00 0.00 3 SER A CA 16
ATOM 22746 C C . SER A 1 3 ? 4.168 28.333 6.862 1.00 0.00 3 SER A C 16
ATOM 22747 O O . SER A 1 3 ? 5.261 27.793 6.694 1.00 0.00 3 SER A O 16
ATOM 22755 N N . GLY A 1 4 ? 3.690 29.309 6.104 1.00 0.00 4 GLY A N 16
ATOM 22756 C CA . GLY A 1 4 ? 4.452 29.826 4.981 1.00 0.00 4 GLY A CA 16
ATOM 22757 C C . GLY A 1 4 ? 4.379 28.876 3.784 1.00 0.00 4 GLY A C 16
ATOM 22758 O O . GLY A 1 4 ? 5.407 28.425 3.281 1.00 0.00 4 GLY A O 16
ATOM 22762 N N . SER A 1 5 ? 3.153 28.600 3.362 1.00 0.00 5 SER A N 16
ATOM 22763 C CA . SER A 1 5 ? 2.932 27.712 2.234 1.00 0.00 5 SER A CA 16
ATOM 22764 C C . SER A 1 5 ? 1.554 27.973 1.624 1.00 0.00 5 SER A C 16
ATOM 22765 O O . SER A 1 5 ? 1.449 28.519 0.527 1.00 0.00 5 SER A O 16
ATOM 22773 N N . SER A 1 6 ? 0.529 27.572 2.363 1.00 0.00 6 SER A N 16
ATOM 22774 C CA . SER A 1 6 ? -0.838 27.756 1.909 1.00 0.00 6 SER A CA 16
ATOM 22775 C C . SER A 1 6 ? -0.988 27.242 0.476 1.00 0.00 6 SER A C 16
ATOM 22776 O O . SER A 1 6 ? -0.799 27.993 -0.480 1.00 0.00 6 SER A O 16
ATOM 22784 N N . GLY A 1 7 ? -1.325 25.965 0.371 1.00 0.00 7 GLY A N 16
ATOM 22785 C CA . GLY A 1 7 ? -1.502 25.341 -0.929 1.00 0.00 7 GLY A CA 16
ATOM 22786 C C . GLY A 1 7 ? -2.981 25.066 -1.209 1.00 0.00 7 GLY A C 16
ATOM 22787 O O . GLY A 1 7 ? -3.809 25.972 -1.136 1.00 0.00 7 GLY A O 16
ATOM 22791 N N . MET A 1 8 ? -3.266 23.810 -1.523 1.00 0.00 8 MET A N 16
ATOM 22792 C CA . MET A 1 8 ? -4.631 23.404 -1.813 1.00 0.00 8 MET A CA 16
ATOM 22793 C C . MET A 1 8 ? -5.272 22.729 -0.599 1.00 0.00 8 MET A C 16
ATOM 22794 O O . MET A 1 8 ? -4.603 22.014 0.144 1.00 0.00 8 MET A O 16
ATOM 22808 N N . LEU A 1 9 ? -6.563 22.982 -0.435 1.00 0.00 9 LEU A N 16
ATOM 22809 C CA . LEU A 1 9 ? -7.302 22.408 0.676 1.00 0.00 9 LEU A CA 16
ATOM 22810 C C . LEU A 1 9 ? -7.526 20.916 0.418 1.00 0.00 9 LEU A C 16
ATOM 22811 O O . LEU A 1 9 ? -8.140 20.541 -0.580 1.00 0.00 9 LEU A O 16
ATOM 22827 N N . ILE A 1 10 ? -7.017 20.107 1.335 1.00 0.00 10 ILE A N 16
ATOM 22828 C CA . ILE A 1 10 ? -7.154 18.665 1.219 1.00 0.00 10 ILE A CA 16
ATOM 22829 C C . ILE A 1 10 ? -7.917 18.130 2.433 1.00 0.00 10 ILE A C 16
ATOM 22830 O O . ILE A 1 10 ? -7.381 18.092 3.539 1.00 0.00 10 ILE A O 16
ATOM 22846 N N . THR A 1 11 ? -9.155 17.730 2.184 1.00 0.00 11 THR A N 16
ATOM 22847 C CA . THR A 1 11 ? -9.996 17.199 3.243 1.00 0.00 11 THR A CA 16
ATOM 22848 C C . THR A 1 11 ? -9.794 15.688 3.378 1.00 0.00 11 THR A C 16
ATOM 22849 O O . THR A 1 11 ? -10.058 14.937 2.441 1.00 0.00 11 THR A O 16
ATOM 22860 N N . VAL A 1 12 ? -9.327 15.289 4.552 1.00 0.00 12 VAL A N 16
ATOM 22861 C CA . VAL A 1 12 ? -9.086 13.882 4.822 1.00 0.00 12 VAL A CA 16
ATOM 22862 C C . VAL A 1 12 ? -10.251 13.317 5.638 1.00 0.00 12 VAL A C 16
ATOM 22863 O O . VAL A 1 12 ? -10.959 14.062 6.313 1.00 0.00 12 VAL A O 16
ATOM 22876 N N . TYR A 1 13 ? -10.413 12.005 5.549 1.00 0.00 13 TYR A N 16
ATOM 22877 C CA . TYR A 1 13 ? -11.479 11.331 6.270 1.00 0.00 13 TYR A CA 16
ATOM 22878 C C . TYR A 1 13 ? -11.038 9.939 6.727 1.00 0.00 13 TYR A C 16
ATOM 22879 O O . TYR A 1 13 ? -10.978 9.009 5.924 1.00 0.00 13 TYR A O 16
ATOM 22897 N N . CYS A 1 14 ? -10.741 9.840 8.014 1.00 0.00 14 CYS A N 16
ATOM 22898 C CA . CYS A 1 14 ? -10.307 8.578 8.587 1.00 0.00 14 CYS A CA 16
ATOM 22899 C C . CYS A 1 14 ? -11.550 7.746 8.913 1.00 0.00 14 CYS A C 16
ATOM 22900 O O . CYS A 1 14 ? -12.624 8.296 9.151 1.00 0.00 14 CYS A O 16
ATOM 22908 N N . VAL A 1 15 ? -11.361 6.435 8.912 1.00 0.00 15 VAL A N 16
ATOM 22909 C CA . VAL A 1 15 ? -12.454 5.522 9.205 1.00 0.00 15 VAL A CA 16
ATOM 22910 C C . VAL A 1 15 ? -11.984 4.481 10.222 1.00 0.00 15 VAL A C 16
ATOM 22911 O O . VAL A 1 15 ? -12.548 4.371 11.310 1.00 0.00 15 VAL A O 16
ATOM 22924 N N . ARG A 1 16 ? -10.954 3.742 9.833 1.00 0.00 16 ARG A N 16
ATOM 22925 C CA . ARG A 1 16 ? -10.402 2.714 10.698 1.00 0.00 16 ARG A CA 16
ATOM 22926 C C . ARG A 1 16 ? -9.897 3.332 12.003 1.00 0.00 16 ARG A C 16
ATOM 22927 O O . ARG A 1 16 ? -10.660 3.490 12.955 1.00 0.00 16 ARG A O 16
ATOM 22948 N N . ARG A 1 17 ? -8.615 3.665 12.006 1.00 0.00 17 ARG A N 16
ATOM 22949 C CA . ARG A 1 17 ? -7.999 4.263 13.178 1.00 0.00 17 ARG A CA 16
ATOM 22950 C C . ARG A 1 17 ? -8.229 3.380 14.407 1.00 0.00 17 ARG A C 16
ATOM 22951 O O . ARG A 1 17 ? -8.099 3.841 15.540 1.00 0.00 17 ARG A O 16
ATOM 22972 N N . ASP A 1 18 ? -8.566 2.127 14.141 1.00 0.00 18 ASP A N 16
ATOM 22973 C CA . ASP A 1 18 ? -8.814 1.176 15.210 1.00 0.00 18 ASP A CA 16
ATOM 22974 C C . ASP A 1 18 ? -10.024 1.637 16.026 1.00 0.00 18 ASP A C 16
ATOM 22975 O O . ASP A 1 18 ? -9.959 1.709 17.252 1.00 0.00 18 ASP A O 16
ATOM 22984 N N . LEU A 1 19 ? -11.099 1.937 15.312 1.00 0.00 19 LEU A N 16
ATOM 22985 C CA . LEU A 1 19 ? -12.322 2.389 15.955 1.00 0.00 19 LEU A CA 16
ATOM 22986 C C . LEU A 1 19 ? -12.121 3.813 16.478 1.00 0.00 19 LEU A C 16
ATOM 22987 O O . LEU A 1 19 ? -11.693 4.006 17.615 1.00 0.00 19 LEU A O 16
ATOM 23003 N N . THR A 1 20 ? -12.440 4.774 15.623 1.00 0.00 20 THR A N 16
ATOM 23004 C CA . THR A 1 20 ? -12.301 6.174 15.985 1.00 0.00 20 THR A CA 16
ATOM 23005 C C . THR A 1 20 ? -12.996 7.063 14.953 1.00 0.00 20 THR A C 16
ATOM 23006 O O . THR A 1 20 ? -13.986 7.725 15.263 1.00 0.00 20 THR A O 16
ATOM 23017 N N . GLU A 1 21 ? -12.451 7.051 13.745 1.00 0.00 21 GLU A N 16
ATOM 23018 C CA . GLU A 1 21 ? -13.006 7.848 12.665 1.00 0.00 21 GLU A CA 16
ATOM 23019 C C . GLU A 1 21 ? -12.859 9.339 12.975 1.00 0.00 21 GLU A C 16
ATOM 23020 O O . GLU A 1 21 ? -13.328 9.810 14.010 1.00 0.00 21 GLU A O 16
ATOM 23032 N N . VAL A 1 22 ? -12.206 10.039 12.060 1.00 0.00 22 VAL A N 16
ATOM 23033 C CA . VAL A 1 22 ? -11.991 11.467 12.223 1.00 0.00 22 VAL A CA 16
ATOM 23034 C C . VAL A 1 22 ? -12.097 12.154 10.860 1.00 0.00 22 VAL A C 16
ATOM 23035 O O . VAL A 1 22 ? -11.966 11.506 9.823 1.00 0.00 22 VAL A O 16
ATOM 23048 N N . THR A 1 23 ? -12.333 13.457 10.906 1.00 0.00 23 THR A N 16
ATOM 23049 C CA . THR A 1 23 ? -12.458 14.238 9.688 1.00 0.00 23 THR A CA 16
ATOM 23050 C C . THR A 1 23 ? -11.773 15.596 9.852 1.00 0.00 23 THR A C 16
ATOM 23051 O O . THR A 1 23 ? -12.242 16.444 10.609 1.00 0.00 23 THR A O 16
ATOM 23062 N N . PHE A 1 24 ? -10.674 15.759 9.130 1.00 0.00 24 PHE A N 16
ATOM 23063 C CA . PHE A 1 24 ? -9.919 17.000 9.187 1.00 0.00 24 PHE A CA 16
ATOM 23064 C C . PHE A 1 24 ? -9.401 17.390 7.801 1.00 0.00 24 PHE A C 16
ATOM 23065 O O . PHE A 1 24 ? -9.397 16.571 6.883 1.00 0.00 24 PHE A O 16
ATOM 23082 N N . SER A 1 25 ? -8.976 18.640 7.693 1.00 0.00 25 SER A N 16
ATOM 23083 C CA . SER A 1 25 ? -8.456 19.148 6.435 1.00 0.00 25 SER A CA 16
ATOM 23084 C C . SER A 1 25 ? -6.968 19.476 6.577 1.00 0.00 25 SER A C 16
ATOM 23085 O O . SER A 1 25 ? -6.457 19.586 7.691 1.00 0.00 25 SER A O 16
ATOM 23093 N N . LEU A 1 26 ? -6.315 19.622 5.434 1.00 0.00 26 LEU A N 16
ATOM 23094 C CA . LEU A 1 26 ? -4.896 19.934 5.417 1.00 0.00 26 LEU A CA 16
ATOM 23095 C C . LEU A 1 26 ? -4.581 20.785 4.185 1.00 0.00 26 LEU A C 16
ATOM 23096 O O . LEU A 1 26 ? -5.242 20.662 3.156 1.00 0.00 26 LEU A O 16
ATOM 23112 N N . GLN A 1 27 ? -3.569 21.628 4.331 1.00 0.00 27 GLN A N 16
ATOM 23113 C CA . GLN A 1 27 ? -3.157 22.499 3.243 1.00 0.00 27 GLN A CA 16
ATOM 23114 C C . GLN A 1 27 ? -1.784 22.078 2.717 1.00 0.00 27 GLN A C 16
ATOM 23115 O O . GLN A 1 27 ? -0.777 22.230 3.408 1.00 0.00 27 GLN A O 16
ATOM 23129 N N . VAL A 1 28 ? -1.786 21.557 1.499 1.00 0.00 28 VAL A N 16
ATOM 23130 C CA . VAL A 1 28 ? -0.552 21.113 0.873 1.00 0.00 28 VAL A CA 16
ATOM 23131 C C . VAL A 1 28 ? -0.473 21.678 -0.547 1.00 0.00 28 VAL A C 16
ATOM 23132 O O . VAL A 1 28 ? -1.481 22.117 -1.100 1.00 0.00 28 VAL A O 16
ATOM 23145 N N . ASN A 1 29 ? 0.732 21.650 -1.095 1.00 0.00 29 ASN A N 16
ATOM 23146 C CA . ASN A 1 29 ? 0.955 22.154 -2.440 1.00 0.00 29 ASN A CA 16
ATOM 23147 C C . ASN A 1 29 ? 0.639 21.051 -3.452 1.00 0.00 29 ASN A C 16
ATOM 23148 O O . ASN A 1 29 ? 0.612 19.872 -3.102 1.00 0.00 29 ASN A O 16
ATOM 23159 N N . PRO A 1 30 ? 0.402 21.484 -4.719 1.00 0.00 30 PRO A N 16
ATOM 23160 C CA . PRO A 1 30 ? 0.088 20.547 -5.784 1.00 0.00 30 PRO A CA 16
ATOM 23161 C C . PRO A 1 30 ? 1.341 19.795 -6.239 1.00 0.00 30 PRO A C 16
ATOM 23162 O O . PRO A 1 30 ? 1.244 18.767 -6.906 1.00 0.00 30 PRO A O 16
ATOM 23173 N N . ASP A 1 31 ? 2.488 20.338 -5.859 1.00 0.00 31 ASP A N 16
ATOM 23174 C CA . ASP A 1 31 ? 3.759 19.732 -6.220 1.00 0.00 31 ASP A CA 16
ATOM 23175 C C . ASP A 1 31 ? 4.336 19.007 -5.003 1.00 0.00 31 ASP A C 16
ATOM 23176 O O . ASP A 1 31 ? 5.553 18.935 -4.838 1.00 0.00 31 ASP A O 16
ATOM 23185 N N . PHE A 1 32 ? 3.436 18.487 -4.181 1.00 0.00 32 PHE A N 16
ATOM 23186 C CA . PHE A 1 32 ? 3.841 17.770 -2.984 1.00 0.00 32 PHE A CA 16
ATOM 23187 C C . PHE A 1 32 ? 3.602 16.267 -3.138 1.00 0.00 32 PHE A C 16
ATOM 23188 O O . PHE A 1 32 ? 2.481 15.837 -3.407 1.00 0.00 32 PHE A O 16
ATOM 23205 N N . GLU A 1 33 ? 4.674 15.508 -2.961 1.00 0.00 33 GLU A N 16
ATOM 23206 C CA . GLU A 1 33 ? 4.594 14.062 -3.077 1.00 0.00 33 GLU A CA 16
ATOM 23207 C C . GLU A 1 33 ? 3.487 13.517 -2.173 1.00 0.00 33 GLU A C 16
ATOM 23208 O O . GLU A 1 33 ? 3.246 14.049 -1.090 1.00 0.00 33 GLU A O 16
ATOM 23220 N N . LEU A 1 34 ? 2.842 12.463 -2.651 1.00 0.00 34 LEU A N 16
ATOM 23221 C CA . LEU A 1 34 ? 1.765 11.840 -1.900 1.00 0.00 34 LEU A CA 16
ATOM 23222 C C . LEU A 1 34 ? 2.271 11.468 -0.504 1.00 0.00 34 LEU A C 16
ATOM 23223 O O . LEU A 1 34 ? 1.615 11.757 0.495 1.00 0.00 34 LEU A O 16
ATOM 23239 N N . SER A 1 35 ? 3.434 10.834 -0.481 1.00 0.00 35 SER A N 16
ATOM 23240 C CA . SER A 1 35 ? 4.036 10.420 0.775 1.00 0.00 35 SER A CA 16
ATOM 23241 C C . SER A 1 35 ? 4.089 11.602 1.745 1.00 0.00 35 SER A C 16
ATOM 23242 O O . SER A 1 35 ? 3.929 11.427 2.952 1.00 0.00 35 SER A O 16
ATOM 23250 N N . ASN A 1 36 ? 4.314 12.779 1.180 1.00 0.00 36 ASN A N 16
ATOM 23251 C CA . ASN A 1 36 ? 4.390 13.990 1.980 1.00 0.00 36 ASN A CA 16
ATOM 23252 C C . ASN A 1 36 ? 3.027 14.259 2.621 1.00 0.00 36 ASN A C 16
ATOM 23253 O O . ASN A 1 36 ? 2.947 14.586 3.804 1.00 0.00 36 ASN A O 16
ATOM 23264 N N . PHE A 1 37 ? 1.989 14.112 1.811 1.00 0.00 37 PHE A N 16
ATOM 23265 C CA . PHE A 1 37 ? 0.633 14.335 2.284 1.00 0.00 37 PHE A CA 16
ATOM 23266 C C . PHE A 1 37 ? 0.265 13.338 3.385 1.00 0.00 37 PHE A C 16
ATOM 23267 O O . PHE A 1 37 ? -0.518 13.656 4.279 1.00 0.00 37 PHE A O 16
ATOM 23284 N N . ARG A 1 38 ? 0.849 12.153 3.285 1.00 0.00 38 ARG A N 16
ATOM 23285 C CA . ARG A 1 38 ? 0.593 11.108 4.262 1.00 0.00 38 ARG A CA 16
ATOM 23286 C C . ARG A 1 38 ? 1.227 11.471 5.606 1.00 0.00 38 ARG A C 16
ATOM 23287 O O . ARG A 1 38 ? 0.599 11.323 6.653 1.00 0.00 38 ARG A O 16
ATOM 23308 N N . VAL A 1 39 ? 2.465 11.939 5.533 1.00 0.00 39 VAL A N 16
ATOM 23309 C CA . VAL A 1 39 ? 3.191 12.323 6.731 1.00 0.00 39 VAL A CA 16
ATOM 23310 C C . VAL A 1 39 ? 2.411 13.415 7.467 1.00 0.00 39 VAL A C 16
ATOM 23311 O O . VAL A 1 39 ? 2.480 13.514 8.691 1.00 0.00 39 VAL A O 16
ATOM 23324 N N . LEU A 1 40 ? 1.686 14.206 6.689 1.00 0.00 40 LEU A N 16
ATOM 23325 C CA . LEU A 1 40 ? 0.894 15.286 7.252 1.00 0.00 40 LEU A CA 16
ATOM 23326 C C . LEU A 1 40 ? -0.345 14.703 7.933 1.00 0.00 40 LEU A C 16
ATOM 23327 O O . LEU A 1 40 ? -0.684 15.090 9.051 1.00 0.00 40 LEU A O 16
ATOM 23343 N N . CYS A 1 41 ? -0.988 13.780 7.232 1.00 0.00 41 CYS A N 16
ATOM 23344 C CA . CYS A 1 41 ? -2.183 13.140 7.756 1.00 0.00 41 CYS A CA 16
ATOM 23345 C C . CYS A 1 41 ? -1.764 12.187 8.878 1.00 0.00 41 CYS A C 16
ATOM 23346 O O . CYS A 1 41 ? -2.591 11.783 9.694 1.00 0.00 41 CYS A O 16
ATOM 23354 N N . GLU A 1 42 ? -0.481 11.856 8.882 1.00 0.00 42 GLU A N 16
ATOM 23355 C CA . GLU A 1 42 ? 0.057 10.959 9.890 1.00 0.00 42 GLU A CA 16
ATOM 23356 C C . GLU A 1 42 ? 0.417 11.739 11.157 1.00 0.00 42 GLU A C 16
ATOM 23357 O O . GLU A 1 42 ? 0.644 11.146 12.211 1.00 0.00 42 GLU A O 16
ATOM 23369 N N . LEU A 1 43 ? 0.458 13.055 11.012 1.00 0.00 43 LEU A N 16
ATOM 23370 C CA . LEU A 1 43 ? 0.786 13.921 12.131 1.00 0.00 43 LEU A CA 16
ATOM 23371 C C . LEU A 1 43 ? -0.505 14.382 12.810 1.00 0.00 43 LEU A C 16
ATOM 23372 O O . LEU A 1 43 ? -0.573 14.458 14.035 1.00 0.00 43 LEU A O 16
ATOM 23388 N N . GLU A 1 44 ? -1.498 14.678 11.983 1.00 0.00 44 GLU A N 16
ATOM 23389 C CA . GLU A 1 44 ? -2.783 15.129 12.488 1.00 0.00 44 GLU A CA 16
ATOM 23390 C C . GLU A 1 44 ? -3.556 13.957 13.096 1.00 0.00 44 GLU A C 16
ATOM 23391 O O . GLU A 1 44 ? -3.785 13.919 14.304 1.00 0.00 44 GLU A O 16
ATOM 23403 N N . SER A 1 45 ? -3.936 13.029 12.230 1.00 0.00 45 SER A N 16
ATOM 23404 C CA . SER A 1 45 ? -4.679 11.858 12.666 1.00 0.00 45 SER A CA 16
ATOM 23405 C C . SER A 1 45 ? -3.772 10.940 13.488 1.00 0.00 45 SER A C 16
ATOM 23406 O O . SER A 1 45 ? -4.167 10.462 14.551 1.00 0.00 45 SER A O 16
ATOM 23414 N N . GLY A 1 46 ? -2.575 10.721 12.965 1.00 0.00 46 GLY A N 16
ATOM 23415 C CA . GLY A 1 46 ? -1.609 9.869 13.638 1.00 0.00 46 GLY A CA 16
ATOM 23416 C C . GLY A 1 46 ? -1.343 8.598 12.829 1.00 0.00 46 GLY A C 16
ATOM 23417 O O . GLY A 1 46 ? -0.280 7.990 12.952 1.00 0.00 46 GLY A O 16
ATOM 23421 N N . VAL A 1 47 ? -2.326 8.233 12.019 1.00 0.00 47 VAL A N 16
ATOM 23422 C CA . VAL A 1 47 ? -2.211 7.046 11.189 1.00 0.00 47 VAL A CA 16
ATOM 23423 C C . VAL A 1 47 ? -0.833 7.024 10.525 1.00 0.00 47 VAL A C 16
ATOM 23424 O O . VAL A 1 47 ? -0.320 8.065 10.117 1.00 0.00 47 VAL A O 16
ATOM 23437 N N . PRO A 1 48 ? -0.258 5.795 10.435 1.00 0.00 48 PRO A N 16
ATOM 23438 C CA . PRO A 1 48 ? 1.051 5.624 9.827 1.00 0.00 48 PRO A CA 16
ATOM 23439 C C . PRO A 1 48 ? 0.966 5.734 8.303 1.00 0.00 48 PRO A C 16
ATOM 23440 O O . PRO A 1 48 ? 0.334 4.905 7.651 1.00 0.00 48 PRO A O 16
ATOM 23451 N N . ALA A 1 49 ? 1.612 6.766 7.780 1.00 0.00 49 ALA A N 16
ATOM 23452 C CA . ALA A 1 49 ? 1.618 6.995 6.345 1.00 0.00 49 ALA A CA 16
ATOM 23453 C C . ALA A 1 49 ? 1.722 5.653 5.618 1.00 0.00 49 ALA A C 16
ATOM 23454 O O . ALA A 1 49 ? 1.200 5.498 4.515 1.00 0.00 49 ALA A O 16
ATOM 23461 N N . GLU A 1 50 ? 2.399 4.716 6.266 1.00 0.00 50 GLU A N 16
ATOM 23462 C CA . GLU A 1 50 ? 2.578 3.392 5.696 1.00 0.00 50 GLU A CA 16
ATOM 23463 C C . GLU A 1 50 ? 1.224 2.700 5.525 1.00 0.00 50 GLU A C 16
ATOM 23464 O O . GLU A 1 50 ? 0.891 2.239 4.434 1.00 0.00 50 GLU A O 16
ATOM 23476 N N . GLU A 1 51 ? 0.478 2.650 6.619 1.00 0.00 51 GLU A N 16
ATOM 23477 C CA . GLU A 1 51 ? -0.832 2.023 6.604 1.00 0.00 51 GLU A CA 16
ATOM 23478 C C . GLU A 1 51 ? -1.888 3.011 6.105 1.00 0.00 51 GLU A C 16
ATOM 23479 O O . GLU A 1 51 ? -2.936 2.605 5.605 1.00 0.00 51 GLU A O 16
ATOM 23491 N N . ALA A 1 52 ? -1.575 4.289 6.258 1.00 0.00 52 ALA A N 16
ATOM 23492 C CA . ALA A 1 52 ? -2.484 5.339 5.829 1.00 0.00 52 ALA A CA 16
ATOM 23493 C C . ALA A 1 52 ? -2.713 5.224 4.321 1.00 0.00 52 ALA A C 16
ATOM 23494 O O . ALA A 1 52 ? -1.760 5.107 3.552 1.00 0.00 52 ALA A O 16
ATOM 23501 N N . GLN A 1 53 ? -3.982 5.262 3.942 1.00 0.00 53 GLN A N 16
ATOM 23502 C CA . GLN A 1 53 ? -4.348 5.164 2.539 1.00 0.00 53 GLN A CA 16
ATOM 23503 C C . GLN A 1 53 ? -5.007 6.463 2.071 1.00 0.00 53 GLN A C 16
ATOM 23504 O O . GLN A 1 53 ? -5.499 7.243 2.885 1.00 0.00 53 GLN A O 16
ATOM 23518 N N . ILE A 1 54 ? -4.996 6.655 0.760 1.00 0.00 54 ILE A N 16
ATOM 23519 C CA . ILE A 1 54 ? -5.586 7.846 0.173 1.00 0.00 54 ILE A CA 16
ATOM 23520 C C . ILE A 1 54 ? -6.422 7.449 -1.045 1.00 0.00 54 ILE A C 16
ATOM 23521 O O . ILE A 1 54 ? -5.886 6.959 -2.037 1.00 0.00 54 ILE A O 16
ATOM 23537 N N . VAL A 1 55 ? -7.723 7.674 -0.929 1.00 0.00 55 VAL A N 16
ATOM 23538 C CA . VAL A 1 55 ? -8.639 7.346 -2.008 1.00 0.00 55 VAL A CA 16
ATOM 23539 C C . VAL A 1 55 ? -9.172 8.638 -2.629 1.00 0.00 55 VAL A C 16
ATOM 23540 O O . VAL A 1 55 ? -9.50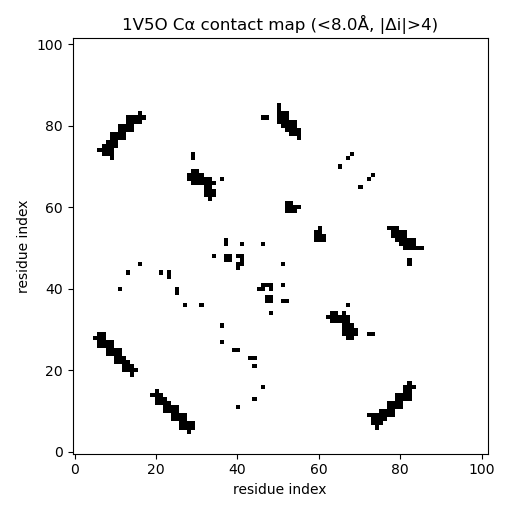1 9.585 -1.916 1.00 0.00 55 VAL A O 16
ATOM 23553 N N . TYR A 1 56 ? -9.242 8.636 -3.953 1.00 0.00 56 TYR A N 16
ATOM 23554 C CA . TYR A 1 56 ? -9.731 9.796 -4.678 1.00 0.00 56 TYR A CA 16
ATOM 23555 C C . TYR A 1 56 ? -10.781 9.392 -5.715 1.00 0.00 56 TYR A C 16
ATOM 23556 O O . TYR A 1 56 ? -10.582 8.440 -6.467 1.00 0.00 56 TYR A O 16
ATOM 23574 N N . MET A 1 57 ? -11.877 10.138 -5.721 1.00 0.00 57 MET A N 16
ATOM 23575 C CA . MET A 1 57 ? -12.959 9.869 -6.652 1.00 0.00 57 MET A CA 16
ATOM 23576 C C . MET A 1 57 ? -13.579 8.495 -6.392 1.00 0.00 57 MET A C 16
ATOM 23577 O O . MET A 1 57 ? -14.704 8.400 -5.904 1.00 0.00 57 MET A O 16
ATOM 23591 N N . GLU A 1 58 ? -12.817 7.464 -6.728 1.00 0.00 58 GLU A N 16
ATOM 23592 C CA . GLU A 1 58 ? -13.277 6.099 -6.537 1.00 0.00 58 GLU A CA 16
ATOM 23593 C C . GLU A 1 58 ? -12.139 5.113 -6.805 1.00 0.00 58 GLU A C 16
ATOM 23594 O O . GLU A 1 58 ? -12.368 4.022 -7.325 1.00 0.00 58 GLU A O 16
ATOM 23606 N N . GLN A 1 59 ? -10.937 5.532 -6.439 1.00 0.00 59 GLN A N 16
ATOM 23607 C CA . GLN A 1 59 ? -9.762 4.699 -6.633 1.00 0.00 59 GLN A CA 16
ATOM 23608 C C . GLN A 1 59 ? -8.944 4.626 -5.342 1.00 0.00 59 GLN A C 16
ATOM 23609 O O . GLN A 1 59 ? -9.243 5.321 -4.373 1.00 0.00 59 GLN A O 16
ATOM 23623 N N . LEU A 1 60 ? -7.927 3.777 -5.372 1.00 0.00 60 LEU A N 16
ATOM 23624 C CA . LEU A 1 60 ? -7.063 3.604 -4.216 1.00 0.00 60 LEU A CA 16
ATOM 23625 C C . LEU A 1 60 ? -5.619 3.915 -4.613 1.00 0.00 60 LEU A C 16
ATOM 23626 O O . LEU A 1 60 ? -4.888 3.029 -5.054 1.00 0.00 60 LEU A O 16
ATOM 23642 N N . LEU A 1 61 ? -5.250 5.176 -4.442 1.00 0.00 61 LEU A N 16
ATOM 23643 C CA . LEU A 1 61 ? -3.907 5.615 -4.777 1.00 0.00 61 LEU A CA 16
ATOM 23644 C C . LEU A 1 61 ? -2.895 4.830 -3.940 1.00 0.00 61 LEU A C 16
ATOM 23645 O O . LEU A 1 61 ? -2.928 4.881 -2.711 1.00 0.00 61 LEU A O 16
ATOM 23661 N N . THR A 1 62 ? -2.019 4.122 -4.638 1.00 0.00 62 THR A N 16
ATOM 23662 C CA . THR A 1 62 ? -1.000 3.327 -3.974 1.00 0.00 62 THR A CA 16
ATOM 23663 C C . THR A 1 62 ? 0.395 3.843 -4.332 1.00 0.00 62 THR A C 16
ATOM 23664 O O . THR A 1 62 ? 1.387 3.427 -3.735 1.00 0.00 62 THR A O 16
ATOM 23675 N N . ASP A 1 63 ? 0.427 4.743 -5.305 1.00 0.00 63 ASP A N 16
ATOM 23676 C CA . ASP A 1 63 ? 1.684 5.320 -5.749 1.00 0.00 63 ASP A CA 16
ATOM 23677 C C . ASP A 1 63 ? 2.012 6.542 -4.888 1.00 0.00 63 ASP A C 16
ATOM 23678 O O . ASP A 1 63 ? 1.418 7.605 -5.062 1.00 0.00 63 ASP A O 16
ATOM 23687 N N . ASP A 1 64 ? 2.956 6.350 -3.979 1.00 0.00 64 ASP A N 16
ATOM 23688 C CA . ASP A 1 64 ? 3.369 7.423 -3.091 1.00 0.00 64 ASP A CA 16
ATOM 23689 C C . ASP A 1 64 ? 4.249 8.407 -3.863 1.00 0.00 64 ASP A C 16
ATOM 23690 O O . ASP A 1 64 ? 4.086 9.620 -3.740 1.00 0.00 64 ASP A O 16
ATOM 23699 N N . HIS A 1 65 ? 5.164 7.849 -4.642 1.00 0.00 65 HIS A N 16
ATOM 23700 C CA . HIS A 1 65 ? 6.071 8.663 -5.434 1.00 0.00 65 HIS A CA 16
ATOM 23701 C C . HIS A 1 65 ? 5.274 9.720 -6.201 1.00 0.00 65 HIS A C 16
ATOM 23702 O O . HIS A 1 65 ? 5.787 10.799 -6.492 1.00 0.00 65 HIS A O 16
ATOM 23716 N N . CYS A 1 66 ? 4.032 9.372 -6.506 1.00 0.00 66 CYS A N 16
ATOM 23717 C CA . CYS A 1 66 ? 3.159 10.278 -7.234 1.00 0.00 66 CYS A CA 16
ATOM 23718 C C . CYS A 1 66 ? 2.839 11.468 -6.328 1.00 0.00 66 CYS A C 16
ATOM 23719 O O . CYS A 1 66 ? 2.807 11.332 -5.106 1.00 0.00 66 CYS A O 16
ATOM 23727 N N . SER A 1 67 ? 2.611 12.609 -6.962 1.00 0.00 67 SER A N 16
ATOM 23728 C CA . SER A 1 67 ? 2.295 13.823 -6.228 1.00 0.00 67 SER A CA 16
ATOM 23729 C C . SER A 1 67 ? 0.778 14.018 -6.168 1.00 0.00 67 SER A C 16
ATOM 23730 O O . SER A 1 67 ? 0.019 13.130 -6.552 1.00 0.00 67 SER A O 16
ATOM 23738 N N . LEU A 1 68 ? 0.383 15.185 -5.682 1.00 0.00 68 LEU A N 16
ATOM 23739 C CA . LEU A 1 68 ? -1.029 15.508 -5.566 1.00 0.00 68 LEU A CA 16
ATOM 23740 C C . LEU A 1 68 ? -1.494 16.208 -6.845 1.00 0.00 68 LEU A C 16
ATOM 23741 O O . LEU A 1 68 ? -2.552 15.885 -7.384 1.00 0.00 68 LEU A O 16
ATOM 23757 N N . GLY A 1 69 ? -0.682 17.153 -7.293 1.00 0.00 69 GLY A N 16
ATOM 23758 C CA . GLY A 1 69 ? -0.997 17.902 -8.498 1.00 0.00 69 GLY A CA 16
ATOM 23759 C C . GLY A 1 69 ? -0.971 16.994 -9.729 1.00 0.00 69 GLY A C 16
ATOM 23760 O O . GLY A 1 69 ? -1.432 17.383 -10.801 1.00 0.00 69 GLY A O 16
ATOM 23764 N N . SER A 1 70 ? -0.427 15.802 -9.535 1.00 0.00 70 SER A N 16
ATOM 23765 C CA . SER A 1 70 ? -0.334 14.836 -10.617 1.00 0.00 70 SER A CA 16
ATOM 23766 C C . SER A 1 70 ? -1.632 14.032 -10.712 1.00 0.00 70 SER A C 16
ATOM 23767 O O . SER A 1 70 ? -2.157 13.820 -11.804 1.00 0.00 70 SER A O 16
ATOM 23775 N N . TYR A 1 71 ? -2.112 13.604 -9.553 1.00 0.00 71 TYR A N 16
ATOM 23776 C CA . TYR A 1 71 ? -3.338 12.827 -9.492 1.00 0.00 71 TYR A CA 16
ATOM 23777 C C . TYR A 1 71 ? -4.534 13.652 -9.972 1.00 0.00 71 TYR A C 16
ATOM 23778 O O . TYR A 1 71 ? -5.471 13.111 -10.559 1.00 0.00 71 TYR A O 16
ATOM 23796 N N . GLY A 1 72 ? -4.464 14.948 -9.706 1.00 0.00 72 GLY A N 16
ATOM 23797 C CA . GLY A 1 72 ? -5.529 15.853 -10.104 1.00 0.00 72 GLY A CA 16
ATOM 23798 C C . GLY A 1 72 ? -6.237 16.439 -8.880 1.00 0.00 72 GLY A C 16
ATOM 23799 O O . GLY A 1 72 ? -7.449 16.645 -8.900 1.00 0.00 72 GLY A O 16
ATOM 23803 N N . LEU A 1 73 ? -5.449 16.690 -7.845 1.00 0.00 73 LEU A N 16
ATOM 23804 C CA . LEU A 1 73 ? -5.985 17.248 -6.615 1.00 0.00 73 LEU A CA 16
ATOM 23805 C C . LEU A 1 73 ? -5.931 18.775 -6.688 1.00 0.00 73 LEU A C 16
ATOM 23806 O O . LEU A 1 73 ? -4.905 19.348 -7.052 1.00 0.00 73 LEU A O 16
ATOM 23822 N N . LYS A 1 74 ? -7.050 19.392 -6.335 1.00 0.00 74 LYS A N 16
ATOM 23823 C CA . LYS A 1 74 ? -7.143 20.842 -6.355 1.00 0.00 74 LYS A CA 16
ATOM 23824 C C . LYS A 1 74 ? -7.674 21.334 -5.007 1.00 0.00 74 LYS A C 16
ATOM 23825 O O . LYS A 1 74 ? -8.172 20.543 -4.206 1.00 0.00 74 LYS A O 16
ATOM 23844 N N . ASP A 1 75 ? -7.551 22.636 -4.798 1.00 0.00 75 ASP A N 16
ATOM 23845 C CA . ASP A 1 75 ? -8.013 23.242 -3.560 1.00 0.00 75 ASP A CA 16
ATOM 23846 C C . ASP A 1 75 ? -9.529 23.075 -3.450 1.00 0.00 75 ASP A C 16
ATOM 23847 O O . ASP A 1 75 ? -10.276 23.587 -4.284 1.00 0.00 75 ASP A O 16
ATOM 23856 N N . GLY A 1 76 ? -9.940 22.357 -2.416 1.00 0.00 76 GLY A N 16
ATOM 23857 C CA . GLY A 1 76 ? -11.354 22.116 -2.186 1.00 0.00 76 GLY A CA 16
ATOM 23858 C C . GLY A 1 76 ? -11.724 20.667 -2.514 1.00 0.00 76 GLY A C 16
ATOM 23859 O O . GLY A 1 76 ? -12.874 20.374 -2.837 1.00 0.00 76 GLY A O 16
ATOM 23863 N N . ASP A 1 77 ? -10.727 19.800 -2.418 1.00 0.00 77 ASP A N 16
ATOM 23864 C CA . ASP A 1 77 ? -10.933 18.389 -2.701 1.00 0.00 77 ASP A CA 16
ATOM 23865 C C . ASP A 1 77 ? -11.098 17.629 -1.383 1.00 0.00 77 ASP A C 16
ATOM 23866 O O . ASP A 1 77 ? -10.890 18.190 -0.308 1.00 0.00 77 ASP A O 16
ATOM 23875 N N . MET A 1 78 ? -11.469 16.363 -1.510 1.00 0.00 78 MET A N 16
ATOM 23876 C CA . MET A 1 78 ? -11.663 15.520 -0.343 1.00 0.00 78 MET A CA 16
ATOM 23877 C C . MET A 1 78 ? -11.150 14.102 -0.599 1.00 0.00 78 MET A C 16
ATOM 23878 O O . MET A 1 78 ? -11.449 13.507 -1.633 1.00 0.00 78 MET A O 16
ATOM 23892 N N . VAL A 1 79 ? -10.385 13.602 0.361 1.00 0.00 79 VAL A N 16
ATOM 23893 C CA . VAL A 1 79 ? -9.827 12.264 0.252 1.00 0.00 79 VAL A CA 16
ATOM 23894 C C . VAL A 1 79 ? -10.204 11.456 1.495 1.00 0.00 79 VAL A C 16
ATOM 23895 O O . VAL A 1 79 ? -10.465 12.025 2.554 1.00 0.00 79 VAL A O 16
ATOM 23908 N N . VAL A 1 80 ? -10.221 10.142 1.325 1.00 0.00 80 VAL A N 16
ATOM 23909 C CA . VAL A 1 80 ? -10.562 9.251 2.421 1.00 0.00 80 VAL A CA 16
ATOM 23910 C C . VAL A 1 80 ? -9.289 8.577 2.939 1.00 0.00 80 VAL A C 16
ATOM 23911 O O . VAL A 1 80 ? -8.440 8.158 2.154 1.00 0.00 80 VAL A O 16
ATOM 23924 N N . LEU A 1 81 ? -9.197 8.494 4.258 1.00 0.00 81 LEU A N 16
ATOM 23925 C CA . LEU A 1 81 ? -8.043 7.879 4.891 1.00 0.00 81 LEU A CA 16
ATOM 23926 C C . LEU A 1 81 ? -8.431 6.495 5.416 1.00 0.00 81 LEU A C 16
ATOM 23927 O O . LEU A 1 81 ? -9.571 6.280 5.825 1.00 0.00 81 LEU A O 16
ATOM 23943 N N . LEU A 1 82 ? -7.462 5.593 5.386 1.00 0.00 82 LEU A N 16
ATOM 23944 C CA . LEU A 1 82 ? -7.688 4.236 5.854 1.00 0.00 82 LEU A CA 16
ATOM 23945 C C . LEU A 1 82 ? -6.390 3.681 6.443 1.00 0.00 82 LEU A C 16
ATOM 23946 O O . LEU A 1 82 ? -5.374 3.602 5.753 1.00 0.00 82 LEU A O 16
ATOM 23962 N N . GLN A 1 83 ? -6.464 3.311 7.713 1.00 0.00 83 GLN A N 16
ATOM 23963 C CA . GLN A 1 83 ? -5.308 2.766 8.403 1.00 0.00 83 GLN A CA 16
ATOM 23964 C C . GLN A 1 83 ? -5.281 1.242 8.272 1.00 0.00 83 GLN A C 16
ATOM 23965 O O . GLN A 1 83 ? -6.057 0.545 8.925 1.00 0.00 83 GLN A O 16
ATOM 23979 N N . LYS A 1 84 ? -4.380 0.768 7.424 1.00 0.00 84 LYS A N 16
ATOM 23980 C CA . LYS A 1 84 ? -4.242 -0.661 7.198 1.00 0.00 84 LYS A CA 16
ATOM 23981 C C . LYS A 1 84 ? -3.710 -1.324 8.470 1.00 0.00 84 LYS A C 16
ATOM 23982 O O . LYS A 1 84 ? -3.365 -0.641 9.433 1.00 0.00 84 LYS A O 16
ATOM 24001 N N . ASP A 1 85 ? -3.662 -2.647 8.433 1.00 0.00 85 ASP A N 16
ATOM 24002 C CA . ASP A 1 85 ? -3.178 -3.411 9.571 1.00 0.00 85 ASP A CA 16
ATOM 24003 C C . ASP A 1 85 ? -1.952 -4.224 9.150 1.00 0.00 85 ASP A C 16
ATOM 24004 O O . ASP A 1 85 ? -1.970 -4.889 8.115 1.00 0.00 85 ASP A O 16
ATOM 24013 N N . ASN A 1 86 ? -0.918 -4.145 9.974 1.00 0.00 86 ASN A N 16
ATOM 24014 C CA . ASN A 1 86 ? 0.314 -4.866 9.700 1.00 0.00 86 ASN A CA 16
ATOM 24015 C C . ASN A 1 86 ? 0.456 -6.020 10.694 1.00 0.00 86 ASN A C 16
ATOM 24016 O O . ASN A 1 86 ? 1.304 -6.894 10.519 1.00 0.00 86 ASN A O 16
ATOM 24027 N N . VAL A 1 87 ? -0.386 -5.986 11.716 1.00 0.00 87 VAL A N 16
ATOM 24028 C CA . VAL A 1 87 ? -0.365 -7.018 12.738 1.00 0.00 87 VAL A CA 16
ATOM 24029 C C . VAL A 1 87 ? 1.086 -7.377 13.064 1.00 0.00 87 VAL A C 16
ATOM 24030 O O . VAL A 1 87 ? 1.503 -8.520 12.879 1.00 0.00 87 VAL A O 16
ATOM 24043 N N . GLY A 1 88 ? 1.815 -6.381 13.544 1.00 0.00 88 GLY A N 16
ATOM 24044 C CA . GLY A 1 88 ? 3.211 -6.578 13.897 1.00 0.00 88 GLY A CA 16
ATOM 24045 C C . GLY A 1 88 ? 4.077 -5.434 13.366 1.00 0.00 88 GLY A C 16
ATOM 24046 O O . GLY A 1 88 ? 4.160 -5.223 12.157 1.00 0.00 88 GLY A O 16
ATOM 24050 N N . LEU A 1 89 ? 4.702 -4.726 14.296 1.00 0.00 89 LEU A N 16
ATOM 24051 C CA . LEU A 1 89 ? 5.559 -3.609 13.936 1.00 0.00 89 LEU A CA 16
ATOM 24052 C C . LEU A 1 89 ? 7.022 -4.015 14.120 1.00 0.00 89 LEU A C 16
ATOM 24053 O O . LEU A 1 89 ? 7.922 -3.362 13.594 1.00 0.00 89 LEU A O 16
ATOM 24069 N N . ARG A 1 90 ? 7.215 -5.092 14.867 1.00 0.00 90 ARG A N 16
ATOM 24070 C CA . ARG A 1 90 ? 8.554 -5.593 15.127 1.00 0.00 90 ARG A CA 16
ATOM 24071 C C . ARG A 1 90 ? 9.526 -4.430 15.329 1.00 0.00 90 ARG A C 16
ATOM 24072 O O . ARG A 1 90 ? 10.560 -4.358 14.666 1.00 0.00 90 ARG A O 16
ATOM 24093 N N . THR A 1 91 ? 9.161 -3.547 16.247 1.00 0.00 91 THR A N 16
ATOM 24094 C CA . THR A 1 91 ? 9.988 -2.390 16.544 1.00 0.00 91 THR A CA 16
ATOM 24095 C C . THR A 1 91 ? 10.133 -1.505 15.305 1.00 0.00 91 THR A C 16
ATOM 24096 O O . THR A 1 91 ? 10.160 -2.005 14.181 1.00 0.00 91 THR A O 16
ATOM 24107 N N . PRO A 1 92 ? 10.224 -0.172 15.558 1.00 0.00 92 PRO A N 16
ATOM 24108 C CA . PRO A 1 92 ? 10.366 0.787 14.475 1.00 0.00 92 PRO A CA 16
ATOM 24109 C C . PRO A 1 92 ? 11.784 0.763 13.904 1.00 0.00 92 PRO A C 16
ATOM 24110 O O . PRO A 1 92 ? 11.975 0.498 12.718 1.00 0.00 92 PRO A O 16
ATOM 24121 N N . GLY A 1 93 ? 12.743 1.044 14.774 1.00 0.00 93 GLY A N 16
ATOM 24122 C CA . GLY A 1 93 ? 14.139 1.058 14.370 1.00 0.00 93 GLY A CA 16
ATOM 24123 C C . GLY A 1 93 ? 14.581 2.468 13.975 1.00 0.00 93 GLY A C 16
ATOM 24124 O O . GLY A 1 93 ? 13.791 3.243 13.438 1.00 0.00 93 GLY A O 16
ATOM 24128 N N . ARG A 1 94 ? 15.843 2.759 14.256 1.00 0.00 94 ARG A N 16
ATOM 24129 C CA . ARG A 1 94 ? 16.400 4.063 13.937 1.00 0.00 94 ARG A CA 16
ATOM 24130 C C . ARG A 1 94 ? 17.920 4.048 14.113 1.00 0.00 94 ARG A C 16
ATOM 24131 O O . ARG A 1 94 ? 18.461 3.179 14.795 1.00 0.00 94 ARG A O 16
ATOM 24152 N N . THR A 1 95 ? 18.565 5.021 13.487 1.00 0.00 95 THR A N 16
ATOM 24153 C CA . THR A 1 95 ? 20.012 5.132 13.567 1.00 0.00 95 THR A CA 16
ATOM 24154 C C . THR A 1 95 ? 20.672 3.834 13.096 1.00 0.00 95 THR A C 16
ATOM 24155 O O . THR A 1 95 ? 21.168 3.055 13.908 1.00 0.00 95 THR A O 16
ATOM 24166 N N . PRO A 1 96 ? 20.658 3.638 11.750 1.00 0.00 96 PRO A N 16
ATOM 24167 C CA . PRO A 1 96 ? 21.249 2.448 11.161 1.00 0.00 96 PRO A CA 16
ATOM 24168 C C . PRO A 1 96 ? 22.777 2.535 11.167 1.00 0.00 96 PRO A C 16
ATOM 24169 O O . PRO A 1 96 ? 23.454 1.591 11.570 1.00 0.00 96 PRO A O 16
ATOM 24180 N N . SER A 1 97 ? 23.274 3.677 10.715 1.00 0.00 97 SER A N 16
ATOM 24181 C CA . SER A 1 97 ? 24.709 3.899 10.663 1.00 0.00 97 SER A CA 16
ATOM 24182 C C . SER A 1 97 ? 25.042 5.295 11.194 1.00 0.00 97 SER A C 16
ATOM 24183 O O . SER A 1 97 ? 24.177 6.168 11.241 1.00 0.00 97 SER A O 16
ATOM 24191 N N . GLY A 1 98 ? 26.299 5.462 11.580 1.00 0.00 98 GLY A N 16
ATOM 24192 C CA . GLY A 1 98 ? 26.756 6.737 12.106 1.00 0.00 98 GLY A CA 16
ATOM 24193 C C . GLY A 1 98 ? 27.933 7.276 11.289 1.00 0.00 98 GLY A C 16
ATOM 24194 O O . GLY A 1 98 ? 28.549 6.540 10.521 1.00 0.00 98 GLY A O 16
ATOM 24198 N N . PRO A 1 99 ? 28.215 8.592 11.488 1.00 0.00 99 PRO A N 16
ATOM 24199 C CA . PRO A 1 99 ? 29.307 9.238 10.780 1.00 0.00 99 PRO A CA 16
ATOM 24200 C C . PRO A 1 99 ? 30.660 8.824 11.362 1.00 0.00 99 PRO A C 16
ATOM 24201 O O . PRO A 1 99 ? 30.719 8.170 12.402 1.00 0.00 99 PRO A O 16
ATOM 24212 N N . SER A 1 100 ? 31.714 9.220 10.664 1.00 0.00 100 SER A N 16
ATOM 24213 C CA . SER A 1 100 ? 33.063 8.898 11.098 1.00 0.00 100 SER A CA 16
ATOM 24214 C C . SER A 1 100 ? 34.011 10.050 10.759 1.00 0.00 100 SER A C 16
ATOM 24215 O O . SER A 1 100 ? 34.802 10.476 11.599 1.00 0.00 100 SER A O 16
ATOM 24223 N N . SER A 1 101 ? 33.901 10.521 9.525 1.00 0.00 101 SER A N 16
ATOM 24224 C CA . SER A 1 101 ? 34.739 11.615 9.064 1.00 0.00 101 SER A CA 16
ATOM 24225 C C . SER A 1 101 ? 34.525 11.843 7.566 1.00 0.00 101 SER A C 16
ATOM 24226 O O . SER A 1 101 ? 33.886 11.032 6.897 1.00 0.00 101 SER A O 16
ATOM 24234 N N . GLY A 1 102 ? 35.071 12.949 7.085 1.00 0.00 102 GLY A N 16
ATOM 24235 C CA . GLY A 1 102 ? 34.948 13.294 5.678 1.00 0.00 102 GLY A CA 16
ATOM 24236 C C . GLY A 1 102 ? 35.138 14.797 5.464 1.00 0.00 102 GLY A C 16
ATOM 24237 O O . GLY A 1 102 ? 35.174 15.265 4.327 1.00 0.00 102 GLY A O 16
ATOM 24241 N N . GLY A 1 1 ? 6.224 29.979 5.899 1.00 0.00 1 GLY A N 17
ATOM 24242 C CA . GLY A 1 1 ? 6.396 30.211 4.476 1.00 0.00 1 GLY A CA 17
ATOM 24243 C C . GLY A 1 1 ? 5.188 30.946 3.890 1.00 0.00 1 GLY A C 17
ATOM 24244 O O . GLY A 1 1 ? 5.210 32.167 3.745 1.00 0.00 1 GLY A O 17
ATOM 24248 N N . SER A 1 2 ? 4.163 30.171 3.569 1.00 0.00 2 SER A N 17
ATOM 24249 C CA . SER A 1 2 ? 2.949 30.733 3.003 1.00 0.00 2 SER A CA 17
ATOM 24250 C C . SER A 1 2 ? 3.183 31.119 1.541 1.00 0.00 2 SER A C 17
ATOM 24251 O O . SER A 1 2 ? 2.504 30.619 0.646 1.00 0.00 2 SER A O 17
ATOM 24259 N N . SER A 1 3 ? 4.147 32.007 1.345 1.00 0.00 3 SER A N 17
ATOM 24260 C CA . SER A 1 3 ? 4.480 32.466 0.007 1.00 0.00 3 SER A CA 17
ATOM 24261 C C . SER A 1 3 ? 3.210 32.903 -0.727 1.00 0.00 3 SER A C 17
ATOM 24262 O O . SER A 1 3 ? 2.689 32.168 -1.564 1.00 0.00 3 SER A O 17
ATOM 24270 N N . GLY A 1 4 ? 2.749 34.098 -0.386 1.00 0.00 4 GLY A N 17
ATOM 24271 C CA . GLY A 1 4 ? 1.551 34.641 -1.002 1.00 0.00 4 GLY A CA 17
ATOM 24272 C C . GLY A 1 4 ? 0.456 33.578 -1.103 1.00 0.00 4 GLY A C 17
ATOM 24273 O O . GLY A 1 4 ? 0.010 33.242 -2.199 1.00 0.00 4 GLY A O 17
ATOM 24277 N N . SER A 1 5 ? 0.053 33.077 0.056 1.00 0.00 5 SER A N 17
ATOM 24278 C CA . SER A 1 5 ? -0.981 32.058 0.112 1.00 0.00 5 SER A CA 17
ATOM 24279 C C . SER A 1 5 ? -0.795 31.059 -1.032 1.00 0.00 5 SER A C 17
ATOM 24280 O O . SER A 1 5 ? -1.358 31.234 -2.111 1.00 0.00 5 SER A O 17
ATOM 24288 N N . SER A 1 6 ? -0.001 30.034 -0.757 1.00 0.00 6 SER A N 17
ATOM 24289 C CA . SER A 1 6 ? 0.267 29.008 -1.749 1.00 0.00 6 SER A CA 17
ATOM 24290 C C . SER A 1 6 ? -0.010 27.624 -1.158 1.00 0.00 6 SER A C 17
ATOM 24291 O O . SER A 1 6 ? 0.707 27.170 -0.268 1.00 0.00 6 SER A O 17
ATOM 24299 N N . GLY A 1 7 ? -1.053 26.992 -1.678 1.00 0.00 7 GLY A N 17
ATOM 24300 C CA . GLY A 1 7 ? -1.433 25.669 -1.213 1.00 0.00 7 GLY A CA 17
ATOM 24301 C C . GLY A 1 7 ? -2.920 25.408 -1.459 1.00 0.00 7 GLY A C 17
ATOM 24302 O O . GLY A 1 7 ? -3.717 26.343 -1.519 1.00 0.00 7 GLY A O 17
ATOM 24306 N N . MET A 1 8 ? -3.250 24.132 -1.595 1.00 0.00 8 MET A N 17
ATOM 24307 C CA . MET A 1 8 ? -4.628 23.736 -1.833 1.00 0.00 8 MET A CA 17
ATOM 24308 C C . MET A 1 8 ? -5.206 23.005 -0.620 1.00 0.00 8 MET A C 17
ATOM 24309 O O . MET A 1 8 ? -4.495 22.271 0.064 1.00 0.00 8 MET A O 17
ATOM 24323 N N . LEU A 1 9 ? -6.491 23.231 -0.390 1.00 0.00 9 LEU A N 17
ATOM 24324 C CA . LEU A 1 9 ? -7.173 22.604 0.729 1.00 0.00 9 LEU A CA 17
ATOM 24325 C C . LEU A 1 9 ? -7.388 21.120 0.422 1.00 0.00 9 LEU A C 17
ATOM 24326 O O . LEU A 1 9 ? -7.894 20.770 -0.643 1.00 0.00 9 LEU A O 17
ATOM 24342 N N . ILE A 1 10 ? -6.993 20.288 1.375 1.00 0.00 10 ILE A N 17
ATOM 24343 C CA . ILE A 1 10 ? -7.136 18.851 1.220 1.00 0.00 10 ILE A CA 17
ATOM 24344 C C . ILE A 1 10 ? -7.798 18.271 2.472 1.00 0.00 10 ILE A C 17
ATOM 24345 O O . ILE A 1 10 ? -7.192 18.243 3.542 1.00 0.00 10 ILE A O 17
ATOM 24361 N N . THR A 1 11 ? -9.032 17.822 2.296 1.00 0.00 11 THR A N 17
ATOM 24362 C CA . THR A 1 11 ? -9.782 17.244 3.398 1.00 0.00 11 THR A CA 17
ATOM 24363 C C . THR A 1 11 ? -9.537 15.736 3.477 1.00 0.00 11 THR A C 17
ATOM 24364 O O . THR A 1 11 ? -9.572 15.043 2.461 1.00 0.00 11 THR A O 17
ATOM 24375 N N . VAL A 1 12 ? -9.294 15.271 4.694 1.00 0.00 12 VAL A N 17
ATOM 24376 C CA . VAL A 1 12 ? -9.043 13.857 4.919 1.00 0.00 12 VAL A CA 17
ATOM 24377 C C . VAL A 1 12 ? -10.158 13.279 5.792 1.00 0.00 12 VAL A C 17
ATOM 24378 O O . VAL A 1 12 ? -10.367 13.729 6.917 1.00 0.00 12 VAL A O 17
ATOM 24391 N N . TYR A 1 13 ? -10.845 12.289 5.240 1.00 0.00 13 TYR A N 17
ATOM 24392 C CA . TYR A 1 13 ? -11.933 11.644 5.955 1.00 0.00 13 TYR A CA 17
ATOM 24393 C C . TYR A 1 13 ? -11.537 10.235 6.401 1.00 0.00 13 TYR A C 17
ATOM 24394 O O . TYR A 1 13 ? -11.660 9.280 5.636 1.00 0.00 13 TYR A O 17
ATOM 24412 N N . CYS A 1 14 ? -11.070 10.150 7.638 1.00 0.00 14 CYS A N 17
ATOM 24413 C CA . CYS A 1 14 ? -10.655 8.874 8.195 1.00 0.00 14 CYS A CA 17
ATOM 24414 C C . CYS A 1 14 ? -11.908 8.046 8.484 1.00 0.00 14 CYS A C 17
ATOM 24415 O O . CYS A 1 14 ? -12.973 8.599 8.755 1.00 0.00 14 CYS A O 17
ATOM 24423 N N . VAL A 1 15 ? -11.740 6.733 8.418 1.00 0.00 15 VAL A N 17
ATOM 24424 C CA . VAL A 1 15 ? -12.845 5.823 8.669 1.00 0.00 15 VAL A CA 17
ATOM 24425 C C . VAL A 1 15 ? -12.609 5.096 9.994 1.00 0.00 15 VAL A C 17
ATOM 24426 O O . VAL A 1 15 ? -12.424 5.731 11.031 1.00 0.00 15 VAL A O 17
ATOM 24439 N N . ARG A 1 16 ? -12.624 3.773 9.918 1.00 0.00 16 ARG A N 17
ATOM 24440 C CA . ARG A 1 16 ? -12.414 2.953 11.098 1.00 0.00 16 ARG A CA 17
ATOM 24441 C C . ARG A 1 16 ? -11.379 3.602 12.019 1.00 0.00 16 ARG A C 17
ATOM 24442 O O . ARG A 1 16 ? -11.728 4.143 13.067 1.00 0.00 16 ARG A O 17
ATOM 24463 N N . ARG A 1 17 ? -10.126 3.527 11.594 1.00 0.00 17 ARG A N 17
ATOM 24464 C CA . ARG A 1 17 ? -9.038 4.101 12.367 1.00 0.00 17 ARG A CA 17
ATOM 24465 C C . ARG A 1 17 ? -9.060 3.558 13.798 1.00 0.00 17 ARG A C 17
ATOM 24466 O O . ARG A 1 17 ? -8.478 4.156 14.701 1.00 0.00 17 ARG A O 17
ATOM 24487 N N . ASP A 1 18 ? -9.736 2.430 13.959 1.00 0.00 18 ASP A N 17
ATOM 24488 C CA . ASP A 1 18 ? -9.841 1.800 15.264 1.00 0.00 18 ASP A CA 17
ATOM 24489 C C . ASP A 1 18 ? -10.947 2.485 16.069 1.00 0.00 18 ASP A C 17
ATOM 24490 O O . ASP A 1 18 ? -10.823 2.656 17.280 1.00 0.00 18 ASP A O 17
ATOM 24499 N N . LEU A 1 19 ? -12.005 2.858 15.363 1.00 0.00 19 LEU A N 17
ATOM 24500 C CA . LEU A 1 19 ? -13.132 3.521 15.997 1.00 0.00 19 LEU A CA 17
ATOM 24501 C C . LEU A 1 19 ? -12.770 4.981 16.273 1.00 0.00 19 LEU A C 17
ATOM 24502 O O . LEU A 1 19 ? -12.382 5.329 17.387 1.00 0.00 19 LEU A O 17
ATOM 24518 N N . THR A 1 20 ? -12.908 5.798 15.238 1.00 0.00 20 THR A N 17
ATOM 24519 C CA . THR A 1 20 ? -12.601 7.213 15.356 1.00 0.00 20 THR A CA 17
ATOM 24520 C C . THR A 1 20 ? -13.225 7.992 14.196 1.00 0.00 20 THR A C 17
ATOM 24521 O O . THR A 1 20 ? -14.009 8.915 14.414 1.00 0.00 20 THR A O 17
ATOM 24532 N N . GLU A 1 21 ? -12.854 7.592 12.989 1.00 0.00 21 GLU A N 17
ATOM 24533 C CA . GLU A 1 21 ? -13.367 8.242 11.795 1.00 0.00 21 GLU A CA 17
ATOM 24534 C C . GLU A 1 21 ? -13.274 9.762 11.935 1.00 0.00 21 GLU A C 17
ATOM 24535 O O . GLU A 1 21 ? -14.288 10.457 11.894 1.00 0.00 21 GLU A O 17
ATOM 24547 N N . VAL A 1 22 ? -12.047 10.235 12.099 1.00 0.00 22 VAL A N 17
ATOM 24548 C CA . VAL A 1 22 ? -11.808 11.661 12.246 1.00 0.00 22 VAL A CA 17
ATOM 24549 C C . VAL A 1 22 ? -11.756 12.310 10.861 1.00 0.00 22 VAL A C 17
ATOM 24550 O O . VAL A 1 22 ? -11.490 11.638 9.866 1.00 0.00 22 VAL A O 17
ATOM 24563 N N . THR A 1 23 ? -12.015 13.609 10.843 1.00 0.00 23 THR A N 17
ATOM 24564 C CA . THR A 1 23 ? -12.002 14.357 9.597 1.00 0.00 23 THR A CA 17
ATOM 24565 C C . THR A 1 23 ? -11.361 15.731 9.806 1.00 0.00 23 THR A C 17
ATOM 24566 O O . THR A 1 23 ? -11.907 16.572 10.519 1.00 0.00 23 THR A O 17
ATOM 24577 N N . PHE A 1 24 ? -10.213 15.915 9.172 1.00 0.00 24 PHE A N 17
ATOM 24578 C CA . PHE A 1 24 ? -9.492 17.173 9.280 1.00 0.00 24 PHE A CA 17
ATOM 24579 C C . PHE A 1 24 ? -9.027 17.658 7.905 1.00 0.00 24 PHE A C 17
ATOM 24580 O O . PHE A 1 24 ? -8.866 16.859 6.983 1.00 0.00 24 PHE A O 17
ATOM 24597 N N . SER A 1 25 ? -8.824 18.963 7.812 1.00 0.00 25 SER A N 17
ATOM 24598 C CA . SER A 1 25 ? -8.380 19.564 6.565 1.00 0.00 25 SER A CA 17
ATOM 24599 C C . SER A 1 25 ? -6.863 19.759 6.589 1.00 0.00 25 SER A C 17
ATOM 24600 O O . SER A 1 25 ? -6.262 19.848 7.659 1.00 0.00 25 SER A O 17
ATOM 24608 N N . LEU A 1 26 ? -6.288 19.820 5.397 1.00 0.00 26 LEU A N 17
ATOM 24609 C CA . LEU A 1 26 ? -4.852 20.003 5.268 1.00 0.00 26 LEU A CA 17
ATOM 24610 C C . LEU A 1 26 ? -4.564 20.921 4.078 1.00 0.00 26 LEU A C 17
ATOM 24611 O O . LEU A 1 26 ? -5.182 20.788 3.023 1.00 0.00 26 LEU A O 17
ATOM 24627 N N . GLN A 1 27 ? -3.626 21.833 4.289 1.00 0.00 27 GLN A N 17
ATOM 24628 C CA . GLN A 1 27 ? -3.249 22.773 3.247 1.00 0.00 27 GLN A CA 17
ATOM 24629 C C . GLN A 1 27 ? -1.817 22.502 2.780 1.00 0.00 27 GLN A C 17
ATOM 24630 O O . GLN A 1 27 ? -0.860 22.817 3.486 1.00 0.00 27 GLN A O 17
ATOM 24644 N N . VAL A 1 28 ? -1.715 21.920 1.594 1.00 0.00 28 VAL A N 17
ATOM 24645 C CA . VAL A 1 28 ? -0.416 21.603 1.025 1.00 0.00 28 VAL A CA 17
ATOM 24646 C C . VAL A 1 28 ? -0.405 21.988 -0.456 1.00 0.00 28 VAL A C 17
ATOM 24647 O O . VAL A 1 28 ? -1.456 22.056 -1.091 1.00 0.00 28 VAL A O 17
ATOM 24660 N N . ASN A 1 29 ? 0.795 22.229 -0.963 1.00 0.00 29 ASN A N 17
ATOM 24661 C CA . ASN A 1 29 ? 0.957 22.605 -2.357 1.00 0.00 29 ASN A CA 17
ATOM 24662 C C . ASN A 1 29 ? 0.652 21.397 -3.245 1.00 0.00 29 ASN A C 17
ATOM 24663 O O . ASN A 1 29 ? 0.715 20.256 -2.790 1.00 0.00 29 ASN A O 17
ATOM 24674 N N . PRO A 1 30 ? 0.320 21.697 -4.529 1.00 0.00 30 PRO A N 17
ATOM 24675 C CA . PRO A 1 30 ? 0.006 20.648 -5.485 1.00 0.00 30 PRO A CA 17
ATOM 24676 C C . PRO A 1 30 ? 1.275 19.928 -5.945 1.00 0.00 30 PRO A C 17
ATOM 24677 O O . PRO A 1 30 ? 1.200 18.905 -6.625 1.00 0.00 30 PRO A O 17
ATOM 24688 N N . ASP A 1 31 ? 2.410 20.489 -5.556 1.00 0.00 31 ASP A N 17
ATOM 24689 C CA . ASP A 1 31 ? 3.693 19.913 -5.920 1.00 0.00 31 ASP A CA 17
ATOM 24690 C C . ASP A 1 31 ? 4.170 18.990 -4.796 1.00 0.00 31 ASP A C 17
ATOM 24691 O O . ASP A 1 31 ? 5.361 18.703 -4.688 1.00 0.00 31 ASP A O 17
ATOM 24700 N N . PHE A 1 32 ? 3.216 18.553 -3.988 1.00 0.00 32 PHE A N 17
ATOM 24701 C CA . PHE A 1 32 ? 3.524 17.669 -2.876 1.00 0.00 32 PHE A CA 17
ATOM 24702 C C . PHE A 1 32 ? 3.411 16.202 -3.295 1.00 0.00 32 PHE A C 17
ATOM 24703 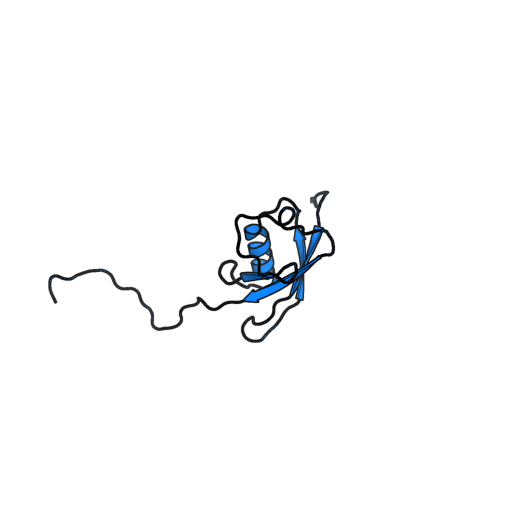O O . PHE A 1 32 ? 2.666 15.871 -4.216 1.00 0.00 32 PHE A O 17
ATOM 24720 N N . GLU A 1 33 ? 4.162 15.362 -2.598 1.00 0.00 33 GLU A N 17
ATOM 24721 C CA . GLU A 1 33 ? 4.156 13.937 -2.885 1.00 0.00 33 GLU A CA 17
ATOM 24722 C C . GLU A 1 33 ? 3.155 13.217 -1.979 1.00 0.00 33 GLU A C 17
ATOM 24723 O O . GLU A 1 33 ? 3.043 13.535 -0.796 1.00 0.00 33 GLU A O 17
ATOM 24735 N N . LEU A 1 34 ? 2.453 12.261 -2.569 1.00 0.00 34 LEU A N 17
ATOM 24736 C CA . LEU A 1 34 ? 1.466 11.493 -1.830 1.00 0.00 34 LEU A CA 17
ATOM 24737 C C . LEU A 1 34 ? 2.031 11.134 -0.454 1.00 0.00 34 LEU A C 17
ATOM 24738 O O . LEU A 1 34 ? 1.361 11.313 0.562 1.00 0.00 34 LEU A O 17
ATOM 24754 N N . SER A 1 35 ? 3.257 10.634 -0.466 1.00 0.00 35 SER A N 17
ATOM 24755 C CA . SER A 1 35 ? 3.920 10.248 0.768 1.00 0.00 35 SER A CA 17
ATOM 24756 C C . SER A 1 35 ? 3.987 11.442 1.722 1.00 0.00 35 SER A C 17
ATOM 24757 O O . SER A 1 35 ? 3.770 11.294 2.924 1.00 0.00 35 SER A O 17
ATOM 24765 N N . ASN A 1 36 ? 4.288 12.599 1.151 1.00 0.00 36 ASN A N 17
ATOM 24766 C CA . ASN A 1 36 ? 4.386 13.818 1.935 1.00 0.00 36 ASN A CA 17
ATOM 24767 C C . ASN A 1 36 ? 3.023 14.131 2.556 1.00 0.00 36 ASN A C 17
ATOM 24768 O O . ASN A 1 36 ? 2.944 14.555 3.708 1.00 0.00 36 ASN A O 17
ATOM 24779 N N . PHE A 1 37 ? 1.983 13.910 1.765 1.00 0.00 37 PHE A N 17
ATOM 24780 C CA . PHE A 1 37 ? 0.627 14.163 2.222 1.00 0.00 37 PHE A CA 17
ATOM 24781 C C . PHE A 1 37 ? 0.234 13.189 3.335 1.00 0.00 37 PHE A C 17
ATOM 24782 O O . PHE A 1 37 ? -0.578 13.522 4.197 1.00 0.00 37 PHE A O 17
ATOM 24799 N N . ARG A 1 38 ? 0.828 12.006 3.281 1.00 0.00 38 ARG A N 17
ATOM 24800 C CA . ARG A 1 38 ? 0.550 10.983 4.274 1.00 0.00 38 ARG A CA 17
ATOM 24801 C C . ARG A 1 38 ? 1.138 11.383 5.628 1.00 0.00 38 ARG A C 17
ATOM 24802 O O . ARG A 1 38 ? 0.440 11.367 6.641 1.00 0.00 38 ARG A O 17
ATOM 24823 N N . VAL A 1 39 ? 2.416 11.732 5.603 1.00 0.00 39 VAL A N 17
ATOM 24824 C CA . VAL A 1 39 ? 3.105 12.136 6.816 1.00 0.00 39 VAL A CA 17
ATOM 24825 C C . VAL A 1 39 ? 2.276 13.199 7.539 1.00 0.00 39 VAL A C 17
ATOM 24826 O O . VAL A 1 39 ? 2.294 13.277 8.767 1.00 0.00 39 VAL A O 17
ATOM 24839 N N . LEU A 1 40 ? 1.569 13.992 6.748 1.00 0.00 40 LEU A N 17
ATOM 24840 C CA . LEU A 1 40 ? 0.734 15.047 7.297 1.00 0.00 40 LEU A CA 17
ATOM 24841 C C . LEU A 1 40 ? -0.489 14.424 7.972 1.00 0.00 40 LEU A C 17
ATOM 24842 O O . LEU A 1 40 ? -0.811 14.758 9.112 1.00 0.00 40 LEU A O 17
ATOM 24858 N N . CYS A 1 41 ? -1.138 13.530 7.241 1.00 0.00 41 CYS A N 17
ATOM 24859 C CA . CYS A 1 41 ? -2.319 12.858 7.755 1.00 0.00 41 CYS A CA 17
ATOM 24860 C C . CYS A 1 41 ? -1.886 11.924 8.887 1.00 0.00 41 CYS A C 17
ATOM 24861 O O . CYS A 1 41 ? -2.722 11.418 9.634 1.00 0.00 41 CYS A O 17
ATOM 24869 N N . GLU A 1 42 ? -0.579 11.725 8.979 1.00 0.00 42 GLU A N 17
ATOM 24870 C CA . GLU A 1 42 ? -0.025 10.861 10.008 1.00 0.00 42 GLU A CA 17
ATOM 24871 C C . GLU A 1 42 ? 0.337 11.679 11.249 1.00 0.00 42 GLU A C 17
ATOM 24872 O O . GLU A 1 42 ? 0.487 11.127 12.338 1.00 0.00 42 GLU A O 17
ATOM 24884 N N . LEU A 1 43 ? 0.468 12.981 11.043 1.00 0.00 43 LEU A N 17
ATOM 24885 C CA . LEU A 1 43 ? 0.810 13.880 12.132 1.00 0.00 43 LEU A CA 17
ATOM 24886 C C . LEU A 1 43 ? -0.475 14.437 12.750 1.00 0.00 43 LEU A C 17
ATOM 24887 O O . LEU A 1 43 ? -0.541 14.659 13.958 1.00 0.00 43 LEU A O 17
ATOM 24903 N N . GLU A 1 44 ? -1.463 14.647 11.893 1.00 0.00 44 GLU A N 17
ATOM 24904 C CA . GLU A 1 44 ? -2.742 15.174 12.340 1.00 0.00 44 GLU A CA 17
ATOM 24905 C C . GLU A 1 44 ? -3.579 14.064 12.979 1.00 0.00 44 GLU A C 17
ATOM 24906 O O . GLU A 1 44 ? -3.953 14.158 14.147 1.00 0.00 44 GLU A O 17
ATOM 24918 N N . SER A 1 45 ? -3.848 13.038 12.185 1.00 0.00 45 SER A N 17
ATOM 24919 C CA . SER A 1 45 ? -4.634 11.911 12.658 1.00 0.00 45 SER A CA 17
ATOM 24920 C C . SER A 1 45 ? -3.781 11.021 13.564 1.00 0.00 45 SER A C 17
ATOM 24921 O O . SER A 1 45 ? -4.206 10.654 14.658 1.00 0.00 45 SER A O 17
ATOM 24929 N N . GLY A 1 46 ? -2.592 10.701 13.074 1.00 0.00 46 GLY A N 17
ATOM 24930 C CA . GLY A 1 46 ? -1.675 9.861 13.826 1.00 0.00 46 GLY A CA 17
ATOM 24931 C C . GLY A 1 46 ? -1.373 8.565 13.070 1.00 0.00 46 GLY A C 17
ATOM 24932 O O . GLY A 1 46 ? -0.303 7.981 13.235 1.00 0.00 46 GLY A O 17
ATOM 24936 N N . VAL A 1 47 ? -2.336 8.154 12.258 1.00 0.00 47 VAL A N 17
ATOM 24937 C CA . VAL A 1 47 ? -2.186 6.938 11.476 1.00 0.00 47 VAL A CA 17
ATOM 24938 C C . VAL A 1 47 ? -0.828 6.953 10.772 1.00 0.00 47 VAL A C 17
ATOM 24939 O O . VAL A 1 47 ? -0.358 8.007 10.345 1.00 0.00 47 VAL A O 17
ATOM 24952 N N . PRO A 1 48 ? -0.220 5.741 10.670 1.00 0.00 48 PRO A N 17
ATOM 24953 C CA . PRO A 1 48 ? 1.074 5.605 10.024 1.00 0.00 48 PRO A CA 17
ATOM 24954 C C . PRO A 1 48 ? 0.942 5.706 8.503 1.00 0.00 48 PRO A C 17
ATOM 24955 O O . PRO A 1 48 ? 0.324 4.850 7.872 1.00 0.00 48 PRO A O 17
ATOM 24966 N N . ALA A 1 49 ? 1.532 6.760 7.959 1.00 0.00 49 ALA A N 17
ATOM 24967 C CA . ALA A 1 49 ? 1.488 6.983 6.524 1.00 0.00 49 ALA A CA 17
ATOM 24968 C C . ALA A 1 49 ? 1.628 5.644 5.798 1.00 0.00 49 ALA A C 17
ATOM 24969 O O . ALA A 1 49 ? 1.050 5.449 4.730 1.00 0.00 49 ALA A O 17
ATOM 24976 N N . GLU A 1 50 ? 2.399 4.755 6.408 1.00 0.00 50 GLU A N 17
ATOM 24977 C CA . GLU A 1 50 ? 2.621 3.439 5.833 1.00 0.00 50 GLU A CA 17
ATOM 24978 C C . GLU A 1 50 ? 1.295 2.691 5.690 1.00 0.00 50 GLU A C 17
ATOM 24979 O O . GLU A 1 50 ? 0.960 2.215 4.605 1.00 0.00 50 GLU A O 17
ATOM 24991 N N . GLU A 1 51 ? 0.574 2.610 6.799 1.00 0.00 51 GLU A N 17
ATOM 24992 C CA . GLU A 1 51 ? -0.708 1.927 6.810 1.00 0.00 51 GLU A CA 17
ATOM 24993 C C . GLU A 1 51 ? -1.808 2.857 6.293 1.00 0.00 51 GLU A C 17
ATOM 24994 O O . GLU A 1 51 ? -2.781 2.400 5.695 1.00 0.00 51 GLU A O 17
ATOM 25006 N N . ALA A 1 52 ? -1.617 4.144 6.542 1.00 0.00 52 ALA A N 17
ATOM 25007 C CA . ALA A 1 52 ? -2.580 5.142 6.109 1.00 0.00 52 ALA A CA 17
ATOM 25008 C C . ALA A 1 52 ? -2.631 5.165 4.580 1.00 0.00 52 ALA A C 17
ATOM 25009 O O . ALA A 1 52 ? -1.603 5.323 3.923 1.00 0.00 52 ALA A O 17
ATOM 25016 N N . GLN A 1 53 ? -3.838 5.006 4.057 1.00 0.00 53 GLN A N 17
ATOM 25017 C CA . GLN A 1 53 ? -4.037 5.007 2.618 1.00 0.00 53 GLN A CA 17
ATOM 25018 C C . GLN A 1 53 ? -4.858 6.227 2.196 1.00 0.00 53 GLN A C 17
ATOM 25019 O O . GLN A 1 53 ? -5.489 6.874 3.031 1.00 0.00 53 GLN A O 17
ATOM 25033 N N . ILE A 1 54 ? -4.823 6.505 0.901 1.00 0.00 54 ILE A N 17
ATOM 25034 C CA . ILE A 1 54 ? -5.557 7.636 0.359 1.00 0.00 54 ILE A CA 17
ATOM 25035 C C . ILE A 1 54 ? -6.282 7.204 -0.917 1.00 0.00 54 ILE A C 17
ATOM 25036 O O . ILE A 1 54 ? -5.694 6.553 -1.780 1.00 0.00 54 ILE A O 17
ATOM 25052 N N . VAL A 1 55 ? -7.549 7.582 -0.997 1.00 0.00 55 VAL A N 17
ATOM 25053 C CA . VAL A 1 55 ? -8.361 7.242 -2.152 1.00 0.00 55 VAL A CA 17
ATOM 25054 C C . VAL A 1 55 ? -8.813 8.527 -2.850 1.00 0.00 55 VAL A C 17
ATOM 25055 O O . VAL A 1 55 ? -9.104 9.524 -2.192 1.00 0.00 55 VAL A O 17
ATOM 25068 N N . TYR A 1 56 ? -8.856 8.460 -4.172 1.00 0.00 56 TYR A N 17
ATOM 25069 C CA . TYR A 1 56 ? -9.267 9.606 -4.966 1.00 0.00 56 TYR A CA 17
ATOM 25070 C C . TYR A 1 56 ? -9.905 9.160 -6.283 1.00 0.00 56 TYR A C 17
ATOM 25071 O O . TYR A 1 56 ? -9.478 8.173 -6.881 1.00 0.00 56 TYR A O 17
ATOM 25089 N N . MET A 1 57 ? -10.917 9.908 -6.697 1.00 0.00 57 MET A N 17
ATOM 25090 C CA . MET A 1 57 ? -11.618 9.602 -7.932 1.00 0.00 57 MET A CA 17
ATOM 25091 C C . MET A 1 57 ? -12.516 8.375 -7.763 1.00 0.00 57 MET A C 17
ATOM 25092 O O . MET A 1 57 ? -13.717 8.439 -8.023 1.00 0.00 57 MET A O 17
ATOM 25106 N N . GLU A 1 58 ? -11.899 7.285 -7.329 1.00 0.00 58 GLU A N 17
ATOM 25107 C CA . GLU A 1 58 ? -12.627 6.045 -7.123 1.00 0.00 58 GLU A CA 17
ATOM 25108 C C . GLU A 1 58 ? -11.656 4.905 -6.812 1.00 0.00 58 GLU A C 17
ATOM 25109 O O . GLU A 1 58 ? -11.992 3.983 -6.070 1.00 0.00 58 GLU A O 17
ATOM 25121 N N . GLN A 1 59 ? -10.470 5.004 -7.395 1.00 0.00 59 GLN A N 17
ATOM 25122 C CA . GLN A 1 59 ? -9.448 3.993 -7.190 1.00 0.00 59 GLN A CA 17
ATOM 25123 C C . GLN A 1 59 ? -8.622 4.318 -5.943 1.00 0.00 59 GLN A C 17
ATOM 25124 O O . GLN A 1 59 ? -8.708 5.422 -5.408 1.00 0.00 59 GLN A O 17
ATOM 25138 N N . LEU A 1 60 ? -7.842 3.336 -5.517 1.00 0.00 60 LEU A N 17
ATOM 25139 C CA . LEU A 1 60 ? -7.002 3.503 -4.343 1.00 0.00 60 LEU A CA 17
ATOM 25140 C C . LEU A 1 60 ? -5.579 3.851 -4.785 1.00 0.00 60 LEU A C 17
ATOM 25141 O O . LEU A 1 60 ? -4.937 3.074 -5.491 1.00 0.00 60 LEU A O 17
ATOM 25157 N N . LEU A 1 61 ? -5.128 5.019 -4.352 1.00 0.00 61 LEU A N 17
ATOM 25158 C CA . LEU A 1 61 ? -3.793 5.479 -4.694 1.00 0.00 61 LEU A CA 17
ATOM 25159 C C . LEU A 1 61 ? -2.759 4.618 -3.966 1.00 0.00 61 LEU A C 17
ATOM 25160 O O . LEU A 1 61 ? -2.804 4.487 -2.744 1.00 0.00 61 LEU A O 17
ATOM 25176 N N . THR A 1 62 ? -1.850 4.053 -4.748 1.00 0.00 62 THR A N 17
ATOM 25177 C CA . THR A 1 62 ? -0.807 3.208 -4.193 1.00 0.00 62 THR A CA 17
ATOM 25178 C C . THR A 1 62 ? 0.559 3.879 -4.343 1.00 0.00 62 THR A C 17
ATOM 25179 O O . THR A 1 62 ? 1.363 3.874 -3.412 1.00 0.00 62 THR A O 17
ATOM 25190 N N . ASP A 1 63 ? 0.781 4.442 -5.522 1.00 0.00 63 ASP A N 17
ATOM 25191 C CA . ASP A 1 63 ? 2.036 5.116 -5.806 1.00 0.00 63 ASP A CA 17
ATOM 25192 C C . ASP A 1 63 ? 2.196 6.306 -4.858 1.00 0.00 63 ASP A C 17
ATOM 25193 O O . ASP A 1 63 ? 1.424 7.262 -4.919 1.00 0.00 63 ASP A O 17
ATOM 25202 N N . ASP A 1 64 ? 3.204 6.209 -4.003 1.00 0.00 64 ASP A N 17
ATOM 25203 C CA . ASP A 1 64 ? 3.475 7.265 -3.043 1.00 0.00 64 ASP A CA 17
ATOM 25204 C C . ASP A 1 64 ? 4.243 8.393 -3.736 1.00 0.00 64 ASP A C 17
ATOM 25205 O O . ASP A 1 64 ? 3.844 9.555 -3.665 1.00 0.00 64 ASP A O 17
ATOM 25214 N N . HIS A 1 65 ? 5.330 8.011 -4.390 1.00 0.00 65 HIS A N 17
ATOM 25215 C CA . HIS A 1 65 ? 6.156 8.976 -5.095 1.00 0.00 65 HIS A CA 17
ATOM 25216 C C . HIS A 1 65 ? 5.269 9.892 -5.941 1.00 0.00 65 HIS A C 17
ATOM 25217 O O . HIS A 1 65 ? 5.648 11.021 -6.246 1.00 0.00 65 HIS A O 17
ATOM 25231 N N . CYS A 1 66 ? 4.104 9.370 -6.295 1.00 0.00 66 CYS A N 17
ATOM 25232 C CA . CYS A 1 66 ? 3.159 10.126 -7.100 1.00 0.00 66 CYS A CA 17
ATOM 25233 C C . CYS A 1 66 ? 2.871 11.448 -6.386 1.00 0.00 66 CYS A C 17
ATOM 25234 O O . CYS A 1 66 ? 2.899 11.514 -5.158 1.00 0.00 66 CYS A O 17
ATOM 25242 N N . SER A 1 67 ? 2.600 12.469 -7.186 1.00 0.00 67 SER A N 17
ATOM 25243 C CA . SER A 1 67 ? 2.307 13.786 -6.647 1.00 0.00 67 SER A CA 17
ATOM 25244 C C . SER A 1 67 ? 0.804 13.926 -6.396 1.00 0.00 67 SER A C 17
ATOM 25245 O O . SER A 1 67 ? 0.020 13.076 -6.814 1.00 0.00 67 SER A O 17
ATOM 25253 N N . LEU A 1 68 ? 0.448 15.005 -5.714 1.00 0.00 68 LEU A N 17
ATOM 25254 C CA . LEU A 1 68 ? -0.946 15.267 -5.402 1.00 0.00 68 LEU A CA 17
ATOM 25255 C C . LEU A 1 68 ? -1.609 15.958 -6.595 1.00 0.00 68 LEU A C 17
ATOM 25256 O O . LEU A 1 68 ? -2.475 15.380 -7.250 1.00 0.00 68 LEU A O 17
ATOM 25272 N N . GLY A 1 69 ? -1.178 17.187 -6.841 1.00 0.00 69 GLY A N 17
ATOM 25273 C CA . GLY A 1 69 ? -1.719 17.964 -7.943 1.00 0.00 69 GLY A CA 17
ATOM 25274 C C . GLY A 1 69 ? -1.789 17.126 -9.222 1.00 0.00 69 GLY A C 17
ATOM 25275 O O . GLY A 1 69 ? -2.716 17.276 -10.016 1.00 0.00 69 GLY A O 17
ATOM 25279 N N . SER A 1 70 ? -0.796 16.263 -9.380 1.00 0.00 70 SER A N 17
ATOM 25280 C CA . SER A 1 70 ? -0.732 15.402 -10.549 1.00 0.00 70 SER A CA 17
ATOM 25281 C C . SER A 1 70 ? -1.964 14.496 -10.599 1.00 0.00 70 SER A C 17
ATOM 25282 O O . SER A 1 70 ? -2.724 14.528 -11.565 1.00 0.00 70 SER A O 17
ATOM 25290 N N . TYR A 1 71 ? -2.123 13.709 -9.544 1.00 0.00 71 TYR A N 17
ATOM 25291 C CA . TYR A 1 71 ? -3.250 12.796 -9.456 1.00 0.00 71 TYR A CA 17
ATOM 25292 C C . TYR A 1 71 ? -4.547 13.482 -9.889 1.00 0.00 71 TYR A C 17
ATOM 25293 O O . TYR A 1 71 ? -5.440 12.839 -10.439 1.00 0.00 71 TYR A O 17
ATOM 25311 N N . GLY A 1 72 ? -4.611 14.778 -9.624 1.00 0.00 72 GLY A N 17
ATOM 25312 C CA . GLY A 1 72 ? -5.784 15.558 -9.979 1.00 0.00 72 GLY A CA 17
ATOM 25313 C C . GLY A 1 72 ? -6.332 16.310 -8.764 1.00 0.00 72 GLY A C 17
ATOM 25314 O O . GLY A 1 72 ? -7.317 17.038 -8.872 1.00 0.00 72 GLY A O 17
ATOM 25318 N N . LEU A 1 73 ? -5.669 16.106 -7.634 1.00 0.00 73 LEU A N 17
ATOM 25319 C CA . LEU A 1 73 ? -6.077 16.755 -6.400 1.00 0.00 73 LEU A CA 17
ATOM 25320 C C . LEU A 1 73 ? -6.075 18.272 -6.602 1.00 0.00 73 LEU A C 17
ATOM 25321 O O . LEU A 1 73 ? -5.157 18.820 -7.209 1.00 0.00 73 LEU A O 17
ATOM 25337 N N . LYS A 1 74 ? -7.115 18.907 -6.081 1.00 0.00 74 LYS A N 17
ATOM 25338 C CA . LYS A 1 74 ? -7.245 20.350 -6.196 1.00 0.00 74 LYS A CA 17
ATOM 25339 C C . LYS A 1 74 ? -7.700 20.925 -4.854 1.00 0.00 74 LYS A C 17
ATOM 25340 O O . LYS A 1 74 ? -8.007 20.178 -3.926 1.00 0.00 74 LYS A O 17
ATOM 25359 N N . ASP A 1 75 ? -7.729 22.249 -4.793 1.00 0.00 75 ASP A N 17
ATOM 25360 C CA . ASP A 1 75 ? -8.142 22.933 -3.579 1.00 0.00 75 ASP A CA 17
ATOM 25361 C C . ASP A 1 75 ? -9.657 22.796 -3.412 1.00 0.00 75 ASP A C 17
ATOM 25362 O O . ASP A 1 75 ? -10.415 23.081 -4.337 1.00 0.00 75 ASP A O 17
ATOM 25371 N N . GLY A 1 76 ? -10.052 22.361 -2.224 1.00 0.00 76 GLY A N 17
ATOM 25372 C CA . GLY A 1 76 ? -11.462 22.183 -1.924 1.00 0.00 76 GLY A CA 17
ATOM 25373 C C . GLY A 1 76 ? -11.913 20.754 -2.234 1.00 0.00 76 GLY A C 17
ATOM 25374 O O . GLY A 1 76 ? -13.087 20.516 -2.510 1.00 0.00 76 GLY A O 17
ATOM 25378 N N . ASP A 1 77 ? -10.955 19.840 -2.177 1.00 0.00 77 ASP A N 17
ATOM 25379 C CA . ASP A 1 77 ? -11.239 18.441 -2.448 1.00 0.00 77 ASP A CA 17
ATOM 25380 C C . ASP A 1 77 ? -11.347 17.681 -1.125 1.00 0.00 77 ASP A C 17
ATOM 25381 O O . ASP A 1 77 ? -11.169 18.262 -0.055 1.00 0.00 77 ASP A O 17
ATOM 25390 N N . MET A 1 78 ? -11.638 16.394 -1.240 1.00 0.00 78 MET A N 17
ATOM 25391 C CA . MET A 1 78 ? -11.772 15.549 -0.066 1.00 0.00 78 MET A CA 17
ATOM 25392 C C . MET A 1 78 ? -11.309 14.121 -0.363 1.00 0.00 78 MET A C 17
ATOM 25393 O O . MET A 1 78 ? -11.781 13.495 -1.310 1.00 0.00 78 MET A O 17
ATOM 25407 N N . VAL A 1 79 ? -10.389 13.647 0.466 1.00 0.00 79 VAL A N 17
ATOM 25408 C CA . VAL A 1 79 ? -9.857 12.305 0.304 1.00 0.00 79 VAL A CA 17
ATOM 25409 C C . VAL A 1 79 ? -10.282 11.445 1.496 1.00 0.00 79 VAL A C 17
ATOM 25410 O O . VAL A 1 79 ? -10.658 11.972 2.543 1.00 0.00 79 VAL A O 17
ATOM 25423 N N . VAL A 1 80 ? -10.209 10.137 1.298 1.00 0.00 80 VAL A N 17
ATOM 25424 C CA . VAL A 1 80 ? -10.582 9.200 2.344 1.00 0.00 80 VAL A CA 17
ATOM 25425 C C . VAL A 1 80 ? -9.328 8.488 2.855 1.00 0.00 80 VAL A C 17
ATOM 25426 O O . VAL A 1 80 ? -8.397 8.236 2.091 1.00 0.00 80 VAL A O 17
ATOM 25439 N N . LEU A 1 81 ? -9.343 8.184 4.145 1.00 0.00 81 LEU A N 17
ATOM 25440 C CA . LEU A 1 81 ? -8.218 7.506 4.767 1.00 0.00 81 LEU A CA 17
ATOM 25441 C C . LEU A 1 81 ? -8.596 6.050 5.044 1.00 0.00 81 LEU A C 17
ATOM 25442 O O . LEU A 1 81 ? -9.777 5.713 5.112 1.00 0.00 81 LEU A O 17
ATOM 25458 N N . LEU A 1 82 ? -7.570 5.224 5.195 1.00 0.00 82 LEU A N 17
ATOM 25459 C CA . LEU A 1 82 ? -7.780 3.812 5.462 1.00 0.00 82 LEU A CA 17
ATOM 25460 C C . LEU A 1 82 ? -6.627 3.282 6.317 1.00 0.00 82 LEU A C 17
ATOM 25461 O O . LEU A 1 82 ? -5.534 3.034 5.807 1.00 0.00 82 LEU A O 17
ATOM 25477 N N . GLN A 1 83 ? -6.908 3.124 7.601 1.00 0.00 83 GLN A N 17
ATOM 25478 C CA . GLN A 1 83 ? -5.908 2.629 8.532 1.00 0.00 83 GLN A CA 17
ATOM 25479 C C . GLN A 1 83 ? -5.813 1.104 8.446 1.00 0.00 83 GLN A C 17
ATOM 25480 O O . GLN A 1 83 ? -6.696 0.395 8.926 1.00 0.00 83 GLN A O 17
ATOM 25494 N N . LYS A 1 84 ? -4.733 0.644 7.832 1.00 0.00 84 LYS A N 17
ATOM 25495 C CA . LYS A 1 84 ? -4.510 -0.783 7.677 1.00 0.00 84 LYS A CA 17
ATOM 25496 C C . LYS A 1 84 ? -4.004 -1.362 9.000 1.00 0.00 84 LYS A C 17
ATOM 25497 O O . LYS A 1 84 ? -3.648 -0.617 9.912 1.00 0.00 84 LYS A O 17
ATOM 25516 N N . ASP A 1 85 ? -3.987 -2.686 9.062 1.00 0.00 85 ASP A N 17
ATOM 25517 C CA . ASP A 1 85 ? -3.530 -3.373 10.257 1.00 0.00 85 ASP A CA 17
ATOM 25518 C C . ASP A 1 85 ? -2.216 -2.747 10.730 1.00 0.00 85 ASP A C 17
ATOM 25519 O O . ASP A 1 85 ? -1.515 -2.104 9.950 1.00 0.00 85 ASP A O 17
ATOM 25528 N N . ASN A 1 86 ? -1.923 -2.956 12.005 1.00 0.00 86 ASN A N 17
ATOM 25529 C CA . ASN A 1 86 ? -0.706 -2.420 12.590 1.00 0.00 86 ASN A CA 17
ATOM 25530 C C . ASN A 1 86 ? 0.294 -3.558 12.808 1.00 0.00 86 ASN A C 17
ATOM 25531 O O . ASN A 1 86 ? 1.173 -3.461 13.663 1.00 0.00 86 ASN A O 17
ATOM 25542 N N . VAL A 1 87 ? 0.127 -4.609 12.018 1.00 0.00 87 VAL A N 17
ATOM 25543 C CA . VAL A 1 87 ? 1.004 -5.763 12.113 1.00 0.00 87 VAL A CA 17
ATOM 25544 C C . VAL A 1 87 ? 0.736 -6.701 10.935 1.00 0.00 87 VAL A C 17
ATOM 25545 O O . VAL A 1 87 ? -0.411 -7.062 10.673 1.00 0.00 87 VAL A O 17
ATOM 25558 N N . GLY A 1 88 ? 1.812 -7.069 10.255 1.00 0.00 88 GLY A N 17
ATOM 25559 C CA . GLY A 1 88 ? 1.707 -7.957 9.111 1.00 0.00 88 GLY A CA 17
ATOM 25560 C C . GLY A 1 88 ? 3.011 -7.979 8.311 1.00 0.00 88 GLY A C 17
ATOM 25561 O O . GLY A 1 88 ? 3.141 -7.274 7.311 1.00 0.00 88 GLY A O 17
ATOM 25565 N N . LEU A 1 89 ? 3.943 -8.794 8.782 1.00 0.00 89 LEU A N 17
ATOM 25566 C CA . LEU A 1 89 ? 5.232 -8.916 8.123 1.00 0.00 89 LEU A CA 17
ATOM 25567 C C . LEU A 1 89 ? 5.694 -10.374 8.182 1.00 0.00 89 LEU A C 17
ATOM 25568 O O . LEU A 1 89 ? 6.057 -10.871 9.247 1.00 0.00 89 LEU A O 17
ATOM 25584 N N . ARG A 1 90 ? 5.666 -11.017 7.024 1.00 0.00 90 ARG A N 17
ATOM 25585 C CA . ARG A 1 90 ? 6.077 -12.407 6.931 1.00 0.00 90 ARG A CA 17
ATOM 25586 C C . ARG A 1 90 ? 7.367 -12.526 6.116 1.00 0.00 90 ARG A C 17
ATOM 25587 O O . ARG A 1 90 ? 7.407 -12.136 4.950 1.00 0.00 90 ARG A O 17
ATOM 25608 N N . THR A 1 91 ? 8.390 -13.065 6.762 1.00 0.00 91 THR A N 17
ATOM 25609 C CA . THR A 1 91 ? 9.678 -13.240 6.112 1.00 0.00 91 THR A CA 17
ATOM 25610 C C . THR A 1 91 ? 10.319 -14.560 6.546 1.00 0.00 91 THR A C 17
ATOM 25611 O O . THR A 1 91 ? 9.987 -15.099 7.600 1.00 0.00 91 THR A O 17
ATOM 25622 N N . PRO A 1 92 ? 11.252 -15.054 5.688 1.00 0.00 92 PRO A N 17
ATOM 25623 C CA . PRO A 1 92 ? 11.943 -16.300 5.972 1.00 0.00 92 PRO A CA 17
ATOM 25624 C C . PRO A 1 92 ? 12.999 -16.106 7.062 1.00 0.00 92 PRO A C 17
ATOM 25625 O O . PRO A 1 92 ? 14.183 -16.352 6.836 1.00 0.00 92 PRO A O 17
ATOM 25636 N N . GLY A 1 93 ? 12.532 -15.666 8.221 1.00 0.00 93 GLY A N 17
ATOM 25637 C CA . GLY A 1 93 ? 13.421 -15.436 9.347 1.00 0.00 93 GLY A CA 17
ATOM 25638 C C . GLY A 1 93 ? 14.580 -14.518 8.952 1.00 0.00 93 GLY A C 17
ATOM 25639 O O . GLY A 1 93 ? 15.727 -14.957 8.878 1.00 0.00 93 GLY A O 17
ATOM 25643 N N . ARG A 1 94 ? 14.240 -13.261 8.708 1.00 0.00 94 ARG A N 17
ATOM 25644 C CA . ARG A 1 94 ? 15.238 -12.277 8.322 1.00 0.00 94 ARG A CA 17
ATOM 25645 C C . ARG A 1 94 ? 15.801 -12.607 6.939 1.00 0.00 94 ARG A C 17
ATOM 25646 O O . ARG A 1 94 ? 15.619 -13.716 6.439 1.00 0.00 94 ARG A O 17
ATOM 25667 N N . THR A 1 95 ? 16.473 -11.624 6.359 1.00 0.00 95 THR A N 17
ATOM 25668 C CA . THR A 1 95 ? 17.064 -11.796 5.042 1.00 0.00 95 THR A CA 17
ATOM 25669 C C . THR A 1 95 ? 18.550 -11.432 5.073 1.00 0.00 95 THR A C 17
ATOM 25670 O O . THR A 1 95 ? 18.933 -10.336 4.669 1.00 0.00 95 THR A O 17
ATOM 25681 N N . PRO A 1 96 ? 19.368 -12.399 5.570 1.00 0.00 96 PRO A N 17
ATOM 25682 C CA . PRO A 1 96 ? 20.803 -12.192 5.659 1.00 0.00 96 PRO A CA 17
ATOM 25683 C C . PRO A 1 96 ? 21.459 -12.297 4.281 1.00 0.00 96 PRO A C 17
ATOM 25684 O O . PRO A 1 96 ? 21.180 -13.228 3.526 1.00 0.00 96 PRO A O 17
ATOM 25695 N N . SER A 1 97 ? 22.319 -11.331 3.994 1.00 0.00 97 SER A N 17
ATOM 25696 C CA . SER A 1 97 ? 23.016 -11.303 2.720 1.00 0.00 97 SER A CA 17
ATOM 25697 C C . SER A 1 97 ? 24.287 -12.151 2.801 1.00 0.00 97 SER A C 17
ATOM 25698 O O . SER A 1 97 ? 25.041 -12.055 3.768 1.00 0.00 97 SER A O 17
ATOM 25706 N N . GLY A 1 98 ? 24.486 -12.962 1.772 1.00 0.00 98 GLY A N 17
ATOM 25707 C CA . GLY A 1 98 ? 25.653 -13.826 1.715 1.00 0.00 98 GLY A CA 17
ATOM 25708 C C . GLY A 1 98 ? 26.474 -13.555 0.452 1.00 0.00 98 GLY A C 17
ATOM 25709 O O . GLY A 1 98 ? 25.949 -13.047 -0.537 1.00 0.00 98 GLY A O 17
ATOM 25713 N N . PRO A 1 99 ? 27.783 -13.915 0.530 1.00 0.00 99 PRO A N 17
ATOM 25714 C CA . PRO A 1 99 ? 28.682 -13.716 -0.594 1.00 0.00 99 PRO A CA 17
ATOM 25715 C C . PRO A 1 99 ? 28.427 -14.752 -1.690 1.00 0.00 99 PRO A C 17
ATOM 25716 O O . PRO A 1 99 ? 27.755 -15.755 -1.457 1.00 0.00 99 PRO A O 17
ATOM 25727 N N . SER A 1 100 ? 28.977 -14.473 -2.863 1.00 0.00 100 SER A N 17
ATOM 25728 C CA . SER A 1 100 ? 28.817 -15.369 -3.996 1.00 0.00 100 SER A CA 17
ATOM 25729 C C . SER A 1 100 ? 30.097 -15.386 -4.834 1.00 0.00 100 SER A C 17
ATOM 25730 O O . SER A 1 100 ? 30.925 -14.482 -4.728 1.00 0.00 100 SER A O 17
ATOM 25738 N N . SER A 1 101 ? 30.219 -16.423 -5.649 1.00 0.00 101 SER A N 17
ATOM 25739 C CA . SER A 1 101 ? 31.384 -16.570 -6.504 1.00 0.00 101 SER A CA 17
ATOM 25740 C C . SER A 1 101 ? 32.648 -16.697 -5.651 1.00 0.00 101 SER A C 17
ATOM 25741 O O . SER A 1 101 ? 32.619 -16.435 -4.449 1.00 0.00 101 SER A O 17
ATOM 25749 N N . GLY A 1 102 ? 33.727 -17.099 -6.305 1.00 0.00 102 GLY A N 17
ATOM 25750 C CA . GLY A 1 102 ? 34.999 -17.264 -5.622 1.00 0.00 102 GLY A CA 17
ATOM 25751 C C . GLY A 1 102 ? 35.461 -18.722 -5.668 1.00 0.00 102 GLY A C 17
ATOM 25752 O O . GLY A 1 102 ? 36.497 -19.030 -6.255 1.00 0.00 102 GLY A O 17
ATOM 25756 N N . GLY A 1 1 ? 5.359 29.132 2.631 1.00 0.00 1 GLY A N 18
ATOM 25757 C CA . GLY A 1 1 ? 5.105 29.879 1.411 1.00 0.00 1 GLY A CA 18
ATOM 25758 C C . GLY A 1 1 ? 6.137 30.993 1.224 1.00 0.00 1 GLY A C 18
ATOM 25759 O O . GLY A 1 1 ? 5.881 32.145 1.570 1.00 0.00 1 GLY A O 18
ATOM 25763 N N . SER A 1 2 ? 7.282 30.610 0.678 1.00 0.00 2 SER A N 18
ATOM 25764 C CA . SER A 1 2 ? 8.354 31.562 0.442 1.00 0.00 2 SER A CA 18
ATOM 25765 C C . SER A 1 2 ? 7.827 32.755 -0.357 1.00 0.00 2 SER A C 18
ATOM 25766 O O . SER A 1 2 ? 7.913 33.896 0.094 1.00 0.00 2 SER A O 18
ATOM 25774 N N . SER A 1 3 ? 7.293 32.451 -1.531 1.00 0.00 3 SER A N 18
ATOM 25775 C CA . SER A 1 3 ? 6.753 33.484 -2.398 1.00 0.00 3 SER A CA 18
ATOM 25776 C C . SER A 1 3 ? 6.156 32.852 -3.657 1.00 0.00 3 SER A C 18
ATOM 25777 O O . SER A 1 3 ? 6.873 32.242 -4.449 1.00 0.00 3 SER A O 18
ATOM 25785 N N . GLY A 1 4 ? 4.850 33.019 -3.803 1.00 0.00 4 GLY A N 18
ATOM 25786 C CA . GLY A 1 4 ? 4.149 32.473 -4.953 1.00 0.00 4 GLY A CA 18
ATOM 25787 C C . GLY A 1 4 ? 4.107 30.944 -4.893 1.00 0.00 4 GLY A C 18
ATOM 25788 O O . GLY A 1 4 ? 4.967 30.273 -5.461 1.00 0.00 4 GLY A O 18
ATOM 25792 N N . SER A 1 5 ? 3.097 30.439 -4.200 1.00 0.00 5 SER A N 18
ATOM 25793 C CA . SER A 1 5 ? 2.931 29.003 -4.058 1.00 0.00 5 SER A CA 18
ATOM 25794 C C . SER A 1 5 ? 1.456 28.628 -4.221 1.00 0.00 5 SER A C 18
ATOM 25795 O O . SER A 1 5 ? 1.099 27.880 -5.130 1.00 0.00 5 SER A O 18
ATOM 25803 N N . SER A 1 6 ? 0.640 29.164 -3.326 1.00 0.00 6 SER A N 18
ATOM 25804 C CA . SER A 1 6 ? -0.788 28.896 -3.359 1.00 0.00 6 SER A CA 18
ATOM 25805 C C . SER A 1 6 ? -1.048 27.414 -3.077 1.00 0.00 6 SER A C 18
ATOM 25806 O O . SER A 1 6 ? -0.957 26.582 -3.979 1.00 0.00 6 SER A O 18
ATOM 25814 N N . GLY A 1 7 ? -1.366 27.130 -1.823 1.00 0.00 7 GLY A N 18
ATOM 25815 C CA . GLY A 1 7 ? -1.639 25.764 -1.411 1.00 0.00 7 GLY A CA 18
ATOM 25816 C C . GLY A 1 7 ? -3.080 25.370 -1.743 1.00 0.00 7 GLY A C 18
ATOM 25817 O O . GLY A 1 7 ? -3.851 26.186 -2.246 1.00 0.00 7 GLY A O 18
ATOM 25821 N N . MET A 1 8 ? -3.400 24.119 -1.447 1.00 0.00 8 MET A N 18
ATOM 25822 C CA . MET A 1 8 ? -4.735 23.606 -1.708 1.00 0.00 8 MET A CA 18
ATOM 25823 C C . MET A 1 8 ? -5.304 22.906 -0.472 1.00 0.00 8 MET A C 18
ATOM 25824 O O . MET A 1 8 ? -4.570 22.259 0.272 1.00 0.00 8 MET A O 18
ATOM 25838 N N . LEU A 1 9 ? -6.608 23.061 -0.292 1.00 0.00 9 LEU A N 18
ATOM 25839 C CA . LEU A 1 9 ? -7.284 22.451 0.840 1.00 0.00 9 LEU A CA 18
ATOM 25840 C C . LEU A 1 9 ? -7.581 20.984 0.523 1.00 0.00 9 LEU A C 18
ATOM 25841 O O . LEU A 1 9 ? -8.280 20.684 -0.444 1.00 0.00 9 LEU A O 18
ATOM 25857 N N . ILE A 1 10 ? -7.034 20.110 1.355 1.00 0.00 10 ILE A N 18
ATOM 25858 C CA . ILE A 1 10 ? -7.232 18.682 1.175 1.00 0.00 10 ILE A CA 18
ATOM 25859 C C . ILE A 1 10 ? -7.976 18.117 2.387 1.00 0.00 10 ILE A C 18
ATOM 25860 O O . ILE A 1 10 ? -7.422 18.047 3.483 1.00 0.00 10 ILE A O 18
ATOM 25876 N N . THR A 1 11 ? -9.220 17.730 2.149 1.00 0.00 11 THR A N 18
ATOM 25877 C CA . THR A 1 11 ? -10.047 17.174 3.207 1.00 0.00 11 THR A CA 18
ATOM 25878 C C . THR A 1 11 ? -9.780 15.675 3.360 1.00 0.00 11 THR A C 18
ATOM 25879 O O . THR A 1 11 ? -9.844 14.927 2.386 1.00 0.00 11 THR A O 18
ATOM 25890 N N . VAL A 1 12 ? -9.486 15.282 4.591 1.00 0.00 12 VAL A N 18
ATOM 25891 C CA . VAL A 1 12 ? -9.209 13.886 4.884 1.00 0.00 12 VAL A CA 18
ATOM 25892 C C . VAL A 1 12 ? -10.390 13.286 5.649 1.00 0.00 12 VAL A C 18
ATOM 25893 O O . VAL A 1 12 ? -11.145 14.008 6.298 1.00 0.00 12 VAL A O 18
ATOM 25906 N N . TYR A 1 13 ? -10.514 11.970 5.547 1.00 0.00 13 TYR A N 18
ATOM 25907 C CA . TYR A 1 13 ? -11.591 11.265 6.221 1.00 0.00 13 TYR A CA 18
ATOM 25908 C C . TYR A 1 13 ? -11.132 9.883 6.689 1.00 0.00 13 TYR A C 18
ATOM 25909 O O . TYR A 1 13 ? -11.113 8.933 5.907 1.00 0.00 13 TYR A O 18
ATOM 25927 N N . CYS A 1 14 ? -10.773 9.814 7.963 1.00 0.00 14 CYS A N 18
ATOM 25928 C CA . CYS A 1 14 ? -10.316 8.563 8.544 1.00 0.00 14 CYS A CA 18
ATOM 25929 C C . CYS A 1 14 ? -11.515 7.619 8.658 1.00 0.00 14 CYS A C 18
ATOM 25930 O O . CYS A 1 14 ? -12.653 8.069 8.782 1.00 0.00 14 CYS A O 18
ATOM 25938 N N . VAL A 1 15 ? -11.218 6.329 8.614 1.00 0.00 15 VAL A N 18
ATOM 25939 C CA . VAL A 1 15 ? -12.257 5.318 8.710 1.00 0.00 15 VAL A CA 18
ATOM 25940 C C . VAL A 1 15 ? -11.877 4.304 9.791 1.00 0.00 15 VAL A C 18
ATOM 25941 O O . VAL A 1 15 ? -12.083 4.551 10.979 1.00 0.00 15 VAL A O 18
ATOM 25954 N N . ARG A 1 16 ? -11.329 3.185 9.341 1.00 0.00 16 ARG A N 18
ATOM 25955 C CA . ARG A 1 16 ? -10.919 2.132 10.255 1.00 0.00 16 ARG A CA 18
ATOM 25956 C C . ARG A 1 16 ? -10.337 2.737 11.534 1.00 0.00 16 ARG A C 18
ATOM 25957 O O . ARG A 1 16 ? -11.055 2.937 12.513 1.00 0.00 16 ARG A O 18
ATOM 25978 N N . ARG A 1 17 ? -9.042 3.012 11.485 1.00 0.00 17 ARG A N 18
ATOM 25979 C CA . ARG A 1 17 ? -8.356 3.591 12.628 1.00 0.00 17 ARG A CA 18
ATOM 25980 C C . ARG A 1 17 ? -8.728 2.838 13.907 1.00 0.00 17 ARG A C 18
ATOM 25981 O O . ARG A 1 17 ? -8.676 3.400 15.000 1.00 0.00 17 ARG A O 18
ATOM 26002 N N . ASP A 1 18 ? -9.095 1.577 13.728 1.00 0.00 18 ASP A N 18
ATOM 26003 C CA . ASP A 1 18 ? -9.475 0.742 14.855 1.00 0.00 18 ASP A CA 18
ATOM 26004 C C . ASP A 1 18 ? -10.924 1.044 15.241 1.00 0.00 18 ASP A C 18
ATOM 26005 O O . ASP A 1 18 ? -11.801 0.195 15.088 1.00 0.00 18 ASP A O 18
ATOM 26014 N N . LEU A 1 19 ? -11.131 2.256 15.736 1.00 0.00 19 LEU A N 18
ATOM 26015 C CA . LEU A 1 19 ? -12.459 2.680 16.146 1.00 0.00 19 LEU A CA 18
ATOM 26016 C C . LEU A 1 19 ? -12.396 4.125 16.644 1.00 0.00 19 LEU A C 18
ATOM 26017 O O . LEU A 1 19 ? -12.065 4.373 17.802 1.00 0.00 19 LEU A O 18
ATOM 26033 N N . THR A 1 20 ? -12.721 5.042 15.744 1.00 0.00 20 THR A N 18
ATOM 26034 C CA . THR A 1 20 ? -12.706 6.456 16.078 1.00 0.00 20 THR A CA 18
ATOM 26035 C C . THR A 1 20 ? -13.250 7.285 14.913 1.00 0.00 20 THR A C 18
ATOM 26036 O O . THR A 1 20 ? -14.223 8.020 15.070 1.00 0.00 20 THR A O 18
ATOM 26047 N N . GLU A 1 21 ? -12.597 7.139 13.769 1.00 0.00 21 GLU A N 18
ATOM 26048 C CA . GLU A 1 21 ? -13.003 7.865 12.578 1.00 0.00 21 GLU A CA 18
ATOM 26049 C C . GLU A 1 21 ? -12.992 9.371 12.844 1.00 0.00 21 GLU A C 18
ATOM 26050 O O . GLU A 1 21 ? -13.872 9.890 13.530 1.00 0.00 21 GLU A O 18
ATOM 26062 N N . VAL A 1 22 ? -11.987 10.031 12.289 1.00 0.00 22 VAL A N 18
ATOM 26063 C CA . VAL A 1 22 ? -11.850 11.468 12.458 1.00 0.00 22 VAL A CA 18
ATOM 26064 C C . VAL A 1 22 ? -11.802 12.137 11.083 1.00 0.00 22 VAL A C 18
ATOM 26065 O O . VAL A 1 22 ? -11.232 11.588 10.142 1.00 0.00 22 VAL A O 18
ATOM 26078 N N . THR A 1 23 ? -12.408 13.313 11.011 1.00 0.00 23 THR A N 18
ATOM 26079 C CA . THR A 1 23 ? -12.442 14.062 9.767 1.00 0.00 23 THR A CA 18
ATOM 26080 C C . THR A 1 23 ? -11.727 15.404 9.934 1.00 0.00 23 THR A C 18
ATOM 26081 O O . THR A 1 23 ? -12.103 16.211 10.783 1.00 0.00 23 THR A O 18
ATOM 26092 N N . PHE A 1 24 ? -10.708 15.602 9.110 1.00 0.00 24 PHE A N 18
ATOM 26093 C CA . PHE A 1 24 ? -9.937 16.832 9.155 1.00 0.00 24 PHE A CA 18
ATOM 26094 C C . PHE A 1 24 ? -9.426 17.210 7.763 1.00 0.00 24 PHE A C 18
ATOM 26095 O O . PHE A 1 24 ? -9.488 16.406 6.835 1.00 0.00 24 PHE A O 18
ATOM 26112 N N . SER A 1 25 ? -8.931 18.435 7.662 1.00 0.00 25 SER A N 18
ATOM 26113 C CA . SER A 1 25 ? -8.409 18.930 6.399 1.00 0.00 25 SER A CA 18
ATOM 26114 C C . SER A 1 25 ? -6.913 19.224 6.531 1.00 0.00 25 SER A C 18
ATOM 26115 O O . SER A 1 25 ? -6.377 19.252 7.637 1.00 0.00 25 SER A O 18
ATOM 26123 N N . LEU A 1 26 ? -6.282 19.436 5.385 1.00 0.00 26 LEU A N 18
ATOM 26124 C CA . LEU A 1 26 ? -4.858 19.726 5.358 1.00 0.00 26 LEU A CA 18
ATOM 26125 C C . LEU A 1 26 ? -4.554 20.654 4.180 1.00 0.00 26 LEU A C 18
ATOM 26126 O O . LEU A 1 26 ? -5.204 20.574 3.139 1.00 0.00 26 LEU A O 18
ATOM 26142 N N . GLN A 1 27 ? -3.565 21.512 4.384 1.00 0.00 27 GLN A N 18
ATOM 26143 C CA . GLN A 1 27 ? -3.167 22.453 3.351 1.00 0.00 27 GLN A CA 18
ATOM 26144 C C . GLN A 1 27 ? -1.801 22.068 2.780 1.00 0.00 27 GLN A C 18
ATOM 26145 O O . GLN A 1 27 ? -0.775 22.255 3.433 1.00 0.00 27 GLN A O 18
ATOM 26159 N N . VAL A 1 28 ? -1.831 21.536 1.567 1.00 0.00 28 VAL A N 18
ATOM 26160 C CA . VAL A 1 28 ? -0.607 21.123 0.900 1.00 0.00 28 VAL A CA 18
ATOM 26161 C C . VAL A 1 28 ? -0.536 21.781 -0.479 1.00 0.00 28 VAL A C 18
ATOM 26162 O O . VAL A 1 28 ? -1.379 22.609 -0.820 1.00 0.00 28 VAL A O 18
ATOM 26175 N N . ASN A 1 29 ? 0.479 21.388 -1.235 1.00 0.00 29 ASN A N 18
ATOM 26176 C CA . ASN A 1 29 ? 0.672 21.929 -2.569 1.00 0.00 29 ASN A CA 18
ATOM 26177 C C . ASN A 1 29 ? 0.454 20.821 -3.601 1.00 0.00 29 ASN A C 18
ATOM 26178 O O . ASN A 1 29 ? 0.470 19.639 -3.261 1.00 0.00 29 ASN A O 18
ATOM 26189 N N . PRO A 1 30 ? 0.251 21.253 -4.875 1.00 0.00 30 PRO A N 18
ATOM 26190 C CA . PRO A 1 30 ? 0.030 20.311 -5.959 1.00 0.00 30 PRO A CA 18
ATOM 26191 C C . PRO A 1 30 ? 1.337 19.625 -6.363 1.00 0.00 30 PRO A C 18
ATOM 26192 O O . PRO A 1 30 ? 1.318 18.575 -7.003 1.00 0.00 30 PRO A O 18
ATOM 26203 N N . ASP A 1 31 ? 2.440 20.247 -5.973 1.00 0.00 31 ASP A N 18
ATOM 26204 C CA . ASP A 1 31 ? 3.752 19.710 -6.288 1.00 0.00 31 ASP A CA 18
ATOM 26205 C C . ASP A 1 31 ? 4.297 18.960 -5.070 1.00 0.00 31 ASP A C 18
ATOM 26206 O O . ASP A 1 31 ? 5.497 18.705 -4.979 1.00 0.00 31 ASP A O 18
ATOM 26215 N N . PHE A 1 32 ? 3.389 18.630 -4.164 1.00 0.00 32 PHE A N 18
ATOM 26216 C CA . PHE A 1 32 ? 3.763 17.915 -2.955 1.00 0.00 32 PHE A CA 18
ATOM 26217 C C . PHE A 1 32 ? 3.518 16.412 -3.109 1.00 0.00 32 PHE A C 18
ATOM 26218 O O . PHE A 1 32 ? 2.391 15.985 -3.355 1.00 0.00 32 PHE A O 18
ATOM 26235 N N . GLU A 1 33 ? 4.593 15.652 -2.959 1.00 0.00 33 GLU A N 18
ATOM 26236 C CA . GLU A 1 33 ? 4.509 14.206 -3.078 1.00 0.00 33 GLU A CA 18
ATOM 26237 C C . GLU A 1 33 ? 3.370 13.667 -2.210 1.00 0.00 33 GLU A C 18
ATOM 26238 O O . GLU A 1 33 ? 2.959 14.313 -1.248 1.00 0.00 33 GLU A O 18
ATOM 26250 N N . LEU A 1 34 ? 2.893 12.488 -2.582 1.00 0.00 34 LEU A N 18
ATOM 26251 C CA . LEU A 1 34 ? 1.810 11.854 -1.849 1.00 0.00 34 LEU A CA 18
ATOM 26252 C C . LEU A 1 34 ? 2.297 11.483 -0.447 1.00 0.00 34 LEU A C 18
ATOM 26253 O O . LEU A 1 34 ? 1.571 11.652 0.531 1.00 0.00 34 LEU A O 18
ATOM 26269 N N . SER A 1 35 ? 3.524 10.985 -0.394 1.00 0.00 35 SER A N 18
ATOM 26270 C CA . SER A 1 35 ? 4.116 10.588 0.872 1.00 0.00 35 SER A CA 18
ATOM 26271 C C . SER A 1 35 ? 4.157 11.783 1.828 1.00 0.00 35 SER A C 18
ATOM 26272 O O . SER A 1 35 ? 4.031 11.617 3.040 1.00 0.00 35 SER A O 18
ATOM 26280 N N . ASN A 1 36 ? 4.334 12.960 1.245 1.00 0.00 36 ASN A N 18
ATOM 26281 C CA . ASN A 1 36 ? 4.392 14.181 2.030 1.00 0.00 36 ASN A CA 18
ATOM 26282 C C . ASN A 1 36 ? 3.020 14.451 2.650 1.00 0.00 36 ASN A C 18
ATOM 26283 O O . ASN A 1 36 ? 2.928 14.896 3.793 1.00 0.00 36 ASN A O 18
ATOM 26294 N N . PHE A 1 37 ? 1.988 14.170 1.869 1.00 0.00 37 PHE A N 18
ATOM 26295 C CA . PHE A 1 37 ? 0.624 14.376 2.327 1.00 0.00 37 PHE A CA 18
ATOM 26296 C C . PHE A 1 37 ? 0.260 13.381 3.430 1.00 0.00 37 PHE A C 18
ATOM 26297 O O . PHE A 1 37 ? -0.550 13.686 4.304 1.00 0.00 37 PHE A O 18
ATOM 26314 N N . ARG A 1 38 ? 0.876 12.210 3.354 1.00 0.00 38 ARG A N 18
ATOM 26315 C CA . ARG A 1 38 ? 0.626 11.168 4.335 1.00 0.00 38 ARG A CA 18
ATOM 26316 C C . ARG A 1 38 ? 1.263 11.538 5.676 1.00 0.00 38 ARG A C 18
ATOM 26317 O O . ARG A 1 38 ? 0.571 11.646 6.687 1.00 0.00 38 ARG A O 18
ATOM 26338 N N . VAL A 1 39 ? 2.574 11.724 5.642 1.00 0.00 39 VAL A N 18
ATOM 26339 C CA . VAL A 1 39 ? 3.312 12.080 6.842 1.00 0.00 39 VAL A CA 18
ATOM 26340 C C . VAL A 1 39 ? 2.553 13.174 7.595 1.00 0.00 39 VAL A C 18
ATOM 26341 O O . VAL A 1 39 ? 2.621 13.249 8.821 1.00 0.00 39 VAL A O 18
ATOM 26354 N N . LEU A 1 40 ? 1.849 13.995 6.831 1.00 0.00 40 LEU A N 18
ATOM 26355 C CA . LEU A 1 40 ? 1.078 15.082 7.411 1.00 0.00 40 LEU A CA 18
ATOM 26356 C C . LEU A 1 40 ? -0.171 14.511 8.086 1.00 0.00 40 LEU A C 18
ATOM 26357 O O . LEU A 1 40 ? -0.416 14.769 9.264 1.00 0.00 40 LEU A O 18
ATOM 26373 N N . CYS A 1 41 ? -0.927 13.748 7.312 1.00 0.00 41 CYS A N 18
ATOM 26374 C CA . CYS A 1 41 ? -2.145 13.139 7.820 1.00 0.00 41 CYS A CA 18
ATOM 26375 C C . CYS A 1 41 ? -1.764 12.161 8.933 1.00 0.00 41 CYS A C 18
ATOM 26376 O O . CYS A 1 41 ? -2.619 11.729 9.705 1.00 0.00 41 CYS A O 18
ATOM 26384 N N . GLU A 1 42 ? -0.480 11.839 8.981 1.00 0.00 42 GLU A N 18
ATOM 26385 C CA . GLU A 1 42 ? 0.025 10.919 9.986 1.00 0.00 42 GLU A CA 18
ATOM 26386 C C . GLU A 1 42 ? 0.317 11.666 11.289 1.00 0.00 42 GLU A C 18
ATOM 26387 O O . GLU A 1 42 ? 0.402 11.054 12.353 1.00 0.00 42 GLU A O 18
ATOM 26399 N N . LEU A 1 43 ? 0.462 12.977 11.163 1.00 0.00 43 LEU A N 18
ATOM 26400 C CA . LEU A 1 43 ? 0.743 13.813 12.318 1.00 0.00 43 LEU A CA 18
ATOM 26401 C C . LEU A 1 43 ? -0.571 14.362 12.876 1.00 0.00 43 LEU A C 18
ATOM 26402 O O . LEU A 1 43 ? -0.634 14.775 14.033 1.00 0.00 43 LEU A O 18
ATOM 26418 N N . GLU A 1 44 ? -1.589 14.348 12.028 1.00 0.00 44 GLU A N 18
ATOM 26419 C CA . GLU A 1 44 ? -2.898 14.840 12.422 1.00 0.00 44 GLU A CA 18
ATOM 26420 C C . GLU A 1 44 ? -3.703 13.726 13.095 1.00 0.00 44 GLU A C 18
ATOM 26421 O O . GLU A 1 44 ? -3.997 13.801 14.287 1.00 0.00 44 GLU A O 18
ATOM 26433 N N . SER A 1 45 ? -4.036 12.718 12.302 1.00 0.00 45 SER A N 18
ATOM 26434 C CA . SER A 1 45 ? -4.801 11.590 12.806 1.00 0.00 45 SER A CA 18
ATOM 26435 C C . SER A 1 45 ? -3.891 10.658 13.609 1.00 0.00 45 SER A C 18
ATOM 26436 O O . SER A 1 45 ? -4.276 10.174 14.672 1.00 0.00 45 SER A O 18
ATOM 26444 N N . GLY A 1 46 ? -2.702 10.435 13.070 1.00 0.00 46 GLY A N 18
ATOM 26445 C CA . GLY A 1 46 ? -1.734 9.570 13.723 1.00 0.00 46 GLY A CA 18
ATOM 26446 C C . GLY A 1 46 ? -1.442 8.333 12.872 1.00 0.00 46 GLY A C 18
ATOM 26447 O O . GLY A 1 46 ? -0.407 7.690 13.040 1.00 0.00 46 GLY A O 18
ATOM 26451 N N . VAL A 1 47 ? -2.372 8.036 11.977 1.00 0.00 47 VAL A N 18
ATOM 26452 C CA . VAL A 1 47 ? -2.227 6.888 11.099 1.00 0.00 47 VAL A CA 18
ATOM 26453 C C . VAL A 1 47 ? -0.826 6.895 10.484 1.00 0.00 47 VAL A C 18
ATOM 26454 O O . VAL A 1 47 ? -0.301 7.953 10.139 1.00 0.00 47 VAL A O 18
ATOM 26467 N N . PRO A 1 48 ? -0.246 5.671 10.363 1.00 0.00 48 PRO A N 18
ATOM 26468 C CA . PRO A 1 48 ? 1.084 5.527 9.795 1.00 0.00 48 PRO A CA 18
ATOM 26469 C C . PRO A 1 48 ? 1.054 5.702 8.276 1.00 0.00 48 PRO A C 18
ATOM 26470 O O . PRO A 1 48 ? 0.452 4.897 7.566 1.00 0.00 48 PRO A O 18
ATOM 26481 N N . ALA A 1 49 ? 1.711 6.758 7.820 1.00 0.00 49 ALA A N 18
ATOM 26482 C CA . ALA A 1 49 ? 1.767 7.049 6.398 1.00 0.00 49 ALA A CA 18
ATOM 26483 C C . ALA A 1 49 ? 1.906 5.739 5.619 1.00 0.00 49 ALA A C 18
ATOM 26484 O O . ALA A 1 49 ? 1.422 5.628 4.494 1.00 0.00 49 ALA A O 18
ATOM 26491 N N . GLU A 1 50 ? 2.568 4.780 6.249 1.00 0.00 50 GLU A N 18
ATOM 26492 C CA . GLU A 1 50 ? 2.776 3.483 5.630 1.00 0.00 50 GLU A CA 18
ATOM 26493 C C . GLU A 1 50 ? 1.434 2.794 5.377 1.00 0.00 50 GLU A C 18
ATOM 26494 O O . GLU A 1 50 ? 1.145 2.381 4.254 1.00 0.00 50 GLU A O 18
ATOM 26506 N N . GLU A 1 51 ? 0.649 2.690 6.439 1.00 0.00 51 GLU A N 18
ATOM 26507 C CA . GLU A 1 51 ? -0.657 2.059 6.346 1.00 0.00 51 GLU A CA 18
ATOM 26508 C C . GLU A 1 51 ? -1.694 3.057 5.831 1.00 0.00 51 GLU A C 18
ATOM 26509 O O . GLU A 1 51 ? -2.656 2.672 5.167 1.00 0.00 51 GLU A O 18
ATOM 26521 N N . ALA A 1 52 ? -1.465 4.321 6.156 1.00 0.00 52 ALA A N 18
ATOM 26522 C CA . ALA A 1 52 ? -2.368 5.378 5.734 1.00 0.00 52 ALA A CA 18
ATOM 26523 C C . ALA A 1 52 ? -2.506 5.348 4.210 1.00 0.00 52 ALA A C 18
ATOM 26524 O O . ALA A 1 52 ? -1.507 5.330 3.493 1.00 0.00 52 ALA A O 18
ATOM 26531 N N . GLN A 1 53 ? -3.752 5.342 3.761 1.00 0.00 53 GLN A N 18
ATOM 26532 C CA . GLN A 1 53 ? -4.033 5.314 2.335 1.00 0.00 53 GLN A CA 18
ATOM 26533 C C . GLN A 1 53 ? -4.787 6.578 1.918 1.00 0.00 53 GLN A C 18
ATOM 26534 O O . GLN A 1 53 ? -5.362 7.269 2.758 1.00 0.00 53 GLN A O 18
ATOM 26548 N N . ILE A 1 54 ? -4.761 6.843 0.620 1.00 0.00 54 ILE A N 18
ATOM 26549 C CA . ILE A 1 54 ? -5.435 8.012 0.081 1.00 0.00 54 ILE A CA 18
ATOM 26550 C C . ILE A 1 54 ? -6.379 7.579 -1.042 1.00 0.00 54 ILE A C 18
ATOM 26551 O O . ILE A 1 54 ? -5.950 6.957 -2.013 1.00 0.00 54 ILE A O 18
ATOM 26567 N N . VAL A 1 55 ? -7.647 7.924 -0.873 1.00 0.00 55 VAL A N 18
ATOM 26568 C CA . VAL A 1 55 ? -8.655 7.578 -1.861 1.00 0.00 55 VAL A CA 18
ATOM 26569 C C . VAL A 1 55 ? -9.100 8.845 -2.594 1.00 0.00 55 VAL A C 18
ATOM 26570 O O . VAL A 1 55 ? -9.341 9.876 -1.968 1.00 0.00 55 VAL A O 18
ATOM 26583 N N . TYR A 1 56 ? -9.195 8.726 -3.910 1.00 0.00 56 TYR A N 18
ATOM 26584 C CA . TYR A 1 56 ? -9.607 9.849 -4.735 1.00 0.00 56 TYR A CA 18
ATOM 26585 C C . TYR A 1 56 ? -10.341 9.368 -5.989 1.00 0.00 56 TYR A C 18
ATOM 26586 O O . TYR A 1 56 ? -9.972 8.353 -6.577 1.00 0.00 56 TYR A O 18
ATOM 26604 N N . MET A 1 57 ? -11.366 10.120 -6.360 1.00 0.00 57 MET A N 18
ATOM 26605 C CA . MET A 1 57 ? -12.155 9.784 -7.533 1.00 0.00 57 MET A CA 18
ATOM 26606 C C . MET A 1 57 ? -12.782 8.395 -7.392 1.00 0.00 57 MET A C 18
ATOM 26607 O O . MET A 1 57 ? -13.207 7.799 -8.381 1.00 0.00 57 MET A O 18
ATOM 26621 N N . GLU A 1 58 ? -12.819 7.921 -6.156 1.00 0.00 58 GLU A N 18
ATOM 26622 C CA . GLU A 1 58 ? -13.387 6.613 -5.873 1.00 0.00 58 GLU A CA 18
ATOM 26623 C C . GLU A 1 58 ? -12.378 5.513 -6.208 1.00 0.00 58 GLU A C 18
ATOM 26624 O O . GLU A 1 58 ? -12.741 4.341 -6.305 1.00 0.00 58 GLU A O 18
ATOM 26636 N N . GLN A 1 59 ? -11.131 5.928 -6.377 1.00 0.00 59 GLN A N 18
ATOM 26637 C CA . GLN A 1 59 ? -10.068 4.992 -6.699 1.00 0.00 59 GLN A CA 18
ATOM 26638 C C . GLN A 1 59 ? -9.042 4.943 -5.565 1.00 0.00 59 GLN A C 18
ATOM 26639 O O . GLN A 1 59 ? -8.584 5.982 -5.092 1.00 0.00 59 GLN A O 18
ATOM 26653 N N . LEU A 1 60 ? -8.711 3.725 -5.161 1.00 0.00 60 LEU A N 18
ATOM 26654 C CA . LEU A 1 60 ? -7.748 3.527 -4.092 1.00 0.00 60 LEU A CA 18
ATOM 26655 C C . LEU A 1 60 ? -6.340 3.813 -4.619 1.00 0.00 60 LEU A C 18
ATOM 26656 O O . LEU A 1 60 ? -5.746 2.976 -5.296 1.00 0.00 60 LEU A O 18
ATOM 26672 N N . LEU A 1 61 ? -5.848 4.998 -4.289 1.00 0.00 61 LEU A N 18
ATOM 26673 C CA . LEU A 1 61 ? -4.522 5.404 -4.721 1.00 0.00 61 LEU A CA 18
ATOM 26674 C C . LEU A 1 61 ? -3.472 4.574 -3.979 1.00 0.00 61 LEU A C 18
ATOM 26675 O O . LEU A 1 61 ? -3.422 4.585 -2.750 1.00 0.00 61 LEU A O 18
ATOM 26691 N N . THR A 1 62 ? -2.658 3.875 -4.756 1.00 0.00 62 THR A N 18
ATOM 26692 C CA . THR A 1 62 ? -1.612 3.042 -4.188 1.00 0.00 62 THR A CA 18
ATOM 26693 C C . THR A 1 62 ? -0.241 3.480 -4.706 1.00 0.00 62 THR A C 18
ATOM 26694 O O . THR A 1 62 ? 0.464 2.701 -5.345 1.00 0.00 62 THR A O 18
ATOM 26705 N N . ASP A 1 63 ? 0.097 4.727 -4.409 1.00 0.00 63 ASP A N 18
ATOM 26706 C CA . ASP A 1 63 ? 1.371 5.278 -4.836 1.00 0.00 63 ASP A CA 18
ATOM 26707 C C . ASP A 1 63 ? 1.760 6.431 -3.909 1.00 0.00 63 ASP A C 18
ATOM 26708 O O . ASP A 1 63 ? 0.949 7.317 -3.640 1.00 0.00 63 ASP A O 18
ATOM 26717 N N . ASP A 1 64 ? 3.000 6.383 -3.445 1.00 0.00 64 ASP A N 18
ATOM 26718 C CA . ASP A 1 64 ? 3.505 7.413 -2.553 1.00 0.00 64 ASP A CA 18
ATOM 26719 C C . ASP A 1 64 ? 4.485 8.307 -3.316 1.00 0.00 64 ASP A C 18
ATOM 26720 O O . ASP A 1 64 ? 4.646 9.481 -2.986 1.00 0.00 64 ASP A O 18
ATOM 26729 N N . HIS A 1 65 ? 5.113 7.717 -4.322 1.00 0.00 65 HIS A N 18
ATOM 26730 C CA . HIS A 1 65 ? 6.072 8.446 -5.135 1.00 0.00 65 HIS A CA 18
ATOM 26731 C C . HIS A 1 65 ? 5.338 9.469 -6.003 1.00 0.00 65 HIS A C 18
ATOM 26732 O O . HIS A 1 65 ? 5.938 10.433 -6.475 1.00 0.00 65 HIS A O 18
ATOM 26746 N N . CYS A 1 66 ? 4.048 9.225 -6.186 1.00 0.00 66 CYS A N 18
ATOM 26747 C CA . CYS A 1 66 ? 3.225 10.114 -6.988 1.00 0.00 66 CYS A CA 18
ATOM 26748 C C . CYS A 1 66 ? 2.953 11.381 -6.175 1.00 0.00 66 CYS A C 18
ATOM 26749 O O . CYS A 1 66 ? 3.067 11.374 -4.950 1.00 0.00 66 CYS A O 18
ATOM 26757 N N . SER A 1 67 ? 2.598 12.439 -6.890 1.00 0.00 67 SER A N 18
ATOM 26758 C CA . SER A 1 67 ? 2.308 13.711 -6.250 1.00 0.00 67 SER A CA 18
ATOM 26759 C C . SER A 1 67 ? 0.805 13.990 -6.295 1.00 0.00 67 SER A C 18
ATOM 26760 O O . SER A 1 67 ? 0.065 13.309 -7.004 1.00 0.00 67 SER A O 18
ATOM 26768 N N . LEU A 1 68 ? 0.397 14.992 -5.530 1.00 0.00 68 LEU A N 18
ATOM 26769 C CA . LEU A 1 68 ? -1.005 15.368 -5.473 1.00 0.00 68 LEU A CA 18
ATOM 26770 C C . LEU A 1 68 ? -1.415 15.990 -6.810 1.00 0.00 68 LEU A C 18
ATOM 26771 O O . LEU A 1 68 ? -2.356 15.525 -7.451 1.00 0.00 68 LEU A O 18
ATOM 26787 N N . GLY A 1 69 ? -0.689 17.031 -7.189 1.00 0.00 69 GLY A N 18
ATOM 26788 C CA . GLY A 1 69 ? -0.966 17.722 -8.438 1.00 0.00 69 GLY A CA 18
ATOM 26789 C C . GLY A 1 69 ? -0.962 16.746 -9.616 1.00 0.00 69 GLY A C 18
ATOM 26790 O O . GLY A 1 69 ? -1.710 16.924 -10.577 1.00 0.00 69 GLY A O 18
ATOM 26794 N N . SER A 1 70 ? -0.112 15.736 -9.504 1.00 0.00 70 SER A N 18
ATOM 26795 C CA . SER A 1 70 ? -0.001 14.732 -10.548 1.00 0.00 70 SER A CA 18
ATOM 26796 C C . SER A 1 70 ? -1.319 13.966 -10.680 1.00 0.00 70 SER A C 18
ATOM 26797 O O . SER A 1 70 ? -1.763 13.675 -11.790 1.00 0.00 70 SER A O 18
ATOM 26805 N N . TYR A 1 71 ? -1.907 13.662 -9.533 1.00 0.00 71 TYR A N 18
ATOM 26806 C CA . TYR A 1 71 ? -3.165 12.935 -9.507 1.00 0.00 71 TYR A CA 18
ATOM 26807 C C . TYR A 1 71 ? -4.318 13.818 -9.989 1.00 0.00 71 TYR A C 18
ATOM 26808 O O . TYR A 1 71 ? -5.331 13.314 -10.472 1.00 0.00 71 TYR A O 18
ATOM 26826 N N . GLY A 1 72 ? -4.126 15.121 -9.841 1.00 0.00 72 GLY A N 18
ATOM 26827 C CA . GLY A 1 72 ? -5.137 16.078 -10.256 1.00 0.00 72 GLY A CA 18
ATOM 26828 C C . GLY A 1 72 ? -5.842 16.690 -9.044 1.00 0.00 72 GLY A C 18
ATOM 26829 O O . GLY A 1 72 ? -7.003 17.088 -9.132 1.00 0.00 72 GLY A O 18
ATOM 26833 N N . LEU A 1 73 ? -5.112 16.746 -7.940 1.00 0.00 73 LEU A N 18
ATOM 26834 C CA . LEU A 1 73 ? -5.653 17.302 -6.712 1.00 0.00 73 LEU A CA 18
ATOM 26835 C C . LEU A 1 73 ? -5.626 18.830 -6.794 1.00 0.00 73 LEU A C 18
ATOM 26836 O O . LEU A 1 73 ? -4.628 19.415 -7.214 1.00 0.00 73 LEU A O 18
ATOM 26852 N N . LYS A 1 74 ? -6.733 19.432 -6.385 1.00 0.00 74 LYS A N 18
ATOM 26853 C CA . LYS A 1 74 ? -6.848 20.880 -6.407 1.00 0.00 74 LYS A CA 18
ATOM 26854 C C . LYS A 1 74 ? -7.603 21.346 -5.161 1.00 0.00 74 LYS A C 18
ATOM 26855 O O . LYS A 1 74 ? -8.348 20.576 -4.558 1.00 0.00 74 LYS A O 18
ATOM 26874 N N . ASP A 1 75 ? -7.384 22.606 -4.812 1.00 0.00 75 ASP A N 18
ATOM 26875 C CA . ASP A 1 75 ? -8.035 23.184 -3.648 1.00 0.00 75 ASP A CA 18
ATOM 26876 C C . ASP A 1 75 ? -9.539 22.919 -3.726 1.00 0.00 75 ASP A C 18
ATOM 26877 O O . ASP A 1 75 ? -10.170 23.197 -4.745 1.00 0.00 75 ASP A O 18
ATOM 26886 N N . GLY A 1 76 ? -10.071 22.384 -2.637 1.00 0.00 76 GLY A N 18
ATOM 26887 C CA . GLY A 1 76 ? -11.490 22.079 -2.569 1.00 0.00 76 GLY A CA 18
ATOM 26888 C C . GLY A 1 76 ? -11.752 20.610 -2.907 1.00 0.00 76 GLY A C 18
ATOM 26889 O O . GLY A 1 76 ? -12.822 20.265 -3.405 1.00 0.00 76 GLY A O 18
ATOM 26893 N N . ASP A 1 77 ? -10.756 19.784 -2.623 1.00 0.00 77 ASP A N 18
ATOM 26894 C CA . ASP A 1 77 ? -10.864 18.360 -2.890 1.00 0.00 77 ASP A CA 18
ATOM 26895 C C . ASP A 1 77 ? -11.195 17.625 -1.589 1.00 0.00 77 ASP A C 18
ATOM 26896 O O . ASP A 1 77 ? -11.281 18.242 -0.528 1.00 0.00 77 ASP A O 18
ATOM 26905 N N . MET A 1 78 ? -11.371 16.318 -1.714 1.00 0.00 78 MET A N 18
ATOM 26906 C CA . MET A 1 78 ? -11.690 15.492 -0.562 1.00 0.00 78 MET A CA 18
ATOM 26907 C C . MET A 1 78 ? -11.126 14.080 -0.726 1.00 0.00 78 MET A C 18
ATOM 26908 O O . MET A 1 78 ? -11.314 13.450 -1.766 1.00 0.00 78 MET A O 18
ATOM 26922 N N . VAL A 1 79 ? -10.446 13.624 0.316 1.00 0.00 79 VAL A N 18
ATOM 26923 C CA . VAL A 1 79 ? -9.853 12.297 0.300 1.00 0.00 79 VAL A CA 18
ATOM 26924 C C . VAL A 1 79 ? -10.181 11.581 1.611 1.00 0.00 79 VAL A C 18
ATOM 26925 O O . VAL A 1 79 ? -10.546 12.220 2.597 1.00 0.00 79 VAL A O 18
ATOM 26938 N N . VAL A 1 80 ? -10.040 10.264 1.581 1.00 0.00 80 VAL A N 18
ATOM 26939 C CA . VAL A 1 80 ? -10.317 9.454 2.755 1.00 0.00 80 VAL A CA 18
ATOM 26940 C C . VAL A 1 80 ? -9.023 8.785 3.224 1.00 0.00 80 VAL A C 18
ATOM 26941 O O . VAL A 1 80 ? -8.164 8.447 2.411 1.00 0.00 80 VAL A O 18
ATOM 26954 N N . LEU A 1 81 ? -8.924 8.613 4.534 1.00 0.00 81 LEU A N 18
ATOM 26955 C CA . LEU A 1 81 ? -7.750 7.991 5.121 1.00 0.00 81 LEU A CA 18
ATOM 26956 C C . LEU A 1 81 ? -8.094 6.562 5.546 1.00 0.00 81 LEU A C 18
ATOM 26957 O O . LEU A 1 81 ? -9.088 6.338 6.235 1.00 0.00 81 LEU A O 18
ATOM 26973 N N . LEU A 1 82 ? -7.254 5.632 5.117 1.00 0.00 82 LEU A N 18
ATOM 26974 C CA . LEU A 1 82 ? -7.456 4.231 5.444 1.00 0.00 82 LEU A CA 18
ATOM 26975 C C . LEU A 1 82 ? -6.189 3.675 6.096 1.00 0.00 82 LEU A C 18
ATOM 26976 O O . LEU A 1 82 ? -5.124 3.662 5.481 1.00 0.00 82 LEU A O 18
ATOM 26992 N N . GLN A 1 83 ? -6.346 3.230 7.334 1.00 0.00 83 GLN A N 18
ATOM 26993 C CA . GLN A 1 83 ? -5.227 2.675 8.077 1.00 0.00 83 GLN A CA 18
ATOM 26994 C C . GLN A 1 83 ? -5.203 1.151 7.939 1.00 0.00 83 GLN A C 18
ATOM 26995 O O . GLN A 1 83 ? -5.985 0.453 8.583 1.00 0.00 83 GLN A O 18
ATOM 27009 N N . LYS A 1 84 ? -4.296 0.679 7.096 1.00 0.00 84 LYS A N 18
ATOM 27010 C CA . LYS A 1 84 ? -4.160 -0.749 6.866 1.00 0.00 84 LYS A CA 18
ATOM 27011 C C . LYS A 1 84 ? -3.566 -1.408 8.112 1.00 0.00 84 LYS A C 18
ATOM 27012 O O . LYS A 1 84 ? -3.295 -0.734 9.106 1.00 0.00 84 LYS A O 18
ATOM 27031 N N . ASP A 1 85 ? -3.381 -2.716 8.020 1.00 0.00 85 ASP A N 18
ATOM 27032 C CA . ASP A 1 85 ? -2.824 -3.473 9.128 1.00 0.00 85 ASP A CA 18
ATOM 27033 C C . ASP A 1 85 ? -1.435 -2.928 9.466 1.00 0.00 85 ASP A C 18
ATOM 27034 O O . ASP A 1 85 ? -0.696 -2.507 8.577 1.00 0.00 85 ASP A O 18
ATOM 27043 N N . ASN A 1 86 ? -1.122 -2.952 10.753 1.00 0.00 86 ASN A N 18
ATOM 27044 C CA . ASN A 1 86 ? 0.165 -2.465 11.220 1.00 0.00 86 ASN A CA 18
ATOM 27045 C C . ASN A 1 86 ? 1.053 -3.656 11.589 1.00 0.00 86 ASN A C 18
ATOM 27046 O O . ASN A 1 86 ? 2.223 -3.481 11.925 1.00 0.00 86 ASN A O 18
ATOM 27057 N N . VAL A 1 87 ? 0.462 -4.839 11.514 1.00 0.00 87 VAL A N 18
ATOM 27058 C CA . VAL A 1 87 ? 1.184 -6.058 11.836 1.00 0.00 87 VAL A CA 18
ATOM 27059 C C . VAL A 1 87 ? 1.794 -6.637 10.558 1.00 0.00 87 VAL A C 18
ATOM 27060 O O . VAL A 1 87 ? 1.366 -7.688 10.082 1.00 0.00 87 VAL A O 18
ATOM 27073 N N . GLY A 1 88 ? 2.784 -5.927 10.037 1.00 0.00 88 GLY A N 18
ATOM 27074 C CA . GLY A 1 88 ? 3.456 -6.357 8.823 1.00 0.00 88 GLY A CA 18
ATOM 27075 C C . GLY A 1 88 ? 4.625 -5.429 8.485 1.00 0.00 88 GLY A C 18
ATOM 27076 O O . GLY A 1 88 ? 4.466 -4.479 7.720 1.00 0.00 88 GLY A O 18
ATOM 27080 N N . LEU A 1 89 ? 5.772 -5.737 9.072 1.00 0.00 89 LEU A N 18
ATOM 27081 C CA . LEU A 1 89 ? 6.966 -4.942 8.843 1.00 0.00 89 LEU A CA 18
ATOM 27082 C C . LEU A 1 89 ? 8.191 -5.859 8.843 1.00 0.00 89 LEU A C 18
ATOM 27083 O O . LEU A 1 89 ? 8.488 -6.504 9.847 1.00 0.00 89 LEU A O 18
ATOM 27099 N N . ARG A 1 90 ? 8.870 -5.887 7.705 1.00 0.00 90 ARG A N 18
ATOM 27100 C CA . ARG A 1 90 ? 10.056 -6.714 7.561 1.00 0.00 90 ARG A CA 18
ATOM 27101 C C . ARG A 1 90 ? 11.135 -5.962 6.780 1.00 0.00 90 ARG A C 18
ATOM 27102 O O . ARG A 1 90 ? 10.848 -4.964 6.121 1.00 0.00 90 ARG A O 18
ATOM 27123 N N . THR A 1 91 ? 12.355 -6.471 6.878 1.00 0.00 91 THR A N 18
ATOM 27124 C CA . THR A 1 91 ? 13.478 -5.861 6.188 1.00 0.00 91 THR A CA 18
ATOM 27125 C C . THR A 1 91 ? 14.328 -6.931 5.501 1.00 0.00 91 THR A C 18
ATOM 27126 O O . THR A 1 91 ? 14.411 -8.063 5.977 1.00 0.00 91 THR A O 18
ATOM 27137 N N . PRO A 1 92 ? 14.954 -6.526 4.363 1.00 0.00 92 PRO A N 18
ATOM 27138 C CA . PRO A 1 92 ? 15.794 -7.438 3.606 1.00 0.00 92 PRO A CA 18
ATOM 27139 C C . PRO A 1 92 ? 17.136 -7.658 4.307 1.00 0.00 92 PRO A C 18
ATOM 27140 O O . PRO A 1 92 ? 17.665 -6.746 4.941 1.00 0.00 92 PRO A O 18
ATOM 27151 N N . GLY A 1 93 ? 17.648 -8.872 4.169 1.00 0.00 93 GLY A N 18
ATOM 27152 C CA . GLY A 1 93 ? 18.918 -9.223 4.781 1.00 0.00 93 GLY A CA 18
ATOM 27153 C C . GLY A 1 93 ? 20.046 -8.335 4.251 1.00 0.00 93 GLY A C 18
ATOM 27154 O O . GLY A 1 93 ? 19.963 -7.820 3.137 1.00 0.00 93 GLY A O 18
ATOM 27158 N N . ARG A 1 94 ? 21.073 -8.184 5.073 1.00 0.00 94 ARG A N 18
ATOM 27159 C CA . ARG A 1 94 ? 22.216 -7.368 4.701 1.00 0.00 94 ARG A CA 18
ATOM 27160 C C . ARG A 1 94 ? 23.517 -8.047 5.134 1.00 0.00 94 ARG A C 18
ATOM 27161 O O . ARG A 1 94 ? 23.796 -8.161 6.326 1.00 0.00 94 ARG A O 18
ATOM 27182 N N . THR A 1 95 ? 24.279 -8.482 4.141 1.00 0.00 95 THR A N 18
ATOM 27183 C CA . THR A 1 95 ? 25.544 -9.147 4.404 1.00 0.00 95 THR A CA 18
ATOM 27184 C C . THR A 1 95 ? 26.675 -8.470 3.626 1.00 0.00 95 THR A C 18
ATOM 27185 O O . THR A 1 95 ? 26.461 -7.969 2.523 1.00 0.00 95 THR A O 18
ATOM 27196 N N . PRO A 1 96 ? 27.884 -8.477 4.248 1.00 0.00 96 PRO A N 18
ATOM 27197 C CA . PRO A 1 96 ? 29.049 -7.870 3.626 1.00 0.00 96 PRO A CA 18
ATOM 27198 C C . PRO A 1 96 ? 29.586 -8.748 2.494 1.00 0.00 96 PRO A C 18
ATOM 27199 O O . PRO A 1 96 ? 29.274 -9.935 2.423 1.00 0.00 96 PRO A O 18
ATOM 27210 N N . SER A 1 97 ? 30.386 -8.130 1.638 1.00 0.00 97 SER A N 18
ATOM 27211 C CA . SER A 1 97 ? 30.970 -8.840 0.513 1.00 0.00 97 SER A CA 18
ATOM 27212 C C . SER A 1 97 ? 32.269 -8.157 0.080 1.00 0.00 97 SER A C 18
ATOM 27213 O O . SER A 1 97 ? 32.459 -6.966 0.322 1.00 0.00 97 SER A O 18
ATOM 27221 N N . GLY A 1 98 ? 33.130 -8.941 -0.552 1.00 0.00 98 GLY A N 18
ATOM 27222 C CA . GLY A 1 98 ? 34.406 -8.427 -1.020 1.00 0.00 98 GLY A CA 18
ATOM 27223 C C . GLY A 1 98 ? 35.361 -9.569 -1.375 1.00 0.00 98 GLY A C 18
ATOM 27224 O O . GLY A 1 98 ? 36.018 -10.128 -0.498 1.00 0.00 98 GLY A O 18
ATOM 27228 N N . PRO A 1 99 ? 35.408 -9.890 -2.695 1.00 0.00 99 PRO A N 18
ATOM 27229 C CA . PRO A 1 99 ? 36.272 -10.955 -3.176 1.00 0.00 99 PRO A CA 18
ATOM 27230 C C . PRO A 1 99 ? 37.735 -10.508 -3.197 1.00 0.00 99 PRO A C 18
ATOM 27231 O O . PRO A 1 99 ? 38.023 -9.312 -3.160 1.00 0.00 99 PRO A O 18
ATOM 27242 N N . SER A 1 100 ? 38.620 -11.491 -3.256 1.00 0.00 100 SER A N 18
ATOM 27243 C CA . SER A 1 100 ? 40.046 -11.214 -3.282 1.00 0.00 100 SER A CA 18
ATOM 27244 C C . SER A 1 100 ? 40.773 -12.286 -4.097 1.00 0.00 100 SER A C 18
ATOM 27245 O O . SER A 1 100 ? 40.243 -13.376 -4.308 1.00 0.00 100 SER A O 18
ATOM 27253 N N . SER A 1 101 ? 41.975 -11.939 -4.533 1.00 0.00 101 SER A N 18
ATOM 27254 C CA . SER A 1 101 ? 42.780 -12.858 -5.320 1.00 0.00 101 SER A CA 18
ATOM 27255 C C . SER A 1 101 ? 44.267 -12.587 -5.082 1.00 0.00 101 SER A C 18
ATOM 27256 O O . SER A 1 101 ? 44.648 -11.476 -4.718 1.00 0.00 101 SER A O 18
ATOM 27264 N N . GLY A 1 102 ? 45.066 -13.621 -5.298 1.00 0.00 102 GLY A N 18
ATOM 27265 C CA . GLY A 1 102 ? 46.503 -13.508 -5.112 1.00 0.00 102 GLY A CA 18
ATOM 27266 C C . GLY A 1 102 ? 47.257 -14.361 -6.135 1.00 0.00 102 GLY A C 18
ATOM 27267 O O . GLY A 1 102 ? 47.285 -14.033 -7.320 1.00 0.00 102 GLY A O 18
ATOM 27271 N N . GLY A 1 1 ? -3.777 38.999 9.095 1.00 0.00 1 GLY A N 19
ATOM 27272 C CA . GLY A 1 1 ? -4.115 37.598 8.907 1.00 0.00 1 GLY A CA 19
ATOM 27273 C C . GLY A 1 1 ? -3.289 36.981 7.776 1.00 0.00 1 GLY A C 19
ATOM 27274 O O . GLY A 1 1 ? -2.599 37.692 7.048 1.00 0.00 1 GLY A O 19
ATOM 27278 N N . SER A 1 2 ? -3.388 35.665 7.665 1.00 0.00 2 SER A N 19
ATOM 27279 C CA . SER A 1 2 ? -2.658 34.944 6.636 1.00 0.00 2 SER A CA 19
ATOM 27280 C C . SER A 1 2 ? -3.606 34.552 5.500 1.00 0.00 2 SER A C 19
ATOM 27281 O O . SER A 1 2 ? -4.639 33.929 5.737 1.00 0.00 2 SER A O 19
ATOM 27289 N N . SER A 1 3 ? -3.219 34.934 4.292 1.00 0.00 3 SER A N 19
ATOM 27290 C CA . SER A 1 3 ? -4.022 34.630 3.119 1.00 0.00 3 SER A CA 19
ATOM 27291 C C . SER A 1 3 ? -3.521 33.342 2.462 1.00 0.00 3 SER A C 19
ATOM 27292 O O . SER A 1 3 ? -4.281 32.389 2.296 1.00 0.00 3 SER A O 19
ATOM 27300 N N . GLY A 1 4 ? -2.245 33.355 2.105 1.00 0.00 4 GLY A N 19
ATOM 27301 C CA . GLY A 1 4 ? -1.634 32.200 1.469 1.00 0.00 4 GLY A CA 19
ATOM 27302 C C . GLY A 1 4 ? -0.696 32.629 0.339 1.00 0.00 4 GLY A C 19
ATOM 27303 O O . GLY A 1 4 ? -0.387 33.811 0.198 1.00 0.00 4 GLY A O 19
ATOM 27307 N N . SER A 1 5 ? -0.270 31.644 -0.438 1.00 0.00 5 SER A N 19
ATOM 27308 C CA . SER A 1 5 ? 0.626 31.904 -1.552 1.00 0.00 5 SER A CA 19
ATOM 27309 C C . SER A 1 5 ? 0.418 30.856 -2.647 1.00 0.00 5 SER A C 19
ATOM 27310 O O . SER A 1 5 ? -0.021 31.183 -3.749 1.00 0.00 5 SER A O 19
ATOM 27318 N N . SER A 1 6 ? 0.743 29.618 -2.306 1.00 0.00 6 SER A N 19
ATOM 27319 C CA . SER A 1 6 ? 0.597 28.520 -3.247 1.00 0.00 6 SER A CA 19
ATOM 27320 C C . SER A 1 6 ? 0.308 27.220 -2.493 1.00 0.00 6 SER A C 19
ATOM 27321 O O . SER A 1 6 ? 1.203 26.399 -2.297 1.00 0.00 6 SER A O 19
ATOM 27329 N N . GLY A 1 7 ? -0.946 27.073 -2.091 1.00 0.00 7 GLY A N 19
ATOM 27330 C CA . GLY A 1 7 ? -1.365 25.888 -1.363 1.00 0.00 7 GLY A CA 19
ATOM 27331 C C . GLY A 1 7 ? -2.820 25.536 -1.679 1.00 0.00 7 GLY A C 19
ATOM 27332 O O . GLY A 1 7 ? -3.543 26.339 -2.265 1.00 0.00 7 GLY A O 19
ATOM 27336 N N . MET A 1 8 ? -3.205 24.334 -1.276 1.00 0.00 8 MET A N 19
ATOM 27337 C CA . MET A 1 8 ? -4.561 23.866 -1.508 1.00 0.00 8 MET A CA 19
ATOM 27338 C C . MET A 1 8 ? -5.105 23.129 -0.283 1.00 0.00 8 MET A C 19
ATOM 27339 O O . MET A 1 8 ? -4.338 22.573 0.502 1.00 0.00 8 MET A O 19
ATOM 27353 N N . LEU A 1 9 ? -6.424 23.149 -0.156 1.00 0.00 9 LEU A N 19
ATOM 27354 C CA . LEU A 1 9 ? -7.078 22.490 0.960 1.00 0.00 9 LEU A CA 19
ATOM 27355 C C . LEU A 1 9 ? -7.351 21.029 0.596 1.00 0.00 9 LEU A C 19
ATOM 27356 O O . LEU A 1 9 ? -7.893 20.742 -0.470 1.00 0.00 9 LEU A O 19
ATOM 27372 N N . ILE A 1 10 ? -6.962 20.144 1.503 1.00 0.00 10 ILE A N 19
ATOM 27373 C CA . ILE A 1 10 ? -7.157 18.720 1.291 1.00 0.00 10 ILE A CA 19
ATOM 27374 C C . ILE A 1 10 ? -7.859 18.119 2.510 1.00 0.00 10 ILE A C 19
ATOM 27375 O O . ILE A 1 10 ? -7.261 18.001 3.579 1.00 0.00 10 ILE A O 19
ATOM 27391 N N . THR A 1 11 ? -9.116 17.754 2.310 1.00 0.00 11 THR A N 19
ATOM 27392 C CA . THR A 1 11 ? -9.905 17.167 3.380 1.00 0.00 11 THR A CA 19
ATOM 27393 C C . THR A 1 11 ? -9.685 15.654 3.437 1.00 0.00 11 THR A C 19
ATOM 27394 O O . THR A 1 11 ? -9.707 14.981 2.408 1.00 0.00 11 THR A O 19
ATOM 27405 N N . VAL A 1 12 ? -9.477 15.164 4.650 1.00 0.00 12 VAL A N 19
ATOM 27406 C CA . VAL A 1 12 ? -9.253 13.743 4.855 1.00 0.00 12 VAL A CA 19
ATOM 27407 C C . VAL A 1 12 ? -10.449 13.145 5.599 1.00 0.00 12 VAL A C 19
ATOM 27408 O O . VAL A 1 12 ? -11.186 13.862 6.275 1.00 0.00 12 VAL A O 19
ATOM 27421 N N . TYR A 1 13 ? -10.603 11.838 5.451 1.00 0.00 13 TYR A N 19
ATOM 27422 C CA . TYR A 1 13 ? -11.697 11.135 6.100 1.00 0.00 13 TYR A CA 19
ATOM 27423 C C . TYR A 1 13 ? -11.246 9.760 6.598 1.00 0.00 13 TYR A C 19
ATOM 27424 O O . TYR A 1 13 ? -11.202 8.801 5.829 1.00 0.00 13 TYR A O 19
ATOM 27442 N N . CYS A 1 14 ? -10.922 9.708 7.882 1.00 0.00 14 CYS A N 19
ATOM 27443 C CA . CYS A 1 14 ? -10.476 8.467 8.492 1.00 0.00 14 CYS A CA 19
ATOM 27444 C C . CYS A 1 14 ? -11.706 7.599 8.769 1.00 0.00 14 CYS A C 19
ATOM 27445 O O . CYS A 1 14 ? -12.780 8.116 9.070 1.00 0.00 14 CYS A O 19
ATOM 27453 N N . VAL A 1 15 ? -11.507 6.294 8.656 1.00 0.00 15 VAL A N 19
ATOM 27454 C CA . VAL A 1 15 ? -12.585 5.349 8.891 1.00 0.00 15 VAL A CA 19
ATOM 27455 C C . VAL A 1 15 ? -12.130 4.306 9.913 1.00 0.00 15 VAL A C 19
ATOM 27456 O O . VAL A 1 15 ? -12.771 4.124 10.947 1.00 0.00 15 VAL A O 19
ATOM 27469 N N . ARG A 1 16 ? -11.028 3.647 9.587 1.00 0.00 16 ARG A N 19
ATOM 27470 C CA . ARG A 1 16 ? -10.480 2.626 10.464 1.00 0.00 16 ARG A CA 19
ATOM 27471 C C . ARG A 1 16 ? -9.574 3.263 11.520 1.00 0.00 16 ARG A C 19
ATOM 27472 O O . ARG A 1 16 ? -9.974 3.420 12.673 1.00 0.00 16 ARG A O 19
ATOM 27493 N N . ARG A 1 17 ? -8.372 3.614 11.089 1.00 0.00 17 ARG A N 19
ATOM 27494 C CA . ARG A 1 17 ? -7.407 4.231 11.983 1.00 0.00 17 ARG A CA 19
ATOM 27495 C C . ARG A 1 17 ? -7.665 3.793 13.426 1.00 0.00 17 ARG A C 19
ATOM 27496 O O . ARG A 1 17 ? -7.865 4.630 14.305 1.00 0.00 17 ARG A O 19
ATOM 27517 N N . ASP A 1 18 ? -7.651 2.484 13.625 1.00 0.00 18 ASP A N 19
ATOM 27518 C CA . ASP A 1 18 ? -7.881 1.925 14.946 1.00 0.00 18 ASP A CA 19
ATOM 27519 C C . ASP A 1 18 ? -9.308 2.252 15.392 1.00 0.00 18 ASP A C 19
ATOM 27520 O O . ASP A 1 18 ? -9.512 2.832 16.457 1.00 0.00 18 ASP A O 19
ATOM 27529 N N . LEU A 1 19 ? -10.259 1.865 14.554 1.00 0.00 19 LEU A N 19
ATOM 27530 C CA . LEU A 1 19 ? -11.661 2.110 14.849 1.00 0.00 19 LEU A CA 19
ATOM 27531 C C . LEU A 1 19 ? -11.796 3.441 15.592 1.00 0.00 19 LEU A C 19
ATOM 27532 O O . LEU A 1 19 ? -11.769 3.475 16.821 1.00 0.00 19 LEU A O 19
ATOM 27548 N N . THR A 1 20 ? -11.939 4.504 14.814 1.00 0.00 20 THR A N 19
ATOM 27549 C CA . THR A 1 20 ? -12.079 5.834 15.383 1.00 0.00 20 THR A CA 19
ATOM 27550 C C . THR A 1 20 ? -12.732 6.780 14.373 1.00 0.00 20 THR A C 19
ATOM 27551 O O . THR A 1 20 ? -13.771 7.374 14.656 1.00 0.00 20 THR A O 19
ATOM 27562 N N . GLU A 1 21 ? -12.095 6.890 13.217 1.00 0.00 21 GLU A N 19
ATOM 27563 C CA . GLU A 1 21 ? -12.600 7.754 12.164 1.00 0.00 21 GLU A CA 19
ATOM 27564 C C . GLU A 1 21 ? -12.561 9.217 12.612 1.00 0.00 21 GLU A C 19
ATOM 27565 O O . GLU A 1 21 ? -13.168 9.578 13.619 1.00 0.00 21 GLU A O 19
ATOM 27577 N N . VAL A 1 22 ? -11.841 10.019 11.841 1.00 0.00 22 VAL A N 19
ATOM 27578 C CA . VAL A 1 22 ? -11.714 11.434 12.146 1.00 0.00 22 VAL A CA 19
ATOM 27579 C C . VAL A 1 22 ? -11.788 12.240 10.848 1.00 0.00 22 VAL A C 19
ATOM 27580 O O . VAL A 1 22 ? -11.323 11.785 9.804 1.00 0.00 22 VAL A O 19
ATOM 27593 N N . THR A 1 23 ? -12.375 13.422 10.955 1.00 0.00 23 THR A N 19
ATOM 27594 C CA . THR A 1 23 ? -12.516 14.296 9.803 1.00 0.00 23 THR A CA 19
ATOM 27595 C C . THR A 1 23 ? -11.774 15.613 10.038 1.00 0.00 23 THR A C 19
ATOM 27596 O O . THR A 1 23 ? -12.191 16.425 10.863 1.00 0.00 23 THR A O 19
ATOM 27607 N N . PHE A 1 24 ? -10.689 15.784 9.298 1.00 0.00 24 PHE A N 19
ATOM 27608 C CA . PHE A 1 24 ? -9.885 16.989 9.416 1.00 0.00 24 PHE A CA 19
ATOM 27609 C C . PHE A 1 24 ? -9.351 17.428 8.051 1.00 0.00 24 PHE A C 19
ATOM 27610 O O . PHE A 1 24 ? -9.314 16.635 7.111 1.00 0.00 24 PHE A O 19
ATOM 27627 N N . SER A 1 25 ? -8.950 18.689 7.986 1.00 0.00 25 SER A N 19
ATOM 27628 C CA . SER A 1 25 ? -8.420 19.243 6.751 1.00 0.00 25 SER A CA 19
ATOM 27629 C C . SER A 1 25 ? -6.902 19.403 6.859 1.00 0.00 25 SER A C 19
ATOM 27630 O O . SER A 1 25 ? -6.346 19.359 7.956 1.00 0.00 25 SER A O 19
ATOM 27638 N N . LEU A 1 26 ? -6.275 19.585 5.707 1.00 0.00 26 LEU A N 19
ATOM 27639 C CA . LEU A 1 26 ? -4.832 19.752 5.658 1.00 0.00 26 LEU A CA 19
ATOM 27640 C C . LEU A 1 26 ? -4.474 20.725 4.533 1.00 0.00 26 LEU A C 19
ATOM 27641 O O . LEU A 1 26 ? -5.120 20.736 3.487 1.00 0.00 26 LEU A O 19
ATOM 27657 N N . GLN A 1 27 ? -3.444 21.519 4.786 1.00 0.00 27 GLN A N 19
ATOM 27658 C CA . GLN A 1 27 ? -2.991 22.493 3.808 1.00 0.00 27 GLN A CA 19
ATOM 27659 C C . GLN A 1 27 ? -1.612 22.105 3.270 1.00 0.00 27 GLN A C 19
ATOM 27660 O O . GLN A 1 27 ? -0.607 22.256 3.962 1.00 0.00 27 GLN A O 19
ATOM 27674 N N . VAL A 1 28 ? -1.610 21.611 2.041 1.00 0.00 28 VAL A N 19
ATOM 27675 C CA . VAL A 1 28 ? -0.371 21.199 1.402 1.00 0.00 28 VAL A CA 19
ATOM 27676 C C . VAL A 1 28 ? -0.311 21.785 -0.010 1.00 0.00 28 VAL A C 19
ATOM 27677 O O . VAL A 1 28 ? -1.159 22.592 -0.387 1.00 0.00 28 VAL A O 19
ATOM 27690 N N . ASN A 1 29 ? 0.700 21.357 -0.751 1.00 0.00 29 ASN A N 19
ATOM 27691 C CA . ASN A 1 29 ? 0.882 21.829 -2.113 1.00 0.00 29 ASN A CA 19
ATOM 27692 C C . ASN A 1 29 ? 0.440 20.738 -3.090 1.00 0.00 29 ASN A C 19
ATOM 27693 O O . ASN A 1 29 ? 0.289 19.579 -2.706 1.00 0.00 29 ASN A O 19
ATOM 27704 N N . PRO A 1 30 ? 0.239 21.157 -4.368 1.00 0.00 30 PRO A N 19
ATOM 27705 C CA . PRO A 1 30 ? -0.182 20.229 -5.403 1.00 0.00 30 PRO A CA 19
ATOM 27706 C C . PRO A 1 30 ? 0.978 19.334 -5.843 1.00 0.00 30 PRO A C 19
ATOM 27707 O O . PRO A 1 30 ? 0.790 18.144 -6.089 1.00 0.00 30 PRO A O 19
ATOM 27718 N N . ASP A 1 31 ? 2.152 19.941 -5.928 1.00 0.00 31 ASP A N 19
ATOM 27719 C CA . ASP A 1 31 ? 3.343 19.214 -6.334 1.00 0.00 31 ASP A CA 19
ATOM 27720 C C . ASP A 1 31 ? 3.786 18.293 -5.195 1.00 0.00 31 ASP A C 19
ATOM 27721 O O . ASP A 1 31 ? 4.403 17.257 -5.434 1.00 0.00 31 ASP A O 19
ATOM 27730 N N . PHE A 1 32 ? 3.452 18.704 -3.980 1.00 0.00 32 PHE A N 19
ATOM 27731 C CA . PHE A 1 32 ? 3.807 17.929 -2.804 1.00 0.00 32 PHE A CA 19
ATOM 27732 C C . PHE A 1 32 ? 3.538 16.439 -3.028 1.00 0.00 32 PHE A C 19
ATOM 27733 O O . PHE A 1 32 ? 2.391 16.030 -3.195 1.00 0.00 32 PHE A O 19
ATOM 27750 N N . GLU A 1 33 ? 4.617 15.669 -3.023 1.00 0.00 33 GLU A N 19
ATOM 27751 C CA . GLU A 1 33 ? 4.512 14.234 -3.223 1.00 0.00 33 GLU A CA 19
ATOM 27752 C C . GLU A 1 33 ? 3.349 13.667 -2.406 1.00 0.00 33 GLU A C 19
ATOM 27753 O O . GLU A 1 33 ? 2.830 14.335 -1.513 1.00 0.00 33 GLU A O 19
ATOM 27765 N N . LEU A 1 34 ? 2.974 12.441 -2.741 1.00 0.00 34 LEU A N 19
ATOM 27766 C CA . LEU A 1 34 ? 1.883 11.777 -2.049 1.00 0.00 34 LEU A CA 19
ATOM 27767 C C . LEU A 1 34 ? 2.345 11.370 -0.648 1.00 0.00 34 LEU A C 19
ATOM 27768 O O . LEU A 1 34 ? 1.679 11.672 0.341 1.00 0.00 34 LEU A O 19
ATOM 27784 N N . SER A 1 35 ? 3.482 10.691 -0.609 1.00 0.00 35 SER A N 19
ATOM 27785 C CA . SER A 1 35 ? 4.040 10.240 0.654 1.00 0.00 35 SER A CA 19
ATOM 27786 C C . SER A 1 35 ? 4.117 11.408 1.640 1.00 0.00 35 SER A C 19
ATOM 27787 O O . SER A 1 35 ? 3.995 11.214 2.848 1.00 0.00 35 SER A O 19
ATOM 27795 N N . ASN A 1 36 ? 4.318 12.595 1.087 1.00 0.00 36 ASN A N 19
ATOM 27796 C CA . ASN A 1 36 ? 4.412 13.794 1.902 1.00 0.00 36 ASN A CA 19
ATOM 27797 C C . ASN A 1 36 ? 3.053 14.076 2.545 1.00 0.00 36 ASN A C 19
ATOM 27798 O O . ASN A 1 36 ? 2.974 14.349 3.742 1.00 0.00 36 ASN A O 19
ATOM 27809 N N . PHE A 1 37 ? 2.017 14.000 1.723 1.00 0.00 37 PHE A N 19
ATOM 27810 C CA . PHE A 1 37 ? 0.666 14.243 2.197 1.00 0.00 37 PHE A CA 19
ATOM 27811 C C . PHE A 1 37 ? 0.301 13.283 3.331 1.00 0.00 37 PHE A C 19
ATOM 27812 O O . PHE A 1 37 ? -0.466 13.636 4.226 1.00 0.00 37 PHE A O 19
ATOM 27829 N N . ARG A 1 38 ? 0.867 12.088 3.256 1.00 0.00 38 ARG A N 19
ATOM 27830 C CA . ARG A 1 38 ? 0.612 11.074 4.265 1.00 0.00 38 ARG A CA 19
ATOM 27831 C C . ARG A 1 38 ? 1.221 11.493 5.605 1.00 0.00 38 ARG A C 19
ATOM 27832 O O . ARG A 1 38 ? 0.504 11.667 6.589 1.00 0.00 38 ARG A O 19
ATOM 27853 N N . VAL A 1 39 ? 2.537 11.642 5.599 1.00 0.00 39 VAL A N 19
ATOM 27854 C CA . VAL A 1 39 ? 3.251 12.037 6.801 1.00 0.00 39 VAL A CA 19
ATOM 27855 C C . VAL A 1 39 ? 2.479 13.156 7.503 1.00 0.00 39 VAL A C 19
ATOM 27856 O O . VAL A 1 39 ? 2.490 13.248 8.730 1.00 0.00 39 VAL A O 19
ATOM 27869 N N . LEU A 1 40 ? 1.827 13.979 6.695 1.00 0.00 40 LEU A N 19
ATOM 27870 C CA . LEU A 1 40 ? 1.051 15.088 7.223 1.00 0.00 40 LEU A CA 19
ATOM 27871 C C . LEU A 1 40 ? -0.202 14.545 7.913 1.00 0.00 40 LEU A C 19
ATOM 27872 O O . LEU A 1 40 ? -0.442 14.830 9.086 1.00 0.00 40 LEU A O 19
ATOM 27888 N N . CYS A 1 41 ? -0.968 13.773 7.157 1.00 0.00 41 CYS A N 19
ATOM 27889 C CA . CYS A 1 41 ? -2.190 13.188 7.681 1.00 0.00 41 CYS A CA 19
ATOM 27890 C C . CYS A 1 41 ? -1.826 12.306 8.877 1.00 0.00 41 CYS A C 19
ATOM 27891 O O . CYS A 1 41 ? -2.678 12.001 9.710 1.00 0.00 41 CYS A O 19
ATOM 27899 N N . GLU A 1 42 ? -0.559 11.921 8.924 1.00 0.00 42 GLU A N 19
ATOM 27900 C CA . GLU A 1 42 ? -0.072 11.080 10.004 1.00 0.00 42 GLU A CA 19
ATOM 27901 C C . GLU A 1 42 ? 0.296 11.935 11.218 1.00 0.00 42 GLU A C 19
ATOM 27902 O O . GLU A 1 42 ? 0.352 11.435 12.340 1.00 0.00 42 GLU A O 19
ATOM 27914 N N . LEU A 1 43 ? 0.537 13.211 10.952 1.00 0.00 43 LEU A N 19
ATOM 27915 C CA . LEU A 1 43 ? 0.898 14.140 12.009 1.00 0.00 43 LEU A CA 19
ATOM 27916 C C . LEU A 1 43 ? -0.375 14.713 12.635 1.00 0.00 43 LEU A C 19
ATOM 27917 O O . LEU A 1 43 ? -0.457 14.868 13.852 1.00 0.00 43 LEU A O 19
ATOM 27933 N N . GLU A 1 44 ? -1.337 15.012 11.774 1.00 0.00 44 GLU A N 19
ATOM 27934 C CA . GLU A 1 44 ? -2.602 15.565 12.227 1.00 0.00 44 GLU A CA 19
ATOM 27935 C C . GLU A 1 44 ? -3.463 14.470 12.860 1.00 0.00 44 GLU A C 19
ATOM 27936 O O . GLU A 1 44 ? -3.730 14.500 14.060 1.00 0.00 44 GLU A O 19
ATOM 27948 N N . SER A 1 45 ? -3.875 13.528 12.024 1.00 0.00 45 SER A N 19
ATOM 27949 C CA . SER A 1 45 ? -4.700 12.425 12.486 1.00 0.00 45 SER A CA 19
ATOM 27950 C C . SER A 1 45 ? -3.906 11.548 13.457 1.00 0.00 45 SER A C 19
ATOM 27951 O O . SER A 1 45 ? -4.378 11.244 14.551 1.00 0.00 45 SER A O 19
ATOM 27959 N N . GLY A 1 46 ? -2.714 11.168 13.021 1.00 0.00 46 GLY A N 19
ATOM 27960 C CA . GLY A 1 46 ? -1.851 10.332 13.838 1.00 0.00 46 GLY A CA 19
ATOM 27961 C C . GLY A 1 46 ? -1.567 8.997 13.147 1.00 0.00 46 GLY A C 19
ATOM 27962 O O . GLY A 1 46 ? -0.507 8.405 13.345 1.00 0.00 46 GLY A O 19
ATOM 27966 N N . VAL A 1 47 ? -2.532 8.562 12.350 1.00 0.00 47 VAL A N 19
ATOM 27967 C CA . VAL A 1 47 ? -2.399 7.308 11.629 1.00 0.00 47 VAL A CA 19
ATOM 27968 C C . VAL A 1 47 ? -1.030 7.260 10.946 1.00 0.00 47 VAL A C 19
ATOM 27969 O O . VAL A 1 47 ? -0.527 8.283 10.484 1.00 0.00 47 VAL A O 19
ATOM 27982 N N . PRO A 1 48 ? -0.453 6.030 10.902 1.00 0.00 48 PRO A N 19
ATOM 27983 C CA . PRO A 1 48 ? 0.847 5.835 10.283 1.00 0.00 48 PRO A CA 19
ATOM 27984 C C . PRO A 1 48 ? 0.740 5.877 8.757 1.00 0.00 48 PRO A C 19
ATOM 27985 O O . PRO A 1 48 ? 0.081 5.032 8.154 1.00 0.00 48 PRO A O 19
ATOM 27996 N N . ALA A 1 49 ? 1.398 6.870 8.177 1.00 0.00 49 ALA A N 19
ATOM 27997 C CA . ALA A 1 49 ? 1.386 7.033 6.733 1.00 0.00 49 ALA A CA 19
ATOM 27998 C C . ALA A 1 49 ? 1.485 5.659 6.068 1.00 0.00 49 ALA A C 19
ATOM 27999 O O . ALA A 1 49 ? 0.849 5.414 5.044 1.00 0.00 49 ALA A O 19
ATOM 28006 N N . GLU A 1 50 ? 2.288 4.799 6.677 1.00 0.00 50 GLU A N 19
ATOM 28007 C CA . GLU A 1 50 ? 2.479 3.456 6.156 1.00 0.00 50 GLU A CA 19
ATOM 28008 C C . GLU A 1 50 ? 1.132 2.742 6.022 1.00 0.00 50 GLU A C 19
ATOM 28009 O O . GLU A 1 50 ? 0.831 2.168 4.977 1.00 0.00 50 GLU A O 19
ATOM 28021 N N . GLU A 1 51 ? 0.358 2.802 7.096 1.00 0.00 51 GLU A N 19
ATOM 28022 C CA . GLU A 1 51 ? -0.950 2.168 7.112 1.00 0.00 51 GLU A CA 19
ATOM 28023 C C . GLU A 1 51 ? -2.000 3.102 6.506 1.00 0.00 51 GLU A C 19
ATOM 28024 O O . GLU A 1 51 ? -2.968 2.645 5.901 1.00 0.00 51 GLU A O 19
ATOM 28036 N N . ALA A 1 52 ? -1.772 4.395 6.691 1.00 0.00 52 ALA A N 19
ATOM 28037 C CA . ALA A 1 52 ? -2.686 5.397 6.170 1.00 0.00 52 ALA A CA 19
ATOM 28038 C C . ALA A 1 52 ? -2.737 5.292 4.644 1.00 0.00 52 ALA A C 19
ATOM 28039 O O . ALA A 1 52 ? -1.700 5.317 3.982 1.00 0.00 52 ALA A O 19
ATOM 28046 N N . GLN A 1 53 ? -3.953 5.176 4.131 1.00 0.00 53 GLN A N 19
ATOM 28047 C CA . GLN A 1 53 ? -4.152 5.067 2.696 1.00 0.00 53 GLN A CA 19
ATOM 28048 C C . GLN A 1 53 ? -4.892 6.297 2.167 1.00 0.00 53 GLN A C 19
ATOM 28049 O O . GLN A 1 53 ? -5.499 7.039 2.938 1.00 0.00 53 GLN A O 19
ATOM 28063 N N . ILE A 1 54 ? -4.816 6.476 0.857 1.00 0.00 54 ILE A N 19
ATOM 28064 C CA . ILE A 1 54 ? -5.471 7.604 0.216 1.00 0.00 54 ILE A CA 19
ATOM 28065 C C . ILE A 1 54 ? -6.193 7.121 -1.043 1.00 0.00 54 ILE A C 19
ATOM 28066 O O . ILE A 1 54 ? -5.665 6.297 -1.788 1.00 0.00 54 ILE A O 19
ATOM 28082 N N . VAL A 1 55 ? -7.390 7.654 -1.242 1.00 0.00 55 VAL A N 19
ATOM 28083 C CA . VAL A 1 55 ? -8.189 7.288 -2.398 1.00 0.00 55 VAL A CA 19
ATOM 28084 C C . VAL A 1 55 ? -8.738 8.556 -3.056 1.00 0.00 55 VAL A C 19
ATOM 28085 O O . VAL A 1 55 ? -9.010 9.545 -2.376 1.00 0.00 55 VAL A O 19
ATOM 28098 N N . TYR A 1 56 ? -8.884 8.487 -4.371 1.00 0.00 56 TYR A N 19
ATOM 28099 C CA . TYR A 1 56 ? -9.395 9.617 -5.128 1.00 0.00 56 TYR A CA 19
ATOM 28100 C C . TYR A 1 56 ? -10.120 9.148 -6.391 1.00 0.00 56 TYR A C 19
ATOM 28101 O O . TYR A 1 56 ? -9.827 8.075 -6.917 1.00 0.00 56 TYR A O 19
ATOM 28119 N N . MET A 1 57 ? -11.053 9.974 -6.841 1.00 0.00 57 MET A N 19
ATOM 28120 C CA . MET A 1 57 ? -11.822 9.658 -8.032 1.00 0.00 57 MET A CA 19
ATOM 28121 C C . MET A 1 57 ? -12.694 8.421 -7.809 1.00 0.00 57 MET A C 19
ATOM 28122 O O . MET A 1 57 ? -13.918 8.491 -7.918 1.00 0.00 57 MET A O 19
ATOM 28136 N N . GLU A 1 58 ? -12.031 7.316 -7.501 1.00 0.00 58 GLU A N 19
ATOM 28137 C CA . GLU A 1 58 ? -12.730 6.065 -7.261 1.00 0.00 58 GLU A CA 19
ATOM 28138 C C . GLU A 1 58 ? -11.730 4.946 -6.965 1.00 0.00 58 GLU A C 19
ATOM 28139 O O . GLU A 1 58 ? -12.016 4.046 -6.176 1.00 0.00 58 GLU A O 19
ATOM 28151 N N . GLN A 1 59 ? -10.578 5.038 -7.613 1.00 0.00 59 GLN A N 19
ATOM 28152 C CA . GLN A 1 59 ? -9.534 4.045 -7.428 1.00 0.00 59 GLN A CA 19
ATOM 28153 C C . GLN A 1 59 ? -8.657 4.412 -6.230 1.00 0.00 59 GLN A C 19
ATOM 28154 O O . GLN A 1 59 ? -8.605 5.574 -5.828 1.00 0.00 59 GLN A O 19
ATOM 28168 N N . LEU A 1 60 ? -7.991 3.401 -5.692 1.00 0.00 60 LEU A N 19
ATOM 28169 C CA . LEU A 1 60 ? -7.119 3.604 -4.548 1.00 0.00 60 LEU A CA 19
ATOM 28170 C C . LEU A 1 60 ? -5.714 3.959 -5.039 1.00 0.00 60 LEU A C 19
ATOM 28171 O O . LEU A 1 60 ? -5.122 3.221 -5.825 1.00 0.00 60 LEU A O 19
ATOM 28187 N N . LEU A 1 61 ? -5.221 5.090 -4.555 1.00 0.00 61 LEU A N 19
ATOM 28188 C CA . LEU A 1 61 ? -3.897 5.552 -4.935 1.00 0.00 61 LEU A CA 19
ATOM 28189 C C . LEU A 1 61 ? -2.843 4.754 -4.165 1.00 0.00 61 LEU A C 19
ATOM 28190 O O . LEU A 1 61 ? -2.817 4.777 -2.936 1.00 0.00 61 LEU A O 19
ATOM 28206 N N . THR A 1 62 ? -1.999 4.067 -4.921 1.00 0.00 62 THR A N 19
ATOM 28207 C CA . THR A 1 62 ? -0.945 3.264 -4.326 1.00 0.00 62 THR A CA 19
ATOM 28208 C C . THR A 1 62 ? 0.415 3.939 -4.518 1.00 0.00 62 THR A C 19
ATOM 28209 O O . THR A 1 62 ? 1.306 3.799 -3.682 1.00 0.00 62 THR A O 19
ATOM 28220 N N . ASP A 1 63 ? 0.531 4.657 -5.626 1.00 0.00 63 ASP A N 19
ATOM 28221 C CA . ASP A 1 63 ? 1.767 5.354 -5.939 1.00 0.00 63 ASP A CA 19
ATOM 28222 C C . ASP A 1 63 ? 1.982 6.482 -4.927 1.00 0.00 63 ASP A C 19
ATOM 28223 O O . ASP A 1 63 ? 1.112 7.333 -4.747 1.00 0.00 63 ASP A O 19
ATOM 28232 N N . ASP A 1 64 ? 3.145 6.451 -4.293 1.00 0.00 64 ASP A N 19
ATOM 28233 C CA . ASP A 1 64 ? 3.485 7.459 -3.304 1.00 0.00 64 ASP A CA 19
ATOM 28234 C C . ASP A 1 64 ? 4.366 8.528 -3.954 1.00 0.00 64 ASP A C 19
ATOM 28235 O O . ASP A 1 64 ? 4.220 9.715 -3.669 1.00 0.00 64 ASP A O 19
ATOM 28244 N N . HIS A 1 65 ? 5.262 8.067 -4.815 1.00 0.00 65 HIS A N 19
ATOM 28245 C CA . HIS A 1 65 ? 6.166 8.969 -5.508 1.00 0.00 65 HIS A CA 19
ATOM 28246 C C . HIS A 1 65 ? 5.358 10.028 -6.261 1.00 0.00 65 HIS A C 19
ATOM 28247 O O . HIS A 1 65 ? 5.818 11.155 -6.437 1.00 0.00 65 HIS A O 19
ATOM 28261 N N . CYS A 1 66 ? 4.169 9.627 -6.686 1.00 0.00 66 CYS A N 19
ATOM 28262 C CA . CYS A 1 66 ? 3.293 10.527 -7.417 1.00 0.00 66 CYS A CA 19
ATOM 28263 C C . CYS A 1 66 ? 2.903 11.678 -6.487 1.00 0.00 66 CYS A C 19
ATOM 28264 O O . CYS A 1 66 ? 2.901 11.521 -5.267 1.00 0.00 66 CYS A O 19
ATOM 28272 N N . SER A 1 67 ? 2.582 12.808 -7.099 1.00 0.00 67 SER A N 19
ATOM 28273 C CA . SER A 1 67 ? 2.192 13.985 -6.342 1.00 0.00 67 SER A CA 19
ATOM 28274 C C . SER A 1 67 ? 0.667 14.058 -6.239 1.00 0.00 67 SER A C 19
ATOM 28275 O O . SER A 1 67 ? -0.034 13.160 -6.701 1.00 0.00 67 SER A O 19
ATOM 28283 N N . LEU A 1 68 ? 0.198 15.138 -5.630 1.00 0.00 68 LEU A N 19
ATOM 28284 C CA . LEU A 1 68 ? -1.231 15.341 -5.461 1.00 0.00 68 LEU A CA 19
ATOM 28285 C C . LEU A 1 68 ? -1.805 15.976 -6.729 1.00 0.00 68 LEU A C 19
ATOM 28286 O O . LEU A 1 68 ? -2.867 15.575 -7.202 1.00 0.00 68 LEU A O 19
ATOM 28302 N N . GLY A 1 69 ? -1.077 16.957 -7.242 1.00 0.00 69 GLY A N 19
ATOM 28303 C CA . GLY A 1 69 ? -1.501 17.652 -8.446 1.00 0.00 69 GLY A CA 19
ATOM 28304 C C . GLY A 1 69 ? -1.731 16.668 -9.595 1.00 0.00 69 GLY A C 19
ATOM 28305 O O . GLY A 1 69 ? -2.807 16.643 -10.189 1.00 0.00 69 GLY A O 19
ATOM 28309 N N . SER A 1 70 ? -0.701 15.882 -9.873 1.00 0.00 70 SER A N 19
ATOM 28310 C CA . SER A 1 70 ? -0.777 14.899 -10.940 1.00 0.00 70 SER A CA 19
ATOM 28311 C C . SER A 1 70 ? -2.102 14.137 -10.857 1.00 0.00 70 SER A C 19
ATOM 28312 O O . SER A 1 70 ? -2.882 14.137 -11.807 1.00 0.00 70 SER A O 19
ATOM 28320 N N . TYR A 1 71 ? -2.314 13.507 -9.711 1.00 0.00 71 TYR A N 19
ATOM 28321 C CA . TYR A 1 71 ? -3.531 12.744 -9.491 1.00 0.00 71 TYR A CA 19
ATOM 28322 C C . TYR A 1 71 ? -4.770 13.584 -9.805 1.00 0.00 71 TYR A C 19
ATOM 28323 O O . TYR A 1 71 ? -5.768 13.064 -10.302 1.00 0.00 71 TYR A O 19
ATOM 28341 N N . GLY A 1 72 ? -4.666 14.870 -9.502 1.00 0.00 72 GLY A N 19
ATOM 28342 C CA . GLY A 1 72 ? -5.766 15.787 -9.746 1.00 0.00 72 GLY A CA 19
ATOM 28343 C C . GLY A 1 72 ? -6.341 16.315 -8.430 1.00 0.00 72 GLY A C 19
ATOM 28344 O O . GLY A 1 72 ? -7.556 16.329 -8.241 1.00 0.00 72 GLY A O 19
ATOM 28348 N N . LEU A 1 73 ? -5.441 16.738 -7.555 1.00 0.00 73 LEU A N 19
ATOM 28349 C CA . LEU A 1 73 ? -5.843 17.265 -6.262 1.00 0.00 73 LEU A CA 19
ATOM 28350 C C . LEU A 1 73 ? -5.728 18.791 -6.280 1.00 0.00 73 LEU A C 19
ATOM 28351 O O . LEU A 1 73 ? -4.648 19.333 -6.513 1.00 0.00 73 LEU A O 19
ATOM 28367 N N . LYS A 1 74 ? -6.856 19.441 -6.033 1.00 0.00 74 LYS A N 19
ATOM 28368 C CA . LYS A 1 74 ? -6.895 20.893 -6.018 1.00 0.00 74 LYS A CA 19
ATOM 28369 C C . LYS A 1 74 ? -7.370 21.372 -4.645 1.00 0.00 74 LYS A C 19
ATOM 28370 O O . LYS A 1 74 ? -7.478 20.580 -3.710 1.00 0.00 74 LYS A O 19
ATOM 28389 N N . ASP A 1 75 ? -7.643 22.667 -4.567 1.00 0.00 75 ASP A N 19
ATOM 28390 C CA . ASP A 1 75 ? -8.105 23.261 -3.324 1.00 0.00 75 ASP A CA 19
ATOM 28391 C C . ASP A 1 75 ? -9.613 23.042 -3.189 1.00 0.00 75 ASP A C 19
ATOM 28392 O O . ASP A 1 75 ? -10.369 23.314 -4.120 1.00 0.00 75 ASP A O 19
ATOM 28401 N N . GLY A 1 76 ? -10.006 22.554 -2.022 1.00 0.00 76 GLY A N 19
ATOM 28402 C CA . GLY A 1 76 ? -11.410 22.296 -1.753 1.00 0.00 76 GLY A CA 19
ATOM 28403 C C . GLY A 1 76 ? -11.804 20.886 -2.198 1.00 0.00 76 GLY A C 19
ATOM 28404 O O . GLY A 1 76 ? -12.912 20.673 -2.689 1.00 0.00 76 GLY A O 19
ATOM 28408 N N . ASP A 1 77 ? -10.875 19.960 -2.011 1.00 0.00 77 ASP A N 19
ATOM 28409 C CA . ASP A 1 77 ? -11.111 18.577 -2.387 1.00 0.00 77 ASP A CA 19
ATOM 28410 C C . ASP A 1 77 ? -11.318 17.738 -1.125 1.00 0.00 77 ASP A C 19
ATOM 28411 O O . ASP A 1 77 ? -11.307 18.267 -0.014 1.00 0.00 77 ASP A O 19
ATOM 28420 N N . MET A 1 78 ? -11.502 16.443 -1.337 1.00 0.00 78 MET A N 19
ATOM 28421 C CA . MET A 1 78 ? -11.711 15.525 -0.229 1.00 0.00 78 MET A CA 19
ATOM 28422 C C . MET A 1 78 ? -11.176 14.131 -0.563 1.00 0.00 78 MET A C 19
ATOM 28423 O O . MET A 1 78 ? -11.375 13.635 -1.671 1.00 0.00 78 MET A O 19
ATOM 28437 N N . VAL A 1 79 ? -10.506 13.539 0.415 1.00 0.00 79 VAL A N 19
ATOM 28438 C CA . VAL A 1 79 ? -9.941 12.213 0.238 1.00 0.00 79 VAL A CA 19
ATOM 28439 C C . VAL A 1 79 ? -10.319 11.339 1.436 1.00 0.00 79 VAL A C 19
ATOM 28440 O O . VAL A 1 79 ? -10.593 11.850 2.520 1.00 0.00 79 VAL A O 19
ATOM 28453 N N . VAL A 1 80 ? -10.322 10.035 1.199 1.00 0.00 80 VAL A N 19
ATOM 28454 C CA . VAL A 1 80 ? -10.662 9.085 2.244 1.00 0.00 80 VAL A CA 19
ATOM 28455 C C . VAL A 1 80 ? -9.384 8.417 2.755 1.00 0.00 80 VAL A C 19
ATOM 28456 O O . VAL A 1 80 ? -8.502 8.073 1.970 1.00 0.00 80 VAL A O 19
ATOM 28469 N N . LEU A 1 81 ? -9.325 8.252 4.069 1.00 0.00 81 LEU A N 19
ATOM 28470 C CA . LEU A 1 81 ? -8.170 7.631 4.694 1.00 0.00 81 LEU A CA 19
ATOM 28471 C C . LEU A 1 81 ? -8.539 6.217 5.145 1.00 0.00 81 LEU A C 19
ATOM 28472 O O . LEU A 1 81 ? -9.668 5.970 5.564 1.00 0.00 81 LEU A O 19
ATOM 28488 N N . LEU A 1 82 ? -7.564 5.325 5.044 1.00 0.00 82 LEU A N 19
ATOM 28489 C CA . LEU A 1 82 ? -7.772 3.941 5.436 1.00 0.00 82 LEU A CA 19
ATOM 28490 C C . LEU A 1 82 ? -6.481 3.388 6.043 1.00 0.00 82 LEU A C 19
ATOM 28491 O O . LEU A 1 82 ? -5.418 3.469 5.429 1.00 0.00 82 LEU A O 19
ATOM 28507 N N . GLN A 1 83 ? -6.616 2.839 7.241 1.00 0.00 83 GLN A N 19
ATOM 28508 C CA . GLN A 1 83 ? -5.474 2.272 7.938 1.00 0.00 83 GLN A CA 19
ATOM 28509 C C . GLN A 1 83 ? -5.576 0.746 7.972 1.00 0.00 83 GLN A C 19
ATOM 28510 O O . GLN A 1 83 ? -6.591 0.198 8.399 1.00 0.00 83 GLN A O 19
ATOM 28524 N N . LYS A 1 84 ? -4.510 0.103 7.517 1.00 0.00 84 LYS A N 19
ATOM 28525 C CA . LYS A 1 84 ? -4.468 -1.349 7.491 1.00 0.00 84 LYS A CA 19
ATOM 28526 C C . LYS A 1 84 ? -3.840 -1.860 8.789 1.00 0.00 84 LYS A C 19
ATOM 28527 O O . LYS A 1 84 ? -2.966 -1.209 9.359 1.00 0.00 84 LYS A O 19
ATOM 28546 N N . ASP A 1 85 ? -4.312 -3.021 9.220 1.00 0.00 85 ASP A N 19
ATOM 28547 C CA . ASP A 1 85 ? -3.808 -3.627 10.440 1.00 0.00 85 ASP A CA 19
ATOM 28548 C C . ASP A 1 85 ? -4.026 -2.665 11.610 1.00 0.00 85 ASP A C 19
ATOM 28549 O O . ASP A 1 85 ? -4.231 -1.470 11.405 1.00 0.00 85 ASP A O 19
ATOM 28558 N N . ASN A 1 86 ? -3.974 -3.223 12.811 1.00 0.00 86 ASN A N 19
ATOM 28559 C CA . ASN A 1 86 ? -4.163 -2.430 14.013 1.00 0.00 86 ASN A CA 19
ATOM 28560 C C . ASN A 1 86 ? -3.381 -3.063 15.165 1.00 0.00 86 ASN A C 19
ATOM 28561 O O . ASN A 1 86 ? -3.690 -2.829 16.333 1.00 0.00 86 ASN A O 19
ATOM 28572 N N . VAL A 1 87 ? -2.383 -3.852 14.797 1.00 0.00 87 VAL A N 19
ATOM 28573 C CA . VAL A 1 87 ? -1.554 -4.521 15.786 1.00 0.00 87 VAL A CA 19
ATOM 28574 C C . VAL A 1 87 ? -0.199 -3.816 15.871 1.00 0.00 87 VAL A C 19
ATOM 28575 O O . VAL A 1 87 ? -0.119 -2.597 15.722 1.00 0.00 87 VAL A O 19
ATOM 28588 N N . GLY A 1 88 ? 0.833 -4.612 16.109 1.00 0.00 88 GLY A N 19
ATOM 28589 C CA . GLY A 1 88 ? 2.180 -4.079 16.216 1.00 0.00 88 GLY A CA 19
ATOM 28590 C C . GLY A 1 88 ? 3.220 -5.199 16.154 1.00 0.00 88 GLY A C 19
ATOM 28591 O O . GLY A 1 88 ? 3.042 -6.176 15.428 1.00 0.00 88 GLY A O 19
ATOM 28595 N N . LEU A 1 89 ? 4.282 -5.021 16.925 1.00 0.00 89 LEU A N 19
ATOM 28596 C CA . LEU A 1 89 ? 5.350 -6.005 16.967 1.00 0.00 89 LEU A CA 19
ATOM 28597 C C . LEU A 1 89 ? 5.820 -6.303 15.542 1.00 0.00 89 LEU A C 19
ATOM 28598 O O . LEU A 1 89 ? 5.692 -7.429 15.064 1.00 0.00 89 LEU A O 19
ATOM 28614 N N . ARG A 1 90 ? 6.355 -5.273 14.902 1.00 0.00 90 ARG A N 19
ATOM 28615 C CA . ARG A 1 90 ? 6.844 -5.410 13.541 1.00 0.00 90 ARG A CA 19
ATOM 28616 C C . ARG A 1 90 ? 8.332 -5.768 13.545 1.00 0.00 90 ARG A C 19
ATOM 28617 O O . ARG A 1 90 ? 9.069 -5.362 14.442 1.00 0.00 90 ARG A O 19
ATOM 28638 N N . THR A 1 91 ? 8.729 -6.524 12.533 1.00 0.00 91 THR A N 19
ATOM 28639 C CA . THR A 1 91 ? 10.115 -6.942 12.408 1.00 0.00 91 THR A CA 19
ATOM 28640 C C . THR A 1 91 ? 10.617 -6.707 10.982 1.00 0.00 91 THR A C 19
ATOM 28641 O O . THR A 1 91 ? 9.827 -6.669 10.041 1.00 0.00 91 THR A O 19
ATOM 28652 N N . PRO A 1 92 ? 11.963 -6.551 10.865 1.00 0.00 92 PRO A N 19
ATOM 28653 C CA . PRO A 1 92 ? 12.580 -6.321 9.570 1.00 0.00 92 PRO A CA 19
ATOM 28654 C C . PRO A 1 92 ? 12.622 -7.610 8.746 1.00 0.00 92 PRO A C 19
ATOM 28655 O O . PRO A 1 92 ? 12.590 -7.567 7.517 1.00 0.00 92 PRO A O 19
ATOM 28666 N N . GLY A 1 93 ? 12.694 -8.726 9.456 1.00 0.00 93 GLY A N 19
ATOM 28667 C CA . GLY A 1 93 ? 12.742 -10.025 8.806 1.00 0.00 93 GLY A CA 19
ATOM 28668 C C . GLY A 1 93 ? 14.077 -10.723 9.072 1.00 0.00 93 GLY A C 19
ATOM 28669 O O . GLY A 1 93 ? 15.019 -10.102 9.562 1.00 0.00 93 GLY A O 19
ATOM 28673 N N . ARG A 1 94 ? 14.116 -12.004 8.737 1.00 0.00 94 ARG A N 19
ATOM 28674 C CA . ARG A 1 94 ? 15.320 -12.792 8.933 1.00 0.00 94 ARG A CA 19
ATOM 28675 C C . ARG A 1 94 ? 15.602 -13.648 7.696 1.00 0.00 94 ARG A C 19
ATOM 28676 O O . ARG A 1 94 ? 14.729 -13.826 6.848 1.00 0.00 94 ARG A O 19
ATOM 28697 N N . THR A 1 95 ? 16.824 -14.155 7.632 1.00 0.00 95 THR A N 19
ATOM 28698 C CA . THR A 1 95 ? 17.232 -14.988 6.513 1.00 0.00 95 THR A CA 19
ATOM 28699 C C . THR A 1 95 ? 18.151 -16.113 6.992 1.00 0.00 95 THR A C 19
ATOM 28700 O O . THR A 1 95 ? 18.937 -15.924 7.919 1.00 0.00 95 THR A O 19
ATOM 28711 N N . PRO A 1 96 ? 18.018 -17.288 6.322 1.00 0.00 96 PRO A N 19
ATOM 28712 C CA . PRO A 1 96 ? 18.828 -18.444 6.669 1.00 0.00 96 PRO A CA 19
ATOM 28713 C C . PRO A 1 96 ? 20.263 -18.279 6.166 1.00 0.00 96 PRO A C 19
ATOM 28714 O O . PRO A 1 96 ? 20.533 -17.433 5.316 1.00 0.00 96 PRO A O 19
ATOM 28725 N N . SER A 1 97 ? 21.146 -19.102 6.713 1.00 0.00 97 SER A N 19
ATOM 28726 C CA . SER A 1 97 ? 22.547 -19.058 6.331 1.00 0.00 97 SER A CA 19
ATOM 28727 C C . SER A 1 97 ? 23.037 -20.464 5.978 1.00 0.00 97 SER A C 19
ATOM 28728 O O . SER A 1 97 ? 22.380 -21.453 6.297 1.00 0.00 97 SER A O 19
ATOM 28736 N N . GLY A 1 98 ? 24.189 -20.507 5.324 1.00 0.00 98 GLY A N 19
ATOM 28737 C CA . GLY A 1 98 ? 24.775 -21.775 4.924 1.00 0.00 98 GLY A CA 19
ATOM 28738 C C . GLY A 1 98 ? 26.226 -21.592 4.477 1.00 0.00 98 GLY A C 19
ATOM 28739 O O . GLY A 1 98 ? 26.503 -20.829 3.553 1.00 0.00 98 GLY A O 19
ATOM 28743 N N . PRO A 1 99 ? 27.139 -22.323 5.172 1.00 0.00 99 PRO A N 19
ATOM 28744 C CA . PRO A 1 99 ? 28.555 -22.249 4.856 1.00 0.00 99 PRO A CA 19
ATOM 28745 C C . PRO A 1 99 ? 28.871 -23.014 3.569 1.00 0.00 99 PRO A C 19
ATOM 28746 O O . PRO A 1 99 ? 29.536 -22.488 2.678 1.00 0.00 99 PRO A O 19
ATOM 28757 N N . SER A 1 100 ? 28.379 -24.242 3.513 1.00 0.00 100 SER A N 19
ATOM 28758 C CA . SER A 1 100 ? 28.600 -25.085 2.350 1.00 0.00 100 SER A CA 19
ATOM 28759 C C . SER A 1 100 ? 30.097 -25.343 2.168 1.00 0.00 100 SER A C 19
ATOM 28760 O O . SER A 1 100 ? 30.922 -24.750 2.863 1.00 0.00 100 SER A O 19
ATOM 28768 N N . SER A 1 101 ? 30.403 -26.228 1.231 1.00 0.00 101 SER A N 19
ATOM 28769 C CA . SER A 1 101 ? 31.786 -26.572 0.949 1.00 0.00 101 SER A CA 19
ATOM 28770 C C . SER A 1 101 ? 31.950 -26.909 -0.534 1.00 0.00 101 SER A C 19
ATOM 28771 O O . SER A 1 101 ? 30.971 -27.196 -1.221 1.00 0.00 101 SER A O 19
ATOM 28779 N N . GLY A 1 102 ? 33.195 -26.864 -0.984 1.00 0.00 102 GLY A N 19
ATOM 28780 C CA . GLY A 1 102 ? 33.500 -27.161 -2.374 1.00 0.00 102 GLY A CA 19
ATOM 28781 C C . GLY A 1 102 ? 34.570 -26.211 -2.916 1.00 0.00 102 GLY A C 19
ATOM 28782 O O . GLY A 1 102 ? 34.959 -26.308 -4.078 1.00 0.00 102 GLY A O 19
ATOM 28786 N N . GLY A 1 1 ? 0.781 30.612 7.473 1.00 0.00 1 GLY A N 20
ATOM 28787 C CA . GLY A 1 1 ? 0.714 29.304 6.845 1.00 0.00 1 GLY A CA 20
ATOM 28788 C C . GLY A 1 1 ? 0.887 29.413 5.329 1.00 0.00 1 GLY A C 20
ATOM 28789 O O . GLY A 1 1 ? -0.094 29.429 4.588 1.00 0.00 1 GLY A O 20
ATOM 28793 N N . SER A 1 2 ? 2.143 29.487 4.913 1.00 0.00 2 SER A N 20
ATOM 28794 C CA . SER A 1 2 ? 2.458 29.595 3.498 1.00 0.00 2 SER A CA 20
ATOM 28795 C C . SER A 1 2 ? 3.974 29.626 3.300 1.00 0.00 2 SER A C 20
ATOM 28796 O O . SER A 1 2 ? 4.701 30.175 4.128 1.00 0.00 2 SER A O 20
ATOM 28804 N N . SER A 1 3 ? 4.408 29.032 2.199 1.00 0.00 3 SER A N 20
ATOM 28805 C CA . SER A 1 3 ? 5.825 28.985 1.882 1.00 0.00 3 SER A CA 20
ATOM 28806 C C . SER A 1 3 ? 6.019 28.841 0.371 1.00 0.00 3 SER A C 20
ATOM 28807 O O . SER A 1 3 ? 6.676 29.670 -0.256 1.00 0.00 3 SER A O 20
ATOM 28815 N N . GLY A 1 4 ? 5.435 27.782 -0.170 1.00 0.00 4 GLY A N 20
ATOM 28816 C CA . GLY A 1 4 ? 5.535 27.518 -1.595 1.00 0.00 4 GLY A CA 20
ATOM 28817 C C . GLY A 1 4 ? 4.840 28.614 -2.406 1.00 0.00 4 GLY A C 20
ATOM 28818 O O . GLY A 1 4 ? 4.621 29.716 -1.906 1.00 0.00 4 GLY A O 20
ATOM 28822 N N . SER A 1 5 ? 4.513 28.273 -3.643 1.00 0.00 5 SER A N 20
ATOM 28823 C CA . SER A 1 5 ? 3.848 29.214 -4.528 1.00 0.00 5 SER A CA 20
ATOM 28824 C C . SER A 1 5 ? 2.379 29.363 -4.124 1.00 0.00 5 SER A C 20
ATOM 28825 O O . SER A 1 5 ? 1.940 30.452 -3.760 1.00 0.00 5 SER A O 20
ATOM 28833 N N . SER A 1 6 ? 1.662 28.252 -4.202 1.00 0.00 6 SER A N 20
ATOM 28834 C CA . SER A 1 6 ? 0.252 28.246 -3.850 1.00 0.00 6 SER A CA 20
ATOM 28835 C C . SER A 1 6 ? -0.127 26.897 -3.233 1.00 0.00 6 SER A C 20
ATOM 28836 O O . SER A 1 6 ? 0.346 25.853 -3.678 1.00 0.00 6 SER A O 20
ATOM 28844 N N . GLY A 1 7 ? -0.976 26.965 -2.218 1.00 0.00 7 GLY A N 20
ATOM 28845 C CA . GLY A 1 7 ? -1.423 25.762 -1.536 1.00 0.00 7 GLY A CA 20
ATOM 28846 C C . GLY A 1 7 ? -2.862 25.416 -1.923 1.00 0.00 7 GLY A C 20
ATOM 28847 O O . GLY A 1 7 ? -3.533 26.196 -2.598 1.00 0.00 7 GLY A O 20
ATOM 28851 N N . MET A 1 8 ? -3.295 24.245 -1.480 1.00 0.00 8 MET A N 20
ATOM 28852 C CA . MET A 1 8 ? -4.642 23.785 -1.771 1.00 0.00 8 MET A CA 20
ATOM 28853 C C . MET A 1 8 ? -5.244 23.054 -0.570 1.00 0.00 8 MET A C 20
ATOM 28854 O O . MET A 1 8 ? -4.525 22.411 0.194 1.00 0.00 8 MET A O 20
ATOM 28868 N N . LEU A 1 9 ? -6.557 23.176 -0.440 1.00 0.00 9 LEU A N 20
ATOM 28869 C CA . LEU A 1 9 ? -7.264 22.534 0.655 1.00 0.00 9 LEU A CA 20
ATOM 28870 C C . LEU A 1 9 ? -7.448 21.049 0.337 1.00 0.00 9 LEU A C 20
ATOM 28871 O O . LEU A 1 9 ? -7.984 20.697 -0.713 1.00 0.00 9 LEU A O 20
ATOM 28887 N N . ILE A 1 10 ? -6.995 20.217 1.263 1.00 0.00 10 ILE A N 20
ATOM 28888 C CA . ILE A 1 10 ? -7.103 18.778 1.094 1.00 0.00 10 ILE A CA 20
ATOM 28889 C C . ILE A 1 10 ? -7.741 18.168 2.344 1.00 0.00 10 ILE A C 20
ATOM 28890 O O . ILE A 1 10 ? -7.115 18.116 3.402 1.00 0.00 10 ILE A O 20
ATOM 28906 N N . THR A 1 11 ? -8.978 17.723 2.181 1.00 0.00 11 THR A N 20
ATOM 28907 C CA . THR A 1 11 ? -9.707 17.119 3.283 1.00 0.00 11 THR A CA 20
ATOM 28908 C C . THR A 1 11 ? -9.427 15.616 3.348 1.00 0.00 11 THR A C 20
ATOM 28909 O O . THR A 1 11 ? -9.237 14.971 2.318 1.00 0.00 11 THR A O 20
ATOM 28920 N N . VAL A 1 12 ? -9.411 15.102 4.569 1.00 0.00 12 VAL A N 20
ATOM 28921 C CA . VAL A 1 12 ? -9.158 13.687 4.782 1.00 0.00 12 VAL A CA 20
ATOM 28922 C C . VAL A 1 12 ? -10.307 13.084 5.591 1.00 0.00 12 VAL A C 20
ATOM 28923 O O . VAL A 1 12 ? -10.872 13.744 6.462 1.00 0.00 12 VAL A O 20
ATOM 28936 N N . TYR A 1 13 ? -10.620 11.836 5.275 1.00 0.00 13 TYR A N 20
ATOM 28937 C CA . TYR A 1 13 ? -11.692 11.136 5.962 1.00 0.00 13 TYR A CA 20
ATOM 28938 C C . TYR A 1 13 ? -11.212 9.783 6.493 1.00 0.00 13 TYR A C 20
ATOM 28939 O O . TYR A 1 13 ? -11.121 8.814 5.741 1.00 0.00 13 TYR A O 20
ATOM 28957 N N . CYS A 1 14 ? -10.918 9.761 7.784 1.00 0.00 14 CYS A N 20
ATOM 28958 C CA . CYS A 1 14 ? -10.450 8.544 8.424 1.00 0.00 14 CYS A CA 20
ATOM 28959 C C . CYS A 1 14 ? -11.636 7.587 8.562 1.00 0.00 14 CYS A C 20
ATOM 28960 O O . CYS A 1 14 ? -12.784 8.022 8.640 1.00 0.00 14 CYS A O 20
ATOM 28968 N N . VAL A 1 15 ? -11.317 6.301 8.587 1.00 0.00 15 VAL A N 20
ATOM 28969 C CA . VAL A 1 15 ? -12.342 5.279 8.714 1.00 0.00 15 VAL A CA 20
ATOM 28970 C C . VAL A 1 15 ? -11.932 4.283 9.800 1.00 0.00 15 VAL A C 20
ATOM 28971 O O . VAL A 1 15 ? -12.112 4.545 10.988 1.00 0.00 15 VAL A O 20
ATOM 28984 N N . ARG A 1 16 ? -11.387 3.160 9.354 1.00 0.00 16 ARG A N 20
ATOM 28985 C CA . ARG A 1 16 ? -10.949 2.124 10.273 1.00 0.00 16 ARG A CA 20
ATOM 28986 C C . ARG A 1 16 ? -10.326 2.751 11.522 1.00 0.00 16 ARG A C 20
ATOM 28987 O O . ARG A 1 16 ? -11.011 2.965 12.521 1.00 0.00 16 ARG A O 20
ATOM 29008 N N . ARG A 1 17 ? -9.034 3.027 11.425 1.00 0.00 17 ARG A N 20
ATOM 29009 C CA . ARG A 1 17 ? -8.311 3.625 12.534 1.00 0.00 17 ARG A CA 20
ATOM 29010 C C . ARG A 1 17 ? -8.697 2.944 13.849 1.00 0.00 17 ARG A C 20
ATOM 29011 O O . ARG A 1 17 ? -8.609 3.550 14.916 1.00 0.00 17 ARG A O 20
ATOM 29032 N N . ASP A 1 18 ? -9.118 1.694 13.729 1.00 0.00 18 ASP A N 20
ATOM 29033 C CA . ASP A 1 18 ? -9.519 0.924 14.894 1.00 0.00 18 ASP A CA 20
ATOM 29034 C C . ASP A 1 18 ? -10.663 1.646 15.609 1.00 0.00 18 ASP A C 20
ATOM 29035 O O . ASP A 1 18 ? -10.699 1.695 16.837 1.00 0.00 18 ASP A O 20
ATOM 29044 N N . LEU A 1 19 ? -11.569 2.188 14.808 1.00 0.00 19 LEU A N 20
ATOM 29045 C CA . LEU A 1 19 ? -12.711 2.906 15.349 1.00 0.00 19 LEU A CA 20
ATOM 29046 C C . LEU A 1 19 ? -12.269 4.304 15.787 1.00 0.00 19 LEU A C 20
ATOM 29047 O O . LEU A 1 19 ? -11.625 4.458 16.824 1.00 0.00 19 LEU A O 20
ATOM 29063 N N . THR A 1 20 ? -12.632 5.286 14.976 1.00 0.00 20 THR A N 20
ATOM 29064 C CA . THR A 1 20 ? -12.281 6.665 15.267 1.00 0.00 20 THR A CA 20
ATOM 29065 C C . THR A 1 20 ? -13.014 7.614 14.316 1.00 0.00 20 THR A C 20
ATOM 29066 O O . THR A 1 20 ? -13.736 8.506 14.759 1.00 0.00 20 THR A O 20
ATOM 29077 N N . GLU A 1 21 ? -12.803 7.390 13.028 1.00 0.00 21 GLU A N 20
ATOM 29078 C CA . GLU A 1 21 ? -13.435 8.213 12.011 1.00 0.00 21 GLU A CA 20
ATOM 29079 C C . GLU A 1 21 ? -13.289 9.695 12.363 1.00 0.00 21 GLU A C 20
ATOM 29080 O O . GLU A 1 21 ? -14.084 10.236 13.130 1.00 0.00 21 GLU A O 20
ATOM 29092 N N . VAL A 1 22 ? -12.268 10.310 11.785 1.00 0.00 22 VAL A N 20
ATOM 29093 C CA . VAL A 1 22 ? -12.008 11.719 12.028 1.00 0.00 22 VAL A CA 20
ATOM 29094 C C . VAL A 1 22 ? -11.857 12.444 10.689 1.00 0.00 22 VAL A C 20
ATOM 29095 O O . VAL A 1 22 ? -11.236 11.923 9.763 1.00 0.00 22 VAL A O 20
ATOM 29108 N N . THR A 1 23 ? -12.435 13.634 10.628 1.00 0.00 23 THR A N 20
ATOM 29109 C CA . THR A 1 23 ? -12.373 14.436 9.417 1.00 0.00 23 THR A CA 20
ATOM 29110 C C . THR A 1 23 ? -11.654 15.758 9.690 1.00 0.00 23 THR A C 20
ATOM 29111 O O . THR A 1 23 ? -12.183 16.624 10.386 1.00 0.00 23 THR A O 20
ATOM 29122 N N . PHE A 1 24 ? -10.460 15.874 9.127 1.00 0.00 24 PHE A N 20
ATOM 29123 C CA . PHE A 1 24 ? -9.664 17.077 9.300 1.00 0.00 24 PHE A CA 20
ATOM 29124 C C . PHE A 1 24 ? -9.156 17.597 7.954 1.00 0.00 24 PHE A C 20
ATOM 29125 O O . PHE A 1 24 ? -8.907 16.817 7.037 1.00 0.00 24 PHE A O 20
ATOM 29142 N N . SER A 1 25 ? -9.018 18.913 7.879 1.00 0.00 25 SER A N 20
ATOM 29143 C CA . SER A 1 25 ? -8.545 19.547 6.660 1.00 0.00 25 SER A CA 20
ATOM 29144 C C . SER A 1 25 ? -7.026 19.726 6.720 1.00 0.00 25 SER A C 20
ATOM 29145 O O . SER A 1 25 ? -6.442 19.746 7.802 1.00 0.00 25 SER A O 20
ATOM 29153 N N . LEU A 1 26 ? -6.431 19.851 5.543 1.00 0.00 26 LEU A N 20
ATOM 29154 C CA . LEU A 1 26 ? -4.992 20.028 5.447 1.00 0.00 26 LEU A CA 20
ATOM 29155 C C . LEU A 1 26 ? -4.670 20.916 4.244 1.00 0.00 26 LEU A C 20
ATOM 29156 O O . LEU A 1 26 ? -5.340 20.840 3.215 1.00 0.00 26 LEU A O 20
ATOM 29172 N N . GLN A 1 27 ? -3.645 21.738 4.412 1.00 0.00 27 GLN A N 20
ATOM 29173 C CA . GLN A 1 27 ? -3.226 22.639 3.352 1.00 0.00 27 GLN A CA 20
ATOM 29174 C C . GLN A 1 27 ? -1.826 22.266 2.860 1.00 0.00 27 GLN A C 20
ATOM 29175 O O . GLN A 1 27 ? -0.839 22.483 3.561 1.00 0.00 27 GLN A O 20
ATOM 29189 N N . VAL A 1 28 ? -1.785 21.711 1.657 1.00 0.00 28 VAL A N 20
ATOM 29190 C CA . VAL A 1 28 ? -0.523 21.306 1.063 1.00 0.00 28 VAL A CA 20
ATOM 29191 C C . VAL A 1 28 ? -0.394 21.933 -0.327 1.00 0.00 28 VAL A C 20
ATOM 29192 O O . VAL A 1 28 ? -1.218 22.756 -0.719 1.00 0.00 28 VAL A O 20
ATOM 29205 N N . ASN A 1 29 ? 0.648 21.518 -1.033 1.00 0.00 29 ASN A N 20
ATOM 29206 C CA . ASN A 1 29 ? 0.896 22.029 -2.371 1.00 0.00 29 ASN A CA 20
ATOM 29207 C C . ASN A 1 29 ? 0.566 20.942 -3.396 1.00 0.00 29 ASN A C 20
ATOM 29208 O O . ASN A 1 29 ? 0.549 19.757 -3.067 1.00 0.00 29 ASN A O 20
ATOM 29219 N N . PRO A 1 30 ? 0.304 21.396 -4.651 1.00 0.00 30 PRO A N 20
ATOM 29220 C CA . PRO A 1 30 ? -0.024 20.476 -5.727 1.00 0.00 30 PRO A CA 20
ATOM 29221 C C . PRO A 1 30 ? 1.223 19.738 -6.217 1.00 0.00 30 PRO A C 20
ATOM 29222 O O . PRO A 1 30 ? 1.118 18.721 -6.901 1.00 0.00 30 PRO A O 20
ATOM 29233 N N . ASP A 1 31 ? 2.375 20.278 -5.847 1.00 0.00 31 ASP A N 20
ATOM 29234 C CA . ASP A 1 31 ? 3.641 19.683 -6.240 1.00 0.00 31 ASP A CA 20
ATOM 29235 C C . ASP A 1 31 ? 4.255 18.960 -5.039 1.00 0.00 31 ASP A C 20
ATOM 29236 O O . ASP A 1 31 ? 5.476 18.870 -4.922 1.00 0.00 31 ASP A O 20
ATOM 29245 N N . PHE A 1 32 ? 3.379 18.464 -4.177 1.00 0.00 32 PHE A N 20
ATOM 29246 C CA . PHE A 1 32 ? 3.820 17.752 -2.990 1.00 0.00 32 PHE A CA 20
ATOM 29247 C C . PHE A 1 32 ? 3.586 16.247 -3.134 1.00 0.00 32 PHE A C 20
ATOM 29248 O O . PHE A 1 32 ? 2.461 15.810 -3.376 1.00 0.00 32 PHE A O 20
ATOM 29265 N N . GLU A 1 33 ? 4.665 15.495 -2.979 1.00 0.00 33 GLU A N 20
ATOM 29266 C CA . GLU A 1 33 ? 4.591 14.048 -3.089 1.00 0.00 33 GLU A CA 20
ATOM 29267 C C . GLU A 1 33 ? 3.522 13.497 -2.143 1.00 0.00 33 GLU A C 20
ATOM 29268 O O . GLU A 1 33 ? 3.332 14.018 -1.045 1.00 0.00 33 GLU A O 20
ATOM 29280 N N . LEU A 1 34 ? 2.852 12.451 -2.603 1.00 0.00 34 LEU A N 20
ATOM 29281 C CA . LEU A 1 34 ? 1.807 11.824 -1.811 1.00 0.00 34 LEU A CA 20
ATOM 29282 C C . LEU A 1 34 ? 2.356 11.491 -0.422 1.00 0.00 34 LEU A C 20
ATOM 29283 O O . LEU A 1 34 ? 1.776 11.884 0.589 1.00 0.00 34 LEU A O 20
ATOM 29299 N N . SER A 1 35 ? 3.468 10.771 -0.417 1.00 0.00 35 SER A N 20
ATOM 29300 C CA . SER A 1 35 ? 4.102 10.381 0.831 1.00 0.00 35 SER A CA 20
ATOM 29301 C C . SER A 1 35 ? 4.143 11.572 1.791 1.00 0.00 35 SER A C 20
ATOM 29302 O O . SER A 1 35 ? 3.937 11.412 2.993 1.00 0.00 35 SER A O 20
ATOM 29310 N N . ASN A 1 36 ? 4.411 12.739 1.224 1.00 0.00 36 ASN A N 20
ATOM 29311 C CA . ASN A 1 36 ? 4.483 13.956 2.015 1.00 0.00 36 ASN A CA 20
ATOM 29312 C C . ASN A 1 36 ? 3.115 14.232 2.642 1.00 0.00 36 ASN A C 20
ATOM 29313 O O . ASN A 1 36 ? 3.019 14.501 3.839 1.00 0.00 36 ASN A O 20
ATOM 29324 N N . PHE A 1 37 ? 2.090 14.157 1.806 1.00 0.00 37 PHE A N 20
ATOM 29325 C CA . PHE A 1 37 ? 0.731 14.395 2.264 1.00 0.00 37 PHE A CA 20
ATOM 29326 C C . PHE A 1 37 ? 0.344 13.411 3.369 1.00 0.00 37 PHE A C 20
ATOM 29327 O O . PHE A 1 37 ? -0.448 13.741 4.250 1.00 0.00 37 PHE A O 20
ATOM 29344 N N . ARG A 1 38 ? 0.922 12.221 3.287 1.00 0.00 38 ARG A N 20
ATOM 29345 C CA . ARG A 1 38 ? 0.647 11.187 4.270 1.00 0.00 38 ARG A CA 20
ATOM 29346 C C . ARG A 1 38 ? 1.202 11.592 5.637 1.00 0.00 38 ARG A C 20
ATOM 29347 O O . ARG A 1 38 ? 0.455 11.693 6.609 1.00 0.00 38 ARG A O 20
ATOM 29368 N N . VAL A 1 39 ? 2.508 11.814 5.667 1.00 0.00 39 VAL A N 20
ATOM 29369 C CA . VAL A 1 39 ? 3.171 12.206 6.899 1.00 0.00 39 VAL A CA 20
ATOM 29370 C C . VAL A 1 39 ? 2.316 13.247 7.625 1.00 0.00 39 VAL A C 20
ATOM 29371 O O . VAL A 1 39 ? 2.253 13.256 8.853 1.00 0.00 39 VAL A O 20
ATOM 29384 N N . LEU A 1 40 ? 1.679 14.098 6.835 1.00 0.00 40 LEU A N 20
ATOM 29385 C CA . LEU A 1 40 ? 0.830 15.140 7.387 1.00 0.00 40 LEU A CA 20
ATOM 29386 C C . LEU A 1 40 ? -0.398 14.500 8.037 1.00 0.00 40 LEU A C 20
ATOM 29387 O O . LEU A 1 40 ? -0.688 14.752 9.206 1.00 0.00 40 LEU A O 20
ATOM 29403 N N . CYS A 1 41 ? -1.086 13.685 7.252 1.00 0.00 41 CYS A N 20
ATOM 29404 C CA . CYS A 1 41 ? -2.276 13.007 7.737 1.00 0.00 41 CYS A CA 20
ATOM 29405 C C . CYS A 1 41 ? -1.866 12.070 8.875 1.00 0.00 41 CYS A C 20
ATOM 29406 O O . CYS A 1 41 ? -2.704 11.650 9.671 1.00 0.00 41 CYS A O 20
ATOM 29414 N N . GLU A 1 42 ? -0.576 11.769 8.914 1.00 0.00 42 GLU A N 20
ATOM 29415 C CA . GLU A 1 42 ? -0.044 10.889 9.941 1.00 0.00 42 GLU A CA 20
ATOM 29416 C C . GLU A 1 42 ? 0.211 11.671 11.231 1.00 0.00 42 GLU A C 20
ATOM 29417 O O . GLU A 1 42 ? 0.380 11.080 12.296 1.00 0.00 42 GLU A O 20
ATOM 29429 N N . LEU A 1 43 ? 0.230 12.989 11.092 1.00 0.00 43 LEU A N 20
ATOM 29430 C CA . LEU A 1 43 ? 0.462 13.858 12.233 1.00 0.00 43 LEU A CA 20
ATOM 29431 C C . LEU A 1 43 ? -0.882 14.255 12.847 1.00 0.00 43 LEU A C 20
ATOM 29432 O O . LEU A 1 43 ? -1.007 14.354 14.066 1.00 0.00 43 LEU A O 20
ATOM 29448 N N . GLU A 1 44 ? -1.854 14.473 11.973 1.00 0.00 44 GLU A N 20
ATOM 29449 C CA . GLU A 1 44 ? -3.185 14.857 12.414 1.00 0.00 44 GLU A CA 20
ATOM 29450 C C . GLU A 1 44 ? -3.952 13.632 12.916 1.00 0.00 44 GLU A C 20
ATOM 29451 O O . GLU A 1 44 ? -4.263 13.533 14.102 1.00 0.00 44 GLU A O 20
ATOM 29463 N N . SER A 1 45 ? -4.235 12.730 11.988 1.00 0.00 45 SER A N 20
ATOM 29464 C CA . SER A 1 45 ? -4.960 11.515 12.321 1.00 0.00 45 SER A CA 20
ATOM 29465 C C . SER A 1 45 ? -4.106 10.629 13.231 1.00 0.00 45 SER A C 20
ATOM 29466 O O . SER A 1 45 ? -4.588 10.127 14.245 1.00 0.00 45 SER A O 20
ATOM 29474 N N . GLY A 1 46 ? -2.853 10.464 12.835 1.00 0.00 46 GLY A N 20
ATOM 29475 C CA . GLY A 1 46 ? -1.927 9.647 13.602 1.00 0.00 46 GLY A CA 20
ATOM 29476 C C . GLY A 1 46 ? -1.540 8.385 12.828 1.00 0.00 46 GLY A C 20
ATOM 29477 O O . GLY A 1 46 ? -0.476 7.813 13.060 1.00 0.00 46 GLY A O 20
ATOM 29481 N N . VAL A 1 47 ? -2.424 7.988 11.925 1.00 0.00 47 VAL A N 20
ATOM 29482 C CA . VAL A 1 47 ? -2.188 6.804 11.116 1.00 0.00 47 VAL A CA 20
ATOM 29483 C C . VAL A 1 47 ? -0.795 6.890 10.488 1.00 0.00 47 VAL A C 20
ATOM 29484 O O . VAL A 1 47 ? -0.371 7.960 10.055 1.00 0.00 47 VAL A O 20
ATOM 29497 N N . PRO A 1 48 ? -0.105 5.719 10.458 1.00 0.00 48 PRO A N 20
ATOM 29498 C CA . PRO A 1 48 ? 1.231 5.652 9.891 1.00 0.00 48 PRO A CA 20
ATOM 29499 C C . PRO A 1 48 ? 1.180 5.702 8.362 1.00 0.00 48 PRO A C 20
ATOM 29500 O O . PRO A 1 48 ? 0.406 4.977 7.739 1.00 0.00 48 PRO A O 20
ATOM 29511 N N . ALA A 1 49 ? 2.016 6.563 7.802 1.00 0.00 49 ALA A N 20
ATOM 29512 C CA . ALA A 1 49 ? 2.077 6.717 6.358 1.00 0.00 49 ALA A CA 20
ATOM 29513 C C . ALA A 1 49 ? 1.990 5.339 5.699 1.00 0.00 49 ALA A C 20
ATOM 29514 O O . ALA A 1 49 ? 1.111 5.096 4.873 1.00 0.00 49 ALA A O 20
ATOM 29521 N N . GLU A 1 50 ? 2.913 4.472 6.089 1.00 0.00 50 GLU A N 20
ATOM 29522 C CA . GLU A 1 50 ? 2.952 3.125 5.547 1.00 0.00 50 GLU A CA 20
ATOM 29523 C C . GLU A 1 50 ? 1.552 2.507 5.560 1.00 0.00 50 GLU A C 20
ATOM 29524 O O . GLU A 1 50 ? 1.138 1.879 4.587 1.00 0.00 50 GLU A O 20
ATOM 29536 N N . GLU A 1 51 ? 0.862 2.707 6.673 1.00 0.00 51 GLU A N 20
ATOM 29537 C CA . GLU A 1 51 ? -0.482 2.177 6.826 1.00 0.00 51 GLU A CA 20
ATOM 29538 C C . GLU A 1 51 ? -1.517 3.283 6.606 1.00 0.00 51 GLU A C 20
ATOM 29539 O O . GLU A 1 51 ? -2.630 3.208 7.124 1.00 0.00 51 GLU A O 20
ATOM 29551 N N . ALA A 1 52 ? -1.112 4.283 5.837 1.00 0.00 52 ALA A N 20
ATOM 29552 C CA . ALA A 1 52 ? -1.990 5.403 5.542 1.00 0.00 52 ALA A CA 20
ATOM 29553 C C . ALA A 1 52 ? -2.386 5.359 4.065 1.00 0.00 52 ALA A C 20
ATOM 29554 O O . ALA A 1 52 ? -1.541 5.528 3.187 1.00 0.00 52 ALA A O 20
ATOM 29561 N N . GLN A 1 53 ? -3.671 5.132 3.836 1.00 0.00 53 GLN A N 20
ATOM 29562 C CA . GLN A 1 53 ? -4.189 5.064 2.480 1.00 0.00 53 GLN A CA 20
ATOM 29563 C C . GLN A 1 53 ? -4.862 6.385 2.102 1.00 0.00 53 GLN A C 20
ATOM 29564 O O . GLN A 1 53 ? -5.333 7.117 2.972 1.00 0.00 53 GLN A O 20
ATOM 29578 N N . ILE A 1 54 ? -4.887 6.650 0.804 1.00 0.00 54 ILE A N 20
ATOM 29579 C CA . ILE A 1 54 ? -5.495 7.870 0.301 1.00 0.00 54 ILE A CA 20
ATOM 29580 C C . ILE A 1 54 ? -6.353 7.540 -0.922 1.00 0.00 54 ILE A C 20
ATOM 29581 O O . ILE A 1 54 ? -5.831 7.140 -1.961 1.00 0.00 54 ILE A O 20
ATOM 29597 N N . VAL A 1 55 ? -7.655 7.721 -0.758 1.00 0.00 55 VAL A N 20
ATOM 29598 C CA . VAL A 1 55 ? -8.591 7.447 -1.836 1.00 0.00 55 VAL A CA 20
ATOM 29599 C C . VAL A 1 55 ? -8.993 8.764 -2.503 1.00 0.00 55 VAL A C 20
ATOM 29600 O O . VAL A 1 55 ? -9.171 9.777 -1.828 1.00 0.00 55 VAL A O 20
ATOM 29613 N N . TYR A 1 56 ? -9.124 8.708 -3.820 1.00 0.00 56 TYR A N 20
ATOM 29614 C CA . TYR A 1 56 ? -9.502 9.883 -4.586 1.00 0.00 56 TYR A CA 20
ATOM 29615 C C . TYR A 1 56 ? -10.379 9.502 -5.780 1.00 0.00 56 TYR A C 20
ATOM 29616 O O . TYR A 1 56 ? -10.112 8.512 -6.459 1.00 0.00 56 TYR A O 20
ATOM 29634 N N . MET A 1 57 ? -11.408 10.307 -5.999 1.00 0.00 57 MET A N 20
ATOM 29635 C CA . MET A 1 57 ? -12.326 10.066 -7.099 1.00 0.00 57 MET A CA 20
ATOM 29636 C C . MET A 1 57 ? -13.227 8.864 -6.808 1.00 0.00 57 MET A C 20
ATOM 29637 O O . MET A 1 57 ? -14.451 8.979 -6.839 1.00 0.00 57 MET A O 20
ATOM 29651 N N . GLU A 1 58 ? -12.586 7.738 -6.533 1.00 0.00 58 GLU A N 20
ATOM 29652 C CA . GLU A 1 58 ? -13.313 6.516 -6.237 1.00 0.00 58 GLU A CA 20
ATOM 29653 C C . GLU A 1 58 ? -12.340 5.351 -6.045 1.00 0.00 58 GLU A C 20
ATOM 29654 O O . GLU A 1 58 ? -12.579 4.465 -5.226 1.00 0.00 58 GLU A O 20
ATOM 29666 N N . GLN A 1 59 ? -11.261 5.391 -6.813 1.00 0.00 59 GLN A N 20
ATOM 29667 C CA . GLN A 1 59 ? -10.250 4.350 -6.738 1.00 0.00 59 GLN A CA 20
ATOM 29668 C C . GLN A 1 59 ? -9.199 4.706 -5.685 1.00 0.00 59 GLN A C 20
ATOM 29669 O O . GLN A 1 59 ? -8.972 5.881 -5.402 1.00 0.00 59 GLN A O 20
ATOM 29683 N N . LEU A 1 60 ? -8.586 3.669 -5.133 1.00 0.00 60 LEU A N 20
ATOM 29684 C CA . LEU A 1 60 ? -7.565 3.857 -4.117 1.00 0.00 60 LEU A CA 20
ATOM 29685 C C . LEU A 1 60 ? -6.237 4.206 -4.793 1.00 0.00 60 LEU A C 20
ATOM 29686 O O . LEU A 1 60 ? -5.827 3.541 -5.743 1.00 0.00 60 LEU A O 20
ATOM 29702 N N . LEU A 1 61 ? -5.603 5.248 -4.276 1.00 0.00 61 LEU A N 20
ATOM 29703 C CA . LEU A 1 61 ? -4.330 5.693 -4.818 1.00 0.00 61 LEU A CA 20
ATOM 29704 C C . LEU A 1 61 ? -3.219 4.761 -4.330 1.00 0.00 61 LEU A C 20
ATOM 29705 O O . LEU A 1 61 ? -2.856 4.785 -3.155 1.00 0.00 61 LEU A O 20
ATOM 29721 N N . THR A 1 62 ? -2.710 3.963 -5.257 1.00 0.00 62 THR A N 20
ATOM 29722 C CA . THR A 1 62 ? -1.648 3.025 -4.935 1.00 0.00 62 THR A CA 20
ATOM 29723 C C . THR A 1 62 ? -0.305 3.541 -5.455 1.00 0.00 62 THR A C 20
ATOM 29724 O O . THR A 1 62 ? 0.349 2.879 -6.260 1.00 0.00 62 THR A O 20
ATOM 29735 N N . ASP A 1 63 ? 0.066 4.719 -4.975 1.00 0.00 63 ASP A N 20
ATOM 29736 C CA . ASP A 1 63 ? 1.319 5.332 -5.381 1.00 0.00 63 ASP A CA 20
ATOM 29737 C C . ASP A 1 63 ? 1.665 6.465 -4.413 1.00 0.00 63 ASP A C 20
ATOM 29738 O O . ASP A 1 63 ? 0.907 7.424 -4.278 1.00 0.00 63 ASP A O 20
ATOM 29747 N N . ASP A 1 64 ? 2.811 6.316 -3.764 1.00 0.00 64 ASP A N 20
ATOM 29748 C CA . ASP A 1 64 ? 3.266 7.315 -2.812 1.00 0.00 64 ASP A CA 20
ATOM 29749 C C . ASP A 1 64 ? 4.206 8.295 -3.518 1.00 0.00 64 ASP A C 20
ATOM 29750 O O . ASP A 1 64 ? 4.167 9.496 -3.256 1.00 0.00 64 ASP A O 20
ATOM 29759 N N . HIS A 1 65 ? 5.028 7.745 -4.400 1.00 0.00 65 HIS A N 20
ATOM 29760 C CA . HIS A 1 65 ? 5.976 8.555 -5.146 1.00 0.00 65 HIS A CA 20
ATOM 29761 C C . HIS A 1 65 ? 5.223 9.622 -5.943 1.00 0.00 65 HIS A C 20
ATOM 29762 O O . HIS A 1 65 ? 5.765 10.691 -6.223 1.00 0.00 65 HIS A O 20
ATOM 29776 N N . CYS A 1 66 ? 3.986 9.296 -6.286 1.00 0.00 66 CYS A N 20
ATOM 29777 C CA . CYS A 1 66 ? 3.153 10.213 -7.046 1.00 0.00 66 CYS A CA 20
ATOM 29778 C C . CYS A 1 66 ? 2.860 11.433 -6.171 1.00 0.00 66 CYS A C 20
ATOM 29779 O O . CYS A 1 66 ? 2.964 11.363 -4.947 1.00 0.00 66 CYS A O 20
ATOM 29787 N N . SER A 1 67 ? 2.500 12.523 -6.832 1.00 0.00 67 SER A N 20
ATOM 29788 C CA . SER A 1 67 ? 2.191 13.757 -6.130 1.00 0.00 67 SER A CA 20
ATOM 29789 C C . SER A 1 67 ? 0.676 13.954 -6.059 1.00 0.00 67 SER A C 20
ATOM 29790 O O . SER A 1 67 ? -0.087 13.059 -6.420 1.00 0.00 67 SER A O 20
ATOM 29798 N N . LEU A 1 68 ? 0.285 15.130 -5.591 1.00 0.00 68 LEU A N 20
ATOM 29799 C CA . LEU A 1 68 ? -1.126 15.456 -5.469 1.00 0.00 68 LEU A CA 20
ATOM 29800 C C . LEU A 1 68 ? -1.605 16.124 -6.759 1.00 0.00 68 LEU A C 20
ATOM 29801 O O . LEU A 1 68 ? -2.611 15.717 -7.337 1.00 0.00 68 LEU A O 20
ATOM 29817 N N . GLY A 1 69 ? -0.860 17.139 -7.173 1.00 0.00 69 GLY A N 20
ATOM 29818 C CA . GLY A 1 69 ? -1.196 17.868 -8.384 1.00 0.00 69 GLY A CA 20
ATOM 29819 C C . GLY A 1 69 ? -1.162 16.947 -9.606 1.00 0.00 69 GLY A C 20
ATOM 29820 O O . GLY A 1 69 ? -1.824 17.215 -10.608 1.00 0.00 69 GLY A O 20
ATOM 29824 N N . SER A 1 70 ? -0.385 15.882 -9.482 1.00 0.00 70 SER A N 20
ATOM 29825 C CA . SER A 1 70 ? -0.256 14.920 -10.563 1.00 0.00 70 SER A CA 20
ATOM 29826 C C . SER A 1 70 ? -1.545 14.107 -10.697 1.00 0.00 70 SER A C 20
ATOM 29827 O O . SER A 1 70 ? -2.026 13.877 -11.806 1.00 0.00 70 SER A O 20
ATOM 29835 N N . TYR A 1 71 ? -2.068 13.694 -9.552 1.00 0.00 71 TYR A N 20
ATOM 29836 C CA . TYR A 1 71 ? -3.292 12.912 -9.527 1.00 0.00 71 TYR A CA 20
ATOM 29837 C C . TYR A 1 71 ? -4.489 13.752 -9.977 1.00 0.00 71 TYR A C 20
ATOM 29838 O O . TYR A 1 71 ? -5.478 13.215 -10.474 1.00 0.00 71 TYR A O 20
ATOM 29856 N N . GLY A 1 72 ? -4.361 15.057 -9.786 1.00 0.00 72 GLY A N 20
ATOM 29857 C CA . GLY A 1 72 ? -5.419 15.977 -10.166 1.00 0.00 72 GLY A CA 20
ATOM 29858 C C . GLY A 1 72 ? -6.111 16.557 -8.931 1.00 0.00 72 GLY A C 20
ATOM 29859 O O . GLY A 1 72 ? -7.287 16.913 -8.983 1.00 0.00 72 GLY A O 20
ATOM 29863 N N . LEU A 1 73 ? -5.350 16.635 -7.849 1.00 0.00 73 LEU A N 20
ATOM 29864 C CA . LEU A 1 73 ? -5.875 17.167 -6.602 1.00 0.00 73 LEU A CA 20
ATOM 29865 C C . LEU A 1 73 ? -5.886 18.695 -6.669 1.00 0.00 73 LEU A C 20
ATOM 29866 O O . LEU A 1 73 ? -4.888 19.311 -7.039 1.00 0.00 73 LEU A O 20
ATOM 29882 N N . LYS A 1 74 ? -7.026 19.263 -6.304 1.00 0.00 74 LYS A N 20
ATOM 29883 C CA . LYS A 1 74 ? -7.180 20.708 -6.318 1.00 0.00 74 LYS A CA 20
ATOM 29884 C C . LYS A 1 74 ? -7.638 21.181 -4.937 1.00 0.00 74 LYS A C 20
ATOM 29885 O O . LYS A 1 74 ? -7.918 20.366 -4.059 1.00 0.00 74 LYS A O 20
ATOM 29904 N N . ASP A 1 75 ? -7.701 22.496 -4.788 1.00 0.00 75 ASP A N 20
ATOM 29905 C CA . ASP A 1 75 ? -8.121 23.087 -3.529 1.00 0.00 75 ASP A CA 20
ATOM 29906 C C . ASP A 1 75 ? -9.628 22.893 -3.356 1.00 0.00 75 ASP A C 20
ATOM 29907 O O . ASP A 1 75 ? -10.416 23.354 -4.181 1.00 0.00 75 ASP A O 20
ATOM 29916 N N . GLY A 1 76 ? -9.985 22.209 -2.279 1.00 0.00 76 GLY A N 20
ATOM 29917 C CA . GLY A 1 76 ? -11.384 21.947 -1.988 1.00 0.00 76 GLY A CA 20
ATOM 29918 C C . GLY A 1 76 ? -11.741 20.487 -2.275 1.00 0.00 76 GLY A C 20
ATOM 29919 O O . GLY A 1 76 ? -12.915 20.145 -2.403 1.00 0.00 76 GLY A O 20
ATOM 29923 N N . ASP A 1 77 ? -10.705 19.666 -2.368 1.00 0.00 77 ASP A N 20
ATOM 29924 C CA . ASP A 1 77 ? -10.894 18.251 -2.638 1.00 0.00 77 ASP A CA 20
ATOM 29925 C C . ASP A 1 77 ? -11.179 17.520 -1.325 1.00 0.00 77 ASP A C 20
ATOM 29926 O O . ASP A 1 77 ? -11.254 18.143 -0.267 1.00 0.00 77 ASP A O 20
ATOM 29935 N N . MET A 1 78 ? -11.330 16.208 -1.435 1.00 0.00 78 MET A N 20
ATOM 29936 C CA . MET A 1 78 ? -11.604 15.385 -0.270 1.00 0.00 78 MET A CA 20
ATOM 29937 C C . MET A 1 78 ? -11.134 13.946 -0.491 1.00 0.00 78 MET A C 20
ATOM 29938 O O . MET A 1 78 ? -11.568 13.286 -1.434 1.00 0.00 78 MET A O 20
ATOM 29952 N N . VAL A 1 79 ? -10.253 13.502 0.394 1.00 0.00 79 VAL A N 20
ATOM 29953 C CA . VAL A 1 79 ? -9.719 12.154 0.307 1.00 0.00 79 VAL A CA 20
ATOM 29954 C C . VAL A 1 79 ? -10.106 11.375 1.566 1.00 0.00 79 VAL A C 20
ATOM 29955 O O . VAL A 1 79 ? -10.463 11.968 2.582 1.00 0.00 79 VAL A O 20
ATOM 29968 N N . VAL A 1 80 ? -10.021 10.057 1.457 1.00 0.00 80 VAL A N 20
ATOM 29969 C CA . VAL A 1 80 ? -10.358 9.191 2.573 1.00 0.00 80 VAL A CA 20
ATOM 29970 C C . VAL A 1 80 ? -9.086 8.513 3.089 1.00 0.00 80 VAL A C 20
ATOM 29971 O O . VAL A 1 80 ? -8.190 8.192 2.309 1.00 0.00 80 VAL A O 20
ATOM 29984 N N . LEU A 1 81 ? -9.048 8.316 4.398 1.00 0.00 81 LEU A N 20
ATOM 29985 C CA . LEU A 1 81 ? -7.902 7.682 5.027 1.00 0.00 81 LEU A CA 20
ATOM 29986 C C . LEU A 1 81 ? -8.298 6.285 5.510 1.00 0.00 81 LEU A C 20
ATOM 29987 O O . LEU A 1 81 ? -9.197 6.142 6.337 1.00 0.00 81 LEU A O 20
ATOM 30003 N N . LEU A 1 82 ? -7.607 5.290 4.973 1.00 0.00 82 LEU A N 20
ATOM 30004 C CA . LEU A 1 82 ? -7.875 3.910 5.340 1.00 0.00 82 LEU A CA 20
ATOM 30005 C C . LEU A 1 82 ? -6.639 3.319 6.021 1.00 0.00 82 LEU A C 20
ATOM 30006 O O . LEU A 1 82 ? -5.583 3.196 5.402 1.00 0.00 82 LEU A O 20
ATOM 30022 N N . GLN A 1 83 ? -6.812 2.968 7.287 1.00 0.00 83 GLN A N 20
ATOM 30023 C CA . GLN A 1 83 ? -5.725 2.392 8.060 1.00 0.00 83 GLN A CA 20
ATOM 30024 C C . GLN A 1 83 ? -5.668 0.878 7.850 1.00 0.00 83 GLN A C 20
ATOM 30025 O O . GLN A 1 83 ? -6.692 0.199 7.916 1.00 0.00 83 GLN A O 20
ATOM 30039 N N . LYS A 1 84 ? -4.461 0.392 7.600 1.00 0.00 84 LYS A N 20
ATOM 30040 C CA . LYS A 1 84 ? -4.257 -1.030 7.380 1.00 0.00 84 LYS A CA 20
ATOM 30041 C C . LYS A 1 84 ? -3.785 -1.681 8.682 1.00 0.00 84 LYS A C 20
ATOM 30042 O O . LYS A 1 84 ? -3.599 -0.999 9.689 1.00 0.00 84 LYS A O 20
ATOM 30061 N N . ASP A 1 85 ? -3.604 -2.992 8.619 1.00 0.00 85 ASP A N 20
ATOM 30062 C CA . ASP A 1 85 ? -3.157 -3.742 9.780 1.00 0.00 85 ASP A CA 20
ATOM 30063 C C . ASP A 1 85 ? -1.785 -3.225 10.219 1.00 0.00 85 ASP A C 20
ATOM 30064 O O . ASP A 1 85 ? -1.036 -2.678 9.411 1.00 0.00 85 ASP A O 20
ATOM 30073 N N . ASN A 1 86 ? -1.498 -3.416 11.498 1.00 0.00 86 ASN A N 20
ATOM 30074 C CA . ASN A 1 86 ? -0.230 -2.975 12.054 1.00 0.00 86 ASN A CA 20
ATOM 30075 C C . ASN A 1 86 ? 0.677 -4.188 12.267 1.00 0.00 86 ASN A C 20
ATOM 30076 O O . ASN A 1 86 ? 1.584 -4.152 13.097 1.00 0.00 86 ASN A O 20
ATOM 30087 N N . VAL A 1 87 ? 0.401 -5.235 11.503 1.00 0.00 87 VAL A N 20
ATOM 30088 C CA . VAL A 1 87 ? 1.182 -6.457 11.597 1.00 0.00 87 VAL A CA 20
ATOM 30089 C C . VAL A 1 87 ? 2.004 -6.632 10.319 1.00 0.00 87 VAL A C 20
ATOM 30090 O O . VAL A 1 87 ? 2.659 -7.657 10.134 1.00 0.00 87 VAL A O 20
ATOM 30103 N N . GLY A 1 88 ? 1.943 -5.617 9.471 1.00 0.00 88 GLY A N 20
ATOM 30104 C CA . GLY A 1 88 ? 2.674 -5.646 8.215 1.00 0.00 88 GLY A CA 20
ATOM 30105 C C . GLY A 1 88 ? 3.903 -4.737 8.276 1.00 0.00 88 GLY A C 20
ATOM 30106 O O . GLY A 1 88 ? 3.992 -3.757 7.537 1.00 0.00 88 GLY A O 20
ATOM 30110 N N . LEU A 1 89 ? 4.821 -5.094 9.162 1.00 0.00 89 LEU A N 20
ATOM 30111 C CA . LEU A 1 89 ? 6.041 -4.323 9.329 1.00 0.00 89 LEU A CA 20
ATOM 30112 C C . LEU A 1 89 ? 7.009 -5.095 10.228 1.00 0.00 89 LEU A C 20
ATOM 30113 O O . LEU A 1 89 ? 6.671 -5.435 11.361 1.00 0.00 89 LEU A O 20
ATOM 30129 N N . ARG A 1 90 ? 8.192 -5.349 9.689 1.00 0.00 90 ARG A N 20
ATOM 30130 C CA . ARG A 1 90 ? 9.211 -6.074 10.429 1.00 0.00 90 ARG A CA 20
ATOM 30131 C C . ARG A 1 90 ? 10.602 -5.732 9.892 1.00 0.00 90 ARG A C 20
ATOM 30132 O O . ARG A 1 90 ? 11.176 -6.494 9.115 1.00 0.00 90 ARG A O 20
ATOM 30153 N N . THR A 1 91 ? 11.104 -4.585 10.327 1.00 0.00 91 THR A N 20
ATOM 30154 C CA . THR A 1 91 ? 12.416 -4.133 9.899 1.00 0.00 91 THR A CA 20
ATOM 30155 C C . THR A 1 91 ? 12.540 -4.217 8.376 1.00 0.00 91 THR A C 20
ATOM 30156 O O . THR A 1 91 ? 12.742 -5.297 7.825 1.00 0.00 91 THR A O 20
ATOM 30167 N N . PRO A 1 92 ? 12.409 -3.031 7.723 1.00 0.00 92 PRO A N 20
ATOM 30168 C CA . PRO A 1 92 ? 12.504 -2.960 6.275 1.00 0.00 92 PRO A CA 20
ATOM 30169 C C . PRO A 1 92 ? 13.956 -3.094 5.813 1.00 0.00 92 PRO A C 20
ATOM 30170 O O . PRO A 1 92 ? 14.283 -3.988 5.034 1.00 0.00 92 PRO A O 20
ATOM 30181 N N . GLY A 1 93 ? 14.788 -2.193 6.314 1.00 0.00 93 GLY A N 20
ATOM 30182 C CA . GLY A 1 93 ? 16.198 -2.199 5.962 1.00 0.00 93 GLY A CA 20
ATOM 30183 C C . GLY A 1 93 ? 16.389 -2.463 4.467 1.00 0.00 93 GLY A C 20
ATOM 30184 O O . GLY A 1 93 ? 16.748 -3.570 4.069 1.00 0.00 93 GLY A O 20
ATOM 30188 N N . ARG A 1 94 ? 16.142 -1.427 3.680 1.00 0.00 94 ARG A N 20
ATOM 30189 C CA . ARG A 1 94 ? 16.282 -1.532 2.238 1.00 0.00 94 ARG A CA 20
ATOM 30190 C C . ARG A 1 94 ? 16.507 -0.149 1.623 1.00 0.00 94 ARG A C 20
ATOM 30191 O O . ARG A 1 94 ? 15.596 0.677 1.595 1.00 0.00 94 ARG A O 20
ATOM 30212 N N . THR A 1 95 ? 17.726 0.061 1.147 1.00 0.00 95 THR A N 20
ATOM 30213 C CA . THR A 1 95 ? 18.082 1.330 0.535 1.00 0.00 95 THR A CA 20
ATOM 30214 C C . THR A 1 95 ? 18.809 1.097 -0.790 1.00 0.00 95 THR A C 20
ATOM 30215 O O . THR A 1 95 ? 19.957 0.654 -0.803 1.00 0.00 95 THR A O 20
ATOM 30226 N N . PRO A 1 96 ? 18.093 1.414 -1.902 1.00 0.00 96 PRO A N 20
ATOM 30227 C CA . PRO A 1 96 ? 18.659 1.244 -3.230 1.00 0.00 96 PRO A CA 20
ATOM 30228 C C . PRO A 1 96 ? 19.682 2.340 -3.534 1.00 0.00 96 PRO A C 20
ATOM 30229 O O . PRO A 1 96 ? 19.414 3.521 -3.322 1.00 0.00 96 PRO A O 20
ATOM 30240 N N . SER A 1 97 ? 20.834 1.909 -4.027 1.00 0.00 97 SER A N 20
ATOM 30241 C CA . SER A 1 97 ? 21.899 2.838 -4.363 1.00 0.00 97 SER A CA 20
ATOM 30242 C C . SER A 1 97 ? 22.117 2.860 -5.877 1.00 0.00 97 SER A C 20
ATOM 30243 O O . SER A 1 97 ? 21.999 1.830 -6.540 1.00 0.00 97 SER A O 20
ATOM 30251 N N . GLY A 1 98 ? 22.430 4.044 -6.381 1.00 0.00 98 GLY A N 20
ATOM 30252 C CA . GLY A 1 98 ? 22.665 4.213 -7.805 1.00 0.00 98 GLY A CA 20
ATOM 30253 C C . GLY A 1 98 ? 23.689 3.198 -8.316 1.00 0.00 98 GLY A C 20
ATOM 30254 O O . GLY A 1 98 ? 24.875 3.297 -8.005 1.00 0.00 98 GLY A O 20
ATOM 30258 N N . PRO A 1 99 ? 23.181 2.220 -9.112 1.00 0.00 99 PRO A N 20
ATOM 30259 C CA . PRO A 1 99 ? 24.038 1.187 -9.669 1.00 0.00 99 PRO A CA 20
ATOM 30260 C C . PRO A 1 99 ? 24.880 1.737 -10.823 1.00 0.00 99 PRO A C 20
ATOM 30261 O O . PRO A 1 99 ? 24.709 2.885 -11.228 1.00 0.00 99 PRO A O 20
ATOM 30272 N N . SER A 1 100 ? 25.770 0.890 -11.320 1.00 0.00 100 SER A N 20
ATOM 30273 C CA . SER A 1 100 ? 26.638 1.277 -12.419 1.00 0.00 100 SER A CA 20
ATOM 30274 C C . SER A 1 100 ? 26.496 0.282 -13.572 1.00 0.00 100 SER A C 20
ATOM 30275 O O . SER A 1 100 ? 26.177 -0.886 -13.354 1.00 0.00 100 SER A O 20
ATOM 30283 N N . SER A 1 101 ? 26.740 0.781 -14.775 1.00 0.00 101 SER A N 20
ATOM 30284 C CA . SER A 1 101 ? 26.643 -0.049 -15.964 1.00 0.00 101 SER A CA 20
ATOM 30285 C C . SER A 1 101 ? 27.971 -0.769 -16.208 1.00 0.00 101 SER A C 20
ATOM 30286 O O . SER A 1 101 ? 28.996 -0.398 -15.639 1.00 0.00 101 SER A O 20
ATOM 30294 N N . GLY A 1 102 ? 27.909 -1.786 -17.056 1.00 0.00 102 GLY A N 20
ATOM 30295 C CA . GLY A 1 102 ? 29.093 -2.561 -17.383 1.00 0.00 102 GLY A CA 20
ATOM 30296 C C . GLY A 1 102 ? 28.778 -3.626 -18.435 1.00 0.00 102 GLY A C 20
ATOM 30297 O O . GLY A 1 102 ? 28.914 -4.820 -18.174 1.00 0.00 102 GLY A O 20
#

Foldseek 3Di:
DDDDDAKAKEWEWEDPLVDDTDIDIDIGHQAAFQLRVQVVCCVVVVADSVQWWWDAPHDTDPGRRHGNNRVPHGHPGYIYTYGDDPVPDDDPPDDDDDDDDD